Protein 3D9D (pdb70)

InterPro domains:
  IPR009075 Acyl-CoA dehydrogenase/oxidase, C-terminal [PF00441] (269-415)
  IPR009100 Acyl-CoA dehydrogenase/oxidase, N-terminal and middle domain superfamily [SSF56645] (3-258)
  IPR013786 Acyl-CoA dehydrogenase/oxidase, N-terminal [PF02771] (8-124)
  IPR036250 Acyl-CoA dehydrogenase-like, C-terminal [SSF47203] (270-426)
  IPR037069 Acyl-CoA dehydrogenase/oxidase, N-terminal domain superfamily [G3DSA:1.10.540.10] (1-128)
  IPR046373 Acyl-CoA oxidase/dehydrogenase, middle domain superfamily [G3DSA:2.40.110.10] (129-262)

Structure (mmCIF, N/CA/C/O backbone):
data_3D9D
#
_entry.id   3D9D
#
_cell.length_a   107.875
_cell.length_b   107.875
_cell.length_c   338.442
_cell.angle_alpha   90.000
_cell.angle_beta   90.000
_cell.angle_gamma   120.000
#
_symmetry.space_group_name_H-M   'P 32 2 1'
#
loop_
_entity.id
_entity.type
_entity.pdbx_description
1 polymer 'Nitroalkane oxidase'
2 non-polymer 'FLAVIN-ADENINE DINUCLEOTIDE'
3 non-polymer 1-nitrohexane
4 non-polymer GLYCEROL
5 water water
#
loop_
_atom_site.group_PDB
_atom_site.id
_atom_site.type_symbol
_atom_site.label_atom_id
_atom_site.label_alt_id
_atom_site.label_comp_id
_atom_site.label_asym_id
_atom_site.label_entity_id
_atom_site.label_seq_id
_atom_site.pdbx_PDB_ins_code
_atom_site.Cartn_x
_atom_site.Cartn_y
_atom_site.Cartn_z
_atom_site.occupancy
_atom_site.B_iso_or_equiv
_atom_site.auth_seq_id
_atom_site.auth_comp_id
_atom_site.auth_asym_id
_atom_site.auth_atom_id
_atom_site.pdbx_PDB_model_num
ATOM 1 N N . VAL A 1 1 ? 24.149 -50.522 -28.838 1.00 44.09 2 VAL A N 1
ATOM 2 C CA . VAL A 1 1 ? 24.181 -49.028 -29.010 1.00 42.86 2 VAL A CA 1
ATOM 3 C C . VAL A 1 1 ? 23.691 -48.655 -30.430 1.00 43.54 2 VAL A C 1
ATOM 4 O O . VAL A 1 1 ? 23.918 -49.400 -31.397 1.00 42.15 2 VAL A O 1
ATOM 8 N N . ASP A 1 2 ? 23.045 -47.494 -30.540 1.00 44.02 3 ASP A N 1
ATOM 9 C CA . ASP A 1 2 ? 22.175 -47.185 -31.687 1.00 45.80 3 ASP A CA 1
ATOM 10 C C . ASP A 1 2 ? 21.986 -45.672 -31.802 1.00 45.14 3 ASP A C 1
ATOM 11 O O . ASP A 1 2 ? 21.739 -44.994 -30.801 1.00 45.20 3 ASP A O 1
ATOM 16 N N . PHE A 1 3 ? 22.070 -45.146 -33.017 1.00 44.58 4 PHE A N 1
ATOM 17 C CA . PHE A 1 3 ? 21.920 -43.699 -33.221 1.00 44.15 4 PHE A CA 1
ATOM 18 C C . PHE A 1 3 ? 20.728 -43.354 -34.114 1.00 44.86 4 PHE A C 1
ATOM 19 O O . PHE A 1 3 ? 20.514 -42.201 -34.472 1.00 45.24 4 PHE A O 1
ATOM 27 N N . LYS A 1 4 ? 19.944 -44.368 -34.455 1.00 45.66 5 LYS A N 1
ATOM 28 C CA . LYS A 1 4 ? 18.858 -44.205 -35.405 1.00 46.20 5 LYS A CA 1
ATOM 29 C C . LYS A 1 4 ? 17.695 -43.446 -34.805 1.00 45.60 5 LYS A C 1
ATOM 30 O O . LYS A 1 4 ? 17.301 -43.671 -33.648 1.00 46.44 5 LYS A O 1
ATOM 36 N N . LEU A 1 5 ? 17.150 -42.528 -35.594 1.00 44.79 6 LEU A N 1
ATOM 37 C CA . LEU A 1 5 ? 16.040 -41.711 -35.136 1.00 43.36 6 LEU A CA 1
ATOM 38 C C . LEU A 1 5 ? 14.713 -42.382 -35.467 1.00 42.84 6 LEU A C 1
ATOM 39 O O . LEU A 1 5 ? 14.566 -43.050 -36.506 1.00 42.43 6 LEU A O 1
ATOM 44 N N . SER A 1 6 ? 13.756 -42.200 -34.565 1.00 42.03 7 SER A N 1
ATOM 45 C CA . SER A 1 6 ? 12.423 -42.751 -34.740 1.00 41.30 7 SER A CA 1
ATOM 46 C C . SER A 1 6 ? 11.583 -41.841 -35.636 1.00 41.27 7 SER A C 1
ATOM 47 O O . SER A 1 6 ? 11.885 -40.642 -35.751 1.00 40.94 7 SER A O 1
ATOM 50 N N . PRO A 1 7 ? 10.510 -42.395 -36.262 1.00 41.14 8 PRO A N 1
ATOM 51 C CA . PRO A 1 7 ? 9.580 -41.522 -36.984 1.00 40.80 8 PRO A CA 1
ATOM 52 C C . PRO A 1 7 ? 9.117 -40.334 -36.156 1.00 40.15 8 PRO A C 1
ATOM 53 O O . PRO A 1 7 ? 8.962 -39.256 -36.712 1.00 40.85 8 PRO A O 1
ATOM 57 N N . SER A 1 8 ? 8.919 -40.487 -34.848 1.00 39.37 9 SER A N 1
ATOM 58 C CA . SER A 1 8 ? 8.471 -39.335 -34.101 1.00 39.85 9 SER A CA 1
ATOM 59 C C . SER A 1 8 ? 9.572 -38.265 -33.958 1.00 39.60 9 SER A C 1
ATOM 60 O O . SER A 1 8 ? 9.282 -37.060 -34.012 1.00 39.91 9 SER A O 1
ATOM 63 N N . GLN A 1 9 ? 10.823 -38.704 -33.802 1.00 38.71 10 GLN A N 1
ATOM 64 C CA . GLN A 1 9 ? 11.945 -37.774 -33.707 1.00 37.86 10 GLN A CA 1
ATOM 65 C C . GLN A 1 9 ? 12.175 -37.051 -35.041 1.00 38.26 10 GLN A C 1
ATOM 66 O O . GLN A 1 9 ? 12.437 -35.853 -35.057 1.00 37.60 10 GLN A O 1
ATOM 72 N N . LEU A 1 10 ? 12.053 -37.768 -36.154 1.00 39.41 11 LEU A N 1
ATOM 73 C CA . LEU A 1 10 ? 12.142 -37.119 -37.463 1.00 40.44 11 LEU A CA 1
ATOM 74 C C . LEU A 1 10 ? 11.028 -36.095 -37.681 1.00 41.23 11 LEU A C 1
ATOM 75 O O . LEU A 1 10 ? 11.296 -34.961 -38.125 1.00 41.65 11 LEU A O 1
ATOM 80 N N . GLU A 1 11 ? 9.791 -36.472 -37.340 1.00 41.47 12 GLU A N 1
ATOM 81 C CA . GLU A 1 11 ? 8.654 -35.529 -37.386 1.00 41.46 12 GLU A CA 1
ATOM 82 C C . GLU A 1 11 ? 8.882 -34.314 -36.488 1.00 40.90 12 GLU A C 1
ATOM 83 O O . GLU A 1 11 ? 8.539 -33.178 -36.850 1.00 40.69 12 GLU A O 1
ATOM 89 N N . ALA A 1 12 ? 9.467 -34.542 -35.313 1.00 39.86 13 ALA A N 1
ATOM 90 C CA . ALA A 1 12 ? 9.769 -33.431 -34.427 1.00 39.32 13 ALA A CA 1
ATOM 91 C C . ALA A 1 12 ? 10.727 -32.462 -35.115 1.00 39.19 13 ALA A C 1
ATOM 92 O O . ALA A 1 12 ? 10.548 -31.248 -35.035 1.00 38.59 13 ALA A O 1
ATOM 94 N N . ARG A 1 13 ? 11.720 -33.008 -35.816 1.00 39.15 14 ARG A N 1
ATOM 95 C CA . ARG A 1 13 ? 12.672 -32.173 -36.519 1.00 39.55 14 ARG A CA 1
ATOM 96 C C . ARG A 1 13 ? 11.990 -31.422 -37.662 1.00 39.56 14 ARG A C 1
ATOM 97 O O . ARG A 1 13 ? 12.162 -30.224 -37.752 1.00 38.81 14 ARG A O 1
ATOM 105 N N . ARG A 1 14 ? 11.236 -32.131 -38.513 1.00 40.54 15 ARG A N 1
ATOM 106 C CA . ARG A 1 14 ? 10.417 -31.513 -39.588 1.00 41.94 15 ARG A CA 1
ATOM 107 C C . ARG A 1 14 ? 9.529 -30.365 -39.069 1.00 41.84 15 ARG A C 1
ATOM 108 O O . ARG A 1 14 ? 9.478 -29.285 -39.661 1.00 42.38 15 ARG A O 1
ATOM 116 N N . HIS A 1 15 ? 8.818 -30.612 -37.972 1.00 41.43 16 HIS A N 1
ATOM 117 C CA . HIS A 1 15 ? 7.942 -29.616 -37.392 1.00 41.31 16 HIS A CA 1
ATOM 118 C C . HIS A 1 15 ? 8.726 -28.394 -36.899 1.00 40.95 16 HIS A C 1
ATOM 119 O O . HIS A 1 15 ? 8.359 -27.256 -37.197 1.00 40.93 16 HIS A O 1
ATOM 126 N N . ALA A 1 16 ? 9.812 -28.613 -36.161 1.00 40.21 17 ALA A N 1
ATOM 127 C CA . ALA A 1 16 ? 10.607 -27.483 -35.678 1.00 40.21 17 ALA A CA 1
ATOM 128 C C . ALA A 1 16 ? 11.156 -26.613 -36.839 1.00 40.11 17 ALA A C 1
ATOM 129 O O . ALA A 1 16 ? 11.103 -25.389 -36.777 1.00 39.42 17 ALA A O 1
ATOM 131 N N . GLN A 1 17 ? 11.656 -27.256 -37.890 1.00 40.53 18 GLN A N 1
ATOM 132 C CA . GLN A 1 17 ? 12.159 -26.537 -39.065 1.00 41.96 18 GLN A CA 1
ATOM 133 C C . GLN A 1 17 ? 11.088 -25.707 -39.753 1.00 41.60 18 GLN A C 1
ATOM 134 O O . GLN A 1 17 ? 11.343 -24.547 -40.083 1.00 42.39 18 GLN A O 1
ATOM 140 N N . ALA A 1 18 ? 9.905 -26.310 -39.959 1.00 41.27 19 ALA A N 1
ATOM 141 C CA . ALA A 1 18 ? 8.750 -25.654 -40.590 1.00 40.71 19 ALA A CA 1
ATOM 142 C C . ALA A 1 18 ? 8.392 -24.401 -39.814 1.00 40.49 19 ALA A C 1
ATOM 143 O O . ALA A 1 18 ? 8.210 -23.333 -40.395 1.00 41.33 19 ALA A O 1
ATOM 145 N N . PHE A 1 19 ? 8.355 -24.519 -38.497 1.00 39.48 20 PHE A N 1
ATOM 146 C CA . PHE A 1 19 ? 7.992 -23.408 -37.665 1.00 39.06 20 PHE A CA 1
ATOM 147 C C . PHE A 1 19 ? 9.049 -22.321 -37.721 1.00 40.18 20 PHE A C 1
ATOM 148 O O . PHE A 1 19 ? 8.728 -21.123 -37.809 1.00 40.62 20 PHE A O 1
ATOM 156 N N . ALA A 1 20 ? 10.311 -22.726 -37.645 1.00 40.18 21 ALA A N 1
ATOM 157 C CA . ALA A 1 20 ? 11.400 -21.764 -37.734 1.00 40.35 21 ALA A CA 1
ATOM 158 C C . ALA A 1 20 ? 11.375 -21.034 -39.081 1.00 40.39 21 ALA A C 1
ATOM 159 O O . ALA A 1 20 ? 11.452 -19.818 -39.112 1.00 39.25 21 ALA A O 1
ATOM 161 N N . ASN A 1 21 ? 11.263 -21.787 -40.180 1.00 41.20 22 ASN A N 1
ATOM 162 C CA . ASN A 1 21 ? 11.343 -21.209 -41.529 1.00 42.33 22 ASN A CA 1
ATOM 163 C C . ASN A 1 21 ? 10.141 -20.355 -41.932 1.00 43.15 22 ASN A C 1
ATOM 164 O O . ASN A 1 21 ? 10.298 -19.300 -42.583 1.00 42.98 22 ASN A O 1
ATOM 169 N N . THR A 1 22 ? 8.941 -20.805 -41.550 1.00 43.42 23 THR A N 1
ATOM 170 C CA . THR A 1 22 ? 7.730 -20.087 -41.922 1.00 43.40 23 THR A CA 1
ATOM 171 C C . THR A 1 22 ? 7.300 -19.046 -40.893 1.00 43.06 23 THR A C 1
ATOM 172 O O . THR A 1 22 ? 6.669 -18.052 -41.275 1.00 43.48 23 THR A O 1
ATOM 176 N N . VAL A 1 23 ? 7.609 -19.254 -39.608 1.00 42.14 24 VAL A N 1
ATOM 177 C CA . VAL A 1 23 ? 7.196 -18.288 -38.580 1.00 41.50 24 VAL A CA 1
ATOM 178 C C . VAL A 1 23 ? 8.337 -17.399 -38.048 1.00 41.99 24 VAL A C 1
ATOM 179 O O . VAL A 1 23 ? 8.216 -16.160 -38.031 1.00 41.79 24 VAL A O 1
ATOM 183 N N . LEU A 1 24 ? 9.433 -18.019 -37.594 1.00 42.03 25 LEU A N 1
ATOM 184 C CA . LEU A 1 24 ? 10.504 -17.270 -36.913 1.00 41.74 25 LEU A CA 1
ATOM 185 C C . LEU A 1 24 ? 11.270 -16.334 -37.830 1.00 41.69 25 LEU A C 1
ATOM 186 O O . LEU A 1 24 ? 11.706 -15.283 -37.406 1.00 40.54 25 LEU A O 1
ATOM 191 N N . THR A 1 25 ? 11.440 -16.723 -39.089 1.00 42.04 26 THR A N 1
ATOM 192 C CA . THR A 1 25 ? 12.040 -15.814 -40.069 1.00 43.07 26 THR A CA 1
ATOM 193 C C . THR A 1 25 ? 11.366 -14.416 -40.164 1.00 43.27 26 THR A C 1
ATOM 194 O O . THR A 1 25 ? 12.018 -13.449 -40.537 1.00 43.82 26 THR A O 1
ATOM 198 N N . LYS A 1 26 ? 10.087 -14.313 -39.808 1.00 44.07 27 LYS A N 1
ATOM 199 C CA . LYS A 1 26 ? 9.333 -13.036 -39.856 1.00 44.69 27 LYS A CA 1
ATOM 200 C C . LYS A 1 26 ? 9.621 -12.088 -38.674 1.00 45.13 27 LYS A C 1
ATOM 201 O O . LYS A 1 26 ? 9.312 -10.879 -38.738 1.00 44.99 27 LYS A O 1
ATOM 207 N N . ALA A 1 27 ? 10.215 -12.628 -37.602 1.00 44.96 28 ALA A N 1
ATOM 208 C CA . ALA A 1 27 ? 10.415 -11.882 -36.344 1.00 45.18 28 ALA A CA 1
ATOM 209 C C . ALA A 1 27 ? 11.312 -10.663 -36.465 1.00 45.25 28 ALA A C 1
ATOM 210 O O . ALA A 1 27 ? 11.066 -9.651 -35.820 1.00 44.97 28 ALA A O 1
ATOM 212 N N . SER A 1 28 ? 12.367 -10.777 -37.261 1.00 45.50 29 SER A N 1
ATOM 213 C CA . SER A 1 28 ? 13.317 -9.686 -37.460 1.00 46.75 29 SER A CA 1
ATOM 214 C C . SER A 1 28 ? 12.664 -8.373 -37.967 1.00 46.96 29 SER A C 1
ATOM 215 O O . SER A 1 28 ? 12.957 -7.265 -37.489 1.00 46.80 29 SER A O 1
ATOM 218 N N . ALA A 1 29 ? 11.765 -8.517 -38.933 1.00 47.33 30 ALA A N 1
ATOM 219 C CA . ALA A 1 29 ? 11.064 -7.378 -39.520 1.00 47.51 30 ALA A CA 1
ATOM 220 C C . ALA A 1 29 ? 10.325 -6.566 -38.468 1.00 47.77 30 ALA A C 1
ATOM 221 O O . ALA A 1 29 ? 10.150 -5.349 -38.639 1.00 48.99 30 ALA A O 1
ATOM 223 N N . GLU A 1 30 ? 9.928 -7.220 -37.373 1.00 47.26 31 GLU A N 1
ATOM 224 C CA . GLU A 1 30 ? 9.226 -6.557 -36.275 1.00 47.18 31 GLU A CA 1
ATOM 225 C C . GLU A 1 30 ? 10.158 -6.058 -35.172 1.00 47.13 31 GLU A C 1
ATOM 226 O O . GLU A 1 30 ? 10.019 -4.928 -34.702 1.00 46.95 31 GLU A O 1
ATOM 232 N N . TYR A 1 31 ? 11.101 -6.884 -34.727 1.00 46.99 32 TYR A N 1
ATOM 233 C CA . TYR A 1 31 ? 11.961 -6.428 -33.635 1.00 46.91 32 TYR A CA 1
ATOM 234 C C . TYR A 1 31 ? 13.090 -5.477 -34.030 1.00 47.17 32 TYR A C 1
ATOM 235 O O . TYR A 1 31 ? 13.541 -4.704 -33.197 1.00 46.08 32 TYR A O 1
ATOM 244 N N . SER A 1 32 ? 13.533 -5.522 -35.283 1.00 48.32 33 SER A N 1
ATOM 245 C CA . SER A 1 32 ? 14.647 -4.677 -35.723 1.00 50.44 33 SER A CA 1
ATOM 246 C C . SER A 1 32 ? 14.315 -3.192 -35.609 1.00 51.38 33 SER A C 1
ATOM 247 O O . SER A 1 32 ? 15.205 -2.363 -35.416 1.00 52.06 33 SER A O 1
ATOM 250 N N . THR A 1 33 ? 13.028 -2.868 -35.707 1.00 51.90 34 THR A N 1
ATOM 251 C CA . THR A 1 33 ? 12.574 -1.486 -35.686 1.00 52.57 34 THR A CA 1
ATOM 252 C C . THR A 1 33 ? 12.495 -0.893 -34.269 1.00 52.47 34 THR A C 1
ATOM 253 O O . THR A 1 33 ? 12.280 0.315 -34.111 1.00 52.80 34 THR A O 1
ATOM 257 N N . GLN A 1 34 ? 12.663 -1.725 -33.241 1.00 51.87 35 GLN A N 1
ATOM 258 C CA . GLN A 1 34 ? 12.471 -1.271 -31.870 1.00 51.52 35 GLN A CA 1
ATOM 259 C C . GLN A 1 34 ? 13.771 -0.745 -31.284 1.00 51.60 35 GLN A C 1
ATOM 260 O O . GLN A 1 34 ? 14.851 -1.095 -31.740 1.00 52.29 35 GLN A O 1
ATOM 266 N N . LYS A 1 35 ? 13.656 0.077 -30.251 1.00 51.26 36 LYS A N 1
ATOM 267 C CA . LYS A 1 35 ? 14.759 0.920 -29.807 1.00 50.67 36 LYS A CA 1
ATOM 268 C C . LYS A 1 35 ? 15.615 0.370 -28.647 1.00 49.49 36 LYS A C 1
ATOM 269 O O . LYS A 1 35 ? 16.778 0.768 -28.485 1.00 49.26 36 LYS A O 1
ATOM 275 N N . ASP A 1 36 ? 15.016 -0.499 -27.826 1.00 47.30 37 ASP A N 1
ATOM 276 C CA . ASP A 1 36 ? 15.631 -1.008 -26.594 1.00 45.41 37 ASP A CA 1
ATOM 277 C C . ASP A 1 36 ? 15.242 -2.467 -26.356 1.00 43.71 37 ASP A C 1
ATOM 278 O O . ASP A 1 36 ? 14.321 -2.960 -27.019 1.00 43.03 37 ASP A O 1
ATOM 283 N N . GLN A 1 37 ? 15.947 -3.154 -25.446 1.00 42.63 38 GLN A N 1
ATOM 284 C CA . GLN A 1 37 ? 15.692 -4.600 -25.175 1.00 41.81 38 GLN A CA 1
ATOM 285 C C . GLN A 1 37 ? 14.208 -4.921 -24.971 1.00 40.35 38 GLN A C 1
ATOM 286 O O . GLN A 1 37 ? 13.695 -5.824 -25.603 1.00 38.92 38 GLN A O 1
ATOM 292 N N . LEU A 1 38 ? 13.554 -4.199 -24.062 1.00 40.28 39 LEU A N 1
ATOM 293 C CA . LEU A 1 38 ? 12.166 -4.502 -23.681 1.00 40.67 39 LEU A CA 1
ATOM 294 C C . LEU A 1 38 ? 11.223 -4.447 -24.865 1.00 40.91 39 LEU A C 1
ATOM 295 O O . LEU A 1 38 ? 10.421 -5.363 -25.064 1.00 40.77 39 LEU A O 1
ATOM 300 N N . SER A 1 39 ? 11.336 -3.367 -25.645 1.00 41.40 40 SER A N 1
ATOM 301 C CA . SER A 1 39 ? 10.561 -3.179 -26.875 1.00 41.71 40 SER A CA 1
ATOM 302 C C . SER A 1 39 ? 10.787 -4.306 -27.849 1.00 41.31 40 SER A C 1
ATOM 303 O O . SER A 1 39 ? 9.841 -4.802 -28.472 1.00 42.17 40 SER A O 1
ATOM 306 N N . ARG A 1 40 ? 12.050 -4.702 -27.997 1.00 40.71 41 ARG A N 1
ATOM 307 C CA . ARG A 1 40 ? 12.382 -5.795 -28.893 1.00 40.06 41 ARG A CA 1
ATOM 308 C C . ARG A 1 40 ? 11.714 -7.080 -28.385 1.00 39.91 41 ARG A C 1
ATOM 309 O O . ARG A 1 40 ? 11.094 -7.798 -29.185 1.00 39.36 41 ARG A O 1
ATOM 317 N N . PHE A 1 41 ? 11.803 -7.328 -27.065 1.00 38.77 42 PHE A N 1
ATOM 318 C CA . PHE A 1 41 ? 11.133 -8.467 -26.428 1.00 38.48 42 PHE A CA 1
ATOM 319 C C . PHE A 1 41 ? 9.623 -8.470 -26.757 1.00 38.89 42 PHE A C 1
ATOM 320 O O . PHE A 1 41 ? 9.083 -9.461 -27.293 1.00 38.35 42 PHE A O 1
ATOM 328 N N . GLN A 1 42 ? 8.975 -7.328 -26.506 1.00 39.18 43 GLN A N 1
ATOM 329 C CA . GLN A 1 42 ? 7.530 -7.166 -26.741 1.00 39.11 43 GLN A CA 1
ATOM 330 C C . GLN A 1 42 ? 7.111 -7.443 -28.160 1.00 39.18 43 GLN A C 1
ATOM 331 O O . GLN A 1 42 ? 6.081 -8.081 -28.380 1.00 40.12 43 GLN A O 1
ATOM 337 N N . ALA A 1 43 ? 7.944 -7.018 -29.120 1.00 39.09 44 ALA A N 1
ATOM 338 C CA . ALA A 1 43 ? 7.741 -7.291 -30.547 1.00 38.15 44 ALA A CA 1
ATOM 339 C C . ALA A 1 43 ? 7.811 -8.776 -30.909 1.00 38.20 44 ALA A C 1
ATOM 340 O O . ALA A 1 43 ? 7.372 -9.171 -32.002 1.00 37.50 44 ALA A O 1
ATOM 342 N N . THR A 1 44 ? 8.351 -9.603 -29.998 1.00 37.53 45 THR A N 1
ATOM 343 C CA . THR A 1 44 ? 8.370 -11.048 -30.230 1.00 37.53 45 THR A CA 1
ATOM 344 C C . THR A 1 44 ? 7.094 -11.732 -29.699 1.00 38.02 45 THR A C 1
ATOM 345 O O . THR A 1 44 ? 6.842 -12.885 -30.032 1.00 38.06 45 THR A O 1
ATOM 349 N N . ARG A 1 45 ? 6.276 -11.017 -28.912 1.00 39.22 46 ARG A N 1
ATOM 350 C CA . ARG A 1 45 ? 5.020 -11.600 -28.357 1.00 39.92 46 ARG A CA 1
ATOM 351 C C . ARG A 1 45 ? 4.163 -12.377 -29.369 1.00 40.34 46 ARG A C 1
ATOM 352 O O . ARG A 1 45 ? 3.795 -13.516 -29.086 1.00 40.80 46 ARG A O 1
ATOM 360 N N . PRO A 1 46 ? 3.893 -11.813 -30.564 1.00 40.32 47 PRO A N 1
ATOM 361 C CA . PRO A 1 46 ? 3.092 -12.589 -31.523 1.00 40.82 47 PRO A CA 1
ATOM 362 C C . PRO A 1 46 ? 3.761 -13.887 -31.968 1.00 40.99 47 PRO A C 1
ATOM 363 O O . PRO A 1 46 ? 3.079 -14.821 -32.413 1.00 40.71 47 PRO A O 1
ATOM 367 N N . PHE A 1 47 ? 5.086 -13.929 -31.886 1.00 40.59 48 PHE A N 1
ATOM 368 C CA . PHE A 1 47 ? 5.820 -15.098 -32.381 1.00 40.10 48 PHE A CA 1
ATOM 369 C C . PHE A 1 47 ? 5.775 -16.213 -31.342 1.00 39.43 48 PHE A C 1
ATOM 370 O O . PHE A 1 47 ? 5.514 -17.373 -31.693 1.00 39.25 48 PHE A O 1
ATOM 378 N N . TYR A 1 48 ? 5.975 -15.835 -30.081 1.00 38.84 49 TYR A N 1
ATOM 379 C CA . TYR A 1 48 ? 5.719 -16.696 -28.949 1.00 39.17 49 TYR A CA 1
ATOM 380 C C . TYR A 1 48 ? 4.268 -17.240 -28.977 1.00 40.38 49 TYR A C 1
ATOM 381 O O . TYR A 1 48 ? 4.036 -18.435 -28.745 1.00 39.53 49 TYR A O 1
ATOM 390 N N . ARG A 1 49 ? 3.307 -16.363 -29.302 1.00 40.56 50 ARG A N 1
ATOM 391 C CA . ARG A 1 49 ? 1.917 -16.790 -29.516 1.00 41.69 50 ARG A CA 1
ATOM 392 C C . ARG A 1 49 ? 1.819 -17.975 -30.482 1.00 40.91 50 ARG A C 1
ATOM 393 O O . ARG A 1 49 ? 1.217 -18.990 -30.150 1.00 40.70 50 ARG A O 1
ATOM 401 N N . GLU A 1 50 ? 2.402 -17.847 -31.665 1.00 40.90 51 GLU A N 1
ATOM 402 C CA . GLU A 1 50 ? 2.415 -18.940 -32.640 1.00 41.67 51 GLU A CA 1
ATOM 403 C C . GLU A 1 50 ? 3.090 -20.209 -32.117 1.00 41.67 51 GLU A C 1
ATOM 404 O O . GLU A 1 50 ? 2.744 -21.338 -32.522 1.00 42.01 51 GLU A O 1
ATOM 410 N N . ALA A 1 51 ? 4.104 -20.022 -31.278 1.00 41.62 52 ALA A N 1
ATOM 411 C CA . ALA A 1 51 ? 4.854 -21.154 -30.765 1.00 41.67 52 ALA A CA 1
ATOM 412 C C . ALA A 1 51 ? 3.918 -21.947 -29.847 1.00 41.46 52 ALA A C 1
ATOM 413 O O . ALA A 1 51 ? 3.854 -23.170 -29.940 1.00 41.25 52 ALA A O 1
ATOM 415 N N . VAL A 1 52 ? 3.171 -21.231 -29.008 1.00 41.60 53 VAL A N 1
ATOM 416 C CA . VAL A 1 52 ? 2.128 -21.830 -28.167 1.00 42.52 53 VAL A CA 1
ATOM 417 C C . VAL A 1 52 ? 1.079 -22.558 -29.000 1.00 43.18 53 VAL A C 1
ATOM 418 O O . VAL A 1 52 ? 0.747 -23.708 -28.709 1.00 43.27 53 VAL A O 1
ATOM 422 N N . ARG A 1 53 ? 0.600 -21.900 -30.057 1.00 43.78 54 ARG A N 1
ATOM 423 C CA . ARG A 1 53 ? -0.349 -22.482 -31.010 1.00 44.54 54 ARG A CA 1
ATOM 424 C C . ARG A 1 53 ? 0.266 -23.685 -31.761 1.00 44.08 54 ARG A C 1
ATOM 425 O O . ARG A 1 53 ? -0.441 -24.624 -32.121 1.00 43.21 54 ARG A O 1
ATOM 433 N N . HIS A 1 54 ? 1.583 -23.683 -31.978 1.00 43.99 55 HIS A N 1
ATOM 434 C CA . HIS A 1 54 ? 2.215 -24.879 -32.576 1.00 43.81 55 HIS A CA 1
ATOM 435 C C . HIS A 1 54 ? 2.498 -26.000 -31.564 1.00 43.18 55 HIS A C 1
ATOM 436 O O . HIS A 1 54 ? 3.034 -27.029 -31.949 1.00 43.03 55 HIS A O 1
ATOM 443 N N . GLY A 1 55 ? 2.129 -25.810 -30.294 1.00 42.29 56 GLY A N 1
ATOM 444 C CA . GLY A 1 55 ? 2.371 -26.836 -29.269 1.00 42.84 56 GLY A CA 1
ATOM 445 C C . GLY A 1 55 ? 3.735 -26.770 -28.563 1.00 42.83 56 GLY A C 1
ATOM 446 O O . GLY A 1 55 ? 4.025 -27.569 -27.648 1.00 43.03 56 GLY A O 1
ATOM 447 N N . LEU A 1 56 ? 4.550 -25.781 -28.937 1.00 42.06 57 LEU A N 1
ATOM 448 C CA . LEU A 1 56 ? 5.958 -25.782 -28.553 1.00 41.01 57 LEU A CA 1
ATOM 449 C C . LEU A 1 56 ? 6.171 -25.603 -27.061 1.00 40.70 57 LEU A C 1
ATOM 450 O O . LEU A 1 56 ? 7.165 -26.094 -26.518 1.00 40.12 57 LEU A O 1
ATOM 455 N N . ILE A 1 57 ? 5.232 -24.932 -26.401 1.00 39.92 58 ILE A N 1
ATOM 456 C CA . ILE A 1 57 ? 5.327 -24.716 -24.979 1.00 39.96 58 ILE A CA 1
ATOM 457 C C . ILE A 1 57 ? 4.807 -25.933 -24.235 1.00 40.69 58 ILE A C 1
ATOM 458 O O . ILE A 1 57 ? 5.388 -26.348 -23.224 1.00 39.99 58 ILE A O 1
ATOM 463 N N . LYS A 1 58 ? 3.719 -26.511 -24.755 1.00 41.51 59 LYS A N 1
ATOM 464 C CA . LYS A 1 58 ? 3.202 -27.768 -24.244 1.00 42.04 59 LYS A CA 1
ATOM 465 C C . LYS A 1 58 ? 4.311 -28.832 -24.316 1.00 41.32 59 LYS A C 1
ATOM 466 O O . LYS A 1 58 ? 4.424 -29.688 -23.413 1.00 41.59 59 LYS A O 1
ATOM 472 N N . ALA A 1 59 ? 5.128 -28.748 -25.376 1.00 39.53 60 ALA A N 1
ATOM 473 C CA . ALA A 1 59 ? 6.265 -29.659 -25.598 1.00 38.62 60 ALA A CA 1
ATOM 474 C C . ALA A 1 59 ? 7.403 -29.553 -24.582 1.00 37.13 60 ALA A C 1
ATOM 475 O O . ALA A 1 59 ? 8.282 -30.404 -24.550 1.00 37.42 60 ALA A O 1
ATOM 477 N N . GLN A 1 60 ? 7.381 -28.522 -23.754 1.00 36.28 61 GLN A N 1
ATOM 478 C CA . GLN A 1 60 ? 8.367 -28.344 -22.683 1.00 36.20 61 GLN A CA 1
ATOM 479 C C . GLN A 1 60 ? 8.006 -29.099 -21.393 1.00 36.87 61 GLN A C 1
ATOM 480 O O . GLN A 1 60 ? 8.749 -29.038 -20.388 1.00 37.04 61 GLN A O 1
ATOM 486 N N . VAL A 1 61 ? 6.871 -29.796 -21.418 1.00 37.15 62 VAL A N 1
ATOM 487 C CA . VAL A 1 61 ? 6.303 -30.436 -20.224 1.00 37.26 62 VAL A CA 1
ATOM 488 C C . VAL A 1 61 ? 6.145 -31.945 -20.484 1.00 37.08 62 VAL A C 1
ATOM 489 O O . VAL A 1 61 ? 5.588 -32.319 -21.509 1.00 37.20 62 VAL A O 1
ATOM 493 N N . PRO A 1 62 ? 6.722 -32.807 -19.613 1.00 36.62 63 PRO A N 1
ATOM 494 C CA . PRO A 1 62 ? 6.566 -34.243 -19.708 1.00 37.47 63 PRO A CA 1
ATOM 495 C C . PRO A 1 62 ? 5.112 -34.704 -19.876 1.00 37.73 63 PRO A C 1
ATOM 496 O O . PRO A 1 62 ? 4.217 -34.152 -19.250 1.00 37.40 63 PRO A O 1
ATOM 500 N N . ILE A 1 63 ? 4.909 -35.711 -20.716 1.00 39.04 64 ILE A N 1
ATOM 501 C CA . ILE A 1 63 ? 3.587 -36.350 -20.920 1.00 40.21 64 ILE A CA 1
ATOM 502 C C . ILE A 1 63 ? 2.834 -36.720 -19.613 1.00 41.45 64 ILE A C 1
ATOM 503 O O . ILE A 1 63 ? 1.656 -36.365 -19.474 1.00 41.80 64 ILE A O 1
ATOM 508 N N . PRO A 1 64 ? 3.513 -37.386 -18.643 1.00 42.26 65 PRO A N 1
ATOM 509 C CA . PRO A 1 64 ? 2.874 -37.723 -17.360 1.00 42.57 65 PRO A CA 1
ATOM 510 C C . PRO A 1 64 ? 2.302 -36.522 -16.611 1.00 42.96 65 PRO A C 1
ATOM 511 O O . PRO A 1 64 ? 1.440 -36.689 -15.740 1.00 43.10 65 PRO A O 1
ATOM 515 N N . LEU A 1 65 ? 2.776 -35.326 -16.954 1.00 42.63 66 LEU A N 1
ATOM 516 C CA . LEU A 1 65 ? 2.372 -34.086 -16.299 1.00 42.22 66 LEU A CA 1
ATOM 517 C C . LEU A 1 65 ? 1.403 -33.262 -17.159 1.00 42.16 66 LEU A C 1
ATOM 518 O O . LEU A 1 65 ? 1.137 -32.083 -16.881 1.00 43.27 66 LEU A O 1
ATOM 523 N N . GLY A 1 66 ? 0.889 -33.864 -18.215 1.00 41.93 67 GLY A N 1
ATOM 524 C CA . GLY A 1 66 ? -0.066 -33.172 -19.061 1.00 42.38 67 GLY A CA 1
ATOM 525 C C . GLY A 1 66 ? 0.512 -32.498 -20.296 1.00 42.66 67 GLY A C 1
ATOM 526 O O . GLY A 1 66 ? -0.249 -31.986 -21.130 1.00 42.43 67 GLY A O 1
ATOM 527 N N . GLY A 1 67 ? 1.845 -32.496 -20.427 1.00 42.04 68 GLY A N 1
ATOM 528 C CA . GLY A 1 67 ? 2.487 -31.911 -21.593 1.00 40.94 68 GLY A CA 1
ATOM 529 C C . GLY A 1 67 ? 2.652 -32.890 -22.730 1.00 41.16 68 GLY A C 1
ATOM 530 O O . GLY A 1 67 ? 2.046 -33.981 -22.742 1.00 40.48 68 GLY A O 1
ATOM 531 N N . THR A 1 68 ? 3.468 -32.505 -23.708 1.00 40.63 69 THR A N 1
ATOM 532 C CA . THR A 1 68 ? 3.680 -33.360 -24.865 1.00 40.72 69 THR A CA 1
ATOM 533 C C . THR A 1 68 ? 5.151 -33.667 -25.118 1.00 40.55 69 THR A C 1
ATOM 534 O O . THR A 1 68 ? 5.488 -34.166 -26.185 1.00 40.57 69 THR A O 1
ATOM 538 N N . MET A 1 69 ? 6.029 -33.390 -24.159 1.00 40.57 70 MET A N 1
ATOM 539 C CA . MET A 1 69 ? 7.439 -33.754 -24.354 1.00 41.04 70 MET A CA 1
ATOM 540 C C . MET A 1 69 ? 7.587 -35.275 -24.456 1.00 40.73 70 MET A C 1
ATOM 541 O O . MET A 1 69 ? 7.174 -36.002 -23.562 1.00 41.77 70 MET A O 1
ATOM 546 N N . GLU A 1 70 ? 8.139 -35.747 -25.562 1.00 40.28 71 GLU A N 1
ATOM 547 C CA . GLU A 1 70 ? 8.311 -37.177 -25.788 1.00 39.98 71 GLU A CA 1
ATOM 548 C C . GLU A 1 70 ? 9.618 -37.727 -25.148 1.00 39.30 71 GLU A C 1
ATOM 549 O O . GLU A 1 70 ? 9.641 -38.858 -24.601 1.00 38.45 71 GLU A O 1
ATOM 555 N N . SER A 1 71 ? 10.672 -36.900 -25.187 1.00 37.40 72 SER A N 1
ATOM 556 C CA . SER A 1 71 ? 11.972 -37.215 -24.591 1.00 36.50 72 SER A CA 1
ATOM 557 C C . SER A 1 71 ? 12.928 -36.035 -24.724 1.00 35.95 72 SER A C 1
ATOM 558 O O . SER A 1 71 ? 12.659 -35.070 -25.445 1.00 35.41 72 SER A O 1
ATOM 561 N N . LEU A 1 72 ? 14.074 -36.156 -24.064 1.00 35.18 73 LEU A N 1
ATOM 562 C CA . LEU A 1 72 ? 15.093 -35.123 -24.084 1.00 34.64 73 LEU A CA 1
ATOM 563 C C . LEU A 1 72 ? 15.844 -35.058 -25.419 1.00 34.35 73 LEU A C 1
ATOM 564 O O . LEU A 1 72 ? 16.275 -33.986 -25.841 1.00 34.22 73 LEU A O 1
ATOM 569 N N . VAL A 1 73 ? 15.986 -36.192 -26.081 1.00 32.79 74 VAL A N 1
ATOM 570 C CA . VAL A 1 73 ? 16.505 -36.180 -27.433 1.00 32.80 74 VAL A CA 1
ATOM 571 C C . VAL A 1 73 ? 15.583 -35.405 -28.383 1.00 32.88 74 VAL A C 1
ATOM 572 O O . VAL A 1 73 ? 16.076 -34.562 -29.139 1.00 32.52 74 VAL A O 1
ATOM 576 N N . HIS A 1 74 ? 14.263 -35.684 -28.347 1.00 32.46 75 HIS A N 1
ATOM 577 C CA . HIS A 1 74 ? 13.304 -34.931 -29.172 1.00 32.06 75 HIS A CA 1
ATOM 578 C C . HIS A 1 74 ? 13.528 -33.462 -28.924 1.00 31.82 75 HIS A C 1
ATOM 579 O O . HIS A 1 74 ? 13.606 -32.664 -29.866 1.00 31.50 75 HIS A O 1
ATOM 586 N N . GLU A 1 75 ? 13.628 -33.108 -27.642 1.00 30.82 76 GLU A N 1
ATOM 587 C CA . GLU A 1 75 ? 13.791 -31.726 -27.237 1.00 31.28 76 GLU A CA 1
ATOM 588 C C . GLU A 1 75 ? 15.087 -31.127 -27.812 1.00 31.87 76 GLU A C 1
ATOM 589 O O . GLU A 1 75 ? 15.107 -29.967 -28.234 1.00 31.37 76 GLU A O 1
ATOM 595 N N . SER A 1 76 ? 16.161 -31.929 -27.785 1.00 31.81 77 SER A N 1
ATOM 596 C CA . SER A 1 76 ? 17.468 -31.512 -28.250 1.00 32.57 77 SER A CA 1
ATOM 597 C C . SER A 1 76 ? 17.405 -31.229 -29.749 1.00 32.33 77 SER A C 1
ATOM 598 O O . SER A 1 76 ? 17.947 -30.238 -30.208 1.00 32.51 77 SER A O 1
ATOM 601 N N . ILE A 1 77 ? 16.736 -32.104 -30.496 1.00 32.90 78 ILE A N 1
ATOM 602 C CA . ILE A 1 77 ? 16.577 -31.932 -31.943 1.00 33.15 78 ILE A CA 1
ATOM 603 C C . ILE A 1 77 ? 15.823 -30.603 -32.207 1.00 33.76 78 ILE A C 1
ATOM 604 O O . ILE A 1 77 ? 16.211 -29.807 -33.070 1.00 34.30 78 ILE A O 1
ATOM 609 N N . ILE A 1 78 ? 14.761 -30.359 -31.443 1.00 33.01 79 ILE A N 1
ATOM 610 C CA . ILE A 1 78 ? 13.913 -29.189 -31.652 1.00 32.96 79 ILE A CA 1
ATOM 611 C C . ILE A 1 78 ? 14.724 -27.916 -31.437 1.00 33.46 79 ILE A C 1
ATOM 612 O O . ILE A 1 78 ? 14.726 -27.043 -32.307 1.00 34.01 79 ILE A O 1
ATOM 617 N N . LEU A 1 79 ? 15.433 -27.844 -30.300 1.00 32.95 80 LEU A N 1
ATOM 618 C CA . LEU A 1 79 ? 16.222 -26.662 -29.941 1.00 33.25 80 LEU A CA 1
ATOM 619 C C . LEU A 1 79 ? 17.310 -26.346 -30.976 1.00 32.71 80 LEU A C 1
ATOM 620 O O . LEU A 1 79 ? 17.555 -25.177 -31.266 1.00 32.97 80 LEU A O 1
ATOM 625 N N . GLU A 1 80 ? 17.936 -27.387 -31.522 1.00 32.46 81 GLU A N 1
ATOM 626 C CA . GLU A 1 80 ? 18.985 -27.205 -32.514 1.00 32.57 81 GLU A CA 1
ATOM 627 C C . GLU A 1 80 ? 18.407 -26.553 -33.767 1.00 33.15 81 GLU A C 1
ATOM 628 O O . GLU A 1 80 ? 19.024 -25.635 -34.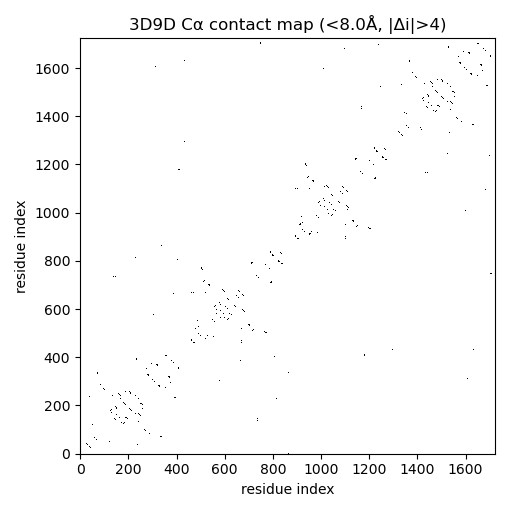317 1.00 33.38 81 GLU A O 1
ATOM 634 N N . GLU A 1 81 ? 17.238 -27.033 -34.206 1.00 33.00 82 GLU A N 1
ATOM 635 C CA . GLU A 1 81 ? 16.563 -26.503 -35.401 1.00 33.48 82 GLU A CA 1
ATOM 636 C C . GLU A 1 81 ? 16.093 -25.070 -35.225 1.00 33.83 82 GLU A C 1
ATOM 637 O O . GLU A 1 81 ? 16.235 -24.248 -36.125 1.00 34.79 82 GLU A O 1
ATOM 643 N N . LEU A 1 82 ? 15.523 -24.769 -34.064 1.00 34.27 83 LEU A N 1
ATOM 644 C CA . LEU A 1 82 ? 15.066 -23.437 -33.779 1.00 33.88 83 LEU A CA 1
ATOM 645 C C . LEU A 1 82 ? 16.246 -22.451 -33.716 1.00 34.13 83 LEU A C 1
ATOM 646 O O . LEU A 1 82 ? 16.196 -21.363 -34.330 1.00 33.88 83 LEU A O 1
ATOM 651 N N . PHE A 1 83 ? 17.304 -22.816 -32.985 1.00 32.51 84 PHE A N 1
ATOM 652 C CA . PHE A 1 83 ? 18.421 -21.889 -32.831 1.00 32.09 84 PHE A CA 1
ATOM 653 C C . PHE A 1 83 ? 19.290 -21.772 -34.077 1.00 31.30 84 PHE A C 1
ATOM 654 O O . PHE A 1 83 ? 19.980 -20.788 -34.231 1.00 31.64 84 PHE A O 1
ATOM 662 N N . ALA A 1 84 ? 19.251 -22.766 -34.953 1.00 30.57 85 ALA A N 1
ATOM 663 C CA . ALA A 1 84 ? 19.925 -22.662 -36.232 1.00 32.14 85 ALA A CA 1
ATOM 664 C C . ALA A 1 84 ? 19.322 -21.578 -37.159 1.00 33.10 85 ALA A C 1
ATOM 665 O O . ALA A 1 84 ? 19.919 -21.274 -38.197 1.00 33.94 85 ALA A O 1
ATOM 667 N N . VAL A 1 85 ? 18.162 -21.014 -36.791 1.00 33.36 86 VAL A N 1
ATOM 668 C CA . VAL A 1 85 ? 17.425 -20.075 -37.655 1.00 34.07 86 VAL A CA 1
ATOM 669 C C . VAL A 1 85 ? 17.263 -18.744 -36.980 1.00 34.31 86 VAL A C 1
ATOM 670 O O . VAL A 1 85 ? 17.563 -17.719 -37.571 1.00 34.80 86 VAL A O 1
ATOM 674 N N . GLU A 1 86 ? 16.788 -18.759 -35.741 1.00 34.48 87 GLU A N 1
ATOM 675 C CA . GLU A 1 86 ? 16.433 -17.535 -35.044 1.00 35.42 87 GLU A CA 1
ATOM 676 C C . GLU A 1 86 ? 16.295 -17.779 -33.544 1.00 35.66 87 GLU A C 1
ATOM 677 O O . GLU A 1 86 ? 15.371 -18.425 -33.094 1.00 36.39 87 GLU A O 1
ATOM 683 N N . PRO A 1 87 ? 17.239 -17.293 -32.759 1.00 36.49 88 PRO A N 1
ATOM 684 C CA . PRO A 1 87 ? 17.066 -17.415 -31.319 1.00 36.52 88 PRO A CA 1
ATOM 685 C C . PRO A 1 87 ? 15.995 -16.529 -30.691 1.00 36.46 88 PRO A C 1
ATOM 686 O O . PRO A 1 87 ? 15.664 -16.760 -29.520 1.00 37.35 88 PRO A O 1
ATOM 690 N N . ALA A 1 88 ? 15.499 -15.501 -31.395 1.00 35.94 89 ALA A N 1
ATOM 691 C CA . ALA A 1 88 ? 14.354 -14.719 -30.887 1.00 35.55 89 ALA A CA 1
ATOM 692 C C . ALA A 1 88 ? 13.186 -15.686 -30.646 1.00 35.17 89 ALA A C 1
ATOM 693 O O . ALA A 1 88 ? 12.959 -16.573 -31.463 1.00 34.22 89 ALA A O 1
ATOM 695 N N . THR A 1 89 ? 12.473 -15.523 -29.525 1.00 35.74 90 THR A N 1
ATOM 696 C CA . THR A 1 89 ? 11.318 -16.401 -29.181 1.00 36.21 90 THR A CA 1
ATOM 697 C C . THR A 1 89 ? 11.738 -17.831 -28.797 1.00 36.50 90 THR A C 1
ATOM 698 O O . THR A 1 89 ? 11.274 -18.350 -27.771 1.00 36.72 90 THR A O 1
ATOM 702 N N . SER A 1 90 ? 12.599 -18.454 -29.607 1.00 35.77 91 SER A N 1
ATOM 703 C CA . SER A 1 90 ? 13.245 -19.717 -29.221 1.00 35.99 91 SER A CA 1
ATOM 704 C C . SER A 1 90 ? 13.797 -19.628 -27.805 1.00 36.14 91 SER A C 1
ATOM 705 O O . SER A 1 90 ? 13.549 -20.519 -26.996 1.00 36.58 91 SER A O 1
ATOM 708 N N . ILE A 1 91 ? 14.525 -18.541 -27.526 1.00 35.48 92 ILE A N 1
ATOM 709 C CA . ILE A 1 91 ? 15.079 -18.240 -26.202 1.00 35.52 92 ILE A CA 1
ATOM 710 C C . ILE A 1 91 ? 14.009 -18.133 -25.105 1.00 34.54 92 ILE A C 1
ATOM 711 O O . ILE A 1 91 ? 14.228 -18.502 -23.956 1.00 34.02 92 ILE A O 1
ATOM 716 N N . THR A 1 92 ? 12.865 -17.584 -25.470 1.00 34.59 93 THR A N 1
ATOM 717 C CA . THR A 1 92 ? 11.757 -17.388 -24.548 1.00 34.23 93 THR A CA 1
ATOM 718 C C . THR A 1 92 ? 11.124 -18.732 -24.204 1.00 34.03 93 THR A C 1
ATOM 719 O O . THR A 1 92 ? 10.752 -18.955 -23.070 1.00 33.39 93 THR A O 1
ATOM 723 N N . ILE A 1 93 ? 11.022 -19.617 -25.195 1.00 34.44 94 ILE A N 1
ATOM 724 C CA . ILE A 1 93 ? 10.488 -20.980 -24.999 1.00 35.06 94 ILE A CA 1
ATOM 725 C C . ILE A 1 93 ? 11.368 -21.790 -24.034 1.00 35.67 94 ILE A C 1
ATOM 726 O O . ILE A 1 93 ? 10.843 -22.453 -23.134 1.00 35.76 94 ILE A O 1
ATOM 731 N N . VAL A 1 94 ? 12.703 -21.723 -24.218 1.00 35.80 95 VAL A N 1
ATOM 732 C CA . VAL A 1 94 ? 13.614 -22.458 -23.351 1.00 34.95 95 VAL A CA 1
ATOM 733 C C . VAL A 1 94 ? 13.696 -21.822 -21.967 1.00 34.64 95 VAL A C 1
ATOM 734 O O . VAL A 1 94 ? 13.799 -22.530 -20.963 1.00 34.45 95 VAL A O 1
ATOM 738 N N . ALA A 1 95 ? 13.646 -20.493 -21.889 1.00 34.11 96 ALA A N 1
ATOM 739 C CA . ALA A 1 95 ? 13.654 -19.854 -20.577 1.00 33.82 96 ALA A CA 1
ATOM 740 C C . ALA A 1 95 ? 12.418 -20.270 -19.724 1.00 34.10 96 ALA A C 1
ATOM 741 O O . ALA A 1 95 ? 12.517 -20.478 -18.517 1.00 32.60 96 ALA A O 1
ATOM 743 N N . THR A 1 96 ? 11.266 -20.365 -20.391 1.00 34.33 97 THR A N 1
ATOM 744 C CA . THR A 1 96 ? 10.032 -20.893 -19.805 1.00 34.32 97 THR A CA 1
ATOM 745 C C . THR A 1 96 ? 10.222 -22.351 -19.354 1.00 34.06 97 THR A C 1
ATOM 746 O O . THR A 1 96 ? 9.907 -22.690 -18.212 1.00 33.21 97 THR A O 1
ATOM 750 N N . ALA A 1 97 ? 10.747 -23.190 -20.245 1.00 34.19 98 ALA A N 1
ATOM 751 C CA . ALA A 1 97 ? 11.125 -24.537 -19.860 1.00 34.75 98 ALA A CA 1
ATOM 752 C C . ALA A 1 97 ? 11.922 -24.568 -18.573 1.00 34.90 98 ALA A C 1
ATOM 753 O O . ALA A 1 97 ? 11.639 -25.389 -17.713 1.00 35.82 98 ALA A O 1
ATOM 755 N N . LEU A 1 98 ? 12.881 -23.653 -18.414 1.00 34.58 99 LEU A N 1
ATOM 756 C CA . LEU A 1 98 ? 13.714 -23.645 -17.207 1.00 34.74 99 LEU A CA 1
ATOM 757 C C . LEU A 1 98 ? 12.887 -23.239 -16.004 1.00 34.37 99 LEU A C 1
ATOM 758 O O . LEU A 1 98 ? 13.078 -23.774 -14.912 1.00 34.14 99 LEU A O 1
ATOM 763 N N . GLY A 1 99 ? 12.006 -22.263 -16.202 1.00 34.11 100 GLY A N 1
ATOM 764 C CA . GLY A 1 99 ? 11.178 -21.761 -15.117 1.00 34.77 100 GLY A CA 1
ATOM 765 C C . GLY A 1 99 ? 10.195 -22.798 -14.621 1.00 34.82 100 GLY A C 1
ATOM 766 O O . GLY A 1 99 ? 9.857 -22.822 -13.440 1.00 36.02 100 GLY A O 1
ATOM 767 N N . LEU A 1 100 ? 9.741 -23.647 -15.531 1.00 34.89 101 LEU A N 1
ATOM 768 C CA . LEU A 1 100 ? 8.856 -24.755 -15.201 1.00 35.33 101 LEU A CA 1
ATOM 769 C C . LEU A 1 100 ? 9.565 -25.919 -14.497 1.00 35.16 101 LEU A C 1
ATOM 770 O O . LEU A 1 100 ? 8.951 -26.663 -13.726 1.00 35.48 101 LEU A O 1
ATOM 775 N N . MET A 1 101 ? 10.867 -26.056 -14.732 1.00 35.04 102 MET A N 1
ATOM 776 C CA . MET A 1 101 ? 11.590 -27.245 -14.253 1.00 34.38 102 MET A CA 1
ATOM 777 C C . MET A 1 101 ? 11.525 -27.585 -12.770 1.00 33.48 102 MET A C 1
ATOM 778 O O . MET A 1 101 ? 11.388 -28.750 -12.440 1.00 34.03 102 MET A O 1
ATOM 783 N N . PRO A 1 102 ? 11.672 -26.599 -11.875 1.00 33.69 103 PRO A N 1
ATOM 784 C CA . PRO A 1 102 ? 11.584 -26.958 -10.440 1.00 33.98 103 PRO A CA 1
ATOM 785 C C . PRO A 1 102 ? 10.203 -27.525 -10.051 1.00 34.33 103 PRO A C 1
ATOM 786 O O . PRO A 1 102 ? 10.090 -28.356 -9.135 1.00 34.58 103 PRO A O 1
ATOM 790 N N . VAL A 1 103 ? 9.166 -27.100 -10.764 1.00 33.55 104 VAL A N 1
ATOM 791 C CA . VAL A 1 103 ? 7.840 -27.666 -10.560 1.00 32.74 104 VAL A CA 1
ATOM 792 C C . VAL A 1 103 ? 7.726 -29.044 -11.192 1.00 32.47 104 VAL A C 1
ATOM 793 O O . VAL A 1 103 ? 7.295 -30.001 -10.546 1.00 32.06 104 VAL A O 1
ATOM 797 N N . ILE A 1 104 ? 8.143 -29.141 -12.446 1.00 32.50 105 ILE A N 1
ATOM 798 C CA . ILE A 1 104 ? 8.203 -30.420 -13.139 1.00 32.48 105 ILE A CA 1
ATOM 799 C C . ILE A 1 104 ? 8.914 -31.518 -12.298 1.00 33.18 105 ILE A C 1
ATOM 800 O O . ILE A 1 104 ? 8.497 -32.671 -12.313 1.00 32.37 105 ILE A O 1
ATOM 805 N N . LEU A 1 105 ? 9.953 -31.123 -11.560 1.00 34.18 106 LEU A N 1
ATOM 806 C CA . LEU A 1 105 ? 10.851 -32.035 -10.858 1.00 36.14 106 LEU A CA 1
ATOM 807 C C . LEU A 1 105 ? 10.452 -32.278 -9.389 1.00 37.86 106 LEU A C 1
ATOM 808 O O . LEU A 1 105 ? 10.965 -33.205 -8.757 1.00 37.61 106 LEU A O 1
ATOM 813 N N . CYS A 1 106 ? 9.556 -31.454 -8.843 1.00 38.99 107 CYS A N 1
ATOM 814 C CA . CYS A 1 106 ? 9.170 -31.627 -7.451 1.00 41.36 107 CYS A CA 1
ATOM 815 C C . CYS A 1 106 ? 8.333 -32.910 -7.422 1.00 42.97 107 CYS A C 1
ATOM 816 O O . CYS A 1 106 ? 7.950 -33.430 -8.481 1.00 43.56 107 CYS A O 1
ATOM 819 N N . ASP A 1 107 ? 8.082 -33.492 -6.266 1.00 44.33 108 ASP A N 1
ATOM 820 C CA . ASP A 1 107 ? 7.396 -34.794 -6.375 1.00 45.87 108 ASP A CA 1
ATOM 821 C C . ASP A 1 107 ? 5.908 -34.714 -6.047 1.00 44.79 108 ASP A C 1
ATOM 822 O O . ASP A 1 107 ? 5.308 -35.705 -5.633 1.00 44.67 108 ASP A O 1
ATOM 827 N N . SER A 1 108 ? 5.328 -33.541 -6.302 1.00 43.50 109 SER A N 1
ATOM 828 C CA . SER A 1 108 ? 4.019 -33.174 -5.798 1.00 43.10 109 SER A CA 1
ATOM 829 C C . SER A 1 108 ? 2.979 -32.954 -6.913 1.00 42.57 109 SER A C 1
ATOM 830 O O . SER A 1 108 ? 2.871 -31.856 -7.443 1.00 42.21 109 SER A O 1
ATOM 833 N N . PRO A 1 109 ? 2.186 -33.988 -7.250 1.00 42.35 110 PRO A N 1
ATOM 834 C CA . PRO A 1 109 ? 1.124 -33.824 -8.246 1.00 42.63 110 PRO A CA 1
ATOM 835 C C . PRO A 1 109 ? 0.166 -32.641 -8.018 1.00 43.00 110 PRO A C 1
ATOM 836 O O . PRO A 1 109 ? -0.137 -31.926 -8.969 1.00 43.09 110 PRO A O 1
ATOM 840 N N . SER A 1 110 ? -0.304 -32.428 -6.792 1.00 43.40 111 SER A N 1
ATOM 841 C CA . SER A 1 110 ? -1.253 -31.328 -6.529 1.00 44.01 111 SER A CA 1
ATOM 842 C C . SER A 1 110 ? -0.651 -29.967 -6.931 1.00 43.89 111 SER A C 1
ATOM 843 O O . SER A 1 110 ? -1.291 -29.171 -7.627 1.00 43.48 111 SER A O 1
ATOM 846 N N . LEU A 1 111 ? 0.592 -29.726 -6.509 1.00 44.35 112 LEU A N 1
ATOM 847 C CA . LEU A 1 111 ? 1.357 -28.540 -6.929 1.00 44.38 112 LEU A CA 1
ATOM 848 C C . LEU A 1 111 ? 1.492 -28.440 -8.463 1.00 44.09 112 LEU A C 1
ATOM 849 O O . LEU A 1 111 ? 1.232 -27.386 -9.050 1.00 44.97 112 LEU A O 1
ATOM 854 N N . GLN A 1 112 ? 1.905 -29.536 -9.100 1.00 43.33 113 GLN A N 1
ATOM 855 C CA . GLN A 1 112 ? 2.130 -29.588 -10.547 1.00 42.34 113 GLN A CA 1
ATOM 856 C C . GLN A 1 112 ? 0.859 -29.245 -11.339 1.00 43.36 113 GLN A C 1
ATOM 857 O O . GLN A 1 112 ? 0.882 -28.341 -12.191 1.00 42.80 113 GLN A O 1
ATOM 863 N N . GLU A 1 113 ? -0.248 -29.934 -11.033 1.00 43.85 114 GLU A N 1
ATOM 864 C CA . GLU A 1 113 ? -1.570 -29.664 -11.649 1.00 44.91 114 GLU A CA 1
ATOM 865 C C . GLU A 1 113 ? -1.922 -28.177 -11.663 1.00 44.29 114 GLU A C 1
ATOM 866 O O . GLU A 1 113 ? -2.333 -27.637 -12.694 1.00 44.60 114 GLU A O 1
ATOM 872 N N . LYS A 1 114 ? -1.758 -27.528 -10.518 1.00 43.59 115 LYS A N 1
ATOM 873 C CA . LYS A 1 114 ? -2.128 -26.129 -10.384 1.00 43.46 115 LYS A CA 1
ATOM 874 C C . LYS A 1 114 ? -1.218 -25.219 -11.223 1.00 43.26 115 LYS A C 1
ATOM 875 O O . LYS A 1 114 ? -1.695 -24.373 -11.975 1.00 43.95 115 LYS A O 1
ATOM 881 N N . PHE A 1 115 ? 0.093 -25.400 -11.108 1.00 43.25 116 PHE A N 1
ATOM 882 C CA . PHE A 1 115 ? 1.015 -24.407 -11.664 1.00 42.53 116 PHE A CA 1
ATOM 883 C C . PHE A 1 115 ? 1.387 -24.585 -13.115 1.00 42.20 116 PHE A C 1
ATOM 884 O O . PHE A 1 115 ? 1.744 -23.609 -13.774 1.00 42.73 116 PHE A O 1
ATOM 892 N N . LEU A 1 116 ? 1.289 -25.813 -13.610 1.00 41.60 117 LEU A N 1
ATOM 893 C CA . LEU A 1 116 ? 1.600 -26.116 -14.995 1.00 41.44 117 LEU A CA 1
ATOM 894 C C . LEU A 1 116 ? 0.403 -25.940 -15.897 1.00 41.98 117 LEU A C 1
ATOM 895 O O . LEU A 1 116 ? 0.548 -25.917 -17.139 1.00 41.51 117 LEU A O 1
ATOM 900 N N . LYS A 1 117 ? -0.771 -25.805 -15.276 1.00 42.46 118 LYS A N 1
ATOM 901 C CA . LYS A 1 117 ? -2.037 -25.699 -16.005 1.00 43.26 118 LYS A CA 1
ATOM 902 C C . LYS A 1 117 ? -1.977 -24.763 -17.224 1.00 42.66 118 LYS A C 1
ATOM 903 O O . LYS A 1 117 ? -2.221 -25.217 -18.348 1.00 42.75 118 LYS A O 1
ATOM 909 N N . PRO A 1 118 ? -1.590 -23.482 -17.035 1.00 42.30 119 PRO A N 1
ATOM 910 C CA . PRO A 1 118 ? -1.653 -22.550 -18.185 1.00 42.08 119 PRO A CA 1
ATOM 911 C C . PRO A 1 118 ? -0.631 -22.854 -19.279 1.00 42.15 119 PRO A C 1
ATOM 912 O O . PRO A 1 118 ? -0.808 -22.449 -20.444 1.00 41.61 119 PRO A O 1
ATOM 916 N N . PHE A 1 119 ? 0.425 -23.574 -18.898 1.00 41.86 120 PHE A N 1
ATOM 917 C CA . PHE A 1 119 ? 1.515 -23.883 -19.804 1.00 41.11 120 PHE A CA 1
ATOM 918 C C . PHE A 1 119 ? 1.159 -25.018 -20.711 1.00 41.43 120 PHE A C 1
ATOM 919 O O . PHE A 1 119 ? 1.682 -25.123 -21.837 1.00 40.81 120 PHE A O 1
ATOM 927 N N . ILE A 1 120 ? 0.235 -25.848 -20.241 1.00 41.96 121 ILE A N 1
ATOM 928 C CA . ILE A 1 120 ? -0.245 -26.988 -21.035 1.00 42.91 121 ILE A CA 1
ATOM 929 C C . ILE A 1 120 ? -1.583 -26.756 -21.755 1.00 43.56 121 ILE A C 1
ATOM 930 O O . ILE A 1 120 ? -2.053 -27.631 -22.474 1.00 44.27 121 ILE A O 1
ATOM 935 N N . SER A 1 121 ? -2.184 -25.583 -21.584 1.00 44.09 122 SER A N 1
ATOM 936 C CA . SER A 1 121 ? -3.492 -25.299 -22.190 1.00 44.71 122 SER A CA 1
ATOM 937 C C . SER A 1 121 ? -3.427 -25.131 -23.709 1.00 45.34 122 SER A C 1
ATOM 938 O O . SER A 1 121 ? -4.399 -25.400 -24.417 1.00 45.29 122 SER A O 1
ATOM 941 N N . GLY A 1 122 ? -2.275 -24.692 -24.218 1.00 45.28 123 GLY A N 1
ATOM 942 C CA . GLY A 1 122 ? -2.162 -24.393 -25.634 1.00 44.77 123 GLY A CA 1
ATOM 943 C C . GLY A 1 122 ? -2.742 -23.028 -25.946 1.00 44.63 123 GLY A C 1
ATOM 944 O O . GLY A 1 122 ? -3.057 -22.726 -27.096 1.00 44.58 123 GLY A O 1
ATOM 945 N N . GLU A 1 123 ? -2.879 -22.188 -24.928 1.00 44.96 124 GLU A N 1
ATOM 946 C CA . GLU A 1 123 ? -3.460 -20.872 -25.156 1.00 45.68 124 GLU A CA 1
ATOM 947 C C . GLU A 1 123 ? -2.733 -19.740 -24.449 1.00 44.56 124 GLU A C 1
ATOM 948 O O . GLU A 1 123 ? -2.016 -19.966 -23.476 1.00 44.44 124 GLU A O 1
ATOM 954 N N . GLY A 1 124 ? -2.927 -18.521 -24.951 1.00 43.23 125 GLY A N 1
ATOM 955 C CA . GLY A 1 124 ? -2.309 -17.339 -24.359 1.00 41.85 125 GLY A CA 1
ATOM 956 C C . GLY A 1 124 ? -0.818 -17.275 -24.662 1.00 40.68 125 GLY A C 1
ATOM 957 O O . GLY A 1 124 ? -0.347 -17.914 -25.587 1.00 39.64 125 GLY A O 1
ATOM 958 N N . GLU A 1 125 ? -0.083 -16.480 -23.896 1.00 40.46 126 GLU A N 1
ATOM 959 C CA . GLU A 1 125 ? 1.387 -16.467 -24.017 1.00 40.56 126 GLU A CA 1
ATOM 960 C C . GLU A 1 125 ? 1.997 -16.519 -22.629 1.00 39.15 126 GLU A C 1
ATOM 961 O O . GLU A 1 125 ? 2.664 -15.566 -22.199 1.00 39.17 126 GLU A O 1
ATOM 967 N N . PRO A 1 126 ? 1.766 -17.630 -21.917 1.00 37.82 127 PRO A N 1
ATOM 968 C CA . PRO A 1 126 ? 2.235 -17.661 -20.543 1.00 37.17 127 PRO A CA 1
ATOM 969 C C . PRO A 1 126 ? 3.768 -17.850 -20.513 1.00 36.49 127 PRO A C 1
ATOM 970 O O . PRO A 1 126 ? 4.343 -18.572 -21.352 1.00 35.70 127 PRO A O 1
ATOM 974 N N . LEU A 1 127 ? 4.387 -17.166 -19.557 1.00 36.16 128 LEU A N 1
ATOM 975 C CA . LEU A 1 127 ? 5.838 -17.106 -19.367 1.00 35.33 128 LEU A CA 1
ATOM 976 C C . LEU A 1 127 ? 6.242 -17.638 -17.982 1.00 35.22 128 LEU A C 1
ATOM 977 O O . LEU A 1 127 ? 5.636 -17.298 -16.943 1.00 34.81 128 LEU A O 1
ATOM 982 N N . ALA A 1 128 ? 7.304 -18.435 -17.968 1.00 34.59 129 ALA A N 1
ATOM 983 C CA . ALA A 1 128 ? 7.888 -18.904 -16.703 1.00 33.64 129 ALA A CA 1
ATOM 984 C C . ALA A 1 128 ? 9.335 -18.428 -16.611 1.00 33.23 129 ALA A C 1
ATOM 985 O O . ALA A 1 128 ? 9.994 -18.251 -17.638 1.00 33.02 129 ALA A O 1
ATOM 987 N N . SER A 1 129 ? 9.822 -18.228 -15.389 1.00 33.47 130 SER A N 1
ATOM 988 C CA . SER A 1 129 ? 11.207 -17.800 -15.154 1.00 33.79 130 SER A CA 1
ATOM 989 C C . SER A 1 129 ? 11.769 -18.446 -13.889 1.00 33.53 130 SER A C 1
ATOM 990 O O . SER A 1 129 ? 11.126 -18.464 -12.826 1.00 33.85 130 SER A O 1
ATOM 993 N N . LEU A 1 130 ? 12.981 -18.960 -13.985 1.00 33.05 131 LEU A N 1
ATOM 994 C CA . LEU A 1 130 ? 13.654 -19.408 -12.788 1.00 32.82 131 LEU A CA 1
ATOM 995 C C . LEU A 1 130 ? 14.642 -18.348 -12.318 1.00 32.89 131 LEU A C 1
ATOM 996 O O . LEU A 1 130 ? 15.726 -18.147 -12.907 1.00 34.32 131 LEU A O 1
ATOM 1001 N N . MET A 1 131 ? 14.281 -17.685 -11.224 1.00 32.80 132 MET A N 1
ATOM 1002 C CA . MET A 1 131 ? 14.988 -16.504 -10.769 1.00 32.15 132 MET A CA 1
ATOM 1003 C C . MET A 1 131 ? 16.024 -16.831 -9.730 1.00 32.53 132 MET A C 1
ATOM 1004 O O . MET A 1 131 ? 15.767 -16.828 -8.517 1.00 32.26 132 MET A O 1
ATOM 1009 N N . HIS A 1 132 ? 17.233 -17.070 -10.225 1.00 32.49 133 HIS A N 1
ATOM 1010 C CA . HIS A 1 132 ? 18.350 -17.444 -9.391 1.00 31.65 133 HIS A CA 1
ATOM 1011 C C . HIS A 1 132 ? 19.432 -16.358 -9.360 1.00 31.57 133 HIS A C 1
ATOM 1012 O O . HIS A 1 132 ? 19.849 -15.880 -8.281 1.00 30.94 133 HIS A O 1
ATOM 1019 N N . SER A 1 133 ? 19.884 -15.953 -10.547 1.00 31.42 134 SER A N 1
ATOM 1020 C CA . SER A 1 133 ? 20.977 -14.976 -10.690 1.00 31.08 134 SER A CA 1
ATOM 1021 C C . SER A 1 133 ? 20.733 -13.634 -10.008 1.00 31.57 134 SER A C 1
ATOM 1022 O O . SER A 1 133 ? 19.606 -13.195 -9.940 1.00 31.87 134 SER A O 1
ATOM 1025 N N . GLU A 1 134 ? 21.813 -12.994 -9.533 1.00 31.92 135 GLU A N 1
ATOM 1026 C CA . GLU A 1 134 ? 21.775 -11.753 -8.771 1.00 33.22 135 GLU A CA 1
ATOM 1027 C C . GLU A 1 134 ? 22.863 -10.775 -9.237 1.00 34.02 135 GLU A C 1
ATOM 1028 O O . GLU A 1 134 ? 23.896 -11.194 -9.799 1.00 33.93 135 GLU A O 1
ATOM 1034 N N . PRO A 1 135 ? 22.642 -9.466 -8.995 1.00 34.59 136 PRO A N 1
ATOM 1035 C CA . PRO A 1 135 ? 23.601 -8.397 -9.341 1.00 34.57 136 PRO A CA 1
ATOM 1036 C C . PRO A 1 135 ? 25.015 -8.650 -8.817 1.00 34.86 136 PRO A C 1
ATOM 1037 O O . PRO A 1 135 ? 25.997 -8.354 -9.507 1.00 34.64 136 PRO A O 1
ATOM 1041 N N . ASN A 1 136 ? 25.121 -9.166 -7.591 1.00 34.62 137 ASN A N 1
ATOM 1042 C CA . ASN A 1 136 ? 26.427 -9.451 -6.988 1.00 34.60 137 ASN A CA 1
ATOM 1043 C C . ASN A 1 136 ? 27.100 -10.753 -7.441 1.00 33.98 137 ASN A C 1
ATOM 1044 O O . ASN A 1 136 ? 28.215 -11.029 -7.024 1.00 33.57 137 ASN A O 1
ATOM 1049 N N . GLY A 1 137 ? 26.446 -11.546 -8.284 1.00 33.34 138 GLY A N 1
ATOM 1050 C CA . GLY A 1 137 ? 27.034 -12.831 -8.700 1.00 33.47 138 GLY A CA 1
ATOM 1051 C C . GLY A 1 137 ? 26.376 -14.004 -7.971 1.00 33.62 138 GLY A C 1
ATOM 1052 O O . GLY A 1 137 ? 25.724 -13.806 -6.943 1.00 32.92 138 GLY A O 1
ATOM 1053 N N . THR A 1 138 ? 26.518 -15.206 -8.535 1.00 32.94 139 THR A N 1
ATOM 1054 C CA . THR A 1 138 ? 26.047 -16.460 -7.923 1.00 32.08 139 THR A CA 1
ATOM 1055 C C . THR A 1 138 ? 27.071 -17.631 -7.938 1.00 32.02 139 THR A C 1
ATOM 1056 O O . THR A 1 138 ? 26.773 -18.708 -7.411 1.00 32.10 139 THR A O 1
ATOM 1060 N N . ALA A 1 139 ? 28.269 -17.427 -8.495 1.00 30.94 140 ALA A N 1
ATOM 1061 C CA . ALA A 1 139 ? 29.225 -18.541 -8.634 1.00 30.79 140 ALA A CA 1
ATOM 1062 C C . ALA A 1 139 ? 29.564 -19.114 -7.262 1.00 30.46 140 ALA A C 1
ATOM 1063 O O . ALA A 1 139 ? 29.897 -20.291 -7.118 1.00 30.22 140 ALA A O 1
ATOM 1065 N N . ASN A 1 140 ? 29.437 -18.259 -6.254 1.00 29.88 141 ASN A N 1
ATOM 1066 C CA . ASN A 1 140 ? 29.789 -18.623 -4.919 1.00 29.56 141 ASN A CA 1
ATOM 1067 C C . ASN A 1 140 ? 28.548 -18.773 -4.003 1.00 29.16 141 ASN A C 1
ATOM 1068 O O . ASN A 1 140 ? 28.682 -18.789 -2.802 1.00 29.59 141 ASN A O 1
ATOM 1073 N N . TRP A 1 141 ? 27.354 -18.942 -4.568 1.00 29.52 142 TRP A N 1
ATOM 1074 C CA . TRP A 1 141 ? 26.146 -18.971 -3.749 1.00 29.73 142 TRP A CA 1
ATOM 1075 C C . TRP A 1 141 ? 26.173 -20.017 -2.627 1.00 31.45 142 TRP A C 1
ATOM 1076 O O . TRP A 1 141 ? 25.592 -19.798 -1.537 1.00 30.04 142 TRP A O 1
ATOM 1087 N N . LEU A 1 142 ? 26.880 -21.128 -2.886 1.00 32.31 143 LEU A N 1
ATOM 1088 C CA . LEU A 1 142 ? 26.998 -22.227 -1.916 1.00 33.64 143 LEU A CA 1
ATOM 1089 C C . LEU A 1 142 ? 28.343 -22.282 -1.189 1.00 34.43 143 LEU A C 1
ATOM 1090 O O . LEU A 1 142 ? 28.643 -23.275 -0.546 1.00 34.62 143 LEU A O 1
ATOM 1095 N N . GLN A 1 143 ? 29.125 -21.202 -1.245 1.00 35.38 144 GLN A N 1
ATOM 1096 C CA . GLN A 1 143 ? 30.388 -21.146 -0.510 1.00 36.24 144 GLN A CA 1
ATOM 1097 C C . GLN A 1 143 ? 30.140 -21.001 0.982 1.00 37.55 144 GLN A C 1
ATOM 1098 O O . GLN A 1 143 ? 29.567 -20.002 1.440 1.00 37.65 144 GLN A O 1
ATOM 1104 N N . LYS A 1 144 ? 30.614 -21.979 1.746 1.00 39.00 145 LYS A N 1
ATOM 1105 C CA . LYS A 1 144 ? 30.511 -21.915 3.199 1.00 40.29 145 LYS A CA 1
ATOM 1106 C C . LYS A 1 144 ? 31.372 -20.774 3.722 1.00 40.30 145 LYS A C 1
ATOM 1107 O O . LYS A 1 144 ? 32.518 -20.611 3.313 1.00 40.45 145 LYS A O 1
ATOM 1113 N N . GLY A 1 145 ? 30.803 -19.967 4.609 1.00 40.30 146 GLY A N 1
ATOM 1114 C CA . GLY A 1 145 ? 31.517 -18.816 5.158 1.00 39.96 146 GLY A CA 1
ATOM 1115 C C . GLY A 1 145 ? 31.450 -17.597 4.252 1.00 40.48 146 GLY A C 1
ATOM 1116 O O . GLY A 1 145 ? 32.057 -16.565 4.547 1.00 40.07 146 GLY A O 1
ATOM 1117 N N . GLY A 1 146 ? 30.737 -17.713 3.132 1.00 40.34 147 GLY A N 1
ATOM 1118 C CA . GLY A 1 146 ? 30.575 -16.580 2.224 1.00 40.78 147 GLY A CA 1
ATOM 1119 C C . GLY A 1 146 ? 29.255 -15.889 2.516 1.00 41.17 147 GLY A C 1
ATOM 1120 O O . GLY A 1 146 ? 28.452 -16.420 3.294 1.00 42.56 147 GLY A O 1
ATOM 1121 N N . PRO A 1 147 ? 29.010 -14.720 1.891 1.00 41.07 148 PRO A N 1
ATOM 1122 C CA . PRO A 1 147 ? 27.748 -13.941 1.976 1.00 40.77 148 PRO A CA 1
ATOM 1123 C C . PRO A 1 147 ? 26.462 -14.696 1.585 1.00 40.86 148 PRO A C 1
ATOM 1124 O O . PRO A 1 147 ? 25.376 -14.336 2.051 1.00 41.13 148 PRO A O 1
ATOM 1128 N N . GLY A 1 148 ? 26.563 -15.701 0.713 1.00 40.12 149 GLY A N 1
ATOM 1129 C CA . GLY A 1 148 ? 25.383 -16.423 0.234 1.00 39.29 149 GLY A CA 1
ATOM 1130 C C . GLY A 1 148 ? 24.508 -15.559 -0.654 1.00 38.93 149 GLY A C 1
ATOM 1131 O O . GLY A 1 148 ? 24.830 -14.391 -0.881 1.00 38.57 149 GLY A O 1
ATOM 1132 N N . LEU A 1 149 ? 23.398 -16.104 -1.159 1.00 38.25 150 LEU A N 1
ATOM 1133 C CA . LEU A 1 149 ? 22.447 -15.284 -1.932 1.00 38.05 150 LEU A CA 1
ATOM 1134 C C . LEU A 1 149 ? 22.071 -13.998 -1.204 1.00 38.41 150 LEU A C 1
ATOM 1135 O O . LEU A 1 149 ? 21.928 -13.971 0.031 1.00 37.32 150 LEU A O 1
ATOM 1140 N N . GLN A 1 150 ? 21.916 -12.914 -1.956 1.00 38.80 151 GLN A N 1
ATOM 1141 C CA . GLN A 1 150 ? 21.496 -11.674 -1.324 1.00 39.60 151 GLN A CA 1
ATOM 1142 C C . GLN A 1 150 ? 19.975 -11.480 -1.343 1.00 39.19 151 GLN A C 1
ATOM 1143 O O . GLN A 1 150 ? 19.444 -10.530 -0.780 1.00 39.24 151 GLN A O 1
ATOM 1149 N N . THR A 1 151 ? 19.274 -12.404 -1.982 1.00 38.58 152 THR A N 1
ATOM 1150 C CA . THR A 1 151 ? 17.820 -12.431 -1.883 1.00 38.43 152 THR A CA 1
ATOM 1151 C C . THR A 1 151 ? 17.482 -13.417 -0.775 1.00 38.63 152 THR A C 1
ATOM 1152 O O . THR A 1 151 ? 17.698 -14.622 -0.919 1.00 38.18 152 THR A O 1
ATOM 1156 N N . THR A 1 152 ? 17.012 -12.887 0.352 1.00 38.85 153 THR A N 1
ATOM 1157 C CA . THR A 1 152 ? 16.671 -13.706 1.508 1.00 38.91 153 THR A CA 1
ATOM 1158 C C . THR A 1 152 ? 15.139 -13.802 1.709 1.00 39.49 153 THR A C 1
ATOM 1159 O O . THR A 1 152 ? 14.383 -12.966 1.201 1.00 39.16 153 THR A O 1
ATOM 1163 N N . ALA A 1 153 ? 14.708 -14.827 2.452 1.00 39.63 154 ALA A N 1
ATOM 1164 C CA . ALA A 1 153 ? 13.310 -15.069 2.789 1.00 39.99 154 ALA A CA 1
ATOM 1165 C C . ALA A 1 153 ? 13.181 -15.443 4.277 1.00 41.00 154 ALA A C 1
ATOM 1166 O O . ALA A 1 153 ? 14.085 -16.070 4.867 1.00 39.95 154 ALA A O 1
ATOM 1168 N N . ARG A 1 154 ? 12.088 -15.001 4.895 1.00 42.48 155 ARG A N 1
ATOM 1169 C CA . ARG A 1 154 ? 11.787 -15.368 6.289 1.00 44.25 155 ARG A CA 1
ATOM 1170 C C . ARG A 1 154 ? 10.297 -15.649 6.418 1.00 44.77 155 ARG A C 1
ATOM 1171 O O . ARG A 1 154 ? 9.488 -15.073 5.684 1.00 44.22 155 ARG A O 1
ATOM 1179 N N . LYS A 1 155 ? 9.936 -16.563 7.322 1.00 46.14 156 LYS A N 1
ATOM 1180 C CA . LYS A 1 155 ? 8.529 -16.843 7.553 1.00 47.08 156 LYS A CA 1
ATOM 1181 C C . LYS A 1 155 ? 7.977 -15.872 8.593 1.00 47.70 156 LYS A C 1
ATOM 1182 O O . LYS A 1 155 ? 8.507 -15.767 9.714 1.00 47.31 156 LYS A O 1
ATOM 1188 N N . VAL A 1 156 ? 6.950 -15.126 8.193 1.00 48.49 157 VAL A N 1
ATOM 1189 C CA . VAL A 1 156 ? 6.197 -14.290 9.133 1.00 49.19 157 VAL A CA 1
ATOM 1190 C C . VAL A 1 156 ? 4.748 -14.762 9.101 1.00 49.26 157 VAL A C 1
ATOM 1191 O O . VAL A 1 156 ? 4.065 -14.623 8.077 1.00 48.81 157 VAL A O 1
ATOM 1195 N N . GLY A 1 157 ? 4.281 -15.343 10.205 1.00 49.49 158 GLY A N 1
ATOM 1196 C CA . GLY A 1 157 ? 2.916 -15.839 10.232 1.00 49.74 158 GLY A CA 1
ATOM 1197 C C . GLY A 1 157 ? 2.829 -17.031 9.309 1.00 49.93 158 GLY A C 1
ATOM 1198 O O . GLY A 1 157 ? 3.658 -17.944 9.422 1.00 50.41 158 GLY A O 1
ATOM 1199 N N . ASN A 1 158 ? 1.823 -17.049 8.433 1.00 50.17 159 ASN A N 1
ATOM 1200 C CA . ASN A 1 158 ? 1.735 -18.074 7.379 1.00 50.93 159 ASN A CA 1
ATOM 1201 C C . ASN A 1 158 ? 2.068 -17.514 5.993 1.00 49.78 159 ASN A C 1
ATOM 1202 O O . ASN A 1 158 ? 1.492 -17.912 4.965 1.00 49.76 159 ASN A O 1
ATOM 1207 N N . GLU A 1 159 ? 2.998 -16.568 5.985 1.00 48.56 160 GLU A N 1
ATOM 1208 C CA . GLU A 1 159 ? 3.610 -16.128 4.738 1.00 47.95 160 GLU A CA 1
ATOM 1209 C C . GLU A 1 159 ? 5.139 -15.975 4.827 1.00 46.06 160 GLU A C 1
ATOM 1210 O O . GLU A 1 159 ? 5.743 -15.948 5.910 1.00 45.28 160 GLU A O 1
ATOM 1216 N N . TRP A 1 160 ? 5.741 -15.885 3.653 1.00 44.55 161 TRP A N 1
ATOM 1217 C CA . TRP A 1 160 ? 7.163 -15.671 3.511 1.00 42.44 161 TRP A CA 1
ATOM 1218 C C . TRP A 1 160 ? 7.410 -14.274 2.935 1.00 41.92 161 TRP A C 1
ATOM 1219 O O . TRP A 1 160 ? 6.704 -13.823 2.023 1.00 41.65 161 TRP A O 1
ATOM 1230 N N . VAL A 1 161 ? 8.407 -13.584 3.477 1.00 41.08 162 VAL A N 1
ATOM 1231 C CA . VAL A 1 161 ? 8.714 -12.225 3.042 1.00 40.98 162 VAL A CA 1
ATOM 1232 C C . VAL A 1 161 ? 10.098 -12.185 2.376 1.00 40.70 162 VAL A C 1
ATOM 1233 O O . VAL A 1 161 ? 11.133 -12.389 3.024 1.00 41.10 162 VAL A O 1
ATOM 1237 N N . ILE A 1 162 ? 10.092 -11.940 1.073 1.00 40.14 163 ILE A N 1
ATOM 1238 C CA . ILE A 1 162 ? 11.329 -11.854 0.274 1.00 39.81 163 ILE A CA 1
ATOM 1239 C C . ILE A 1 162 ? 11.961 -10.444 0.279 1.00 40.19 163 ILE A C 1
ATOM 1240 O O . ILE A 1 162 ? 11.274 -9.449 0.037 1.00 39.25 163 ILE A O 1
ATOM 1245 N N . SER A 1 163 ? 13.265 -10.378 0.568 1.00 41.07 164 SER A N 1
ATOM 1246 C CA . SER A 1 163 ? 14.074 -9.155 0.426 1.00 42.00 164 SER A CA 1
ATOM 1247 C C . SER A 1 163 ? 15.287 -9.407 -0.447 1.00 41.46 164 SER A C 1
ATOM 1248 O O . SER A 1 163 ? 16.080 -10.299 -0.148 1.00 41.56 164 SER A O 1
ATOM 1251 N N . GLY A 1 164 ? 15.472 -8.586 -1.479 1.00 40.85 165 GLY A N 1
ATOM 1252 C CA . GLY A 1 164 ? 16.721 -8.606 -2.231 1.00 40.51 165 GLY A CA 1
ATOM 1253 C C . GLY A 1 164 ? 16.509 -8.275 -3.684 1.00 40.13 165 GLY A C 1
ATOM 1254 O O . GLY A 1 164 ? 15.501 -7.656 -4.040 1.00 40.68 165 GLY A O 1
ATOM 1255 N N . GLU A 1 165 ? 17.447 -8.715 -4.522 1.00 39.24 166 GLU A N 1
ATOM 1256 C CA . GLU A 1 165 ? 17.506 -8.348 -5.932 1.00 37.73 166 GLU A CA 1
ATOM 1257 C C . GLU A 1 165 ? 17.924 -9.525 -6.793 1.00 37.13 166 GLU A C 1
ATOM 1258 O O . GLU A 1 165 ? 18.831 -10.279 -6.426 1.00 36.76 166 GLU A O 1
ATOM 1264 N N . LYS A 1 166 ? 17.263 -9.679 -7.933 1.00 36.13 167 LYS A N 1
ATOM 1265 C CA . LYS A 1 166 ? 17.668 -10.646 -8.943 1.00 35.54 167 LYS A CA 1
ATOM 1266 C C . LYS A 1 166 ? 18.094 -9.903 -10.208 1.00 35.67 167 LYS A C 1
ATOM 1267 O O . LYS A 1 166 ? 17.714 -8.759 -10.397 1.00 35.45 167 LYS A O 1
ATOM 1273 N N . LEU A 1 167 ? 18.899 -10.547 -11.052 1.00 35.15 168 LEU A N 1
ATOM 1274 C CA . LEU A 1 167 ? 19.355 -9.959 -12.316 1.00 35.07 168 LEU A CA 1
ATOM 1275 C C . LEU A 1 167 ? 19.623 -11.078 -13.295 1.00 34.57 168 LEU A C 1
ATOM 1276 O O . LEU A 1 167 ? 20.098 -12.110 -12.878 1.00 35.15 168 LEU A O 1
ATOM 1281 N N . TRP A 1 168 ? 19.252 -10.890 -14.565 1.00 34.80 169 TRP A N 1
ATOM 1282 C CA . TRP A 1 168 ? 19.469 -11.840 -15.677 1.00 33.99 169 TRP A CA 1
ATOM 1283 C C . TRP A 1 168 ? 18.355 -12.881 -15.989 1.00 34.42 169 TRP A C 1
ATOM 1284 O O . TRP A 1 168 ? 18.316 -13.402 -17.108 1.00 32.74 169 TRP A O 1
ATOM 1295 N N . PRO A 1 169 ? 17.465 -13.211 -15.017 1.00 34.63 170 PRO A N 1
ATOM 1296 C CA . PRO A 1 169 ? 16.567 -14.331 -15.320 1.00 35.23 170 PRO A CA 1
ATOM 1297 C C . PRO A 1 169 ? 15.566 -14.025 -16.451 1.00 35.49 170 PRO A C 1
ATOM 1298 O O . PRO A 1 169 ? 14.710 -13.163 -16.316 1.00 35.49 170 PRO A O 1
ATOM 1302 N N . SER A 1 170 ? 15.712 -14.723 -17.567 1.00 36.23 171 SER A N 1
ATOM 1303 C CA . SER A 1 170 ? 14.921 -14.454 -18.741 1.00 37.11 171 SER A CA 1
ATOM 1304 C C . SER A 1 170 ? 13.429 -14.616 -18.418 1.00 37.09 171 SER A C 1
ATOM 1305 O O . SER A 1 170 ? 13.065 -15.518 -17.640 1.00 36.64 171 SER A O 1
ATOM 1308 N N . ASN A 1 171 ? 12.602 -13.728 -18.991 1.00 36.57 172 ASN A N 1
ATOM 1309 C CA . ASN A 1 171 ? 11.132 -13.696 -18.843 1.00 36.44 172 ASN A CA 1
ATOM 1310 C C . ASN A 1 171 ? 10.628 -13.229 -17.477 1.00 36.98 172 ASN A C 1
ATOM 1311 O O . ASN A 1 171 ? 9.415 -13.164 -17.274 1.00 37.17 172 ASN A O 1
ATOM 1316 N N . SER A 1 172 ? 11.521 -12.937 -16.532 1.00 37.24 173 SER A N 1
ATOM 1317 C CA . SER A 1 172 ? 11.103 -12.774 -15.128 1.00 37.90 173 SER A CA 1
ATOM 1318 C C . SER A 1 172 ? 10.049 -11.680 -14.889 1.00 38.86 173 SER A C 1
ATOM 1319 O O . SER A 1 172 ? 9.168 -11.826 -14.036 1.00 39.98 173 SER A O 1
ATOM 1322 N N . GLY A 1 173 ? 10.169 -10.576 -15.614 1.00 39.26 174 GLY A N 1
ATOM 1323 C CA . GLY A 1 173 ? 9.241 -9.467 -15.478 1.00 39.99 174 GLY A CA 1
ATOM 1324 C C . GLY A 1 173 ? 7.970 -9.640 -16.289 1.00 39.92 174 GLY A C 1
ATOM 1325 O O . GLY A 1 173 ? 7.091 -8.785 -16.244 1.00 39.81 174 GLY A O 1
ATOM 1326 N N . GLY A 1 174 ? 7.868 -10.743 -17.028 1.00 40.34 175 GLY A N 1
ATOM 1327 C CA . GLY A 1 174 ? 6.745 -10.969 -17.934 1.00 40.99 175 GLY A CA 1
ATOM 1328 C C . GLY A 1 174 ? 6.780 -10.028 -19.126 1.00 41.99 175 GLY A C 1
ATOM 1329 O O . GLY A 1 174 ? 7.793 -9.364 -19.385 1.00 42.39 175 GLY A O 1
ATOM 1330 N N . TRP A 1 175 ? 5.678 -9.959 -19.864 1.00 42.76 176 TRP A N 1
ATOM 1331 C CA . TRP A 1 175 ? 5.612 -9.095 -21.040 1.00 43.66 176 TRP A CA 1
ATOM 1332 C C . TRP A 1 175 ? 5.497 -7.598 -20.733 1.00 44.35 176 TRP A C 1
ATOM 1333 O O . TRP A 1 175 ? 5.745 -6.771 -21.621 1.00 45.28 176 TRP A O 1
ATOM 1344 N N . ASP A 1 176 ? 5.120 -7.249 -19.505 1.00 44.38 177 ASP A N 1
ATOM 1345 C CA . ASP A 1 176 ? 4.636 -5.886 -19.211 1.00 44.78 177 ASP A CA 1
ATOM 1346 C C . ASP A 1 176 ? 5.192 -5.362 -17.902 1.00 44.47 177 ASP A C 1
ATOM 1347 O O . ASP A 1 176 ? 4.710 -4.345 -17.375 1.00 44.02 177 ASP A O 1
ATOM 1352 N N . TYR A 1 177 ? 6.186 -6.091 -17.380 1.00 44.08 178 TYR A N 1
ATOM 1353 C CA . TYR A 1 177 ? 6.801 -5.851 -16.068 1.00 44.45 178 TYR A CA 1
ATOM 1354 C C . TYR A 1 177 ? 5.840 -6.008 -14.887 1.00 44.69 178 TYR A C 1
ATOM 1355 O O . TYR A 1 177 ? 6.100 -5.505 -13.799 1.00 44.40 178 TYR A O 1
ATOM 1364 N N . LYS A 1 178 ? 4.737 -6.723 -15.103 1.00 44.95 179 LYS A N 1
ATOM 1365 C CA . LYS A 1 178 ? 3.829 -7.091 -13.999 1.00 45.62 179 LYS A CA 1
ATOM 1366 C C . LYS A 1 178 ? 4.080 -8.551 -13.595 1.00 45.31 179 LYS A C 1
ATOM 1367 O O . LYS A 1 178 ? 3.331 -9.131 -12.804 1.00 45.08 179 LYS A O 1
ATOM 1373 N N . GLY A 1 179 ? 5.149 -9.133 -14.148 1.00 44.44 180 GLY A N 1
ATOM 1374 C CA . GLY A 1 179 ? 5.652 -10.427 -13.686 1.00 43.16 180 GLY A CA 1
ATOM 1375 C C . GLY A 1 179 ? 5.368 -11.552 -14.659 1.00 42.60 180 GLY A C 1
ATOM 1376 O O . GLY A 1 179 ? 4.375 -11.500 -15.395 1.00 41.86 180 GLY A O 1
ATOM 1377 N N . ALA A 1 180 ? 6.272 -12.543 -14.682 1.00 41.60 181 ALA A N 1
ATOM 1378 C CA . ALA A 1 180 ? 6.039 -13.805 -15.370 1.00 41.43 181 ALA A CA 1
ATOM 1379 C C . ALA A 1 180 ? 4.778 -14.470 -14.805 1.00 41.13 181 ALA A C 1
ATOM 1380 O O . ALA A 1 180 ? 4.428 -14.258 -13.640 1.00 41.64 181 ALA A O 1
ATOM 1382 N N . ASP A 1 181 ? 4.107 -15.280 -15.607 1.00 40.47 182 ASP A N 1
ATOM 1383 C CA . ASP A 1 181 ? 2.985 -16.066 -15.082 1.00 40.82 182 ASP A CA 1
ATOM 1384 C C . ASP A 1 181 ? 3.422 -16.983 -13.937 1.00 40.17 182 ASP A C 1
ATOM 1385 O O . ASP A 1 181 ? 2.729 -17.089 -12.917 1.00 40.15 182 ASP A O 1
ATOM 1390 N N . LEU A 1 182 ? 4.577 -17.635 -14.100 1.00 39.06 183 LEU A N 1
ATOM 1391 C CA . LEU A 1 182 ? 5.210 -18.345 -12.984 1.00 38.37 183 LEU A CA 1
ATOM 1392 C C . LEU A 1 182 ? 6.673 -17.972 -12.834 1.00 38.09 183 LEU A C 1
ATOM 1393 O O . LEU A 1 182 ? 7.448 -18.077 -13.800 1.00 38.01 183 LEU A O 1
ATOM 1398 N N . ALA A 1 183 ? 7.048 -17.529 -11.639 1.00 37.23 184 ALA A N 1
ATOM 1399 C CA . ALA A 1 183 ? 8.463 -17.357 -11.292 1.00 36.93 184 ALA A CA 1
ATOM 1400 C C . ALA A 1 183 ? 8.836 -18.176 -10.058 1.00 37.14 184 ALA A C 1
ATOM 1401 O O . ALA A 1 183 ? 8.146 -18.103 -9.022 1.00 36.36 184 ALA A O 1
ATOM 1403 N N . CYS A 1 184 ? 9.901 -18.975 -10.194 1.00 36.32 185 CYS A N 1
ATOM 1404 C CA . CYS A 1 184 ? 10.501 -19.690 -9.072 1.00 36.06 185 CYS A CA 1
ATOM 1405 C C . CYS A 1 184 ? 11.684 -18.874 -8.548 1.00 35.76 185 CYS A C 1
ATOM 1406 O O . CYS A 1 184 ? 12.739 -18.781 -9.196 1.00 36.35 185 CYS A O 1
ATOM 1409 N N . VAL A 1 185 ? 11.507 -18.290 -7.375 1.00 34.70 186 VAL A N 1
ATOM 1410 C CA . VAL A 1 185 ? 12.475 -17.384 -6.817 1.00 34.60 186 VAL A CA 1
ATOM 1411 C C . VAL A 1 185 ? 13.310 -18.120 -5.771 1.00 34.98 186 VAL A C 1
ATOM 1412 O O . VAL A 1 185 ? 12.789 -18.600 -4.751 1.00 34.84 186 VAL A O 1
ATOM 1416 N N . VAL A 1 186 ? 14.615 -18.187 -6.021 1.00 34.85 187 VAL A N 1
ATOM 1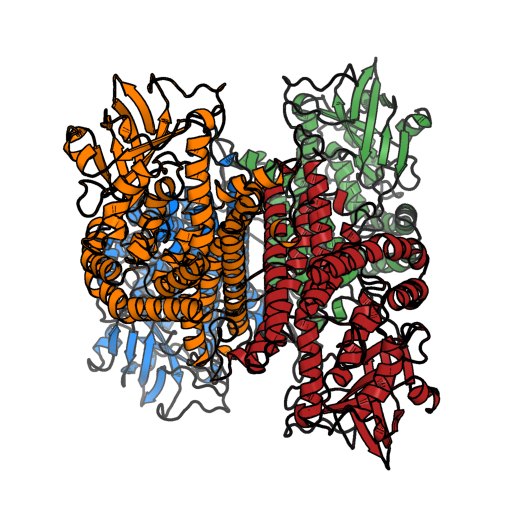417 C CA . VAL A 1 186 ? 15.517 -18.919 -5.169 1.00 34.97 187 VAL A CA 1
ATOM 1418 C C . VAL A 1 186 ? 16.105 -17.974 -4.137 1.00 35.85 187 VAL A C 1
ATOM 1419 O O . VAL A 1 186 ? 16.786 -17.002 -4.491 1.00 36.96 187 VAL A O 1
ATOM 1423 N N . CYS A 1 187 ? 15.838 -18.241 -2.862 1.00 35.18 188 CYS A N 1
ATOM 1424 C CA . CYS A 1 187 ? 16.265 -17.356 -1.811 1.00 35.43 188 CYS A CA 1
ATOM 1425 C C . CYS A 1 187 ? 17.065 -18.161 -0.812 1.00 35.62 188 CYS A C 1
ATOM 1426 O O . CYS A 1 187 ? 17.019 -19.401 -0.799 1.00 35.13 188 CYS A O 1
ATOM 1429 N N . ARG A 1 188 ? 17.786 -17.424 0.021 1.00 35.38 189 ARG A N 1
ATOM 1430 C CA . ARG A 1 188 ? 18.466 -17.945 1.169 1.00 36.17 189 ARG A CA 1
ATOM 1431 C C . ARG A 1 188 ? 17.625 -17.541 2.400 1.00 37.23 189 ARG A C 1
ATOM 1432 O O . ARG A 1 188 ? 17.382 -16.355 2.641 1.00 36.56 189 ARG A O 1
ATOM 1440 N N . VAL A 1 189 ? 17.165 -18.540 3.147 1.00 38.33 190 VAL A N 1
ATOM 1441 C CA . VAL A 1 189 ? 16.432 -18.314 4.400 1.00 39.19 190 VAL A CA 1
ATOM 1442 C C . VAL A 1 189 ? 17.291 -17.505 5.387 1.00 40.85 190 VAL A C 1
ATOM 1443 O O . VAL A 1 189 ? 18.425 -17.876 5.710 1.00 40.54 190 VAL A O 1
ATOM 1447 N N . SER A 1 190 ? 16.762 -16.363 5.810 1.00 43.18 191 SER A N 1
ATOM 1448 C CA . SER A 1 190 ? 17.400 -15.568 6.850 1.00 46.15 191 SER A CA 1
ATOM 1449 C C . SER A 1 190 ? 16.341 -14.857 7.689 1.00 48.60 191 SER A C 1
ATOM 1450 O O . SER A 1 190 ? 15.462 -14.180 7.146 1.00 48.43 191 SER A O 1
ATOM 1453 N N . ASP A 1 191 ? 16.450 -14.995 9.010 1.00 51.56 192 ASP A N 1
ATOM 1454 C CA . ASP A 1 191 ? 15.539 -14.311 9.921 1.00 54.81 192 ASP A CA 1
ATOM 1455 C C . ASP A 1 191 ? 15.914 -12.861 10.146 1.00 56.00 192 ASP A C 1
ATOM 1456 O O . ASP A 1 191 ? 15.054 -12.048 10.480 1.00 57.08 192 ASP A O 1
ATOM 1461 N N . ASP A 1 192 ? 17.185 -12.532 9.966 1.00 57.20 193 ASP A N 1
ATOM 1462 C CA . ASP A 1 192 ? 17.607 -11.148 10.025 1.00 58.26 193 ASP A CA 1
ATOM 1463 C C . ASP A 1 192 ? 18.542 -10.875 8.861 1.00 58.82 193 ASP A C 1
ATOM 1464 O O . ASP A 1 192 ? 19.748 -11.111 8.971 1.00 58.87 193 ASP A O 1
ATOM 1469 N N . PRO A 1 193 ? 17.989 -10.369 7.744 1.00 59.34 194 PRO A N 1
ATOM 1470 C CA . PRO A 1 193 ? 18.754 -10.077 6.521 1.00 59.97 194 PRO A CA 1
ATOM 1471 C C . PRO A 1 193 ? 19.842 -9.009 6.698 1.00 60.55 194 PRO A C 1
ATOM 1472 O O . PRO A 1 193 ? 20.677 -8.835 5.814 1.00 60.78 194 PRO A O 1
ATOM 1476 N N . SER A 1 194 ? 19.825 -8.299 7.821 1.00 60.90 195 SER A N 1
ATOM 1477 C CA . SER A 1 194 ? 20.853 -7.304 8.111 1.00 61.07 195 SER A CA 1
ATOM 1478 C C . SER A 1 194 ? 22.087 -7.967 8.740 1.00 60.93 195 SER A C 1
ATOM 1479 O O . SER A 1 194 ? 23.167 -7.351 8.801 1.00 61.09 195 SER A O 1
ATOM 1482 N N . LYS A 1 195 ? 21.909 -9.206 9.220 1.00 60.18 196 LYS A N 1
ATOM 1483 C CA . LYS A 1 195 ? 23.003 -10.048 9.730 1.00 59.40 196 LYS A CA 1
ATOM 1484 C C . LYS A 1 195 ? 23.553 -10.915 8.591 1.00 57.87 196 LYS A C 1
ATOM 1485 O O . LYS A 1 195 ? 22.787 -11.403 7.762 1.00 57.95 196 LYS A O 1
ATOM 1491 N N . PRO A 1 196 ? 24.880 -11.098 8.531 1.00 56.37 197 PRO A N 1
ATOM 1492 C CA . PRO A 1 196 ? 25.461 -11.944 7.482 1.00 55.29 197 PRO A CA 1
ATOM 1493 C C . PRO A 1 196 ? 25.188 -13.449 7.672 1.00 54.20 197 PRO A C 1
ATOM 1494 O O . PRO A 1 196 ? 24.912 -13.899 8.801 1.00 53.73 197 PRO A O 1
ATOM 1498 N N . GLN A 1 197 ? 25.262 -14.212 6.576 1.00 52.54 198 GLN A N 1
ATOM 1499 C CA . GLN A 1 197 ? 25.161 -15.671 6.647 1.00 51.04 198 GLN A CA 1
ATOM 1500 C C . GLN A 1 197 ? 26.121 -16.230 7.687 1.00 50.97 198 GLN A C 1
ATOM 1501 O O . GLN A 1 197 ? 27.309 -15.885 7.729 1.00 50.56 198 GLN A O 1
ATOM 1507 N N . ASP A 1 198 ? 25.555 -17.079 8.535 1.00 51.03 199 ASP A N 1
ATOM 1508 C CA . ASP A 1 198 ? 26.260 -17.797 9.575 1.00 51.36 199 ASP A CA 1
ATOM 1509 C C . ASP A 1 198 ? 27.363 -18.630 8.925 1.00 51.10 199 ASP A C 1
ATOM 1510 O O . ASP A 1 198 ? 27.071 -19.548 8.148 1.00 50.52 199 ASP A O 1
ATOM 1515 N N . PRO A 1 199 ? 28.635 -18.304 9.231 1.00 50.90 200 PRO A N 1
ATOM 1516 C CA . PRO A 1 199 ? 29.783 -18.996 8.622 1.00 51.19 200 PRO A CA 1
ATOM 1517 C C . PRO A 1 199 ? 29.929 -20.472 9.031 1.00 51.67 200 PRO A C 1
ATOM 1518 O O . PRO A 1 199 ? 30.739 -21.196 8.448 1.00 51.15 200 PRO A O 1
ATOM 1522 N N . ASN A 1 200 ? 29.141 -20.898 10.020 1.00 52.28 201 ASN A N 1
ATOM 1523 C CA . ASN A 1 200 ? 29.206 -22.259 10.565 1.00 52.60 201 ASN A CA 1
ATOM 1524 C C . ASN A 1 200 ? 28.179 -23.199 9.947 1.00 52.29 201 ASN A C 1
ATOM 1525 O O . ASN A 1 200 ? 28.244 -24.426 10.160 1.00 52.47 201 ASN A O 1
ATOM 1530 N N . VAL A 1 201 ? 27.239 -22.633 9.186 1.00 51.21 202 VAL A N 1
ATOM 1531 C CA . VAL A 1 201 ? 26.170 -23.430 8.572 1.00 50.88 202 VAL A CA 1
ATOM 1532 C C . VAL A 1 201 ? 26.371 -23.647 7.063 1.00 49.64 202 VAL A C 1
ATOM 1533 O O . VAL A 1 201 ? 26.747 -22.721 6.335 1.00 49.65 202 VAL A O 1
ATOM 1537 N N . ASP A 1 202 ? 26.138 -24.880 6.614 1.00 47.85 203 ASP A N 1
ATOM 1538 C CA . ASP A 1 202 ? 26.205 -25.219 5.197 1.00 46.36 203 ASP A CA 1
ATOM 1539 C C . ASP A 1 202 ? 25.143 -24.449 4.401 1.00 44.63 203 ASP A C 1
ATOM 1540 O O . ASP A 1 202 ? 23.948 -24.618 4.648 1.00 44.36 203 ASP A O 1
ATOM 1545 N N . PRO A 1 203 ? 25.581 -23.587 3.450 1.00 42.86 204 PRO A N 1
ATOM 1546 C CA . PRO A 1 203 ? 24.636 -22.789 2.654 1.00 41.10 204 PRO A CA 1
ATOM 1547 C C . PRO A 1 203 ? 23.521 -23.574 1.988 1.00 39.71 204 PRO A C 1
ATOM 1548 O O . PRO A 1 203 ? 22.430 -23.046 1.883 1.00 39.04 204 PRO A O 1
ATOM 1552 N N . ALA A 1 204 ? 23.781 -24.808 1.538 1.00 38.87 205 ALA A N 1
ATOM 1553 C CA . ALA A 1 204 ? 22.751 -25.628 0.864 1.00 38.70 205 ALA A CA 1
ATOM 1554 C C . ALA A 1 204 ? 21.520 -25.900 1.744 1.00 38.20 205 ALA A C 1
ATOM 1555 O O . ALA A 1 204 ? 20.411 -26.046 1.224 1.00 38.25 205 ALA A O 1
ATOM 1557 N N . THR A 1 205 ? 21.735 -25.957 3.065 1.00 37.96 206 THR A N 1
ATOM 1558 C CA . THR A 1 205 ? 20.677 -26.212 4.052 1.00 37.64 206 THR A CA 1
ATOM 1559 C C . THR A 1 205 ? 19.743 -25.010 4.249 1.00 37.97 206 THR A C 1
ATOM 1560 O O . THR A 1 205 ? 18.695 -25.137 4.891 1.00 37.71 206 THR A O 1
ATOM 1564 N N . GLN A 1 206 ? 20.105 -23.855 3.671 1.00 38.21 207 GLN A N 1
ATOM 1565 C CA . GLN A 1 206 ? 19.311 -22.622 3.841 1.00 37.51 207 GLN A CA 1
ATOM 1566 C C . GLN A 1 206 ? 18.522 -22.178 2.614 1.00 37.22 207 GLN A C 1
ATOM 1567 O O . GLN A 1 206 ? 17.930 -21.067 2.599 1.00 37.73 207 GLN A O 1
ATOM 1573 N N . ILE A 1 207 ? 18.474 -23.029 1.595 1.00 35.97 208 ILE A N 1
ATOM 1574 C CA . ILE A 1 207 ? 17.869 -22.640 0.310 1.00 34.89 208 ILE A CA 1
ATOM 1575 C C . ILE A 1 207 ? 16.373 -22.881 0.323 1.00 35.18 208 ILE A C 1
ATOM 1576 O O . ILE A 1 207 ? 15.913 -23.887 0.842 1.00 35.10 208 ILE A O 1
ATOM 1581 N N . ALA A 1 208 ? 15.622 -21.941 -0.243 1.00 34.85 209 ALA A N 1
ATOM 1582 C CA . ALA A 1 208 ? 14.176 -22.036 -0.308 1.00 34.88 209 ALA A CA 1
ATOM 1583 C C . ALA A 1 208 ? 13.755 -21.592 -1.695 1.00 34.81 209 ALA A C 1
ATOM 1584 O O . ALA A 1 208 ? 14.373 -20.699 -2.260 1.00 34.90 209 ALA A O 1
ATOM 1586 N N . VAL A 1 209 ? 12.747 -22.226 -2.274 1.00 34.83 210 VAL A N 1
ATOM 1587 C CA . VAL A 1 209 ? 12.249 -21.768 -3.566 1.00 35.58 210 VAL A CA 1
ATOM 1588 C C . VAL A 1 209 ? 10.808 -21.301 -3.357 1.00 36.93 210 VAL A C 1
ATOM 1589 O O . VAL A 1 209 ? 9.969 -22.079 -2.894 1.00 38.25 210 VAL A O 1
ATOM 1593 N N . LEU A 1 210 ? 10.527 -20.036 -3.675 1.00 37.46 211 LEU A N 1
ATOM 1594 C CA . LEU A 1 210 ? 9.162 -19.492 -3.588 1.00 37.68 211 LEU A CA 1
ATOM 1595 C C . LEU A 1 210 ? 8.566 -19.175 -4.955 1.00 38.00 211 LEU A C 1
ATOM 1596 O O . LEU A 1 210 ? 9.184 -18.470 -5.780 1.00 37.04 211 LEU A O 1
ATOM 1601 N N . LEU A 1 211 ? 7.366 -19.713 -5.172 1.00 37.69 212 LEU A N 1
ATOM 1602 C CA . LEU A 1 211 ? 6.613 -19.497 -6.388 1.00 38.88 212 LEU A CA 1
ATOM 1603 C C . LEU A 1 211 ? 5.859 -18.159 -6.318 1.00 39.27 212 LEU A C 1
ATOM 1604 O O . LEU A 1 211 ? 5.120 -17.884 -5.363 1.00 39.18 212 LEU A O 1
ATOM 1609 N N . VAL A 1 212 ? 6.102 -17.306 -7.301 1.00 39.54 213 VAL A N 1
ATOM 1610 C CA . VAL A 1 212 ? 5.482 -15.994 -7.363 1.00 39.58 213 VAL A CA 1
ATOM 1611 C C . VAL A 1 212 ? 4.807 -15.916 -8.709 1.00 40.45 213 VAL A C 1
ATOM 1612 O O . VAL A 1 212 ? 5.414 -16.244 -9.719 1.00 41.26 213 VAL A O 1
ATOM 1616 N N . THR A 1 213 ? 3.545 -15.498 -8.720 1.00 41.25 214 THR A N 1
ATOM 1617 C CA . THR A 1 213 ? 2.747 -15.382 -9.932 1.00 41.43 214 THR A CA 1
ATOM 1618 C C . THR A 1 213 ? 2.333 -13.927 -10.094 1.00 41.59 214 THR A C 1
ATOM 1619 O O . THR A 1 213 ? 2.681 -13.090 -9.271 1.00 41.26 214 THR A O 1
ATOM 1623 N N . ARG A 1 214 ? 1.588 -13.619 -11.146 1.00 42.53 215 ARG A N 1
ATOM 1624 C CA . ARG A 1 214 ? 1.072 -12.246 -11.316 1.00 43.80 215 ARG A CA 1
ATOM 1625 C C . ARG A 1 214 ? 0.086 -11.811 -10.206 1.00 44.46 215 ARG A C 1
ATOM 1626 O O . ARG A 1 214 ? 0.031 -10.620 -9.859 1.00 44.79 215 ARG A O 1
ATOM 1634 N N . GLU A 1 215 ? -0.658 -12.772 -9.646 1.00 44.64 216 GLU A N 1
ATOM 1635 C CA . GLU A 1 215 ? -1.539 -12.515 -8.494 1.00 45.04 216 GLU A CA 1
ATOM 1636 C C . GLU A 1 215 ? -0.727 -12.126 -7.267 1.00 44.53 216 GLU A C 1
ATOM 1637 O O . GLU A 1 215 ? -1.071 -11.149 -6.596 1.00 45.15 216 GLU A O 1
ATOM 1643 N N . THR A 1 216 ? 0.342 -12.878 -6.967 1.00 43.52 217 THR A N 1
ATOM 1644 C CA . THR A 1 216 ? 1.205 -12.601 -5.807 1.00 42.14 217 THR A CA 1
ATOM 1645 C C . THR A 1 216 ? 1.742 -11.167 -5.881 1.00 42.49 217 THR A C 1
ATOM 1646 O O . THR A 1 216 ? 1.842 -10.470 -4.864 1.00 41.64 217 THR A O 1
ATOM 1650 N N . ILE A 1 217 ? 2.102 -10.755 -7.099 1.00 42.61 218 ILE A N 1
ATOM 1651 C CA . ILE A 1 217 ? 2.671 -9.439 -7.334 1.00 43.40 218 ILE A CA 1
ATOM 1652 C C . ILE A 1 217 ? 1.580 -8.375 -7.121 1.00 44.04 218 ILE A C 1
ATOM 1653 O O . ILE A 1 217 ? 1.815 -7.400 -6.401 1.00 43.70 218 ILE A O 1
ATOM 1658 N N . ALA A 1 218 ? 0.406 -8.599 -7.725 1.00 45.09 219 ALA A N 1
ATOM 1659 C CA . ALA A 1 218 ? -0.774 -7.732 -7.546 1.00 46.81 219 ALA A CA 1
ATOM 1660 C C . ALA A 1 218 ? -1.290 -7.637 -6.108 1.00 47.80 219 ALA A C 1
ATOM 1661 O O . ALA A 1 218 ? -1.921 -6.645 -5.758 1.00 48.49 219 ALA A O 1
ATOM 1663 N N . ASN A 1 219 ? -1.009 -8.642 -5.277 1.00 48.84 220 ASN A N 1
ATOM 1664 C CA . ASN A 1 219 ? -1.413 -8.609 -3.866 1.00 49.70 220 ASN A CA 1
ATOM 1665 C C . ASN A 1 219 ? -0.422 -7.929 -2.928 1.00 49.79 220 ASN A C 1
ATOM 1666 O O . ASN A 1 219 ? -0.705 -7.786 -1.727 1.00 49.58 220 ASN A O 1
ATOM 1671 N N . ASN A 1 220 ? 0.719 -7.496 -3.474 1.00 49.97 221 ASN A N 1
ATOM 1672 C CA . ASN A 1 220 ? 1.751 -6.782 -2.706 1.00 50.45 221 ASN A CA 1
ATOM 1673 C C . ASN A 1 220 ? 1.692 -5.281 -2.967 1.00 51.36 221 ASN A C 1
ATOM 1674 O O . ASN A 1 220 ? 1.208 -4.878 -4.022 1.00 51.32 221 ASN A O 1
ATOM 1679 N N . LYS A 1 221 ? 2.188 -4.473 -2.016 1.00 52.74 222 LYS A N 1
ATOM 1680 C CA . LYS A 1 221 ? 2.385 -3.017 -2.212 1.00 53.95 222 LYS A CA 1
ATOM 1681 C C . LYS A 1 221 ? 3.201 -2.791 -3.485 1.00 54.81 222 LYS A C 1
ATOM 1682 O O . LYS A 1 221 ? 4.158 -3.532 -3.731 1.00 55.12 222 LYS A O 1
ATOM 1688 N N . LYS A 1 222 ? 2.840 -1.781 -4.281 1.00 55.18 223 LYS A N 1
ATOM 1689 C CA . LYS A 1 222 ? 3.520 -1.488 -5.557 1.00 56.12 223 LYS A CA 1
ATOM 1690 C C . LYS A 1 222 ? 5.052 -1.377 -5.500 1.00 55.49 223 LYS A C 1
ATOM 1691 O O . LYS A 1 222 ? 5.741 -1.698 -6.475 1.00 55.51 223 LYS A O 1
ATOM 1697 N N . ASP A 1 223 ? 5.581 -0.909 -4.373 1.00 55.00 224 ASP A N 1
ATOM 1698 C CA . ASP A 1 223 ? 7.026 -0.733 -4.234 1.00 54.50 224 ASP A CA 1
ATOM 1699 C C . ASP A 1 223 ? 7.742 -1.976 -3.687 1.00 52.84 224 ASP A C 1
ATOM 1700 O O . ASP A 1 223 ? 8.918 -1.910 -3.350 1.00 52.31 224 ASP A O 1
ATOM 1705 N N . ALA A 1 224 ? 7.012 -3.087 -3.574 1.00 51.22 225 ALA A N 1
ATOM 1706 C CA . ALA A 1 224 ? 7.554 -4.342 -3.048 1.00 49.62 225 ALA A CA 1
ATOM 1707 C C . ALA A 1 224 ? 8.234 -5.147 -4.154 1.00 48.31 225 ALA A C 1
ATOM 1708 O O . ALA A 1 224 ? 9.056 -6.008 -3.873 1.00 48.66 225 ALA A O 1
ATOM 1710 N N . TYR A 1 225 ? 7.875 -4.845 -5.398 1.00 46.76 226 TYR A N 1
ATOM 1711 C CA . TYR A 1 225 ? 8.382 -5.501 -6.583 1.00 45.40 226 TYR A CA 1
ATOM 1712 C C . TYR A 1 225 ? 8.648 -4.415 -7.619 1.00 45.47 226 TYR A C 1
ATOM 1713 O O . TYR A 1 225 ? 7.708 -3.892 -8.242 1.00 45.21 226 TYR A O 1
ATOM 1722 N N . GLN A 1 226 ? 9.922 -4.073 -7.804 1.00 45.12 227 GLN A N 1
ATOM 1723 C CA . GLN A 1 226 ? 10.310 -3.016 -8.744 1.00 45.09 227 GLN A CA 1
ATOM 1724 C C . GLN A 1 226 ? 11.295 -3.552 -9.783 1.00 44.64 227 GLN A C 1
ATOM 1725 O O . GLN A 1 226 ? 12.301 -4.162 -9.434 1.00 44.31 227 GLN A O 1
ATOM 1731 N N . ILE A 1 227 ? 10.990 -3.342 -11.058 1.00 44.31 228 ILE A N 1
ATOM 1732 C CA . ILE A 1 227 ? 11.966 -3.542 -12.124 1.00 43.94 228 ILE A CA 1
ATOM 1733 C C . ILE A 1 227 ? 12.842 -2.286 -12.238 1.00 44.12 228 ILE A C 1
ATOM 1734 O O . ILE A 1 227 ? 12.345 -1.191 -12.523 1.00 44.97 228 ILE A O 1
ATOM 1739 N N . LEU A 1 228 ? 14.137 -2.435 -12.007 1.00 43.44 229 LEU A N 1
ATOM 1740 C CA . LEU A 1 228 ? 15.038 -1.289 -11.963 1.00 43.08 229 LEU A CA 1
ATOM 1741 C C . LEU A 1 228 ? 15.794 -1.047 -13.269 1.00 42.94 229 LEU A C 1
ATOM 1742 O O . LEU A 1 228 ? 16.488 -0.041 -13.401 1.00 43.78 229 LEU A O 1
ATOM 1747 N N . GLY A 1 229 ? 15.685 -1.953 -14.229 1.00 42.10 230 GLY A N 1
ATOM 1748 C CA . GLY A 1 229 ? 16.488 -1.837 -15.431 1.00 41.00 230 GLY A CA 1
ATOM 1749 C C . GLY A 1 229 ? 16.479 -3.113 -16.228 1.00 40.93 230 GLY A C 1
ATOM 1750 O O . GLY A 1 229 ? 16.089 -4.179 -15.723 1.00 40.49 230 GLY A O 1
ATOM 1751 N N . GLU A 1 230 ? 16.905 -2.997 -17.480 1.00 39.46 231 GLU A N 1
ATOM 1752 C CA . GLU A 1 230 ? 16.857 -4.072 -18.439 1.00 39.21 231 GLU A CA 1
ATOM 1753 C C . GLU A 1 230 ? 18.145 -3.990 -19.217 1.00 39.09 231 GLU A C 1
ATOM 1754 O O . GLU A 1 230 ? 18.314 -3.075 -20.022 1.00 38.91 231 GLU A O 1
ATOM 1760 N N . PRO A 1 231 ? 19.078 -4.921 -18.945 1.00 38.99 232 PRO A N 1
ATOM 1761 C CA . PRO A 1 231 ? 20.367 -5.017 -19.644 1.00 38.52 232 PRO A CA 1
ATOM 1762 C C . PRO A 1 231 ? 20.246 -5.008 -21.163 1.00 37.97 232 PRO A C 1
ATOM 1763 O O . PRO A 1 231 ? 19.421 -5.742 -21.732 1.00 37.86 232 PRO A O 1
ATOM 1767 N N . GLU A 1 232 ? 21.074 -4.178 -21.801 1.00 36.96 233 GLU A N 1
ATOM 1768 C CA . GLU A 1 232 ? 21.236 -4.219 -23.243 1.00 35.90 233 GLU A CA 1
ATOM 1769 C C . GLU A 1 232 ? 22.329 -5.250 -23.529 1.00 35.41 233 GLU A C 1
ATOM 1770 O O . GLU A 1 232 ? 23.504 -5.066 -23.140 1.00 35.03 233 GLU A O 1
ATOM 1776 N N . LEU A 1 233 ? 21.938 -6.356 -24.159 1.00 34.35 234 LEU A N 1
ATOM 1777 C CA . LEU A 1 233 ? 22.853 -7.479 -24.352 1.00 33.38 234 LEU A CA 1
ATOM 1778 C C . LEU A 1 233 ? 23.562 -7.377 -25.690 1.00 33.29 234 LEU A C 1
ATOM 1779 O O . LEU A 1 233 ? 23.010 -6.825 -26.643 1.00 32.82 234 LEU A O 1
ATOM 1784 N N . ALA A 1 234 ? 24.766 -7.949 -25.760 1.00 32.87 235 ALA A N 1
ATOM 1785 C CA . ALA A 1 234 ? 25.531 -7.994 -26.999 1.00 32.07 235 ALA A CA 1
ATOM 1786 C C . ALA A 1 234 ? 24.765 -8.733 -28.077 1.00 31.86 235 ALA A C 1
ATOM 1787 O O . ALA A 1 234 ? 24.666 -8.253 -29.210 1.00 32.95 235 ALA A O 1
ATOM 1789 N N . GLY A 1 235 ? 24.217 -9.896 -27.735 1.00 31.09 236 GLY A N 1
ATOM 1790 C CA . GLY A 1 235 ? 23.423 -10.693 -28.669 1.00 29.73 236 GLY A CA 1
ATOM 1791 C C . GLY A 1 235 ? 22.196 -11.167 -27.916 1.00 30.04 236 GLY A C 1
ATOM 1792 O O . GLY A 1 235 ? 22.065 -10.879 -26.726 1.00 30.36 236 GLY A O 1
ATOM 1793 N N . HIS A 1 236 ? 21.326 -11.934 -28.566 1.00 30.78 237 HIS A N 1
ATOM 1794 C CA . HIS A 1 236 ? 20.032 -12.300 -27.965 1.00 32.65 237 HIS A CA 1
ATOM 1795 C C . HIS A 1 236 ? 19.351 -11.001 -27.499 1.00 33.25 237 HIS A C 1
ATOM 1796 O O . HIS A 1 236 ? 18.906 -10.870 -26.349 1.00 33.45 237 HIS A O 1
ATOM 1803 N N . ILE A 1 237 ? 19.321 -10.035 -28.419 1.00 33.75 238 ILE A N 1
ATOM 1804 C CA . ILE A 1 237 ? 18.921 -8.667 -28.121 1.00 34.64 238 ILE A CA 1
ATOM 1805 C C . ILE A 1 237 ? 17.411 -8.559 -27.942 1.00 35.42 238 ILE A C 1
ATOM 1806 O O . ILE A 1 237 ? 16.920 -7.501 -27.536 1.00 36.44 238 ILE A O 1
ATOM 1811 N N . THR A 1 238 ? 16.676 -9.634 -28.233 1.00 35.68 239 THR A N 1
ATOM 1812 C CA . THR A 1 238 ? 15.232 -9.616 -28.016 1.00 36.19 239 THR A CA 1
ATOM 1813 C C . THR A 1 238 ? 14.773 -10.327 -26.750 1.00 37.35 239 THR A C 1
ATOM 1814 O O . THR A 1 238 ? 13.570 -10.472 -26.537 1.00 37.38 239 THR A O 1
ATOM 1818 N N . THR A 1 239 ? 15.689 -10.782 -25.901 1.00 37.55 240 THR A N 1
ATOM 1819 C CA . THR A 1 239 ? 15.218 -11.387 -24.662 1.00 38.52 240 THR A CA 1
ATOM 1820 C C . THR A 1 239 ? 15.044 -10.329 -23.596 1.00 37.91 240 THR A C 1
ATOM 1821 O O . THR A 1 239 ? 15.559 -9.229 -23.720 1.00 38.99 240 THR A O 1
ATOM 1825 N N . SER A 1 240 ? 14.328 -10.669 -22.534 1.00 37.15 241 SER A N 1
ATOM 1826 C CA . SER A 1 240 ? 14.257 -9.819 -21.353 1.00 36.20 241 SER A CA 1
ATOM 1827 C C . SER A 1 240 ? 14.673 -10.658 -20.144 1.00 35.15 241 SER A C 1
ATOM 1828 O O . SER A 1 240 ? 14.218 -11.786 -19.996 1.00 35.38 241 SER A O 1
ATOM 1831 N N . GLY A 1 241 ? 15.528 -10.102 -19.296 1.00 34.78 242 GLY A N 1
ATOM 1832 C CA . GLY A 1 241 ? 16.016 -10.731 -18.083 1.00 33.71 242 GLY A CA 1
ATOM 1833 C C . GLY A 1 241 ? 16.409 -9.587 -17.167 1.00 34.72 242 GLY A C 1
ATOM 1834 O O . GLY A 1 241 ? 17.594 -9.328 -16.962 1.00 34.62 242 GLY A O 1
ATOM 1835 N N . PRO A 1 242 ? 15.410 -8.874 -16.602 1.00 35.28 243 PRO A N 1
ATOM 1836 C CA . PRO A 1 242 ? 15.698 -7.577 -15.975 1.00 35.14 243 PRO A CA 1
ATOM 1837 C C . PRO A 1 242 ? 16.280 -7.639 -14.582 1.00 35.94 243 PRO A C 1
ATOM 1838 O O . PRO A 1 242 ? 16.466 -8.736 -14.015 1.00 35.46 243 PRO A O 1
ATOM 1842 N N . HIS A 1 243 ? 16.566 -6.445 -14.054 1.00 35.52 244 HIS A N 1
ATOM 1843 C CA . HIS A 1 243 ? 17.043 -6.244 -12.708 1.00 36.28 244 HIS A CA 1
ATOM 1844 C C . HIS A 1 243 ? 15.809 -6.021 -11.817 1.00 37.07 244 HIS A C 1
ATOM 1845 O O . HIS A 1 243 ? 15.076 -5.050 -12.017 1.00 37.74 244 HIS A O 1
ATOM 1852 N N . THR A 1 244 ? 15.577 -6.915 -10.853 1.00 37.46 245 THR A N 1
ATOM 1853 C CA . THR A 1 244 ? 14.337 -6.915 -10.048 1.00 38.10 245 THR A CA 1
ATOM 1854 C C . THR A 1 244 ? 14.637 -6.660 -8.572 1.00 38.72 245 THR A C 1
ATOM 1855 O O . THR A 1 244 ? 15.528 -7.279 -8.021 1.00 39.67 245 THR A O 1
ATOM 1859 N N . ARG A 1 245 ? 13.901 -5.761 -7.921 1.00 38.97 246 ARG A N 1
ATOM 1860 C CA . ARG A 1 245 ? 14.060 -5.585 -6.481 1.00 39.55 246 ARG A CA 1
ATOM 1861 C C . ARG A 1 245 ? 12.802 -6.033 -5.726 1.00 39.93 246 ARG A C 1
ATOM 1862 O O . ARG A 1 245 ? 11.686 -5.599 -6.058 1.00 40.51 246 ARG A O 1
ATOM 1870 N N . PHE A 1 246 ? 12.993 -6.914 -4.735 1.00 39.96 247 PHE A N 1
ATOM 1871 C CA . PHE A 1 246 ? 11.938 -7.326 -3.801 1.00 39.50 247 PHE A CA 1
ATOM 1872 C C . PHE A 1 246 ? 12.166 -6.593 -2.502 1.00 39.70 247 PHE A C 1
ATOM 1873 O O . PHE A 1 246 ? 13.255 -6.655 -1.927 1.00 39.26 247 PHE A O 1
ATOM 1881 N N . THR A 1 247 ? 11.145 -5.874 -2.043 1.00 40.34 248 THR A N 1
ATOM 1882 C CA . THR A 1 247 ? 11.216 -5.227 -0.726 1.00 41.52 248 THR A CA 1
ATOM 1883 C C . THR A 1 247 ? 9.989 -5.641 0.094 1.00 41.89 248 THR A C 1
ATOM 1884 O O . THR A 1 247 ? 8.845 -5.347 -0.282 1.00 41.58 248 THR A O 1
ATOM 1888 N N . GLU A 1 248 ? 10.231 -6.350 1.190 1.00 41.89 249 GLU A N 1
ATOM 1889 C CA . GLU A 1 248 ? 9.138 -6.891 1.977 1.00 41.93 249 GLU A CA 1
ATOM 1890 C C . GLU A 1 248 ? 8.035 -7.448 1.052 1.00 41.37 249 GLU A C 1
ATOM 1891 O O . GLU A 1 248 ? 6.852 -7.088 1.175 1.00 41.71 249 GLU A O 1
ATOM 1897 N N . PHE A 1 249 ? 8.437 -8.285 0.092 1.00 40.01 250 PHE A N 1
ATOM 1898 C CA . PHE A 1 249 ? 7.509 -8.934 -0.829 1.00 39.18 250 PHE A CA 1
ATOM 1899 C C . PHE A 1 249 ? 6.897 -10.182 -0.161 1.00 39.77 250 PHE A C 1
ATOM 1900 O O . PHE A 1 249 ? 7.624 -11.142 0.161 1.00 39.59 250 PHE A O 1
ATOM 1908 N N . HIS A 1 250 ? 5.569 -10.171 0.019 1.00 39.59 251 HIS A N 1
ATOM 1909 C CA . HIS A 1 250 ? 4.849 -11.223 0.764 1.00 39.76 251 HIS A CA 1
ATOM 1910 C C . HIS A 1 250 ? 4.374 -12.319 -0.153 1.00 38.85 251 HIS A C 1
ATOM 1911 O O . HIS A 1 250 ? 3.804 -12.045 -1.197 1.00 38.80 251 HIS A O 1
ATOM 1918 N N . VAL A 1 251 ? 4.647 -13.566 0.233 1.00 39.00 252 VAL A N 1
ATOM 1919 C CA . VAL A 1 251 ? 4.272 -14.755 -0.552 1.00 38.27 252 VAL A CA 1
ATOM 1920 C C . VAL A 1 251 ? 3.546 -15.783 0.354 1.00 38.39 252 VAL A C 1
ATOM 1921 O O . VAL A 1 251 ? 4.003 -16.063 1.454 1.00 38.05 252 VAL A O 1
ATOM 1925 N N . PRO A 1 252 ? 2.409 -16.325 -0.105 1.00 39.14 253 PRO A N 1
ATOM 1926 C CA . PRO A 1 252 ? 1.692 -17.328 0.709 1.00 40.59 253 PRO A CA 1
ATOM 1927 C C . PRO A 1 252 ? 2.496 -18.610 0.949 1.00 41.32 253 PRO A C 1
ATOM 1928 O O . PRO A 1 252 ? 3.196 -19.094 0.050 1.00 41.83 253 PRO A O 1
ATOM 1932 N N . HIS A 1 253 ? 2.394 -19.161 2.150 1.00 42.37 254 HIS A N 1
ATOM 1933 C CA . HIS A 1 253 ? 3.092 -20.400 2.462 1.00 43.33 254 HIS A CA 1
ATOM 1934 C C . HIS A 1 253 ? 2.781 -21.510 1.459 1.00 43.48 254 HIS A C 1
ATOM 1935 O O . HIS A 1 253 ? 3.622 -22.376 1.225 1.00 44.04 254 HIS A O 1
ATOM 1942 N N . GLU A 1 254 ? 1.608 -21.459 0.836 1.00 43.49 255 GLU A N 1
ATOM 1943 C CA . GLU A 1 254 ? 1.202 -22.486 -0.117 1.00 44.29 255 GLU A CA 1
ATOM 1944 C C . GLU A 1 254 ? 2.006 -22.416 -1.418 1.00 43.80 255 GLU A C 1
ATOM 1945 O O . GLU A 1 254 ? 1.859 -23.277 -2.302 1.00 43.16 255 GLU A O 1
ATOM 1951 N N . ASN A 1 255 ? 2.825 -21.373 -1.531 1.00 42.77 256 ASN A N 1
ATOM 1952 C CA . ASN A 1 255 ? 3.648 -21.155 -2.719 1.00 42.19 256 ASN A CA 1
ATOM 1953 C C . ASN A 1 255 ? 5.110 -21.554 -2.492 1.00 41.84 256 ASN A C 1
ATOM 1954 O O . ASN A 1 255 ? 5.921 -21.479 -3.400 1.00 41.69 256 ASN A O 1
ATOM 1959 N N . LEU A 1 256 ? 5.442 -21.955 -1.268 1.00 41.89 257 LEU A N 1
ATOM 1960 C CA . LEU A 1 256 ? 6.749 -22.540 -0.973 1.00 41.64 257 LEU A CA 1
ATOM 1961 C C . LEU A 1 256 ? 6.813 -23.898 -1.654 1.00 41.82 257 LEU A C 1
ATOM 1962 O O . LEU A 1 256 ? 5.933 -24.735 -1.458 1.00 42.32 257 LEU A O 1
ATOM 1967 N N . LEU A 1 257 ? 7.840 -24.098 -2.472 1.00 41.20 258 LEU A N 1
ATOM 1968 C CA . LEU A 1 257 ? 7.832 -25.205 -3.410 1.00 42.11 258 LEU A CA 1
ATOM 1969 C C . LEU A 1 257 ? 8.041 -26.533 -2.698 1.00 41.81 258 LEU A C 1
ATOM 1970 O O . LEU A 1 257 ? 7.473 -27.543 -3.077 1.00 41.45 258 LEU A O 1
ATOM 1975 N N . CYS A 1 258 ? 8.850 -26.506 -1.648 1.00 42.44 259 CYS A N 1
ATOM 1976 C CA . CYS A 1 258 ? 9.105 -27.678 -0.851 1.00 42.71 259 CYS A CA 1
ATOM 1977 C C . CYS A 1 258 ? 9.737 -27.227 0.455 1.00 43.20 259 CYS A C 1
ATOM 1978 O O . CYS A 1 258 ? 10.080 -26.046 0.629 1.00 42.69 259 CYS A O 1
ATOM 1981 N N . THR A 1 259 ? 9.900 -28.165 1.381 1.00 43.87 260 THR A N 1
ATOM 1982 C CA . THR A 1 259 ? 10.663 -27.893 2.593 1.00 44.97 260 THR A CA 1
ATOM 1983 C C . THR A 1 259 ? 11.999 -27.226 2.205 1.00 45.05 260 THR A C 1
ATOM 1984 O O . THR A 1 259 ? 12.659 -27.685 1.253 1.00 45.79 260 THR A O 1
ATOM 1988 N N . PRO A 1 260 ? 12.369 -26.121 2.890 1.00 44.49 261 PRO A N 1
ATOM 1989 C CA . PRO A 1 260 ? 13.646 -25.439 2.705 1.00 43.86 261 PRO A CA 1
ATOM 1990 C C . PRO A 1 260 ? 14.828 -26.323 3.066 1.00 43.90 261 PRO A C 1
ATOM 1991 O O . PRO A 1 260 ? 14.726 -27.154 3.979 1.00 44.82 261 PRO A O 1
ATOM 1995 N N . GLY A 1 261 ? 15.945 -26.162 2.362 1.00 42.31 262 GLY A N 1
ATOM 1996 C CA . GLY A 1 261 ? 17.122 -26.975 2.662 1.00 41.02 262 GLY A CA 1
ATOM 1997 C C . GLY A 1 261 ? 17.689 -27.727 1.477 1.00 39.96 262 GLY A C 1
ATOM 1998 O O . GLY A 1 261 ? 17.507 -27.315 0.331 1.00 39.43 262 GLY A O 1
ATOM 1999 N N . LEU A 1 262 ? 18.383 -28.834 1.752 1.00 39.45 263 LEU A N 1
ATOM 2000 C CA . LEU A 1 262 ? 19.086 -29.580 0.706 1.00 38.79 263 LEU A CA 1
ATOM 2001 C C . LEU A 1 262 ? 18.134 -30.010 -0.397 1.00 38.90 263 LEU A C 1
ATOM 2002 O O . LEU A 1 262 ? 18.529 -30.073 -1.556 1.00 37.75 263 LEU A O 1
ATOM 2007 N N . LYS A 1 263 ? 16.878 -30.295 -0.031 1.00 38.77 264 LYS A N 1
ATOM 2008 C CA . LYS A 1 263 ? 15.856 -30.655 -1.015 1.00 39.81 264 LYS A CA 1
ATOM 2009 C C . LYS A 1 263 ? 15.583 -29.522 -2.002 1.00 38.32 264 LYS A C 1
ATOM 2010 O O . LYS A 1 263 ? 15.351 -29.768 -3.192 1.00 36.93 264 LYS A O 1
ATOM 2016 N N . ALA A 1 264 ? 15.550 -28.294 -1.482 1.00 37.62 265 ALA A N 1
ATOM 2017 C CA . ALA A 1 264 ? 15.299 -27.131 -2.308 1.00 37.77 265 ALA A CA 1
ATOM 2018 C C . ALA A 1 264 ? 16.522 -26.862 -3.211 1.00 37.23 265 ALA A C 1
ATOM 2019 O O . ALA A 1 264 ? 16.374 -26.658 -4.405 1.00 38.26 265 ALA A O 1
ATOM 2021 N N . GLN A 1 265 ? 17.722 -26.928 -2.647 1.00 36.50 266 GLN A N 1
ATOM 2022 C CA . GLN A 1 265 ? 18.967 -26.799 -3.429 1.00 36.11 266 GLN A CA 1
ATOM 2023 C C . GLN A 1 265 ? 19.032 -27.886 -4.510 1.00 35.49 266 GLN A C 1
ATOM 2024 O O . GLN A 1 265 ? 19.417 -27.625 -5.661 1.00 34.77 266 GLN A O 1
ATOM 2030 N N . GLY A 1 266 ? 18.575 -29.085 -4.150 1.00 35.26 267 GLY A N 1
ATOM 2031 C CA . GLY A 1 266 ? 18.601 -30.239 -5.044 1.00 33.54 267 GLY A CA 1
ATOM 2032 C C . GLY A 1 266 ? 17.713 -30.064 -6.248 1.00 33.72 267 GLY A C 1
ATOM 2033 O O . GLY A 1 266 ? 18.094 -30.451 -7.365 1.00 32.91 267 GLY A O 1
ATOM 2034 N N . LEU A 1 267 ? 16.521 -29.500 -6.031 1.00 32.57 268 LEU A N 1
ATOM 2035 C CA . LEU A 1 267 ? 15.659 -29.118 -7.152 1.00 33.40 268 LEU A CA 1
ATOM 2036 C C . LEU A 1 267 ? 16.293 -28.066 -8.096 1.00 32.27 268 LEU A C 1
ATOM 2037 O O . LEU A 1 267 ? 16.185 -28.178 -9.302 1.00 31.77 268 LEU A O 1
ATOM 2042 N N . VAL A 1 268 ? 16.932 -27.046 -7.526 1.00 32.35 269 VAL A N 1
ATOM 2043 C CA . VAL A 1 268 ? 17.648 -26.035 -8.315 1.00 31.89 269 VAL A CA 1
ATOM 2044 C C . VAL A 1 268 ? 18.819 -26.696 -9.104 1.00 31.84 269 VAL A C 1
ATOM 2045 O O . VAL A 1 268 ? 18.960 -26.482 -10.299 1.00 31.08 269 VAL A O 1
ATOM 2049 N N . GLU A 1 269 ? 19.602 -27.543 -8.427 1.00 32.28 270 GLU A N 1
ATOM 2050 C CA . GLU A 1 269 ? 20.776 -28.181 -9.028 1.00 32.06 270 GLU A CA 1
ATOM 2051 C C . GLU A 1 269 ? 20.355 -29.066 -10.179 1.00 31.68 270 GLU A C 1
ATOM 2052 O O . GLU A 1 269 ? 21.000 -29.055 -11.221 1.00 32.12 270 GLU A O 1
ATOM 2058 N N . THR A 1 270 ? 19.263 -29.815 -9.980 1.00 30.73 271 THR A N 1
ATOM 2059 C CA . THR A 1 270 ? 18.689 -30.694 -10.981 1.00 29.51 271 THR A CA 1
ATOM 2060 C C . THR A 1 270 ? 18.158 -29.908 -12.195 1.00 29.11 271 THR A C 1
ATOM 2061 O O . THR A 1 270 ? 18.406 -30.293 -13.330 1.00 28.13 271 THR A O 1
ATOM 2065 N N . ALA A 1 271 ? 17.433 -28.820 -11.956 1.00 28.20 272 ALA A N 1
ATOM 2066 C CA . ALA A 1 271 ? 16.945 -27.970 -13.049 1.00 28.04 272 ALA A CA 1
ATOM 2067 C C . ALA A 1 271 ? 18.123 -27.430 -13.877 1.00 28.08 272 ALA A C 1
ATOM 2068 O O . ALA A 1 271 ? 18.145 -27.582 -15.088 1.00 27.51 272 ALA A O 1
ATOM 2070 N N . PHE A 1 272 ? 19.110 -26.830 -13.215 1.00 28.89 273 PHE A N 1
ATOM 2071 C CA . PHE A 1 272 ? 20.281 -26.323 -13.933 1.00 30.60 273 PHE A CA 1
ATOM 2072 C C . PHE A 1 272 ? 21.179 -27.390 -14.585 1.00 30.51 273 PHE A C 1
ATOM 2073 O O . PHE A 1 272 ? 21.913 -27.074 -15.530 1.00 31.56 273 PHE A O 1
ATOM 2081 N N . ALA A 1 273 ? 21.144 -28.621 -14.073 1.00 30.23 274 ALA A N 1
ATOM 2082 C CA . ALA A 1 273 ? 21.867 -29.726 -14.676 1.00 29.65 274 ALA A CA 1
ATOM 2083 C C . ALA A 1 273 ? 21.189 -30.140 -15.975 1.00 30.30 274 ALA A C 1
ATOM 2084 O O . ALA A 1 273 ? 21.862 -30.454 -16.967 1.00 29.89 274 ALA A O 1
ATOM 2086 N N . MET A 1 274 ? 19.856 -30.122 -15.989 1.00 30.70 275 MET A N 1
ATOM 2087 C CA . MET A 1 274 ? 19.097 -30.442 -17.200 1.00 31.78 275 MET A CA 1
ATOM 2088 C C . MET A 1 274 ? 19.350 -29.373 -18.271 1.00 30.92 275 MET A C 1
ATOM 2089 O O . MET A 1 274 ? 19.547 -29.698 -19.413 1.00 30.76 275 MET A O 1
ATOM 2094 N N . SER A 1 275 ? 19.279 -28.103 -17.896 1.00 30.72 276 SER A N 1
ATOM 2095 C CA . SER A 1 275 ? 19.528 -27.043 -18.845 1.00 31.29 276 SER A CA 1
ATOM 2096 C C . SER A 1 275 ? 21.006 -27.054 -19.331 1.00 31.26 276 SER A C 1
ATOM 2097 O O . SER A 1 275 ? 21.288 -26.717 -20.494 1.00 31.05 276 SER A O 1
ATOM 2100 N N . ALA A 1 276 ? 21.918 -27.456 -18.449 1.00 30.82 277 ALA A N 1
ATOM 2101 C CA . ALA A 1 276 ? 23.333 -27.507 -18.783 1.00 30.91 277 ALA A CA 1
ATOM 2102 C C . ALA A 1 276 ? 23.553 -28.405 -19.982 1.00 31.33 277 ALA A C 1
ATOM 2103 O O . ALA A 1 276 ? 24.322 -28.048 -20.892 1.00 31.06 277 ALA A O 1
ATOM 2105 N N . ALA A 1 277 ? 22.843 -29.542 -20.022 1.00 31.24 278 ALA A N 1
ATOM 2106 C CA . ALA A 1 277 ? 22.936 -30.437 -21.163 1.00 31.31 278 ALA A CA 1
ATOM 2107 C C . ALA A 1 277 ? 22.210 -29.879 -22.373 1.00 31.63 278 ALA A C 1
ATOM 2108 O O . ALA A 1 277 ? 22.731 -29.964 -23.489 1.00 31.25 278 ALA A O 1
ATOM 2110 N N . LEU A 1 278 ? 21.009 -29.321 -22.173 1.00 31.86 279 LEU A N 1
ATOM 2111 C CA . LEU A 1 278 ? 20.180 -28.867 -23.320 1.00 32.01 279 LEU A CA 1
ATOM 2112 C C . LEU A 1 278 ? 20.631 -27.562 -24.000 1.00 32.06 279 LEU A C 1
ATOM 2113 O O . LEU A 1 278 ? 20.391 -27.331 -25.188 1.00 32.42 279 LEU A O 1
ATOM 2118 N N . VAL A 1 279 ? 21.292 -26.720 -23.233 1.00 31.77 280 VAL A N 1
ATOM 2119 C CA . VAL A 1 279 ? 21.940 -25.518 -23.733 1.00 31.44 280 VAL A CA 1
ATOM 2120 C C . VAL A 1 279 ? 23.040 -25.844 -24.802 1.00 31.91 280 VAL A C 1
ATOM 2121 O O . VAL A 1 279 ? 23.354 -25.012 -25.656 1.00 31.77 280 VAL A O 1
ATOM 2125 N N . GLY A 1 280 ? 23.598 -27.061 -24.775 1.00 31.48 281 GLY A N 1
ATOM 2126 C CA . GLY A 1 280 ? 24.461 -27.518 -25.872 1.00 30.98 281 GLY A CA 1
ATOM 2127 C C . GLY A 1 280 ? 23.751 -27.532 -27.227 1.00 30.97 281 GLY A C 1
ATOM 2128 O O . GLY A 1 280 ? 24.356 -27.233 -28.268 1.00 30.11 281 GLY A O 1
ATOM 2129 N N . ALA A 1 281 ? 22.465 -27.902 -27.224 1.00 30.75 282 ALA A N 1
ATOM 2130 C CA . ALA A 1 281 ? 21.675 -27.934 -28.456 1.00 30.87 282 ALA A CA 1
ATOM 2131 C C . ALA A 1 281 ? 21.513 -26.527 -29.043 1.00 30.36 282 ALA A C 1
ATOM 2132 O O . ALA A 1 281 ? 21.456 -26.337 -30.271 1.00 31.03 282 ALA A O 1
ATOM 2134 N N . MET A 1 282 ? 21.473 -25.548 -28.159 1.00 29.91 283 MET A N 1
ATOM 2135 C CA . MET A 1 282 ? 21.337 -24.140 -28.546 1.00 30.00 283 MET A CA 1
ATOM 2136 C C . MET A 1 282 ? 22.642 -23.685 -29.181 1.00 30.39 283 MET A C 1
ATOM 2137 O O . MET A 1 282 ? 22.638 -23.071 -30.256 1.00 31.38 283 MET A O 1
ATOM 2142 N N . ALA A 1 283 ? 23.750 -23.991 -28.507 1.00 29.34 284 ALA A N 1
ATOM 2143 C CA . ALA A 1 283 ? 25.087 -23.696 -29.012 1.00 28.99 284 ALA A CA 1
ATOM 2144 C C . ALA A 1 283 ? 25.293 -24.327 -30.389 1.00 28.45 284 ALA A C 1
ATOM 2145 O O . ALA A 1 283 ? 25.798 -23.675 -31.330 1.00 27.90 284 ALA A O 1
ATOM 2147 N N . ILE A 1 284 ? 24.908 -25.593 -30.505 1.00 28.13 285 ILE A N 1
ATOM 2148 C CA . ILE A 1 284 ? 25.017 -26.299 -31.759 1.00 28.34 285 ILE A CA 1
ATOM 2149 C C . ILE A 1 284 ? 24.194 -25.607 -32.873 1.00 29.58 285 ILE A C 1
ATOM 2150 O O . ILE A 1 284 ? 24.661 -25.520 -34.011 1.00 30.17 285 ILE A O 1
ATOM 2155 N N . GLY A 1 285 ? 22.976 -25.156 -32.562 1.00 29.39 286 GLY A N 1
ATOM 2156 C CA . GLY A 1 285 ? 22.117 -24.508 -33.561 1.00 29.99 286 GLY A CA 1
ATOM 2157 C C . GLY A 1 285 ? 22.795 -23.262 -34.120 1.00 30.07 286 GLY A C 1
ATOM 2158 O O . GLY A 1 285 ? 22.978 -23.139 -35.332 1.00 30.73 286 GLY A O 1
ATOM 2159 N N . THR A 1 286 ? 23.192 -22.369 -33.225 1.00 30.13 287 THR A N 1
ATOM 2160 C CA . THR A 1 286 ? 23.920 -21.144 -33.579 1.00 29.95 287 THR A CA 1
ATOM 2161 C C . THR A 1 286 ? 25.203 -21.414 -34.382 1.00 29.72 287 THR A C 1
ATOM 2162 O O . THR A 1 286 ? 25.484 -20.739 -35.395 1.00 28.73 287 THR A O 1
ATOM 2166 N N . ALA A 1 287 ? 25.990 -22.386 -33.937 1.00 28.85 288 ALA A N 1
ATOM 2167 C CA . ALA A 1 287 ? 27.256 -22.661 -34.627 1.00 28.57 288 ALA A CA 1
ATOM 2168 C C . ALA A 1 287 ? 27.030 -23.384 -35.953 1.00 28.92 288 ALA A C 1
ATOM 2169 O O . ALA A 1 287 ? 27.844 -23.265 -36.875 1.00 29.76 288 ALA A O 1
ATOM 2171 N N . ARG A 1 288 ? 25.941 -24.154 -36.045 1.00 29.15 289 ARG A N 1
ATOM 2172 C CA . ARG A 1 288 ? 25.607 -24.900 -37.270 1.00 29.51 289 ARG A CA 1
ATOM 2173 C C . ARG A 1 288 ? 25.257 -23.950 -38.393 1.00 29.07 289 ARG A C 1
ATOM 2174 O O . ARG A 1 288 ? 25.607 -24.194 -39.548 1.00 29.82 289 ARG A O 1
ATOM 2182 N N . ALA A 1 289 ? 24.535 -22.899 -38.033 1.00 28.76 290 ALA A N 1
ATOM 2183 C CA . ALA A 1 289 ? 24.180 -21.817 -38.940 1.00 28.73 290 ALA A CA 1
ATOM 2184 C C . ALA A 1 289 ? 25.457 -21.144 -39.427 1.00 29.11 290 ALA A C 1
ATOM 2185 O O . ALA A 1 289 ? 25.586 -20.863 -40.620 1.00 29.04 290 ALA A O 1
ATOM 2187 N N . ALA A 1 290 ? 26.415 -20.917 -38.522 1.00 29.07 291 ALA A N 1
ATOM 2188 C CA . ALA A 1 290 ? 27.692 -20.324 -38.935 1.00 29.31 291 ALA A CA 1
ATOM 2189 C C . ALA A 1 290 ? 28.365 -21.213 -39.938 1.00 29.32 291 ALA A C 1
ATOM 2190 O O . ALA A 1 290 ? 28.758 -20.764 -41.030 1.00 30.40 291 ALA A O 1
ATOM 2192 N N . PHE A 1 291 ? 28.456 -22.495 -39.599 1.00 28.85 292 PHE A N 1
ATOM 2193 C CA . PHE A 1 291 ? 29.114 -23.480 -40.437 1.00 27.79 292 PHE A CA 1
ATOM 2194 C C . PHE A 1 291 ? 28.501 -23.635 -41.847 1.00 28.40 292 PHE A C 1
ATOM 2195 O O . PHE A 1 291 ? 29.237 -23.700 -42.838 1.00 26.88 292 PHE A O 1
ATOM 2203 N N . GLU A 1 292 ? 27.169 -23.747 -41.917 1.00 29.02 293 GLU A N 1
ATOM 2204 C CA . GLU A 1 292 ? 26.471 -23.992 -43.191 1.00 30.59 293 GLU A CA 1
ATOM 2205 C C . GLU A 1 292 ? 26.547 -22.790 -44.126 1.00 30.65 293 GLU A C 1
ATOM 2206 O O . GLU A 1 292 ? 26.690 -22.961 -45.336 1.00 31.73 293 GLU A O 1
ATOM 2212 N N . GLU A 1 293 ? 26.435 -21.592 -43.564 1.00 31.32 294 GLU A N 1
ATOM 2213 C CA . GLU A 1 293 ? 26.592 -20.365 -44.346 1.00 31.32 294 GLU A CA 1
ATOM 2214 C C . GLU A 1 293 ? 27.986 -20.324 -44.944 1.00 30.77 294 GLU A C 1
ATOM 2215 O O . GLU A 1 293 ? 28.136 -20.165 -46.153 1.00 31.07 294 GLU A O 1
ATOM 2221 N N . ALA A 1 294 ? 29.006 -20.551 -44.118 1.00 30.14 295 ALA A N 1
ATOM 2222 C CA . ALA A 1 294 ? 30.403 -20.556 -44.600 1.00 29.15 295 ALA A CA 1
ATOM 2223 C C . ALA A 1 294 ? 30.641 -21.608 -45.662 1.00 29.36 295 ALA A C 1
ATOM 2224 O O . ALA A 1 294 ? 31.212 -21.328 -46.741 1.00 30.10 295 ALA A O 1
ATOM 2226 N N . LEU A 1 295 ? 30.159 -22.819 -45.391 1.00 28.61 296 LEU A N 1
ATOM 2227 C CA . LEU A 1 295 ? 30.268 -23.933 -46.304 1.00 28.18 296 LEU A CA 1
ATOM 2228 C C . LEU A 1 295 ? 29.650 -23.665 -47.692 1.00 29.04 296 LEU A C 1
ATOM 2229 O O . LEU A 1 295 ? 30.252 -23.978 -48.716 1.00 28.34 296 LEU A O 1
ATOM 2234 N N . VAL A 1 296 ? 28.422 -23.155 -47.713 1.00 30.30 297 VAL A N 1
ATOM 2235 C CA . VAL A 1 296 ? 27.733 -22.838 -48.972 1.00 30.98 297 VAL A CA 1
ATOM 2236 C C . VAL A 1 296 ? 28.511 -21.720 -49.676 1.00 31.11 297 VAL A C 1
ATOM 2237 O O . VAL A 1 296 ? 28.765 -21.801 -50.867 1.00 31.42 297 VAL A O 1
ATOM 2241 N N . PHE A 1 297 ? 28.947 -20.719 -48.924 1.00 30.83 298 PHE A N 1
ATOM 2242 C CA . PHE A 1 297 ? 29.801 -19.695 -49.466 1.00 30.45 298 PHE A CA 1
ATOM 2243 C C . PHE A 1 297 ? 31.061 -20.296 -50.120 1.00 30.22 298 PHE A C 1
ATOM 2244 O O . PHE A 1 297 ? 31.360 -20.026 -51.300 1.00 29.86 298 PHE A O 1
ATOM 2252 N N . ALA A 1 298 ? 31.782 -21.124 -49.379 1.00 29.97 299 ALA A N 1
ATOM 2253 C CA . ALA A 1 298 ? 33.036 -21.714 -49.878 1.00 30.53 299 ALA A CA 1
ATOM 2254 C C . ALA A 1 298 ? 32.825 -22.576 -51.105 1.00 30.90 299 ALA A C 1
ATOM 2255 O O . ALA A 1 298 ? 33.750 -22.770 -51.893 1.00 31.25 299 ALA A O 1
ATOM 2257 N N . LYS A 1 299 ? 31.629 -23.143 -51.241 1.00 32.41 300 LYS A N 1
ATOM 2258 C CA . LYS A 1 299 ? 31.358 -24.034 -52.358 1.00 33.65 300 LYS A CA 1
ATOM 2259 C C . LYS A 1 299 ? 30.779 -23.289 -53.564 1.00 34.67 300 LYS A C 1
ATOM 2260 O O . LYS A 1 299 ? 30.542 -23.890 -54.627 1.00 35.31 300 LYS A O 1
ATOM 2266 N N . SER A 1 300 ? 30.555 -21.989 -53.422 1.00 35.82 301 SER A N 1
ATOM 2267 C CA . SER A 1 300 ? 30.010 -21.242 -54.559 1.00 37.28 301 SER A CA 1
ATOM 2268 C C . SER A 1 300 ? 30.703 -19.905 -54.885 1.00 37.80 301 SER A C 1
ATOM 2269 O O . SER A 1 300 ? 30.275 -19.187 -55.784 1.00 39.21 301 SER A O 1
ATOM 2272 N N . ASP A 1 301 ? 31.770 -19.576 -54.170 1.00 37.65 302 ASP A N 1
ATOM 2273 C CA . ASP A 1 301 ? 32.518 -18.340 -54.399 1.00 36.87 302 ASP A CA 1
ATOM 2274 C C . ASP A 1 301 ? 34.019 -18.588 -54.532 1.00 36.38 302 ASP A C 1
ATOM 2275 O O . ASP A 1 301 ? 34.649 -19.263 -53.701 1.00 36.40 302 ASP A O 1
ATOM 2280 N N . THR A 1 302 ? 34.595 -18.050 -55.602 1.00 35.18 303 THR A N 1
ATOM 2281 C CA . THR A 1 302 ? 35.995 -18.242 -55.893 1.00 33.54 303 THR A CA 1
ATOM 2282 C C . THR A 1 302 ? 36.826 -17.096 -55.368 1.00 32.49 303 THR A C 1
ATOM 2283 O O . THR A 1 302 ? 38.023 -17.101 -55.534 1.00 32.34 303 THR A O 1
ATOM 2287 N N . ARG A 1 303 ? 36.182 -16.099 -54.785 1.00 32.49 304 ARG A N 1
ATOM 2288 C CA . ARG A 1 303 ? 36.853 -14.897 -54.296 1.00 32.66 304 ARG A CA 1
ATOM 2289 C C . ARG A 1 303 ? 37.884 -14.373 -55.295 1.00 33.13 304 ARG A C 1
ATOM 2290 O O . ARG A 1 303 ? 39.024 -14.099 -54.929 1.00 32.37 304 ARG A O 1
ATOM 2298 N N . GLY A 1 304 ? 37.477 -14.271 -56.566 1.00 33.81 305 GLY A N 1
ATOM 2299 C CA . GLY A 1 304 ? 38.352 -13.758 -57.636 1.00 34.17 305 GLY A CA 1
ATOM 2300 C C . GLY A 1 304 ? 39.436 -14.689 -58.144 1.00 34.50 305 GLY A C 1
ATOM 2301 O O . GLY A 1 304 ? 40.299 -14.277 -58.923 1.00 35.07 305 GLY A O 1
ATOM 2302 N N . GLY A 1 305 ? 39.416 -15.946 -57.714 1.00 34.31 306 GLY A N 1
ATOM 2303 C CA . GLY A 1 305 ? 40.393 -16.912 -58.180 1.00 34.14 306 GLY A CA 1
ATOM 2304 C C . GLY A 1 305 ? 39.702 -17.762 -59.205 1.00 35.07 306 GLY A C 1
ATOM 2305 O O . GLY A 1 305 ? 38.559 -17.507 -59.518 1.00 34.70 306 GLY A O 1
ATOM 2306 N N . SER A 1 306 ? 40.382 -18.784 -59.705 1.00 36.32 307 SER A N 1
ATOM 2307 C CA . SER A 1 306 ? 39.784 -19.687 -60.668 1.00 37.84 307 SER A CA 1
ATOM 2308 C C . SER A 1 306 ? 38.881 -20.745 -60.002 1.00 38.63 307 SER A C 1
ATOM 2309 O O . SER A 1 306 ? 37.940 -21.229 -60.638 1.00 39.05 307 SER A O 1
ATOM 2312 N N . LYS A 1 307 ? 39.135 -21.079 -58.725 1.00 38.07 308 LYS A N 1
ATOM 2313 C CA . LYS A 1 307 ? 38.367 -22.143 -58.061 1.00 38.04 308 LYS A CA 1
ATOM 2314 C C . LYS A 1 307 ? 37.592 -21.761 -56.810 1.00 36.79 308 LYS A C 1
ATOM 2315 O O . LYS A 1 307 ? 37.955 -20.828 -56.096 1.00 36.83 308 LYS A O 1
ATOM 2321 N N . HIS A 1 308 ? 36.507 -22.480 -56.548 1.00 35.69 309 HIS A N 1
ATOM 2322 C CA . HIS A 1 308 ? 35.717 -22.219 -55.352 1.00 34.89 309 HIS A CA 1
ATOM 2323 C C . HIS A 1 308 ? 36.652 -22.322 -54.159 1.00 33.70 309 HIS A C 1
ATOM 2324 O O . HIS A 1 308 ? 37.560 -23.174 -54.140 1.00 32.62 309 HIS A O 1
ATOM 2331 N N . ILE A 1 309 ? 36.455 -21.457 -53.172 1.00 32.31 310 ILE A N 1
ATOM 2332 C CA . ILE A 1 309 ? 37.457 -21.372 -52.096 1.00 31.78 310 ILE A CA 1
ATOM 2333 C C . ILE A 1 309 ? 37.606 -22.648 -51.233 1.00 31.73 310 ILE A C 1
ATOM 2334 O O . ILE A 1 309 ? 38.661 -22.861 -50.598 1.00 31.97 310 ILE A O 1
ATOM 2339 N N . ILE A 1 310 ? 36.624 -23.545 -51.308 1.00 31.01 311 ILE A N 1
ATOM 2340 C CA . ILE A 1 310 ? 36.725 -24.845 -50.590 1.00 31.28 311 ILE A CA 1
ATOM 2341 C C . ILE A 1 310 ? 37.938 -25.680 -51.031 1.00 31.10 311 ILE A C 1
ATOM 2342 O O . ILE A 1 310 ? 38.389 -26.568 -50.311 1.00 31.85 311 ILE A O 1
ATOM 2347 N N . GLU A 1 311 ? 38.487 -25.378 -52.196 1.00 30.73 312 GLU A N 1
ATOM 2348 C CA . GLU A 1 311 ? 39.592 -26.151 -52.728 1.00 31.36 312 GLU A CA 1
ATOM 2349 C C . GLU A 1 311 ? 40.946 -25.742 -52.124 1.00 30.43 312 GLU A C 1
ATOM 2350 O O . GLU A 1 311 ? 41.947 -26.427 -52.340 1.00 30.61 312 GLU A O 1
ATOM 2356 N N . HIS A 1 312 ? 40.973 -24.631 -51.399 1.00 28.44 313 HIS A N 1
ATOM 2357 C CA . HIS A 1 312 ? 42.166 -24.184 -50.688 1.00 28.40 313 HIS A CA 1
ATOM 2358 C C . HIS A 1 312 ? 42.210 -24.909 -49.342 1.00 27.88 313 HIS A C 1
ATOM 2359 O O . HIS A 1 312 ? 41.255 -24.870 -48.572 1.00 26.28 313 HIS A O 1
ATOM 2366 N N . GLN A 1 313 ? 43.329 -25.573 -49.072 1.00 27.86 314 GLN A N 1
ATOM 2367 C CA . GLN A 1 313 ? 43.482 -26.404 -47.864 1.00 28.02 314 GLN A CA 1
ATOM 2368 C C . GLN A 1 313 ? 43.190 -25.674 -46.550 1.00 28.58 314 GLN A C 1
ATOM 2369 O O . GLN A 1 313 ? 42.567 -26.273 -45.652 1.00 29.47 314 GLN A O 1
ATOM 2375 N N . SER A 1 314 ? 43.599 -24.403 -46.436 1.00 28.14 315 SER A N 1
ATOM 2376 C CA . SER A 1 314 ? 43.423 -23.625 -45.191 1.00 29.06 315 SER A CA 1
ATOM 2377 C C . SER A 1 314 ? 41.961 -23.329 -44.904 1.00 29.05 315 SER A C 1
ATOM 2378 O O . SER A 1 314 ? 41.524 -23.309 -43.741 1.00 29.60 315 SER A O 1
ATOM 2381 N N . VAL A 1 315 ? 41.220 -23.051 -45.969 1.00 29.23 316 VAL A N 1
ATOM 2382 C CA . VAL A 1 315 ? 39.780 -22.829 -45.902 1.00 28.73 316 VAL A CA 1
ATOM 2383 C C . VAL A 1 315 ? 39.103 -24.143 -45.503 1.00 28.52 316 VAL A C 1
ATOM 2384 O O . VAL A 1 315 ? 38.270 -24.161 -44.621 1.00 28.82 316 VAL A O 1
ATOM 2388 N N . ALA A 1 316 ? 39.475 -25.233 -46.164 1.00 27.99 317 ALA A N 1
ATOM 2389 C CA . ALA A 1 316 ? 38.922 -26.550 -45.870 1.00 27.40 317 ALA A CA 1
ATOM 2390 C C . ALA A 1 316 ? 39.199 -26.941 -44.425 1.00 27.85 317 ALA A C 1
ATOM 2391 O O . ALA A 1 316 ? 38.347 -27.514 -43.773 1.00 28.49 317 ALA A O 1
ATOM 2393 N N . ASP A 1 317 ? 40.405 -26.669 -43.953 1.00 27.69 318 ASP A N 1
ATOM 2394 C CA . ASP A 1 317 ? 40.808 -27.016 -42.585 1.00 27.96 318 ASP A CA 1
ATOM 2395 C C . ASP A 1 317 ? 39.901 -26.393 -41.556 1.00 28.01 318 ASP A C 1
ATOM 2396 O O . ASP A 1 317 ? 39.585 -27.030 -40.553 1.00 27.89 318 ASP A O 1
ATOM 2401 N N . LYS A 1 318 ? 39.505 -25.146 -41.814 1.00 28.14 319 LYS A N 1
ATOM 2402 C CA . LYS A 1 318 ? 38.550 -24.414 -40.963 1.00 28.53 319 LYS A CA 1
ATOM 2403 C C . LYS A 1 318 ? 37.179 -25.078 -40.947 1.00 28.53 319 LYS A C 1
ATOM 2404 O O . LYS A 1 318 ? 36.604 -25.276 -39.866 1.00 28.49 319 LYS A O 1
ATOM 2410 N N . LEU A 1 319 ? 36.652 -25.401 -42.137 1.00 27.40 320 LEU A N 1
ATOM 2411 C CA . LEU A 1 319 ? 35.325 -26.031 -42.242 1.00 27.53 320 LEU A CA 1
ATOM 2412 C C . LEU A 1 319 ? 35.359 -27.430 -41.644 1.00 26.92 320 LEU A C 1
ATOM 2413 O O . LEU A 1 319 ? 34.385 -27.853 -41.034 1.00 27.06 320 LEU A O 1
ATOM 2418 N N . ILE A 1 320 ? 36.485 -28.127 -41.803 1.00 26.17 321 ILE A N 1
ATOM 2419 C CA . ILE A 1 320 ? 36.661 -29.447 -41.228 1.00 26.02 321 ILE A CA 1
ATOM 2420 C C . ILE A 1 320 ? 36.580 -29.300 -39.700 1.00 27.42 321 ILE A C 1
ATOM 2421 O O . ILE A 1 320 ? 35.882 -30.078 -39.052 1.00 26.43 321 ILE A O 1
ATOM 2426 N N . ASP A 1 321 ? 37.254 -28.271 -39.154 1.00 27.40 322 ASP A N 1
ATOM 2427 C CA . ASP A 1 321 ? 37.327 -28.077 -37.720 1.00 29.17 322 ASP A CA 1
ATOM 2428 C C . ASP A 1 321 ? 35.944 -27.770 -37.162 1.00 30.01 322 ASP A C 1
ATOM 2429 O O . ASP A 1 321 ? 35.560 -28.311 -36.101 1.00 30.68 322 ASP A O 1
ATOM 2434 N N . CYS A 1 322 ? 35.206 -26.900 -37.868 1.00 29.68 323 CYS A N 1
ATOM 2435 C CA . CYS A 1 322 ? 33.812 -26.567 -37.538 1.00 28.86 323 CYS A CA 1
ATOM 2436 C C . CYS A 1 322 ? 32.945 -27.815 -37.519 1.00 28.23 323 CYS A C 1
ATOM 2437 O O . CYS A 1 322 ? 32.168 -28.013 -36.610 1.00 28.06 323 CYS A O 1
ATOM 2440 N N . LYS A 1 323 ? 33.085 -28.643 -38.547 1.00 27.30 324 LYS A N 1
ATOM 2441 C CA . LYS A 1 323 ? 32.239 -29.805 -38.716 1.00 27.21 324 LYS A CA 1
ATOM 2442 C C . LYS A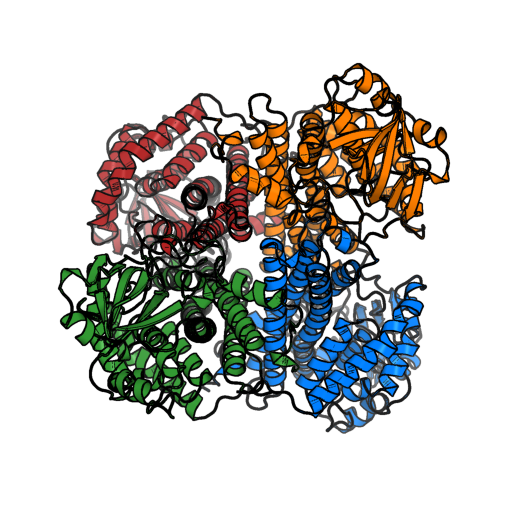 1 323 ? 32.416 -30.759 -37.535 1.00 27.03 324 LYS A C 1
ATOM 2443 O O . LYS A 1 323 ? 31.426 -31.304 -36.992 1.00 27.35 324 LYS A O 1
ATOM 2449 N N . ILE A 1 324 ? 33.683 -30.989 -37.191 1.00 27.24 325 ILE A N 1
ATOM 2450 C CA . ILE A 1 324 ? 34.097 -31.886 -36.084 1.00 27.17 325 ILE A CA 1
ATOM 2451 C C . ILE A 1 324 ? 33.582 -31.398 -34.742 1.00 27.11 325 ILE A C 1
ATOM 2452 O O . ILE A 1 324 ? 33.116 -32.191 -33.909 1.00 28.27 325 ILE A O 1
ATOM 2457 N N . ARG A 1 325 ? 33.673 -30.106 -34.507 1.00 27.07 326 ARG A N 1
ATOM 2458 C CA . ARG A 1 325 ? 33.158 -29.563 -33.254 1.00 27.62 326 ARG A CA 1
ATOM 2459 C C . ARG A 1 325 ? 31.657 -29.746 -33.132 1.00 27.37 326 ARG A C 1
ATOM 2460 O O . ARG A 1 325 ? 31.157 -30.050 -32.066 1.00 26.94 326 ARG A O 1
ATOM 2468 N N . LEU A 1 326 ? 30.943 -29.537 -34.231 1.00 27.63 327 LEU A N 1
ATOM 2469 C CA . LEU A 1 326 ? 29.480 -29.708 -34.242 1.00 27.55 327 LEU A CA 1
ATOM 2470 C C . LEU A 1 326 ? 29.086 -31.161 -34.070 1.00 27.61 327 LEU A C 1
ATOM 2471 O O . LEU A 1 326 ? 28.093 -31.445 -33.390 1.00 27.51 327 LEU A O 1
ATOM 2476 N N . GLU A 1 327 ? 29.842 -32.063 -34.699 1.00 26.93 328 GLU A N 1
ATOM 2477 C CA . GLU A 1 327 ? 29.508 -33.483 -34.667 1.00 28.89 328 GLU A CA 1
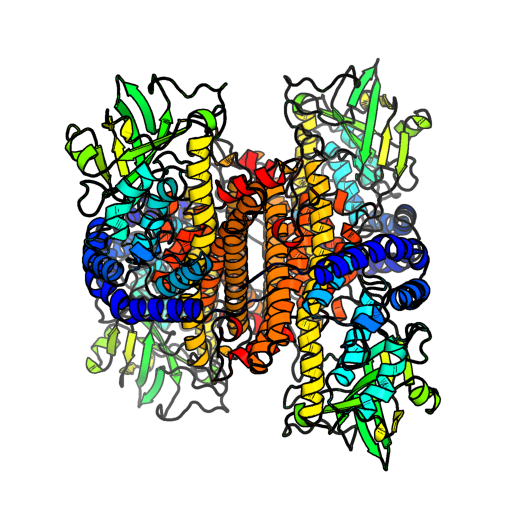ATOM 2478 C C . GLU A 1 327 ? 29.750 -34.042 -33.252 1.00 29.26 328 GLU A C 1
ATOM 2479 O O . GLU A 1 327 ? 28.902 -34.752 -32.712 1.00 29.61 328 GLU A O 1
ATOM 2485 N N . THR A 1 328 ? 30.904 -33.705 -32.658 1.00 28.04 329 THR A N 1
ATOM 2486 C CA . THR A 1 328 ? 31.229 -34.130 -31.295 1.00 27.24 329 THR A CA 1
ATOM 2487 C C . THR A 1 328 ? 30.297 -33.493 -30.269 1.00 27.35 329 THR A C 1
ATOM 2488 O O . THR A 1 328 ? 29.897 -34.146 -29.306 1.00 27.59 329 THR A O 1
ATOM 2492 N N . SER A 1 329 ? 29.920 -32.238 -30.508 1.00 27.03 330 SER A N 1
ATOM 2493 C CA . SER A 1 329 ? 28.997 -31.540 -29.626 1.00 27.02 330 SER A CA 1
ATOM 2494 C C . SER A 1 329 ? 27.614 -32.207 -29.554 1.00 27.59 330 SER A C 1
ATOM 2495 O O . SER A 1 329 ? 27.089 -32.394 -28.450 1.00 27.84 330 SER A O 1
ATOM 2498 N N . ARG A 1 330 ? 27.036 -32.569 -30.705 1.00 26.22 331 ARG A N 1
ATOM 2499 C CA . ARG A 1 330 ? 25.694 -33.164 -30.713 1.00 27.27 331 ARG A CA 1
ATOM 2500 C C . ARG A 1 330 ? 25.689 -34.562 -30.079 1.00 27.06 331 ARG A C 1
ATOM 2501 O O . ARG A 1 330 ? 24.755 -34.928 -29.386 1.00 27.25 331 ARG A O 1
ATOM 2509 N N . LEU A 1 331 ? 26.725 -35.344 -30.368 1.00 27.17 332 LEU A N 1
ATOM 2510 C CA . LEU A 1 331 ? 26.894 -36.660 -29.766 1.00 27.66 332 LEU A CA 1
ATOM 2511 C C . LEU A 1 331 ? 26.929 -36.531 -28.241 1.00 28.04 332 LEU A C 1
ATOM 2512 O O . LEU A 1 331 ? 26.267 -37.285 -27.539 1.00 29.97 332 LEU A O 1
ATOM 2517 N N . LEU A 1 332 ? 27.658 -35.543 -27.742 1.00 27.77 333 LEU A N 1
ATOM 2518 C CA . LEU A 1 332 ? 27.780 -35.334 -26.316 1.00 28.05 333 LEU A CA 1
ATOM 2519 C C . LEU A 1 332 ? 26.427 -34.873 -25.715 1.00 28.03 333 LEU A C 1
ATOM 2520 O O . LEU A 1 332 ? 26.051 -35.329 -24.645 1.00 28.12 333 LEU A O 1
ATOM 2525 N N . VAL A 1 333 ? 25.706 -33.978 -26.395 1.00 28.25 334 VAL A N 1
ATOM 2526 C CA . VAL A 1 333 ? 24.365 -33.597 -25.925 1.00 27.62 334 VAL A CA 1
ATOM 2527 C C . VAL A 1 333 ? 23.431 -34.812 -25.878 1.00 27.92 334 VAL A C 1
ATOM 2528 O O . VAL A 1 333 ? 22.797 -35.019 -24.893 1.00 28.00 334 VAL A O 1
ATOM 2532 N N . TRP A 1 334 ? 23.363 -35.617 -26.931 1.00 28.44 335 TRP A N 1
ATOM 2533 C CA . TRP A 1 334 ? 22.486 -36.759 -26.904 1.00 29.20 335 TRP A CA 1
ATOM 2534 C C . TRP A 1 334 ? 22.865 -37.761 -25.791 1.00 30.02 335 TRP A C 1
ATOM 2535 O O . TRP A 1 334 ? 21.974 -38.301 -25.105 1.00 30.61 335 TRP A O 1
ATOM 2546 N N . LYS A 1 335 ? 24.164 -38.005 -25.622 1.00 29.54 336 LYS A N 1
ATOM 2547 C CA . LYS A 1 335 ? 24.660 -38.880 -24.552 1.00 28.68 336 LYS A CA 1
ATOM 2548 C C . LYS A 1 335 ? 24.272 -38.301 -23.188 1.00 28.39 336 LYS A C 1
ATOM 2549 O O . LYS A 1 335 ? 23.860 -39.029 -22.293 1.00 28.04 336 LYS A O 1
ATOM 2555 N N . ALA A 1 336 ? 24.415 -36.990 -23.026 1.00 27.98 337 ALA A N 1
ATOM 2556 C CA . ALA A 1 336 ? 24.146 -36.370 -21.734 1.00 28.54 337 ALA A CA 1
ATOM 2557 C C . ALA A 1 336 ? 22.647 -36.401 -21.366 1.00 29.09 337 ALA A C 1
ATOM 2558 O O . ALA A 1 336 ? 22.311 -36.638 -20.202 1.00 28.98 337 ALA A O 1
ATOM 2560 N N . VAL A 1 337 ? 21.762 -36.141 -22.333 1.00 29.35 338 VAL A N 1
ATOM 2561 C CA . VAL A 1 337 ? 20.303 -36.128 -22.010 1.00 30.52 338 VAL A CA 1
ATOM 2562 C C . VAL A 1 337 ? 19.827 -37.551 -21.720 1.00 31.30 338 VAL A C 1
ATOM 2563 O O . VAL A 1 337 ? 19.070 -37.775 -20.799 1.00 31.62 338 VAL A O 1
ATOM 2567 N N . THR A 1 338 ? 20.339 -38.498 -22.497 1.00 31.34 339 THR A N 1
ATOM 2568 C CA . THR A 1 338 ? 20.071 -39.910 -22.368 1.00 33.52 339 THR A CA 1
ATOM 2569 C C . THR A 1 338 ? 20.595 -40.427 -21.006 1.00 33.64 339 THR A C 1
ATOM 2570 O O . THR A 1 338 ? 19.963 -41.258 -20.329 1.00 34.54 339 THR A O 1
ATOM 2574 N N . THR A 1 339 ? 21.737 -39.906 -20.593 1.00 33.45 340 THR A N 1
ATOM 2575 C CA . THR A 1 339 ? 22.287 -40.198 -19.284 1.00 33.52 340 THR A CA 1
ATOM 2576 C C . THR A 1 339 ? 21.363 -39.704 -18.168 1.00 34.34 340 THR A C 1
ATOM 2577 O O . THR A 1 339 ? 21.069 -40.450 -17.235 1.00 34.17 340 THR A O 1
ATOM 2581 N N . LEU A 1 340 ? 20.913 -38.452 -18.279 1.00 34.64 341 LEU A N 1
ATOM 2582 C CA . LEU A 1 340 ? 19.996 -37.840 -17.322 1.00 35.23 341 LEU A CA 1
ATOM 2583 C C . LEU A 1 340 ? 18.658 -38.585 -17.226 1.00 36.63 341 LEU A C 1
ATOM 2584 O O . LEU A 1 340 ? 17.990 -38.548 -16.182 1.00 37.03 341 LEU A O 1
ATOM 2589 N N . GLU A 1 341 ? 18.254 -39.218 -18.316 1.00 37.57 342 GLU A N 1
ATOM 2590 C CA . GLU A 1 341 ? 16.997 -39.970 -18.343 1.00 39.33 342 GLU A CA 1
ATOM 2591 C C . GLU A 1 341 ? 17.136 -41.377 -17.731 1.00 40.53 342 GLU A C 1
ATOM 2592 O O . GLU A 1 341 ? 16.136 -42.076 -17.590 1.00 40.59 342 GLU A O 1
ATOM 2598 N N . ASP A 1 342 ? 18.366 -41.799 -17.411 1.00 40.93 343 ASP A N 1
ATOM 2599 C CA . ASP A 1 342 ? 18.608 -43.182 -16.998 1.00 42.24 343 ASP A CA 1
ATOM 2600 C C . ASP A 1 342 ? 18.419 -43.310 -15.491 1.00 42.93 343 ASP A C 1
ATOM 2601 O O . ASP A 1 342 ? 19.210 -42.788 -14.703 1.00 41.98 343 ASP A O 1
ATOM 2606 N N . GLU A 1 343 ? 17.346 -44.011 -15.119 1.00 43.90 344 GLU A N 1
ATOM 2607 C CA . GLU A 1 343 ? 16.973 -44.260 -13.705 1.00 44.87 344 GLU A CA 1
ATOM 2608 C C . GLU A 1 343 ? 18.008 -45.028 -12.890 1.00 43.51 344 GLU A C 1
ATOM 2609 O O . GLU A 1 343 ? 18.116 -44.833 -11.695 1.00 43.41 344 GLU A O 1
ATOM 2615 N N . ALA A 1 344 ? 18.763 -45.898 -13.546 1.00 43.01 345 ALA A N 1
ATOM 2616 C CA . ALA A 1 344 ? 19.789 -46.710 -12.881 1.00 41.95 345 ALA A CA 1
ATOM 2617 C C . ALA A 1 344 ? 21.099 -45.998 -12.437 1.00 41.27 345 ALA A C 1
ATOM 2618 O O . ALA A 1 344 ? 21.880 -46.561 -11.663 1.00 41.83 345 ALA A O 1
ATOM 2620 N N . LEU A 1 345 ? 21.354 -44.778 -12.909 1.00 39.47 346 LEU A N 1
ATOM 2621 C CA . LEU A 1 345 ? 22.629 -44.095 -12.591 1.00 37.35 346 LEU A CA 1
ATOM 2622 C C . LEU A 1 345 ? 22.518 -43.123 -11.428 1.00 36.53 346 LEU A C 1
ATOM 2623 O O . LEU A 1 345 ? 21.518 -42.432 -11.314 1.00 36.05 346 LEU A O 1
ATOM 2628 N N . GLU A 1 346 ? 23.547 -43.079 -10.579 1.00 36.33 347 GLU A N 1
ATOM 2629 C CA . GLU A 1 346 ? 23.651 -42.102 -9.477 1.00 37.06 347 GLU A CA 1
ATOM 2630 C C . GLU A 1 346 ? 23.571 -40.680 -10.019 1.00 36.54 347 GLU A C 1
ATOM 2631 O O . GLU A 1 346 ? 24.028 -40.434 -11.138 1.00 36.46 347 GLU A O 1
ATOM 2637 N N . TRP A 1 347 ? 23.008 -39.757 -9.241 1.00 35.66 348 TRP A N 1
ATOM 2638 C CA . TRP A 1 347 ? 23.003 -38.330 -9.593 1.00 35.19 348 TRP A CA 1
ATOM 2639 C C . TRP A 1 347 ? 24.406 -37.797 -9.991 1.00 34.95 348 TRP A C 1
ATOM 2640 O O . TRP A 1 347 ? 24.543 -37.145 -11.015 1.00 34.94 348 TRP A O 1
ATOM 2651 N N . LYS A 1 348 ? 25.440 -38.108 -9.218 1.00 34.14 349 LYS A N 1
ATOM 2652 C CA . LYS A 1 348 ? 26.774 -37.537 -9.487 1.00 33.93 349 LYS A CA 1
ATOM 2653 C C . LYS A 1 348 ? 27.286 -37.909 -10.879 1.00 32.10 349 LYS A C 1
ATOM 2654 O O . LYS A 1 348 ? 28.009 -37.159 -11.471 1.00 31.33 349 LYS A O 1
ATOM 2660 N N . VAL A 1 349 ? 26.881 -39.065 -11.390 1.00 31.41 350 VAL A N 1
ATOM 2661 C CA . VAL A 1 349 ? 27.250 -39.485 -12.737 1.00 31.06 350 VAL A CA 1
ATOM 2662 C C . VAL A 1 349 ? 26.546 -38.626 -13.801 1.00 30.68 350 VAL A C 1
ATOM 2663 O O . VAL A 1 349 ? 27.168 -38.244 -14.805 1.00 29.83 350 VAL A O 1
ATOM 2667 N N . LYS A 1 350 ? 25.266 -38.327 -13.559 1.00 29.76 351 LYS A N 1
ATOM 2668 C CA . LYS A 1 350 ? 24.449 -37.482 -14.441 1.00 29.40 351 LYS A CA 1
ATOM 2669 C C . LYS A 1 350 ? 24.914 -36.053 -14.400 1.00 28.96 351 LYS A C 1
ATOM 2670 O O . LYS A 1 350 ? 24.967 -35.384 -15.447 1.00 29.06 351 LYS A O 1
ATOM 2676 N N . LEU A 1 351 ? 25.212 -35.583 -13.197 1.00 27.13 352 LEU A N 1
ATOM 2677 C CA . LEU A 1 351 ? 25.690 -34.241 -13.024 1.00 29.11 352 LEU A CA 1
ATOM 2678 C C . LEU A 1 351 ? 27.009 -34.024 -13.773 1.00 29.49 352 LEU A C 1
ATOM 2679 O O . LEU A 1 351 ? 27.154 -33.035 -14.522 1.00 29.81 352 LEU A O 1
ATOM 2684 N N . GLU A 1 352 ? 27.954 -34.943 -13.581 1.00 29.79 353 GLU A N 1
ATOM 2685 C CA . GLU A 1 352 ? 29.264 -34.793 -14.193 1.00 30.57 353 GLU A CA 1
ATOM 2686 C C . GLU A 1 352 ? 29.131 -34.792 -15.720 1.00 29.77 353 GLU A C 1
ATOM 2687 O O . GLU A 1 352 ? 29.710 -33.930 -16.380 1.00 29.67 353 GLU A O 1
ATOM 2693 N N . MET A 1 353 ? 28.343 -35.712 -16.270 1.00 28.77 354 MET A N 1
ATOM 2694 C CA . MET A 1 353 ? 28.122 -35.730 -17.709 1.00 29.12 354 MET A CA 1
ATOM 2695 C C . MET A 1 353 ? 27.506 -34.405 -18.222 1.00 29.85 354 MET A C 1
ATOM 2696 O O . MET A 1 353 ? 27.876 -33.918 -19.301 1.00 29.99 354 MET A O 1
ATOM 2701 N N . ALA A 1 354 ? 26.557 -33.845 -17.458 1.00 28.84 355 ALA A N 1
ATOM 2702 C CA . ALA A 1 354 ? 25.864 -32.616 -17.858 1.00 29.18 355 ALA A CA 1
ATOM 2703 C C . ALA A 1 354 ? 26.823 -31.425 -17.863 1.00 28.91 355 ALA A C 1
ATOM 2704 O O . ALA A 1 354 ? 26.682 -30.525 -18.707 1.00 29.58 355 ALA A O 1
ATOM 2706 N N . MET A 1 355 ? 27.753 -31.411 -16.904 1.00 28.02 356 MET A N 1
ATOM 2707 C CA . MET A 1 355 ? 28.744 -30.329 -16.771 1.00 28.44 356 MET A CA 1
ATOM 2708 C C . MET A 1 355 ? 29.708 -30.367 -17.947 1.00 28.14 356 MET A C 1
ATOM 2709 O O . MET A 1 355 ? 29.964 -29.335 -18.531 1.00 28.95 356 MET A O 1
ATOM 2714 N N . GLN A 1 356 ? 30.238 -31.548 -18.280 1.00 27.59 357 GLN A N 1
ATOM 2715 C CA . GLN A 1 356 ? 31.145 -31.697 -19.414 1.00 28.46 357 GLN A CA 1
ATOM 2716 C C . GLN A 1 356 ? 30.473 -31.174 -20.648 1.00 27.51 357 GLN A C 1
ATOM 2717 O O . GLN A 1 356 ? 31.093 -30.488 -21.448 1.00 28.64 357 GLN A O 1
ATOM 2723 N N . THR A 1 357 ? 29.212 -31.570 -20.836 1.00 27.20 358 THR A N 1
ATOM 2724 C CA . THR A 1 357 ? 28.438 -31.204 -22.015 1.00 26.08 358 THR A CA 1
ATOM 2725 C C . THR A 1 357 ? 28.286 -29.694 -22.160 1.00 26.35 358 THR A C 1
ATOM 2726 O O . THR A 1 357 ? 28.487 -29.153 -23.260 1.00 26.51 358 THR A O 1
ATOM 2730 N N . LYS A 1 358 ? 27.936 -29.022 -21.062 1.00 26.21 359 LYS A N 1
ATOM 2731 C CA . LYS A 1 358 ? 27.744 -27.563 -21.086 1.00 26.83 359 LYS A CA 1
ATOM 2732 C C . LYS A 1 358 ? 29.085 -26.898 -21.441 1.00 26.80 359 LYS A C 1
ATOM 2733 O O . LYS A 1 358 ? 29.146 -26.059 -22.353 1.00 26.25 359 LYS A O 1
ATOM 2739 N N . ILE A 1 359 ? 30.158 -27.331 -20.757 1.00 27.05 360 ILE A N 1
ATOM 2740 C CA . ILE A 1 359 ? 31.518 -26.767 -20.944 1.00 26.94 360 ILE A CA 1
ATOM 2741 C C . ILE A 1 359 ? 32.015 -26.943 -22.393 1.00 27.04 360 ILE A C 1
ATOM 2742 O O . ILE A 1 359 ? 32.374 -25.982 -23.048 1.00 27.41 360 ILE A O 1
ATOM 2747 N N . TYR A 1 360 ? 32.019 -28.175 -22.885 1.00 26.76 361 TYR A N 1
ATOM 2748 C CA . TYR A 1 360 ? 32.539 -28.463 -24.213 1.00 27.14 361 TYR A CA 1
ATOM 2749 C C . TYR A 1 360 ? 31.760 -27.748 -25.332 1.00 27.98 361 TYR A C 1
ATOM 2750 O O . TYR A 1 360 ? 32.345 -26.981 -26.129 1.00 27.84 361 TYR A O 1
ATOM 2759 N N . THR A 1 361 ? 30.444 -27.967 -25.357 1.00 28.15 362 THR A N 1
ATOM 2760 C CA . THR A 1 361 ? 29.601 -27.464 -26.462 1.00 28.28 362 THR A CA 1
ATOM 2761 C C . THR A 1 361 ? 29.591 -25.934 -26.562 1.00 27.79 362 THR A C 1
ATOM 2762 O O . THR A 1 361 ? 29.671 -25.368 -27.668 1.00 27.29 362 THR A O 1
ATOM 2766 N N . THR A 1 362 ? 29.497 -25.260 -25.415 1.00 27.34 363 THR A N 1
ATOM 2767 C CA . THR A 1 362 ? 29.501 -23.790 -25.421 1.00 27.15 363 THR A CA 1
ATOM 2768 C C . THR A 1 362 ? 30.865 -23.167 -25.799 1.00 27.94 363 THR A C 1
ATOM 2769 O O . THR A 1 362 ? 30.918 -22.225 -26.588 1.00 27.89 363 THR A O 1
ATOM 2773 N N . ASP A 1 363 ? 31.963 -23.718 -25.290 1.00 28.76 364 ASP A N 1
ATOM 2774 C CA . ASP A 1 363 ? 33.321 -23.217 -25.656 1.00 29.28 364 ASP A CA 1
ATOM 2775 C C . ASP A 1 363 ? 33.645 -23.383 -27.162 1.00 28.98 364 ASP A C 1
ATOM 2776 O O . ASP A 1 363 ? 34.171 -22.487 -27.832 1.00 29.44 364 ASP A O 1
ATOM 2781 N N . VAL A 1 364 ? 33.355 -24.560 -27.659 1.00 27.62 365 VAL A N 1
ATOM 2782 C CA . VAL A 1 364 ? 33.717 -24.978 -29.004 1.00 27.14 365 VAL A CA 1
ATOM 2783 C C . VAL A 1 364 ? 32.770 -24.331 -30.068 1.00 27.54 365 VAL A C 1
ATOM 2784 O O . VAL A 1 364 ? 33.174 -24.088 -31.195 1.00 26.72 365 VAL A O 1
ATOM 2788 N N . ALA A 1 365 ? 31.527 -24.015 -29.698 1.00 27.32 366 ALA A N 1
ATOM 2789 C CA . ALA A 1 365 ? 30.648 -23.264 -30.594 1.00 28.32 366 ALA A CA 1
ATOM 2790 C C . ALA A 1 365 ? 31.223 -21.886 -30.930 1.00 28.45 366 ALA A C 1
ATOM 2791 O O . ALA A 1 365 ? 31.126 -21.423 -32.060 1.00 28.52 366 ALA A O 1
ATOM 2793 N N . VAL A 1 366 ? 31.781 -21.213 -29.935 1.00 29.62 367 VAL A N 1
ATOM 2794 C CA . VAL A 1 366 ? 32.437 -19.920 -30.168 1.00 29.78 367 VAL A CA 1
ATOM 2795 C C . VAL A 1 366 ? 33.535 -20.076 -31.250 1.00 30.78 367 VAL A C 1
ATOM 2796 O O . VAL A 1 366 ? 33.554 -19.343 -32.249 1.00 30.15 367 VAL A O 1
ATOM 2800 N N . GLU A 1 367 ? 34.392 -21.084 -31.062 1.00 30.73 368 GLU A N 1
ATOM 2801 C CA . GLU A 1 367 ? 35.464 -21.380 -31.987 1.00 31.97 368 GLU A CA 1
ATOM 2802 C C . GLU A 1 367 ? 34.920 -21.665 -33.367 1.00 31.41 368 GLU A C 1
ATOM 2803 O O . GLU A 1 367 ? 35.487 -21.220 -34.370 1.00 31.21 368 GLU A O 1
ATOM 2809 N N . CYS A 1 368 ? 33.835 -22.415 -33.407 1.00 30.52 369 CYS A N 1
ATOM 2810 C CA . CYS A 1 368 ? 33.233 -22.804 -34.657 1.00 31.84 369 CYS A CA 1
ATOM 2811 C C . CYS A 1 368 ? 32.764 -21.552 -35.434 1.00 30.66 369 CYS A C 1
ATOM 2812 O O . CYS A 1 368 ? 33.037 -21.403 -36.615 1.00 31.38 369 CYS A O 1
ATOM 2815 N N . VAL A 1 369 ? 32.119 -20.620 -34.746 1.00 30.39 370 VAL A N 1
ATOM 2816 C CA . VAL A 1 369 ? 31.634 -19.407 -35.406 1.00 29.19 370 VAL A CA 1
ATOM 2817 C C . VAL A 1 369 ? 32.813 -18.539 -35.913 1.00 29.11 370 VAL A C 1
ATOM 2818 O O . VAL A 1 369 ? 32.807 -18.043 -37.049 1.00 27.65 370 VAL A O 1
ATOM 2822 N N . ILE A 1 370 ? 33.824 -18.364 -35.066 1.00 28.79 371 ILE A N 1
ATOM 2823 C CA . ILE A 1 370 ? 34.982 -17.536 -35.432 1.00 28.37 371 ILE A CA 1
ATOM 2824 C C . ILE A 1 370 ? 35.778 -18.091 -36.622 1.00 28.35 371 ILE A C 1
ATOM 2825 O O . ILE A 1 370 ? 36.143 -17.332 -37.529 1.00 27.91 371 ILE A O 1
ATOM 2830 N N . ASP A 1 371 ? 35.986 -19.416 -36.636 1.00 28.64 372 ASP A N 1
ATOM 2831 C CA . ASP A 1 371 ? 36.612 -20.143 -37.749 1.00 28.78 372 ASP A CA 1
ATOM 2832 C C . ASP A 1 371 ? 35.792 -20.025 -39.057 1.00 28.62 372 ASP A C 1
ATOM 2833 O O . ASP A 1 371 ? 36.350 -19.951 -40.123 1.00 28.63 372 ASP A O 1
ATOM 2838 N N . ALA A 1 372 ? 34.468 -20.004 -38.954 1.00 29.34 373 ALA A N 1
ATOM 2839 C CA . ALA A 1 372 ? 33.589 -19.904 -40.137 1.00 29.35 373 ALA A CA 1
ATOM 2840 C C . ALA A 1 372 ? 33.759 -18.515 -40.725 1.00 29.53 373 ALA A C 1
ATOM 2841 O O . ALA A 1 372 ? 33.781 -18.376 -41.942 1.00 29.69 373 ALA A O 1
ATOM 2843 N N . MET A 1 373 ? 33.895 -17.505 -39.856 1.00 29.24 374 MET A N 1
ATOM 2844 C CA . MET A 1 373 ? 34.147 -16.120 -40.278 1.00 29.37 374 MET A CA 1
ATOM 2845 C C . MET A 1 373 ? 35.498 -15.931 -40.964 1.00 29.68 374 MET A C 1
ATOM 2846 O O . MET A 1 373 ? 35.596 -15.225 -41.973 1.00 29.70 374 MET A O 1
ATOM 2851 N N . LYS A 1 374 ? 36.536 -16.543 -40.399 1.00 29.21 375 LYS A N 1
ATOM 2852 C CA . LYS A 1 374 ? 37.876 -16.475 -40.977 1.00 29.23 375 LYS A CA 1
ATOM 2853 C C . LYS A 1 374 ? 37.897 -17.109 -42.378 1.00 28.89 375 LYS A C 1
ATOM 2854 O O . LYS A 1 374 ? 38.546 -16.594 -43.263 1.00 28.88 375 LYS A O 1
ATOM 2860 N N . ALA A 1 375 ? 37.192 -18.227 -42.545 1.00 28.42 376 ALA A N 1
ATOM 2861 C CA . ALA A 1 375 ? 37.103 -18.932 -43.826 1.00 29.06 376 ALA A CA 1
ATOM 2862 C C . ALA A 1 375 ? 36.396 -18.084 -44.891 1.00 29.56 376 ALA A C 1
ATOM 2863 O O . ALA A 1 375 ? 36.866 -18.009 -46.033 1.00 29.04 376 ALA A O 1
ATOM 2865 N N . VAL A 1 376 ? 35.252 -17.497 -44.528 1.00 29.71 377 VAL A N 1
ATOM 2866 C CA . VAL A 1 376 ? 34.520 -16.598 -45.429 1.00 30.20 377 VAL A CA 1
ATOM 2867 C C . VAL A 1 376 ? 35.289 -15.284 -45.679 1.00 30.39 377 VAL A C 1
ATOM 2868 O O . VAL A 1 376 ? 35.270 -14.752 -46.787 1.00 30.00 377 VAL A O 1
ATOM 2872 N N . GLY A 1 377 ? 35.940 -14.756 -44.642 1.00 30.09 378 GLY A N 1
ATOM 2873 C CA . GLY A 1 377 ? 36.810 -13.606 -44.802 1.00 29.05 378 GLY A CA 1
ATOM 2874 C C . GLY A 1 377 ? 36.092 -12.301 -44.550 1.00 29.89 378 GLY A C 1
ATOM 2875 O O . GLY A 1 377 ? 35.135 -12.243 -43.753 1.00 30.70 378 GLY A O 1
ATOM 2876 N N . MET A 1 378 ? 36.524 -11.244 -45.237 1.00 29.12 379 MET A N 1
ATOM 2877 C CA . MET A 1 378 ? 36.008 -9.916 -44.948 1.00 28.57 379 MET A CA 1
ATOM 2878 C C . MET A 1 378 ? 34.484 -9.795 -45.019 1.00 28.79 379 MET A C 1
ATOM 2879 O O . MET A 1 378 ? 33.865 -9.116 -44.174 1.00 28.87 379 MET A O 1
ATOM 2884 N N . LYS A 1 379 ? 33.887 -10.474 -46.000 1.00 28.08 380 LYS A N 1
ATOM 2885 C CA . LYS A 1 379 ? 32.435 -10.474 -46.177 1.00 28.94 380 LYS A CA 1
ATOM 2886 C C . LYS A 1 379 ? 31.626 -10.902 -44.943 1.00 30.39 380 LYS A C 1
ATOM 2887 O O . LYS A 1 379 ? 30.462 -10.472 -44.771 1.00 31.29 380 LYS A O 1
ATOM 2893 N N . SER A 1 380 ? 32.240 -11.705 -44.062 1.00 30.55 381 SER A N 1
ATOM 2894 C CA . SER A 1 380 ? 31.547 -12.196 -42.837 1.00 31.38 381 SER A CA 1
ATOM 2895 C C . SER A 1 380 ? 31.307 -11.081 -41.812 1.00 31.86 381 SER A C 1
ATOM 2896 O O . SER A 1 380 ? 30.503 -11.220 -40.884 1.00 32.45 381 SER A O 1
ATOM 2899 N N . TYR A 1 381 ? 31.943 -9.932 -42.031 1.00 32.68 382 TYR A N 1
ATOM 2900 C CA . TYR A 1 381 ? 31.946 -8.871 -41.042 1.00 32.71 382 TYR A CA 1
ATOM 2901 C C . TYR A 1 381 ? 30.811 -7.876 -41.231 1.00 33.24 382 TYR A C 1
ATOM 2902 O O . TYR A 1 381 ? 30.609 -7.014 -40.369 1.00 32.94 382 TYR A O 1
ATOM 2911 N N . ALA A 1 382 ? 30.102 -7.989 -42.356 1.00 33.39 383 ALA A N 1
ATOM 2912 C CA . ALA A 1 382 ? 28.990 -7.072 -42.688 1.00 33.74 383 ALA A CA 1
ATOM 2913 C C . ALA A 1 382 ? 27.637 -7.710 -42.503 1.00 33.73 383 ALA A C 1
ATOM 2914 O O . ALA A 1 382 ? 27.462 -8.905 -42.740 1.00 33.14 383 ALA A O 1
ATOM 2916 N N . LYS A 1 383 ? 26.659 -6.877 -42.141 1.00 34.79 384 LYS A N 1
ATOM 2917 C CA . LYS A 1 383 ? 25.357 -7.348 -41.736 1.00 35.05 384 LYS A CA 1
ATOM 2918 C C . LYS A 1 383 ? 24.465 -7.875 -42.861 1.00 35.42 384 LYS A C 1
ATOM 2919 O O . LYS A 1 383 ? 23.294 -8.190 -42.595 1.00 35.88 384 LYS A O 1
ATOM 2925 N N . ASP A 1 384 ? 24.999 -8.002 -44.090 1.00 34.65 385 ASP A N 1
ATOM 2926 C CA . ASP A 1 384 ? 24.275 -8.736 -45.126 1.00 35.01 385 ASP A CA 1
ATOM 2927 C C . ASP A 1 384 ? 24.556 -10.252 -45.053 1.00 34.88 385 ASP A C 1
ATOM 2928 O O . ASP A 1 384 ? 23.999 -11.053 -45.829 1.00 34.56 385 ASP A O 1
ATOM 2933 N N . MET A 1 385 ? 25.425 -10.647 -44.121 1.00 33.81 386 MET A N 1
ATOM 2934 C CA . MET A 1 385 ? 25.587 -12.071 -43.794 1.00 33.21 386 MET A CA 1
ATOM 2935 C C . MET A 1 385 ? 25.160 -12.232 -42.346 1.00 32.45 386 MET A C 1
ATOM 2936 O O . MET A 1 385 ? 25.004 -11.214 -41.660 1.00 30.80 386 MET A O 1
ATOM 2941 N N . SER A 1 386 ? 24.992 -13.493 -41.891 1.00 31.62 387 SER A N 1
ATOM 2942 C CA . SER A 1 386 ? 24.473 -13.773 -40.533 1.00 31.75 387 SER A CA 1
ATOM 2943 C C . SER A 1 386 ? 25.542 -13.695 -39.441 1.00 31.45 387 SER A C 1
ATOM 2944 O O . SER A 1 386 ? 25.219 -13.593 -38.246 1.00 31.93 387 SER A O 1
ATOM 2947 N N . PHE A 1 387 ? 26.810 -13.752 -39.841 1.00 30.85 388 PHE A N 1
ATOM 2948 C CA . PHE A 1 387 ? 27.916 -13.865 -38.869 1.00 31.23 388 PHE A CA 1
ATOM 2949 C C . PHE A 1 387 ? 27.970 -12.796 -37.767 1.00 31.42 388 PHE A C 1
ATOM 2950 O O . PHE A 1 387 ? 28.179 -13.144 -36.614 1.00 31.76 388 PHE A O 1
ATOM 2958 N N . PRO A 1 388 ? 27.772 -11.501 -38.097 1.00 31.36 389 PRO A N 1
ATOM 2959 C CA . PRO A 1 388 ? 27.772 -10.534 -37.009 1.00 32.06 389 PRO A CA 1
ATOM 2960 C C . PRO A 1 388 ? 26.769 -10.865 -35.894 1.00 32.59 389 PRO A C 1
ATOM 2961 O O . PRO A 1 388 ? 27.096 -10.723 -34.715 1.00 32.41 389 PRO A O 1
ATOM 2965 N N . ARG A 1 389 ? 25.563 -11.297 -36.269 1.00 33.14 390 ARG A N 1
ATOM 2966 C CA . ARG A 1 389 ? 24.575 -11.736 -35.301 1.00 33.45 390 ARG A CA 1
ATOM 2967 C C . ARG A 1 389 ? 25.054 -13.043 -34.640 1.00 33.06 390 ARG A C 1
ATOM 2968 O O . ARG A 1 389 ? 25.025 -13.179 -33.419 1.00 32.45 390 ARG A O 1
ATOM 2976 N N . LEU A 1 390 ? 25.513 -13.994 -35.444 1.00 32.47 391 LEU A N 1
ATOM 2977 C CA . LEU A 1 390 ? 25.940 -15.278 -34.879 1.00 32.80 391 LEU A CA 1
ATOM 2978 C C . LEU A 1 390 ? 27.080 -15.115 -33.876 1.00 32.34 391 LEU A C 1
ATOM 2979 O O . LEU A 1 390 ? 27.102 -15.803 -32.838 1.00 32.59 391 LEU A O 1
ATOM 2984 N N . LEU A 1 391 ? 27.994 -14.182 -34.166 1.00 31.52 392 LEU A N 1
ATOM 2985 C CA . LEU A 1 391 ? 29.116 -13.879 -33.277 1.00 31.91 392 LEU A CA 1
ATOM 2986 C C . LEU A 1 391 ? 28.685 -13.431 -31.885 1.00 31.59 392 LEU A C 1
ATOM 2987 O O . LEU A 1 391 ? 29.251 -13.886 -30.886 1.00 31.41 392 LEU A O 1
ATOM 2992 N N . ASN A 1 392 ? 27.732 -12.510 -31.823 1.00 30.26 393 ASN A N 1
ATOM 2993 C CA . ASN A 1 392 ? 27.288 -12.000 -30.551 1.00 30.38 393 ASN A CA 1
ATOM 2994 C C . ASN A 1 392 ? 26.420 -13.007 -29.814 1.00 30.47 393 ASN A C 1
ATOM 2995 O O . ASN A 1 392 ? 26.503 -13.118 -28.601 1.00 31.02 393 ASN A O 1
ATOM 3000 N N . GLU A 1 393 ? 25.615 -13.752 -30.564 1.00 30.36 394 GLU A N 1
ATOM 3001 C CA . GLU A 1 393 ? 24.773 -14.771 -29.981 1.00 30.93 394 GLU A CA 1
ATOM 3002 C C . GLU A 1 393 ? 25.548 -15.902 -29.366 1.00 30.31 394 GLU A C 1
ATOM 3003 O O . GLU A 1 393 ? 25.173 -16.345 -28.292 1.00 29.81 394 GLU A O 1
ATOM 3009 N N . VAL A 1 394 ? 26.627 -16.341 -30.031 1.00 29.42 395 VAL A N 1
ATOM 3010 C CA . VAL A 1 394 ? 27.366 -17.525 -29.594 1.00 28.68 395 VAL A CA 1
ATOM 3011 C C . VAL A 1 394 ? 28.170 -17.265 -28.328 1.00 29.47 395 VAL A C 1
ATOM 3012 O O . VAL A 1 394 ? 28.332 -18.175 -27.494 1.00 29.31 395 VAL A O 1
ATOM 3016 N N . MET A 1 395 ? 28.648 -16.025 -28.182 1.00 29.37 396 MET A N 1
ATOM 3017 C CA . MET A 1 395 ? 29.403 -15.618 -27.019 1.00 30.60 396 MET A CA 1
ATOM 3018 C C . MET A 1 395 ? 28.571 -15.648 -25.712 1.00 30.64 396 MET A C 1
ATOM 3019 O O . MET A 1 395 ? 29.126 -15.587 -24.611 1.00 31.46 396 MET A O 1
ATOM 3024 N N . CYS A 1 396 ? 27.259 -15.709 -25.847 1.00 30.14 397 CYS A N 1
ATOM 3025 C CA . CYS A 1 396 ? 26.394 -15.863 -24.706 1.00 30.53 397 CYS A CA 1
ATOM 3026 C C . CYS A 1 396 ? 26.587 -17.233 -24.041 1.00 30.17 397 CYS A C 1
ATOM 3027 O O . CYS A 1 396 ? 26.494 -17.359 -22.834 1.00 31.02 397 CYS A O 1
ATOM 3030 N N . TYR A 1 397 ? 26.845 -18.245 -24.840 1.00 30.06 398 TYR A N 1
ATOM 3031 C CA . TYR A 1 397 ? 26.712 -19.607 -24.359 1.00 30.58 398 TYR A CA 1
ATOM 3032 C C . TYR A 1 397 ? 27.715 -20.056 -23.291 1.00 30.90 398 TYR A C 1
ATOM 3033 O O . TYR A 1 397 ? 27.297 -20.731 -22.333 1.00 31.12 398 TYR A O 1
ATOM 3042 N N . PRO A 1 398 ? 29.033 -19.734 -23.442 1.00 30.65 399 PRO A N 1
ATOM 3043 C CA . PRO A 1 398 ? 29.947 -20.091 -22.334 1.00 29.87 399 PRO A CA 1
ATOM 3044 C C . PRO A 1 398 ? 29.741 -19.317 -21.060 1.00 29.43 399 PRO A C 1
ATOM 3045 O O . PRO A 1 398 ? 30.201 -19.767 -20.007 1.00 29.12 399 PRO A O 1
ATOM 3049 N N . LEU A 1 399 ? 29.056 -18.178 -21.147 1.00 28.87 400 LEU A N 1
ATOM 3050 C CA . LEU A 1 399 ? 28.837 -17.299 -19.995 1.00 28.91 400 LEU A CA 1
ATOM 3051 C C . LEU A 1 399 ? 27.527 -17.591 -19.244 1.00 28.75 400 LEU A C 1
ATOM 3052 O O . LEU A 1 399 ? 27.461 -17.438 -18.030 1.00 28.08 400 LEU A O 1
ATOM 3057 N N . PHE A 1 400 ? 26.483 -17.944 -19.994 1.00 28.83 401 PHE A N 1
ATOM 3058 C CA . PHE A 1 400 ? 25.141 -18.072 -19.443 1.00 28.85 401 PHE A CA 1
ATOM 3059 C C . PHE A 1 400 ? 24.900 -19.480 -18.887 1.00 29.10 401 PHE A C 1
ATOM 3060 O O . PHE A 1 400 ? 25.811 -20.339 -18.921 1.00 29.41 401 PHE A O 1
ATOM 3068 N N . ASN A 1 401 ? 23.697 -19.671 -18.347 1.00 29.09 402 ASN A N 1
ATOM 3069 C CA . ASN A 1 401 ? 23.263 -20.881 -17.677 1.00 28.32 402 ASN A CA 1
ATOM 3070 C C . ASN A 1 401 ? 24.351 -21.472 -16.779 1.00 28.11 402 ASN A C 1
ATOM 3071 O O . ASN A 1 401 ? 24.666 -22.649 -16.884 1.00 27.57 402 ASN A O 1
ATOM 3076 N N . GLY A 1 402 ? 24.925 -20.647 -15.897 1.00 27.62 403 GLY A N 1
ATOM 3077 C CA . GLY A 1 402 ? 26.097 -21.069 -15.121 1.00 27.48 403 GLY A CA 1
ATOM 3078 C C . GLY A 1 402 ? 27.348 -21.032 -15.977 1.00 27.60 403 GLY A C 1
ATOM 3079 O O . GLY A 1 402 ? 27.573 -21.955 -16.773 1.00 28.10 403 GLY A O 1
ATOM 3080 N N . GLY A 1 403 ? 28.135 -19.955 -15.869 1.00 28.08 404 GLY A N 1
ATOM 3081 C CA . GLY A 1 403 ? 29.395 -19.814 -16.653 1.00 28.56 404 GLY A CA 1
ATOM 3082 C C . GLY A 1 403 ? 30.321 -21.022 -16.501 1.00 29.09 404 GLY A C 1
ATOM 3083 O O . GLY A 1 403 ? 30.320 -21.696 -15.461 1.00 29.17 404 GLY A O 1
ATOM 3084 N N . ASN A 1 404 ? 31.079 -21.341 -17.540 1.00 28.94 405 ASN A N 1
ATOM 3085 C CA . ASN A 1 404 ? 32.017 -22.454 -17.463 1.00 28.55 405 ASN A CA 1
ATOM 3086 C C . ASN A 1 404 ? 33.074 -22.262 -16.362 1.00 28.51 405 ASN A C 1
ATOM 3087 O O . ASN A 1 404 ? 33.379 -23.216 -15.624 1.00 28.97 405 ASN A O 1
ATOM 3092 N N . ILE A 1 405 ? 33.613 -21.050 -16.238 1.00 27.12 406 ILE A N 1
ATOM 3093 C CA . ILE A 1 405 ? 34.762 -20.836 -15.362 1.00 26.77 406 ILE A CA 1
ATOM 3094 C C . ILE A 1 405 ? 34.389 -20.913 -13.866 1.00 27.25 406 ILE A C 1
ATOM 3095 O O . ILE A 1 405 ? 35.063 -21.580 -13.089 1.00 27.26 406 ILE A O 1
ATOM 3100 N N . GLY A 1 406 ? 33.343 -20.189 -13.468 1.00 27.19 407 GLY A N 1
ATOM 3101 C CA . GLY A 1 406 ? 32.988 -20.095 -12.045 1.00 27.01 407 GLY A CA 1
ATOM 3102 C C . GLY A 1 406 ? 32.027 -21.165 -11.568 1.00 27.21 407 GLY A C 1
ATOM 3103 O O . GLY A 1 406 ? 32.075 -21.567 -10.415 1.00 27.85 407 GLY A O 1
ATOM 3104 N N . LEU A 1 407 ? 31.140 -21.619 -12.436 1.00 27.24 408 LEU A N 1
ATOM 3105 C CA . LEU A 1 407 ? 30.146 -22.592 -12.014 1.00 27.54 408 LEU A CA 1
ATOM 3106 C C . LEU A 1 407 ? 30.370 -24.024 -12.538 1.00 27.83 408 LEU A C 1
ATOM 3107 O O . LEU A 1 407 ? 30.593 -24.950 -11.730 1.00 27.60 408 LEU A O 1
ATOM 3112 N N . ARG A 1 408 ? 30.315 -24.228 -13.860 1.00 27.33 409 ARG A N 1
ATOM 3113 C CA . ARG A 1 408 ? 30.282 -25.606 -14.367 1.00 27.88 409 ARG A CA 1
ATOM 3114 C C . ARG A 1 408 ? 31.561 -26.385 -14.132 1.00 27.98 409 ARG A C 1
ATOM 3115 O O . ARG A 1 408 ? 31.487 -27.569 -13.758 1.00 28.08 409 ARG A O 1
ATOM 3123 N N . ARG A 1 409 ? 32.710 -25.736 -14.345 1.00 26.38 410 ARG A N 1
ATOM 3124 C CA . ARG A 1 409 ? 33.980 -26.370 -14.078 1.00 26.85 410 ARG A CA 1
ATOM 3125 C C . ARG A 1 409 ? 34.109 -26.759 -12.611 1.00 26.48 410 ARG A C 1
ATOM 3126 O O . ARG A 1 409 ? 34.675 -27.787 -12.320 1.00 25.50 410 ARG A O 1
ATOM 3134 N N . ARG A 1 410 ? 33.543 -25.939 -11.722 1.00 26.79 411 ARG A N 1
ATOM 3135 C CA . ARG A 1 410 ? 33.637 -26.125 -10.267 1.00 27.18 411 ARG A CA 1
ATOM 3136 C C . ARG A 1 410 ? 32.717 -27.231 -9.791 1.00 27.83 411 ARG A C 1
ATOM 3137 O O . ARG A 1 410 ? 33.097 -28.046 -8.905 1.00 28.11 411 ARG A O 1
ATOM 3145 N N . GLN A 1 411 ? 31.529 -27.306 -10.402 1.00 27.07 412 GLN A N 1
ATOM 3146 C CA . GLN A 1 411 ? 30.621 -28.417 -10.114 1.00 27.74 412 GLN A CA 1
ATOM 3147 C C . GLN A 1 411 ? 31.225 -29.730 -10.563 1.00 27.77 412 GLN A C 1
ATOM 3148 O O . GLN A 1 411 ? 31.123 -30.733 -9.863 1.00 28.08 412 GLN A O 1
ATOM 3154 N N . MET A 1 412 ? 31.847 -29.729 -11.741 1.00 26.98 413 MET A N 1
ATOM 3155 C CA . MET A 1 412 ? 32.446 -30.951 -12.262 1.00 27.24 413 MET A CA 1
ATOM 3156 C C . MET A 1 412 ? 33.639 -31.365 -11.377 1.00 27.61 413 MET A C 1
ATOM 3157 O O . MET A 1 412 ? 33.814 -32.554 -11.063 1.00 28.00 413 MET A O 1
ATOM 3162 N N . GLN A 1 413 ? 34.476 -30.381 -11.031 1.00 27.96 414 GLN A N 1
ATOM 3163 C CA . GLN A 1 413 ? 35.630 -30.577 -10.170 1.00 28.06 414 GLN A CA 1
ATOM 3164 C C . GLN A 1 413 ? 35.246 -31.225 -8.839 1.00 28.85 414 GLN A C 1
ATOM 3165 O O . GLN A 1 413 ? 35.940 -32.122 -8.365 1.00 28.47 414 GLN A O 1
ATOM 3171 N N . ARG A 1 414 ? 34.166 -30.750 -8.223 1.00 29.41 415 ARG A N 1
ATOM 3172 C CA . ARG A 1 414 ? 33.746 -31.335 -6.957 1.00 29.93 415 ARG A CA 1
ATOM 3173 C C . ARG A 1 414 ? 33.401 -32.807 -7.116 1.00 29.60 415 ARG A C 1
ATOM 3174 O O . ARG A 1 414 ? 33.765 -33.616 -6.271 1.00 30.45 415 ARG A O 1
ATOM 3176 N N . VAL A 1 415 ? 32.735 -33.170 -8.200 1.00 28.94 416 VAL A N 1
ATOM 3177 C CA . VAL A 1 415 ? 32.377 -34.576 -8.422 1.00 28.87 416 VAL A CA 1
ATOM 3178 C C . VAL A 1 415 ? 33.621 -35.429 -8.625 1.00 29.40 416 VAL A C 1
ATOM 3179 O O . VAL A 1 415 ? 33.695 -36.558 -8.109 1.00 28.98 416 VAL A O 1
ATOM 3183 N N . MET A 1 416 ? 34.597 -34.882 -9.355 1.00 28.57 417 MET A N 1
ATOM 3184 C CA . MET A 1 416 ? 35.820 -35.616 -9.649 1.00 29.43 417 MET A CA 1
ATOM 3185 C C . MET A 1 416 ? 36.634 -35.817 -8.385 1.00 30.10 417 MET A C 1
ATOM 3186 O O . MET A 1 416 ? 37.344 -36.817 -8.286 1.00 30.83 417 MET A O 1
ATOM 3191 N N . ALA A 1 417 ? 36.557 -34.868 -7.447 1.00 29.95 418 ALA A N 1
ATOM 3192 C CA . ALA A 1 417 ? 37.311 -34.979 -6.210 1.00 31.23 418 ALA A CA 1
ATOM 3193 C C . ALA A 1 417 ? 36.704 -35.966 -5.212 1.00 31.98 418 ALA A C 1
ATOM 3194 O O . ALA A 1 417 ? 37.347 -36.282 -4.212 1.00 32.61 418 ALA A O 1
ATOM 3196 N N . LEU A 1 418 ? 35.479 -36.438 -5.455 1.00 32.94 419 LEU A N 1
ATOM 3197 C CA . LEU A 1 418 ? 34.800 -37.347 -4.514 1.00 34.10 419 LEU A CA 1
ATOM 3198 C C . LEU A 1 418 ? 35.449 -38.711 -4.507 1.00 35.10 419 LEU A C 1
ATOM 3199 O O . LEU A 1 418 ? 35.820 -39.222 -5.556 1.00 34.12 419 LEU A O 1
ATOM 3204 N N . GLU A 1 419 ? 35.513 -39.308 -3.317 1.00 36.35 420 GLU A N 1
ATOM 3205 C CA . GLU A 1 419 ? 36.135 -40.614 -3.098 1.00 38.30 420 GLU A CA 1
ATOM 3206 C C . GLU A 1 419 ? 35.647 -41.717 -4.033 1.00 38.15 420 GLU A C 1
ATOM 3207 O O . GLU A 1 419 ? 36.451 -42.501 -4.518 1.00 38.02 420 GLU A O 1
ATOM 3213 N N . ASP A 1 420 ? 34.345 -41.757 -4.295 1.00 37.64 421 ASP A N 1
ATOM 3214 C CA . ASP A 1 420 ? 33.749 -42.823 -5.090 1.00 38.45 421 ASP A CA 1
ATOM 3215 C C . ASP A 1 420 ? 33.426 -42.423 -6.549 1.00 37.77 421 ASP A C 1
ATOM 3216 O O . ASP A 1 420 ? 32.535 -43.000 -7.188 1.00 37.52 421 ASP A O 1
ATOM 3221 N N . TYR A 1 421 ? 34.158 -41.436 -7.067 1.00 36.92 422 TYR A N 1
ATOM 3222 C CA . TYR A 1 421 ? 33.996 -40.991 -8.452 1.00 35.59 422 TYR A CA 1
ATOM 3223 C C . TYR A 1 421 ? 34.333 -42.120 -9.400 1.00 35.03 422 TYR A C 1
ATOM 3224 O O . TYR A 1 421 ? 35.402 -42.720 -9.300 1.00 34.80 422 TYR A O 1
ATOM 3233 N N . GLU A 1 422 ? 33.420 -42.410 -10.317 1.00 34.52 423 GLU A N 1
ATOM 3234 C CA . GLU A 1 422 ? 33.662 -43.411 -11.342 1.00 34.68 423 GLU A CA 1
ATOM 3235 C C . GLU A 1 422 ? 33.584 -42.694 -12.686 1.00 33.65 423 GLU A C 1
ATOM 3236 O O . GLU A 1 422 ? 32.495 -42.499 -13.221 1.00 33.99 423 GLU A O 1
ATOM 3242 N N . PRO A 1 423 ? 34.739 -42.300 -13.249 1.00 33.01 424 PRO A N 1
ATOM 3243 C CA . PRO A 1 423 ? 34.768 -41.561 -14.523 1.00 31.54 424 PRO A CA 1
ATOM 3244 C C . PRO A 1 423 ? 33.873 -42.130 -15.660 1.00 30.84 424 PRO A C 1
ATOM 3245 O O . PRO A 1 423 ? 33.192 -41.345 -16.367 1.00 28.69 424 PRO A O 1
ATOM 3249 N N . TRP A 1 424 ? 33.846 -43.462 -15.807 1.00 30.19 425 TRP A N 1
ATOM 3250 C CA . TRP A 1 424 ? 33.123 -44.115 -16.908 1.00 30.73 425 TRP A CA 1
ATOM 3251 C C . TRP A 1 424 ? 31.781 -44.785 -16.554 1.00 31.37 425 TRP A C 1
ATOM 3252 O O . TRP A 1 424 ? 31.239 -45.562 -17.371 1.00 31.79 425 TRP A O 1
ATOM 3263 N N . ALA A 1 425 ? 31.234 -44.471 -15.375 1.00 31.34 426 ALA A N 1
ATOM 3264 C CA . ALA A 1 425 ? 29.957 -45.069 -14.925 1.00 31.74 426 ALA A CA 1
ATOM 3265 C C . ALA A 1 425 ? 28.829 -44.889 -15.977 1.00 32.01 426 ALA A C 1
ATOM 3266 O O . ALA A 1 425 ? 28.062 -45.823 -16.243 1.00 32.89 426 ALA A O 1
ATOM 3268 N N . ALA A 1 426 ? 28.775 -43.732 -16.627 1.00 31.91 427 ALA A N 1
ATOM 3269 C CA . ALA A 1 426 ? 27.750 -43.475 -17.649 1.00 32.93 427 ALA A CA 1
ATOM 3270 C C . ALA A 1 426 ? 27.934 -44.270 -18.928 1.00 33.44 427 ALA A C 1
ATOM 3271 O O . ALA A 1 426 ? 26.998 -44.375 -19.728 1.00 33.44 427 ALA A O 1
ATOM 3273 N N . THR A 1 427 ? 29.129 -44.808 -19.131 1.00 34.62 428 THR A N 1
ATOM 3274 C CA . THR A 1 427 ? 29.414 -45.584 -20.339 1.00 34.94 428 THR A CA 1
ATOM 3275 C C . THR A 1 427 ? 29.446 -47.099 -20.083 1.00 35.92 428 THR A C 1
ATOM 3276 O O . THR A 1 427 ? 28.823 -47.884 -20.805 1.00 34.88 428 THR A O 1
ATOM 3280 N N . TYR A 1 428 ? 30.181 -47.496 -19.054 1.00 37.06 429 TYR A N 1
ATOM 3281 C CA . TYR A 1 428 ? 30.492 -48.896 -18.840 1.00 38.93 429 TYR A CA 1
ATOM 3282 C C . TYR A 1 428 ? 29.864 -49.453 -17.550 1.00 40.58 429 TYR A C 1
ATOM 3283 O O . TYR A 1 428 ? 30.074 -50.605 -17.197 1.00 40.91 429 TYR A O 1
ATOM 3292 N N . GLY A 1 429 ? 29.085 -48.635 -16.859 1.00 42.70 430 GLY A N 1
ATOM 3293 C CA . GLY A 1 429 ? 28.458 -49.072 -15.616 1.00 45.58 430 GLY A CA 1
ATOM 3294 C C . GLY A 1 429 ? 29.238 -48.799 -14.351 1.00 47.37 430 GLY A C 1
ATOM 3295 O O . GLY A 1 429 ? 30.420 -48.454 -14.391 1.00 46.93 430 GLY A O 1
ATOM 3296 N N . SER A 1 430 ? 28.538 -48.924 -13.222 1.00 49.96 431 SER A N 1
ATOM 3297 C CA . SER A 1 430 ? 29.132 -48.837 -11.890 1.00 52.08 431 SER A CA 1
ATOM 3298 C C . SER A 1 430 ? 29.774 -50.162 -11.509 1.00 53.70 431 SER A C 1
ATOM 3299 O O . SER A 1 430 ? 29.330 -51.215 -11.968 1.00 54.06 431 SER A O 1
ATOM 3302 N N . SER A 1 431 ? 30.802 -50.096 -10.657 1.00 55.48 432 SER A N 1
ATOM 3303 C CA . SER A 1 431 ? 31.347 -51.269 -9.952 1.00 57.28 432 SER A CA 1
ATOM 3304 C C . SER A 1 431 ? 30.662 -51.434 -8.597 1.00 58.15 432 SER A C 1
ATOM 3305 O O . SER A 1 431 ? 30.989 -52.350 -7.837 1.00 59.07 432 SER A O 1
ATOM 3308 N N . LYS A 1 432 ? 29.738 -50.524 -8.289 1.00 58.69 433 LYS A N 1
ATOM 3309 C CA . LYS A 1 432 ? 28.979 -50.546 -7.048 1.00 58.76 433 LYS A CA 1
ATOM 3310 C C . LYS A 1 432 ? 27.708 -51.382 -7.219 1.00 59.59 433 LYS A C 1
ATOM 3311 O O . LYS A 1 432 ? 27.148 -51.498 -8.325 1.00 60.19 433 LYS A O 1
ATOM 3313 N N . VAL B 1 1 ? 71.188 -4.586 -27.792 1.00 48.17 2 VAL B N 1
ATOM 3314 C CA . VAL B 1 1 ? 69.697 -4.628 -27.830 1.00 48.14 2 VAL B CA 1
ATOM 3315 C C . VAL B 1 1 ? 69.113 -3.882 -26.644 1.00 48.64 2 VAL B C 1
ATOM 3316 O O . VAL B 1 1 ? 69.604 -3.985 -25.508 1.00 48.24 2 VAL B O 1
ATOM 3320 N N . ASP B 1 2 ? 68.057 -3.131 -26.915 1.00 48.51 3 ASP B N 1
ATOM 3321 C CA . ASP B 1 2 ? 67.590 -2.121 -25.988 1.00 49.02 3 ASP B CA 1
ATOM 3322 C C . ASP B 1 2 ? 66.095 -1.933 -26.153 1.00 48.21 3 ASP B C 1
ATOM 3323 O O . ASP B 1 2 ? 65.617 -1.777 -27.283 1.00 47.92 3 ASP B O 1
ATOM 3328 N N . PHE B 1 3 ? 65.361 -1.933 -25.037 1.00 47.45 4 PHE B N 1
ATOM 3329 C CA . PHE B 1 3 ? 63.904 -1.714 -25.089 1.00 46.92 4 PHE B CA 1
ATOM 3330 C C . PHE B 1 3 ? 63.439 -0.394 -24.493 1.00 47.11 4 PHE B C 1
ATOM 3331 O O . PHE B 1 3 ? 62.243 -0.126 -24.427 1.00 47.16 4 PHE B O 1
ATOM 3339 N N . LYS B 1 4 ? 64.384 0.432 -24.075 1.00 47.48 5 LYS B N 1
ATOM 3340 C CA . LYS B 1 4 ? 64.058 1.704 -23.448 1.00 48.11 5 LYS B CA 1
ATOM 3341 C C . LYS B 1 4 ? 63.452 2.704 -24.426 1.00 47.52 5 LYS B C 1
ATOM 3342 O O . LYS B 1 4 ? 63.869 2.808 -25.588 1.00 47.34 5 LYS B O 1
ATOM 3348 N N . LEU B 1 5 ? 62.457 3.435 -23.935 1.00 46.81 6 LEU B N 1
ATOM 3349 C CA . LEU B 1 5 ? 61.819 4.494 -24.691 1.00 45.70 6 LEU B CA 1
ATOM 3350 C C . LEU B 1 5 ? 62.515 5.841 -24.428 1.00 45.76 6 LEU B C 1
ATOM 3351 O O . LEU B 1 5 ? 62.877 6.171 -23.288 1.00 45.98 6 LEU B O 1
ATOM 3356 N N . SER B 1 6 ? 62.694 6.616 -25.491 1.00 45.17 7 SER B N 1
ATOM 3357 C CA . SER B 1 6 ? 63.276 7.961 -25.405 1.00 44.32 7 SER B CA 1
ATOM 3358 C C . SER B 1 6 ? 62.248 8.965 -24.884 1.00 44.73 7 SER B C 1
ATOM 3359 O O . SER B 1 6 ? 61.037 8.690 -24.937 1.00 44.72 7 SER B O 1
ATOM 3362 N N . PRO B 1 7 ? 62.711 10.142 -24.388 1.00 45.00 8 PRO B N 1
ATOM 3363 C CA . PRO B 1 7 ? 61.764 11.175 -23.969 1.00 44.81 8 PRO B CA 1
ATOM 3364 C C . PRO B 1 7 ? 60.748 11.513 -25.062 1.00 44.40 8 PRO B C 1
ATOM 3365 O O . PRO B 1 7 ? 59.583 11.798 -24.739 1.00 44.76 8 PRO B O 1
ATOM 3369 N N . SER B 1 8 ? 61.156 11.489 -26.332 1.00 42.74 9 SER B N 1
ATOM 3370 C CA . SER B 1 8 ? 60.183 11.816 -27.362 1.00 42.39 9 SER B CA 1
ATOM 3371 C C . SER B 1 8 ? 59.193 10.665 -27.546 1.00 41.62 9 SER B C 1
ATOM 3372 O O . SER B 1 8 ? 58.018 10.920 -27.785 1.00 41.80 9 SER B O 1
ATOM 3375 N N . GLN B 1 9 ? 59.642 9.416 -27.380 1.00 40.59 10 GLN B N 1
ATOM 3376 C CA . GLN B 1 9 ? 58.708 8.291 -27.427 1.00 40.37 10 GLN B CA 1
ATOM 3377 C C . GLN B 1 9 ? 57.686 8.375 -26.297 1.00 40.17 10 GLN B C 1
ATOM 3378 O O . GLN B 1 9 ? 56.518 8.104 -26.505 1.00 39.78 10 GLN B O 1
ATOM 3384 N N . LEU B 1 10 ? 58.130 8.808 -25.125 1.00 40.81 11 LEU B N 1
ATOM 3385 C CA . LEU B 1 10 ? 57.258 8.974 -23.972 1.00 41.16 11 LEU B CA 1
ATOM 3386 C C . LEU B 1 10 ? 56.278 10.141 -24.117 1.00 41.72 11 LEU B C 1
ATOM 3387 O O . LEU B 1 10 ? 55.117 10.039 -23.724 1.00 41.76 11 LEU B O 1
ATOM 3392 N N . GLU B 1 11 ? 56.732 11.251 -24.692 1.00 41.84 12 GLU B N 1
ATOM 3393 C CA . GLU B 1 11 ? 55.833 12.362 -24.951 1.00 41.89 12 GLU B CA 1
ATOM 3394 C C . GLU B 1 11 ? 54.759 11.985 -25.981 1.00 41.06 12 GLU B C 1
ATOM 3395 O O . GLU B 1 11 ? 53.578 12.357 -25.838 1.00 40.76 12 GLU B O 1
ATOM 3401 N N . ALA B 1 12 ? 55.149 11.238 -27.012 1.00 40.42 13 ALA B N 1
ATOM 3402 C CA . ALA B 1 12 ? 54.161 10.765 -27.983 1.00 39.69 13 ALA B CA 1
ATOM 3403 C C . ALA B 1 12 ? 53.060 9.956 -27.291 1.00 39.49 13 ALA B C 1
ATOM 3404 O O . ALA B 1 12 ? 51.852 10.190 -27.525 1.00 39.68 13 ALA B O 1
ATOM 3406 N N . ARG B 1 13 ? 53.463 9.032 -26.421 1.00 39.08 14 ARG B N 1
ATOM 3407 C CA . ARG B 1 13 ? 52.497 8.239 -25.659 1.00 39.41 14 ARG B CA 1
ATOM 3408 C C . ARG B 1 13 ? 51.566 9.115 -24.825 1.00 39.69 14 ARG B C 1
ATOM 3409 O O . ARG B 1 13 ? 50.333 8.952 -24.853 1.00 39.52 14 ARG B O 1
ATOM 3417 N N . ARG B 1 14 ? 52.168 10.032 -24.068 1.00 40.51 15 ARG B N 1
ATOM 3418 C CA . ARG B 1 14 ? 51.403 10.948 -23.212 1.00 42.04 15 ARG B CA 1
ATOM 3419 C C . ARG B 1 14 ? 50.411 11.777 -24.033 1.00 41.56 15 ARG B C 1
ATOM 3420 O O . ARG B 1 14 ? 49.241 11.893 -23.661 1.00 42.49 15 ARG B O 1
ATOM 3428 N N . HIS B 1 15 ? 50.900 12.365 -25.124 1.00 41.13 16 HIS B N 1
ATOM 3429 C CA . HIS B 1 15 ? 50.075 13.165 -26.022 1.00 41.52 16 HIS B CA 1
ATOM 3430 C C . HIS B 1 15 ? 48.914 12.336 -26.573 1.00 40.79 16 HIS B C 1
ATOM 3431 O O . HIS B 1 15 ? 47.757 12.768 -26.503 1.00 40.74 16 HIS B O 1
ATOM 3438 N N . ALA B 1 16 ? 49.217 11.141 -27.092 1.00 39.90 17 ALA B N 1
ATOM 3439 C CA . ALA B 1 16 ? 48.181 10.266 -27.660 1.00 38.82 17 ALA B CA 1
ATOM 3440 C C . ALA B 1 16 ? 47.132 9.937 -26.599 1.00 38.58 17 ALA B C 1
ATOM 3441 O O . ALA B 1 16 ? 45.919 9.978 -26.860 1.00 37.25 17 ALA B O 1
ATOM 3443 N N . GLN B 1 17 ? 47.612 9.651 -25.389 1.00 38.69 18 GLN B N 1
ATOM 3444 C CA . GLN B 1 17 ? 46.725 9.384 -24.250 1.00 39.80 18 GLN B CA 1
ATOM 3445 C C . GLN B 1 17 ? 45.804 10.556 -23.934 1.00 39.21 18 GLN B C 1
ATOM 3446 O O . GLN B 1 17 ? 44.610 10.362 -23.752 1.00 38.88 18 GLN B O 1
ATOM 3452 N N . ALA B 1 18 ? 46.378 11.756 -23.853 1.00 39.52 19 ALA B N 1
ATOM 3453 C CA . ALA B 1 18 ? 45.621 12.983 -23.556 1.00 39.92 19 ALA B CA 1
ATOM 3454 C C . ALA B 1 18 ? 44.561 13.220 -24.616 1.00 39.68 19 ALA B C 1
ATOM 3455 O O . ALA B 1 18 ? 43.408 13.488 -24.305 1.00 40.43 19 ALA B O 1
ATOM 3457 N N . PHE B 1 19 ? 44.950 13.078 -25.875 1.00 39.43 20 PHE B N 1
ATOM 3458 C CA . PHE B 1 19 ? 43.998 13.181 -26.978 1.00 38.74 20 PHE B CA 1
ATOM 3459 C C . PHE B 1 19 ? 42.844 12.187 -26.882 1.00 38.43 20 PHE B C 1
ATOM 3460 O O . PHE B 1 19 ? 41.676 12.558 -26.982 1.00 37.81 20 PHE B O 1
ATOM 3468 N N . ALA B 1 20 ? 43.161 10.906 -26.752 1.00 38.72 21 ALA B N 1
ATOM 3469 C CA . ALA B 1 20 ? 42.095 9.917 -26.619 1.00 39.27 21 ALA B CA 1
ATOM 3470 C C . ALA B 1 20 ? 41.159 10.210 -25.424 1.00 39.61 21 ALA B C 1
ATOM 3471 O O . ALA B 1 20 ? 39.944 10.004 -25.505 1.00 38.90 21 ALA B O 1
ATOM 3473 N N . ASN B 1 21 ? 41.735 10.681 -24.317 1.00 40.87 22 ASN B N 1
ATOM 3474 C CA . ASN B 1 21 ? 40.963 10.839 -23.069 1.00 42.52 22 ASN B CA 1
ATOM 3475 C C . ASN B 1 21 ? 40.119 12.121 -23.021 1.00 42.70 22 ASN B C 1
ATOM 3476 O O . ASN B 1 21 ? 38.993 12.112 -22.526 1.00 43.00 22 ASN B O 1
ATOM 3481 N N . THR B 1 22 ? 40.653 13.218 -23.540 1.00 42.67 23 THR B N 1
ATOM 3482 C CA . THR B 1 22 ? 39.908 14.478 -23.562 1.00 42.85 23 THR B CA 1
ATOM 3483 C C . THR B 1 22 ? 39.005 14.621 -24.798 1.00 42.48 23 THR B C 1
ATOM 3484 O O . THR B 1 22 ? 37.919 15.201 -24.715 1.00 43.23 23 THR B O 1
ATOM 3488 N N . VAL B 1 23 ? 39.434 14.077 -25.931 1.00 41.47 24 VAL B N 1
ATOM 3489 C CA . VAL B 1 23 ? 38.705 14.236 -27.183 1.00 40.91 24 VAL B CA 1
ATOM 3490 C C . VAL B 1 23 ? 37.816 13.029 -27.558 1.00 40.73 24 VAL B C 1
ATOM 3491 O O . VAL B 1 23 ? 36.580 13.143 -27.592 1.00 40.29 24 VAL B O 1
ATOM 3495 N N . LEU B 1 24 ? 38.449 11.885 -27.832 1.00 40.40 25 LEU B N 1
ATOM 3496 C CA . LEU B 1 24 ? 37.756 10.709 -28.361 1.00 40.53 25 LEU B CA 1
ATOM 3497 C C . LEU B 1 24 ? 36.681 10.123 -27.454 1.00 40.63 25 LEU B C 1
ATOM 3498 O O . LEU B 1 24 ? 35.701 9.565 -27.948 1.00 41.22 25 LEU B O 1
ATOM 3503 N N . THR B 1 25 ? 36.855 10.243 -26.137 1.00 41.22 26 THR B N 1
ATOM 3504 C CA . THR B 1 25 ? 35.820 9.821 -25.191 1.00 41.77 26 THR B CA 1
ATOM 3505 C C . THR B 1 25 ? 34.482 10.515 -25.425 1.00 42.69 26 THR B C 1
ATOM 3506 O O . THR B 1 25 ? 33.450 9.958 -25.086 1.00 43.66 26 THR B O 1
ATOM 3510 N N . LYS B 1 26 ? 34.498 11.713 -26.010 1.00 43.44 27 LYS B N 1
ATOM 3511 C CA . LYS B 1 26 ? 33.261 12.457 -26.300 1.00 43.88 27 LYS B CA 1
ATOM 3512 C C . LYS B 1 26 ? 32.534 12.004 -27.575 1.00 43.50 27 LYS B C 1
ATOM 3513 O O . LYS B 1 26 ? 31.375 12.373 -27.781 1.00 43.59 27 LYS B O 1
ATOM 3519 N N . ALA B 1 27 ? 33.191 11.208 -28.424 1.00 43.58 28 ALA B N 1
ATOM 3520 C CA . ALA B 1 27 ? 32.629 10.850 -29.753 1.00 43.43 28 ALA B CA 1
ATOM 3521 C C . ALA B 1 27 ? 31.338 10.017 -29.689 1.00 43.67 28 ALA B C 1
ATOM 3522 O O . ALA B 1 27 ? 30.394 10.240 -30.448 1.00 43.41 28 ALA B O 1
ATOM 3524 N N . SER B 1 28 ? 31.322 9.060 -28.774 1.00 44.22 29 SER B N 1
ATOM 3525 C CA . SER B 1 28 ? 30.190 8.176 -28.530 1.00 45.42 29 SER B CA 1
ATOM 3526 C C . SER B 1 28 ? 28.853 8.911 -28.416 1.00 45.67 29 SER B C 1
ATOM 3527 O O . SER B 1 28 ? 27.869 8.517 -29.054 1.00 45.19 29 SER B O 1
ATOM 3530 N N . ALA B 1 29 ? 28.835 9.972 -27.598 1.00 46.62 30 ALA B N 1
ATOM 3531 C CA . ALA B 1 29 ? 27.616 10.769 -27.312 1.00 47.02 30 ALA B CA 1
ATOM 3532 C C . ALA B 1 29 ? 27.038 11.349 -28.585 1.00 47.28 30 ALA B C 1
ATOM 3533 O O . ALA B 1 29 ? 25.819 11.539 -28.692 1.00 47.98 30 ALA B O 1
ATOM 3535 N N . GLU B 1 30 ? 27.927 11.573 -29.555 1.00 47.18 31 GLU B N 1
ATOM 3536 C CA . GLU B 1 30 ? 27.583 12.065 -30.886 1.00 46.86 31 GLU B CA 1
ATOM 3537 C C . GLU B 1 30 ? 27.191 10.992 -31.901 1.00 46.19 31 GLU B C 1
ATOM 3538 O O . GLU B 1 30 ? 26.166 11.141 -32.564 1.00 46.17 31 GLU B O 1
ATOM 3544 N N . TYR B 1 31 ? 28.001 9.939 -32.059 1.00 45.04 32 TYR B N 1
ATOM 3545 C CA . TYR B 1 31 ? 27.725 8.951 -33.122 1.00 44.47 32 TYR B CA 1
ATOM 3546 C C . TYR B 1 31 ? 26.654 7.938 -32.771 1.00 45.13 32 TYR B C 1
ATOM 3547 O O . TYR B 1 31 ? 26.031 7.370 -33.666 1.00 44.51 32 TYR B O 1
ATOM 3556 N N . SER B 1 32 ? 26.450 7.713 -31.471 1.00 45.96 33 SER B N 1
ATOM 3557 C CA . SER B 1 32 ? 25.478 6.722 -30.976 1.00 47.63 33 SER B CA 1
ATOM 3558 C C . SER B 1 32 ? 24.021 7.047 -31.323 1.00 47.98 33 SER B C 1
ATOM 3559 O O . SER B 1 32 ? 23.156 6.176 -31.238 1.00 48.84 33 SER B O 1
ATOM 3562 N N . THR B 1 33 ? 23.749 8.296 -31.685 1.00 48.15 34 THR B N 1
ATOM 3563 C CA . THR B 1 33 ? 22.383 8.726 -32.004 1.00 49.01 34 THR B CA 1
ATOM 3564 C C . THR B 1 33 ? 22.046 8.517 -33.483 1.00 49.23 34 THR B C 1
ATOM 3565 O O . THR B 1 33 ? 20.874 8.498 -33.854 1.00 49.60 34 THR B O 1
ATOM 3569 N N . GLN B 1 34 ? 23.076 8.354 -34.310 1.00 49.04 35 GLN B N 1
ATOM 3570 C CA . GLN B 1 34 ? 22.905 8.189 -35.754 1.00 49.52 35 GLN B CA 1
ATOM 3571 C C . GLN B 1 34 ? 22.378 6.812 -36.123 1.00 49.67 35 GLN B C 1
ATOM 3572 O O . GLN B 1 34 ? 22.652 5.843 -35.427 1.00 50.29 35 GLN B O 1
ATOM 3578 N N . LYS B 1 35 ? 21.627 6.727 -37.216 1.00 50.25 36 LYS B N 1
ATOM 3579 C CA . LYS B 1 35 ? 20.908 5.481 -37.560 1.00 50.81 36 LYS B CA 1
ATOM 3580 C C . LYS B 1 35 ? 21.536 4.628 -38.669 1.00 49.31 36 LYS B C 1
ATOM 3581 O O . LYS B 1 35 ? 20.968 3.593 -39.041 1.00 49.53 36 LYS B O 1
ATOM 3587 N N . ASP B 1 36 ? 22.676 5.050 -39.215 1.00 47.09 37 ASP B N 1
ATOM 3588 C CA . ASP B 1 36 ? 23.362 4.214 -40.205 1.00 45.39 37 ASP B CA 1
ATOM 3589 C C . ASP B 1 36 ? 24.860 4.447 -40.219 1.00 43.79 37 ASP B C 1
ATOM 3590 O O . ASP B 1 36 ? 25.340 5.399 -39.606 1.00 43.23 37 ASP B O 1
ATOM 3595 N N . GLN B 1 37 ? 25.595 3.569 -40.901 1.00 41.77 38 GLN B N 1
ATOM 3596 C CA . GLN B 1 37 ? 27.047 3.624 -40.893 1.00 40.85 38 GLN B CA 1
ATOM 3597 C C . GLN B 1 37 ? 27.589 4.993 -41.376 1.00 40.71 38 GLN B C 1
ATOM 3598 O O . GLN B 1 37 ? 28.441 5.596 -40.711 1.00 40.27 38 GLN B O 1
ATOM 3604 N N . LEU B 1 38 ? 27.081 5.481 -42.509 1.00 40.25 39 LEU B N 1
ATOM 3605 C CA . LEU B 1 38 ? 27.544 6.760 -43.058 1.00 40.65 39 LEU B CA 1
ATOM 3606 C C . LEU B 1 38 ? 27.306 7.924 -42.097 1.00 40.64 39 LEU B C 1
ATOM 3607 O O . LEU B 1 38 ? 28.187 8.756 -41.910 1.00 40.07 39 LEU B O 1
ATOM 3612 N N . SER B 1 39 ? 26.127 7.979 -41.472 1.00 41.16 40 SER B N 1
ATOM 3613 C CA . SER B 1 39 ? 25.845 9.078 -40.546 1.00 42.02 40 SER B CA 1
ATOM 3614 C C . SER B 1 39 ? 26.733 8.997 -39.323 1.00 41.73 40 SER B C 1
ATOM 3615 O O . SER B 1 39 ? 27.032 10.021 -38.687 1.00 42.17 40 SER B O 1
ATOM 3618 N N . ARG B 1 40 ? 27.132 7.784 -38.965 1.00 40.82 41 ARG B N 1
ATOM 3619 C CA . ARG B 1 40 ? 27.952 7.614 -37.758 1.00 40.71 41 ARG B CA 1
ATOM 3620 C C . ARG B 1 40 ? 29.343 8.139 -38.070 1.00 39.70 41 ARG B C 1
ATOM 3621 O O . ARG B 1 40 ? 29.952 8.841 -37.269 1.00 39.50 41 ARG B O 1
ATOM 3629 N N . PHE B 1 41 ? 29.810 7.816 -39.269 1.00 39.51 42 PHE B N 1
ATOM 3630 C CA . PHE B 1 41 ? 31.069 8.320 -39.773 1.00 39.40 42 PHE B CA 1
ATOM 3631 C C . PHE B 1 41 ? 31.051 9.840 -39.810 1.00 39.45 42 PHE B C 1
ATOM 3632 O O . PHE B 1 41 ? 31.982 10.477 -39.327 1.00 39.86 42 PHE B O 1
ATOM 3640 N N . GLN B 1 42 ? 29.994 10.421 -40.374 1.00 38.89 43 GLN B N 1
ATOM 3641 C CA . GLN B 1 42 ? 29.906 11.888 -40.456 1.00 38.81 43 GLN B CA 1
ATOM 3642 C C . GLN B 1 42 ? 29.899 12.531 -39.073 1.00 38.62 43 GLN B C 1
ATOM 3643 O O . GLN B 1 42 ? 30.502 13.600 -38.883 1.00 38.65 43 GLN B O 1
ATOM 3649 N N . ALA B 1 43 ? 29.255 11.867 -38.105 1.00 38.59 44 ALA B N 1
ATOM 3650 C CA . ALA B 1 43 ? 29.227 12.365 -36.720 1.00 38.53 44 ALA B CA 1
ATOM 3651 C C . ALA B 1 43 ? 30.602 12.385 -36.071 1.00 38.65 44 ALA B C 1
ATOM 3652 O O . ALA B 1 43 ? 30.800 13.078 -35.081 1.00 39.32 44 ALA B O 1
ATOM 3654 N N . THR B 1 44 ? 31.569 11.657 -36.629 1.00 39.44 45 THR B N 1
ATOM 3655 C CA . THR B 1 44 ? 32.948 11.720 -36.106 1.00 39.41 45 THR B CA 1
ATOM 3656 C C . THR B 1 44 ? 33.812 12.822 -36.732 1.00 39.85 45 THR B C 1
ATOM 3657 O O . THR B 1 44 ? 34.947 13.047 -36.285 1.00 40.31 45 THR B O 1
ATOM 3661 N N . ARG B 1 45 ? 33.296 13.513 -37.754 1.00 39.69 46 ARG B N 1
ATOM 3662 C CA . ARG B 1 45 ? 34.062 14.617 -38.397 1.00 39.60 46 ARG B CA 1
ATOM 3663 C C . ARG B 1 45 ? 34.681 15.661 -37.432 1.00 39.28 46 ARG B C 1
ATOM 3664 O O . ARG B 1 45 ? 35.869 15.988 -37.561 1.00 39.24 46 ARG B O 1
ATOM 3672 N N . PRO B 1 46 ? 33.897 16.181 -36.458 1.00 39.61 47 PRO B N 1
ATOM 3673 C CA . PRO B 1 46 ? 34.526 17.107 -35.514 1.00 39.97 47 PRO B CA 1
ATOM 3674 C C . PRO B 1 46 ? 35.709 16.511 -34.740 1.00 40.56 47 PRO B C 1
ATOM 3675 O O . PRO B 1 46 ? 36.526 17.267 -34.202 1.00 41.76 47 PRO B O 1
ATOM 3679 N N . PHE B 1 47 ? 35.823 15.181 -34.694 1.00 39.88 48 PHE B N 1
ATOM 3680 C CA . PHE B 1 47 ? 36.870 14.541 -33.876 1.00 38.96 48 PHE B CA 1
ATOM 3681 C C . PHE B 1 47 ? 38.169 14.342 -34.660 1.00 38.45 48 PHE B C 1
ATOM 3682 O O . PHE B 1 47 ? 39.260 14.568 -34.127 1.00 38.33 48 PHE B O 1
ATOM 3690 N N . TYR B 1 48 ? 38.024 13.995 -35.935 1.00 37.65 49 TYR B N 1
ATOM 3691 C CA . TYR B 1 48 ? 39.124 13.982 -36.899 1.00 37.71 49 TYR B CA 1
ATOM 3692 C C . TYR B 1 48 ? 39.718 15.386 -37.064 1.00 37.87 49 TYR B C 1
ATOM 3693 O O . TYR B 1 48 ? 40.936 15.527 -37.178 1.00 37.16 49 TYR B O 1
ATOM 3702 N N . ARG B 1 49 ? 38.853 16.400 -37.079 1.00 38.48 50 ARG B N 1
ATOM 3703 C CA . ARG B 1 49 ? 39.276 17.815 -37.081 1.00 40.13 50 ARG B CA 1
ATOM 3704 C C . ARG B 1 49 ? 40.218 18.138 -35.918 1.00 40.64 50 ARG B C 1
ATOM 3705 O O . ARG B 1 49 ? 41.285 18.721 -36.127 1.00 40.25 50 ARG B O 1
ATOM 3713 N N . GLU B 1 50 ? 39.828 17.739 -34.703 1.00 41.80 51 GLU B N 1
ATOM 3714 C CA . GLU B 1 50 ? 40.696 17.880 -33.521 1.00 42.90 51 GLU B CA 1
ATOM 3715 C C . GLU B 1 50 ? 41.972 17.104 -33.692 1.00 42.44 51 GLU B C 1
ATOM 3716 O O . GLU B 1 50 ? 43.029 17.579 -33.313 1.00 43.40 51 GLU B O 1
ATOM 3722 N N . ALA B 1 51 ? 41.870 15.894 -34.236 1.00 41.63 52 ALA B N 1
ATOM 3723 C CA . ALA B 1 51 ? 43.041 15.073 -34.493 1.00 40.63 52 ALA B CA 1
ATOM 3724 C C . ALA B 1 51 ? 44.050 15.802 -35.372 1.00 40.30 52 ALA B C 1
ATOM 3725 O O . ALA B 1 51 ? 45.237 15.844 -35.053 1.00 39.86 52 ALA B O 1
ATOM 3727 N N . VAL B 1 52 ? 43.577 16.357 -36.485 1.00 40.42 53 VAL B N 1
ATOM 3728 C CA . VAL B 1 52 ? 44.412 17.191 -37.370 1.00 40.61 53 VAL B CA 1
ATOM 3729 C C . VAL B 1 52 ? 45.023 18.352 -36.591 1.00 40.78 53 VAL B C 1
ATOM 3730 O O . VAL B 1 52 ? 46.206 18.600 -36.713 1.00 40.03 53 VAL B O 1
ATOM 3734 N N . ARG B 1 53 ? 44.202 19.012 -35.770 1.00 41.47 54 ARG B N 1
ATOM 3735 C CA . ARG B 1 53 ? 44.605 20.168 -34.965 1.00 42.68 54 ARG B CA 1
ATOM 3736 C C . ARG B 1 53 ? 45.667 19.776 -33.943 1.00 42.36 54 ARG B C 1
ATOM 3737 O O . ARG B 1 53 ? 46.554 20.574 -33.600 1.00 42.01 54 ARG B O 1
ATOM 3745 N N . HIS B 1 54 ? 45.581 18.533 -33.485 1.00 41.64 55 HIS B N 1
ATOM 3746 C CA . HIS B 1 54 ? 46.565 17.972 -32.574 1.00 41.47 55 HIS B CA 1
ATOM 3747 C C . HIS B 1 54 ? 47.821 17.479 -33.330 1.00 41.00 55 HIS B C 1
ATOM 3748 O O . HIS B 1 54 ? 48.814 17.098 -32.707 1.00 40.24 55 HIS B O 1
ATOM 3755 N N . GLY B 1 55 ? 47.773 17.480 -34.668 1.00 39.73 56 GLY B N 1
ATOM 3756 C CA . GLY B 1 55 ? 48.951 17.126 -35.469 1.00 39.32 56 GLY B CA 1
ATOM 3757 C C . GLY B 1 55 ? 49.052 15.651 -35.847 1.00 39.65 56 GLY B C 1
ATOM 3758 O O . GLY B 1 55 ? 50.067 15.208 -36.422 1.00 38.79 56 GLY B O 1
ATOM 3759 N N . LEU B 1 56 ? 48.007 14.884 -35.525 1.00 39.50 57 LEU B N 1
ATOM 3760 C CA . LEU B 1 56 ? 48.022 13.431 -35.729 1.00 39.00 57 LEU B CA 1
ATOM 3761 C C . LEU B 1 56 ? 48.003 13.017 -37.213 1.00 38.91 57 LEU B C 1
ATOM 3762 O O . LEU B 1 56 ? 48.585 11.984 -37.562 1.00 39.02 57 LEU B O 1
ATOM 3767 N N . ILE B 1 57 ? 47.381 13.814 -38.087 1.00 38.31 58 ILE B N 1
ATOM 3768 C CA . ILE B 1 57 ? 47.464 13.536 -39.535 1.00 38.24 58 ILE B CA 1
ATOM 3769 C C . ILE B 1 57 ? 48.882 13.827 -40.090 1.00 37.91 58 ILE B C 1
ATOM 3770 O O . ILE B 1 57 ? 49.458 13.005 -40.813 1.00 36.86 58 ILE B O 1
ATOM 3775 N N . LYS B 1 58 ? 49.422 15.002 -39.757 1.00 37.51 59 LYS B N 1
ATOM 3776 C CA . LYS B 1 58 ? 50.795 15.366 -40.081 1.00 37.85 59 LYS B CA 1
ATOM 3777 C C . LYS B 1 58 ? 51.774 14.265 -39.611 1.00 37.10 59 LYS B C 1
ATOM 3778 O O . LYS B 1 58 ? 52.771 13.950 -40.276 1.00 37.26 59 LYS B O 1
ATOM 3784 N N . ALA B 1 59 ? 51.474 13.682 -38.455 1.00 36.15 60 ALA B N 1
ATOM 3785 C CA . ALA B 1 59 ? 52.321 12.671 -37.827 1.00 35.39 60 ALA B CA 1
ATOM 3786 C C . ALA B 1 59 ? 52.306 11.366 -38.611 1.00 35.49 60 ALA B C 1
ATOM 3787 O O . ALA B 1 59 ? 53.090 10.458 -38.308 1.00 35.60 60 ALA B O 1
ATOM 3789 N N . GLN B 1 60 ? 51.425 11.279 -39.617 1.00 35.09 61 GLN B N 1
ATOM 3790 C CA . GLN B 1 60 ? 51.359 10.101 -40.494 1.00 35.47 61 GLN B CA 1
ATOM 3791 C C . GLN B 1 60 ? 52.341 10.169 -41.686 1.00 36.25 61 GLN B C 1
ATOM 3792 O O . GLN B 1 60 ? 52.419 9.219 -42.489 1.00 36.44 61 GLN B O 1
ATOM 3798 N N . VAL B 1 61 ? 53.079 11.278 -41.799 1.00 35.87 62 VAL B N 1
ATOM 3799 C CA . VAL B 1 61 ? 53.925 11.536 -42.975 1.00 35.67 62 VAL B CA 1
ATOM 3800 C C . VAL B 1 61 ? 55.386 11.718 -42.536 1.00 36.30 62 VAL B C 1
ATOM 3801 O O . VAL B 1 61 ? 55.652 12.506 -41.639 1.00 36.61 62 VAL B O 1
ATOM 3805 N N . PRO B 1 62 ? 56.340 10.989 -43.144 1.00 37.11 63 PRO B N 1
ATOM 3806 C CA . PRO B 1 62 ? 57.726 11.210 -42.723 1.00 38.25 63 PRO B CA 1
ATOM 3807 C C . PRO B 1 62 ? 58.180 12.674 -42.768 1.00 39.42 63 PRO B C 1
ATOM 3808 O O . PRO B 1 62 ? 57.775 13.446 -43.650 1.00 39.24 63 PRO B O 1
ATOM 3812 N N . ILE B 1 63 ? 59.010 13.042 -41.797 1.00 40.51 64 ILE B N 1
ATOM 3813 C CA . ILE B 1 63 ? 59.603 14.383 -41.720 1.00 41.48 64 ILE B CA 1
ATOM 3814 C C . ILE B 1 63 ? 60.258 14.840 -43.062 1.00 42.17 64 ILE B C 1
ATOM 3815 O O . ILE B 1 63 ? 60.031 15.980 -43.489 1.00 42.13 64 ILE B O 1
ATOM 3820 N N . PRO B 1 64 ? 61.068 13.966 -43.722 1.00 42.61 65 PRO B N 1
ATOM 3821 C CA . PRO B 1 64 ? 61.656 14.342 -45.025 1.00 43.19 65 PRO B CA 1
ATOM 3822 C C . PRO B 1 64 ? 60.639 14.764 -46.090 1.00 43.90 65 PRO B C 1
ATOM 3823 O O . PRO B 1 64 ? 61.024 15.335 -47.135 1.00 44.87 65 PRO B O 1
ATOM 3827 N N . LEU B 1 65 ? 59.364 14.497 -45.822 1.00 43.29 66 LEU B N 1
ATOM 3828 C CA . LEU B 1 65 ? 58.287 14.746 -46.764 1.00 43.10 66 LEU B CA 1
ATOM 3829 C C . LEU B 1 65 ? 57.361 15.811 -46.208 1.00 43.29 66 LEU B C 1
ATOM 3830 O O . LEU B 1 65 ? 56.270 16.050 -46.752 1.00 43.16 66 LEU B O 1
ATOM 3835 N N . GLY B 1 66 ? 57.801 16.447 -45.116 1.00 43.26 67 GLY B N 1
ATOM 3836 C CA . GLY B 1 66 ? 57.100 17.610 -44.555 1.00 43.43 67 GLY B CA 1
ATOM 3837 C C . GLY B 1 66 ? 56.168 17.297 -43.401 1.00 43.52 67 GLY B C 1
ATOM 3838 O O . GLY B 1 66 ? 55.415 18.173 -42.935 1.00 43.59 67 GLY B O 1
ATOM 3839 N N . GLY B 1 67 ? 56.198 16.037 -42.953 1.00 43.20 68 GLY B N 1
ATOM 3840 C CA . GLY B 1 67 ? 55.361 15.594 -41.859 1.00 42.69 68 GLY B CA 1
ATOM 3841 C C . GLY B 1 67 ? 56.113 15.556 -40.548 1.00 42.97 68 GLY B C 1
ATOM 3842 O O . GLY B 1 67 ? 57.210 16.130 -40.413 1.00 42.64 68 GLY B O 1
ATOM 3843 N N . THR B 1 68 ? 55.535 14.866 -39.568 1.00 42.80 69 THR B N 1
ATOM 3844 C CA . THR B 1 68 ? 56.116 14.861 -38.234 1.00 42.50 69 THR B CA 1
ATOM 3845 C C . THR B 1 68 ? 56.378 13.457 -37.702 1.00 42.12 69 THR B C 1
ATOM 3846 O O . THR B 1 68 ? 56.741 13.278 -36.549 1.00 42.23 69 THR B O 1
ATOM 3850 N N . MET B 1 69 ? 56.204 12.458 -38.550 1.00 41.50 70 MET B N 1
ATOM 3851 C CA . MET B 1 69 ? 56.419 11.102 -38.124 1.00 40.97 70 MET B CA 1
ATOM 3852 C C . MET B 1 69 ? 57.879 10.972 -37.719 1.00 40.41 70 MET B C 1
ATOM 3853 O O . MET B 1 69 ? 58.759 11.160 -38.547 1.00 41.16 70 MET B O 1
ATOM 3858 N N . GLU B 1 70 ? 58.110 10.669 -36.442 1.00 39.35 71 GLU B N 1
ATOM 3859 C CA . GLU B 1 70 ? 59.449 10.508 -35.882 1.00 38.86 71 GLU B CA 1
ATOM 3860 C C . GLU B 1 70 ? 60.004 9.092 -36.116 1.00 37.99 71 GLU B C 1
ATOM 3861 O O . GLU B 1 70 ? 61.180 8.940 -36.412 1.00 37.65 71 GLU B O 1
ATOM 3867 N N . SER B 1 71 ? 59.154 8.070 -35.977 1.00 36.67 72 SER B N 1
ATOM 3868 C CA . SER B 1 71 ? 59.532 6.664 -36.225 1.00 35.77 72 SER B CA 1
ATOM 3869 C C . SER B 1 71 ? 58.307 5.741 -36.161 1.00 35.19 72 SER B C 1
ATOM 3870 O O . SER B 1 71 ? 57.219 6.150 -35.768 1.00 34.65 72 SER B O 1
ATOM 3873 N N . LEU B 1 72 ? 58.497 4.498 -36.565 1.00 34.71 73 LEU B N 1
ATOM 3874 C CA . LEU B 1 72 ? 57.408 3.533 -36.577 1.00 34.36 73 LEU B CA 1
ATOM 3875 C C . LEU B 1 72 ? 57.131 2.972 -35.188 1.00 33.81 73 LEU B C 1
ATOM 3876 O O . LEU B 1 72 ? 56.017 2.505 -34.912 1.00 33.81 73 LEU B O 1
ATOM 3881 N N . VAL B 1 73 ? 58.114 3.075 -34.304 1.00 32.55 74 VAL B N 1
ATOM 3882 C CA . VAL B 1 73 ? 57.884 2.760 -32.894 1.00 32.91 74 VAL B CA 1
ATOM 3883 C C . VAL B 1 73 ? 57.011 3.830 -32.251 1.00 33.27 74 VAL B C 1
ATOM 3884 O O . VAL B 1 73 ? 56.032 3.471 -31.572 1.00 33.98 74 VAL B O 1
ATOM 3888 N N . HIS B 1 74 ? 57.295 5.129 -32.523 1.00 32.46 75 HIS B N 1
ATOM 3889 C CA . HIS B 1 74 ? 56.419 6.199 -32.047 1.00 31.70 75 HIS B CA 1
ATOM 3890 C C . HIS B 1 74 ? 54.997 5.915 -32.516 1.00 31.94 75 HIS B C 1
ATOM 3891 O O . HIS B 1 74 ? 54.043 6.038 -31.748 1.00 31.06 75 HIS B O 1
ATOM 3898 N N . GLU B 1 75 ? 54.870 5.560 -33.791 1.00 31.53 76 GLU B N 1
ATOM 3899 C CA . GLU B 1 75 ? 53.572 5.356 -34.407 1.00 31.81 76 GLU B CA 1
ATOM 3900 C C . GLU B 1 75 ? 52.818 4.210 -33.734 1.00 31.67 76 GLU B C 1
ATOM 3901 O O . GLU B 1 75 ? 51.635 4.331 -33.444 1.00 32.21 76 GLU B O 1
ATOM 3907 N N . SER B 1 76 ? 53.510 3.108 -33.482 1.00 31.85 77 SER B N 1
ATOM 3908 C CA . SER B 1 76 ? 52.924 1.948 -32.804 1.00 32.73 77 SER B CA 1
ATOM 3909 C C . SER B 1 76 ? 52.395 2.294 -31.429 1.00 32.30 77 SER B C 1
ATOM 3910 O O . SER B 1 76 ? 51.363 1.778 -31.027 1.00 31.68 77 SER B O 1
ATOM 3913 N N . ILE B 1 77 ? 53.124 3.152 -30.714 1.00 32.97 78 ILE B N 1
ATOM 3914 C CA . ILE B 1 77 ? 52.757 3.584 -29.356 1.00 33.76 78 ILE B CA 1
ATOM 3915 C C . ILE B 1 77 ? 51.536 4.468 -29.382 1.00 33.47 78 ILE B C 1
ATOM 3916 O O . ILE B 1 77 ? 50.664 4.375 -28.512 1.00 33.46 78 ILE B O 1
ATOM 3921 N N . ILE B 1 78 ? 51.477 5.328 -30.397 1.00 33.28 79 ILE B N 1
ATOM 3922 C CA . ILE B 1 78 ? 50.340 6.208 -30.615 1.00 32.54 79 ILE B CA 1
ATOM 3923 C C . ILE B 1 78 ? 49.079 5.387 -30.920 1.00 33.12 79 ILE B C 1
ATOM 3924 O O . ILE B 1 78 ? 48.037 5.565 -30.283 1.00 33.84 79 ILE B O 1
ATOM 3929 N N . LEU B 1 79 ? 49.179 4.477 -31.878 1.00 32.39 80 LEU B N 1
ATOM 3930 C CA . LEU B 1 79 ? 48.036 3.665 -32.262 1.00 32.06 80 LEU B CA 1
ATOM 3931 C C . LEU B 1 79 ? 47.541 2.782 -31.109 1.00 31.34 80 LEU B C 1
ATOM 3932 O O . LEU B 1 79 ? 46.341 2.652 -30.909 1.00 30.70 80 LEU B O 1
ATOM 3937 N N . GLU B 1 80 ? 48.466 2.173 -30.369 1.00 31.39 81 GLU B N 1
ATOM 3938 C CA . GLU B 1 80 ? 48.064 1.379 -29.199 1.00 31.92 81 GLU B CA 1
ATOM 3939 C C . GLU B 1 80 ? 47.208 2.222 -28.213 1.00 32.35 81 GLU B C 1
ATOM 3940 O O . GLU B 1 80 ? 46.140 1.796 -27.772 1.00 32.69 81 GLU B O 1
ATOM 3946 N N . GLU B 1 81 ? 47.658 3.433 -27.910 1.00 33.10 82 GLU B N 1
ATOM 3947 C CA . GLU B 1 81 ? 46.960 4.265 -26.921 1.00 33.72 82 GLU B CA 1
ATOM 3948 C C . GLU B 1 81 ? 45.590 4.706 -27.421 1.00 34.01 82 GLU B C 1
ATOM 3949 O O . GLU B 1 81 ? 44.615 4.718 -26.674 1.00 33.40 82 GLU B O 1
ATOM 3955 N N . LEU B 1 82 ? 45.525 5.069 -28.692 1.00 34.16 83 LEU B N 1
ATOM 3956 C CA . LEU B 1 82 ? 44.275 5.505 -29.293 1.00 34.75 83 LEU B CA 1
ATOM 3957 C C . LEU B 1 82 ? 43.284 4.353 -29.302 1.00 34.75 83 LEU B C 1
ATOM 3958 O O . LEU B 1 82 ? 42.142 4.496 -28.866 1.00 35.27 83 LEU B O 1
ATOM 3963 N N . PHE B 1 83 ? 43.706 3.200 -29.804 1.00 34.52 84 PHE B N 1
ATOM 3964 C CA . PHE B 1 83 ? 42.765 2.096 -29.896 1.00 34.57 84 PHE B CA 1
ATOM 3965 C C . PHE B 1 83 ? 42.425 1.446 -28.553 1.00 34.19 84 PHE B C 1
ATOM 3966 O O . PHE B 1 83 ? 41.415 0.764 -28.463 1.00 34.03 84 PHE B O 1
ATOM 3974 N N . ALA B 1 84 ? 43.222 1.701 -27.512 1.00 33.87 85 ALA B N 1
ATOM 3975 C CA . ALA B 1 84 ? 42.856 1.239 -26.174 1.00 34.97 85 ALA B CA 1
ATOM 3976 C C . ALA B 1 84 ? 41.616 1.939 -25.664 1.00 35.35 85 ALA B C 1
ATOM 3977 O O . ALA B 1 84 ? 40.948 1.424 -24.770 1.00 36.28 85 ALA B O 1
ATOM 3979 N N . VAL B 1 85 ? 41.307 3.105 -26.226 1.00 35.50 86 VAL B N 1
ATOM 3980 C CA . VAL B 1 85 ? 40.241 3.954 -25.707 1.00 34.85 86 VAL B CA 1
ATOM 3981 C C . VAL B 1 85 ? 39.048 4.017 -26.661 1.00 35.35 86 VAL B C 1
ATOM 3982 O O . VAL B 1 85 ? 37.917 3.808 -26.246 1.00 34.60 86 VAL B O 1
ATOM 3986 N N . GLU B 1 86 ? 39.305 4.297 -27.943 1.00 35.56 87 GLU B N 1
ATOM 3987 C CA . GLU B 1 86 ? 38.236 4.587 -28.900 1.00 35.73 87 GLU B CA 1
ATOM 3988 C C . GLU B 1 86 ? 38.750 4.516 -30.338 1.00 36.01 87 GLU B C 1
ATOM 3989 O O . GLU B 1 86 ? 39.529 5.362 -30.745 1.00 35.66 87 GLU B O 1
ATOM 3995 N N . PRO B 1 87 ? 38.318 3.487 -31.097 1.00 36.81 88 PRO B N 1
ATOM 3996 C CA . PRO B 1 87 ? 38.672 3.296 -32.496 1.00 36.67 88 PRO B CA 1
ATOM 3997 C C . PRO B 1 87 ? 37.905 4.193 -33.468 1.00 36.39 88 PRO B C 1
ATOM 3998 O O . PRO B 1 87 ? 38.332 4.310 -34.604 1.00 35.79 88 PRO B O 1
ATOM 4002 N N . ALA B 1 88 ? 36.776 4.778 -33.052 1.00 36.81 89 ALA B N 1
ATOM 4003 C CA . ALA B 1 88 ? 36.155 5.892 -33.818 1.00 36.51 89 ALA B CA 1
ATOM 4004 C C . ALA B 1 88 ? 37.210 6.966 -34.010 1.00 36.49 89 ALA B C 1
ATOM 4005 O O . ALA B 1 88 ? 37.917 7.292 -33.051 1.00 35.59 89 ALA B O 1
ATOM 4007 N N . THR B 1 89 ? 37.312 7.490 -35.245 1.00 36.84 90 THR B N 1
ATOM 4008 C CA . THR B 1 89 ? 38.295 8.521 -35.644 1.00 36.43 90 THR B CA 1
ATOM 4009 C C . THR B 1 89 ? 39.751 8.030 -35.714 1.00 36.62 90 THR B C 1
ATOM 4010 O O . THR B 1 89 ? 40.473 8.333 -36.695 1.00 36.27 90 THR B O 1
ATOM 4014 N N . SER B 1 90 ? 40.181 7.288 -34.687 1.00 35.92 91 SER B N 1
ATOM 4015 C CA . SER B 1 90 ? 41.481 6.604 -34.725 1.00 35.37 91 SER B CA 1
ATOM 4016 C C . SER B 1 90 ? 41.586 5.787 -35.995 1.00 35.55 91 SER B C 1
ATOM 4017 O O . SER B 1 90 ? 42.645 5.730 -36.631 1.00 35.04 91 SER B O 1
ATOM 4020 N N . ILE B 1 91 ? 40.481 5.154 -36.366 1.00 35.47 92 ILE B N 1
ATOM 4021 C CA . ILE B 1 91 ? 40.481 4.310 -37.571 1.00 36.39 92 ILE B CA 1
ATOM 4022 C C . ILE B 1 91 ? 40.613 5.141 -38.868 1.00 36.48 92 ILE B C 1
ATOM 4023 O O . ILE B 1 91 ? 41.300 4.720 -39.809 1.00 37.00 92 ILE B O 1
ATOM 4028 N N . THR B 1 92 ? 39.967 6.312 -38.898 1.00 35.77 93 THR B N 1
ATOM 4029 C CA . THR B 1 92 ? 40.061 7.242 -40.041 1.00 35.92 93 THR B CA 1
ATOM 4030 C C . THR B 1 92 ? 41.504 7.723 -40.267 1.00 35.21 93 THR B C 1
ATOM 4031 O O . THR B 1 92 ? 41.958 7.829 -41.408 1.00 34.34 93 THR B O 1
ATOM 4035 N N . ILE B 1 93 ? 42.203 8.007 -39.166 1.00 34.42 94 ILE B N 1
ATOM 4036 C CA . ILE B 1 93 ? 43.570 8.516 -39.201 1.00 34.70 94 ILE B CA 1
ATOM 4037 C C . ILE B 1 93 ? 44.481 7.479 -39.857 1.00 34.96 94 ILE B C 1
ATOM 4038 O O . ILE B 1 93 ? 45.344 7.799 -40.671 1.00 35.05 94 ILE B O 1
ATOM 4043 N N . VAL B 1 94 ? 44.260 6.226 -39.477 1.00 34.70 95 VAL B N 1
ATOM 4044 C CA . VAL B 1 94 ? 45.059 5.099 -39.890 1.00 34.49 95 VAL B CA 1
ATOM 4045 C C . VAL B 1 94 ? 44.774 4.739 -41.374 1.00 33.81 95 VAL B C 1
ATOM 4046 O O . VAL B 1 94 ? 45.678 4.401 -42.151 1.00 32.72 95 VAL B O 1
ATOM 4050 N N . ALA B 1 95 ? 43.510 4.844 -41.756 1.00 32.93 96 ALA B N 1
ATOM 4051 C CA . ALA B 1 95 ? 43.078 4.616 -43.132 1.00 33.45 96 ALA B CA 1
ATOM 4052 C C . ALA B 1 95 ? 43.682 5.673 -44.070 1.00 33.27 96 ALA B C 1
ATOM 4053 O O . ALA B 1 95 ? 44.167 5.349 -45.154 1.00 33.12 96 ALA B O 1
ATOM 4055 N N . THR B 1 96 ? 43.673 6.926 -43.625 1.00 33.11 97 THR B N 1
ATOM 4056 C CA . THR B 1 96 ? 44.378 7.996 -44.324 1.00 33.96 97 THR B CA 1
ATOM 4057 C C . THR B 1 96 ? 45.861 7.658 -44.473 1.00 34.13 97 THR B C 1
ATOM 4058 O O . THR B 1 96 ? 46.430 7.720 -45.587 1.00 34.47 97 THR B O 1
ATOM 4062 N N . ALA B 1 97 ? 46.480 7.265 -43.368 1.00 34.00 98 ALA B N 1
ATOM 4063 C CA . ALA B 1 97 ? 47.895 6.864 -43.386 1.00 33.90 98 ALA B CA 1
ATOM 4064 C C . ALA B 1 97 ? 48.178 5.827 -44.462 1.00 34.07 98 ALA B C 1
ATOM 4065 O O . ALA B 1 97 ? 49.132 5.967 -45.224 1.00 33.99 98 ALA B O 1
ATOM 4067 N N . LEU B 1 98 ? 47.343 4.798 -44.555 1.00 33.67 99 LEU B N 1
ATOM 4068 C CA . LEU B 1 98 ? 47.543 3.787 -45.603 1.00 33.47 99 LEU B CA 1
ATOM 4069 C C . LEU B 1 98 ? 47.365 4.403 -47.022 1.00 33.13 99 LEU B C 1
ATOM 4070 O O . LEU B 1 98 ? 48.052 4.016 -47.981 1.00 32.27 99 LEU B O 1
ATOM 4075 N N . GLY B 1 99 ? 46.409 5.315 -47.135 1.00 33.68 100 GLY B N 1
ATOM 4076 C CA . GLY B 1 99 ? 46.065 5.931 -48.424 1.00 35.01 100 GLY B CA 1
ATOM 4077 C C . GLY B 1 99 ? 47.268 6.707 -48.965 1.00 35.36 100 GLY B C 1
ATOM 4078 O O . GLY B 1 99 ? 47.601 6.611 -50.161 1.00 35.69 100 GLY B O 1
ATOM 4079 N N . LEU B 1 100 ? 47.929 7.436 -48.060 1.00 35.56 101 LEU B N 1
ATOM 4080 C CA . LEU B 1 100 ? 49.137 8.223 -48.353 1.00 36.09 101 LEU B CA 1
ATOM 4081 C C . LEU B 1 100 ? 50.349 7.386 -48.702 1.00 36.27 101 LEU B C 1
ATOM 4082 O O . LEU B 1 100 ? 51.254 7.858 -49.398 1.00 36.95 101 LEU B O 1
ATOM 4087 N N . MET B 1 101 ? 50.399 6.156 -48.201 1.00 36.01 102 MET B N 1
ATOM 4088 C CA . MET B 1 101 ? 51.630 5.383 -48.293 1.00 36.31 102 MET B CA 1
ATOM 4089 C C . MET B 1 101 ? 52.184 5.132 -49.714 1.00 35.68 102 MET B C 1
ATOM 4090 O O . MET B 1 101 ? 53.407 5.196 -49.911 1.00 35.88 102 MET B O 1
ATOM 4095 N N . PRO B 1 102 ? 51.309 4.831 -50.696 1.00 34.77 103 PRO B N 1
ATOM 4096 C CA . PRO B 1 102 ? 51.903 4.630 -52.014 1.00 34.57 103 PRO B CA 1
ATOM 4097 C C . PRO B 1 102 ? 52.611 5.900 -52.510 1.00 34.37 103 PRO B C 1
ATOM 4098 O O . PRO B 1 102 ? 53.649 5.813 -53.170 1.00 33.30 103 PRO B O 1
ATOM 4102 N N . VAL B 1 103 ? 52.100 7.068 -52.136 1.00 34.41 104 VAL B N 1
ATOM 4103 C CA . VAL B 1 103 ? 52.777 8.311 -52.514 1.00 34.88 104 VAL B CA 1
ATOM 4104 C C . VAL B 1 103 ? 54.054 8.522 -51.706 1.00 35.43 104 VAL B C 1
ATOM 4105 O O . VAL B 1 103 ? 55.123 8.775 -52.281 1.00 36.02 104 VAL B O 1
ATOM 4109 N N . ILE B 1 104 ? 53.949 8.411 -50.383 1.00 35.69 105 ILE B N 1
ATOM 4110 C CA . ILE B 1 104 ? 55.120 8.434 -49.513 1.00 36.05 105 ILE B CA 1
ATOM 4111 C C . ILE B 1 104 ? 56.239 7.559 -50.054 1.00 36.22 105 ILE B C 1
ATOM 4112 O O . ILE B 1 104 ? 57.418 7.945 -49.984 1.00 35.94 105 ILE B O 1
ATOM 4117 N N . LEU B 1 105 ? 55.876 6.400 -50.605 1.00 37.35 106 LEU B N 1
ATOM 4118 C CA . LEU B 1 105 ? 56.871 5.373 -50.997 1.00 38.53 106 LEU B CA 1
ATOM 4119 C C . LEU B 1 105 ? 57.401 5.441 -52.420 1.00 39.16 106 LEU B C 1
ATOM 4120 O O . LEU B 1 105 ? 58.389 4.748 -52.742 1.00 38.55 106 LEU B O 1
ATOM 4125 N N . CYS B 1 106 ? 56.752 6.236 -53.276 1.00 40.51 107 CYS B N 1
ATOM 4126 C CA . CYS B 1 106 ? 57.157 6.325 -54.692 1.00 42.62 107 CYS B CA 1
ATOM 4127 C C . CYS B 1 106 ? 58.448 7.163 -54.837 1.00 44.71 107 CYS B C 1
ATOM 4128 O O . CYS B 1 106 ? 58.834 7.907 -53.920 1.00 45.24 107 CYS B O 1
ATOM 4131 N N . ASP B 1 107 ? 59.144 7.043 -55.959 1.00 46.97 108 ASP B N 1
ATOM 4132 C CA . ASP B 1 107 ? 60.355 7.856 -56.095 1.00 49.12 108 ASP B CA 1
ATOM 4133 C C . ASP B 1 107 ? 60.149 9.039 -57.062 1.00 49.20 108 ASP B C 1
ATOM 4134 O O . ASP B 1 107 ? 60.847 9.195 -58.063 1.00 49.25 108 ASP B O 1
ATOM 4139 N N . SER B 1 108 ? 59.150 9.862 -56.717 1.00 48.93 109 SER B N 1
ATOM 4140 C CA . SER B 1 108 ? 58.750 11.042 -57.484 1.00 48.61 109 SER B CA 1
ATOM 4141 C C . SER B 1 108 ? 58.437 12.254 -56.574 1.00 48.21 109 SER B C 1
ATOM 4142 O O . SER B 1 108 ? 57.275 12.474 -56.200 1.00 47.90 109 SER B O 1
ATOM 4145 N N . PRO B 1 109 ? 59.475 13.049 -56.225 1.00 47.75 110 PRO B N 1
ATOM 4146 C CA . PRO B 1 109 ? 59.314 14.177 -55.290 1.00 47.44 110 PRO B CA 1
ATOM 4147 C C . PRO B 1 109 ? 58.244 15.174 -55.714 1.00 47.07 110 PRO B C 1
ATOM 4148 O O . PRO B 1 109 ? 57.670 15.848 -54.857 1.00 46.58 110 PRO B O 1
ATOM 4152 N N . SER B 1 110 ? 57.979 15.242 -57.022 1.00 46.92 111 SER B N 1
ATOM 4153 C CA . SER B 1 110 ? 56.989 16.155 -57.591 1.00 47.45 111 SER B CA 1
ATOM 4154 C C . SER B 1 110 ? 55.555 15.723 -57.259 1.00 46.94 111 SER B C 1
ATOM 4155 O O . SER B 1 110 ? 54.753 16.526 -56.777 1.00 46.64 111 SER B O 1
ATOM 4158 N N . LEU B 1 111 ? 55.251 14.448 -57.511 1.00 47.11 112 LEU B N 1
ATOM 4159 C CA . LEU B 1 111 ? 53.985 13.824 -57.087 1.00 47.05 112 LEU B CA 1
ATOM 4160 C C . LEU B 1 111 ? 53.823 13.982 -55.582 1.00 46.48 112 LEU B C 1
ATOM 4161 O O . LEU B 1 111 ? 52.794 14.460 -55.121 1.00 46.16 112 LEU B O 1
ATOM 4166 N N . GLN B 1 112 ? 54.868 13.621 -54.827 1.00 46.33 113 GLN B N 1
ATOM 4167 C CA . GLN B 1 112 ? 54.837 13.690 -53.355 1.00 45.99 113 GLN B CA 1
ATOM 4168 C C . GLN B 1 112 ? 54.462 15.084 -52.847 1.00 46.36 113 GLN B C 1
ATOM 4169 O O . GLN B 1 112 ? 53.610 15.215 -51.979 1.00 45.82 113 GLN B O 1
ATOM 4175 N N . GLU B 1 113 ? 55.079 16.112 -53.422 1.00 46.56 114 GLU B N 1
ATOM 4176 C CA . GLU B 1 113 ? 54.809 17.517 -53.075 1.00 47.31 114 GLU B CA 1
ATOM 4177 C C . GLU B 1 113 ? 53.361 17.916 -53.362 1.00 46.56 114 GLU B C 1
ATOM 4178 O O . GLU B 1 113 ? 52.684 18.525 -52.524 1.00 46.43 114 GLU B O 1
ATOM 4184 N N . LYS B 1 114 ? 52.885 17.556 -54.550 1.00 46.01 115 LYS B N 1
ATOM 4185 C CA . LYS B 1 114 ? 51.559 17.936 -54.996 1.00 45.72 115 LYS B CA 1
ATOM 4186 C C . LYS B 1 114 ? 50.463 17.285 -54.139 1.00 45.68 115 LYS B C 1
ATOM 4187 O O . LYS B 1 114 ? 49.523 17.946 -53.685 1.00 46.55 115 LYS B O 1
ATOM 4193 N N . PHE B 1 115 ? 50.604 15.989 -53.908 1.00 44.74 116 PHE B N 1
ATOM 4194 C CA . PHE B 1 115 ? 49.522 15.215 -53.371 1.00 44.00 116 PHE B CA 1
ATOM 4195 C C . PHE B 1 115 ? 49.534 15.057 -51.855 1.00 43.87 116 PHE B C 1
ATOM 4196 O O . PHE B 1 115 ? 48.480 14.883 -51.263 1.00 44.90 116 PHE B O 1
ATOM 4204 N N . LEU B 1 116 ? 50.697 15.143 -51.216 1.00 43.38 117 LEU B N 1
ATOM 4205 C CA . LEU B 1 116 ? 50.750 15.098 -49.740 1.00 42.68 117 LEU B CA 1
ATOM 4206 C C . LEU B 1 116 ? 50.361 16.431 -49.077 1.00 43.57 117 LEU B C 1
ATOM 4207 O O . LEU B 1 116 ? 50.027 16.461 -47.880 1.00 43.38 117 LEU B O 1
ATOM 4212 N N . LYS B 1 117 ? 50.373 17.515 -49.871 1.00 43.76 118 LYS B N 1
ATOM 4213 C CA . LYS B 1 117 ? 50.225 18.888 -49.381 1.00 43.84 118 LYS B CA 1
ATOM 4214 C C . LYS B 1 117 ? 49.102 19.153 -48.363 1.00 42.73 118 LYS B C 1
ATOM 4215 O O . LYS B 1 117 ? 49.357 19.806 -47.350 1.00 42.54 118 LYS B O 1
ATOM 4221 N N . PRO B 1 118 ? 47.870 18.669 -48.631 1.00 41.92 119 PRO B N 1
ATOM 4222 C CA . PRO B 1 118 ? 46.782 18.886 -47.668 1.00 41.35 119 PRO B CA 1
ATOM 4223 C C . PRO B 1 118 ? 47.015 18.190 -46.314 1.00 41.29 119 PRO B C 1
ATOM 4224 O O . PRO B 1 118 ? 46.516 18.643 -45.273 1.00 40.91 119 PRO B O 1
ATOM 4228 N N . PHE B 1 119 ? 47.782 17.107 -46.328 1.00 40.41 120 PHE B N 1
ATOM 4229 C CA . PHE B 1 119 ? 47.892 16.244 -45.150 1.00 40.81 120 PHE B CA 1
ATOM 4230 C C . PHE B 1 119 ? 48.931 16.743 -44.147 1.00 41.30 120 PHE B C 1
ATOM 4231 O O . PHE B 1 119 ? 48.948 16.335 -42.975 1.00 41.11 120 PHE B O 1
ATOM 4239 N N . ILE B 1 120 ? 49.754 17.677 -44.614 1.00 41.98 121 ILE B N 1
ATOM 4240 C CA . ILE B 1 120 ? 50.832 18.228 -43.811 1.00 42.65 121 ILE B CA 1
ATOM 4241 C C . ILE B 1 120 ? 50.592 19.692 -43.401 1.00 43.50 121 ILE B C 1
ATOM 4242 O O . ILE B 1 120 ? 51.467 20.319 -42.760 1.00 43.44 121 ILE B O 1
ATOM 4247 N N . SER B 1 121 ? 49.414 20.219 -43.755 1.00 43.90 122 SER B N 1
ATOM 4248 C CA . SER B 1 121 ? 49.078 21.637 -43.523 1.00 45.58 122 SER B CA 1
ATOM 4249 C C . SER B 1 121 ? 48.570 21.947 -42.110 1.00 46.59 122 SER B C 1
ATOM 4250 O O . SER B 1 121 ? 48.807 23.033 -41.591 1.00 47.36 122 SER B O 1
ATOM 4253 N N . GLY B 1 122 ? 47.874 21.000 -41.486 1.00 47.35 123 GLY B N 1
ATOM 4254 C CA . GLY B 1 122 ? 47.336 21.216 -40.142 1.00 47.47 123 GLY B CA 1
ATOM 4255 C C . GLY B 1 122 ? 45.957 21.848 -40.155 1.00 47.36 123 GLY B C 1
ATOM 4256 O O . GLY B 1 122 ? 45.438 22.257 -39.111 1.00 48.11 123 GLY B O 1
ATOM 4257 N N . GLU B 1 123 ? 45.342 21.934 -41.325 1.00 46.84 124 GLU B N 1
ATOM 4258 C CA . GLU B 1 123 ? 44.001 22.486 -41.382 1.00 47.00 124 GLU B CA 1
ATOM 4259 C C . GLU B 1 123 ? 43.039 21.604 -42.171 1.00 45.44 124 GLU B C 1
ATOM 4260 O O . GLU B 1 123 ? 43.471 20.723 -42.905 1.00 45.24 124 GLU B O 1
ATOM 4266 N N . GLY B 1 124 ? 41.742 21.843 -41.997 1.00 43.99 125 GLY B N 1
ATOM 4267 C CA . GLY B 1 124 ? 40.707 21.023 -42.620 1.00 42.65 125 GLY B CA 1
ATOM 4268 C C . GLY B 1 124 ? 40.620 19.609 -42.037 1.00 41.63 125 GLY B C 1
ATOM 4269 O O . GLY B 1 124 ? 41.106 19.359 -40.937 1.00 40.47 125 GLY B O 1
ATOM 4270 N N . GLU B 1 125 ? 40.006 18.702 -42.808 1.00 40.54 126 GLU B N 1
ATOM 4271 C CA . GLU B 1 125 ? 39.781 17.308 -42.441 1.00 40.30 126 GLU B CA 1
ATOM 4272 C C . GLU B 1 125 ? 40.064 16.443 -43.668 1.00 40.02 126 GLU B C 1
ATOM 4273 O O . GLU B 1 125 ? 39.158 15.738 -44.138 1.00 40.15 126 GLU B O 1
ATOM 4279 N N . PRO B 1 126 ? 41.300 16.497 -44.204 1.00 39.23 127 PRO B N 1
ATOM 4280 C CA . PRO B 1 126 ? 41.549 15.756 -45.432 1.00 39.13 127 PRO B CA 1
ATOM 4281 C C . PRO B 1 126 ? 41.655 14.246 -45.164 1.00 39.13 127 PRO B C 1
ATOM 4282 O O . PRO B 1 126 ? 42.192 13.834 -44.122 1.00 39.77 127 PRO B O 1
ATOM 4286 N N . LEU B 1 127 ? 41.162 13.457 -46.113 1.00 38.60 128 LEU B N 1
ATOM 4287 C CA . LEU B 1 127 ? 41.121 12.004 -46.041 1.00 37.78 128 LEU B CA 1
ATOM 4288 C C . LEU B 1 127 ? 41.860 11.390 -47.215 1.00 37.71 128 LEU B C 1
ATOM 4289 O O . LEU B 1 127 ? 41.720 11.866 -48.345 1.00 37.17 128 LEU B O 1
ATOM 4294 N N . ALA B 1 128 ? 42.618 10.317 -46.952 1.00 36.75 129 ALA B N 1
ATOM 4295 C CA . ALA B 1 128 ? 43.227 9.517 -48.011 1.00 36.03 129 ALA B CA 1
ATOM 4296 C C . ALA B 1 128 ? 42.669 8.102 -47.938 1.00 36.04 129 ALA B C 1
ATOM 4297 O O . ALA B 1 128 ? 42.104 7.686 -46.896 1.00 36.83 129 ALA B O 1
ATOM 4299 N N . SER B 1 129 ? 42.807 7.359 -49.029 1.00 35.33 130 SER B N 1
ATOM 4300 C CA . SER B 1 129 ? 42.271 6.004 -49.102 1.00 35.37 130 SER B CA 1
ATOM 4301 C C . SER B 1 129 ? 43.059 5.185 -50.097 1.00 35.32 130 SER B C 1
ATOM 4302 O O . SER B 1 129 ? 43.327 5.637 -51.203 1.00 35.87 130 SER B O 1
ATOM 4305 N N . LEU B 1 130 ? 43.444 3.980 -49.722 1.00 35.15 131 LEU B N 1
ATOM 4306 C CA . LEU B 1 130 ? 44.095 3.098 -50.676 1.00 34.90 131 LEU B CA 1
ATOM 4307 C C . LEU B 1 130 ? 43.045 2.103 -51.136 1.00 35.05 131 LEU B C 1
ATOM 4308 O O . LEU B 1 130 ? 42.569 1.260 -50.361 1.00 35.63 131 LEU B O 1
ATOM 4313 N N . MET B 1 131 ? 42.628 2.254 -52.387 1.00 34.87 132 MET B N 1
ATOM 4314 C CA . MET B 1 131 ? 41.462 1.540 -52.897 1.00 34.59 132 MET B CA 1
ATOM 4315 C C . MET B 1 131 ? 41.906 0.328 -53.686 1.00 34.53 132 MET B C 1
ATOM 4316 O O . MET B 1 131 ? 42.145 0.393 -54.901 1.00 34.57 132 MET B O 1
ATOM 4321 N N . HIS B 1 132 ? 42.002 -0.786 -52.973 1.00 33.73 133 HIS B N 1
ATOM 4322 C CA . HIS B 1 132 ? 42.450 -2.033 -53.557 1.00 34.01 133 HIS B CA 1
ATOM 4323 C C . HIS B 1 132 ? 41.297 -3.070 -53.577 1.00 34.13 133 HIS B C 1
ATOM 4324 O O . HIS B 1 132 ? 41.013 -3.675 -54.617 1.00 33.54 133 HIS B O 1
ATOM 4331 N N . SER B 1 133 ? 40.636 -3.238 -52.425 1.00 33.44 134 SER B N 1
ATOM 4332 C CA . SER B 1 133 ? 39.612 -4.265 -52.231 1.00 34.26 134 SER B CA 1
ATOM 4333 C C . SER B 1 133 ? 38.378 -4.107 -53.120 1.00 34.98 134 SER B C 1
ATOM 4334 O O . SER B 1 133 ? 37.960 -2.993 -53.447 1.00 34.40 134 SER B O 1
ATOM 4337 N N . GLU B 1 134 ? 37.795 -5.257 -53.449 1.00 35.25 135 GLU B N 1
ATOM 4338 C CA . GLU B 1 134 ? 36.752 -5.388 -54.440 1.00 37.09 135 GLU B CA 1
ATOM 4339 C C . GLU B 1 134 ? 35.601 -6.282 -53.967 1.00 37.19 135 GLU B C 1
ATOM 4340 O O . GLU B 1 134 ? 35.786 -7.096 -53.064 1.00 37.68 135 GLU B O 1
ATOM 4346 N N . PRO B 1 135 ? 34.406 -6.113 -54.576 1.00 37.87 136 PRO B N 1
ATOM 4347 C CA . PRO B 1 135 ? 33.245 -6.963 -54.328 1.00 37.58 136 PRO B CA 1
ATOM 4348 C C . PRO B 1 135 ? 33.532 -8.456 -54.470 1.00 37.20 136 PRO B C 1
ATOM 4349 O O . PRO B 1 135 ? 33.106 -9.215 -53.611 1.00 37.06 136 PRO B O 1
ATOM 4353 N N . ASN B 1 136 ? 34.248 -8.870 -55.517 1.00 36.50 137 ASN B N 1
ATOM 4354 C CA . ASN B 1 136 ? 34.524 -10.292 -55.743 1.00 37.18 137 ASN B CA 1
ATOM 4355 C C . ASN B 1 136 ? 35.746 -10.878 -54.982 1.00 36.89 137 ASN B C 1
ATOM 4356 O O . ASN B 1 136 ? 36.124 -12.030 -55.232 1.00 37.86 137 ASN B O 1
ATOM 4361 N N . GLY B 1 137 ? 36.357 -10.103 -54.087 1.00 35.95 138 GLY B N 1
ATOM 4362 C CA . GLY B 1 137 ? 37.511 -10.553 -53.298 1.00 35.04 138 GLY B CA 1
ATOM 4363 C C . GLY B 1 137 ? 38.829 -10.108 -53.896 1.00 34.83 138 GLY B C 1
ATOM 4364 O O . GLY B 1 137 ? 38.873 -9.736 -55.054 1.00 34.63 138 GLY B O 1
ATOM 4365 N N . THR B 1 138 ? 39.906 -10.145 -53.109 1.00 34.63 139 THR B N 1
ATOM 4366 C CA . THR B 1 138 ? 41.248 -9.803 -53.612 1.00 33.20 139 THR B CA 1
ATOM 4367 C C . THR B 1 138 ? 42.351 -10.801 -53.270 1.00 33.30 139 THR B C 1
ATOM 4368 O O . THR B 1 138 ? 43.486 -10.632 -53.717 1.00 33.50 139 THR B O 1
ATOM 4372 N N . ALA B 1 139 ? 42.028 -11.866 -52.526 1.00 32.62 140 ALA B N 1
ATOM 4373 C CA . ALA B 1 139 ? 43.056 -12.806 -52.087 1.00 31.74 140 ALA B CA 1
ATOM 4374 C C . ALA B 1 139 ? 43.752 -13.451 -53.275 1.00 31.70 140 ALA B C 1
ATOM 4375 O O . ALA B 1 139 ? 44.890 -13.912 -53.179 1.00 31.07 140 ALA B O 1
ATOM 4377 N N . ASN B 1 140 ? 43.079 -13.452 -54.415 1.00 32.27 141 ASN B N 1
ATOM 4378 C CA . ASN B 1 140 ? 43.658 -14.062 -55.598 1.00 33.28 141 ASN B CA 1
ATOM 4379 C C . ASN B 1 140 ? 44.065 -13.093 -56.709 1.00 33.77 141 ASN B C 1
ATOM 4380 O O . ASN B 1 140 ? 44.357 -13.539 -57.833 1.00 34.42 141 ASN B O 1
ATOM 4385 N N . TRP B 1 141 ? 44.094 -11.790 -56.399 1.00 33.14 142 TRP B N 1
ATOM 4386 C CA . TRP B 1 141 ? 44.397 -10.765 -57.383 1.00 33.95 142 TRP B CA 1
ATOM 4387 C C . TRP B 1 141 ? 45.680 -11.016 -58.181 1.00 34.36 142 TRP B C 1
ATOM 4388 O O . TRP B 1 141 ? 45.764 -10.630 -59.348 1.00 33.49 142 TRP B O 1
ATOM 4399 N N . LEU B 1 142 ? 46.675 -11.652 -57.573 1.00 34.10 143 LEU B N 1
ATOM 4400 C CA . LEU B 1 142 ? 47.893 -11.977 -58.327 1.00 34.91 143 LEU B CA 1
ATOM 4401 C C . LEU B 1 142 ? 47.973 -13.421 -58.819 1.00 35.51 143 LEU B C 1
ATOM 4402 O O . LEU B 1 142 ? 49.022 -13.854 -59.303 1.00 35.42 143 LEU B O 1
ATOM 4407 N N . GLN B 1 143 ? 46.874 -14.177 -58.739 1.00 36.19 144 GLN B N 1
ATOM 4408 C CA . GLN B 1 143 ? 46.917 -15.532 -59.279 1.00 36.56 144 GLN B CA 1
ATOM 4409 C C . GLN B 1 143 ? 47.049 -15.517 -60.820 1.00 37.13 144 GLN B C 1
ATOM 4410 O O . GLN B 1 143 ? 46.195 -14.953 -61.509 1.00 36.17 144 GLN B O 1
ATOM 4416 N N . LYS B 1 144 ? 48.084 -16.181 -61.333 1.00 37.74 145 LYS B N 1
ATOM 4417 C CA . LYS B 1 144 ? 48.283 -16.349 -62.771 1.00 39.16 145 LYS B CA 1
ATOM 4418 C C . LYS B 1 144 ? 47.183 -17.275 -63.297 1.00 39.52 145 LYS B C 1
ATOM 4419 O O . LYS B 1 144 ? 46.941 -18.349 -62.738 1.00 39.51 145 LYS B O 1
ATOM 4425 N N . GLY B 1 145 ? 46.496 -16.841 -64.352 1.00 39.65 146 GLY B N 1
ATOM 4426 C CA . GLY B 1 145 ? 45.446 -17.661 -64.970 1.00 39.08 146 GLY B CA 1
ATOM 4427 C C . GLY B 1 145 ? 44.104 -17.341 -64.354 1.00 39.08 146 GLY B C 1
ATOM 4428 O O . GLY B 1 145 ? 43.084 -17.879 -64.756 1.00 38.63 146 GLY B O 1
ATOM 4429 N N . GLY B 1 146 ? 44.111 -16.439 -63.379 1.00 38.88 147 GLY B N 1
ATOM 4430 C CA . GLY B 1 146 ? 42.903 -16.038 -62.695 1.00 39.16 147 GLY B CA 1
ATOM 4431 C C . GLY B 1 146 ? 42.337 -14.793 -63.327 1.00 39.48 147 GLY B C 1
ATOM 4432 O O . GLY B 1 146 ? 43.010 -14.143 -64.117 1.00 40.63 147 GLY B O 1
ATOM 4433 N N . PRO B 1 147 ? 41.083 -14.465 -63.004 1.00 39.79 148 PRO B N 1
ATOM 4434 C CA . PRO B 1 147 ? 40.410 -13.274 -63.526 1.00 39.61 148 PRO B CA 1
ATOM 4435 C C . PRO B 1 147 ? 41.153 -11.972 -63.233 1.00 40.07 148 PRO B C 1
ATOM 4436 O O . PRO B 1 147 ? 41.040 -11.019 -64.011 1.00 40.39 148 PRO B O 1
ATOM 4440 N N . GLY B 1 148 ? 41.890 -11.921 -62.122 1.00 39.01 149 GLY B N 1
ATOM 4441 C CA . GLY B 1 148 ? 42.615 -10.723 -61.709 1.00 38.27 149 GLY B CA 1
ATOM 4442 C C . GLY B 1 148 ? 41.660 -9.658 -61.205 1.00 38.13 149 GLY B C 1
ATOM 4443 O O . GLY B 1 148 ? 40.450 -9.893 -61.085 1.00 37.06 149 GLY B O 1
ATOM 4444 N N . LEU B 1 149 ? 42.186 -8.475 -60.915 1.00 38.35 150 LEU B N 1
ATOM 4445 C CA . LEU B 1 149 ? 41.329 -7.380 -60.455 1.00 38.40 150 LEU B CA 1
ATOM 4446 C C . LEU B 1 149 ? 40.207 -7.092 -61.450 1.00 39.85 150 LEU B C 1
ATOM 4447 O O . LEU B 1 149 ? 40.389 -7.191 -62.677 1.00 39.50 150 LEU B O 1
ATOM 4452 N N . GLN B 1 150 ? 39.045 -6.730 -60.917 1.00 40.86 151 GLN B N 1
ATOM 4453 C CA . GLN B 1 150 ? 37.889 -6.426 -61.749 1.00 41.84 151 GLN B CA 1
ATOM 4454 C C . GLN B 1 150 ? 37.748 -4.922 -61.950 1.00 42.01 151 GLN B C 1
ATOM 4455 O O . GLN B 1 150 ? 36.865 -4.464 -62.675 1.00 42.05 151 GLN B O 1
ATOM 4461 N N . THR B 1 151 ? 38.633 -4.163 -61.311 1.00 42.04 152 THR B N 1
ATOM 4462 C CA . THR B 1 151 ? 38.807 -2.752 -61.643 1.00 41.76 152 THR B CA 1
ATOM 4463 C C . THR B 1 151 ? 39.974 -2.656 -62.599 1.00 42.12 152 THR B C 1
ATOM 4464 O O . THR B 1 151 ? 41.116 -2.956 -62.232 1.00 42.17 152 THR B O 1
ATOM 4468 N N . THR B 1 152 ? 39.680 -2.280 -63.844 1.00 41.82 153 THR B N 1
ATOM 4469 C CA . THR B 1 152 ? 40.722 -2.220 -64.857 1.00 41.35 153 THR B CA 1
ATOM 4470 C C . THR B 1 152 ? 40.915 -0.786 -65.302 1.00 42.14 153 THR B C 1
ATOM 4471 O O . THR B 1 152 ? 40.035 0.051 -65.104 1.00 42.45 153 THR B O 1
ATOM 4475 N N . ALA B 1 153 ? 42.059 -0.513 -65.918 1.00 42.46 154 ALA B N 1
ATOM 4476 C CA . ALA B 1 153 ? 42.301 0.791 -66.535 1.00 42.82 154 ALA B CA 1
ATOM 4477 C C . ALA B 1 153 ? 42.902 0.627 -67.941 1.00 43.10 154 ALA B C 1
ATOM 4478 O O . ALA B 1 153 ? 43.631 -0.342 -68.207 1.00 43.35 154 ALA B O 1
ATOM 4480 N N . ARG B 1 154 ? 42.572 1.564 -68.831 1.00 43.93 155 ARG B N 1
ATOM 4481 C CA . ARG B 1 154 ? 43.183 1.660 -70.178 1.00 44.68 155 ARG B CA 1
ATOM 4482 C C . ARG B 1 154 ? 43.584 3.097 -70.518 1.00 45.04 155 ARG B C 1
ATOM 4483 O O . ARG B 1 154 ? 42.938 4.056 -70.064 1.00 45.05 155 ARG B O 1
ATOM 4491 N N . LYS B 1 155 ? 44.631 3.254 -71.327 1.00 45.67 156 LYS B N 1
ATOM 4492 C CA . LYS B 1 155 ? 44.997 4.597 -71.791 1.00 46.35 156 LYS B CA 1
ATOM 4493 C C . LYS B 1 155 ? 44.263 4.964 -73.076 1.00 46.29 156 LYS B C 1
ATOM 4494 O O . LYS B 1 155 ? 44.324 4.230 -74.079 1.00 45.29 156 LYS B O 1
ATOM 4500 N N . VAL B 1 156 ? 43.538 6.082 -73.009 1.00 46.08 157 VAL B N 1
ATOM 4501 C CA . VAL B 1 156 ? 42.831 6.668 -74.156 1.00 46.26 157 VAL B CA 1
ATOM 4502 C C . VAL B 1 156 ? 43.316 8.115 -74.390 1.00 46.22 157 VAL B C 1
ATOM 4503 O O . VAL B 1 156 ? 42.944 9.050 -73.656 1.00 45.36 157 VAL B O 1
ATOM 4507 N N . GLY B 1 157 ? 44.137 8.290 -75.419 1.00 46.19 158 GLY B N 1
ATOM 4508 C CA . GLY B 1 157 ? 44.828 9.554 -75.618 1.00 46.15 158 GLY B CA 1
ATOM 4509 C C . GLY B 1 157 ? 45.822 9.872 -74.506 1.00 46.50 158 GLY B C 1
ATOM 4510 O O . GLY B 1 157 ? 46.812 9.145 -74.289 1.00 46.00 158 GLY B O 1
ATOM 4511 N N . ASN B 1 158 ? 45.565 10.971 -73.803 1.00 46.55 159 ASN B N 1
ATOM 4512 C CA . ASN B 1 158 ? 46.453 11.404 -72.730 1.00 47.36 159 ASN B CA 1
ATOM 4513 C C . ASN B 1 158 ? 45.835 11.174 -71.328 1.00 46.53 159 ASN B C 1
ATOM 4514 O O . ASN B 1 158 ? 46.238 11.800 -70.330 1.00 46.46 159 ASN B O 1
ATOM 4519 N N . GLU B 1 159 ? 44.863 10.270 -71.278 1.00 45.66 160 GLU B N 1
ATOM 4520 C CA . GLU B 1 159 ? 44.141 9.941 -70.056 1.00 45.13 160 GLU B CA 1
ATOM 4521 C C . GLU B 1 159 ? 44.096 8.444 -69.873 1.00 44.47 160 GLU B C 1
ATOM 4522 O O . GLU B 1 159 ? 44.218 7.672 -70.837 1.00 44.43 160 GLU B O 1
ATOM 4528 N N . TRP B 1 160 ? 43.936 8.043 -68.613 1.00 43.17 161 TRP B N 1
ATOM 4529 C CA . TRP B 1 160 ? 43.603 6.676 -68.284 1.00 41.53 161 TRP B CA 1
ATOM 4530 C C . TRP B 1 160 ? 42.113 6.640 -67.994 1.00 40.93 161 TRP B C 1
ATOM 4531 O O . TRP B 1 160 ? 41.538 7.593 -67.464 1.00 40.43 161 TRP B O 1
ATOM 4542 N N . VAL B 1 161 ? 41.481 5.547 -68.390 1.00 41.26 162 VAL B N 1
ATOM 4543 C CA . VAL B 1 161 ? 40.057 5.364 -68.115 1.00 40.72 162 VAL B CA 1
ATOM 4544 C C . VAL B 1 161 ? 39.914 4.144 -67.211 1.00 40.84 162 VAL B C 1
ATOM 4545 O O . VAL B 1 161 ? 40.468 3.084 -67.523 1.00 40.30 162 VAL B O 1
ATOM 4549 N N . ILE B 1 162 ? 39.156 4.311 -66.122 1.00 40.85 163 ILE B N 1
ATOM 4550 C CA . ILE B 1 162 ? 38.947 3.258 -65.126 1.00 41.33 163 ILE B CA 1
ATOM 4551 C C . ILE B 1 162 ? 37.570 2.609 -65.278 1.00 41.69 163 ILE B C 1
ATOM 4552 O O . ILE B 1 162 ? 36.551 3.294 -65.267 1.00 42.33 163 ILE B O 1
ATOM 4557 N N . SER B 1 163 ? 37.541 1.286 -65.401 1.00 42.00 164 SER B N 1
ATOM 4558 C CA . SER B 1 163 ? 36.279 0.543 -65.378 1.00 42.38 164 SER B CA 1
ATOM 4559 C C . SER B 1 163 ? 36.274 -0.444 -64.205 1.00 41.90 164 SER B C 1
ATOM 4560 O O . SER B 1 163 ? 37.188 -1.264 -64.070 1.00 41.57 164 SER B O 1
ATOM 4563 N N . GLY B 1 164 ? 35.252 -0.369 -63.361 1.00 41.62 165 GLY B N 1
ATOM 4564 C CA . GLY B 1 164 ? 35.105 -1.375 -62.311 1.00 41.77 165 GLY B CA 1
ATOM 4565 C C . GLY B 1 164 ? 34.679 -0.918 -60.929 1.00 41.50 165 GLY B C 1
ATOM 4566 O O . GLY B 1 164 ? 34.304 0.255 -60.713 1.00 41.59 165 GLY B O 1
ATOM 4567 N N . GLU B 1 165 ? 34.738 -1.853 -59.982 1.00 40.11 166 GLU B N 1
ATOM 4568 C CA . GLU B 1 165 ? 34.135 -1.624 -58.665 1.00 39.24 166 GLU B CA 1
ATOM 4569 C C . GLU B 1 165 ? 35.098 -1.878 -57.534 1.00 37.72 166 GLU B C 1
ATOM 4570 O O . GLU B 1 165 ? 35.913 -2.777 -57.610 1.00 38.41 166 GLU B O 1
ATOM 4576 N N . LYS B 1 166 ? 35.005 -1.067 -56.497 1.00 36.60 167 LYS B N 1
ATOM 4577 C CA . LYS B 1 166 ? 35.781 -1.257 -55.281 1.00 35.11 167 LYS B CA 1
ATOM 4578 C C . LYS B 1 166 ? 34.801 -1.390 -54.124 1.00 34.95 167 LYS B C 1
ATOM 4579 O O . LYS B 1 166 ? 33.672 -0.894 -54.202 1.00 35.01 167 LYS B O 1
ATOM 4585 N N . LEU B 1 167 ? 35.206 -2.103 -53.074 1.00 34.33 168 LEU B N 1
ATOM 4586 C CA . LEU B 1 167 ? 34.366 -2.298 -51.878 1.00 34.04 168 LEU B CA 1
ATOM 4587 C C . LEU B 1 167 ? 35.305 -2.425 -50.693 1.00 33.66 168 LEU B C 1
ATOM 4588 O O . LEU B 1 167 ? 36.332 -3.122 -50.805 1.00 33.02 168 LEU B O 1
ATOM 4593 N N . TRP B 1 168 ? 34.966 -1.741 -49.593 1.00 33.42 169 TRP B N 1
ATOM 4594 C CA . TRP B 1 168 ? 35.662 -1.818 -48.270 1.00 34.00 169 TRP B CA 1
ATOM 4595 C C . TRP B 1 168 ? 36.690 -0.716 -47.973 1.00 34.78 169 TRP B C 1
ATOM 4596 O O . TRP B 1 168 ? 36.969 -0.460 -46.812 1.00 35.88 169 TRP B O 1
ATOM 4607 N N . PRO B 1 169 ? 37.294 -0.092 -48.999 1.00 36.12 170 PRO B N 1
ATOM 4608 C CA . PRO B 1 169 ? 38.401 0.808 -48.620 1.00 36.43 170 PRO B CA 1
ATOM 4609 C C . PRO B 1 169 ? 37.922 2.033 -47.878 1.00 37.31 170 PRO B C 1
ATOM 4610 O O . PRO B 1 169 ? 37.119 2.840 -48.392 1.00 37.07 170 PRO B O 1
ATOM 4614 N N . SER B 1 170 ? 38.408 2.142 -46.648 1.00 37.46 171 SER B N 1
ATOM 4615 C CA . SER B 1 170 ? 37.949 3.171 -45.743 1.00 38.50 171 SER B CA 1
ATOM 4616 C C . SER B 1 170 ? 38.249 4.554 -46.264 1.00 38.67 171 SER B C 1
ATOM 4617 O O . SER B 1 170 ? 39.303 4.786 -46.889 1.00 38.53 171 SER B O 1
ATOM 4620 N N . ASN B 1 171 ? 37.288 5.456 -46.028 1.00 38.22 172 ASN B N 1
ATOM 4621 C CA . ASN B 1 171 ? 37.418 6.877 -46.343 1.00 38.43 172 ASN B CA 1
ATOM 4622 C C . ASN B 1 171 ? 37.257 7.156 -47.838 1.00 38.38 172 ASN B C 1
ATOM 4623 O O . ASN B 1 171 ? 37.295 8.310 -48.248 1.00 38.87 172 ASN B O 1
ATOM 4628 N N . SER B 1 172 ? 37.069 6.108 -48.636 1.00 38.49 173 SER B N 1
ATOM 4629 C CA . SER B 1 172 ? 37.213 6.207 -50.101 1.00 38.42 173 SER B CA 1
ATOM 4630 C C . SER B 1 172 ? 36.339 7.272 -50.748 1.00 38.41 173 SER B C 1
ATOM 4631 O O . SER B 1 172 ? 36.779 7.905 -51.702 1.00 38.74 173 SER B O 1
ATOM 4634 N N . GLY B 1 173 ? 35.125 7.452 -50.231 1.00 37.87 174 GLY B N 1
ATOM 4635 C CA . GLY B 1 173 ? 34.215 8.488 -50.718 1.00 37.95 174 GLY B CA 1
ATOM 4636 C C . GLY B 1 173 ? 34.240 9.815 -49.964 1.00 38.34 174 GLY B C 1
ATOM 4637 O O . GLY B 1 173 ? 33.402 10.675 -50.218 1.00 39.27 174 GLY B O 1
ATOM 4638 N N . GLY B 1 174 ? 35.174 10.000 -49.030 1.00 37.48 175 GLY B N 1
ATOM 4639 C CA . GLY B 1 174 ? 35.195 11.231 -48.254 1.00 37.74 175 GLY B CA 1
ATOM 4640 C C . GLY B 1 174 ? 33.994 11.369 -47.336 1.00 38.73 175 GLY B C 1
ATOM 4641 O O . GLY B 1 174 ? 33.191 10.424 -47.201 1.00 38.04 175 GLY B O 1
ATOM 4642 N N . TRP B 1 175 ? 33.881 12.529 -46.691 1.00 38.93 176 TRP B N 1
ATOM 4643 C CA . TRP B 1 175 ? 32.792 12.786 -45.748 1.00 40.59 176 TRP B CA 1
ATOM 4644 C C . TRP B 1 175 ? 31.407 12.881 -46.398 1.00 40.71 176 TRP B C 1
ATOM 4645 O O . TRP B 1 175 ? 30.386 12.796 -45.707 1.00 41.04 176 TRP B O 1
ATOM 4656 N N . ASP B 1 176 ? 31.375 13.080 -47.715 1.00 41.58 177 ASP B N 1
ATOM 4657 C CA . ASP B 1 176 ? 30.133 13.476 -48.420 1.00 42.32 177 ASP B CA 1
ATOM 4658 C C . ASP B 1 176 ? 29.816 12.673 -49.683 1.00 42.10 177 ASP B C 1
ATOM 4659 O O . ASP B 1 176 ? 28.847 12.965 -50.372 1.00 42.08 177 ASP B O 1
ATOM 4664 N N . TYR B 1 177 ? 30.639 11.666 -49.980 1.00 42.01 178 TYR B N 1
ATOM 4665 C CA . TYR B 1 177 ? 30.471 10.843 -51.177 1.00 42.34 178 TYR B CA 1
ATOM 4666 C C . TYR B 1 177 ? 30.863 11.574 -52.489 1.00 42.75 178 TYR B C 1
ATOM 4667 O O . TYR B 1 177 ? 30.504 11.146 -53.598 1.00 42.11 178 TYR B O 1
ATOM 4676 N N . LYS B 1 178 ? 31.624 12.658 -52.352 1.00 43.01 179 LYS B N 1
ATOM 4677 C CA . LYS B 1 178 ? 32.210 13.323 -53.508 1.00 43.61 179 LYS B CA 1
ATOM 4678 C C . LYS B 1 178 ? 33.697 12.979 -53.603 1.00 43.52 179 LYS B C 1
ATOM 4679 O O . LYS B 1 178 ? 34.406 13.502 -54.472 1.00 42.95 179 LYS B O 1
ATOM 4685 N N . GLY B 1 179 ? 34.166 12.095 -52.705 1.00 43.29 180 GLY B N 1
ATOM 4686 C CA . GLY B 1 179 ? 35.514 11.510 -52.814 1.00 42.48 180 GLY B CA 1
ATOM 4687 C C . GLY B 1 179 ? 36.491 11.833 -51.689 1.00 42.29 180 GLY B C 1
ATOM 4688 O O . GLY B 1 179 ? 36.397 12.876 -51.058 1.00 41.94 180 GLY B O 1
ATOM 4689 N N . ALA B 1 180 ? 37.419 10.916 -51.425 1.00 41.76 181 ALA B N 1
ATOM 4690 C CA . ALA B 1 180 ? 38.569 11.214 -50.572 1.00 42.10 181 ALA B CA 1
ATOM 4691 C C . ALA B 1 180 ? 39.377 12.347 -51.215 1.00 42.14 181 ALA B C 1
ATOM 4692 O O . ALA B 1 180 ? 39.339 12.518 -52.439 1.00 43.10 181 ALA B O 1
ATOM 4694 N N . ASP B 1 181 ? 40.082 13.123 -50.395 1.00 41.25 182 ASP B N 1
ATOM 4695 C CA . ASP B 1 181 ? 41.024 14.111 -50.893 1.00 40.74 182 ASP B CA 1
ATOM 4696 C C . ASP B 1 181 ? 42.119 13.449 -51.741 1.00 40.99 182 ASP B C 1
ATOM 4697 O O . ASP B 1 181 ? 42.633 14.051 -52.699 1.00 41.05 182 ASP B O 1
ATOM 4702 N N . LEU B 1 182 ? 42.452 12.198 -51.409 1.00 39.70 183 LEU B N 1
ATOM 4703 C CA . LEU B 1 182 ? 43.381 11.419 -52.196 1.00 38.48 183 LEU B CA 1
ATOM 4704 C C . LEU B 1 182 ? 43.063 9.936 -52.079 1.00 38.32 183 LEU B C 1
ATOM 4705 O O . LEU B 1 182 ? 43.081 9.373 -50.985 1.00 37.79 183 LEU B O 1
ATOM 4710 N N . ALA B 1 183 ? 42.774 9.330 -53.225 1.00 37.93 184 ALA B N 1
ATOM 4711 C CA . ALA B 1 183 ? 42.598 7.897 -53.369 1.00 37.75 184 ALA B CA 1
ATOM 4712 C C . ALA B 1 183 ? 43.660 7.339 -54.296 1.00 38.04 184 ALA B C 1
ATOM 4713 O O . ALA B 1 183 ? 43.884 7.858 -55.399 1.00 39.28 184 ALA B O 1
ATOM 4715 N N . CYS B 1 184 ? 44.336 6.290 -53.856 1.00 37.12 185 CYS B N 1
ATOM 4716 C CA . CYS B 1 184 ? 45.182 5.555 -54.747 1.00 36.21 185 CYS B CA 1
ATOM 4717 C C . CYS B 1 184 ? 44.350 4.359 -55.205 1.00 36.40 185 CYS B C 1
ATOM 4718 O O . CYS B 1 184 ? 44.062 3.438 -54.410 1.00 36.17 185 CYS B O 1
ATOM 4721 N N . VAL B 1 185 ? 43.954 4.392 -56.483 1.00 35.54 186 VAL B N 1
ATOM 4722 C CA . VAL B 1 185 ? 43.065 3.391 -57.062 1.00 34.87 186 VAL B CA 1
ATOM 4723 C C . VAL B 1 185 ? 43.878 2.328 -57.781 1.00 34.97 186 VAL B C 1
ATOM 4724 O O . VAL B 1 185 ? 44.511 2.600 -58.799 1.00 34.91 186 VAL B O 1
ATOM 4728 N N . VAL B 1 186 ? 43.868 1.115 -57.236 1.00 34.91 187 VAL B N 1
ATOM 4729 C CA . VAL B 1 186 ? 44.668 0.035 -57.785 1.00 34.70 187 VAL B CA 1
ATOM 4730 C C . VAL B 1 186 ? 43.872 -0.707 -58.850 1.00 35.13 187 VAL B C 1
ATOM 4731 O O . VAL B 1 186 ? 42.779 -1.197 -58.566 1.00 35.13 187 VAL B O 1
ATOM 4735 N N . CYS B 1 187 ? 44.456 -0.805 -60.057 1.00 35.75 188 CYS B N 1
ATOM 4736 C CA . CYS B 1 187 ? 43.796 -1.319 -61.281 1.00 36.08 188 CYS B CA 1
ATOM 4737 C C . CYS B 1 187 ? 44.630 -2.364 -61.980 1.00 35.92 188 CYS B C 1
ATOM 4738 O O . CYS B 1 187 ? 45.857 -2.389 -61.861 1.00 36.56 188 CYS B O 1
ATOM 4741 N N . ARG B 1 188 ? 43.974 -3.222 -62.743 1.00 36.08 189 ARG B N 1
ATOM 4742 C CA . ARG B 1 188 ? 44.695 -4.119 -63.616 1.00 37.03 189 ARG B CA 1
ATOM 4743 C C . ARG B 1 188 ? 44.583 -3.487 -65.011 1.00 38.36 189 ARG B C 1
ATOM 4744 O O . ARG B 1 188 ? 43.493 -3.179 -65.457 1.00 37.79 189 ARG B O 1
ATOM 4752 N N . VAL B 1 189 ? 45.715 -3.277 -65.679 1.00 39.80 190 VAL B N 1
ATOM 4753 C CA . VAL B 1 189 ? 45.695 -2.713 -67.035 1.00 41.64 190 VAL B CA 1
ATOM 4754 C C . VAL B 1 189 ? 45.023 -3.671 -68.020 1.00 42.64 190 VAL B C 1
ATOM 4755 O O . VAL B 1 189 ? 45.451 -4.818 -68.190 1.00 43.02 190 VAL B O 1
ATOM 4759 N N . SER B 1 190 ? 43.946 -3.202 -68.630 1.00 44.90 191 SER B N 1
ATOM 4760 C CA . SER B 1 190 ? 43.293 -3.933 -69.710 1.00 47.07 191 SER B CA 1
ATOM 4761 C C . SER B 1 190 ? 42.843 -2.959 -70.808 1.00 49.02 191 SER B C 1
ATOM 4762 O O . SER B 1 190 ? 42.024 -2.047 -70.558 1.00 48.02 191 SER B O 1
ATOM 4765 N N . ASP B 1 191 ? 43.392 -3.166 -72.009 1.00 51.92 192 ASP B N 1
ATOM 4766 C CA . ASP B 1 191 ? 42.973 -2.430 -73.223 1.00 55.42 192 ASP B CA 1
ATOM 4767 C C . ASP B 1 191 ? 41.532 -2.752 -73.620 1.00 56.55 192 ASP B C 1
ATOM 4768 O O . ASP B 1 191 ? 40.781 -1.867 -74.026 1.00 56.95 192 ASP B O 1
ATOM 4773 N N . ASP B 1 192 ? 41.150 -4.019 -73.481 1.00 58.16 193 ASP B N 1
ATOM 4774 C CA . ASP B 1 192 ? 39.774 -4.440 -73.717 1.00 59.87 193 ASP B CA 1
ATOM 4775 C C . ASP B 1 192 ? 39.260 -5.165 -72.483 1.00 60.33 193 ASP B C 1
ATOM 4776 O O . ASP B 1 192 ? 39.458 -6.375 -72.346 1.00 61.25 193 ASP B O 1
ATOM 4781 N N . PRO B 1 193 ? 38.608 -4.426 -71.569 1.00 60.74 194 PRO B N 1
ATOM 4782 C CA . PRO B 1 193 ? 38.063 -4.961 -70.312 1.00 60.94 194 PRO B CA 1
ATOM 4783 C C . PRO B 1 193 ? 36.939 -6.003 -70.460 1.00 61.20 194 PRO B C 1
ATOM 4784 O O . PRO B 1 193 ? 36.472 -6.548 -69.448 1.00 61.37 194 PRO B O 1
ATOM 4788 N N . SER B 1 194 ? 36.503 -6.264 -71.694 1.00 60.95 195 SER B N 1
ATOM 4789 C CA . SER B 1 194 ? 35.542 -7.338 -71.973 1.00 60.56 195 SER B CA 1
ATOM 4790 C C . SER B 1 194 ? 36.275 -8.682 -72.003 1.00 60.04 195 SER B C 1
ATOM 4791 O O . SER B 1 194 ? 35.692 -9.729 -71.712 1.00 59.91 195 SER B O 1
ATOM 4793 N N . LYS B 1 195 ? 37.549 -8.645 -72.382 1.00 59.08 196 LYS B N 1
ATOM 4794 C CA . LYS B 1 195 ? 38.347 -9.863 -72.474 1.00 58.43 196 LYS B CA 1
ATOM 4795 C C . LYS B 1 195 ? 38.803 -10.342 -71.081 1.00 57.77 196 LYS B C 1
ATOM 4796 O O . LYS B 1 195 ? 38.974 -9.532 -70.164 1.00 56.86 196 LYS B O 1
ATOM 4798 N N . PRO B 1 196 ? 38.976 -11.671 -70.919 1.00 57.11 197 PRO B N 1
ATOM 4799 C CA . PRO B 1 196 ? 39.576 -12.160 -69.689 1.00 56.44 197 PRO B CA 1
ATOM 4800 C C . PRO B 1 196 ? 41.047 -11.754 -69.622 1.00 55.39 197 PRO B C 1
ATOM 4801 O O . PRO B 1 196 ? 41.672 -11.500 -70.669 1.00 55.43 197 PRO B O 1
ATOM 4805 N N . GLN B 1 197 ? 41.588 -11.683 -68.410 1.00 53.83 198 GLN B N 1
ATOM 4806 C CA . GLN B 1 197 ? 43.024 -11.531 -68.229 1.00 53.01 198 GLN B CA 1
ATOM 4807 C C . GLN B 1 197 ? 43.731 -12.708 -68.911 1.00 53.16 198 GLN B C 1
ATOM 4808 O O . GLN B 1 197 ? 43.264 -13.852 -68.847 1.00 53.89 198 GLN B O 1
ATOM 4814 N N . ASP B 1 198 ? 44.834 -12.403 -69.587 1.00 53.03 199 ASP B N 1
ATOM 4815 C CA . ASP B 1 198 ? 45.626 -13.371 -70.339 1.00 52.93 199 ASP B CA 1
ATOM 4816 C C . ASP B 1 198 ? 46.265 -14.375 -69.374 1.00 52.36 199 ASP B C 1
ATOM 4817 O O . ASP B 1 198 ? 47.107 -14.000 -68.554 1.00 51.54 199 ASP B O 1
ATOM 4822 N N . PRO B 1 199 ? 45.890 -15.666 -69.492 1.00 52.12 200 PRO B N 1
ATOM 4823 C CA . PRO B 1 199 ? 46.423 -16.648 -68.543 1.00 51.65 200 PRO B CA 1
ATOM 4824 C C . PRO B 1 199 ? 47.922 -16.904 -68.749 1.00 51.51 200 PRO B C 1
ATOM 4825 O O . PRO B 1 199 ? 48.534 -17.659 -67.996 1.00 50.87 200 PRO B O 1
ATOM 4829 N N . ASN B 1 200 ? 48.511 -16.262 -69.754 1.00 51.78 201 ASN B N 1
ATOM 4830 C CA . ASN B 1 200 ? 49.940 -16.416 -69.997 1.00 52.27 201 ASN B CA 1
ATOM 4831 C C . ASN B 1 200 ? 50.776 -15.267 -69.480 1.00 52.47 201 ASN B C 1
ATOM 4832 O O . ASN B 1 200 ? 52.015 -15.361 -69.489 1.00 52.58 201 ASN B O 1
ATOM 4837 N N . VAL B 1 201 ? 50.105 -14.199 -69.023 1.00 52.29 202 VAL B N 1
ATOM 4838 C CA . VAL B 1 201 ? 50.788 -13.026 -68.444 1.00 52.43 202 VAL B CA 1
ATOM 4839 C C . VAL B 1 201 ? 50.850 -13.090 -66.908 1.00 52.07 202 VAL B C 1
ATOM 4840 O O . VAL B 1 201 ? 49.887 -13.512 -66.251 1.00 52.68 202 VAL B O 1
ATOM 4844 N N . ASP B 1 202 ? 51.986 -12.694 -66.343 1.00 50.88 203 ASP B N 1
ATOM 4845 C CA . ASP B 1 202 ? 52.137 -12.645 -64.901 1.00 49.97 203 ASP B CA 1
ATOM 4846 C C . ASP B 1 202 ? 51.375 -11.391 -64.402 1.00 47.70 203 ASP B C 1
ATOM 4847 O O . ASP B 1 202 ? 51.695 -10.271 -64.784 1.00 47.26 203 ASP B O 1
ATOM 4852 N N . PRO B 1 203 ? 50.309 -11.593 -63.600 1.00 45.67 204 PRO B N 1
ATOM 4853 C CA . PRO B 1 203 ? 49.400 -10.498 -63.194 1.00 44.12 204 PRO B CA 1
ATOM 4854 C C . PRO B 1 203 ? 50.078 -9.277 -62.556 1.00 42.78 204 PRO B C 1
ATOM 4855 O O . PRO B 1 203 ? 49.631 -8.154 -62.752 1.00 42.19 204 PRO B O 1
ATOM 4859 N N . ALA B 1 204 ? 51.128 -9.501 -61.781 1.00 41.71 205 ALA B N 1
ATOM 4860 C CA . ALA B 1 204 ? 51.874 -8.403 -61.179 1.00 41.35 205 ALA B CA 1
ATOM 4861 C C . ALA B 1 204 ? 52.391 -7.406 -62.237 1.00 40.98 205 ALA B C 1
ATOM 4862 O O . ALA B 1 204 ? 52.485 -6.220 -61.962 1.00 40.55 205 ALA B O 1
ATOM 4864 N N . THR B 1 205 ? 52.675 -7.894 -63.449 1.00 41.10 206 THR B N 1
ATOM 4865 C CA . THR B 1 205 ? 53.207 -7.040 -64.552 1.00 41.61 206 THR B CA 1
ATOM 4866 C C . THR B 1 205 ? 52.152 -6.085 -65.139 1.00 41.17 206 THR B C 1
ATOM 4867 O O . THR B 1 205 ? 52.469 -5.213 -65.941 1.00 41.44 206 THR B O 1
ATOM 4871 N N . GLN B 1 206 ? 50.912 -6.214 -64.678 1.00 41.07 207 GLN B N 1
ATOM 4872 C CA . GLN B 1 206 ? 49.789 -5.464 -65.230 1.00 40.52 207 GLN B CA 1
ATOM 4873 C C . GLN B 1 206 ? 49.122 -4.524 -64.253 1.00 39.70 207 GLN B C 1
ATOM 4874 O O . GLN B 1 206 ? 48.066 -3.964 -64.556 1.00 39.77 207 GLN B O 1
ATOM 4880 N N . ILE B 1 207 ? 49.716 -4.358 -63.075 1.00 38.70 208 ILE B N 1
ATOM 4881 C CA . ILE B 1 207 ? 49.138 -3.501 -62.055 1.00 37.56 208 ILE B CA 1
ATOM 4882 C C . ILE B 1 207 ? 49.452 -2.030 -62.325 1.00 37.99 208 ILE B C 1
ATOM 4883 O O . ILE B 1 207 ? 50.569 -1.691 -62.700 1.00 37.59 208 ILE B O 1
ATOM 4888 N N . ALA B 1 208 ? 48.467 -1.170 -62.082 1.00 38.23 209 ALA B N 1
ATOM 4889 C CA . ALA B 1 208 ? 48.668 0.261 -62.137 1.00 39.28 209 ALA B CA 1
ATOM 4890 C C . ALA B 1 208 ? 47.955 0.943 -60.992 1.00 39.40 209 ALA B C 1
ATOM 4891 O O . ALA B 1 208 ? 46.866 0.525 -60.584 1.00 40.54 209 ALA B O 1
ATOM 4893 N N . VAL B 1 209 ? 48.561 2.007 -60.481 1.00 39.62 210 VAL B N 1
ATOM 4894 C CA . VAL B 1 209 ? 47.938 2.825 -59.453 1.00 39.34 210 VAL B CA 1
ATOM 4895 C C . VAL B 1 209 ? 47.670 4.208 -60.014 1.00 39.71 210 VAL B C 1
ATOM 4896 O O . VAL B 1 209 ? 48.587 4.885 -60.454 1.00 39.77 210 VAL B O 1
ATOM 4900 N N . LEU B 1 210 ? 46.409 4.618 -59.969 1.00 39.67 211 LEU B N 1
ATOM 4901 C CA . LEU B 1 210 ? 45.989 5.935 -60.434 1.00 39.52 211 LEU B CA 1
ATOM 4902 C C . LEU B 1 210 ? 45.517 6.771 -59.251 1.00 39.79 211 LEU B C 1
ATOM 4903 O O . LEU B 1 210 ? 44.680 6.342 -58.437 1.00 39.95 211 LEU B O 1
ATOM 4908 N N . LEU B 1 211 ? 46.048 7.979 -59.157 1.00 39.58 212 LEU B N 1
ATOM 4909 C CA . LEU B 1 211 ? 45.704 8.845 -58.069 1.00 39.30 212 LEU B CA 1
ATOM 4910 C C . LEU B 1 211 ? 44.449 9.579 -58.476 1.00 39.37 212 LEU B C 1
ATOM 4911 O O . LEU B 1 211 ? 44.358 10.078 -59.604 1.00 39.87 212 LEU B O 1
ATOM 4916 N N . VAL B 1 212 ? 43.475 9.644 -57.574 1.00 38.88 213 VAL B N 1
ATOM 4917 C CA . VAL B 1 212 ? 42.181 10.242 -57.883 1.00 38.13 213 VAL B CA 1
ATOM 4918 C C . VAL B 1 212 ? 41.808 11.166 -56.730 1.00 38.54 213 VAL B C 1
ATOM 4919 O O . VAL B 1 212 ? 41.720 10.726 -55.589 1.00 38.63 213 VAL B O 1
ATOM 4923 N N . THR B 1 213 ? 41.637 12.450 -57.019 1.00 38.36 214 THR B N 1
ATOM 4924 C CA . THR B 1 213 ? 41.276 13.438 -56.013 1.00 39.28 214 THR B CA 1
ATOM 4925 C C . THR B 1 213 ? 39.835 13.891 -56.186 1.00 39.61 214 THR B C 1
ATOM 4926 O O . THR B 1 213 ? 39.144 13.431 -57.089 1.00 39.57 214 THR B O 1
ATOM 4930 N N . ARG B 1 214 ? 39.390 14.810 -55.339 1.00 40.52 215 ARG B N 1
ATOM 4931 C CA . ARG B 1 214 ? 38.036 15.366 -55.454 1.00 42.37 215 ARG B CA 1
ATOM 4932 C C . ARG B 1 214 ? 37.828 16.116 -56.779 1.00 43.84 215 ARG B C 1
ATOM 4933 O O . ARG B 1 214 ? 36.727 16.155 -57.338 1.00 44.33 215 ARG B O 1
ATOM 4941 N N . GLU B 1 215 ? 38.918 16.700 -57.259 1.00 45.66 216 GLU B N 1
ATOM 4942 C CA . GLU B 1 215 ? 39.021 17.335 -58.569 1.00 47.19 216 GLU B CA 1
ATOM 4943 C C . GLU B 1 215 ? 38.721 16.383 -59.723 1.00 46.71 216 GLU B C 1
ATOM 4944 O O . GLU B 1 215 ? 37.892 16.688 -60.585 1.00 47.53 216 GLU B O 1
ATOM 4950 N N . THR B 1 216 ? 39.400 15.241 -59.745 1.00 45.95 217 THR B N 1
ATOM 4951 C CA . THR B 1 216 ? 39.224 14.277 -60.814 1.00 44.97 217 THR B CA 1
ATOM 4952 C C . THR B 1 216 ? 37.752 13.913 -60.889 1.00 45.02 217 THR B C 1
ATOM 4953 O O . THR B 1 216 ? 37.168 13.806 -61.980 1.00 44.01 217 THR B O 1
ATOM 4957 N N . ILE B 1 217 ? 37.150 13.731 -59.712 1.00 45.14 218 ILE B N 1
ATOM 4958 C CA . ILE B 1 217 ? 35.755 13.282 -59.630 1.00 44.61 218 ILE B CA 1
ATOM 4959 C C . ILE B 1 217 ? 34.829 14.390 -60.168 1.00 44.87 218 ILE B C 1
ATOM 4960 O O . ILE B 1 217 ? 33.884 14.114 -60.936 1.00 44.07 218 ILE B O 1
ATOM 4965 N N . ALA B 1 218 ? 35.117 15.631 -59.761 1.00 44.82 219 ALA B N 1
ATOM 4966 C CA . ALA B 1 218 ? 34.352 16.794 -60.216 1.00 45.65 219 ALA B CA 1
ATOM 4967 C C . ALA B 1 218 ? 34.450 17.025 -61.734 1.00 46.01 219 ALA B C 1
ATOM 4968 O O . ALA B 1 218 ? 33.520 17.537 -62.331 1.00 45.92 219 ALA B O 1
ATOM 4970 N N . ASN B 1 219 ? 35.568 16.634 -62.339 1.00 46.68 220 ASN B N 1
ATOM 4971 C CA . ASN B 1 219 ? 35.782 16.789 -63.777 1.00 47.89 220 ASN B CA 1
ATOM 4972 C C . ASN B 1 219 ? 35.185 15.679 -64.618 1.00 48.37 220 ASN B C 1
ATOM 4973 O O . ASN B 1 219 ? 35.278 15.720 -65.841 1.00 48.59 220 ASN B O 1
ATOM 4978 N N . ASN B 1 220 ? 34.609 14.673 -63.959 1.00 48.89 221 ASN B N 1
ATOM 4979 C CA . ASN B 1 220 ? 33.958 13.549 -64.628 1.00 49.49 221 ASN B CA 1
ATOM 4980 C C . ASN B 1 220 ? 32.456 13.671 -64.523 1.00 50.01 221 ASN B C 1
ATOM 4981 O O . ASN B 1 220 ? 31.953 14.312 -63.602 1.00 49.55 221 ASN B O 1
ATOM 4986 N N . LYS B 1 221 ? 31.741 13.039 -65.454 1.00 51.30 222 LYS B N 1
ATOM 4987 C CA . LYS B 1 221 ? 30.290 12.917 -65.332 1.00 52.95 222 LYS B CA 1
ATOM 4988 C C . LYS B 1 221 ? 29.952 12.286 -63.978 1.00 54.04 222 LYS B C 1
ATOM 4989 O O . LYS B 1 221 ? 30.703 11.430 -63.475 1.00 53.91 222 LYS B O 1
ATOM 4995 N N . LYS B 1 222 ? 28.841 12.717 -63.387 1.00 54.84 223 LYS B N 1
ATOM 4996 C CA . LYS B 1 222 ? 28.345 12.111 -62.144 1.00 56.44 223 LYS B CA 1
ATOM 4997 C C . LYS B 1 222 ? 28.121 10.602 -62.261 1.00 56.36 223 LYS B C 1
ATOM 4998 O O . LYS B 1 222 ? 28.527 9.844 -61.371 1.00 56.72 223 LYS B O 1
ATOM 5004 N N . ASP B 1 223 ? 27.524 10.165 -63.343 1.00 55.89 224 ASP B N 1
ATOM 5005 C CA . ASP B 1 223 ? 27.269 8.767 -63.479 1.00 55.35 224 ASP B CA 1
ATOM 5006 C C . ASP B 1 223 ? 28.553 7.948 -63.466 1.00 53.60 224 ASP B C 1
ATOM 5007 O O . ASP B 1 223 ? 28.505 6.765 -63.366 1.00 53.11 224 ASP B O 1
ATOM 5012 N N . ALA B 1 224 ? 29.703 8.584 -63.550 1.00 51.79 225 ALA B N 1
ATOM 5013 C CA . ALA B 1 224 ? 30.923 7.826 -63.734 1.00 49.82 225 ALA B CA 1
ATOM 5014 C C . ALA B 1 224 ? 31.639 7.443 -62.440 1.00 48.33 225 ALA B C 1
ATOM 5015 O O . ALA B 1 224 ? 32.591 6.719 -62.464 1.00 46.83 225 ALA B O 1
ATOM 5017 N N . TYR B 1 225 ? 31.155 7.962 -61.332 1.00 47.18 226 TYR B N 1
ATOM 5018 C CA . TYR B 1 225 ? 31.633 7.638 -60.012 1.00 46.31 226 TYR B CA 1
ATOM 5019 C C . TYR B 1 225 ? 30.395 7.551 -59.173 1.00 46.32 226 TYR B C 1
ATOM 5020 O O . TYR B 1 225 ? 29.810 8.550 -58.846 1.00 45.75 226 TYR B O 1
ATOM 5029 N N . GLN B 1 226 ? 29.990 6.339 -58.845 1.00 45.89 227 GLN B N 1
ATOM 5030 C CA . GLN B 1 226 ? 28.783 6.129 -58.072 1.00 46.53 227 GLN B CA 1
ATOM 5031 C C . GLN B 1 226 ? 29.074 5.303 -56.832 1.00 45.52 227 GLN B C 1
ATOM 5032 O O . GLN B 1 226 ? 29.708 4.257 -56.916 1.00 45.00 227 GLN B O 1
ATOM 5038 N N . ILE B 1 227 ? 28.591 5.788 -55.694 1.00 44.93 228 ILE B N 1
ATOM 5039 C CA . ILE B 1 227 ? 28.578 5.013 -54.456 1.00 44.45 228 ILE B CA 1
ATOM 5040 C C . ILE B 1 227 ? 27.312 4.163 -54.448 1.00 43.72 228 ILE B C 1
ATOM 5041 O O . ILE B 1 227 ? 26.214 4.688 -54.276 1.00 43.87 228 ILE B O 1
ATOM 5046 N N . LEU B 1 228 ? 27.471 2.854 -54.624 1.00 42.96 229 LEU B N 1
ATOM 5047 C CA . LEU B 1 228 ? 26.338 1.943 -54.683 1.00 42.58 229 LEU B CA 1
ATOM 5048 C C . LEU B 1 228 ? 25.791 1.516 -53.313 1.00 42.42 229 LEU B C 1
ATOM 5049 O O . LEU B 1 228 ? 24.649 1.038 -53.221 1.00 42.51 229 LEU B O 1
ATOM 5054 N N . GLY B 1 229 ? 26.593 1.677 -52.255 1.00 41.34 230 GLY B N 1
ATOM 5055 C CA . GLY B 1 229 ? 26.202 1.191 -50.933 1.00 40.17 230 GLY B CA 1
ATOM 5056 C C . GLY B 1 229 ? 27.301 1.323 -49.904 1.00 39.15 230 GLY B C 1
ATOM 5057 O O . GLY B 1 229 ? 28.443 1.583 -50.264 1.00 38.44 230 GLY B O 1
ATOM 5058 N N . GLU B 1 230 ? 26.930 1.135 -48.632 1.00 38.54 231 GLU B N 1
ATOM 5059 C CA . GLU B 1 230 ? 27.801 1.309 -47.463 1.00 38.05 231 GLU B CA 1
ATOM 5060 C C . GLU B 1 230 ? 27.589 0.150 -46.455 1.00 36.96 231 GLU B C 1
ATOM 5061 O O . GLU B 1 230 ? 26.595 0.140 -45.718 1.00 36.00 231 GLU B O 1
ATOM 5067 N N . PRO B 1 231 ? 28.536 -0.807 -46.399 1.00 36.16 232 PRO B N 1
ATOM 5068 C CA . PRO B 1 231 ? 28.374 -1.978 -45.508 1.00 35.06 232 PRO B CA 1
ATOM 5069 C C . PRO B 1 231 ? 28.062 -1.603 -44.068 1.00 34.28 232 PRO B C 1
ATOM 5070 O O . PRO B 1 231 ? 28.655 -0.673 -43.526 1.00 34.29 232 PRO B O 1
ATOM 5074 N N . GLU B 1 232 ? 27.094 -2.292 -43.476 1.00 33.72 233 GLU B N 1
ATOM 5075 C CA . GLU B 1 232 ? 26.817 -2.119 -42.065 1.00 34.40 233 GLU B CA 1
ATOM 5076 C C . GLU B 1 232 ? 27.707 -3.110 -41.287 1.00 33.99 233 GLU B C 1
ATOM 5077 O O . GLU B 1 232 ? 27.498 -4.332 -41.365 1.00 33.29 233 GLU B O 1
ATOM 5083 N N . LEU B 1 233 ? 28.706 -2.581 -40.573 1.00 33.26 234 LEU B N 1
ATOM 5084 C CA . LEU B 1 233 ? 29.733 -3.436 -39.957 1.00 32.84 234 LEU B CA 1
ATOM 5085 C C . LEU B 1 233 ? 29.391 -3.895 -38.535 1.00 33.28 234 LEU B C 1
ATOM 5086 O O . LEU B 1 233 ? 28.764 -3.168 -37.773 1.00 31.66 234 LEU B O 1
ATOM 5091 N N . ALA B 1 234 ? 29.849 -5.104 -38.192 1.00 33.55 235 ALA B N 1
ATOM 5092 C CA . ALA B 1 234 ? 29.637 -5.667 -36.854 1.00 33.67 235 ALA B CA 1
ATOM 5093 C C . ALA B 1 234 ? 30.217 -4.728 -35.791 1.00 34.09 235 ALA B C 1
ATOM 5094 O O . ALA B 1 234 ? 29.551 -4.402 -34.800 1.00 34.21 235 ALA B O 1
ATOM 5096 N N . GLY B 1 235 ? 31.470 -4.315 -35.988 1.00 33.97 236 GLY B N 1
ATOM 5097 C CA . GLY B 1 235 ? 32.115 -3.334 -35.114 1.00 33.82 236 GLY B CA 1
ATOM 5098 C C . GLY B 1 235 ? 32.840 -2.301 -35.960 1.00 34.28 236 GLY B C 1
ATOM 5099 O O . GLY B 1 235 ? 32.828 -2.384 -37.201 1.00 34.25 236 GLY B O 1
ATOM 5100 N N . HIS B 1 236 ? 33.502 -1.353 -35.306 1.00 33.96 237 HIS B N 1
ATOM 5101 C CA . HIS B 1 236 ? 34.045 -0.186 -36.000 1.00 34.56 237 HIS B CA 1
ATOM 5102 C C . HIS B 1 236 ? 32.924 0.424 -36.821 1.00 34.56 237 HIS B C 1
ATOM 5103 O O . HIS B 1 236 ? 33.054 0.630 -38.031 1.00 34.87 237 HIS B O 1
ATOM 5110 N N . ILE B 1 237 ? 31.826 0.730 -36.136 1.00 35.20 238 ILE B N 1
ATOM 5111 C CA . ILE B 1 237 ? 30.572 1.129 -36.785 1.00 35.13 238 ILE B CA 1
ATOM 5112 C C . ILE B 1 237 ? 30.588 2.580 -37.308 1.00 35.87 238 ILE B C 1
ATOM 5113 O O . ILE B 1 237 ? 29.614 3.039 -37.914 1.00 36.18 238 ILE B O 1
ATOM 5118 N N . THR B 1 238 ? 31.681 3.303 -37.075 1.00 36.06 239 THR B N 1
ATOM 5119 C CA . THR B 1 238 ? 31.735 4.718 -37.478 1.00 36.32 239 THR B CA 1
ATOM 5120 C C . THR B 1 238 ? 32.700 4.917 -38.647 1.00 37.16 239 THR B C 1
ATOM 5121 O O . THR B 1 238 ? 33.071 6.041 -38.990 1.00 39.14 239 THR B O 1
ATOM 5125 N N . THR B 1 239 ? 33.133 3.839 -39.268 1.00 37.40 240 THR B N 1
ATOM 5126 C CA . THR B 1 239 ? 33.955 4.016 -40.459 1.00 37.63 240 THR B CA 1
ATOM 5127 C C . THR B 1 239 ? 33.110 3.988 -41.727 1.00 37.30 240 THR B C 1
ATOM 5128 O O . THR B 1 239 ? 31.954 3.590 -41.706 1.00 37.04 240 THR B O 1
ATOM 5132 N N . SER B 1 240 ? 33.685 4.447 -42.829 1.00 38.74 241 SER B N 1
ATOM 5133 C CA . SER B 1 240 ? 33.034 4.354 -44.141 1.00 38.87 241 SER B CA 1
ATOM 5134 C C . SER B 1 240 ? 33.992 3.640 -45.061 1.00 38.57 241 SER B C 1
ATOM 5135 O O . SER B 1 240 ? 35.179 3.955 -45.094 1.00 39.63 241 SER B O 1
ATOM 5138 N N . GLY B 1 241 ? 33.480 2.666 -45.791 1.00 38.27 242 GLY B N 1
ATOM 5139 C CA . GLY B 1 241 ? 34.308 1.850 -46.673 1.00 37.67 242 GLY B CA 1
ATOM 5140 C C . GLY B 1 241 ? 33.358 1.336 -47.727 1.00 38.47 242 GLY B C 1
ATOM 5141 O O . GLY B 1 241 ? 33.159 0.097 -47.862 1.00 37.30 242 GLY B O 1
ATOM 5142 N N . PRO B 1 242 ? 32.802 2.294 -48.525 1.00 38.25 243 PRO B N 1
ATOM 5143 C CA . PRO B 1 242 ? 31.613 2.070 -49.331 1.00 37.84 243 PRO B CA 1
ATOM 5144 C C . PRO B 1 242 ? 31.896 1.253 -50.567 1.00 37.94 243 PRO B C 1
ATOM 5145 O O . PRO B 1 242 ? 33.039 0.940 -50.871 1.00 37.71 243 PRO B O 1
ATOM 5149 N N . HIS B 1 243 ? 30.823 0.896 -51.255 1.00 38.31 244 HIS B N 1
ATOM 5150 C CA . HIS B 1 243 ? 30.880 0.153 -52.489 1.00 38.59 244 HIS B CA 1
ATOM 5151 C C . HIS B 1 243 ? 30.846 1.204 -53.626 1.00 38.87 244 HIS B C 1
ATOM 5152 O O . HIS B 1 243 ? 29.893 1.975 -53.747 1.00 37.45 244 HIS B O 1
ATOM 5159 N N . THR B 1 244 ? 31.903 1.281 -54.428 1.00 39.60 245 THR B N 1
ATOM 5160 C CA . THR B 1 244 ? 31.891 2.320 -55.467 1.00 40.88 245 THR B CA 1
ATOM 5161 C C . THR B 1 244 ? 32.088 1.770 -56.879 1.00 41.09 245 THR B C 1
ATOM 5162 O O . THR B 1 244 ? 32.893 0.847 -57.092 1.00 40.95 245 THR B O 1
ATOM 5166 N N . ARG B 1 245 ? 31.315 2.317 -57.822 1.00 41.86 246 ARG B N 1
ATOM 5167 C CA . ARG B 1 245 ? 31.446 1.960 -59.242 1.00 42.47 246 ARG B CA 1
ATOM 5168 C C . ARG B 1 245 ? 32.049 3.106 -60.084 1.00 42.78 246 ARG B C 1
ATOM 5169 O O . ARG B 1 245 ? 31.563 4.253 -60.062 1.00 42.75 246 ARG B O 1
ATOM 5177 N N . PHE B 1 246 ? 33.126 2.777 -60.793 1.00 42.80 247 PHE B N 1
ATOM 5178 C CA . PHE B 1 246 ? 33.728 3.637 -61.797 1.00 42.77 247 PHE B CA 1
ATOM 5179 C C . PHE B 1 246 ? 33.242 3.173 -63.161 1.00 43.23 247 PHE B C 1
ATOM 5180 O O . PHE B 1 246 ? 33.466 2.018 -63.555 1.00 42.66 247 PHE B O 1
ATOM 5188 N N . THR B 1 247 ? 32.603 4.082 -63.889 1.00 43.40 248 THR B N 1
ATOM 5189 C CA . THR B 1 247 ? 32.159 3.792 -65.251 1.00 44.16 248 THR B CA 1
ATOM 5190 C C . THR B 1 247 ? 32.750 4.818 -66.204 1.00 44.48 248 THR B C 1
ATOM 5191 O O . THR B 1 247 ? 32.450 6.002 -66.101 1.00 44.87 248 THR B O 1
ATOM 5195 N N . GLU B 1 248 ? 33.628 4.370 -67.099 1.00 44.54 249 GLU B N 1
ATOM 5196 C CA . GLU B 1 248 ? 34.347 5.287 -67.991 1.00 44.45 249 GLU B CA 1
ATOM 5197 C C . GLU B 1 248 ? 34.937 6.504 -67.232 1.00 44.05 249 GLU B C 1
ATOM 5198 O O . GLU B 1 248 ? 34.816 7.644 -67.680 1.00 43.93 249 GLU B O 1
ATOM 5204 N N . PHE B 1 249 ? 35.584 6.253 -66.089 1.00 43.38 250 PHE B N 1
ATOM 5205 C CA . PHE B 1 249 ? 36.104 7.329 -65.240 1.00 41.90 250 PHE B CA 1
ATOM 5206 C C . PHE B 1 249 ? 37.491 7.795 -65.739 1.00 42.22 250 PHE B C 1
ATOM 5207 O O . PHE B 1 249 ? 38.473 7.022 -65.706 1.00 42.55 250 PHE B O 1
ATOM 5215 N N . HIS B 1 250 ? 37.570 9.054 -66.191 1.00 42.05 251 HIS B N 1
ATOM 5216 C CA . HIS B 1 250 ? 38.799 9.625 -66.794 1.00 41.98 251 HIS B CA 1
ATOM 5217 C C . HIS B 1 250 ? 39.824 10.214 -65.812 1.00 41.63 251 HIS B C 1
ATOM 5218 O O . HIS B 1 250 ? 39.473 11.023 -64.943 1.00 41.28 251 HIS B O 1
ATOM 5225 N N . VAL B 1 251 ? 41.090 9.813 -65.970 1.00 41.64 252 VAL B N 1
ATOM 5226 C CA . VAL B 1 251 ? 42.168 10.286 -65.094 1.00 42.04 252 VAL B CA 1
ATOM 5227 C C . VAL B 1 251 ? 43.366 10.786 -65.911 1.00 42.99 252 VAL B C 1
ATOM 5228 O O . VAL B 1 251 ? 43.846 10.074 -66.793 1.00 43.43 252 VAL B O 1
ATOM 5232 N N . PRO B 1 252 ? 43.848 12.008 -65.622 1.00 43.89 253 PRO B N 1
ATOM 5233 C CA . PRO B 1 252 ? 45.023 12.546 -66.328 1.00 44.80 253 PRO B CA 1
ATOM 5234 C C . PRO B 1 252 ? 46.253 11.661 -66.167 1.00 45.94 253 PRO B C 1
ATOM 5235 O O . PRO B 1 252 ? 46.484 11.126 -65.076 1.00 46.69 253 PRO B O 1
ATOM 5239 N N . HIS B 1 253 ? 47.032 11.494 -67.233 1.00 46.58 254 HIS B N 1
ATOM 5240 C CA . HIS B 1 253 ? 48.201 10.607 -67.199 1.00 48.08 254 HIS B CA 1
ATOM 5241 C C . HIS B 1 253 ? 49.211 11.067 -66.150 1.00 47.73 254 HIS B C 1
ATOM 5242 O O . HIS B 1 253 ? 50.097 10.306 -65.756 1.00 47.28 254 HIS B O 1
ATOM 5249 N N . GLU B 1 254 ? 49.080 12.316 -65.713 1.00 47.93 255 GLU B N 1
ATOM 5250 C CA . GLU B 1 254 ? 49.981 12.877 -64.702 1.00 48.87 255 GLU B CA 1
ATOM 5251 C C . GLU B 1 254 ? 49.694 12.245 -63.330 1.00 48.11 255 GLU B C 1
ATOM 5252 O O . GLU B 1 254 ? 50.563 12.243 -62.455 1.00 48.27 255 GLU B O 1
ATOM 5258 N N . ASN B 1 255 ? 48.458 11.759 -63.144 1.00 47.05 256 ASN B N 1
ATOM 5259 C CA . ASN B 1 255 ? 48.042 11.098 -61.908 1.00 46.01 256 ASN B CA 1
ATOM 5260 C C . ASN B 1 255 ? 48.474 9.641 -61.801 1.00 45.80 256 ASN B C 1
ATOM 5261 O O . ASN B 1 255 ? 48.235 8.993 -60.783 1.00 46.07 256 ASN B O 1
ATOM 5266 N N . LEU B 1 256 ? 49.111 9.120 -62.843 1.00 45.26 257 LEU B N 1
ATOM 5267 C CA . LEU B 1 256 ? 49.664 7.788 -62.789 1.00 45.01 257 LEU B CA 1
ATOM 5268 C C . LEU B 1 256 ? 50.821 7.798 -61.806 1.00 45.62 257 LEU B C 1
ATOM 5269 O O . LEU B 1 256 ? 51.795 8.545 -61.978 1.00 46.36 257 LEU B O 1
ATOM 5274 N N . LEU B 1 257 ? 50.722 6.960 -60.774 1.00 45.37 258 LEU B N 1
ATOM 5275 C CA . LEU B 1 257 ? 51.705 6.962 -59.685 1.00 45.02 258 LEU B CA 1
ATOM 5276 C C . LEU B 1 257 ? 53.107 6.522 -60.119 1.00 45.24 258 LEU B C 1
ATOM 5277 O O . LEU B 1 257 ? 54.113 7.097 -59.693 1.00 45.00 258 LEU B O 1
ATOM 5282 N N . CYS B 1 258 ? 53.177 5.501 -60.958 1.00 45.58 259 CYS B N 1
ATOM 5283 C CA . CYS B 1 258 ? 54.456 5.029 -61.455 1.00 46.69 259 CYS B CA 1
ATOM 5284 C C . CYS B 1 258 ? 54.220 4.179 -62.689 1.00 46.75 259 CYS B C 1
ATOM 5285 O O . CYS B 1 258 ? 53.073 4.039 -63.117 1.00 46.83 259 CYS B O 1
ATOM 5288 N N . THR B 1 259 ? 55.302 3.634 -63.257 1.00 47.20 260 THR B N 1
ATOM 5289 C CA . THR B 1 259 ? 55.222 2.705 -64.396 1.00 48.13 260 THR B CA 1
ATOM 5290 C C . THR B 1 259 ? 54.401 1.491 -63.993 1.00 47.59 260 THR B C 1
ATOM 5291 O O . THR B 1 259 ? 54.753 0.834 -63.014 1.00 48.64 260 THR B O 1
ATOM 5295 N N . PRO B 1 260 ? 53.323 1.176 -64.745 1.00 47.23 261 PRO B N 1
ATOM 5296 C CA . PRO B 1 260 ? 52.538 -0.021 -64.454 1.00 46.22 261 PRO B CA 1
ATOM 5297 C C . PRO B 1 260 ? 53.401 -1.280 -64.455 1.00 45.65 261 PRO B C 1
ATOM 5298 O O . PRO B 1 260 ? 54.437 -1.335 -65.126 1.00 45.48 261 PRO B O 1
ATOM 5302 N N . GLY B 1 261 ? 52.991 -2.290 -63.708 1.00 44.64 262 GLY B N 1
ATOM 5303 C CA . GLY B 1 261 ? 53.805 -3.491 -63.627 1.00 43.90 262 GLY B CA 1
ATOM 5304 C C . GLY B 1 261 ? 54.379 -3.703 -62.239 1.00 43.41 262 GLY B C 1
ATOM 5305 O O . GLY B 1 261 ? 53.793 -3.248 -61.248 1.00 42.59 262 GLY B O 1
ATOM 5306 N N . LEU B 1 262 ? 55.511 -4.406 -62.182 1.00 42.81 263 LEU B N 1
ATOM 5307 C CA . LEU B 1 262 ? 56.118 -4.812 -60.918 1.00 43.10 263 LEU B CA 1
ATOM 5308 C C . LEU B 1 262 ? 56.455 -3.658 -59.982 1.00 43.20 263 LEU B C 1
ATOM 5309 O O . LEU B 1 262 ? 56.457 -3.838 -58.759 1.00 43.02 263 LEU B O 1
ATOM 5314 N N . LYS B 1 263 ? 56.752 -2.478 -60.544 1.00 42.60 264 LYS B N 1
ATOM 5315 C CA . LYS B 1 263 ? 57.010 -1.314 -59.713 1.00 42.61 264 LYS B CA 1
ATOM 5316 C C . LYS B 1 263 ? 55.748 -0.976 -58.967 1.00 40.81 264 LYS B C 1
ATOM 5317 O O . LYS B 1 263 ? 55.797 -0.673 -57.787 1.00 40.24 264 LYS B O 1
ATOM 5323 N N . ALA B 1 264 ? 54.625 -1.024 -59.678 1.00 39.21 265 ALA B N 1
ATOM 5324 C CA . ALA B 1 264 ? 53.353 -0.590 -59.116 1.00 38.07 265 ALA B CA 1
ATOM 5325 C C . ALA B 1 264 ? 52.875 -1.611 -58.092 1.00 37.22 265 ALA B C 1
ATOM 5326 O O . ALA B 1 264 ? 52.425 -1.234 -57.018 1.00 37.06 265 ALA B O 1
ATOM 5328 N N . GLN B 1 265 ? 53.007 -2.901 -58.415 1.00 36.43 266 GLN B N 1
ATOM 5329 C CA . GLN B 1 265 ? 52.656 -3.954 -57.473 1.00 36.51 266 GLN B CA 1
ATOM 5330 C C . GLN B 1 265 ? 53.547 -3.854 -56.228 1.00 36.12 266 GLN B C 1
ATOM 5331 O O . GLN B 1 265 ? 53.082 -4.071 -55.103 1.00 36.02 266 GLN B O 1
ATOM 5337 N N . GLY B 1 266 ? 54.807 -3.480 -56.445 1.00 35.83 267 GLY B N 1
ATOM 5338 C CA . GLY B 1 266 ? 55.814 -3.278 -55.400 1.00 35.04 267 GLY B CA 1
ATOM 5339 C C . GLY B 1 266 ? 55.415 -2.224 -54.387 1.00 35.34 267 GLY B C 1
ATOM 5340 O O . GLY B 1 266 ? 55.615 -2.385 -53.163 1.00 34.18 267 GLY B O 1
ATOM 5341 N N . LEU B 1 267 ? 54.817 -1.157 -54.895 1.00 35.12 268 LEU B N 1
ATOM 5342 C CA . LEU B 1 267 ? 54.363 -0.078 -54.045 1.00 35.72 268 LEU B CA 1
ATOM 5343 C C . LEU B 1 267 ? 53.153 -0.508 -53.213 1.00 35.20 268 LEU B C 1
ATOM 5344 O O . LEU B 1 267 ? 53.018 -0.093 -52.067 1.00 35.03 268 LEU B O 1
ATOM 5349 N N . VAL B 1 268 ? 52.262 -1.286 -53.820 1.00 34.16 269 VAL B N 1
ATOM 5350 C CA . VAL B 1 268 ? 51.051 -1.737 -53.136 1.00 34.18 269 VAL B CA 1
ATOM 5351 C C . VAL B 1 268 ? 51.473 -2.721 -52.037 1.00 33.89 269 VAL B C 1
ATOM 5352 O O . VAL B 1 268 ? 51.077 -2.556 -50.880 1.00 34.03 269 VAL B O 1
ATOM 5356 N N . GLU B 1 269 ? 52.322 -3.684 -52.410 1.00 33.26 270 GLU B N 1
ATOM 5357 C CA . GLU B 1 269 ? 52.906 -4.660 -51.490 1.00 33.71 270 GLU B CA 1
ATOM 5358 C C . GLU B 1 269 ? 53.670 -4.050 -50.298 1.00 33.09 270 GLU B C 1
ATOM 5359 O O . GLU B 1 269 ? 53.570 -4.562 -49.175 1.00 32.28 270 GLU B O 1
ATOM 5365 N N . THR B 1 270 ? 54.422 -2.970 -50.542 1.00 32.57 271 THR B N 1
ATOM 5366 C CA . THR B 1 270 ? 55.167 -2.289 -49.479 1.00 32.44 271 THR B CA 1
ATOM 5367 C C . THR B 1 270 ? 54.218 -1.543 -48.539 1.00 32.05 271 THR B C 1
ATOM 5368 O O . THR B 1 270 ? 54.382 -1.591 -47.319 1.00 32.23 271 THR B O 1
ATOM 5372 N N . ALA B 1 271 ? 53.236 -0.853 -49.104 1.00 31.88 272 ALA B N 1
ATOM 5373 C CA . ALA B 1 271 ? 52.294 -0.109 -48.305 1.00 32.04 272 ALA B CA 1
ATOM 5374 C C . ALA B 1 271 ? 51.537 -1.094 -47.395 1.00 32.49 272 ALA B C 1
ATOM 5375 O O . ALA B 1 271 ? 51.323 -0.820 -46.224 1.00 31.76 272 ALA B O 1
ATOM 5377 N N . PHE B 1 272 ? 51.147 -2.241 -47.956 1.00 32.65 273 PHE B N 1
ATOM 5378 C CA . PHE B 1 272 ? 50.363 -3.224 -47.220 1.00 32.96 273 PHE B CA 1
ATOM 5379 C C . PHE B 1 272 ? 51.224 -4.057 -46.266 1.00 32.65 273 PHE B C 1
ATOM 5380 O O . PHE B 1 272 ? 50.687 -4.687 -45.356 1.00 32.72 273 PHE B O 1
ATOM 5388 N N . ALA B 1 273 ? 52.538 -4.068 -46.472 1.00 31.97 274 ALA B N 1
ATOM 5389 C CA . ALA B 1 273 ? 53.454 -4.692 -45.493 1.00 32.70 274 ALA B CA 1
ATOM 5390 C C . ALA B 1 273 ? 53.632 -3.827 -44.247 1.00 32.74 274 ALA B C 1
ATOM 5391 O O . ALA B 1 273 ? 53.687 -4.324 -43.113 1.00 33.04 274 ALA B O 1
ATOM 5393 N N . MET B 1 274 ? 53.694 -2.524 -44.466 1.00 32.71 275 MET B N 1
ATOM 5394 C CA . MET B 1 274 ? 53.817 -1.573 -43.391 1.00 33.07 275 MET B CA 1
ATOM 5395 C C . MET B 1 274 ? 52.570 -1.627 -42.519 1.00 32.38 275 MET B C 1
ATOM 5396 O O . MET B 1 274 ? 52.672 -1.741 -41.294 1.00 31.42 275 MET B O 1
ATOM 5401 N N . SER B 1 275 ? 51.400 -1.533 -43.146 1.00 30.94 276 SER B N 1
ATOM 5402 C CA . SER B 1 275 ? 50.145 -1.577 -42.389 1.00 31.18 276 SER B CA 1
ATOM 5403 C C . SER B 1 275 ? 49.977 -2.927 -41.679 1.00 30.39 276 SER B C 1
ATOM 5404 O O . SER B 1 275 ? 49.437 -2.955 -40.597 1.00 30.60 276 SER B O 1
ATOM 5407 N N . ALA B 1 276 ? 50.429 -4.021 -42.302 1.00 29.29 277 ALA B N 1
ATOM 5408 C CA . ALA B 1 276 ? 50.345 -5.350 -41.713 1.00 29.33 277 ALA B CA 1
ATOM 5409 C C . ALA B 1 276 ? 50.978 -5.316 -40.325 1.00 30.16 277 ALA B C 1
ATOM 5410 O O . ALA B 1 276 ? 50.433 -5.872 -39.367 1.00 29.42 277 ALA B O 1
ATOM 5412 N N . ALA B 1 277 ? 52.154 -4.684 -40.254 1.00 30.57 278 ALA B N 1
ATOM 5413 C CA . ALA B 1 277 ? 52.915 -4.574 -39.019 1.00 31.80 278 ALA B CA 1
ATOM 5414 C C . ALA B 1 277 ? 52.210 -3.654 -38.041 1.00 31.92 278 ALA B C 1
ATOM 5415 O O . ALA B 1 277 ? 52.115 -3.981 -36.870 1.00 32.77 278 ALA B O 1
ATOM 5417 N N . LEU B 1 278 ? 51.667 -2.541 -38.526 1.00 32.38 279 LEU B N 1
ATOM 5418 C CA . LEU B 1 278 ? 51.087 -1.529 -37.630 1.00 32.67 279 LEU B CA 1
ATOM 5419 C C . LEU B 1 278 ? 49.680 -1.851 -37.130 1.00 32.44 279 LEU B C 1
ATOM 5420 O O . LEU B 1 278 ? 49.248 -1.368 -36.094 1.00 31.94 279 LEU B O 1
ATOM 5425 N N . VAL B 1 279 ? 48.964 -2.656 -37.892 1.00 32.43 280 VAL B N 1
ATOM 5426 C CA . VAL B 1 279 ? 47.647 -3.143 -37.495 1.00 32.44 280 VAL B CA 1
ATOM 5427 C C . VAL B 1 279 ? 47.755 -3.950 -36.159 1.00 32.01 280 VAL B C 1
ATOM 5428 O O . VAL B 1 279 ? 46.844 -3.938 -35.326 1.00 32.50 280 VAL B O 1
ATOM 5432 N N . GLY B 1 280 ? 48.897 -4.592 -35.939 1.00 31.61 281 GLY B N 1
ATOM 5433 C CA . GLY B 1 280 ? 49.234 -5.156 -34.627 1.00 31.18 281 GLY B CA 1
ATOM 5434 C C . GLY B 1 280 ? 48.985 -4.225 -33.458 1.00 31.39 281 GLY B C 1
ATOM 5435 O O . GLY B 1 280 ? 48.447 -4.643 -32.428 1.00 31.01 281 GLY B O 1
ATOM 5436 N N . ALA B 1 281 ? 49.349 -2.956 -33.610 1.00 30.66 282 ALA B N 1
ATOM 5437 C CA . ALA B 1 281 ? 49.202 -2.019 -32.512 1.00 30.07 282 ALA B CA 1
ATOM 5438 C C . ALA B 1 281 ? 47.733 -1.704 -32.241 1.00 30.22 282 ALA B C 1
ATOM 5439 O O . ALA B 1 281 ? 47.327 -1.432 -31.094 1.00 29.74 282 ALA B O 1
ATOM 5441 N N . MET B 1 282 ? 46.934 -1.759 -33.301 1.00 30.28 283 MET B N 1
ATOM 5442 C CA . MET B 1 282 ? 45.481 -1.551 -33.177 1.00 30.39 283 MET B CA 1
ATOM 5443 C C . MET B 1 282 ? 44.842 -2.703 -32.413 1.00 29.19 283 MET B C 1
ATOM 5444 O O . MET B 1 282 ? 44.066 -2.485 -31.516 1.00 30.13 283 MET B O 1
ATOM 5449 N N . ALA B 1 283 ? 45.186 -3.927 -32.794 1.00 28.39 284 ALA B N 1
ATOM 5450 C CA . ALA B 1 283 ? 44.683 -5.112 -32.167 1.00 27.32 284 ALA B CA 1
ATOM 5451 C C . ALA B 1 283 ? 45.113 -5.148 -30.695 1.00 27.90 284 ALA B C 1
ATOM 5452 O O . ALA B 1 283 ? 44.318 -5.535 -29.846 1.00 28.63 284 ALA B O 1
ATOM 5454 N N . ILE B 1 284 ? 46.346 -4.740 -30.392 1.00 27.40 285 ILE B N 1
ATOM 5455 C CA . ILE B 1 284 ? 46.827 -4.652 -28.994 1.00 28.81 285 ILE B CA 1
ATOM 5456 C C . ILE B 1 284 ? 46.029 -3.640 -28.153 1.00 29.44 285 ILE B C 1
ATOM 5457 O O . ILE B 1 284 ? 45.672 -3.927 -27.009 1.00 30.21 285 ILE B O 1
ATOM 5462 N N . GLY B 1 285 ? 45.798 -2.450 -28.699 1.00 29.83 286 GLY B N 1
ATOM 5463 C CA . GLY B 1 285 ? 45.016 -1.423 -28.001 1.00 29.67 286 GLY B CA 1
ATOM 5464 C C . GLY B 1 285 ? 43.662 -1.997 -27.600 1.00 29.82 286 GLY B C 1
ATOM 5465 O O . GLY B 1 285 ? 43.299 -1.935 -26.426 1.00 30.62 286 GLY B O 1
ATOM 5466 N N . THR B 1 286 ? 42.933 -2.566 -28.564 1.00 29.35 287 THR B N 1
ATOM 5467 C CA . THR B 1 286 ? 41.608 -3.178 -28.320 1.00 29.48 287 THR B CA 1
ATOM 5468 C C . THR B 1 286 ? 41.706 -4.310 -27.250 1.00 29.53 287 THR B C 1
ATOM 5469 O O . THR B 1 286 ? 41.003 -4.288 -26.223 1.00 28.41 287 THR B O 1
ATOM 5473 N N . ALA B 1 287 ? 42.588 -5.288 -27.480 1.00 29.27 288 ALA B N 1
ATOM 5474 C CA . ALA B 1 287 ? 42.717 -6.399 -26.532 1.00 29.14 288 ALA B CA 1
ATOM 5475 C C . ALA B 1 287 ? 43.151 -5.942 -25.137 1.00 29.50 288 ALA B C 1
ATOM 5476 O O . ALA B 1 287 ? 42.697 -6.509 -24.116 1.00 29.66 288 ALA B O 1
ATOM 5478 N N . ARG B 1 288 ? 43.997 -4.901 -25.088 1.00 29.28 289 ARG B N 1
ATOM 5479 C CA . ARG B 1 288 ? 44.476 -4.318 -23.836 1.00 28.96 289 ARG B CA 1
ATOM 5480 C C . ARG B 1 288 ? 43.356 -3.721 -23.041 1.00 29.34 289 ARG B C 1
ATOM 5481 O O . ARG B 1 288 ? 43.342 -3.841 -21.815 1.00 29.67 289 ARG B O 1
ATOM 5489 N N . ALA B 1 289 ? 42.424 -3.057 -23.731 1.00 29.22 290 ALA B N 1
ATOM 5490 C CA . ALA B 1 289 ? 41.275 -2.449 -23.075 1.00 28.70 290 ALA B CA 1
ATOM 5491 C C . ALA B 1 289 ? 40.459 -3.545 -22.378 1.00 28.67 290 ALA B C 1
ATOM 5492 O O . ALA B 1 289 ? 40.008 -3.386 -21.229 1.00 28.85 290 ALA B O 1
ATOM 5494 N N . ALA B 1 290 ? 40.270 -4.657 -23.081 1.00 28.16 291 ALA B N 1
ATOM 5495 C CA . ALA B 1 290 ? 39.567 -5.825 -22.527 1.00 28.15 291 ALA B CA 1
ATOM 5496 C C . ALA B 1 290 ? 40.303 -6.410 -21.319 1.00 27.83 291 ALA B C 1
ATOM 5497 O O . ALA B 1 290 ? 39.709 -6.686 -20.269 1.00 27.51 291 ALA B O 1
ATOM 5499 N N . PHE B 1 291 ? 41.596 -6.644 -21.490 1.00 28.18 292 PHE B N 1
ATOM 5500 C CA . PHE B 1 291 ? 42.403 -7.185 -20.405 1.00 29.24 292 PHE B CA 1
ATOM 5501 C C . PHE B 1 291 ? 42.348 -6.298 -19.157 1.00 29.69 292 PHE B C 1
ATOM 5502 O O . PHE B 1 291 ? 42.133 -6.798 -18.030 1.00 29.78 292 PHE B O 1
ATOM 5510 N N . GLU B 1 292 ? 42.523 -4.993 -19.359 1.00 29.06 293 GLU B N 1
ATOM 5511 C CA . GLU B 1 292 ? 42.587 -4.062 -18.246 1.00 29.98 293 GLU B CA 1
ATOM 5512 C C . GLU B 1 292 ? 41.245 -3.926 -17.538 1.00 30.38 293 GLU B C 1
ATOM 5513 O O . GLU B 1 292 ? 41.198 -3.817 -16.299 1.00 31.06 293 GLU B O 1
ATOM 5519 N N . GLU B 1 293 ? 40.165 -3.926 -18.312 1.00 30.01 294 GLU B N 1
ATOM 5520 C CA . GLU B 1 293 ? 38.842 -3.844 -17.719 1.00 30.53 294 GLU B CA 1
ATOM 5521 C C . GLU B 1 293 ? 38.590 -5.104 -16.885 1.00 30.38 294 GLU B C 1
ATOM 5522 O O . GLU B 1 293 ? 38.091 -5.012 -15.777 1.00 31.19 294 GLU B O 1
ATOM 5528 N N . ALA B 1 294 ? 38.973 -6.270 -17.410 1.00 30.15 295 ALA B N 1
ATOM 5529 C CA . ALA B 1 294 ? 38.837 -7.556 -16.688 1.00 29.52 295 ALA B CA 1
ATOM 5530 C C . ALA B 1 294 ? 39.688 -7.644 -15.407 1.00 29.16 295 ALA B C 1
ATOM 5531 O O . ALA B 1 294 ? 39.208 -8.080 -14.374 1.00 28.15 295 ALA B O 1
ATOM 5533 N N . LEU B 1 295 ? 40.952 -7.227 -15.500 1.00 29.54 296 LEU B N 1
ATOM 5534 C CA . LEU B 1 295 ? 41.866 -7.143 -14.366 1.00 29.92 296 LEU B CA 1
ATOM 5535 C C . LEU B 1 295 ? 41.293 -6.290 -13.211 1.00 30.24 296 LEU B C 1
ATOM 5536 O O . LEU B 1 295 ? 41.168 -6.774 -12.075 1.00 30.96 296 LEU B O 1
ATOM 5541 N N . VAL B 1 296 ? 40.906 -5.050 -13.513 1.00 30.37 297 VAL B N 1
ATOM 5542 C CA . VAL B 1 296 ? 40.321 -4.153 -12.518 1.00 30.94 297 VAL B CA 1
ATOM 5543 C C . VAL B 1 296 ? 39.096 -4.805 -11.875 1.00 31.24 297 VAL B C 1
ATOM 5544 O O . VAL B 1 296 ? 39.015 -4.865 -10.658 1.00 31.70 297 VAL B O 1
ATOM 5548 N N . PHE B 1 297 ? 38.170 -5.307 -12.694 1.00 30.96 298 PHE B N 1
ATOM 5549 C CA . PHE B 1 297 ? 37.026 -6.038 -12.189 1.00 31.35 298 PHE B CA 1
ATOM 5550 C C . PHE B 1 297 ? 37.498 -7.190 -11.263 1.00 31.22 298 PHE B C 1
ATOM 5551 O O . PHE B 1 297 ? 37.049 -7.319 -10.117 1.00 30.76 298 PHE B O 1
ATOM 5559 N N . ALA B 1 298 ? 38.458 -7.977 -11.745 1.00 31.06 299 ALA B N 1
ATOM 5560 C CA . ALA B 1 298 ? 38.919 -9.173 -11.024 1.00 30.87 299 ALA B CA 1
ATOM 5561 C C . ALA B 1 298 ? 39.551 -8.845 -9.675 1.00 30.81 299 ALA B C 1
ATOM 5562 O O . ALA B 1 298 ? 39.478 -9.637 -8.725 1.00 29.75 299 ALA B O 1
ATOM 5564 N N . LYS B 1 299 ? 40.141 -7.659 -9.587 1.00 31.46 300 LYS B N 1
ATOM 5565 C CA . LYS B 1 299 ? 40.803 -7.250 -8.363 1.00 31.89 300 LYS B CA 1
ATOM 5566 C C . LYS B 1 299 ? 39.870 -6.461 -7.437 1.00 33.20 300 LYS B C 1
ATOM 5567 O O . LYS B 1 299 ? 40.271 -6.106 -6.329 1.00 33.50 300 LYS B O 1
ATOM 5573 N N . SER B 1 300 ? 38.626 -6.220 -7.864 1.00 33.85 301 SER B N 1
ATOM 5574 C CA . SER B 1 300 ? 37.689 -5.453 -7.027 1.00 34.92 301 SER B CA 1
ATOM 5575 C C . SER B 1 300 ? 36.285 -6.025 -6.861 1.00 34.69 301 SER B C 1
ATOM 5576 O O . SER B 1 300 ? 35.438 -5.431 -6.207 1.00 36.11 301 SER B O 1
ATOM 5579 N N . ASP B 1 301 ? 36.037 -7.193 -7.420 1.00 34.11 302 ASP B N 1
ATOM 5580 C CA . ASP B 1 301 ? 34.749 -7.822 -7.258 1.00 33.63 302 ASP B CA 1
ATOM 5581 C C . ASP B 1 301 ? 34.947 -9.255 -6.756 1.00 33.21 302 ASP B C 1
ATOM 5582 O O . ASP B 1 301 ? 35.835 -9.948 -7.226 1.00 31.94 302 ASP B O 1
ATOM 5587 N N . THR B 1 302 ? 34.119 -9.676 -5.793 1.00 32.46 303 THR B N 1
ATOM 5588 C CA . THR B 1 302 ? 34.204 -11.015 -5.220 1.00 32.75 303 THR B CA 1
ATOM 5589 C C . THR B 1 302 ? 33.173 -11.930 -5.841 1.00 32.26 303 THR B C 1
ATOM 5590 O O . THR B 1 302 ? 33.147 -13.135 -5.572 1.00 32.70 303 THR B O 1
ATOM 5594 N N . ARG B 1 303 ? 32.294 -11.350 -6.639 1.00 32.05 304 ARG B N 1
ATOM 5595 C CA . ARG B 1 303 ? 31.245 -12.112 -7.297 1.00 32.50 304 ARG B CA 1
ATOM 5596 C C . ARG B 1 303 ? 30.445 -12.938 -6.251 1.00 32.16 304 ARG B C 1
ATOM 5597 O O . ARG B 1 303 ? 30.060 -14.093 -6.481 1.00 30.96 304 ARG B O 1
ATOM 5605 N N . GLY B 1 304 ? 30.246 -12.328 -5.083 1.00 32.46 305 GLY B N 1
ATOM 5606 C CA . GLY B 1 304 ? 29.395 -12.866 -4.000 1.00 34.11 305 GLY B CA 1
ATOM 5607 C C . GLY B 1 304 ? 30.078 -13.907 -3.120 1.00 35.47 305 GLY B C 1
ATOM 5608 O O . GLY B 1 304 ? 29.414 -14.695 -2.415 1.00 36.45 305 GLY B O 1
ATOM 5609 N N . GLY B 1 305 ? 31.403 -13.927 -3.177 1.00 35.72 306 GLY B N 1
ATOM 5610 C CA . GLY B 1 305 ? 32.218 -14.877 -2.445 1.00 36.15 306 GLY B CA 1
ATOM 5611 C C . GLY B 1 305 ? 32.991 -14.084 -1.419 1.00 37.09 306 GLY B C 1
ATOM 5612 O O . GLY B 1 305 ? 32.721 -12.895 -1.237 1.00 37.78 306 GLY B O 1
ATOM 5613 N N . SER B 1 306 ? 33.945 -14.715 -0.745 1.00 37.45 307 SER B N 1
ATOM 5614 C CA . SER B 1 306 ? 34.714 -14.000 0.278 1.00 38.79 307 SER B CA 1
ATOM 5615 C C . SER B 1 306 ? 35.969 -13.308 -0.235 1.00 38.63 307 SER B C 1
ATOM 5616 O O . SER B 1 306 ? 36.461 -12.368 0.400 1.00 39.11 307 SER B O 1
ATOM 5619 N N . LYS B 1 307 ? 36.483 -13.719 -1.388 1.00 37.44 308 LYS B N 1
ATOM 5620 C CA . LYS B 1 307 ? 37.696 -13.086 -1.863 1.00 36.64 308 LYS B CA 1
ATOM 5621 C C . LYS B 1 307 ? 37.523 -12.561 -3.282 1.00 35.44 308 LYS B C 1
ATOM 5622 O O . LYS B 1 307 ? 36.629 -13.024 -4.009 1.00 33.80 308 LYS B O 1
ATOM 5628 N N . HIS B 1 308 ? 38.367 -11.585 -3.650 1.00 34.06 309 HIS B N 1
ATOM 5629 C CA . HIS B 1 308 ? 38.415 -11.075 -5.018 1.00 33.53 309 HIS B CA 1
ATOM 5630 C C . HIS B 1 308 ? 38.651 -12.222 -6.010 1.00 33.11 309 HIS B C 1
ATOM 5631 O O . HIS B 1 308 ? 39.397 -13.163 -5.745 1.00 32.21 309 HIS B O 1
ATOM 5638 N N . ILE B 1 309 ? 38.016 -12.102 -7.160 1.00 32.11 310 ILE B N 1
ATOM 5639 C CA . ILE B 1 309 ? 37.960 -13.144 -8.166 1.00 31.94 310 ILE B CA 1
ATOM 5640 C C . ILE B 1 309 ? 39.342 -13.534 -8.739 1.00 31.54 310 ILE B C 1
ATOM 5641 O O . ILE B 1 309 ? 39.566 -14.686 -9.115 1.00 31.48 310 ILE B O 1
ATOM 5646 N N . ILE B 1 310 ? 40.283 -12.593 -8.707 1.00 31.51 311 ILE B N 1
ATOM 5647 C CA . ILE B 1 310 ? 41.664 -12.847 -9.145 1.00 31.41 311 ILE B CA 1
ATOM 5648 C C . ILE B 1 310 ? 42.380 -13.962 -8.343 1.00 31.88 311 ILE B C 1
ATOM 5649 O O . ILE B 1 310 ? 43.349 -14.569 -8.841 1.00 31.25 311 ILE B O 1
ATOM 5654 N N . GLU B 1 311 ? 41.897 -14.221 -7.118 1.00 32.27 312 GLU B N 1
ATOM 5655 C CA . GLU B 1 311 ? 42.430 -15.293 -6.255 1.00 32.62 312 GLU B CA 1
ATOM 5656 C C . GLU B 1 311 ? 42.047 -16.691 -6.739 1.00 31.78 312 GLU B C 1
ATOM 5657 O O . GLU B 1 311 ? 42.655 -17.697 -6.335 1.00 31.36 312 GLU B O 1
ATOM 5663 N N . HIS B 1 312 ? 41.012 -16.766 -7.566 1.00 29.83 313 HIS B N 1
ATOM 5664 C CA . HIS B 1 312 ? 40.667 -18.036 -8.151 1.00 29.88 313 HIS B CA 1
ATOM 5665 C C . HIS B 1 312 ? 41.663 -18.375 -9.286 1.00 29.42 313 HIS B C 1
ATOM 5666 O O . HIS B 1 312 ? 41.851 -17.577 -10.225 1.00 29.40 313 HIS B O 1
ATOM 5673 N N . GLN B 1 313 ? 42.285 -19.557 -9.195 1.00 28.45 314 GLN B N 1
ATOM 5674 C CA . GLN B 1 313 ? 43.279 -19.979 -10.181 1.00 27.98 314 GLN B CA 1
ATOM 5675 C C . GLN B 1 313 ? 42.761 -19.947 -11.620 1.00 27.46 314 GLN B C 1
ATOM 5676 O O . GLN B 1 313 ? 43.504 -19.566 -12.533 1.00 27.20 314 GLN B O 1
ATOM 5682 N N . SER B 1 314 ? 41.528 -20.394 -11.843 1.00 26.60 315 SER B N 1
ATOM 5683 C CA . SER B 1 314 ? 40.987 -20.409 -13.215 1.00 27.55 315 SER B CA 1
ATOM 5684 C C . SER B 1 314 ? 40.794 -19.015 -13.817 1.00 26.63 315 SER B C 1
ATOM 5685 O O . SER B 1 314 ? 40.948 -18.831 -15.026 1.00 27.09 315 SER B O 1
ATOM 5688 N N . VAL B 1 315 ? 40.432 -18.055 -12.972 1.00 26.64 316 VAL B N 1
ATOM 5689 C CA . VAL B 1 315 ? 40.330 -16.636 -13.369 1.00 26.98 316 VAL B CA 1
ATOM 5690 C C . VAL B 1 315 ? 41.712 -16.069 -13.624 1.00 27.17 316 VAL B C 1
ATOM 5691 O O . VAL B 1 315 ? 41.933 -15.440 -14.664 1.00 26.88 316 VAL B O 1
ATOM 5695 N N . ALA B 1 316 ? 42.649 -16.305 -12.701 1.00 26.92 317 ALA B N 1
ATOM 5696 C CA . ALA B 1 316 ? 44.016 -15.852 -12.912 1.00 27.69 317 ALA B CA 1
ATOM 5697 C C . ALA B 1 316 ? 44.651 -16.429 -14.164 1.00 27.61 317 ALA B C 1
ATOM 5698 O O . ALA B 1 316 ? 45.414 -15.752 -14.818 1.00 28.94 317 ALA B O 1
ATOM 5700 N N . ASP B 1 317 ? 44.373 -17.685 -14.469 1.00 28.10 318 ASP B N 1
ATOM 5701 C CA . ASP B 1 317 ? 44.934 -18.329 -15.657 1.00 27.70 318 ASP B CA 1
ATOM 5702 C C . ASP B 1 317 ? 44.518 -17.623 -16.956 1.00 27.87 318 ASP B C 1
ATOM 5703 O O . ASP B 1 317 ? 45.344 -17.470 -17.857 1.00 27.31 318 ASP B O 1
ATOM 5708 N N . LYS B 1 318 ? 43.244 -17.215 -17.044 1.00 28.11 319 LYS B N 1
ATOM 5709 C CA . LYS B 1 318 ? 42.716 -16.415 -18.168 1.00 28.72 319 LYS B CA 1
ATOM 5710 C C . LYS B 1 318 ? 43.434 -15.050 -18.285 1.00 29.18 319 LYS B C 1
ATOM 5711 O O . LYS B 1 318 ? 43.908 -14.685 -19.343 1.00 29.13 319 LYS B O 1
ATOM 5717 N N . LEU B 1 319 ? 43.500 -14.313 -17.182 1.00 28.83 320 LEU B N 1
ATOM 5718 C CA . LEU B 1 319 ? 44.235 -13.039 -17.125 1.00 29.22 320 LEU B CA 1
ATOM 5719 C C . LEU B 1 319 ? 45.730 -13.153 -17.509 1.00 28.69 320 LEU B C 1
ATOM 5720 O O . LEU B 1 319 ? 46.289 -12.290 -18.190 1.00 28.10 320 LEU B O 1
ATOM 5725 N N . ILE B 1 320 ? 46.369 -14.202 -17.018 1.00 27.52 321 ILE B N 1
ATOM 5726 C CA . ILE B 1 320 ? 47.737 -14.534 -17.402 1.00 27.53 321 ILE B CA 1
ATOM 5727 C C . ILE B 1 320 ? 47.878 -14.769 -18.923 1.00 27.93 321 ILE B C 1
ATOM 5728 O O . ILE B 1 320 ? 48.797 -14.245 -19.551 1.00 27.31 321 ILE B O 1
ATOM 5733 N N . ASP B 1 321 ? 46.966 -15.555 -19.499 1.00 28.03 322 ASP B N 1
ATOM 5734 C CA . ASP B 1 321 ? 47.006 -15.843 -20.927 1.00 28.30 322 ASP B CA 1
ATOM 5735 C C . ASP B 1 321 ? 46.809 -14.529 -21.705 1.00 28.21 322 ASP B C 1
ATOM 5736 O O . ASP B 1 321 ? 47.486 -14.293 -22.705 1.00 27.65 322 ASP B O 1
ATOM 5741 N N . CYS B 1 322 ? 45.899 -13.671 -21.230 1.00 27.94 323 CYS B N 1
ATOM 5742 C CA . CYS B 1 322 ? 45.677 -12.381 -21.864 1.00 28.33 323 CYS B CA 1
ATOM 5743 C C . CYS B 1 322 ? 46.994 -11.566 -21.895 1.00 28.04 323 CYS B C 1
ATOM 5744 O O . CYS B 1 322 ? 47.426 -11.092 -22.940 1.00 28.32 323 CYS B O 1
ATOM 5747 N N . LYS B 1 323 ? 47.631 -11.427 -20.742 1.00 27.74 324 LYS B N 1
ATOM 5748 C CA . LYS B 1 323 ? 48.840 -10.610 -20.569 1.00 27.48 324 LYS B CA 1
ATOM 5749 C C . LYS B 1 323 ? 49.973 -11.059 -21.485 1.00 27.59 324 LYS B C 1
ATOM 5750 O O . LYS B 1 323 ? 50.582 -10.250 -22.173 1.00 27.52 324 LYS B O 1
ATOM 5756 N N . ILE B 1 324 ? 50.250 -12.358 -21.477 1.00 27.26 325 ILE B N 1
ATOM 5757 C CA . ILE B 1 324 ? 51.281 -12.949 -22.325 1.00 27.41 325 ILE B CA 1
ATOM 5758 C C . ILE B 1 324 ? 50.992 -12.692 -23.826 1.00 28.13 325 ILE B C 1
ATOM 5759 O O . ILE B 1 324 ? 51.922 -12.421 -24.606 1.00 27.19 325 ILE B O 1
ATOM 5764 N N . ARG B 1 325 ? 49.707 -12.776 -24.214 1.00 27.82 326 ARG B N 1
ATOM 5765 C CA . ARG B 1 325 ? 49.304 -12.492 -25.594 1.00 28.25 326 ARG B CA 1
ATOM 5766 C C . ARG B 1 325 ? 49.606 -11.032 -25.952 1.00 27.63 326 ARG B C 1
ATOM 5767 O O . ARG B 1 325 ? 50.157 -10.771 -27.010 1.00 27.05 326 ARG B O 1
ATOM 5775 N N . LEU B 1 326 ? 49.270 -10.112 -25.047 1.00 27.42 327 LEU B N 1
ATOM 5776 C CA . LEU B 1 326 ? 49.527 -8.682 -25.229 1.00 27.14 327 LEU B CA 1
ATOM 5777 C C . LEU B 1 326 ? 51.022 -8.371 -25.263 1.00 27.62 327 LEU B C 1
ATOM 5778 O O . LEU B 1 326 ? 51.499 -7.599 -26.103 1.00 26.14 327 LEU B O 1
ATOM 5783 N N . GLU B 1 327 ? 51.760 -8.979 -24.338 1.00 27.87 328 GLU B N 1
ATOM 5784 C CA . GLU B 1 327 ? 53.172 -8.686 -24.205 1.00 28.81 328 GLU B CA 1
ATOM 5785 C C . GLU B 1 327 ? 53.936 -9.176 -25.433 1.00 28.47 328 GLU B C 1
ATOM 5786 O O . GLU B 1 327 ? 54.767 -8.459 -25.976 1.00 28.31 328 GLU B O 1
ATOM 5792 N N . THR B 1 328 ? 53.689 -10.430 -25.823 1.00 28.31 329 THR B N 1
ATOM 5793 C CA . THR B 1 328 ? 54.330 -11.003 -26.993 1.00 27.34 329 THR B CA 1
ATOM 5794 C C . THR B 1 328 ? 53.926 -10.246 -28.260 1.00 27.40 329 THR B C 1
ATOM 5795 O O . THR B 1 328 ? 54.765 -10.034 -29.135 1.00 27.08 329 THR B O 1
ATOM 5799 N N . SER B 1 329 ? 52.659 -9.817 -28.336 1.00 27.49 330 SER B N 1
ATOM 5800 C CA . SER B 1 329 ? 52.194 -8.968 -29.457 1.00 27.32 330 SER B CA 1
ATOM 5801 C C . SER B 1 329 ? 53.000 -7.673 -29.642 1.00 27.24 330 SER B C 1
ATOM 5802 O O . SER B 1 329 ? 53.553 -7.456 -30.739 1.00 26.79 330 SER B O 1
ATOM 5805 N N . ARG B 1 330 ? 53.054 -6.819 -28.608 1.00 26.57 331 ARG B N 1
ATOM 5806 C CA . ARG B 1 330 ? 53.786 -5.509 -28.697 1.00 27.06 331 ARG B CA 1
ATOM 5807 C C . ARG B 1 330 ? 55.243 -5.730 -29.080 1.00 27.19 331 ARG B C 1
ATOM 5808 O O . ARG B 1 330 ? 55.767 -5.030 -29.906 1.00 27.76 331 ARG B O 1
ATOM 5816 N N . LEU B 1 331 ? 55.881 -6.720 -28.460 1.00 27.70 332 LEU B N 1
ATOM 5817 C CA . LEU B 1 331 ? 57.247 -7.073 -28.796 1.00 27.81 332 LEU B CA 1
ATOM 5818 C C . LEU B 1 331 ? 57.398 -7.356 -30.302 1.00 28.08 332 LEU B C 1
ATOM 5819 O O . LEU B 1 331 ? 58.321 -6.816 -30.951 1.00 27.69 332 LEU B O 1
ATOM 5824 N N . LEU B 1 332 ? 56.489 -8.172 -30.855 1.00 27.43 333 LEU B N 1
ATOM 5825 C CA . LEU B 1 332 ? 56.516 -8.554 -32.276 1.00 27.62 333 LEU B CA 1
ATOM 5826 C C . LEU B 1 332 ? 56.286 -7.362 -33.201 1.00 28.47 333 LEU B C 1
ATOM 5827 O O . LEU B 1 332 ? 56.995 -7.211 -34.185 1.00 29.27 333 LEU B O 1
ATOM 5832 N N . VAL B 1 333 ? 55.290 -6.530 -32.876 1.00 29.05 334 VAL B N 1
ATOM 5833 C CA . VAL B 1 333 ? 55.072 -5.258 -33.546 1.00 29.93 334 VAL B CA 1
ATOM 5834 C C . VAL B 1 333 ? 56.334 -4.368 -33.556 1.00 30.88 334 VAL B C 1
ATOM 5835 O O . VAL B 1 333 ? 56.719 -3.896 -34.614 1.00 30.97 334 VAL B O 1
ATOM 5839 N N . TRP B 1 334 ? 56.949 -4.130 -32.390 1.00 30.76 335 TRP B N 1
ATOM 5840 C CA . TRP B 1 334 ? 58.141 -3.276 -32.329 1.00 30.49 335 TRP B CA 1
ATOM 5841 C C . TRP B 1 334 ? 59.307 -3.895 -33.099 1.00 30.39 335 TRP B C 1
ATOM 5842 O O . TRP B 1 334 ? 60.036 -3.197 -33.809 1.00 29.65 335 TRP B O 1
ATOM 5853 N N . LYS B 1 335 ? 59.472 -5.206 -32.979 1.00 30.16 336 LYS B N 1
ATOM 5854 C CA . LYS B 1 335 ? 60.444 -5.887 -33.794 1.00 30.46 336 LYS B CA 1
ATOM 5855 C C . LYS B 1 335 ? 60.132 -5.731 -35.309 1.00 31.14 336 LYS B C 1
ATOM 5856 O O . LYS B 1 335 ? 61.045 -5.453 -36.099 1.00 31.34 336 LYS B O 1
ATOM 5862 N N . ALA B 1 336 ? 58.861 -5.891 -35.702 1.00 30.83 337 ALA B N 1
ATOM 5863 C CA . ALA B 1 336 ? 58.512 -5.775 -37.111 1.00 31.12 337 ALA B CA 1
ATOM 5864 C C . ALA B 1 336 ? 58.756 -4.382 -37.677 1.00 31.21 337 ALA B C 1
ATOM 5865 O O . ALA B 1 336 ? 59.286 -4.268 -38.781 1.00 30.44 337 ALA B O 1
ATOM 5867 N N . VAL B 1 337 ? 58.346 -3.335 -36.952 1.00 31.49 338 VAL B N 1
ATOM 5868 C CA . VAL B 1 337 ? 58.457 -1.986 -37.516 1.00 31.52 338 VAL B CA 1
ATOM 5869 C C . VAL B 1 337 ? 59.912 -1.552 -37.587 1.00 31.95 338 VAL B C 1
ATOM 5870 O O . VAL B 1 337 ? 60.290 -0.855 -38.506 1.00 31.92 338 VAL B O 1
ATOM 5874 N N . THR B 1 338 ? 60.731 -1.975 -36.629 1.00 32.37 339 THR B N 1
ATOM 5875 C CA . THR B 1 338 ? 62.158 -1.686 -36.706 1.00 33.43 339 THR B CA 1
ATOM 5876 C C . THR B 1 338 ? 62.865 -2.508 -37.797 1.00 33.59 339 THR B C 1
ATOM 5877 O O . THR B 1 338 ? 63.832 -2.054 -38.401 1.00 33.65 339 THR B O 1
ATOM 5881 N N . THR B 1 339 ? 62.368 -3.715 -38.057 1.00 33.83 340 THR B N 1
ATOM 5882 C CA . THR B 1 339 ? 62.890 -4.519 -39.157 1.00 34.06 340 THR B CA 1
ATOM 5883 C C . THR B 1 339 ? 62.604 -3.785 -40.466 1.00 34.34 340 THR B C 1
ATOM 5884 O O . THR B 1 339 ? 63.476 -3.665 -41.326 1.00 33.76 340 THR B O 1
ATOM 5888 N N . LEU B 1 340 ? 61.380 -3.286 -40.586 1.00 35.05 341 LEU B N 1
ATOM 5889 C CA . LEU B 1 340 ? 60.941 -2.578 -41.784 1.00 36.24 341 LEU B CA 1
ATOM 5890 C C . LEU B 1 340 ? 61.771 -1.312 -42.043 1.00 36.35 341 LEU B C 1
ATOM 5891 O O . LEU B 1 340 ? 61.956 -0.929 -43.178 1.00 36.05 341 LEU B O 1
ATOM 5896 N N . GLU B 1 341 ? 62.260 -0.695 -40.970 1.00 36.96 342 GLU B N 1
ATOM 5897 C CA . GLU B 1 341 ? 63.114 0.483 -41.049 1.00 38.06 342 GLU B CA 1
ATOM 5898 C C . GLU B 1 341 ? 64.598 0.160 -41.245 1.00 39.09 342 GLU B C 1
ATOM 5899 O O . GLU B 1 341 ? 65.406 1.086 -41.376 1.00 39.39 342 GLU B O 1
ATOM 5905 N N . ASP B 1 342 ? 64.975 -1.120 -41.234 1.00 39.59 343 ASP B N 1
ATOM 5906 C CA . ASP B 1 342 ? 66.400 -1.460 -41.343 1.00 40.65 343 ASP B CA 1
ATOM 5907 C C . ASP B 1 342 ? 66.791 -1.427 -42.810 1.00 41.46 343 ASP B C 1
ATOM 5908 O O . ASP B 1 342 ? 66.315 -2.232 -43.582 1.00 41.79 343 ASP B O 1
ATOM 5913 N N . GLU B 1 343 ? 67.653 -0.493 -43.189 1.00 42.76 344 GLU B N 1
ATOM 5914 C CA . GLU B 1 343 ? 68.060 -0.339 -44.597 1.00 44.32 344 GLU B CA 1
ATOM 5915 C C . GLU B 1 343 ? 69.003 -1.444 -45.092 1.00 43.73 344 GLU B C 1
ATOM 5916 O O . GLU B 1 343 ? 69.165 -1.628 -46.303 1.00 44.16 344 GLU B O 1
ATOM 5922 N N . ALA B 1 344 ? 69.634 -2.163 -44.165 1.00 42.94 345 ALA B N 1
ATOM 5923 C CA . ALA B 1 344 ? 70.525 -3.274 -44.518 1.00 42.65 345 ALA B CA 1
ATOM 5924 C C . ALA B 1 344 ? 69.808 -4.561 -44.946 1.00 42.29 345 ALA B C 1
ATOM 5925 O O . ALA B 1 344 ? 70.427 -5.406 -45.579 1.00 43.91 345 ALA B O 1
ATOM 5927 N N . LEU B 1 345 ? 68.524 -4.715 -44.617 1.00 40.87 346 LEU B N 1
ATOM 5928 C CA . LEU B 1 345 ? 67.833 -6.003 -44.826 1.00 39.71 346 LEU B CA 1
ATOM 5929 C C . LEU B 1 345 ? 67.099 -6.017 -46.141 1.00 39.20 346 LEU B C 1
ATOM 5930 O O . LEU B 1 345 ? 66.498 -5.018 -46.529 1.00 38.47 346 LEU B O 1
ATOM 5935 N N . GLU B 1 346 ? 67.162 -7.165 -46.807 1.00 38.80 347 GLU B N 1
ATOM 5936 C CA . GLU B 1 346 ? 66.410 -7.445 -48.022 1.00 39.53 347 GLU B CA 1
ATOM 5937 C C . GLU B 1 346 ? 64.914 -7.429 -47.741 1.00 38.86 347 GLU B C 1
ATOM 5938 O O . GLU B 1 346 ? 64.471 -7.724 -46.609 1.00 37.38 347 GLU B O 1
ATOM 5944 N N . TRP B 1 347 ? 64.149 -7.147 -48.793 1.00 37.87 348 TRP B N 1
ATOM 5945 C CA . TRP B 1 347 ? 62.737 -6.872 -48.658 1.00 37.08 348 TRP B CA 1
ATOM 5946 C C . TRP B 1 347 ? 61.921 -8.078 -48.157 1.00 36.30 348 TRP B C 1
ATOM 5947 O O . TRP B 1 347 ? 60.965 -7.917 -47.396 1.00 36.74 348 TRP B O 1
ATOM 5958 N N . LYS B 1 348 ? 62.280 -9.264 -48.618 1.00 34.78 349 LYS B N 1
ATOM 5959 C CA . LYS B 1 348 ? 61.554 -10.452 -48.260 1.00 34.29 349 LYS B CA 1
ATOM 5960 C C . LYS B 1 348 ? 61.721 -10.797 -46.771 1.00 33.29 349 LYS B C 1
ATOM 5961 O O . LYS B 1 348 ? 60.875 -11.467 -46.211 1.00 32.58 349 LYS B O 1
ATOM 5967 N N . VAL B 1 349 ? 62.828 -10.360 -46.164 1.00 32.75 350 VAL B N 1
ATOM 5968 C CA . VAL B 1 349 ? 63.036 -10.474 -44.721 1.00 31.76 350 VAL B CA 1
ATOM 5969 C C . VAL B 1 349 ? 62.037 -9.613 -43.983 1.00 31.79 350 VAL B C 1
ATOM 5970 O O . VAL B 1 349 ? 61.397 -10.077 -43.021 1.00 30.84 350 VAL B O 1
ATOM 5974 N N . LYS B 1 350 ? 61.899 -8.371 -44.445 1.00 31.28 351 LYS B N 1
ATOM 5975 C CA . LYS B 1 350 ? 60.931 -7.423 -43.895 1.00 32.54 351 LYS B CA 1
ATOM 5976 C C . LYS B 1 350 ? 59.487 -7.892 -44.104 1.00 33.34 351 LYS B C 1
ATOM 5977 O O . LYS B 1 350 ? 58.655 -7.795 -43.187 1.00 33.97 351 LYS B O 1
ATOM 5983 N N . LEU B 1 351 ? 59.188 -8.362 -45.316 1.00 33.26 352 LEU B N 1
ATOM 5984 C CA . LEU B 1 351 ? 57.872 -8.876 -45.661 1.00 33.36 352 LEU B CA 1
ATOM 5985 C C . LEU B 1 351 ? 57.465 -10.046 -44.773 1.00 32.85 352 LEU B C 1
ATOM 5986 O O . LEU B 1 351 ? 56.369 -10.066 -44.271 1.00 33.30 352 LEU B O 1
ATOM 5991 N N . GLU B 1 352 ? 58.350 -11.023 -44.606 1.00 32.51 353 GLU B N 1
ATOM 5992 C CA . GLU B 1 352 ? 58.051 -12.205 -43.795 1.00 32.16 353 GLU B CA 1
ATOM 5993 C C . GLU B 1 352 ? 57.764 -11.793 -42.333 1.00 31.62 353 GLU B C 1
ATOM 5994 O O . GLU B 1 352 ? 56.773 -12.241 -41.735 1.00 30.73 353 GLU B O 1
ATOM 6000 N N . MET B 1 353 ? 58.614 -10.926 -41.778 1.00 30.42 354 MET B N 1
ATOM 6001 C CA . MET B 1 353 ? 58.386 -10.368 -40.441 1.00 30.06 354 MET B CA 1
ATOM 6002 C C . MET B 1 353 ? 57.042 -9.642 -40.304 1.00 29.94 354 MET B C 1
ATOM 6003 O O . MET B 1 353 ? 56.353 -9.777 -39.277 1.00 30.12 354 MET B O 1
ATOM 6008 N N . ALA B 1 354 ? 56.688 -8.846 -41.307 1.00 29.06 355 ALA B N 1
ATOM 6009 C CA . ALA B 1 354 ? 55.440 -8.109 -41.291 1.00 28.97 355 ALA B CA 1
ATOM 6010 C C . ALA B 1 354 ? 54.237 -9.059 -41.308 1.00 29.31 355 ALA B C 1
ATOM 6011 O O . ALA B 1 354 ? 53.222 -8.791 -40.655 1.00 29.02 355 ALA B O 1
ATOM 6013 N N . MET B 1 355 ? 54.343 -10.124 -42.105 1.00 28.80 356 MET B N 1
ATOM 6014 C CA . MET B 1 355 ? 53.292 -11.154 -42.208 1.00 29.72 356 MET B CA 1
ATOM 6015 C C . MET B 1 355 ? 53.083 -11.887 -40.870 1.00 29.80 356 MET B C 1
ATOM 6016 O O . MET B 1 355 ? 51.948 -11.952 -40.356 1.00 30.18 356 MET B O 1
ATOM 6021 N N . GLN B 1 356 ? 54.177 -12.401 -40.298 1.00 29.80 357 GLN B N 1
ATOM 6022 C CA . GLN B 1 356 ? 54.194 -12.952 -38.938 1.00 30.05 357 GLN B CA 1
ATOM 6023 C C . GLN B 1 356 ? 53.388 -12.082 -38.013 1.00 29.60 357 GLN B C 1
ATOM 6024 O O . GLN B 1 356 ? 52.485 -12.553 -37.302 1.00 29.51 357 GLN B O 1
ATOM 6030 N N . THR B 1 357 ? 53.785 -10.811 -37.981 1.00 29.12 358 THR B N 1
ATOM 6031 C CA . THR B 1 357 ? 53.226 -9.831 -37.066 1.00 28.72 358 THR B CA 1
ATOM 6032 C C . THR B 1 357 ? 51.728 -9.707 -37.201 1.00 29.08 358 THR B C 1
ATOM 6033 O O . THR B 1 357 ? 51.017 -9.832 -36.207 1.00 28.43 358 THR B O 1
ATOM 6037 N N . LYS B 1 358 ? 51.254 -9.497 -38.436 1.00 28.79 359 LYS B N 1
ATOM 6038 C CA . LYS B 1 358 ? 49.829 -9.328 -38.681 1.00 27.83 359 LYS B CA 1
ATOM 6039 C C . LYS B 1 358 ? 49.038 -10.581 -38.241 1.00 27.40 359 LYS B C 1
ATOM 6040 O O . LYS B 1 358 ? 48.001 -10.461 -37.587 1.00 27.30 359 LYS B O 1
ATOM 6046 N N . ILE B 1 359 ? 49.518 -11.773 -38.606 1.00 27.22 360 ILE B N 1
ATOM 6047 C CA . ILE B 1 359 ? 48.810 -13.027 -38.324 1.00 27.30 360 ILE B CA 1
ATOM 6048 C C . ILE B 1 359 ? 48.680 -13.269 -36.790 1.00 27.86 360 ILE B C 1
ATOM 6049 O O . ILE B 1 359 ? 47.586 -13.502 -36.265 1.00 27.68 360 ILE B O 1
ATOM 6054 N N . TYR B 1 360 ? 49.805 -13.168 -36.089 1.00 27.06 361 TYR B N 1
ATOM 6055 C CA . TYR B 1 360 ? 49.861 -13.478 -34.680 1.00 26.52 361 TYR B CA 1
ATOM 6056 C C . TYR B 1 360 ? 49.022 -12.494 -33.899 1.00 26.61 361 TYR B C 1
ATOM 6057 O O . TYR B 1 360 ? 48.104 -12.897 -33.180 1.00 25.57 361 TYR B O 1
ATOM 6066 N N . THR B 1 361 ? 49.334 -11.199 -34.054 1.00 26.29 362 THR B N 1
ATOM 6067 C CA . THR B 1 361 ? 48.749 -10.181 -33.213 1.00 25.90 362 THR B CA 1
ATOM 6068 C C . THR B 1 361 ? 47.223 -10.168 -33.359 1.00 26.28 362 THR B C 1
ATOM 6069 O O . THR B 1 361 ? 46.491 -9.950 -32.370 1.00 24.76 362 THR B O 1
ATOM 6073 N N . THR B 1 362 ? 46.746 -10.391 -34.584 1.00 26.00 363 THR B N 1
ATOM 6074 C CA . THR B 1 362 ? 45.323 -10.260 -34.825 1.00 26.35 363 THR B CA 1
ATOM 6075 C C . THR B 1 362 ? 44.545 -11.481 -34.345 1.00 27.03 363 THR B C 1
ATOM 6076 O O . THR B 1 362 ? 43.434 -11.341 -33.804 1.00 27.90 363 THR B O 1
ATOM 6080 N N . ASP B 1 363 ? 45.117 -12.667 -34.542 1.00 27.51 364 ASP B N 1
ATOM 6081 C CA . ASP B 1 363 ? 44.479 -13.896 -34.112 1.00 27.97 364 ASP B CA 1
ATOM 6082 C C . ASP B 1 363 ? 44.406 -13.906 -32.574 1.00 27.84 364 ASP B C 1
ATOM 6083 O O . ASP B 1 363 ? 43.371 -14.264 -32.004 1.00 27.58 364 ASP B O 1
ATOM 6088 N N . VAL B 1 364 ? 45.498 -13.533 -31.905 1.00 26.66 365 VAL B N 1
ATOM 6089 C CA . VAL B 1 364 ? 45.530 -13.651 -30.447 1.00 26.10 365 VAL B CA 1
ATOM 6090 C C . VAL B 1 364 ? 44.809 -12.528 -29.738 1.00 26.68 365 VAL B C 1
ATOM 6091 O O . VAL B 1 364 ? 44.394 -12.699 -28.598 1.00 26.14 365 VAL B O 1
ATOM 6095 N N . ALA B 1 365 ? 44.641 -11.375 -30.398 1.00 27.32 366 ALA B N 1
ATOM 6096 C CA . ALA B 1 365 ? 43.872 -10.296 -29.773 1.00 27.78 366 ALA B CA 1
ATOM 6097 C C . ALA B 1 365 ? 42.412 -10.726 -29.573 1.00 27.21 366 ALA B C 1
ATOM 6098 O O . ALA B 1 365 ? 41.829 -10.432 -28.540 1.00 26.70 366 ALA B O 1
ATOM 6100 N N . VAL B 1 366 ? 41.849 -11.426 -30.564 1.00 27.69 367 VAL B N 1
ATOM 6101 C CA . VAL B 1 366 ? 40.549 -12.114 -30.433 1.00 27.32 367 VAL B CA 1
ATOM 6102 C C . VAL B 1 366 ? 40.452 -13.059 -29.192 1.00 27.94 367 VAL B C 1
ATOM 6103 O O . VAL B 1 366 ? 39.497 -12.948 -28.404 1.00 26.85 367 VAL B O 1
ATOM 6107 N N . GLU B 1 367 ? 41.414 -13.973 -29.040 1.00 28.00 368 GLU B N 1
ATOM 6108 C CA . GLU B 1 367 ? 41.453 -14.885 -27.884 1.00 29.61 368 GLU B CA 1
ATOM 6109 C C . GLU B 1 367 ? 41.538 -14.104 -26.596 1.00 29.70 368 GLU B C 1
ATOM 6110 O O . GLU B 1 367 ? 40.893 -14.461 -25.611 1.00 30.35 368 GLU B O 1
ATOM 6116 N N . CYS B 1 368 ? 42.330 -13.039 -26.602 1.00 29.63 369 CYS B N 1
ATOM 6117 C CA . CYS B 1 368 ? 42.490 -12.209 -25.401 1.00 30.44 369 CYS B CA 1
ATOM 6118 C C . CYS B 1 368 ? 41.160 -11.571 -24.938 1.00 29.67 369 CYS B C 1
ATOM 6119 O O . CYS B 1 368 ? 40.812 -11.652 -23.760 1.00 29.65 369 CYS B O 1
ATOM 6122 N N . VAL B 1 369 ? 40.404 -10.954 -25.856 1.00 28.99 370 VAL B N 1
ATOM 6123 C CA . VAL B 1 369 ? 39.099 -10.387 -25.506 1.00 27.89 370 VAL B CA 1
ATOM 6124 C C . VAL B 1 369 ? 38.136 -11.473 -24.984 1.00 27.58 370 VAL B C 1
ATOM 6125 O O . VAL B 1 369 ? 37.459 -11.270 -24.002 1.00 27.50 370 VAL B O 1
ATOM 6129 N N . ILE B 1 370 ? 38.052 -12.603 -25.665 1.00 27.83 371 ILE B N 1
ATOM 6130 C CA . ILE B 1 370 ? 37.116 -13.654 -25.257 1.00 28.91 371 ILE B CA 1
ATOM 6131 C C . ILE B 1 370 ? 37.487 -14.271 -23.882 1.00 28.71 371 ILE B C 1
ATOM 6132 O O . ILE B 1 370 ? 36.630 -14.453 -23.037 1.00 28.43 371 ILE B O 1
ATOM 6137 N N . ASP B 1 371 ? 38.772 -14.536 -23.661 1.00 29.37 372 ASP B N 1
ATOM 6138 C CA . ASP B 1 371 ? 39.253 -14.927 -22.337 1.00 28.78 372 ASP B CA 1
ATOM 6139 C C . ASP B 1 371 ? 38.960 -13.868 -21.287 1.00 29.19 372 ASP B C 1
ATOM 6140 O O . ASP B 1 371 ? 38.581 -14.214 -20.151 1.00 29.29 372 ASP B O 1
ATOM 6145 N N . ALA B 1 372 ? 39.127 -12.582 -21.635 1.00 28.68 373 ALA B N 1
ATOM 6146 C CA . ALA B 1 372 ? 38.792 -11.522 -20.684 1.00 28.32 373 ALA B CA 1
ATOM 6147 C C . ALA B 1 372 ? 37.308 -11.588 -20.290 1.00 28.15 373 ALA B C 1
ATOM 6148 O O . ALA B 1 372 ? 36.972 -11.468 -19.114 1.00 28.14 373 ALA B O 1
ATOM 6150 N N . MET B 1 373 ? 36.439 -11.786 -21.271 1.00 27.69 374 MET B N 1
ATOM 6151 C CA . MET B 1 373 ? 34.987 -11.870 -21.017 1.00 27.99 374 MET B CA 1
ATOM 6152 C C . MET B 1 373 ? 34.627 -13.082 -20.153 1.00 28.34 374 MET B C 1
ATOM 6153 O O . MET B 1 373 ? 33.818 -12.992 -19.231 1.00 28.49 374 MET B O 1
ATOM 6158 N N . LYS B 1 374 ? 35.240 -14.226 -20.457 1.00 28.59 375 LYS B N 1
ATOM 6159 C CA . LYS B 1 374 ? 35.006 -15.427 -19.681 1.00 28.59 375 LYS B CA 1
ATOM 6160 C C . LYS B 1 374 ? 35.407 -15.224 -18.222 1.00 28.67 375 LYS B C 1
ATOM 6161 O O . LYS B 1 374 ? 34.728 -15.718 -17.336 1.00 29.06 375 LYS B O 1
ATOM 6167 N N . ALA B 1 375 ? 36.491 -14.483 -17.981 1.00 28.33 376 ALA B N 1
ATOM 6168 C CA . ALA B 1 375 ? 36.980 -14.239 -16.638 1.00 28.54 376 ALA B CA 1
ATOM 6169 C C . ALA B 1 375 ? 36.011 -13.361 -15.855 1.00 28.20 376 ALA B C 1
ATOM 6170 O O . ALA B 1 375 ? 35.803 -13.561 -14.664 1.00 28.77 376 ALA B O 1
ATOM 6172 N N . VAL B 1 376 ? 35.473 -12.349 -16.517 1.00 28.90 377 VAL B N 1
ATOM 6173 C CA . VAL B 1 376 ? 34.518 -11.435 -15.879 1.00 28.71 377 VAL B CA 1
ATOM 6174 C C . VAL B 1 376 ? 33.157 -12.146 -15.706 1.00 28.80 377 VAL B C 1
ATOM 6175 O O . VAL B 1 376 ? 32.442 -11.884 -14.756 1.00 29.33 377 VAL B O 1
ATOM 6179 N N . GLY B 1 377 ? 32.818 -13.047 -16.629 1.00 28.88 378 GLY B N 1
ATOM 6180 C CA . GLY B 1 377 ? 31.590 -13.822 -16.535 1.00 29.20 378 GLY B CA 1
ATOM 6181 C C . GLY B 1 377 ? 30.434 -13.063 -17.174 1.00 29.57 378 GLY B C 1
ATOM 6182 O O . GLY B 1 377 ? 30.649 -12.249 -18.094 1.00 29.08 378 GLY B O 1
ATOM 6183 N N . MET B 1 378 ? 29.211 -13.344 -16.699 1.00 29.98 379 MET B N 1
ATOM 6184 C CA . MET B 1 378 ? 27.962 -12.830 -17.325 1.00 29.45 379 MET B CA 1
ATOM 6185 C C . MET B 1 378 ? 27.909 -11.309 -17.499 1.00 28.97 379 MET B C 1
ATOM 6186 O O . MET B 1 378 ? 27.462 -10.834 -18.523 1.00 29.04 379 MET B O 1
ATOM 6191 N N . LYS B 1 379 ? 28.383 -10.568 -16.506 1.00 28.64 380 LYS B N 1
ATOM 6192 C CA . LYS B 1 379 ? 28.470 -9.103 -16.587 1.00 29.71 380 LYS B CA 1
ATOM 6193 C C . LYS B 1 379 ? 29.093 -8.529 -17.880 1.00 29.75 380 LYS B C 1
ATOM 6194 O O . LYS B 1 379 ? 28.756 -7.402 -18.286 1.00 30.88 380 LYS B O 1
ATOM 6200 N N . SER B 1 380 ? 29.963 -9.310 -18.525 1.00 29.31 381 SER B N 1
ATOM 6201 C CA . SER B 1 380 ? 30.722 -8.865 -19.695 1.00 28.86 381 SER B CA 1
ATOM 6202 C C . SER B 1 380 ? 29.852 -8.828 -20.948 1.00 29.27 381 SER B C 1
ATOM 6203 O O . SER B 1 380 ? 30.231 -8.239 -21.952 1.00 29.44 381 SER B O 1
ATOM 6206 N N . TYR B 1 381 ? 28.680 -9.453 -20.873 1.00 29.34 382 TYR B N 1
ATOM 6207 C CA . TYR B 1 381 ? 27.767 -9.551 -22.010 1.00 30.35 382 TYR B CA 1
ATOM 6208 C C . TYR B 1 381 ? 26.833 -8.355 -22.194 1.00 30.93 382 TYR B C 1
ATOM 6209 O O . TYR B 1 381 ? 26.162 -8.290 -23.215 1.00 31.46 382 TYR B O 1
ATOM 6218 N N . ALA B 1 382 ? 26.771 -7.451 -21.201 1.00 31.60 383 ALA B N 1
ATOM 6219 C CA . ALA B 1 382 ? 25.927 -6.266 -21.288 1.00 32.31 383 ALA B CA 1
ATOM 6220 C C . ALA B 1 382 ? 26.733 -4.993 -21.566 1.00 32.94 383 ALA B C 1
ATOM 6221 O O . ALA B 1 382 ? 27.897 -4.891 -21.180 1.00 32.13 383 ALA B O 1
ATOM 6223 N N . LYS B 1 383 ? 26.069 -4.013 -22.189 1.00 34.08 384 LYS B N 1
ATOM 6224 C CA . LYS B 1 383 ? 26.718 -2.826 -22.760 1.00 34.68 384 LYS B CA 1
ATOM 6225 C C . LYS B 1 383 ? 27.015 -1.752 -21.734 1.00 35.31 384 LYS B C 1
ATOM 6226 O O . LYS B 1 383 ? 27.493 -0.667 -22.094 1.00 35.71 384 LYS B O 1
ATOM 6232 N N . ASP B 1 384 ? 26.758 -2.030 -20.455 1.00 34.56 385 ASP B N 1
ATOM 6233 C CA . ASP B 1 384 ? 27.323 -1.158 -19.431 1.00 34.19 385 ASP B CA 1
ATOM 6234 C C . ASP B 1 384 ? 28.798 -1.525 -19.117 1.00 33.38 385 ASP B C 1
ATOM 6235 O O . ASP B 1 384 ? 29.473 -0.856 -18.323 1.00 32.84 385 ASP B O 1
ATOM 6240 N N . MET B 1 385 ? 29.282 -2.595 -19.754 1.00 32.42 386 MET B N 1
ATOM 6241 C CA . MET B 1 385 ? 30.721 -2.853 -19.865 1.00 31.98 386 MET B CA 1
ATOM 6242 C C . MET B 1 385 ? 31.193 -2.686 -21.319 1.00 32.69 386 MET B C 1
ATOM 6243 O O . MET B 1 385 ? 30.362 -2.622 -22.246 1.00 31.65 386 MET B O 1
ATOM 6248 N N . SER B 1 386 ? 32.516 -2.629 -21.528 1.00 32.28 387 SER B N 1
ATOM 6249 C CA . SER B 1 386 ? 33.047 -2.387 -22.878 1.00 32.77 387 SER B CA 1
ATOM 6250 C C . SER B 1 386 ? 33.050 -3.622 -23.776 1.00 32.60 387 SER B C 1
ATOM 6251 O O . SER B 1 386 ? 33.133 -3.484 -24.993 1.00 32.92 387 SER B O 1
ATOM 6254 N N . PHE B 1 387 ? 32.972 -4.823 -23.184 1.00 31.74 388 PHE B N 1
ATOM 6255 C CA . PHE B 1 387 ? 33.270 -6.049 -23.920 1.00 30.69 388 PHE B CA 1
ATOM 6256 C C . PHE B 1 387 ? 32.408 -6.240 -25.153 1.00 30.82 388 PHE B C 1
ATOM 6257 O O . PHE B 1 387 ? 32.920 -6.666 -26.195 1.00 31.05 388 PHE B O 1
ATOM 6265 N N . PRO B 1 388 ? 31.096 -5.938 -25.072 1.00 30.68 389 PRO B N 1
ATOM 6266 C CA . PRO B 1 388 ? 30.324 -6.112 -26.309 1.00 30.97 389 PRO B CA 1
ATOM 6267 C C . PRO B 1 388 ? 30.927 -5.359 -27.527 1.00 30.94 389 PRO B C 1
ATOM 6268 O O . PRO B 1 388 ? 31.117 -5.946 -28.586 1.00 30.73 389 PRO B O 1
ATOM 6272 N N . ARG B 1 389 ? 31.235 -4.078 -27.370 1.00 31.71 390 ARG B N 1
ATOM 6273 C CA . ARG B 1 389 ? 31.923 -3.334 -28.423 1.00 32.27 390 ARG B CA 1
ATOM 6274 C C . ARG B 1 389 ? 33.282 -3.983 -28.785 1.00 32.09 390 ARG B C 1
ATOM 6275 O O . ARG B 1 389 ? 33.593 -4.175 -29.968 1.00 32.56 390 ARG B O 1
ATOM 6283 N N . LEU B 1 390 ? 34.083 -4.320 -27.773 1.00 30.84 391 LEU B N 1
ATOM 6284 C CA . LEU B 1 390 ? 35.441 -4.798 -28.032 1.00 30.69 391 LEU B CA 1
ATOM 6285 C C . LEU B 1 390 ? 35.436 -6.098 -28.811 1.00 31.13 391 LEU B C 1
ATOM 6286 O O . LEU B 1 390 ? 36.306 -6.297 -29.690 1.00 31.53 391 LEU B O 1
ATOM 6291 N N . LEU B 1 391 ? 34.467 -6.971 -28.499 1.00 30.49 392 LEU B N 1
ATOM 6292 C CA . LEU B 1 391 ? 34.359 -8.284 -29.130 1.00 31.13 392 LEU B CA 1
ATOM 6293 C C . LEU B 1 391 ? 34.127 -8.091 -30.626 1.00 31.24 392 LEU B C 1
ATOM 6294 O O . LEU B 1 391 ? 34.751 -8.762 -31.465 1.00 30.21 392 LEU B O 1
ATOM 6299 N N . ASN B 1 392 ? 33.231 -7.155 -30.940 1.00 30.72 393 ASN B N 1
ATOM 6300 C CA . ASN B 1 392 ? 32.901 -6.852 -32.337 1.00 30.70 393 ASN B CA 1
ATOM 6301 C C . ASN B 1 392 ? 34.034 -6.119 -33.027 1.00 30.11 393 ASN B C 1
ATOM 6302 O O . ASN B 1 392 ? 34.311 -6.397 -34.169 1.00 31.06 393 ASN B O 1
ATOM 6307 N N . GLU B 1 393 ? 34.674 -5.190 -32.329 1.00 29.43 394 GLU B N 1
ATOM 6308 C CA . GLU B 1 393 ? 35.840 -4.504 -32.890 1.00 29.68 394 GLU B CA 1
ATOM 6309 C C . GLU B 1 393 ? 37.046 -5.436 -33.172 1.00 29.05 394 GLU B C 1
ATOM 6310 O O . GLU B 1 393 ? 37.664 -5.383 -34.251 1.00 27.82 394 GLU B O 1
ATOM 6316 N N . VAL B 1 394 ? 37.331 -6.340 -32.234 1.00 27.77 395 VAL B N 1
ATOM 6317 C CA . VAL B 1 394 ? 38.525 -7.171 -32.332 1.00 27.59 395 VAL B CA 1
ATOM 6318 C C . VAL B 1 394 ? 38.403 -8.180 -33.459 1.00 28.34 395 VAL B C 1
ATOM 6319 O O . VAL B 1 394 ? 39.412 -8.579 -34.063 1.00 29.08 395 VAL B O 1
ATOM 6323 N N . MET B 1 395 ? 37.186 -8.623 -33.742 1.00 28.75 396 MET B N 1
ATOM 6324 C CA . MET B 1 395 ? 36.991 -9.611 -34.834 1.00 29.66 396 MET B CA 1
ATOM 6325 C C . MET B 1 395 ? 37.281 -9.064 -36.244 1.00 29.67 396 MET B C 1
ATOM 6326 O O . MET B 1 395 ? 37.454 -9.838 -37.209 1.00 29.40 396 MET B O 1
ATOM 6331 N N . CYS B 1 396 ? 37.353 -7.736 -36.353 1.00 29.60 397 CYS B N 1
ATOM 6332 C CA . CYS B 1 396 ? 37.742 -7.114 -37.606 1.00 29.61 397 CYS B CA 1
ATOM 6333 C C . CYS B 1 396 ? 39.210 -7.447 -37.971 1.00 29.52 397 CYS B C 1
ATOM 6334 O O . CYS B 1 396 ? 39.541 -7.632 -39.145 1.00 29.56 397 CYS B O 1
ATOM 6337 N N . TYR B 1 397 ? 40.079 -7.514 -36.960 1.00 28.66 398 TYR B N 1
ATOM 6338 C CA . TYR B 1 397 ? 41.545 -7.462 -37.191 1.00 28.55 398 TYR B CA 1
ATOM 6339 C C . TYR B 1 397 ? 42.107 -8.650 -37.964 1.00 28.72 398 TYR B C 1
ATOM 6340 O O . TYR B 1 397 ? 42.877 -8.445 -38.903 1.00 29.47 398 TYR B O 1
ATOM 6349 N N . PRO B 1 398 ? 41.708 -9.899 -37.604 1.00 28.24 399 PRO B N 1
ATOM 6350 C CA . PRO B 1 398 ? 42.159 -11.040 -38.407 1.00 28.05 399 PRO B CA 1
ATOM 6351 C C . PRO B 1 398 ? 41.605 -11.077 -39.845 1.00 27.86 399 PRO B C 1
ATOM 6352 O O . PRO B 1 398 ? 42.181 -11.749 -40.715 1.00 27.23 399 PRO B O 1
ATOM 6356 N N . LEU B 1 399 ? 40.511 -10.366 -40.094 1.00 27.99 400 LEU B N 1
ATOM 6357 C CA . LEU B 1 399 ? 39.875 -10.434 -41.410 1.00 28.94 400 LEU B CA 1
ATOM 6358 C C . LEU B 1 399 ? 40.343 -9.300 -42.346 1.00 28.72 400 LEU B C 1
ATOM 6359 O O . LEU B 1 399 ? 40.397 -9.465 -43.551 1.00 29.02 400 LEU B O 1
ATOM 6364 N N . PHE B 1 400 ? 40.597 -8.140 -41.780 1.00 28.98 401 PHE B N 1
ATOM 6365 C CA . PHE B 1 400 ? 40.864 -6.936 -42.566 1.00 28.91 401 PHE B CA 1
ATOM 6366 C C . PHE B 1 400 ? 42.358 -6.731 -42.837 1.00 29.63 401 PHE B C 1
ATOM 6367 O O . PHE B 1 400 ? 43.195 -7.554 -42.426 1.00 29.60 401 PHE B O 1
ATOM 6375 N N . ASN B 1 401 ? 42.705 -5.648 -43.545 1.00 30.25 402 ASN B N 1
ATOM 6376 C CA . ASN B 1 401 ? 44.088 -5.405 -43.979 1.00 29.90 402 ASN B CA 1
ATOM 6377 C C . ASN B 1 401 ? 44.770 -6.627 -44.565 1.00 29.65 402 ASN B C 1
ATOM 6378 O O . ASN B 1 401 ? 45.932 -6.935 -44.224 1.00 29.71 402 ASN B O 1
ATOM 6383 N N . GLY B 1 402 ? 44.054 -7.323 -45.447 1.00 29.17 403 GLY B N 1
ATOM 6384 C CA . GLY B 1 402 ? 44.486 -8.648 -45.920 1.00 28.63 403 GLY B CA 1
ATOM 6385 C C . GLY B 1 402 ? 44.272 -9.682 -44.816 1.00 29.66 403 GLY B C 1
ATOM 6386 O O . GLY B 1 402 ? 45.028 -9.752 -43.830 1.00 30.12 403 GLY B O 1
ATOM 6387 N N . GLY B 1 403 ? 43.220 -10.471 -44.956 1.00 29.13 404 GLY B N 1
ATOM 6388 C CA . GLY B 1 403 ? 42.939 -11.522 -43.996 1.00 28.28 404 GLY B CA 1
ATOM 6389 C C . GLY B 1 403 ? 44.045 -12.549 -43.883 1.00 28.25 404 GLY B C 1
ATOM 6390 O O . GLY B 1 403 ? 44.763 -12.873 -44.850 1.00 27.97 404 GLY B O 1
ATOM 6391 N N . ASN B 1 404 ? 44.179 -13.081 -42.679 1.00 27.49 405 ASN B N 1
ATOM 6392 C CA . ASN B 1 404 ? 45.214 -14.027 -42.414 1.00 27.11 405 ASN B CA 1
ATOM 6393 C C . ASN B 1 404 ? 45.141 -15.252 -43.293 1.00 27.66 405 ASN B C 1
ATOM 6394 O O . ASN B 1 404 ? 46.200 -15.783 -43.716 1.00 26.87 405 ASN B O 1
ATOM 6399 N N . ILE B 1 405 ? 43.917 -15.712 -43.576 1.00 27.47 406 ILE B N 1
ATOM 6400 C CA . ILE B 1 405 ? 43.769 -17.023 -44.188 1.00 28.19 406 ILE B CA 1
ATOM 6401 C C . ILE B 1 405 ? 44.113 -16.984 -45.680 1.00 28.68 406 ILE B C 1
ATOM 6402 O O . ILE B 1 405 ? 44.889 -17.820 -46.135 1.00 28.64 406 ILE B O 1
ATOM 6407 N N . GLY B 1 406 ? 43.519 -16.047 -46.429 1.00 28.58 407 GLY B N 1
ATOM 6408 C CA . GLY B 1 406 ? 43.686 -16.015 -47.864 1.00 29.33 407 GLY B CA 1
ATOM 6409 C C . GLY B 1 406 ? 44.926 -15.255 -48.315 1.00 30.26 407 GLY B C 1
ATOM 6410 O O . GLY B 1 406 ? 45.557 -15.640 -49.312 1.00 30.90 407 GLY B O 1
ATOM 6411 N N . LEU B 1 407 ? 45.297 -14.218 -47.563 1.00 29.12 408 LEU B N 1
ATOM 6412 C CA . LEU B 1 407 ? 46.352 -13.296 -47.970 1.00 29.39 408 LEU B CA 1
ATOM 6413 C C . LEU B 1 407 ? 47.680 -13.404 -47.190 1.00 29.31 408 LEU B C 1
ATOM 6414 O O . LEU B 1 407 ? 48.708 -13.764 -47.789 1.00 29.92 408 LEU B O 1
ATOM 6419 N N . ARG B 1 408 ? 47.668 -13.137 -45.877 1.00 28.16 409 ARG B N 1
ATOM 6420 C CA . ARG B 1 408 ? 48.941 -12.957 -45.168 1.00 28.06 409 ARG B CA 1
ATOM 6421 C C . ARG B 1 408 ? 49.692 -14.245 -45.001 1.00 27.95 409 ARG B C 1
ATOM 6422 O O . ARG B 1 408 ? 50.943 -14.265 -45.065 1.00 27.90 409 ARG B O 1
ATOM 6430 N N . ARG B 1 409 ? 48.953 -15.330 -44.788 1.00 26.66 410 ARG B N 1
ATOM 6431 C CA . ARG B 1 409 ? 49.590 -16.636 -44.704 1.00 26.88 410 ARG B CA 1
ATOM 6432 C C . ARG B 1 409 ? 50.141 -17.075 -46.053 1.00 26.84 410 ARG B C 1
ATOM 6433 O O . ARG B 1 409 ? 51.158 -17.775 -46.100 1.00 27.83 410 ARG B O 1
ATOM 6441 N N . ARG B 1 410 ? 49.497 -16.688 -47.156 1.00 27.09 411 ARG B N 1
ATOM 6442 C CA . ARG B 1 410 ? 50.017 -17.104 -48.472 1.00 27.93 411 ARG B CA 1
ATOM 6443 C C . ARG B 1 410 ? 51.222 -16.288 -48.847 1.00 28.23 411 ARG B C 1
ATOM 6444 O O . ARG B 1 410 ? 52.184 -16.834 -49.381 1.00 29.89 411 ARG B O 1
ATOM 6452 N N . GLN B 1 411 ? 51.200 -14.996 -48.493 1.00 28.45 412 GLN B N 1
ATOM 6453 C CA . GLN B 1 411 ? 52.386 -14.117 -48.645 1.00 29.10 412 GLN B CA 1
ATOM 6454 C C . GLN B 1 411 ? 53.591 -14.650 -47.888 1.00 29.16 412 GLN B C 1
ATOM 6455 O O . GLN B 1 411 ? 54.701 -14.721 -48.420 1.00 29.96 412 GLN B O 1
ATOM 6461 N N . MET B 1 412 ? 53.364 -15.060 -46.646 1.00 28.67 413 MET B N 1
ATOM 6462 C CA . MET B 1 412 ? 54.429 -15.603 -45.840 1.00 27.91 413 MET B CA 1
ATOM 6463 C C . MET B 1 412 ? 54.892 -16.944 -46.391 1.00 27.53 413 MET B C 1
ATOM 6464 O O . MET B 1 412 ? 56.086 -17.200 -46.500 1.00 28.05 413 MET B O 1
ATOM 6469 N N . GLN B 1 413 ? 53.947 -17.809 -46.727 1.00 27.73 414 GLN B N 1
ATOM 6470 C CA . GLN B 1 413 ? 54.249 -19.100 -47.354 1.00 28.19 414 GLN B CA 1
ATOM 6471 C C . GLN B 1 413 ? 55.184 -18.945 -48.596 1.00 28.92 414 GLN B C 1
ATOM 6472 O O . GLN B 1 413 ? 56.189 -19.665 -48.730 1.00 29.00 414 GLN B O 1
ATOM 6478 N N . ARG B 1 414 ? 54.858 -18.001 -49.478 1.00 29.81 415 ARG B N 1
ATOM 6479 C CA . ARG B 1 414 ? 55.646 -17.798 -50.706 1.00 31.39 415 ARG B CA 1
ATOM 6480 C C . ARG B 1 414 ? 57.102 -17.414 -50.376 1.00 32.18 415 ARG B C 1
ATOM 6481 O O . ARG B 1 414 ? 58.040 -17.950 -50.980 1.00 32.64 415 ARG B O 1
ATOM 6483 N N . VAL B 1 415 ? 57.286 -16.561 -49.372 1.00 32.88 416 VAL B N 1
ATOM 6484 C CA . VAL B 1 415 ? 58.638 -16.184 -48.928 1.00 33.16 416 VAL B CA 1
ATOM 6485 C C . VAL B 1 415 ? 59.378 -17.380 -48.370 1.00 33.66 416 VAL B C 1
ATOM 6486 O O . VAL B 1 415 ? 60.536 -17.635 -48.737 1.00 34.06 416 VAL B O 1
ATOM 6490 N N . MET B 1 416 ? 58.711 -18.137 -47.496 1.00 33.73 417 MET B N 1
ATOM 6491 C CA . MET B 1 416 ? 59.346 -19.280 -46.868 1.00 33.52 417 MET B CA 1
ATOM 6492 C C . MET B 1 416 ? 59.794 -20.301 -47.902 1.00 34.33 417 MET B C 1
ATOM 6493 O O . MET B 1 416 ? 60.810 -21.003 -47.689 1.00 34.03 417 MET B O 1
ATOM 6498 N N . ALA B 1 417 ? 59.050 -20.385 -49.013 1.00 34.91 418 ALA B N 1
ATOM 6499 C CA . ALA B 1 417 ? 59.368 -21.339 -50.075 1.00 35.81 418 ALA B CA 1
ATOM 6500 C C . ALA B 1 417 ? 60.563 -20.951 -50.979 1.00 37.12 418 ALA B C 1
ATOM 6501 O O . ALA B 1 417 ? 61.126 -21.810 -51.659 1.00 37.22 418 ALA B O 1
ATOM 6503 N N . LEU B 1 418 ? 60.935 -19.671 -50.991 1.00 38.14 419 LEU B N 1
ATOM 6504 C CA . LEU B 1 418 ? 62.116 -19.203 -51.730 1.00 39.17 419 LEU B CA 1
ATOM 6505 C C . LEU B 1 418 ? 63.380 -19.987 -51.407 1.00 39.97 419 LEU B C 1
ATOM 6506 O O . LEU B 1 418 ? 63.679 -20.282 -50.236 1.00 39.64 419 LEU B O 1
ATOM 6511 N N . GLU B 1 419 ? 64.118 -20.337 -52.454 1.00 40.53 420 GLU B N 1
ATOM 6512 C CA . GLU B 1 419 ? 65.381 -21.054 -52.300 1.00 41.83 420 GLU B CA 1
ATOM 6513 C C . GLU B 1 419 ? 66.386 -20.392 -51.331 1.00 40.83 420 GLU B C 1
ATOM 6514 O O . GLU B 1 419 ? 67.175 -21.088 -50.685 1.00 40.25 420 GLU B O 1
ATOM 6520 N N . ASP B 1 420 ? 66.350 -19.061 -51.237 1.00 40.18 421 ASP B N 1
ATOM 6521 C CA . ASP B 1 420 ? 67.280 -18.326 -50.379 1.00 39.64 421 ASP B CA 1
ATOM 6522 C C . ASP B 1 420 ? 66.617 -17.756 -49.112 1.00 38.45 421 ASP B C 1
ATOM 6523 O O . ASP B 1 420 ? 67.117 -16.797 -48.501 1.00 38.64 421 ASP B O 1
ATOM 6528 N N . TYR B 1 421 ? 65.486 -18.331 -48.719 1.00 36.38 422 TYR B N 1
ATOM 6529 C CA . TYR B 1 421 ? 64.817 -17.922 -47.482 1.00 34.55 422 TYR B CA 1
ATOM 6530 C C . TYR B 1 421 ? 65.816 -18.059 -46.326 1.00 33.91 422 TYR B C 1
ATOM 6531 O O . TYR B 1 421 ? 66.458 -19.090 -46.204 1.00 33.50 422 TYR B O 1
ATOM 6540 N N . GLU B 1 422 ? 65.974 -17.005 -45.527 1.00 33.45 423 GLU B N 1
ATOM 6541 C CA . GLU B 1 422 ? 66.789 -17.057 -44.291 1.00 34.08 423 GLU B CA 1
ATOM 6542 C C . GLU B 1 422 ? 65.902 -16.746 -43.091 1.00 32.12 423 GLU B C 1
ATOM 6543 O O . GLU B 1 422 ? 65.632 -15.585 -42.791 1.00 32.36 423 GLU B O 1
ATOM 6549 N N . PRO B 1 423 ? 65.405 -17.783 -42.431 1.00 31.23 424 PRO B N 1
ATOM 6550 C CA . PRO B 1 423 ? 64.413 -17.550 -41.357 1.00 30.14 424 PRO B CA 1
ATOM 6551 C C . PRO B 1 423 ? 64.822 -16.505 -40.289 1.00 29.42 424 PRO B C 1
ATOM 6552 O O . PRO B 1 423 ? 63.984 -15.696 -39.879 1.00 28.49 424 PRO B O 1
ATOM 6556 N N . TRP B 1 424 ? 66.093 -16.497 -39.881 1.00 28.50 425 TRP B N 1
ATOM 6557 C CA . TRP B 1 424 ? 66.554 -15.636 -38.798 1.00 28.77 425 TRP B CA 1
ATOM 6558 C C . TRP B 1 424 ? 67.326 -14.365 -39.192 1.00 29.87 425 TRP B C 1
ATOM 6559 O O . TRP B 1 424 ? 67.993 -13.773 -38.323 1.00 29.23 425 TRP B O 1
ATOM 6570 N N . ALA B 1 425 ? 67.243 -13.970 -40.477 1.00 29.62 426 ALA B N 1
ATOM 6571 C CA . ALA B 1 425 ? 67.993 -12.816 -41.017 1.00 30.59 426 ALA B CA 1
ATOM 6572 C C . ALA B 1 425 ? 67.716 -11.488 -40.313 1.00 30.65 426 ALA B C 1
ATOM 6573 O O . ALA B 1 425 ? 68.593 -10.662 -40.213 1.00 32.24 426 ALA B O 1
ATOM 6575 N N . ALA B 1 426 ? 66.490 -11.270 -39.852 1.00 31.43 427 ALA B N 1
ATOM 6576 C CA . ALA B 1 426 ? 66.138 -10.031 -39.159 1.00 31.30 427 ALA B CA 1
ATOM 6577 C C . ALA B 1 426 ? 66.687 -10.027 -37.717 1.00 31.95 427 ALA B C 1
ATOM 6578 O O . ALA B 1 426 ? 66.706 -8.986 -37.048 1.00 31.56 427 ALA B O 1
ATOM 6580 N N . THR B 1 427 ? 67.126 -11.192 -37.247 1.00 32.00 428 THR B N 1
ATOM 6581 C CA . THR B 1 427 ? 67.673 -11.320 -35.892 1.00 33.21 428 THR B CA 1
ATOM 6582 C C . THR B 1 427 ? 69.192 -11.501 -35.900 1.00 34.12 428 THR B C 1
ATOM 6583 O O . THR B 1 427 ? 69.896 -10.743 -35.261 1.00 35.20 428 THR B O 1
ATOM 6587 N N . TYR B 1 428 ? 69.683 -12.492 -36.628 1.00 34.54 429 TYR B N 1
ATOM 6588 C CA . TYR B 1 428 ? 71.081 -12.842 -36.563 1.00 35.05 429 TYR B CA 1
ATOM 6589 C C . TYR B 1 428 ? 71.882 -12.380 -37.801 1.00 36.04 429 TYR B C 1
ATOM 6590 O O . TYR B 1 428 ? 73.040 -12.740 -37.929 1.00 36.82 429 TYR B O 1
ATOM 6599 N N . GLY B 1 429 ? 71.267 -11.578 -38.675 1.00 36.77 430 GLY B N 1
ATOM 6600 C CA . GLY B 1 429 ? 71.886 -11.091 -39.915 1.00 37.98 430 GLY B CA 1
ATOM 6601 C C . GLY B 1 429 ? 71.801 -12.086 -41.059 1.00 38.93 430 GLY B C 1
ATOM 6602 O O . GLY B 1 429 ? 71.558 -13.257 -40.838 1.00 39.01 430 GLY B O 1
ATOM 6603 N N . SER B 1 430 ? 72.025 -11.621 -42.274 1.00 40.90 431 SER B N 1
ATOM 6604 C CA . SER B 1 430 ? 72.086 -12.488 -43.441 1.00 42.06 431 SER B CA 1
ATOM 6605 C C . SER B 1 430 ? 73.451 -13.108 -43.623 1.00 43.48 431 SER B C 1
ATOM 6606 O O . SER B 1 430 ? 74.453 -12.491 -43.401 1.00 44.16 431 SER B O 1
ATOM 6608 N N . SER B 1 431 ? 73.461 -14.353 -44.031 1.00 44.75 432 SER B N 1
ATOM 6609 C CA . SER B 1 431 ? 74.637 -14.979 -44.548 1.00 45.68 432 SER B CA 1
ATOM 6610 C C . SER B 1 431 ? 74.855 -14.396 -45.921 1.00 46.23 432 SER B C 1
ATOM 6611 O O . SER B 1 431 ? 75.792 -14.747 -46.597 1.00 47.19 432 SER B O 1
ATOM 6613 N N . VAL C 1 1 ? 17.418 -43.736 -30.361 1.00 46.78 2 VAL C N 1
ATOM 6614 C CA . VAL C 1 1 ? 18.854 -43.568 -29.971 1.00 46.71 2 VAL C CA 1
ATOM 6615 C C . VAL C 1 1 ? 19.166 -44.134 -28.594 1.00 47.11 2 VAL C C 1
ATOM 6616 O O . VAL C 1 1 ? 18.502 -43.816 -27.601 1.00 46.54 2 VAL C O 1
ATOM 6620 N N . ASP C 1 2 ? 20.204 -44.969 -28.566 1.00 47.48 3 ASP C N 1
ATOM 6621 C CA . ASP C 1 2 ? 20.548 -45.761 -27.403 1.00 48.18 3 ASP C CA 1
ATOM 6622 C C . ASP C 1 2 ? 22.079 -45.882 -27.247 1.00 47.48 3 ASP C C 1
ATOM 6623 O O . ASP C 1 2 ? 22.800 -46.063 -28.229 1.00 47.33 3 ASP C O 1
ATOM 6628 N N . PHE C 1 3 ? 22.548 -45.810 -26.005 1.00 46.67 4 PHE C N 1
ATOM 6629 C CA . PHE C 1 3 ? 23.965 -45.975 -25.680 1.00 45.77 4 PHE C CA 1
ATOM 6630 C C . PHE C 1 3 ? 24.237 -47.201 -24.825 1.00 46.03 4 PHE C C 1
ATOM 6631 O O . PHE C 1 3 ? 25.374 -47.441 -24.419 1.00 46.25 4 PHE C O 1
ATOM 6639 N N . LYS C 1 4 ? 23.197 -47.983 -24.558 1.00 46.21 5 LYS C N 1
ATOM 6640 C CA . LYS C 1 4 ? 23.313 -49.117 -23.649 1.00 46.28 5 LYS C CA 1
ATOM 6641 C C . LYS C 1 4 ? 24.041 -50.296 -24.265 1.00 45.40 5 LYS C C 1
ATOM 6642 O O . LYS C 1 4 ? 23.781 -50.676 -25.414 1.00 46.00 5 LYS C O 1
ATOM 6648 N N . LEU C 1 5 ? 24.965 -50.853 -23.480 1.00 44.18 6 LEU C N 1
ATOM 6649 C CA . LEU C 1 5 ? 25.745 -52.021 -23.867 1.00 42.64 6 LEU C CA 1
ATOM 6650 C C . LEU C 1 5 ? 25.048 -53.346 -23.527 1.00 42.16 6 LEU C C 1
ATOM 6651 O O . LEU C 1 5 ? 24.453 -53.496 -22.455 1.00 41.65 6 LEU C O 1
ATOM 6656 N N . SER C 1 6 ? 25.129 -54.298 -24.455 1.00 41.13 7 SER C N 1
ATOM 6657 C CA . SER C 1 6 ? 24.552 -55.627 -24.277 1.00 40.19 7 SER C CA 1
ATOM 6658 C C . SER C 1 6 ? 25.454 -56.528 -23.410 1.00 40.41 7 SER C C 1
ATOM 6659 O O . SER C 1 6 ? 26.647 -56.246 -23.231 1.00 40.73 7 SER C O 1
ATOM 6662 N N . PRO C 1 7 ? 24.885 -57.603 -22.835 1.00 40.16 8 PRO C N 1
ATOM 6663 C CA . PRO C 1 7 ? 25.704 -58.602 -22.137 1.00 39.48 8 PRO C CA 1
ATOM 6664 C C . PRO C 1 7 ? 26.951 -59.040 -22.899 1.00 38.72 8 PRO C C 1
ATOM 6665 O O . PRO C 1 7 ? 27.998 -59.138 -22.289 1.00 38.77 8 PRO C O 1
ATOM 6669 N N . SER C 1 8 ? 26.867 -59.284 -24.205 1.00 37.47 9 SER C N 1
ATOM 6670 C CA . SER C 1 8 ? 28.057 -59.735 -24.922 1.00 36.83 9 SER C CA 1
ATOM 6671 C C . SER C 1 8 ? 29.108 -58.618 -25.107 1.00 36.09 9 SER C C 1
ATOM 6672 O O . SER C 1 8 ? 30.286 -58.928 -25.228 1.00 35.65 9 SER C O 1
ATOM 6675 N N . GLN C 1 9 ? 28.672 -57.353 -25.140 1.00 34.92 10 GLN C N 1
ATOM 6676 C CA . GLN C 1 9 ? 29.596 -56.218 -25.237 1.00 35.49 10 GLN C CA 1
ATOM 6677 C C . GLN C 1 9 ? 30.340 -56.037 -23.900 1.00 35.92 10 GLN C C 1
ATOM 6678 O O . GLN C 1 9 ? 31.564 -55.863 -23.871 1.00 35.68 10 GLN C O 1
ATOM 6684 N N . LEU C 1 10 ? 29.585 -56.100 -22.802 1.00 36.50 11 LEU C N 1
ATOM 6685 C CA . LEU C 1 10 ? 30.151 -56.068 -21.456 1.00 37.05 11 LEU C CA 1
ATOM 6686 C C . LEU C 1 10 ? 31.086 -57.226 -21.197 1.00 37.36 11 LEU C C 1
ATOM 6687 O O . LEU C 1 10 ? 32.063 -57.051 -20.487 1.00 37.69 11 LEU C O 1
ATOM 6692 N N . GLU C 1 11 ? 30.780 -58.401 -21.755 1.00 37.57 12 GLU C N 1
ATOM 6693 C CA . GLU C 1 11 ? 31.640 -59.566 -21.607 1.00 38.49 12 GLU C CA 1
ATOM 6694 C C . GLU C 1 11 ? 32.879 -59.470 -22.481 1.00 37.82 12 GLU C C 1
ATOM 6695 O O . GLU C 1 11 ? 33.942 -59.911 -22.067 1.00 38.16 12 GLU C O 1
ATOM 6701 N N . ALA C 1 12 ? 32.747 -58.883 -23.673 1.00 37.52 13 ALA C N 1
ATOM 6702 C CA . ALA C 1 12 ? 33.907 -58.582 -24.514 1.00 36.93 13 ALA C CA 1
ATOM 6703 C C . ALA C 1 12 ? 34.857 -57.628 -23.813 1.00 36.30 13 ALA C C 1
ATOM 6704 O O . ALA C 1 12 ? 36.065 -57.755 -23.936 1.00 36.17 13 ALA C O 1
ATOM 6706 N N . ARG C 1 13 ? 34.310 -56.688 -23.054 1.00 36.24 14 ARG C N 1
ATOM 6707 C CA . ARG C 1 13 ? 35.144 -55.739 -22.305 1.00 36.28 14 ARG C CA 1
ATOM 6708 C C . ARG C 1 13 ? 35.895 -56.451 -21.160 1.00 36.94 14 ARG C C 1
ATOM 6709 O O . ARG C 1 13 ? 37.114 -56.284 -21.024 1.00 36.04 14 ARG C O 1
ATOM 6717 N N . ARG C 1 14 ? 35.157 -57.236 -20.358 1.00 37.39 15 ARG C N 1
ATOM 6718 C CA . ARG C 1 14 ? 35.734 -58.049 -19.272 1.00 38.23 15 ARG C CA 1
ATOM 6719 C C . ARG C 1 14 ? 36.834 -58.946 -19.802 1.00 38.08 15 ARG C C 1
ATOM 6720 O O . ARG C 1 14 ? 37.881 -59.037 -19.184 1.00 38.18 15 ARG C O 1
ATOM 6728 N N . HIS C 1 15 ? 36.593 -59.610 -20.936 1.00 37.88 16 HIS C N 1
ATOM 6729 C CA . HIS C 1 15 ? 37.567 -60.539 -21.513 1.00 38.40 16 HIS C CA 1
ATOM 6730 C C . HIS C 1 15 ? 38.840 -59.816 -21.990 1.00 38.08 16 HIS C C 1
ATOM 6731 O O . HIS C 1 15 ? 39.961 -60.321 -21.820 1.00 38.30 16 HIS C O 1
ATOM 6738 N N . ALA C 1 16 ? 38.662 -58.639 -22.586 1.00 37.01 17 ALA C N 1
ATOM 6739 C CA . ALA C 1 16 ? 39.790 -57.810 -23.033 1.00 36.63 17 ALA C CA 1
ATOM 6740 C C . ALA C 1 16 ? 40.620 -57.347 -21.830 1.00 35.93 17 ALA C C 1
ATOM 6741 O O . ALA C 1 16 ? 41.840 -57.520 -21.814 1.00 35.49 17 ALA C O 1
ATOM 6743 N N . GLN C 1 17 ? 39.955 -56.786 -20.826 1.00 35.68 18 GLN C N 1
ATOM 6744 C CA . GLN C 1 17 ? 40.637 -56.378 -19.594 1.00 36.79 18 GLN C CA 1
ATOM 6745 C C . GLN C 1 17 ? 41.465 -57.502 -18.958 1.00 36.73 18 GLN C C 1
ATOM 6746 O O . GLN C 1 17 ? 42.645 -57.312 -18.632 1.00 36.29 18 GLN C O 1
ATOM 6752 N N . ALA C 1 18 ? 40.852 -58.677 -18.820 1.00 36.53 19 ALA C N 1
ATOM 6753 C CA . ALA C 1 18 ? 41.493 -59.817 -18.168 1.00 36.97 19 ALA C CA 1
ATOM 6754 C C . ALA C 1 18 ? 42.693 -60.271 -18.993 1.00 37.13 19 ALA C C 1
ATOM 6755 O O . ALA C 1 18 ? 43.750 -60.634 -18.445 1.00 38.01 19 ALA C O 1
ATOM 6757 N N . PHE C 1 19 ? 42.550 -60.234 -20.310 1.00 36.09 20 PHE C N 1
ATOM 6758 C CA . PHE C 1 19 ? 43.643 -60.623 -21.162 1.00 35.31 20 PHE C CA 1
ATOM 6759 C C . PHE C 1 19 ? 44.807 -59.642 -21.004 1.00 35.45 20 PHE C C 1
ATOM 6760 O O . PHE C 1 19 ? 45.963 -60.054 -20.889 1.00 35.49 20 PHE C O 1
ATOM 6768 N N . ALA C 1 20 ? 44.504 -58.345 -21.011 1.00 35.57 21 ALA C N 1
ATOM 6769 C CA . ALA C 1 20 ? 45.540 -57.300 -20.893 1.00 35.70 21 ALA C CA 1
ATOM 6770 C C . ALA C 1 20 ? 46.225 -57.337 -19.524 1.00 36.19 21 ALA C C 1
ATOM 6771 O O . ALA C 1 20 ? 47.439 -57.234 -19.419 1.00 36.51 21 ALA C O 1
ATOM 6773 N N . ASN C 1 21 ? 45.435 -57.508 -18.477 1.00 37.83 22 ASN C N 1
ATOM 6774 C CA . ASN C 1 21 ? 45.970 -57.532 -17.111 1.00 39.55 22 ASN C CA 1
ATOM 6775 C C . ASN C 1 21 ? 46.783 -58.774 -16.763 1.00 39.66 22 ASN C C 1
ATOM 6776 O O . ASN C 1 21 ? 47.789 -58.674 -16.073 1.00 40.77 22 ASN C O 1
ATOM 6781 N N . THR C 1 22 ? 46.366 -59.939 -17.254 1.00 40.39 23 THR C N 1
ATOM 6782 C CA . THR C 1 22 ? 47.043 -61.193 -16.904 1.00 40.76 23 THR C CA 1
ATOM 6783 C C . THR C 1 22 ? 48.104 -61.606 -17.922 1.00 40.46 23 THR C C 1
ATOM 6784 O O . THR C 1 22 ? 49.083 -62.287 -17.563 1.00 40.91 23 THR C O 1
ATOM 6788 N N . VAL C 1 23 ? 47.935 -61.199 -19.179 1.00 38.93 24 VAL C N 1
ATOM 6789 C CA . VAL C 1 23 ? 48.909 -61.582 -20.200 1.00 37.86 24 VAL C CA 1
ATOM 6790 C C . VAL C 1 23 ? 49.805 -60.414 -20.635 1.00 37.11 24 VAL C C 1
ATOM 6791 O O . VAL C 1 23 ? 51.026 -60.518 -20.598 1.00 37.40 24 VAL C O 1
ATOM 6795 N N . LEU C 1 24 ? 49.202 -59.307 -21.031 1.00 36.11 25 LEU C N 1
ATOM 6796 C CA . LEU C 1 24 ? 49.957 -58.213 -21.653 1.00 36.13 25 LEU C CA 1
ATOM 6797 C C . LEU C 1 24 ? 50.968 -57.531 -20.706 1.00 35.89 25 LEU C C 1
ATOM 6798 O O . LEU C 1 24 ? 52.086 -57.173 -21.133 1.00 34.59 25 LEU C O 1
ATOM 6803 N N . THR C 1 25 ? 50.587 -57.404 -19.429 1.00 35.67 26 THR C N 1
ATOM 6804 C CA . THR C 1 25 ? 51.464 -56.773 -18.407 1.00 36.47 26 THR C CA 1
ATOM 6805 C C . THR C 1 25 ? 52.806 -57.478 -18.230 1.00 37.16 26 THR C C 1
ATOM 6806 O O . THR C 1 25 ? 53.738 -56.903 -17.660 1.00 37.46 26 THR C O 1
ATOM 6810 N N . LYS C 1 26 ? 52.875 -58.724 -18.714 1.00 36.96 27 LYS C N 1
ATOM 6811 C CA . LYS C 1 26 ? 54.059 -59.560 -18.650 1.00 37.88 27 LYS C CA 1
ATOM 6812 C C . LYS C 1 26 ? 54.996 -59.315 -19.817 1.00 37.60 27 LYS C C 1
ATOM 6813 O O . LYS C 1 26 ? 56.137 -59.754 -19.801 1.00 38.20 27 LYS C O 1
ATOM 6819 N N . ALA C 1 27 ? 54.535 -58.605 -20.836 1.00 37.84 28 ALA C N 1
ATOM 6820 C CA . ALA C 1 27 ? 55.360 -58.448 -22.033 1.00 37.89 28 ALA C CA 1
ATOM 6821 C C . ALA C 1 27 ? 56.617 -57.589 -21.829 1.00 37.85 28 ALA C C 1
ATOM 6822 O O . ALA C 1 27 ? 57.688 -57.908 -22.350 1.00 37.59 28 ALA C O 1
ATOM 6824 N N . SER C 1 28 ? 56.471 -56.495 -21.098 1.00 38.20 29 SER C N 1
ATOM 6825 C CA . SER C 1 28 ? 57.579 -55.573 -20.875 1.00 39.55 29 SER C CA 1
ATOM 6826 C C . SER C 1 28 ? 58.869 -56.247 -20.342 1.00 39.71 29 SER C C 1
ATOM 6827 O O . SER C 1 28 ? 59.975 -55.907 -20.764 1.00 39.02 29 SER C O 1
ATOM 6830 N N . ALA C 1 29 ? 58.704 -57.196 -19.420 1.00 40.14 30 ALA C N 1
ATOM 6831 C CA . ALA C 1 29 ? 59.835 -57.912 -18.825 1.00 40.92 30 ALA C CA 1
ATOM 6832 C C . ALA C 1 29 ? 60.620 -58.674 -19.892 1.00 41.11 30 ALA C C 1
ATOM 6833 O O . ALA C 1 29 ? 61.857 -58.812 -19.797 1.00 41.20 30 ALA C O 1
ATOM 6835 N N . GLU C 1 30 ? 59.911 -59.134 -20.927 1.00 40.33 31 GLU C N 1
ATOM 6836 C CA . GLU C 1 30 ? 60.569 -59.817 -22.033 1.00 40.16 31 GLU C CA 1
ATOM 6837 C C . GLU C 1 30 ? 61.152 -58.876 -23.067 1.00 39.09 31 GLU C C 1
ATOM 6838 O O . GLU C 1 30 ? 62.301 -59.045 -23.454 1.00 38.70 31 GLU C O 1
ATOM 6844 N N . TYR C 1 31 ? 60.377 -57.896 -23.543 1.00 38.50 32 TYR C N 1
ATOM 6845 C CA . TYR C 1 31 ? 60.885 -57.052 -24.643 1.00 37.92 32 TYR C CA 1
ATOM 6846 C C . TYR C 1 31 ? 61.887 -55.960 -24.238 1.00 38.52 32 TYR C C 1
ATOM 6847 O O . TYR C 1 31 ? 62.728 -55.602 -25.039 1.00 37.72 32 TYR C O 1
ATOM 6856 N N . SER C 1 32 ? 61.780 -55.440 -23.016 1.00 40.06 33 SER C N 1
ATOM 6857 C CA . SER C 1 32 ? 62.711 -54.417 -22.462 1.00 42.58 33 SER C CA 1
ATOM 6858 C C . SER C 1 32 ? 64.186 -54.798 -22.531 1.00 43.95 33 SER C C 1
ATOM 6859 O O . SER C 1 32 ? 65.067 -53.956 -22.632 1.00 44.61 33 SER C O 1
ATOM 6862 N N . THR C 1 33 ? 64.414 -56.099 -22.456 1.00 46.15 34 THR C N 1
ATOM 6863 C CA . THR C 1 33 ? 65.706 -56.743 -22.545 1.00 48.03 34 THR C CA 1
ATOM 6864 C C . THR C 1 33 ? 66.361 -56.577 -23.920 1.00 48.03 34 THR C C 1
ATOM 6865 O O . THR C 1 33 ? 67.595 -56.599 -24.027 1.00 48.84 34 THR C O 1
ATOM 6869 N N . GLN C 1 34 ? 65.561 -56.381 -24.968 1.00 47.27 35 GLN C N 1
ATOM 6870 C CA . GLN C 1 34 ? 66.099 -56.484 -26.328 1.00 46.54 35 GLN C CA 1
ATOM 6871 C C . GLN C 1 34 ? 66.654 -55.166 -26.845 1.00 46.45 35 GLN C C 1
ATOM 6872 O O . GLN C 1 34 ? 66.209 -54.109 -26.430 1.00 46.96 35 GLN C O 1
ATOM 6878 N N . LYS C 1 35 ? 67.566 -55.264 -27.814 1.00 45.93 36 LYS C N 1
ATOM 6879 C CA . LYS C 1 35 ? 68.440 -54.172 -28.288 1.00 45.42 36 LYS C CA 1
ATOM 6880 C C . LYS C 1 35 ? 67.982 -53.400 -29.540 1.00 44.11 36 LYS C C 1
ATOM 6881 O O . LYS C 1 35 ? 68.550 -52.358 -29.886 1.00 43.32 36 LYS C O 1
ATOM 6887 N N . ASP C 1 36 ? 66.994 -53.946 -30.244 1.00 42.24 37 ASP C N 1
ATOM 6888 C CA . ASP C 1 36 ? 66.567 -53.401 -31.531 1.00 40.20 37 ASP C CA 1
ATOM 6889 C C . ASP C 1 36 ? 65.080 -53.690 -31.764 1.00 38.31 37 ASP C C 1
ATOM 6890 O O . ASP C 1 36 ? 64.492 -54.569 -31.124 1.00 37.45 37 ASP C O 1
ATOM 6895 N N . GLN C 1 37 ? 64.487 -52.925 -32.674 1.00 36.75 38 GLN C N 1
ATOM 6896 C CA . GLN C 1 37 ? 63.064 -53.005 -32.989 1.00 34.88 38 GLN C CA 1
ATOM 6897 C C . GLN C 1 37 ? 62.654 -54.468 -33.304 1.00 34.20 38 GLN C C 1
ATOM 6898 O O . GLN C 1 37 ? 61.770 -55.036 -32.633 1.00 34.66 38 GLN C O 1
ATOM 6904 N N . LEU C 1 38 ? 63.329 -55.091 -34.263 1.00 33.03 39 LEU C N 1
ATOM 6905 C CA . LEU C 1 38 ? 63.007 -56.487 -34.624 1.00 33.30 39 LEU C CA 1
ATOM 6906 C C . LEU C 1 38 ? 63.028 -57.467 -33.447 1.00 33.59 39 LEU C C 1
ATOM 6907 O O . LEU C 1 38 ? 62.099 -58.297 -33.299 1.00 33.72 39 LEU C O 1
ATOM 6912 N N . SER C 1 39 ? 64.072 -57.380 -32.616 1.00 33.84 40 SER C N 1
ATOM 6913 C CA . SER C 1 39 ? 64.219 -58.282 -31.462 1.00 34.67 40 SER C CA 1
ATOM 6914 C C . SER C 1 39 ? 63.111 -58.109 -30.431 1.00 34.22 40 SER C C 1
ATOM 6915 O O . SER C 1 39 ? 62.686 -59.083 -29.800 1.00 35.21 40 SER C O 1
ATOM 6918 N N . ARG C 1 40 ? 62.657 -56.872 -30.274 1.00 33.23 41 ARG C N 1
ATOM 6919 C CA . ARG C 1 40 ? 61.583 -56.521 -29.339 1.00 33.14 41 ARG C CA 1
ATOM 6920 C C . ARG C 1 40 ? 60.254 -57.108 -29.845 1.00 33.14 41 ARG C C 1
ATOM 6921 O O . ARG C 1 40 ? 59.481 -57.645 -29.069 1.00 32.64 41 ARG C O 1
ATOM 6929 N N . PHE C 1 41 ? 60.007 -56.950 -31.148 1.00 32.77 42 PHE C N 1
ATOM 6930 C CA . PHE C 1 41 ? 58.891 -57.602 -31.838 1.00 33.11 42 PHE C CA 1
ATOM 6931 C C . PHE C 1 41 ? 58.899 -59.107 -31.660 1.00 32.79 42 PHE C C 1
ATOM 6932 O O . PHE C 1 41 ? 57.872 -59.678 -31.337 1.00 32.96 42 PHE C O 1
ATOM 6940 N N . GLN C 1 42 ? 60.054 -59.753 -31.886 1.00 33.56 43 GLN C N 1
ATOM 6941 C CA . GLN C 1 42 ? 60.182 -61.207 -31.672 1.00 33.02 43 GLN C CA 1
ATOM 6942 C C . GLN C 1 42 ? 59.920 -61.663 -30.232 1.00 33.32 43 GLN C C 1
ATOM 6943 O O . GLN C 1 42 ? 59.268 -62.705 -30.035 1.00 33.51 43 GLN C O 1
ATOM 6949 N N . ALA C 1 43 ? 60.370 -60.880 -29.236 1.00 32.47 44 ALA C N 1
ATOM 6950 C CA . ALA C 1 43 ? 60.086 -61.154 -27.805 1.00 32.29 44 ALA C CA 1
ATOM 6951 C C . ALA C 1 43 ? 58.592 -61.123 -27.455 1.00 32.85 44 ALA C C 1
ATOM 6952 O O . ALA C 1 43 ? 58.133 -61.628 -26.418 1.00 32.60 44 ALA C O 1
ATOM 6954 N N . THR C 1 44 ? 57.849 -60.468 -28.326 1.00 33.81 45 THR C N 1
ATOM 6955 C CA . THR C 1 44 ? 56.415 -60.275 -28.228 1.00 34.90 45 THR C CA 1
ATOM 6956 C C . THR C 1 44 ? 55.609 -61.513 -28.743 1.00 35.77 45 THR C C 1
ATOM 6957 O O . THR C 1 44 ? 54.411 -61.655 -28.473 1.00 36.40 45 THR C O 1
ATOM 6961 N N . ARG C 1 45 ? 56.275 -62.416 -29.462 1.00 35.75 46 ARG C N 1
ATOM 6962 C CA . ARG C 1 45 ? 55.606 -63.544 -30.123 1.00 36.21 46 ARG C CA 1
ATOM 6963 C C . ARG C 1 45 ? 54.773 -64.463 -29.177 1.00 36.24 46 ARG C C 1
ATOM 6964 O O . ARG C 1 45 ? 53.623 -64.785 -29.495 1.00 35.77 46 ARG C O 1
ATOM 6972 N N . PRO C 1 46 ? 55.326 -64.853 -27.997 1.00 36.19 47 PRO C N 1
ATOM 6973 C CA . PRO C 1 46 ? 54.526 -65.642 -27.054 1.00 35.79 47 PRO C CA 1
ATOM 6974 C C . PRO C 1 46 ? 53.227 -64.968 -26.625 1.00 35.42 47 PRO C C 1
ATOM 6975 O O . PRO C 1 46 ? 52.269 -65.652 -26.228 1.00 34.93 47 PRO C O 1
ATOM 6979 N N . PHE C 1 47 ? 53.191 -63.639 -26.687 1.00 34.88 48 PHE C N 1
ATOM 6980 C CA . PHE C 1 47 ? 52.004 -62.903 -26.252 1.00 33.93 48 PHE C CA 1
ATOM 6981 C C . PHE C 1 47 ? 50.934 -62.877 -27.349 1.00 33.90 48 PHE C C 1
ATOM 6982 O O . PHE C 1 47 ? 49.748 -62.917 -27.040 1.00 33.73 48 PHE C O 1
ATOM 6990 N N . TYR C 1 48 ? 51.367 -62.797 -28.608 1.00 33.06 49 TYR C N 1
ATOM 6991 C CA . TYR C 1 48 ? 50.477 -62.950 -29.755 1.00 33.73 49 TYR C CA 1
ATOM 6992 C C . TYR C 1 48 ? 49.948 -64.376 -29.775 1.00 34.40 49 TYR C C 1
ATOM 6993 O O . TYR C 1 48 ? 48.758 -64.575 -29.996 1.00 34.06 49 TYR C O 1
ATOM 7002 N N . ARG C 1 49 ? 50.831 -65.353 -29.518 1.00 35.25 50 ARG C N 1
ATOM 7003 C CA . ARG C 1 49 ? 50.421 -66.738 -29.285 1.00 36.47 50 ARG C CA 1
ATOM 7004 C C . ARG C 1 49 ? 49.233 -66.846 -28.309 1.00 35.75 50 ARG C C 1
ATOM 7005 O O . ARG C 1 49 ? 48.227 -67.490 -28.620 1.00 35.87 50 ARG C O 1
ATOM 7013 N N . GLU C 1 50 ? 49.338 -66.204 -27.149 1.00 35.04 51 GLU C N 1
ATOM 7014 C CA . GLU C 1 50 ? 48.217 -66.146 -26.194 1.00 35.28 51 GLU C CA 1
ATOM 7015 C C . GLU C 1 50 ? 47.002 -65.383 -26.731 1.00 33.85 51 GLU C C 1
ATOM 7016 O O . GLU C 1 50 ? 45.873 -65.723 -26.423 1.00 33.13 51 GLU C O 1
ATOM 7022 N N . ALA C 1 51 ? 47.233 -64.332 -27.504 1.00 34.10 52 ALA C N 1
ATOM 7023 C CA . ALA C 1 51 ? 46.125 -63.587 -28.117 1.00 34.86 52 ALA C CA 1
ATOM 7024 C C . ALA C 1 51 ? 45.310 -64.505 -29.039 1.00 34.85 52 ALA C C 1
ATOM 7025 O O . ALA C 1 51 ? 44.081 -64.493 -28.999 1.00 35.22 52 ALA C O 1
ATOM 7027 N N . VAL C 1 52 ? 45.990 -65.310 -29.845 1.00 35.49 53 VAL C N 1
ATOM 7028 C CA . VAL C 1 52 ? 45.306 -66.293 -30.705 1.00 36.36 53 VAL C CA 1
ATOM 7029 C C . VAL C 1 52 ? 44.497 -67.296 -29.863 1.00 37.32 53 VAL C C 1
ATOM 7030 O O . VAL C 1 52 ? 43.318 -67.572 -30.144 1.00 37.52 53 VAL C O 1
ATOM 7034 N N . ARG C 1 53 ? 45.128 -67.793 -28.798 1.00 37.91 54 ARG C N 1
ATOM 7035 C CA . ARG C 1 53 ? 44.532 -68.776 -27.904 1.00 38.40 54 ARG C CA 1
ATOM 7036 C C . ARG C 1 53 ? 43.292 -68.238 -27.237 1.00 38.18 54 ARG C C 1
ATOM 7037 O O . ARG C 1 53 ? 42.351 -69.001 -26.938 1.00 36.75 54 ARG C O 1
ATOM 7045 N N . HIS C 1 54 ? 43.292 -66.919 -26.999 1.00 37.89 55 HIS C N 1
ATOM 7046 C CA . HIS C 1 54 ? 42.158 -66.271 -26.364 1.00 37.60 55 HIS C CA 1
ATOM 7047 C C . HIS C 1 54 ? 41.113 -65.888 -27.394 1.00 37.06 55 HIS C C 1
ATOM 7048 O O . HIS C 1 54 ? 40.111 -65.299 -27.043 1.00 37.41 55 HIS C O 1
ATOM 7055 N N . GLY C 1 55 ? 41.340 -66.236 -28.658 1.00 36.60 56 GLY C N 1
ATOM 7056 C CA . GLY C 1 55 ? 40.365 -65.982 -29.725 1.00 35.59 56 GLY C CA 1
ATOM 7057 C C . GLY C 1 55 ? 40.385 -64.582 -30.324 1.00 35.60 56 GLY C C 1
ATOM 7058 O O . GLY C 1 55 ? 39.471 -64.220 -31.068 1.00 35.14 56 GLY C O 1
ATOM 7059 N N . LEU C 1 56 ? 41.415 -63.791 -30.013 1.00 34.66 57 LEU C N 1
ATOM 7060 C CA . LEU C 1 56 ? 41.420 -62.374 -30.414 1.00 34.08 57 LEU C CA 1
ATOM 7061 C C . LEU C 1 56 ? 41.709 -62.125 -31.903 1.00 33.41 57 LEU C C 1
ATOM 7062 O O . LEU C 1 56 ? 41.274 -61.106 -32.466 1.00 33.87 57 LEU C O 1
ATOM 7067 N N . ILE C 1 57 ? 42.441 -63.034 -32.523 1.00 32.72 58 ILE C N 1
ATOM 7068 C CA . ILE C 1 57 ? 42.641 -63.023 -33.977 1.00 32.88 58 ILE C CA 1
ATOM 7069 C C . ILE C 1 57 ? 41.343 -63.469 -34.728 1.00 32.85 58 ILE C C 1
ATOM 7070 O O . ILE C 1 57 ? 40.920 -62.806 -35.685 1.00 33.77 58 ILE C O 1
ATOM 7075 N N . LYS C 1 58 ? 40.691 -64.546 -34.271 1.00 33.04 59 LYS C N 1
ATOM 7076 C CA . LYS C 1 58 ? 39.358 -64.957 -34.795 1.00 33.41 59 LYS C CA 1
ATOM 7077 C C . LYS C 1 58 ? 38.387 -63.802 -34.748 1.00 33.22 59 LYS C C 1
ATOM 7078 O O . LYS C 1 58 ? 37.594 -63.624 -35.671 1.00 33.25 59 LYS C O 1
ATOM 7084 N N . ALA C 1 59 ? 38.462 -63.012 -33.663 1.00 32.56 60 ALA C N 1
ATOM 7085 C CA . ALA C 1 59 ? 37.564 -61.885 -33.413 1.00 31.53 60 ALA C CA 1
ATOM 7086 C C . ALA C 1 59 ? 37.758 -60.723 -34.388 1.00 31.32 60 ALA C C 1
ATOM 7087 O O . ALA C 1 59 ? 36.936 -59.809 -34.420 1.00 30.71 60 ALA C O 1
ATOM 7089 N N . GLN C 1 60 ? 38.844 -60.753 -35.158 1.00 30.05 61 GLN C N 1
ATOM 7090 C CA . GLN C 1 60 ? 39.084 -59.777 -36.238 1.00 29.95 61 GLN C CA 1
ATOM 7091 C C . GLN C 1 60 ? 38.350 -60.158 -37.552 1.00 31.08 61 GLN C C 1
ATOM 7092 O O . GLN C 1 60 ? 38.347 -59.381 -38.522 1.00 31.90 61 GLN C O 1
ATOM 7098 N N . VAL C 1 61 ? 37.758 -61.352 -37.583 1.00 31.83 62 VAL C N 1
ATOM 7099 C CA . VAL C 1 61 ? 37.110 -61.884 -38.775 1.00 32.79 62 VAL C CA 1
ATOM 7100 C C . VAL C 1 61 ? 35.587 -61.979 -38.554 1.00 33.81 62 VAL C C 1
ATOM 7101 O O . VAL C 1 61 ? 35.150 -62.475 -37.535 1.00 34.49 62 VAL C O 1
ATOM 7105 N N . PRO C 1 62 ? 34.770 -61.461 -39.492 1.00 34.73 63 PRO C N 1
ATOM 7106 C CA . PRO C 1 62 ? 33.329 -61.592 -39.313 1.00 34.72 63 PRO C CA 1
ATOM 7107 C C . PRO C 1 62 ? 32.870 -63.048 -39.254 1.00 34.99 63 PRO C C 1
ATOM 7108 O O . PRO C 1 62 ? 33.521 -63.941 -39.821 1.00 34.84 63 PRO C O 1
ATOM 7112 N N . ILE C 1 63 ? 31.734 -63.253 -38.590 1.00 35.55 64 ILE C N 1
ATOM 7113 C CA . ILE C 1 63 ? 31.145 -64.574 -38.388 1.00 35.99 64 ILE C CA 1
ATOM 7114 C C . ILE C 1 63 ? 30.796 -65.276 -39.709 1.00 35.55 64 ILE C C 1
ATOM 7115 O O . ILE C 1 63 ? 31.110 -66.455 -39.867 1.00 35.32 64 ILE C O 1
ATOM 7120 N N . PRO C 1 64 ? 30.172 -64.556 -40.669 1.00 35.52 65 PRO C N 1
ATOM 7121 C CA . PRO C 1 64 ? 29.911 -65.268 -41.922 1.00 35.06 65 PRO C CA 1
ATOM 7122 C C . PRO C 1 64 ? 31.184 -65.794 -42.596 1.00 35.38 65 PRO C C 1
ATOM 7123 O O . PRO C 1 64 ? 31.101 -66.713 -43.418 1.00 34.72 65 PRO C O 1
ATOM 7127 N N . LEU C 1 65 ? 32.350 -65.241 -42.238 1.00 34.88 66 LEU C N 1
ATOM 7128 C CA . LEU C 1 65 ? 33.622 -65.735 -42.789 1.00 34.64 66 LEU C CA 1
ATOM 7129 C C . LEU C 1 65 ? 34.313 -66.756 -41.891 1.00 34.66 66 LEU C C 1
ATOM 7130 O O . LEU C 1 65 ? 35.464 -67.147 -42.130 1.00 34.89 66 LEU C O 1
ATOM 7135 N N . GLY C 1 66 ? 33.625 -67.193 -40.853 1.00 34.74 67 GLY C N 1
ATOM 7136 C CA . GLY C 1 66 ? 34.201 -68.228 -39.999 1.00 36.18 67 GLY C CA 1
ATOM 7137 C C . GLY C 1 66 ? 34.920 -67.682 -38.777 1.00 36.80 67 GLY C C 1
ATOM 7138 O O . GLY C 1 66 ? 35.496 -68.458 -38.011 1.00 37.95 67 GLY C O 1
ATOM 7139 N N . GLY C 1 67 ? 34.890 -66.362 -38.585 1.00 36.40 68 GLY C N 1
ATOM 7140 C CA . GLY C 1 67 ? 35.481 -65.756 -37.391 1.00 35.90 68 GLY C CA 1
ATOM 7141 C C . GLY C 1 67 ? 34.464 -65.526 -36.288 1.00 35.89 68 GLY C C 1
ATOM 7142 O O . GLY C 1 67 ? 33.395 -66.142 -36.265 1.00 36.02 68 GLY C O 1
ATOM 7143 N N . THR C 1 68 ? 34.783 -64.626 -35.367 1.00 35.15 69 THR C N 1
ATOM 7144 C CA . THR C 1 68 ? 33.916 -64.412 -34.212 1.00 34.98 69 THR C CA 1
ATOM 7145 C C . THR C 1 68 ? 33.644 -62.936 -33.982 1.00 34.89 69 THR C C 1
ATOM 7146 O O . THR C 1 68 ? 33.144 -62.560 -32.933 1.00 35.24 69 THR C O 1
ATOM 7150 N N . MET C 1 69 ? 33.974 -62.088 -34.943 1.00 34.82 70 MET C N 1
ATOM 7151 C CA . MET C 1 69 ? 33.677 -60.684 -34.744 1.00 35.34 70 MET C CA 1
ATOM 7152 C C . MET C 1 69 ? 32.167 -60.547 -34.557 1.00 35.75 70 MET C C 1
ATOM 7153 O O . MET C 1 69 ? 31.396 -61.114 -35.347 1.00 36.06 70 MET C O 1
ATOM 7158 N N . GLU C 1 70 ? 31.756 -59.806 -33.523 1.00 35.38 71 GLU C N 1
ATOM 7159 C CA . GLU C 1 70 ? 30.336 -59.614 -33.224 1.00 35.39 71 GLU C CA 1
ATOM 7160 C C . GLU C 1 70 ? 29.804 -58.308 -33.780 1.00 35.12 71 GLU C C 1
ATOM 7161 O O . GLU C 1 70 ? 28.695 -58.267 -34.316 1.00 35.30 71 GLU C O 1
ATOM 7167 N N . SER C 1 71 ? 30.609 -57.254 -33.668 1.00 34.22 72 SER C N 1
ATOM 7168 C CA . SER C 1 71 ? 30.322 -55.934 -34.253 1.00 33.91 72 SER C CA 1
ATOM 7169 C C . SER C 1 71 ? 31.514 -55.001 -34.090 1.00 33.41 72 SER C C 1
ATOM 7170 O O . SER C 1 71 ? 32.468 -55.279 -33.345 1.00 32.73 72 SER C O 1
ATOM 7173 N N . LEU C 1 72 ? 31.447 -53.875 -34.786 1.00 33.37 73 LEU C N 1
ATOM 7174 C CA . LEU C 1 72 ? 32.506 -52.869 -34.693 1.00 32.47 73 LEU C CA 1
ATOM 7175 C C . LEU C 1 72 ? 32.547 -52.156 -33.328 1.00 31.51 73 LEU C C 1
ATOM 7176 O O . LEU C 1 72 ? 33.609 -51.708 -32.895 1.00 31.32 73 LEU C O 1
ATOM 7181 N N . VAL C 1 73 ? 31.411 -52.089 -32.635 1.00 30.93 74 VAL C N 1
ATOM 7182 C CA . VAL C 1 73 ? 31.391 -51.553 -31.270 1.00 29.91 74 VAL C CA 1
ATOM 7183 C C . VAL C 1 73 ? 32.097 -52.519 -30.303 1.00 30.50 74 VAL C C 1
ATOM 7184 O O . VAL C 1 73 ? 32.896 -52.081 -29.477 1.00 30.35 74 VAL C O 1
ATOM 7188 N N . HIS C 1 74 ? 31.836 -53.823 -30.431 1.00 29.92 75 HIS C N 1
ATOM 7189 C CA . HIS C 1 74 ? 32.567 -54.810 -29.653 1.00 29.99 75 HIS C CA 1
ATOM 7190 C C . HIS C 1 74 ? 34.053 -54.574 -29.879 1.00 30.08 75 HIS C C 1
ATOM 7191 O O . HIS C 1 74 ? 34.770 -54.423 -28.907 1.00 29.85 75 HIS C O 1
ATOM 7198 N N . GLU C 1 75 ? 34.486 -54.576 -31.157 1.00 30.19 76 GLU C N 1
ATOM 7199 C CA . GLU C 1 75 ? 35.863 -54.265 -31.574 1.00 30.44 76 GLU C CA 1
ATOM 7200 C C . GLU C 1 75 ? 36.448 -53.019 -30.905 1.00 30.24 76 GLU C C 1
ATOM 7201 O O . GLU C 1 75 ? 37.510 -53.108 -30.313 1.00 30.59 76 GLU C O 1
ATOM 7207 N N . SER C 1 76 ? 35.712 -51.909 -30.941 1.00 29.16 77 SER C N 1
ATOM 7208 C CA . SER C 1 76 ? 36.126 -50.631 -30.351 1.00 29.94 77 SER C CA 1
ATOM 7209 C C . SER C 1 76 ? 36.424 -50.740 -28.851 1.00 29.82 77 SER C C 1
ATOM 7210 O O . SER C 1 76 ? 37.370 -50.101 -28.333 1.00 28.97 77 SER C O 1
ATOM 7213 N N . ILE C 1 77 ? 35.583 -51.522 -28.184 1.00 29.83 78 ILE C N 1
ATOM 7214 C CA . ILE C 1 77 ? 35.655 -51.771 -26.746 1.00 30.51 78 ILE C CA 1
ATOM 7215 C C . ILE C 1 77 ? 36.893 -52.597 -26.422 1.00 31.03 78 ILE C C 1
ATOM 7216 O O . ILE C 1 77 ? 37.659 -52.232 -25.517 1.00 31.86 78 ILE C O 1
ATOM 7221 N N . ILE C 1 78 ? 37.122 -53.657 -27.199 1.00 30.50 79 ILE C N 1
ATOM 7222 C CA . ILE C 1 78 ? 38.330 -54.470 -27.076 1.00 30.62 79 ILE C CA 1
ATOM 7223 C C . ILE C 1 78 ? 39.601 -53.624 -27.221 1.00 30.42 79 ILE C C 1
ATOM 7224 O O . ILE C 1 78 ? 40.464 -53.628 -26.334 1.00 31.15 79 ILE C O 1
ATOM 7229 N N . LEU C 1 79 ? 39.694 -52.866 -28.305 1.00 30.42 80 LEU C N 1
ATOM 7230 C CA . LEU C 1 79 ? 40.884 -52.034 -28.579 1.00 28.99 80 LEU C CA 1
ATOM 7231 C C . LEU C 1 79 ? 41.163 -51.012 -27.497 1.00 28.62 80 LEU C C 1
ATOM 7232 O O . LEU C 1 79 ? 42.317 -50.856 -27.093 1.00 28.93 80 LEU C O 1
ATOM 7237 N N . GLU C 1 80 ? 40.119 -50.311 -27.038 1.00 28.29 81 GLU C N 1
ATOM 7238 C CA . GLU C 1 80 ? 40.269 -49.326 -25.968 1.00 28.29 81 GLU C CA 1
ATOM 7239 C C . GLU C 1 80 ? 40.924 -49.977 -24.742 1.00 28.75 81 GLU C C 1
ATOM 7240 O O . GLU C 1 80 ? 41.908 -49.442 -24.211 1.00 28.75 81 GLU C O 1
ATOM 7246 N N . GLU C 1 81 ? 40.349 -51.095 -24.282 1.00 28.63 82 GLU C N 1
ATOM 7247 C CA . GLU C 1 81 ? 40.885 -51.840 -23.120 1.00 28.97 82 GLU C CA 1
ATOM 7248 C C . GLU C 1 81 ? 42.300 -52.392 -23.295 1.00 29.03 82 GLU C C 1
ATOM 7249 O O . GLU C 1 81 ? 43.074 -52.440 -22.332 1.00 29.28 82 GLU C O 1
ATOM 7255 N N . LEU C 1 82 ? 42.630 -52.822 -24.507 1.00 28.81 83 LEU C N 1
ATOM 7256 C CA . LEU C 1 82 ? 43.968 -53.346 -24.794 1.00 29.14 83 LEU C CA 1
ATOM 7257 C C . LEU C 1 82 ? 45.019 -52.229 -24.771 1.00 29.13 83 LEU C C 1
ATOM 7258 O O . LEU C 1 82 ? 46.073 -52.375 -24.127 1.00 28.87 83 LEU C O 1
ATOM 7263 N N . PHE C 1 83 ? 44.732 -51.119 -25.461 1.00 28.64 84 PHE C N 1
ATOM 7264 C CA . PHE C 1 83 ? 45.682 -49.997 -25.538 1.00 28.68 84 PHE C CA 1
ATOM 7265 C C . PHE C 1 83 ? 45.804 -49.174 -24.246 1.00 29.22 84 PHE C C 1
ATOM 7266 O O . PHE C 1 83 ? 46.791 -48.480 -24.051 1.00 29.91 84 PHE C O 1
ATOM 7274 N N . ALA C 1 84 ? 44.821 -49.298 -23.367 1.00 29.12 85 ALA C N 1
ATOM 7275 C CA . ALA C 1 84 ? 44.860 -48.681 -22.047 1.00 29.69 85 ALA C CA 1
ATOM 7276 C C . ALA C 1 84 ? 45.866 -49.374 -21.123 1.00 29.61 85 ALA C C 1
ATOM 7277 O O . ALA C 1 84 ? 46.221 -48.847 -20.093 1.00 30.29 85 ALA C O 1
ATOM 7279 N N . VAL C 1 85 ? 46.307 -50.562 -21.502 1.00 30.17 86 VAL C N 1
ATOM 7280 C CA . VAL C 1 85 ? 47.236 -51.317 -20.688 1.00 29.99 86 VAL C CA 1
ATOM 7281 C C . VAL C 1 85 ? 48.582 -51.425 -21.378 1.00 30.36 86 VAL C C 1
ATOM 7282 O O . VAL C 1 85 ? 49.604 -51.056 -20.786 1.00 30.81 86 VAL C O 1
ATOM 7286 N N . GLU C 1 86 ? 48.595 -51.943 -22.611 1.00 30.09 87 GLU C N 1
ATOM 7287 C CA . GLU C 1 86 ? 49.847 -52.290 -23.285 1.00 30.14 87 GLU C CA 1
ATOM 7288 C C . GLU C 1 86 ? 49.616 -52.440 -24.802 1.00 30.69 87 GLU C C 1
ATOM 7289 O O . GLU C 1 86 ? 48.945 -53.362 -25.234 1.00 30.21 87 GLU C O 1
ATOM 7295 N N . PRO C 1 87 ? 50.133 -51.496 -25.602 1.00 31.13 88 PRO C N 1
ATOM 7296 C CA . PRO C 1 87 ? 50.098 -51.577 -27.063 1.00 31.44 88 PRO C CA 1
ATOM 7297 C C . PRO C 1 87 ? 50.961 -52.671 -27.697 1.00 31.47 88 PRO C C 1
ATOM 7298 O O . PRO C 1 87 ? 50.760 -52.983 -28.866 1.00 30.44 88 PRO C O 1
ATOM 7302 N N . ALA C 1 88 ? 51.951 -53.200 -26.974 1.00 31.14 89 ALA C N 1
ATOM 7303 C CA . ALA C 1 88 ? 52.688 -54.362 -27.486 1.00 31.38 89 ALA C CA 1
ATOM 7304 C C . ALA C 1 88 ? 51.694 -55.516 -27.682 1.00 30.97 89 ALA C C 1
ATOM 7305 O O . ALA C 1 88 ? 50.811 -55.729 -26.836 1.00 31.40 89 ALA C O 1
ATOM 7307 N N . THR C 1 89 ? 51.854 -56.251 -28.786 1.00 30.96 90 THR C N 1
ATOM 7308 C CA . THR C 1 89 ? 50.937 -57.315 -29.203 1.00 31.34 90 THR C CA 1
ATOM 7309 C C . THR C 1 89 ? 49.560 -56.779 -29.675 1.00 31.70 90 THR C C 1
ATOM 7310 O O . THR C 1 89 ? 49.078 -57.162 -30.749 1.00 31.88 90 THR C O 1
ATOM 7314 N N . SER C 1 90 ? 48.918 -55.927 -28.873 1.00 31.38 91 SER C N 1
ATOM 7315 C CA . SER C 1 90 ? 47.718 -55.235 -29.301 1.00 31.22 91 SER C CA 1
ATOM 7316 C C . SER C 1 90 ? 47.886 -54.635 -30.696 1.00 31.03 91 SER C C 1
ATOM 7317 O O . SER C 1 90 ? 47.031 -54.822 -31.553 1.00 30.48 91 SER C O 1
ATOM 7320 N N . ILE C 1 91 ? 48.980 -53.905 -30.902 1.00 31.10 92 ILE C N 1
ATOM 7321 C CA . ILE C 1 91 ? 49.324 -53.358 -32.206 1.00 31.73 92 ILE C CA 1
ATOM 7322 C C . ILE C 1 91 ? 49.406 -54.448 -33.308 1.00 32.13 92 ILE C C 1
ATOM 7323 O O . ILE C 1 91 ? 48.973 -54.236 -34.467 1.00 32.09 92 ILE C O 1
ATOM 7328 N N . THR C 1 92 ? 49.985 -55.591 -32.945 1.00 32.12 93 THR C N 1
ATOM 7329 C CA . THR C 1 92 ? 50.172 -56.695 -33.888 1.00 32.73 93 THR C CA 1
ATOM 7330 C C . THR C 1 92 ? 48.799 -57.256 -34.301 1.00 32.55 93 THR C C 1
ATOM 7331 O O . THR C 1 92 ? 48.571 -57.553 -35.492 1.00 32.21 93 THR C O 1
ATOM 7335 N N . ILE C 1 93 ? 47.896 -57.355 -33.324 1.00 32.17 94 ILE C N 1
ATOM 7336 C CA . ILE C 1 93 ? 46.505 -57.772 -33.574 1.00 32.73 94 ILE C CA 1
ATOM 7337 C C . ILE C 1 93 ? 45.771 -56.851 -34.551 1.00 32.72 94 ILE C C 1
ATOM 7338 O O . ILE C 1 93 ? 45.158 -57.339 -35.506 1.00 33.32 94 ILE C O 1
ATOM 7343 N N . VAL C 1 94 ? 45.818 -55.541 -34.314 1.00 32.26 95 VAL C N 1
ATOM 7344 C CA . VAL C 1 94 ? 45.128 -54.599 -35.195 1.00 32.20 95 VAL C CA 1
ATOM 7345 C C . VAL C 1 94 ? 45.759 -54.494 -36.594 1.00 32.40 95 VAL C C 1
ATOM 7346 O O . VAL C 1 94 ? 45.042 -54.269 -37.560 1.00 32.16 95 VAL C O 1
ATOM 7350 N N . ALA C 1 95 ? 47.081 -54.654 -36.702 1.00 32.02 96 ALA C N 1
ATOM 7351 C CA . ALA C 1 95 ? 47.748 -54.667 -37.998 1.00 31.83 96 ALA C CA 1
ATOM 7352 C C . ALA C 1 95 ? 47.370 -55.892 -38.838 1.00 31.50 96 ALA C C 1
ATOM 7353 O O . ALA C 1 95 ? 47.202 -55.785 -40.049 1.00 31.47 96 ALA C O 1
ATOM 7355 N N . THR C 1 96 ? 47.293 -57.052 -38.189 1.00 31.35 97 THR C N 1
ATOM 7356 C CA . THR C 1 96 ? 46.736 -58.249 -38.793 1.00 31.37 97 THR C CA 1
ATOM 7357 C C . THR C 1 96 ? 45.309 -57.963 -39.298 1.00 31.31 97 THR C C 1
ATOM 7358 O O . THR C 1 96 ? 45.024 -58.162 -40.487 1.00 32.07 97 THR C O 1
ATOM 7362 N N . ALA C 1 97 ? 44.451 -57.429 -38.429 1.00 31.42 98 ALA C N 1
ATOM 7363 C CA . ALA C 1 97 ? 43.068 -57.053 -38.810 1.00 32.10 98 ALA C CA 1
ATOM 7364 C C . ALA C 1 97 ? 43.023 -56.253 -40.135 1.00 32.34 98 ALA C C 1
ATOM 7365 O O . ALA C 1 97 ? 42.269 -56.592 -41.060 1.00 32.42 98 ALA C O 1
ATOM 7367 N N . LEU C 1 98 ? 43.859 -55.226 -40.212 1.00 31.81 99 LEU C N 1
ATOM 7368 C CA . LEU C 1 98 ? 43.960 -54.376 -41.378 1.00 32.68 99 LEU C CA 1
ATOM 7369 C C . LEU C 1 98 ? 44.421 -55.141 -42.624 1.00 32.43 99 LEU C C 1
ATOM 7370 O O . LEU C 1 98 ? 43.886 -54.928 -43.719 1.00 32.25 99 LEU C O 1
ATOM 7375 N N . GLY C 1 99 ? 45.466 -55.955 -42.460 1.00 31.77 100 GLY C N 1
ATOM 7376 C CA . GLY C 1 99 ? 45.970 -56.828 -43.526 1.00 31.89 100 GLY C CA 1
ATOM 7377 C C . GLY C 1 99 ? 44.925 -57.818 -44.051 1.00 31.56 100 GLY C C 1
ATOM 7378 O O . GLY C 1 99 ? 44.952 -58.196 -45.227 1.00 32.14 100 GLY C O 1
ATOM 7379 N N . LEU C 1 100 ? 44.003 -58.219 -43.184 1.00 31.37 101 LEU C N 1
ATOM 7380 C CA . LEU C 1 100 ? 42.909 -59.123 -43.566 1.00 30.82 101 LEU C CA 1
ATOM 7381 C C . LEU C 1 100 ? 41.758 -58.412 -44.264 1.00 31.04 101 LEU C C 1
ATOM 7382 O O . LEU C 1 100 ? 41.058 -59.015 -45.073 1.00 29.19 101 LEU C O 1
ATOM 7387 N N . MET C 1 101 ? 41.592 -57.126 -43.970 1.00 30.93 102 MET C N 1
ATOM 7388 C CA . MET C 1 101 ? 40.441 -56.408 -44.449 1.00 31.76 102 MET C CA 1
ATOM 7389 C C . MET C 1 101 ? 40.215 -56.449 -45.966 1.00 31.99 102 MET C C 1
ATOM 7390 O O . MET C 1 101 ? 39.094 -56.666 -46.399 1.00 32.28 102 MET C O 1
ATOM 7395 N N . PRO C 1 102 ? 41.247 -56.200 -46.777 1.00 31.70 103 PRO C N 1
ATOM 7396 C CA . PRO C 1 102 ? 40.862 -56.247 -48.196 1.00 32.02 103 PRO C CA 1
ATOM 7397 C C . PRO C 1 102 ? 40.283 -57.595 -48.620 1.00 32.49 103 PRO C C 1
ATOM 7398 O O . PRO C 1 102 ? 39.413 -57.637 -49.486 1.00 31.56 103 PRO C O 1
ATOM 7402 N N . VAL C 1 103 ? 40.729 -58.686 -47.986 1.00 32.99 104 VAL C N 1
ATOM 7403 C CA . VAL C 1 103 ? 40.188 -60.011 -48.296 1.00 32.96 104 VAL C CA 1
ATOM 7404 C C . VAL C 1 103 ? 38.755 -60.171 -47.753 1.00 33.70 104 VAL C C 1
ATOM 7405 O O . VAL C 1 103 ? 37.862 -60.634 -48.468 1.00 33.11 104 VAL C O 1
ATOM 7409 N N . ILE C 1 104 ? 38.556 -59.767 -46.502 1.00 33.75 105 ILE C N 1
ATOM 7410 C CA . ILE C 1 104 ? 37.242 -59.711 -45.866 1.00 34.11 105 ILE C CA 1
ATOM 7411 C C . ILE C 1 104 ? 36.231 -58.908 -46.659 1.00 34.79 105 ILE C C 1
ATOM 7412 O O . ILE C 1 104 ? 35.046 -59.275 -46.715 1.00 35.75 105 ILE C O 1
ATOM 7417 N N . LEU C 1 105 ? 36.692 -57.807 -47.246 1.00 35.01 106 LEU C N 1
ATOM 7418 C CA . LEU C 1 105 ? 35.828 -56.866 -47.960 1.00 36.87 106 LEU C CA 1
ATOM 7419 C C . LEU C 1 105 ? 35.572 -57.214 -49.432 1.00 37.35 106 LEU C C 1
ATOM 7420 O O . LEU C 1 105 ? 34.647 -56.654 -50.013 1.00 37.47 106 LEU C O 1
ATOM 7425 N N . CYS C 1 106 ? 36.418 -58.055 -50.040 1.00 38.16 107 CYS C N 1
ATOM 7426 C CA . CYS C 1 106 ? 36.252 -58.398 -51.449 1.00 40.28 107 CYS C CA 1
ATOM 7427 C C . CYS C 1 106 ? 35.044 -59.342 -51.508 1.00 42.07 107 CYS C C 1
ATOM 7428 O O . CYS C 1 106 ? 34.727 -60.000 -50.521 1.00 42.61 107 CYS C O 1
ATOM 7431 N N . ASP C 1 107 ? 34.296 -59.429 -52.586 1.00 44.16 108 ASP C N 1
ATOM 7432 C CA . ASP C 1 107 ? 33.361 -60.537 -52.461 1.00 45.76 108 ASP C CA 1
ATOM 7433 C C . ASP C 1 107 ? 33.504 -61.804 -53.212 1.00 45.50 108 ASP C C 1
ATOM 7434 O O . ASP C 1 107 ? 32.621 -62.242 -53.928 1.00 46.19 108 ASP C O 1
ATOM 7439 N N . SER C 1 108 ? 34.661 -62.405 -52.959 1.00 44.55 109 SER C N 1
ATOM 7440 C CA . SER C 1 108 ? 35.107 -63.583 -53.629 1.00 43.62 109 SER C CA 1
ATOM 7441 C C . SER C 1 108 ? 35.312 -64.681 -52.599 1.00 43.28 109 SER C C 1
ATOM 7442 O O . SER C 1 108 ? 36.378 -64.744 -51.947 1.00 43.16 109 SER C O 1
ATOM 7445 N N . PRO C 1 109 ? 34.278 -65.534 -52.426 1.00 42.59 110 PRO C N 1
ATOM 7446 C CA . PRO C 1 109 ? 34.226 -66.631 -51.462 1.00 41.90 110 PRO C CA 1
ATOM 7447 C C . PRO C 1 109 ? 35.416 -67.578 -51.524 1.00 41.31 110 PRO C C 1
ATOM 7448 O O . PRO C 1 109 ? 35.957 -67.936 -50.471 1.00 41.93 110 PRO C O 1
ATOM 7452 N N . SER C 1 110 ? 35.857 -67.955 -52.717 1.00 40.47 111 SER C N 1
ATOM 7453 C CA . SER C 1 110 ? 37.036 -68.815 -52.810 1.00 40.20 111 SER C CA 1
ATOM 7454 C C . SER C 1 110 ? 38.344 -68.175 -52.309 1.00 39.71 111 SER C C 1
ATOM 7455 O O . SER C 1 110 ? 39.187 -68.872 -51.763 1.00 39.77 111 SER C O 1
ATOM 7458 N N . LEU C 1 111 ? 38.515 -66.872 -52.515 1.00 39.81 112 LEU C N 1
ATOM 7459 C CA . LEU C 1 111 ? 39.712 -66.149 -52.030 1.00 40.16 112 LEU C CA 1
ATOM 7460 C C . LEU C 1 111 ? 39.645 -66.042 -50.510 1.00 39.39 112 LEU C C 1
ATOM 7461 O O . LEU C 1 111 ? 40.607 -66.342 -49.818 1.00 40.43 112 LEU C O 1
ATOM 7466 N N . GLN C 1 112 ? 38.482 -65.666 -49.995 1.00 38.80 113 GLN C N 1
ATOM 7467 C CA . GLN C 1 112 ? 38.256 -65.613 -48.563 1.00 37.83 113 GLN C CA 1
ATOM 7468 C C . GLN C 1 112 ? 38.486 -66.964 -47.871 1.00 38.19 113 GLN C C 1
ATOM 7469 O O . GLN C 1 112 ? 39.151 -67.019 -46.831 1.00 37.98 113 GLN C O 1
ATOM 7475 N N . GLU C 1 113 ? 37.966 -68.036 -48.433 1.00 36.96 114 GLU C N 1
ATOM 7476 C CA . GLU C 1 113 ? 38.162 -69.347 -47.880 1.00 37.20 114 GLU C CA 1
ATOM 7477 C C . GLU C 1 113 ? 39.640 -69.760 -47.826 1.00 37.01 114 GLU C C 1
ATOM 7478 O O . GLU C 1 113 ? 40.098 -70.253 -46.839 1.00 36.58 114 GLU C O 1
ATOM 7484 N N . LYS C 1 114 ? 40.366 -69.558 -48.908 1.00 36.82 115 LYS C N 1
ATOM 7485 C CA . LYS C 1 114 ? 41.745 -69.972 -48.985 1.00 37.12 115 LYS C CA 1
ATOM 7486 C C . LYS C 1 114 ? 42.667 -69.095 -48.100 1.00 37.30 115 LYS C C 1
ATOM 7487 O O . LYS C 1 114 ? 43.522 -69.624 -47.405 1.00 38.09 115 LYS C O 1
ATOM 7493 N N . PHE C 1 115 ? 42.477 -67.775 -48.106 1.00 36.64 116 PHE C N 1
ATOM 7494 C CA . PHE C 1 115 ? 43.432 -66.868 -47.458 1.00 35.82 116 PHE C CA 1
ATOM 7495 C C . PHE C 1 115 ? 43.154 -66.527 -45.992 1.00 35.69 116 PHE C C 1
ATOM 7496 O O . PHE C 1 115 ? 44.085 -66.248 -45.262 1.00 36.02 116 PHE C O 1
ATOM 7504 N N . LEU C 1 116 ? 41.894 -66.566 -45.561 1.00 35.74 117 LEU C N 1
ATOM 7505 C CA . LEU C 1 116 ? 41.529 -66.315 -44.158 1.00 36.02 117 LEU C CA 1
ATOM 7506 C C . LEU C 1 116 ? 41.727 -67.504 -43.225 1.00 37.04 117 LEU C C 1
ATOM 7507 O O . LEU C 1 116 ? 41.741 -67.347 -41.991 1.00 35.79 117 LEU C O 1
ATOM 7512 N N . LYS C 1 117 ? 41.882 -68.684 -43.827 1.00 37.58 118 LYS C N 1
ATOM 7513 C CA . LYS C 1 117 ? 41.907 -69.954 -43.102 1.00 39.41 118 LYS C CA 1
ATOM 7514 C C . LYS C 1 117 ? 42.826 -70.015 -41.852 1.00 39.07 118 LYS C C 1
ATOM 7515 O O . LYS C 1 117 ? 42.354 -70.390 -40.767 1.00 39.22 118 LYS C O 1
ATOM 7521 N N . PRO C 1 118 ? 44.122 -69.637 -41.981 1.00 38.88 119 PRO C N 1
ATOM 7522 C CA . PRO C 1 118 ? 44.989 -69.703 -40.776 1.00 38.51 119 PRO C CA 1
ATOM 7523 C C . PRO C 1 118 ? 44.515 -68.792 -39.629 1.00 37.59 119 PRO C C 1
ATOM 7524 O O . PRO C 1 118 ? 44.794 -69.073 -38.458 1.00 38.07 119 PRO C O 1
ATOM 7528 N N . PHE C 1 119 ? 43.794 -67.729 -39.973 1.00 36.28 120 PHE C N 1
ATOM 7529 C CA . PHE C 1 119 ? 43.457 -66.662 -39.035 1.00 34.84 120 PHE C CA 1
ATOM 7530 C C . PHE C 1 119 ? 42.221 -66.969 -38.225 1.00 35.59 120 PHE C C 1
ATOM 7531 O O . PHE C 1 119 ? 41.933 -66.319 -37.209 1.00 35.42 120 PHE C O 1
ATOM 7539 N N . ILE C 1 120 ? 41.475 -67.962 -38.691 1.00 36.02 121 ILE C N 1
ATOM 7540 C CA . ILE C 1 120 ? 40.297 -68.430 -37.991 1.00 36.58 121 ILE C CA 1
ATOM 7541 C C . ILE C 1 120 ? 40.521 -69.808 -37.315 1.00 37.36 121 ILE C C 1
ATOM 7542 O O . ILE C 1 120 ? 39.616 -70.315 -36.651 1.00 36.44 121 ILE C O 1
ATOM 7547 N N . SER C 1 121 ? 41.713 -70.394 -37.485 1.00 37.72 122 SER C N 1
ATOM 7548 C CA . SER C 1 121 ? 42.016 -71.712 -36.908 1.00 39.05 122 SER C CA 1
ATOM 7549 C C . SER C 1 121 ? 42.201 -71.724 -35.375 1.00 39.46 122 SER C C 1
ATOM 7550 O O . SER C 1 121 ? 41.972 -72.746 -34.733 1.00 39.46 122 SER C O 1
ATOM 7553 N N . GLY C 1 122 ? 42.610 -70.593 -34.785 1.00 39.74 123 GLY C N 1
ATOM 7554 C CA . GLY C 1 122 ? 43.019 -70.586 -33.370 1.00 39.75 123 GLY C CA 1
ATOM 7555 C C . GLY C 1 122 ? 44.392 -71.208 -33.091 1.00 39.74 123 GLY C C 1
ATOM 7556 O O . GLY C 1 122 ? 44.759 -71.405 -31.957 1.00 39.88 123 GLY C O 1
ATOM 7557 N N . GLU C 1 123 ? 45.152 -71.485 -34.138 1.00 40.32 124 GLU C N 1
ATOM 7558 C CA . GLU C 1 123 ? 46.431 -72.173 -34.047 1.00 41.43 124 GLU C CA 1
ATOM 7559 C C . GLU C 1 123 ? 47.497 -71.209 -34.502 1.00 40.24 124 GLU C C 1
ATOM 7560 O O . GLU C 1 123 ? 47.209 -70.329 -35.299 1.00 40.27 124 GLU C O 1
ATOM 7566 N N . GLY C 1 124 ? 48.722 -71.401 -34.014 1.00 39.86 125 GLY C N 1
ATOM 7567 C CA . GLY C 1 124 ? 49.898 -70.677 -34.496 1.00 38.92 125 GLY C CA 1
ATOM 7568 C C . GLY C 1 124 ? 49.918 -69.198 -34.163 1.00 38.18 125 GLY C C 1
ATOM 7569 O O . GLY C 1 124 ? 49.183 -68.743 -33.294 1.00 38.33 125 GLY C O 1
ATOM 7570 N N . GLU C 1 125 ? 50.765 -68.448 -34.870 1.00 37.75 126 GLU C N 1
ATOM 7571 C CA . GLU C 1 125 ? 50.882 -66.984 -34.694 1.00 36.65 126 GLU C CA 1
ATOM 7572 C C . GLU C 1 125 ? 50.837 -66.324 -36.078 1.00 36.18 126 GLU C C 1
ATOM 7573 O O . GLU C 1 125 ? 51.791 -65.625 -36.469 1.00 36.04 126 GLU C O 1
ATOM 7579 N N . PRO C 1 126 ? 49.741 -66.553 -36.839 1.00 35.24 127 PRO C N 1
ATOM 7580 C CA . PRO C 1 126 ? 49.759 -66.045 -38.207 1.00 34.70 127 PRO C CA 1
ATOM 7581 C C . PRO C 1 126 ? 49.637 -64.523 -38.220 1.00 33.18 127 PRO C C 1
ATOM 7582 O O . PRO C 1 126 ? 48.908 -63.965 -37.408 1.00 33.40 127 PRO C O 1
ATOM 7586 N N . LEU C 1 127 ? 50.354 -63.881 -39.139 1.00 32.02 128 LEU C N 1
ATOM 7587 C CA . LEU C 1 127 ? 50.347 -62.425 -39.294 1.00 30.74 128 LEU C CA 1
ATOM 7588 C C . LEU C 1 127 ? 49.818 -62.021 -40.645 1.00 30.28 128 LEU C C 1
ATOM 7589 O O . LEU C 1 127 ? 50.123 -62.681 -41.650 1.00 29.17 128 LEU C O 1
ATOM 7594 N N . ALA C 1 128 ? 49.083 -60.905 -40.690 1.00 30.09 129 ALA C N 1
ATOM 7595 C CA . ALA C 1 128 ? 48.737 -60.281 -41.980 1.00 29.60 129 ALA C CA 1
ATOM 7596 C C . ALA C 1 128 ? 49.233 -58.868 -41.993 1.00 29.80 129 ALA C C 1
ATOM 7597 O O . ALA C 1 128 ? 49.511 -58.301 -40.926 1.00 30.57 129 ALA C O 1
ATOM 7599 N N . SER C 1 129 ? 49.342 -58.289 -43.187 1.00 29.09 130 SER C N 1
ATOM 7600 C CA . SER C 1 129 ? 49.834 -56.940 -43.364 1.00 29.19 130 SER C CA 1
ATOM 7601 C C . SER C 1 129 ? 49.249 -56.348 -44.641 1.00 29.83 130 SER C C 1
ATOM 7602 O O . SER C 1 129 ? 49.276 -57.014 -45.677 1.00 30.89 130 SER C O 1
ATOM 7605 N N . LEU C 1 130 ? 48.718 -55.124 -44.566 1.00 29.49 131 LEU C N 1
ATOM 7606 C CA . LEU C 1 130 ? 48.314 -54.368 -45.760 1.00 30.33 131 LEU C CA 1
ATOM 7607 C C . LEU C 1 130 ? 49.446 -53.409 -46.143 1.00 30.91 131 LEU C C 1
ATOM 7608 O O . LEU C 1 130 ? 49.698 -52.391 -45.467 1.00 32.83 131 LEU C O 1
ATOM 7613 N N . MET C 1 131 ? 50.171 -53.783 -47.189 1.00 31.07 132 MET C N 1
ATOM 7614 C CA . MET C 1 131 ? 51.410 -53.130 -47.588 1.00 30.70 132 MET C CA 1
ATOM 7615 C C . MET C 1 131 ? 51.098 -52.046 -48.586 1.00 30.33 132 MET C C 1
ATOM 7616 O O . MET C 1 131 ? 51.086 -52.280 -49.803 1.00 30.32 132 MET C O 1
ATOM 7621 N N . HIS C 1 132 ? 50.842 -50.850 -48.066 1.00 29.40 133 HIS C N 1
ATOM 7622 C CA . HIS C 1 132 ? 50.508 -49.717 -48.902 1.00 28.99 133 HIS C CA 1
ATOM 7623 C C . HIS C 1 132 ? 51.630 -48.679 -48.939 1.00 28.70 133 HIS C C 1
ATOM 7624 O O . HIS C 1 132 ? 52.012 -48.209 -50.020 1.00 28.05 133 HIS C O 1
ATOM 7631 N N . SER C 1 133 ? 52.090 -48.298 -47.743 1.00 28.70 134 SER C N 1
ATOM 7632 C CA . SER C 1 133 ? 53.055 -47.193 -47.519 1.00 29.50 134 SER C CA 1
ATOM 7633 C C . SER C 1 133 ? 54.427 -47.445 -48.145 1.00 29.01 134 SER C C 1
ATOM 7634 O O . SER C 1 133 ? 54.876 -48.581 -48.195 1.00 28.14 134 SER C O 1
ATOM 7637 N N . GLU C 1 134 ? 55.084 -46.361 -48.573 1.00 30.15 135 GLU C N 1
ATOM 7638 C CA . GLU C 1 134 ? 56.334 -46.386 -49.343 1.00 30.33 135 GLU C CA 1
ATOM 7639 C C . GLU C 1 134 ? 57.378 -45.399 -48.799 1.00 30.68 135 GLU C C 1
ATOM 7640 O O . GLU C 1 134 ? 57.029 -44.437 -48.128 1.00 30.39 135 GLU C O 1
ATOM 7646 N N . PRO C 1 135 ? 58.670 -45.646 -49.092 1.00 31.62 136 PRO C N 1
ATOM 7647 C CA . PRO C 1 135 ? 59.733 -44.693 -48.692 1.00 31.60 136 PRO C CA 1
ATOM 7648 C C . PRO C 1 135 ? 59.462 -43.259 -49.148 1.00 32.20 136 PRO C C 1
ATOM 7649 O O . PRO C 1 135 ? 59.735 -42.308 -48.386 1.00 32.06 136 PRO C O 1
ATOM 7653 N N . ASN C 1 136 ? 58.903 -43.098 -50.355 1.00 31.91 137 ASN C N 1
ATOM 7654 C CA . ASN C 1 136 ? 58.700 -41.764 -50.919 1.00 32.64 137 ASN C CA 1
ATOM 7655 C C . ASN C 1 136 ? 57.466 -41.047 -50.429 1.00 31.58 137 ASN C C 1
ATOM 7656 O O . ASN C 1 136 ? 57.266 -39.886 -50.774 1.00 31.29 137 ASN C O 1
ATOM 7661 N N . GLY C 1 137 ? 56.635 -41.729 -49.640 1.00 31.32 138 GLY C N 1
ATOM 7662 C CA . GLY C 1 137 ? 55.371 -41.132 -49.182 1.00 30.98 138 GLY C CA 1
ATOM 7663 C C . GLY C 1 137 ? 54.168 -41.709 -49.939 1.00 30.66 138 GLY C C 1
ATOM 7664 O O . GLY C 1 137 ? 54.341 -42.307 -51.014 1.00 30.49 138 GLY C O 1
ATOM 7665 N N . THR C 1 138 ? 52.958 -41.508 -49.399 1.00 30.31 139 THR C N 1
ATOM 7666 C CA . THR C 1 138 ? 51.701 -41.955 -50.055 1.00 29.90 139 THR C CA 1
ATOM 7667 C C . THR C 1 138 ? 50.577 -40.917 -50.047 1.00 30.36 139 THR C C 1
ATOM 7668 O O . THR C 1 138 ? 49.535 -41.143 -50.663 1.00 31.40 139 THR C O 1
ATOM 7672 N N . ALA C 1 139 ? 50.773 -39.786 -49.363 1.00 29.65 140 ALA C N 1
ATOM 7673 C CA . ALA C 1 139 ? 49.753 -38.747 -49.326 1.00 29.49 140 ALA C CA 1
ATOM 7674 C C . ALA C 1 139 ? 49.256 -38.374 -50.742 1.00 29.45 140 ALA C C 1
ATOM 7675 O O . ALA C 1 139 ? 48.092 -37.994 -50.930 1.00 29.18 140 ALA C O 1
ATOM 7677 N N . ASN C 1 140 ? 50.142 -38.493 -51.725 1.00 29.54 141 ASN C N 1
ATOM 7678 C CA . ASN C 1 140 ? 49.820 -38.079 -53.090 1.00 30.43 141 ASN C CA 1
ATOM 7679 C C . ASN C 1 140 ? 49.667 -39.223 -54.087 1.00 31.29 141 ASN C C 1
ATOM 7680 O O . ASN C 1 140 ? 49.740 -38.994 -55.304 1.00 32.05 141 ASN C O 1
ATOM 7685 N N . TRP C 1 141 ? 49.467 -40.447 -53.572 1.00 32.05 142 TRP C N 1
ATOM 7686 C CA . TRP C 1 141 ? 49.383 -41.642 -54.408 1.00 32.08 142 TRP C CA 1
ATOM 7687 C C . TRP C 1 141 ? 48.290 -41.584 -55.461 1.00 31.96 142 TRP C C 1
ATOM 7688 O O . TRP C 1 141 ? 48.418 -42.245 -56.507 1.00 31.86 142 TRP C O 1
ATOM 7699 N N . LEU C 1 142 ? 47.242 -40.796 -55.202 1.00 32.37 143 LEU C N 1
ATOM 7700 C CA . LEU C 1 142 ? 46.139 -40.631 -56.163 1.00 33.37 143 LEU C CA 1
ATOM 7701 C C . LEU C 1 142 ? 46.115 -39.288 -56.885 1.00 34.09 143 LEU C C 1
ATOM 7702 O O . LEU C 1 142 ? 45.145 -38.969 -57.562 1.00 34.86 143 LEU C O 1
ATOM 7707 N N . GLN C 1 143 ? 47.180 -38.504 -56.761 1.00 34.89 144 GLN C N 1
ATOM 7708 C CA . GLN C 1 143 ? 47.265 -37.216 -57.460 1.00 35.86 144 GLN C CA 1
ATOM 7709 C C . GLN C 1 143 ? 47.403 -37.435 -58.987 1.00 36.36 144 GLN C C 1
ATOM 7710 O O . GLN C 1 143 ? 48.369 -38.051 -59.454 1.00 35.64 144 GLN C O 1
ATOM 7716 N N . LYS C 1 144 ? 46.417 -36.946 -59.734 1.00 37.59 145 LYS C N 1
ATOM 7717 C CA . LYS C 1 144 ? 46.454 -36.936 -61.211 1.00 39.11 145 LYS C CA 1
ATOM 7718 C C . LYS C 1 144 ? 47.598 -36.033 -61.679 1.00 38.86 145 LYS C C 1
ATOM 7719 O O . LYS C 1 144 ? 47.705 -34.878 -61.258 1.00 38.52 145 LYS C O 1
ATOM 7725 N N . GLY C 1 145 ? 48.467 -36.592 -62.520 1.00 39.13 146 GLY C N 1
ATOM 7726 C CA . GLY C 1 145 ? 49.652 -35.883 -62.994 1.00 38.79 146 GLY C CA 1
ATOM 7727 C C . GLY C 1 145 ? 50.874 -36.161 -62.136 1.00 39.16 146 GLY C C 1
ATOM 7728 O O . GLY C 1 145 ? 51.993 -35.779 -62.513 1.00 38.91 146 GLY C O 1
ATOM 7729 N N . GLY C 1 146 ? 50.679 -36.832 -60.989 1.00 38.28 147 GLY C N 1
ATOM 7730 C CA . GLY C 1 146 ? 51.789 -37.158 -60.084 1.00 37.49 147 GLY C CA 1
ATOM 7731 C C . GLY C 1 146 ? 52.461 -38.445 -60.496 1.00 37.38 147 GLY C C 1
ATOM 7732 O O . GLY C 1 146 ? 51.970 -39.129 -61.349 1.00 38.11 147 GLY C O 1
ATOM 7733 N N . PRO C 1 147 ? 53.607 -38.780 -59.891 1.00 37.98 148 PRO C N 1
ATOM 7734 C CA . PRO C 1 147 ? 54.292 -40.055 -60.163 1.00 38.12 148 PRO C CA 1
ATOM 7735 C C . PRO C 1 147 ? 53.543 -41.318 -59.694 1.00 38.36 148 PRO C C 1
ATOM 7736 O O . PRO C 1 147 ? 53.868 -42.434 -60.155 1.00 38.40 148 PRO C O 1
ATOM 7740 N N . GLY C 1 148 ? 52.592 -41.143 -58.765 1.00 38.10 149 GLY C N 1
ATOM 7741 C CA . GLY C 1 148 ? 51.866 -42.249 -58.147 1.00 37.58 149 GLY C CA 1
ATOM 7742 C C . GLY C 1 148 ? 52.753 -43.234 -57.417 1.00 37.88 149 GLY C C 1
ATOM 7743 O O . GLY C 1 148 ? 53.940 -42.979 -57.195 1.00 38.40 149 GLY C O 1
ATOM 7744 N N . LEU C 1 149 ? 52.192 -44.379 -57.062 1.00 37.35 150 LEU C N 1
ATOM 7745 C CA . LEU C 1 149 ? 52.904 -45.364 -56.270 1.00 37.04 150 LEU C CA 1
ATOM 7746 C C . LEU C 1 149 ? 54.167 -45.795 -56.972 1.00 38.01 150 LEU C C 1
ATOM 7747 O O . LEU C 1 149 ? 54.213 -45.833 -58.210 1.00 37.49 150 LEU C O 1
ATOM 7752 N N . GLN C 1 150 ? 55.178 -46.175 -56.195 1.00 37.58 151 GLN C N 1
ATOM 7753 C CA . GLN C 1 150 ? 56.443 -46.561 -56.811 1.00 38.11 151 GLN C CA 1
ATOM 7754 C C . GLN C 1 150 ? 56.662 -48.063 -56.799 1.00 37.75 151 GLN C C 1
ATOM 7755 O O . GLN C 1 150 ? 57.653 -48.545 -57.343 1.00 37.46 151 GLN C O 1
ATOM 7761 N N . THR C 1 151 ? 55.737 -48.790 -56.177 1.00 36.98 152 THR C N 1
ATOM 7762 C CA . THR C 1 151 ? 55.661 -50.217 -56.364 1.00 37.04 152 THR C CA 1
ATOM 7763 C C . THR C 1 151 ? 54.708 -50.420 -57.554 1.00 37.22 152 THR C C 1
ATOM 7764 O O . THR C 1 151 ? 53.530 -50.010 -57.518 1.00 36.40 152 THR C O 1
ATOM 7768 N N . THR C 1 152 ? 55.256 -50.994 -58.626 1.00 37.16 153 THR C N 1
ATOM 7769 C CA . THR C 1 152 ? 54.480 -51.276 -59.816 1.00 36.44 153 THR C CA 1
ATOM 7770 C C . THR C 1 152 ? 54.319 -52.796 -60.070 1.00 38.31 153 THR C C 1
ATOM 7771 O O . THR C 1 152 ? 55.081 -53.632 -59.540 1.00 38.75 153 THR C O 1
ATOM 7775 N N . ALA C 1 153 ? 53.275 -53.144 -60.823 1.00 39.25 154 ALA C N 1
ATOM 7776 C CA . ALA C 1 153 ? 53.032 -54.516 -61.245 1.00 40.41 154 ALA C CA 1
ATOM 7777 C C . ALA C 1 153 ? 52.717 -54.551 -62.743 1.00 41.10 154 ALA C C 1
ATOM 7778 O O . ALA C 1 153 ? 52.113 -53.638 -63.279 1.00 40.70 154 ALA C O 1
ATOM 7780 N N . ARG C 1 154 ? 53.172 -55.593 -63.418 1.00 42.77 155 ARG C N 1
ATOM 7781 C CA . ARG C 1 154 ? 52.829 -55.790 -64.815 1.00 44.58 155 ARG C CA 1
ATOM 7782 C C . ARG C 1 154 ? 52.450 -57.259 -65.028 1.00 45.10 155 ARG C C 1
ATOM 7783 O O . ARG C 1 154 ? 53.016 -58.160 -64.405 1.00 45.67 155 ARG C O 1
ATOM 7791 N N . LYS C 1 155 ? 51.487 -57.511 -65.896 1.00 46.05 156 LYS C N 1
ATOM 7792 C CA . LYS C 1 155 ? 51.157 -58.891 -66.186 1.00 46.73 156 LYS C CA 1
ATOM 7793 C C . LYS C 1 155 ? 52.112 -59.452 -67.232 1.00 47.36 156 LYS C C 1
ATOM 7794 O O . LYS C 1 155 ? 52.341 -58.851 -68.288 1.00 47.35 156 LYS C O 1
ATOM 7800 N N . VAL C 1 156 ? 52.694 -60.596 -66.896 1.00 48.07 157 VAL C N 1
ATOM 7801 C CA . VAL C 1 156 ? 53.568 -61.338 -67.796 1.00 49.10 157 VAL C CA 1
ATOM 7802 C C . VAL C 1 156 ? 53.037 -62.770 -67.864 1.00 49.39 157 VAL C C 1
ATOM 7803 O O . VAL C 1 156 ? 53.284 -63.581 -66.962 1.00 48.79 157 VAL C O 1
ATOM 7807 N N . GLY C 1 157 ? 52.294 -63.064 -68.931 1.00 50.27 158 GLY C N 1
ATOM 7808 C CA . GLY C 1 157 ? 51.656 -64.369 -69.078 1.00 50.44 158 GLY C CA 1
ATOM 7809 C C . GLY C 1 157 ? 50.571 -64.533 -68.035 1.00 50.69 158 GLY C C 1
ATOM 7810 O O . GLY C 1 157 ? 49.684 -63.679 -67.907 1.00 50.87 158 GLY C O 1
ATOM 7811 N N . ASN C 1 158 ? 50.654 -65.625 -67.278 1.00 50.59 159 ASN C N 1
ATOM 7812 C CA . ASN C 1 158 ? 49.698 -65.914 -66.211 1.00 50.29 159 ASN C CA 1
ATOM 7813 C C . ASN C 1 158 ? 50.164 -65.393 -64.835 1.00 49.02 159 ASN C C 1
ATOM 7814 O O . ASN C 1 158 ? 49.660 -65.806 -63.791 1.00 48.54 159 ASN C O 1
ATOM 7819 N N . GLU C 1 159 ? 51.140 -64.489 -64.850 1.00 47.88 160 GLU C N 1
ATOM 7820 C CA . GLU C 1 159 ? 51.736 -63.971 -63.617 1.00 46.05 160 GLU C CA 1
ATOM 7821 C C . GLU C 1 159 ? 51.782 -62.470 -63.601 1.00 44.58 160 GLU C C 1
ATOM 7822 O O . GLU C 1 159 ? 51.733 -61.820 -64.647 1.00 44.32 160 GLU C O 1
ATOM 7828 N N . TRP C 1 160 ? 51.879 -61.924 -62.397 1.00 42.93 161 TRP C N 1
ATOM 7829 C CA . TRP C 1 160 ? 52.173 -60.518 -62.232 1.00 41.79 161 TRP C CA 1
ATOM 7830 C C . TRP C 1 160 ? 53.552 -60.399 -61.614 1.00 41.30 161 TRP C C 1
ATOM 7831 O O . TRP C 1 160 ? 53.970 -61.275 -60.861 1.00 42.16 161 TRP C O 1
ATOM 7842 N N . VAL C 1 161 ? 54.246 -59.317 -61.953 1.00 40.04 162 VAL C N 1
ATOM 7843 C CA . VAL C 1 161 ? 55.620 -59.116 -61.561 1.00 39.41 162 VAL C CA 1
ATOM 7844 C C . VAL C 1 161 ? 55.727 -57.769 -60.840 1.00 38.98 162 VAL C C 1
ATOM 7845 O O . VAL C 1 161 ? 55.444 -56.717 -61.413 1.00 38.12 162 VAL C O 1
ATOM 7849 N N . ILE C 1 162 ? 56.107 -57.826 -59.567 1.00 38.54 163 ILE C N 1
ATOM 7850 C CA . ILE C 1 162 ? 56.178 -56.631 -58.715 1.00 38.24 163 ILE C CA 1
ATOM 7851 C C . ILE C 1 162 ? 57.617 -56.060 -58.672 1.00 38.19 163 ILE C C 1
ATOM 7852 O O . ILE C 1 162 ? 58.589 -56.787 -58.446 1.00 37.93 163 ILE C O 1
ATOM 7857 N N . SER C 1 163 ? 57.714 -54.758 -58.910 1.00 38.51 164 SER C N 1
ATOM 7858 C CA . SER C 1 163 ? 58.958 -54.009 -58.877 1.00 39.19 164 SER C CA 1
ATOM 7859 C C . SER C 1 163 ? 58.733 -52.810 -57.971 1.00 38.08 164 SER C C 1
ATOM 7860 O O . SER C 1 163 ? 57.899 -51.962 -58.311 1.00 38.29 164 SER C O 1
ATOM 7863 N N . GLY C 1 164 ? 59.461 -52.716 -56.850 1.00 37.32 165 GLY C N 1
ATOM 7864 C CA . GLY C 1 164 ? 59.398 -51.511 -55.991 1.00 36.56 165 GLY C CA 1
ATOM 7865 C C . GLY C 1 164 ? 59.635 -51.723 -54.503 1.00 36.44 165 GLY C C 1
ATOM 7866 O O . GLY C 1 164 ? 60.114 -52.789 -54.077 1.00 36.21 165 GLY C O 1
ATOM 7867 N N . GLU C 1 165 ? 59.287 -50.710 -53.707 1.00 35.45 166 GLU C N 1
ATOM 7868 C CA . GLU C 1 165 ? 59.618 -50.690 -52.267 1.00 35.31 166 GLU C CA 1
ATOM 7869 C C . GLU C 1 165 ? 58.456 -50.263 -51.388 1.00 33.75 166 GLU C C 1
ATOM 7870 O O . GLU C 1 165 ? 57.784 -49.292 -51.679 1.00 32.78 166 GLU C O 1
ATOM 7876 N N . LYS C 1 166 ? 58.260 -50.977 -50.292 1.00 33.14 167 LYS C N 1
ATOM 7877 C CA . LYS C 1 166 ? 57.298 -50.569 -49.269 1.00 32.80 167 LYS C CA 1
ATOM 7878 C C . LYS C 1 166 ? 58.055 -50.187 -47.999 1.00 32.19 167 LYS C C 1
ATOM 7879 O O . LYS C 1 166 ? 59.156 -50.694 -47.764 1.00 32.10 167 LYS C O 1
ATOM 7885 N N . LEU C 1 167 ? 57.471 -49.296 -47.192 1.00 31.66 168 LEU C N 1
ATOM 7886 C CA . LEU C 1 167 ? 58.064 -48.893 -45.902 1.00 31.60 168 LEU C CA 1
ATOM 7887 C C . LEU C 1 167 ? 56.931 -48.674 -44.913 1.00 31.35 168 LEU C C 1
ATOM 7888 O O . LEU C 1 167 ? 55.936 -48.073 -45.278 1.00 30.72 168 LEU C O 1
ATOM 7893 N N . TRP C 1 168 ? 57.100 -49.148 -43.673 1.00 30.92 169 TRP C N 1
ATOM 7894 C CA . TRP C 1 168 ? 56.147 -48.936 -42.554 1.00 30.88 169 TRP C CA 1
ATOM 7895 C C . TRP C 1 168 ? 55.079 -50.022 -42.330 1.00 30.90 169 TRP C C 1
ATOM 7896 O O . TRP C 1 168 ? 54.538 -50.107 -41.245 1.00 31.60 169 TRP C O 1
ATOM 7907 N N . PRO C 1 169 ? 54.737 -50.834 -43.348 1.00 31.80 170 PRO C N 1
ATOM 7908 C CA . PRO C 1 169 ? 53.540 -51.654 -43.077 1.00 32.06 170 PRO C CA 1
ATOM 7909 C C . PRO C 1 169 ? 53.798 -52.687 -41.993 1.00 32.06 170 PRO C C 1
ATOM 7910 O O . PRO C 1 169 ? 54.727 -53.508 -42.127 1.00 32.20 170 PRO C O 1
ATOM 7914 N N . SER C 1 170 ? 52.987 -52.672 -40.948 1.00 31.85 171 SER C N 1
ATOM 7915 C CA . SER C 1 170 ? 53.210 -53.562 -39.829 1.00 33.06 171 SER C CA 1
ATOM 7916 C C . SER C 1 170 ? 53.058 -55.023 -40.199 1.00 33.12 171 SER C C 1
ATOM 7917 O O . SER C 1 170 ? 52.208 -55.403 -41.025 1.00 33.24 171 SER C O 1
ATOM 7920 N N . ASN C 1 171 ? 53.884 -55.831 -39.559 1.00 32.41 172 ASN C N 1
ATOM 7921 C CA . ASN C 1 171 ? 53.912 -57.278 -39.701 1.00 32.77 172 ASN C CA 1
ATOM 7922 C C . ASN C 1 171 ? 54.447 -57.779 -41.043 1.00 32.78 172 ASN C C 1
ATOM 7923 O O . ASN C 1 171 ? 54.625 -58.996 -41.198 1.00 33.12 172 ASN C O 1
ATOM 7928 N N . SER C 1 172 ? 54.701 -56.878 -41.997 1.00 32.93 173 SER C N 1
ATOM 7929 C CA . SER C 1 172 ? 54.929 -57.288 -43.394 1.00 33.94 173 SER C CA 1
ATOM 7930 C C . SER C 1 172 ? 55.966 -58.395 -43.598 1.00 35.42 173 SER C C 1
ATOM 7931 O O . SER C 1 172 ? 55.794 -59.231 -44.497 1.00 35.62 173 SER C O 1
ATOM 7934 N N . GLY C 1 173 ? 57.030 -58.394 -42.781 1.00 35.45 174 GLY C N 1
ATOM 7935 C CA . GLY C 1 173 ? 58.085 -59.389 -42.932 1.00 35.68 174 GLY C CA 1
ATOM 7936 C C . GLY C 1 173 ? 57.840 -60.636 -42.107 1.00 35.90 174 GLY C C 1
ATOM 7937 O O . GLY C 1 173 ? 58.650 -61.547 -42.115 1.00 35.72 174 GLY C O 1
ATOM 7938 N N . GLY C 1 174 ? 56.722 -60.676 -41.389 1.00 35.80 175 GLY C N 1
ATOM 7939 C CA . GLY C 1 174 ? 56.469 -61.746 -40.439 1.00 36.13 175 GLY C CA 1
ATOM 7940 C C . GLY C 1 174 ? 57.462 -61.731 -39.276 1.00 37.00 175 GLY C C 1
ATOM 7941 O O . GLY C 1 174 ? 58.168 -60.731 -39.063 1.00 36.60 175 GLY C O 1
ATOM 7942 N N . TRP C 1 175 ? 57.530 -62.844 -38.542 1.00 37.09 176 TRP C N 1
ATOM 7943 C CA . TRP C 1 175 ? 58.377 -62.953 -37.348 1.00 38.08 176 TRP C CA 1
ATOM 7944 C C . TRP C 1 175 ? 59.875 -63.079 -37.673 1.00 38.92 176 TRP C C 1
ATOM 7945 O O . TRP C 1 175 ? 60.734 -62.770 -36.820 1.00 38.43 176 TRP C O 1
ATOM 7956 N N . ASP C 1 176 ? 60.174 -63.517 -38.905 1.00 38.56 177 ASP C N 1
ATOM 7957 C CA . ASP C 1 176 ? 61.523 -63.972 -39.274 1.00 38.31 177 ASP C CA 1
ATOM 7958 C C . ASP C 1 176 ? 62.016 -63.401 -40.567 1.00 37.88 177 ASP C C 1
ATOM 7959 O O . ASP C 1 176 ? 62.956 -63.924 -41.129 1.00 37.56 177 ASP C O 1
ATOM 7964 N N . TYR C 1 177 ? 61.366 -62.347 -41.048 1.00 37.44 178 TYR C N 1
ATOM 7965 C CA . TYR C 1 177 ? 61.742 -61.705 -42.302 1.00 37.96 178 TYR C CA 1
ATOM 7966 C C . TYR C 1 177 ? 61.612 -62.595 -43.556 1.00 38.18 178 TYR C C 1
ATOM 7967 O O . TYR C 1 177 ? 62.174 -62.276 -44.604 1.00 38.79 178 TYR C O 1
ATOM 7976 N N . LYS C 1 178 ? 60.900 -63.716 -43.439 1.00 37.98 179 LYS C N 1
ATOM 7977 C CA . LYS C 1 178 ? 60.528 -64.496 -44.621 1.00 38.39 179 LYS C CA 1
ATOM 7978 C C . LYS C 1 178 ? 59.064 -64.219 -45.041 1.00 38.30 179 LYS C C 1
ATOM 7979 O O . LYS C 1 178 ? 58.470 -64.991 -45.819 1.00 38.64 179 LYS C O 1
ATOM 7985 N N . GLY C 1 179 ? 58.491 -63.140 -44.494 1.00 36.85 180 GLY C N 1
ATOM 7986 C CA . GLY C 1 179 ? 57.161 -62.692 -44.849 1.00 36.23 180 GLY C CA 1
ATOM 7987 C C . GLY C 1 179 ? 56.025 -62.984 -43.891 1.00 35.98 180 GLY C C 1
ATOM 7988 O O . GLY C 1 179 ? 55.989 -64.024 -43.241 1.00 36.54 180 GLY C O 1
ATOM 7989 N N . ALA C 1 180 ? 55.080 -62.051 -43.833 1.00 35.90 181 ALA C N 1
ATOM 7990 C CA . ALA C 1 180 ? 53.783 -62.268 -43.228 1.00 35.89 181 ALA C CA 1
ATOM 7991 C C . ALA C 1 180 ? 53.059 -63.445 -43.895 1.00 36.20 181 ALA C C 1
ATOM 7992 O O . ALA C 1 180 ? 53.275 -63.720 -45.096 1.00 35.46 181 ALA C O 1
ATOM 7994 N N . ASP C 1 181 ? 52.179 -64.104 -43.125 1.00 36.59 182 ASP C N 1
ATOM 7995 C CA . ASP C 1 181 ? 51.336 -65.189 -43.646 1.00 37.18 182 ASP C CA 1
ATOM 7996 C C . ASP C 1 181 ? 50.429 -64.717 -44.774 1.00 37.49 182 ASP C C 1
ATOM 7997 O O . ASP C 1 181 ? 50.165 -65.468 -45.731 1.00 37.71 182 ASP C O 1
ATOM 8002 N N . LEU C 1 182 ? 49.997 -63.462 -44.680 1.00 36.59 183 LEU C N 1
ATOM 8003 C CA . LEU C 1 182 ? 49.281 -62.799 -45.753 1.00 36.02 183 LEU C CA 1
ATOM 8004 C C . LEU C 1 182 ? 49.649 -61.324 -45.845 1.00 35.70 183 LEU C C 1
ATOM 8005 O O . LEU C 1 182 ? 49.503 -60.594 -44.892 1.00 36.11 183 LEU C O 1
ATOM 8010 N N . ALA C 1 183 ? 50.142 -60.913 -47.003 1.00 34.76 184 ALA C N 1
ATOM 8011 C CA . ALA C 1 183 ? 50.406 -59.529 -47.315 1.00 34.23 184 ALA C CA 1
ATOM 8012 C C . ALA C 1 183 ? 49.500 -59.115 -48.465 1.00 34.23 184 ALA C C 1
ATOM 8013 O O . ALA C 1 183 ? 49.455 -59.807 -49.490 1.00 33.91 184 ALA C O 1
ATOM 8015 N N . CYS C 1 184 ? 48.780 -58.005 -48.322 1.00 33.14 185 CYS C N 1
ATOM 8016 C CA . CYS C 1 184 ? 48.115 -57.432 -49.485 1.00 33.06 185 CYS C CA 1
ATOM 8017 C C . CYS C 1 184 ? 48.981 -56.290 -49.985 1.00 33.55 185 CYS C C 1
ATOM 8018 O O . CYS C 1 184 ? 49.057 -55.226 -49.343 1.00 34.07 185 CYS C O 1
ATOM 8021 N N . VAL C 1 185 ? 49.650 -56.504 -51.115 1.00 32.26 186 VAL C N 1
ATOM 8022 C CA . VAL C 1 185 ? 50.558 -55.523 -51.643 1.00 30.78 186 VAL C CA 1
ATOM 8023 C C . VAL C 1 185 ? 49.848 -54.623 -52.643 1.00 30.75 186 VAL C C 1
ATOM 8024 O O . VAL C 1 185 ? 49.434 -55.071 -53.733 1.00 30.20 186 VAL C O 1
ATOM 8028 N N . VAL C 1 186 ? 49.750 -53.341 -52.304 1.00 30.28 187 VAL C N 1
ATOM 8029 C CA . VAL C 1 186 ? 49.094 -52.377 -53.165 1.00 30.24 187 VAL C CA 1
ATOM 8030 C C . VAL C 1 186 ? 50.094 -51.837 -54.171 1.00 32.08 187 VAL C C 1
ATOM 8031 O O . VAL C 1 186 ? 51.153 -51.289 -53.786 1.00 31.23 187 VAL C O 1
ATOM 8035 N N . CYS C 1 187 ? 49.751 -51.993 -55.458 1.00 32.65 188 CYS C N 1
ATOM 8036 C CA . CYS C 1 187 ? 50.627 -51.638 -56.589 1.00 33.30 188 CYS C CA 1
ATOM 8037 C C . CYS C 1 187 ? 49.923 -50.735 -57.609 1.00 33.75 188 CYS C C 1
ATOM 8038 O O . CYS C 1 187 ? 48.687 -50.678 -57.691 1.00 34.08 188 CYS C O 1
ATOM 8041 N N . ARG C 1 188 ? 50.730 -50.008 -58.365 1.00 34.11 189 ARG C N 1
ATOM 8042 C CA . ARG C 1 188 ? 50.263 -49.290 -59.535 1.00 34.93 189 ARG C CA 1
ATOM 8043 C C . ARG C 1 188 ? 50.569 -50.177 -60.747 1.00 35.42 189 ARG C C 1
ATOM 8044 O O . ARG C 1 188 ? 51.694 -50.638 -60.915 1.00 36.12 189 ARG C O 1
ATOM 8052 N N . VAL C 1 189 ? 49.558 -50.440 -61.564 1.00 35.90 190 VAL C N 1
ATOM 8053 C CA . VAL C 1 189 ? 49.757 -51.189 -62.799 1.00 36.86 190 VAL C CA 1
ATOM 8054 C C . VAL C 1 189 ? 50.600 -50.353 -63.762 1.00 37.56 190 VAL C C 1
ATOM 8055 O O . VAL C 1 189 ? 50.306 -49.188 -64.026 1.00 37.66 190 VAL C O 1
ATOM 8059 N N . SER C 1 190 ? 51.676 -50.949 -64.247 1.00 39.97 191 SER C N 1
ATOM 8060 C CA . SER C 1 190 ? 52.547 -50.298 -65.233 1.00 42.46 191 SER C CA 1
ATOM 8061 C C . SER C 1 190 ? 53.213 -51.363 -66.069 1.00 44.44 191 SER C C 1
ATOM 8062 O O . SER C 1 190 ? 54.014 -52.122 -65.556 1.00 44.00 191 SER C O 1
ATOM 8065 N N . ASP C 1 191 ? 52.864 -51.404 -67.353 1.00 48.14 192 ASP C N 1
ATOM 8066 C CA . ASP C 1 191 ? 53.523 -52.270 -68.329 1.00 51.98 192 ASP C CA 1
ATOM 8067 C C . ASP C 1 191 ? 54.984 -51.943 -68.488 1.00 53.98 192 ASP C C 1
ATOM 8068 O O . ASP C 1 191 ? 55.824 -52.848 -68.490 1.00 54.45 192 ASP C O 1
ATOM 8073 N N . ASP C 1 192 ? 55.285 -50.653 -68.627 1.00 56.20 193 ASP C N 1
ATOM 8074 C CA . ASP C 1 192 ? 56.671 -50.193 -68.557 1.00 58.51 193 ASP C CA 1
ATOM 8075 C C . ASP C 1 192 ? 56.981 -49.594 -67.167 1.00 59.36 193 ASP C C 1
ATOM 8076 O O . ASP C 1 192 ? 56.728 -48.415 -66.933 1.00 59.25 193 ASP C O 1
ATOM 8081 N N . PRO C 1 193 ? 57.572 -50.399 -66.256 1.00 60.76 194 PRO C N 1
ATOM 8082 C CA . PRO C 1 193 ? 57.738 -49.983 -64.858 1.00 61.70 194 PRO C CA 1
ATOM 8083 C C . PRO C 1 193 ? 58.686 -48.794 -64.691 1.00 62.76 194 PRO C C 1
ATOM 8084 O O . PRO C 1 193 ? 58.982 -48.385 -63.551 1.00 63.08 194 PRO C O 1
ATOM 8088 N N . SER C 1 194 ? 59.145 -48.241 -65.815 1.00 63.28 195 SER C N 1
ATOM 8089 C CA . SER C 1 194 ? 60.137 -47.182 -65.791 1.00 63.95 195 SER C CA 1
ATOM 8090 C C . SER C 1 194 ? 59.626 -45.923 -66.486 1.00 63.88 195 SER C C 1
ATOM 8091 O O . SER C 1 194 ? 60.235 -44.851 -66.363 1.00 64.65 195 SER C O 1
ATOM 8094 N N . LYS C 1 195 ? 58.522 -46.049 -67.224 1.00 63.40 196 LYS C N 1
ATOM 8095 C CA . LYS C 1 195 ? 57.862 -44.870 -67.779 1.00 62.64 196 LYS C CA 1
ATOM 8096 C C . LYS C 1 195 ? 56.947 -44.272 -66.730 1.00 61.04 196 LYS C C 1
ATOM 8097 O O . LYS C 1 195 ? 56.286 -45.009 -65.996 1.00 60.97 196 LYS C O 1
ATOM 8103 N N . PRO C 1 196 ? 56.922 -42.930 -66.646 1.00 59.53 197 PRO C N 1
ATOM 8104 C CA . PRO C 1 196 ? 56.108 -42.245 -65.650 1.00 57.99 197 PRO C CA 1
ATOM 8105 C C . PRO C 1 196 ? 54.622 -42.524 -65.846 1.00 56.20 197 PRO C C 1
ATOM 8106 O O . PRO C 1 196 ? 54.167 -42.730 -66.979 1.00 55.73 197 PRO C O 1
ATOM 8110 N N . GLN C 1 197 ? 53.880 -42.529 -64.744 1.00 53.72 198 GLN C N 1
ATOM 8111 C CA . GLN C 1 197 ? 52.442 -42.666 -64.810 1.00 51.58 198 GLN C CA 1
ATOM 8112 C C . GLN C 1 197 ? 51.906 -41.650 -65.792 1.00 51.24 198 GLN C C 1
ATOM 8113 O O . GLN C 1 197 ? 52.308 -40.494 -65.779 1.00 51.49 198 GLN C O 1
ATOM 8119 N N . ASP C 1 198 ? 50.998 -42.095 -66.647 1.00 50.78 199 ASP C N 1
ATOM 8120 C CA . ASP C 1 198 ? 50.373 -41.255 -67.656 1.00 50.17 199 ASP C CA 1
ATOM 8121 C C . ASP C 1 198 ? 49.625 -40.112 -66.993 1.00 49.73 199 ASP C C 1
ATOM 8122 O O . ASP C 1 198 ? 48.674 -40.349 -66.264 1.00 49.55 199 ASP C O 1
ATOM 8127 N N . PRO C 1 199 ? 50.032 -38.861 -67.267 1.00 49.50 200 PRO C N 1
ATOM 8128 C CA . PRO C 1 199 ? 49.398 -37.687 -66.639 1.00 49.17 200 PRO C CA 1
ATOM 8129 C C . PRO C 1 199 ? 47.927 -37.520 -67.010 1.00 49.51 200 PRO C C 1
ATOM 8130 O O . PRO C 1 199 ? 47.205 -36.725 -66.391 1.00 49.19 200 PRO C O 1
ATOM 8134 N N . ASN C 1 200 ? 47.491 -38.264 -68.023 1.00 49.91 201 ASN C N 1
ATOM 8135 C CA . ASN C 1 200 ? 46.135 -38.147 -68.521 1.00 50.54 201 ASN C CA 1
ATOM 8136 C C . ASN C 1 200 ? 45.160 -39.164 -67.919 1.00 50.14 201 ASN C C 1
ATOM 8137 O O . ASN C 1 200 ? 43.952 -39.021 -68.099 1.00 50.63 201 ASN C O 1
ATOM 8142 N N . VAL C 1 201 ? 45.676 -40.178 -67.219 1.00 49.08 202 VAL C N 1
ATOM 8143 C CA . VAL C 1 201 ? 44.815 -41.177 -66.553 1.00 48.35 202 VAL C CA 1
ATOM 8144 C C . VAL C 1 201 ? 44.590 -40.881 -65.059 1.00 46.94 202 VAL C C 1
ATOM 8145 O O . VAL C 1 201 ? 45.511 -40.446 -64.345 1.00 46.75 202 VAL C O 1
ATOM 8149 N N . ASP C 1 202 ? 43.352 -41.089 -64.621 1.00 45.02 203 ASP C N 1
ATOM 8150 C CA . ASP C 1 202 ? 42.993 -41.060 -63.214 1.00 43.16 203 ASP C CA 1
ATOM 8151 C C . ASP C 1 202 ? 43.712 -42.214 -62.494 1.00 41.47 203 ASP C C 1
ATOM 8152 O O . ASP C 1 202 ? 43.480 -43.402 -62.792 1.00 40.81 203 ASP C O 1
ATOM 8157 N N . PRO C 1 203 ? 44.608 -41.859 -61.552 1.00 39.59 204 PRO C N 1
ATOM 8158 C CA . PRO C 1 203 ? 45.449 -42.830 -60.833 1.00 37.98 204 PRO C CA 1
ATOM 8159 C C . PRO C 1 203 ? 44.659 -43.953 -60.171 1.00 36.02 204 PRO C C 1
ATOM 8160 O O . PRO C 1 203 ? 45.143 -45.068 -60.110 1.00 35.06 204 PRO C O 1
ATOM 8164 N N . ALA C 1 204 ? 43.455 -43.664 -59.689 1.00 34.32 205 ALA C N 1
ATOM 8165 C CA . ALA C 1 204 ? 42.605 -44.705 -59.067 1.00 33.59 205 ALA C CA 1
ATOM 8166 C C . ALA C 1 204 ? 42.299 -45.867 -60.026 1.00 33.12 205 ALA C C 1
ATOM 8167 O O . ALA C 1 204 ? 42.055 -47.000 -59.576 1.00 33.23 205 ALA C O 1
ATOM 8169 N N . THR C 1 205 ? 42.351 -45.596 -61.338 1.00 32.87 206 THR C N 1
ATOM 8170 C CA . THR C 1 205 ? 42.033 -46.601 -62.342 1.00 32.36 206 THR C CA 1
ATOM 8171 C C . THR C 1 205 ? 43.216 -47.518 -62.581 1.00 33.22 206 THR C C 1
ATOM 8172 O O . THR C 1 205 ? 43.080 -48.506 -63.295 1.00 32.72 206 THR C O 1
ATOM 8176 N N . GLN C 1 206 ? 44.376 -47.213 -61.988 1.00 33.55 207 GLN C N 1
ATOM 8177 C CA . GLN C 1 206 ? 45.568 -48.073 -62.157 1.00 33.60 207 GLN C CA 1
ATOM 8178 C C . GLN C 1 206 ? 45.960 -48.943 -60.944 1.00 33.15 207 GLN C C 1
ATOM 8179 O O . GLN C 1 206 ? 47.017 -49.577 -60.931 1.00 33.50 207 GLN C O 1
ATOM 8185 N N . ILE C 1 207 ? 45.108 -49.021 -59.933 1.00 32.74 208 ILE C N 1
ATOM 8186 C CA . ILE C 1 207 ? 45.511 -49.696 -58.709 1.00 31.77 208 ILE C CA 1
ATOM 8187 C C . ILE C 1 207 ? 45.229 -51.190 -58.821 1.00 32.23 208 ILE C C 1
ATOM 8188 O O . ILE C 1 207 ? 44.172 -51.593 -59.305 1.00 32.11 208 ILE C O 1
ATOM 8193 N N . ALA C 1 208 ? 46.180 -51.996 -58.362 1.00 32.13 209 ALA C N 1
ATOM 8194 C CA . ALA C 1 208 ? 46.015 -53.441 -58.218 1.00 32.23 209 ALA C CA 1
ATOM 8195 C C . ALA C 1 208 ? 46.505 -53.832 -56.835 1.00 32.38 209 ALA C C 1
ATOM 8196 O O . ALA C 1 208 ? 47.405 -53.203 -56.309 1.00 32.91 209 ALA C O 1
ATOM 8198 N N . VAL C 1 209 ? 45.905 -54.869 -56.263 1.00 32.12 210 VAL C N 1
ATOM 8199 C CA . VAL C 1 209 ? 46.314 -55.446 -54.979 1.00 31.08 210 VAL C CA 1
ATOM 8200 C C . VAL C 1 209 ? 46.634 -56.912 -55.199 1.00 32.05 210 VAL C C 1
ATOM 8201 O O . VAL C 1 209 ? 45.793 -57.674 -55.691 1.00 31.34 210 VAL C O 1
ATOM 8205 N N . LEU C 1 210 ? 47.854 -57.307 -54.851 1.00 33.10 211 LEU C N 1
ATOM 8206 C CA . LEU C 1 210 ? 48.286 -58.691 -55.048 1.00 34.02 211 LEU C CA 1
ATOM 8207 C C . LEU C 1 210 ? 48.550 -59.298 -53.716 1.00 35.33 211 LEU C C 1
ATOM 8208 O O . LEU C 1 210 ? 49.180 -58.666 -52.849 1.00 35.19 211 LEU C O 1
ATOM 8213 N N . LEU C 1 211 ? 48.064 -60.530 -53.555 1.00 35.83 212 LEU C N 1
ATOM 8214 C CA . LEU C 1 211 ? 48.183 -61.266 -52.323 1.00 36.00 212 LEU C CA 1
ATOM 8215 C C . LEU C 1 211 ? 49.514 -62.021 -52.386 1.00 37.16 212 LEU C C 1
ATOM 8216 O O . LEU C 1 211 ? 49.853 -62.664 -53.402 1.00 38.02 212 LEU C O 1
ATOM 8221 N N . VAL C 1 212 ? 50.297 -61.902 -51.323 1.00 36.65 213 VAL C N 1
ATOM 8222 C CA . VAL C 1 212 ? 51.619 -62.485 -51.266 1.00 35.95 213 VAL C CA 1
ATOM 8223 C C . VAL C 1 212 ? 51.720 -63.193 -49.938 1.00 36.09 213 VAL C C 1
ATOM 8224 O O . VAL C 1 212 ? 51.488 -62.594 -48.882 1.00 34.68 213 VAL C O 1
ATOM 8228 N N . THR C 1 213 ? 52.043 -64.478 -49.994 1.00 35.76 214 THR C N 1
ATOM 8229 C CA . THR C 1 213 ? 52.178 -65.279 -48.792 1.00 36.20 214 THR C CA 1
ATOM 8230 C C . THR C 1 213 ? 53.631 -65.772 -48.681 1.00 36.36 214 THR C C 1
ATOM 8231 O O . THR C 1 213 ? 54.446 -65.500 -49.583 1.00 36.21 214 THR C O 1
ATOM 8235 N N . ARG C 1 214 ? 53.942 -66.494 -47.604 1.00 36.26 215 ARG C N 1
ATOM 8236 C CA . ARG C 1 214 ? 55.281 -67.043 -47.395 1.00 37.57 215 ARG C CA 1
ATOM 8237 C C . ARG C 1 214 ? 55.635 -68.015 -48.516 1.00 38.55 215 ARG C C 1
ATOM 8238 O O . ARG C 1 214 ? 56.782 -68.085 -48.933 1.00 39.13 215 ARG C O 1
ATOM 8246 N N . GLU C 1 215 ? 54.627 -68.708 -49.039 1.00 39.99 216 GLU C N 1
ATOM 8247 C CA . GLU C 1 215 ? 54.779 -69.574 -50.223 1.00 41.17 216 GLU C CA 1
ATOM 8248 C C . GLU C 1 215 ? 55.205 -68.805 -51.482 1.00 40.54 216 GLU C C 1
ATOM 8249 O O . GLU C 1 215 ? 56.139 -69.205 -52.172 1.00 40.61 216 GLU C O 1
ATOM 8255 N N . THR C 1 216 ? 54.532 -67.693 -51.774 1.00 40.30 217 THR C N 1
ATOM 8256 C CA . THR C 1 216 ? 54.912 -66.814 -52.885 1.00 39.92 217 THR C CA 1
ATOM 8257 C C . THR C 1 216 ? 56.375 -66.373 -52.771 1.00 40.71 217 THR C C 1
ATOM 8258 O O . THR C 1 216 ? 57.107 -66.325 -53.775 1.00 40.51 217 THR C O 1
ATOM 8262 N N . ILE C 1 217 ? 56.788 -66.056 -51.543 1.00 41.32 218 ILE C N 1
ATOM 8263 C CA . ILE C 1 217 ? 58.147 -65.609 -51.288 1.00 41.47 218 ILE C CA 1
ATOM 8264 C C . ILE C 1 217 ? 59.124 -66.746 -51.497 1.00 41.83 218 ILE C C 1
ATOM 8265 O O . ILE C 1 217 ? 60.115 -66.568 -52.195 1.00 42.67 218 ILE C O 1
ATOM 8270 N N . ALA C 1 218 ? 58.831 -67.906 -50.921 1.00 42.66 219 ALA C N 1
ATOM 8271 C CA . ALA C 1 218 ? 59.676 -69.089 -51.082 1.00 43.89 219 ALA C CA 1
ATOM 8272 C C . ALA C 1 218 ? 59.803 -69.552 -52.543 1.00 45.16 219 ALA C C 1
ATOM 8273 O O . ALA C 1 218 ? 60.783 -70.220 -52.879 1.00 45.23 219 ALA C O 1
ATOM 8275 N N . ASN C 1 219 ? 58.842 -69.162 -53.396 1.00 46.07 220 ASN C N 1
ATOM 8276 C CA . ASN C 1 219 ? 58.826 -69.526 -54.821 1.00 47.05 220 ASN C CA 1
ATOM 8277 C C . ASN C 1 219 ? 59.556 -68.542 -55.722 1.00 47.61 220 ASN C C 1
ATOM 8278 O O . ASN C 1 219 ? 59.653 -68.741 -56.943 1.00 47.28 220 ASN C O 1
ATOM 8283 N N . ASN C 1 220 ? 60.038 -67.464 -55.119 1.00 48.05 221 ASN C N 1
ATOM 8284 C CA . ASN C 1 220 ? 60.842 -66.484 -55.826 1.00 48.98 221 ASN C CA 1
ATOM 8285 C C . ASN C 1 220 ? 62.311 -66.611 -55.415 1.00 49.76 221 ASN C C 1
ATOM 8286 O O . ASN C 1 220 ? 62.624 -67.191 -54.366 1.00 49.37 221 ASN C O 1
ATOM 8291 N N . LYS C 1 221 ? 63.194 -66.080 -56.259 1.00 51.33 222 LYS C N 1
ATOM 8292 C CA . LYS C 1 221 ? 64.619 -65.934 -55.938 1.00 52.93 222 LYS C CA 1
ATOM 8293 C C . LYS C 1 221 ? 64.776 -65.186 -54.612 1.00 53.50 222 LYS C C 1
ATOM 8294 O O . LYS C 1 221 ? 63.973 -64.282 -54.317 1.00 53.32 222 LYS C O 1
ATOM 8300 N N . LYS C 1 222 ? 65.807 -65.543 -53.833 1.00 54.12 223 LYS C N 1
ATOM 8301 C CA . LYS C 1 222 ? 66.147 -64.795 -52.610 1.00 54.75 223 LYS C CA 1
ATOM 8302 C C . LYS C 1 222 ? 66.194 -63.281 -52.831 1.00 53.81 223 LYS C C 1
ATOM 8303 O O . LYS C 1 222 ? 65.627 -62.520 -52.043 1.00 54.21 223 LYS C O 1
ATOM 8309 N N . ASP C 1 223 ? 66.827 -62.850 -53.915 1.00 52.55 224 ASP C N 1
ATOM 8310 C CA . ASP C 1 223 ? 67.032 -61.431 -54.152 1.00 52.05 224 ASP C CA 1
ATOM 8311 C C . ASP C 1 223 ? 65.786 -60.665 -54.642 1.00 50.22 224 ASP C C 1
ATOM 8312 O O . ASP C 1 223 ? 65.850 -59.456 -54.789 1.00 49.63 224 ASP C O 1
ATOM 8317 N N . ALA C 1 224 ? 64.672 -61.360 -54.886 1.00 48.25 225 ALA C N 1
ATOM 8318 C CA . ALA C 1 224 ? 63.451 -60.718 -55.397 1.00 46.79 225 ALA C CA 1
ATOM 8319 C C . ALA C 1 224 ? 62.652 -60.029 -54.292 1.00 45.41 225 ALA C C 1
ATOM 8320 O O . ALA C 1 224 ? 61.820 -59.168 -54.561 1.00 45.16 225 ALA C O 1
ATOM 8322 N N . TYR C 1 225 ? 62.907 -60.448 -53.055 1.00 44.81 226 TYR C N 1
ATOM 8323 C CA . TYR C 1 225 ? 62.246 -59.920 -51.857 1.00 43.90 226 TYR C CA 1
ATOM 8324 C C . TYR C 1 225 ? 63.335 -59.648 -50.821 1.00 43.24 226 TYR C C 1
ATOM 8325 O O . TYR C 1 225 ? 63.849 -60.575 -50.193 1.00 42.64 226 TYR C O 1
ATOM 8334 N N . GLN C 1 226 ? 63.692 -58.380 -50.663 1.00 42.77 227 GLN C N 1
ATOM 8335 C CA . GLN C 1 226 ? 64.759 -58.010 -49.731 1.00 42.87 227 GLN C CA 1
ATOM 8336 C C . GLN C 1 226 ? 64.249 -57.107 -48.613 1.00 42.21 227 GLN C C 1
ATOM 8337 O O . GLN C 1 226 ? 63.601 -56.097 -48.883 1.00 42.18 227 GLN C O 1
ATOM 8343 N N . ILE C 1 227 ? 64.520 -57.472 -47.364 1.00 41.05 228 ILE C N 1
ATOM 8344 C CA . ILE C 1 227 ? 64.253 -56.544 -46.254 1.00 40.35 228 ILE C CA 1
ATOM 8345 C C . ILE C 1 227 ? 65.481 -55.683 -46.033 1.00 39.61 228 ILE C C 1
ATOM 8346 O O . ILE C 1 227 ? 66.525 -56.184 -45.607 1.00 40.21 228 ILE C O 1
ATOM 8351 N N . LEU C 1 228 ? 65.356 -54.393 -46.314 1.00 38.36 229 LEU C N 1
ATOM 8352 C CA . LEU C 1 228 ? 66.499 -53.486 -46.267 1.00 38.37 229 LEU C CA 1
ATOM 8353 C C . LEU C 1 228 ? 66.753 -52.794 -44.917 1.00 38.35 229 LEU C C 1
ATOM 8354 O O . LEU C 1 228 ? 67.864 -52.369 -44.653 1.00 38.88 229 LEU C O 1
ATOM 8359 N N . GLY C 1 229 ? 65.732 -52.636 -44.091 1.00 38.12 230 GLY C N 1
ATOM 8360 C CA . GLY C 1 229 ? 65.906 -51.949 -42.811 1.00 37.65 230 GLY C CA 1
ATOM 8361 C C . GLY C 1 229 ? 64.638 -52.035 -41.999 1.00 37.57 230 GLY C C 1
ATOM 8362 O O . GLY C 1 229 ? 63.575 -52.407 -42.524 1.00 37.73 230 GLY C O 1
ATOM 8363 N N . GLU C 1 230 ? 64.756 -51.663 -40.730 1.00 36.48 231 GLU C N 1
ATOM 8364 C CA . GLU C 1 230 ? 63.687 -51.744 -39.753 1.00 35.60 231 GLU C CA 1
ATOM 8365 C C . GLU C 1 230 ? 63.741 -50.446 -38.920 1.00 35.95 231 GLU C C 1
ATOM 8366 O O . GLU C 1 230 ? 64.616 -50.294 -38.063 1.00 35.88 231 GLU C O 1
ATOM 8372 N N . PRO C 1 231 ? 62.831 -49.488 -39.201 1.00 35.69 232 PRO C N 1
ATOM 8373 C CA . PRO C 1 231 ? 62.803 -48.220 -38.441 1.00 35.14 232 PRO C CA 1
ATOM 8374 C C . PRO C 1 231 ? 62.894 -48.427 -36.918 1.00 34.54 232 PRO C C 1
ATOM 8375 O O . PRO C 1 231 ? 62.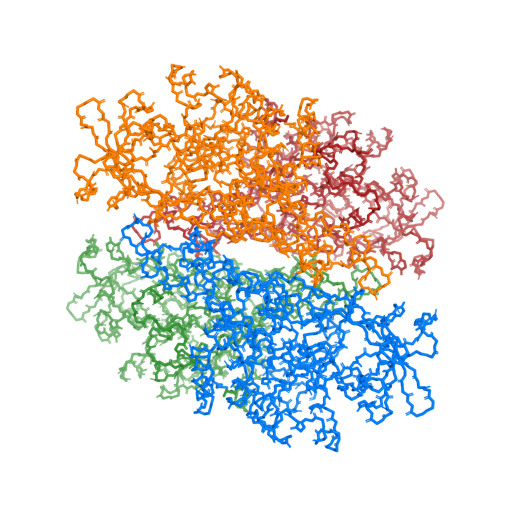328 -49.396 -36.384 1.00 35.07 232 PRO C O 1
ATOM 8379 N N . GLU C 1 232 ? 63.637 -47.558 -36.234 1.00 33.40 233 GLU C N 1
ATOM 8380 C CA . GLU C 1 232 ? 63.600 -47.515 -34.768 1.00 32.75 233 GLU C CA 1
ATOM 8381 C C . GLU C 1 232 ? 62.605 -46.432 -34.391 1.00 32.05 233 GLU C C 1
ATOM 8382 O O . GLU C 1 232 ? 62.827 -45.243 -34.628 1.00 32.77 233 GLU C O 1
ATOM 8388 N N . LEU C 1 233 ? 61.478 -46.846 -33.839 1.00 31.02 234 LEU C N 1
ATOM 8389 C CA . LEU C 1 233 ? 60.346 -45.937 -33.665 1.00 29.66 234 LEU C CA 1
ATOM 8390 C C . LEU C 1 233 ? 60.411 -45.241 -32.295 1.00 29.48 234 LEU C C 1
ATOM 8391 O O . LEU C 1 233 ? 60.942 -45.820 -31.334 1.00 29.23 234 LEU C O 1
ATOM 8396 N N . ALA C 1 234 ? 59.863 -44.019 -32.213 1.00 29.25 235 ALA C N 1
ATOM 8397 C CA . ALA C 1 234 ? 59.817 -43.252 -30.950 1.00 28.91 235 ALA C CA 1
ATOM 8398 C C . ALA C 1 234 ? 59.105 -44.040 -29.853 1.00 29.21 235 ALA C C 1
ATOM 8399 O O . ALA C 1 234 ? 59.612 -44.136 -28.720 1.00 28.79 235 ALA C O 1
ATOM 8401 N N . GLY C 1 235 ? 57.928 -44.569 -30.210 1.00 28.80 236 GLY C N 1
ATOM 8402 C CA . GLY C 1 235 ? 57.114 -45.439 -29.371 1.00 28.87 236 GLY C CA 1
ATOM 8403 C C . GLY C 1 235 ? 56.575 -46.580 -30.218 1.00 29.36 236 GLY C C 1
ATOM 8404 O O . GLY C 1 235 ? 56.846 -46.642 -31.438 1.00 29.44 236 GLY C O 1
ATOM 8405 N N . HIS C 1 236 ? 55.767 -47.446 -29.607 1.00 28.60 237 HIS C N 1
ATOM 8406 C CA . HIS C 1 236 ? 55.344 -48.717 -30.242 1.00 29.45 237 HIS C CA 1
ATOM 8407 C C . HIS C 1 236 ? 56.620 -49.405 -30.715 1.00 30.29 237 HIS C C 1
ATOM 8408 O O . HIS C 1 236 ? 56.743 -49.785 -31.882 1.00 31.00 237 HIS C O 1
ATOM 8415 N N . ILE C 1 237 ? 57.569 -49.535 -29.770 1.00 30.18 238 ILE C N 1
ATOM 8416 C CA . ILE C 1 237 ? 58.938 -49.965 -30.049 1.00 30.25 238 ILE C CA 1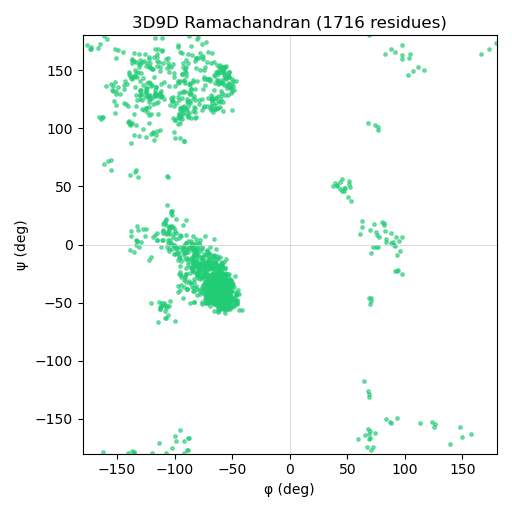
ATOM 8417 C C . ILE C 1 237 ? 58.991 -51.472 -30.285 1.00 30.90 238 ILE C C 1
ATOM 8418 O O . ILE C 1 237 ? 60.013 -51.992 -30.735 1.00 31.12 238 ILE C O 1
ATOM 8423 N N . THR C 1 238 ? 57.901 -52.176 -29.980 1.00 31.38 239 THR C N 1
ATOM 8424 C CA . THR C 1 238 ? 57.868 -53.618 -30.223 1.00 31.47 239 THR C CA 1
ATOM 8425 C C . THR C 1 238 ? 57.149 -54.004 -31.523 1.00 32.14 239 THR C C 1
ATOM 8426 O O . THR C 1 238 ? 56.972 -55.181 -31.800 1.00 32.92 239 THR C O 1
ATOM 8430 N N . THR C 1 239 ? 56.727 -53.039 -32.325 1.00 32.39 240 THR C N 1
ATOM 8431 C CA . THR C 1 239 ? 56.142 -53.412 -33.608 1.00 33.00 240 THR C CA 1
ATOM 8432 C C . THR C 1 239 ? 57.218 -53.615 -34.699 1.00 33.49 240 THR C C 1
ATOM 8433 O O . THR C 1 239 ? 58.372 -53.211 -34.521 1.00 33.18 240 THR C O 1
ATOM 8437 N N . SER C 1 240 ? 56.862 -54.282 -35.803 1.00 33.53 241 SER C N 1
ATOM 8438 C CA . SER C 1 240 ? 57.779 -54.382 -36.950 1.00 32.55 241 SER C CA 1
ATOM 8439 C C . SER C 1 240 ? 57.086 -53.860 -38.183 1.00 31.99 241 SER C C 1
ATOM 8440 O O . SER C 1 240 ? 55.956 -54.193 -38.430 1.00 31.77 241 SER C O 1
ATOM 8443 N N . GLY C 1 241 ? 57.762 -53.048 -38.976 1.00 32.26 242 GLY C N 1
ATOM 8444 C CA . GLY C 1 241 ? 57.154 -52.497 -40.193 1.00 30.56 242 GLY C CA 1
ATOM 8445 C C . GLY C 1 241 ? 58.258 -52.104 -41.122 1.00 30.59 242 GLY C C 1
ATOM 8446 O O . GLY C 1 241 ? 58.487 -50.927 -41.316 1.00 30.44 242 GLY C O 1
ATOM 8447 N N . PRO C 1 242 ? 58.940 -53.100 -41.719 1.00 31.16 243 PRO C N 1
ATOM 8448 C CA . PRO C 1 242 ? 60.218 -52.891 -42.379 1.00 31.39 243 PRO C CA 1
ATOM 8449 C C . PRO C 1 242 ? 60.206 -52.152 -43.709 1.00 31.89 243 PRO C C 1
ATOM 8450 O O . PRO C 1 242 ? 59.157 -51.776 -44.241 1.00 31.62 243 PRO C O 1
ATOM 8454 N N . HIS C 1 243 ? 61.415 -51.899 -44.191 1.00 32.26 244 HIS C N 1
ATOM 8455 C CA . HIS C 1 243 ? 61.644 -51.382 -45.510 1.00 32.90 244 HIS C CA 1
ATOM 8456 C C . HIS C 1 243 ? 61.846 -52.655 -46.371 1.00 33.43 244 HIS C C 1
ATOM 8457 O O . HIS C 1 243 ? 62.828 -53.382 -46.190 1.00 32.50 244 HIS C O 1
ATOM 8464 N N . THR C 1 244 ? 60.893 -52.933 -47.274 1.00 33.92 245 THR C N 1
ATOM 8465 C CA . THR C 1 244 ? 60.968 -54.113 -48.158 1.00 33.46 245 THR C CA 1
ATOM 8466 C C . THR C 1 244 ? 61.235 -53.675 -49.585 1.00 34.37 245 THR C C 1
ATOM 8467 O O . THR C 1 244 ? 60.682 -52.677 -50.046 1.00 34.21 245 THR C O 1
ATOM 8471 N N . ARG C 1 245 ? 62.091 -54.405 -50.297 1.00 35.33 246 ARG C N 1
ATOM 8472 C CA . ARG C 1 245 ? 62.236 -54.163 -51.734 1.00 36.83 246 ARG C CA 1
ATOM 8473 C C . ARG C 1 245 ? 61.812 -55.375 -52.567 1.00 36.65 246 ARG C C 1
ATOM 8474 O O . ARG C 1 245 ? 62.248 -56.500 -52.311 1.00 37.00 246 ARG C O 1
ATOM 8482 N N . PHE C 1 246 ? 60.940 -55.132 -53.546 1.00 37.24 247 PHE C N 1
ATOM 8483 C CA . PHE C 1 246 ? 60.548 -56.163 -54.526 1.00 37.53 247 PHE C CA 1
ATOM 8484 C C . PHE C 1 246 ? 61.303 -55.906 -55.809 1.00 37.40 247 PHE C C 1
ATOM 8485 O O . PHE C 1 246 ? 61.208 -54.820 -56.391 1.00 37.38 247 PHE C O 1
ATOM 8493 N N . THR C 1 247 ? 62.036 -56.916 -56.264 1.00 38.26 248 THR C N 1
ATOM 8494 C CA . THR C 1 247 ? 62.729 -56.843 -57.545 1.00 38.97 248 THR C CA 1
ATOM 8495 C C . THR C 1 247 ? 62.255 -58.002 -58.427 1.00 39.11 248 THR C C 1
ATOM 8496 O O . THR C 1 247 ? 62.536 -59.190 -58.127 1.00 37.62 248 THR C O 1
ATOM 8500 N N . GLU C 1 248 ? 61.521 -57.662 -59.494 1.00 39.14 249 GLU C N 1
ATOM 8501 C CA . GLU C 1 248 ? 61.039 -58.692 -60.418 1.00 39.99 249 GLU C CA 1
ATOM 8502 C C . GLU C 1 248 ? 60.405 -59.880 -59.654 1.00 39.80 249 GLU C C 1
ATOM 8503 O O . GLU C 1 248 ? 60.750 -61.047 -59.895 1.00 40.15 249 GLU C O 1
ATOM 8509 N N . PHE C 1 249 ? 59.510 -59.558 -58.715 1.00 38.85 250 PHE C N 1
ATOM 8510 C CA . PHE C 1 249 ? 58.909 -60.535 -57.819 1.00 38.62 250 PHE C CA 1
ATOM 8511 C C . PHE C 1 249 ? 57.626 -61.107 -58.447 1.00 38.71 250 PHE C C 1
ATOM 8512 O O . PHE C 1 249 ? 56.709 -60.364 -58.773 1.00 38.52 250 PHE C O 1
ATOM 8520 N N . HIS C 1 250 ? 57.578 -62.422 -58.613 1.00 39.46 251 HIS C N 1
ATOM 8521 C CA . HIS C 1 250 ? 56.501 -63.064 -59.388 1.00 40.59 251 HIS C CA 1
ATOM 8522 C C . HIS C 1 250 ? 55.355 -63.511 -58.507 1.00 39.44 251 HIS C C 1
ATOM 8523 O O . HIS C 1 250 ? 55.578 -64.185 -57.497 1.00 39.31 251 HIS C O 1
ATOM 8530 N N . VAL C 1 251 ? 54.140 -63.149 -58.918 1.00 39.13 252 VAL C N 1
ATOM 8531 C CA . VAL C 1 251 ? 52.894 -63.504 -58.196 1.00 38.64 252 VAL C CA 1
ATOM 8532 C C . VAL C 1 251 ? 51.886 -64.143 -59.172 1.00 38.72 252 VAL C C 1
ATOM 8533 O O . VAL C 1 251 ? 51.643 -63.593 -60.233 1.00 38.03 252 VAL C O 1
ATOM 8537 N N . PRO C 1 252 ? 51.314 -65.312 -58.823 1.00 38.80 253 PRO C N 1
ATOM 8538 C CA . PRO C 1 252 ? 50.282 -65.861 -59.691 1.00 39.24 253 PRO C CA 1
ATOM 8539 C C . PRO C 1 252 ? 49.055 -64.958 -59.812 1.00 39.17 253 PRO C C 1
ATOM 8540 O O . PRO C 1 252 ? 48.615 -64.347 -58.830 1.00 38.77 253 PRO C O 1
ATOM 8544 N N . HIS C 1 253 ? 48.534 -64.882 -61.031 1.00 38.68 254 HIS C N 1
ATOM 8545 C CA . HIS C 1 253 ? 47.282 -64.193 -61.326 1.00 38.39 254 HIS C CA 1
ATOM 8546 C C . HIS C 1 253 ? 46.141 -64.592 -60.377 1.00 38.20 254 HIS C C 1
ATOM 8547 O O . HIS C 1 253 ? 45.296 -63.757 -60.030 1.00 38.03 254 HIS C O 1
ATOM 8554 N N . GLU C 1 254 ? 46.115 -65.851 -59.939 1.00 38.22 255 GLU C N 1
ATOM 8555 C CA . GLU C 1 254 ? 45.072 -66.301 -58.984 1.00 38.62 255 GLU C CA 1
ATOM 8556 C C . GLU C 1 254 ? 45.104 -65.547 -57.632 1.00 38.13 255 GLU C C 1
ATOM 8557 O O . GLU C 1 254 ? 44.121 -65.569 -56.875 1.00 37.45 255 GLU C O 1
ATOM 8563 N N . ASN C 1 255 ? 46.240 -64.905 -57.355 1.00 38.26 256 ASN C N 1
ATOM 8564 C CA . ASN C 1 255 ? 46.492 -64.118 -56.114 1.00 37.85 256 ASN C CA 1
ATOM 8565 C C . ASN C 1 255 ? 46.220 -62.635 -56.340 1.00 37.30 256 ASN C C 1
ATOM 8566 O O . ASN C 1 255 ? 46.484 -61.809 -55.468 1.00 35.70 256 ASN C O 1
ATOM 8571 N N . LEU C 1 256 ? 45.698 -62.297 -57.521 1.00 37.12 257 LEU C N 1
ATOM 8572 C CA . LEU C 1 256 ? 45.188 -60.954 -57.740 1.00 37.00 257 LEU C CA 1
ATOM 8573 C C . LEU C 1 256 ? 43.823 -60.795 -57.010 1.00 37.86 257 LEU C C 1
ATOM 8574 O O . LEU C 1 256 ? 42.851 -61.505 -57.295 1.00 37.35 257 LEU C O 1
ATOM 8579 N N . LEU C 1 257 ? 43.766 -59.873 -56.054 1.00 37.64 258 LEU C N 1
ATOM 8580 C CA . LEU C 1 257 ? 42.603 -59.742 -55.201 1.00 38.09 258 LEU C CA 1
ATOM 8581 C C . LEU C 1 257 ? 41.339 -59.399 -55.990 1.00 38.61 258 LEU C C 1
ATOM 8582 O O . LEU C 1 257 ? 40.261 -59.905 -55.689 1.00 38.14 258 LEU C O 1
ATOM 8587 N N . CYS C 1 258 ? 41.467 -58.523 -56.981 1.00 38.93 259 CYS C N 1
ATOM 8588 C CA . CYS C 1 258 ? 40.329 -58.155 -57.807 1.00 39.34 259 CYS C CA 1
ATOM 8589 C C . CYS C 1 258 ? 40.799 -57.530 -59.113 1.00 39.09 259 CYS C C 1
ATOM 8590 O O . CYS C 1 258 ? 42.005 -57.425 -59.353 1.00 39.38 259 CYS C O 1
ATOM 8593 N N . THR C 1 259 ? 39.843 -57.152 -59.964 1.00 39.06 260 THR C N 1
ATOM 8594 C CA . THR C 1 259 ? 40.114 -56.431 -61.222 1.00 38.75 260 THR C CA 1
ATOM 8595 C C . THR C 1 259 ? 40.803 -55.138 -60.858 1.00 37.40 260 THR C C 1
ATOM 8596 O O . THR C 1 259 ? 40.297 -54.432 -59.992 1.00 36.97 260 THR C O 1
ATOM 8600 N N . PRO C 1 260 ? 41.973 -54.848 -61.491 1.00 36.79 261 PRO C N 1
ATOM 8601 C CA . PRO C 1 260 ? 42.676 -53.607 -61.251 1.00 36.42 261 PRO C CA 1
ATOM 8602 C C . PRO C 1 260 ? 41.795 -52.436 -61.616 1.00 35.76 261 PRO C C 1
ATOM 8603 O O . PRO C 1 260 ? 40.986 -52.537 -62.524 1.00 36.67 261 PRO C O 1
ATOM 8607 N N . GLY C 1 261 ? 41.941 -51.326 -60.925 1.00 35.62 262 GLY C N 1
ATOM 8608 C CA . GLY C 1 261 ? 41.136 -50.162 -61.252 1.00 34.99 262 GLY C CA 1
ATOM 8609 C C . GLY C 1 261 ? 40.404 -49.678 -60.031 1.00 35.60 262 GLY C C 1
ATOM 8610 O O . GLY C 1 261 ? 40.816 -49.963 -58.905 1.00 35.29 262 GLY C O 1
ATOM 8611 N N . LEU C 1 262 ? 39.308 -48.954 -60.267 1.00 35.76 263 LEU C N 1
ATOM 8612 C CA . LEU C 1 262 ? 38.487 -48.378 -59.219 1.00 35.94 263 LEU C CA 1
ATOM 8613 C C . LEU C 1 262 ? 38.090 -49.356 -58.121 1.00 35.92 263 LEU C C 1
ATOM 8614 O O . LEU C 1 262 ? 37.983 -48.991 -56.966 1.00 35.84 263 LEU C O 1
ATOM 8619 N N . LYS C 1 263 ? 37.902 -50.609 -58.484 1.00 35.62 264 LYS C N 1
ATOM 8620 C CA . LYS C 1 263 ? 37.525 -51.611 -57.515 1.00 36.78 264 LYS C CA 1
ATOM 8621 C C . LYS C 1 263 ? 38.631 -51.926 -56.515 1.00 35.10 264 LYS C C 1
ATOM 8622 O O . LYS C 1 263 ? 38.334 -52.118 -55.351 1.00 34.46 264 LYS C O 1
ATOM 8628 N N . ALA C 1 264 ? 39.873 -52.027 -56.993 1.00 33.92 265 ALA C N 1
ATOM 8629 C CA . ALA C 1 264 ? 41.060 -52.277 -56.123 1.00 34.08 265 ALA C CA 1
ATOM 8630 C C . ALA C 1 264 ? 41.303 -51.074 -55.207 1.00 33.23 265 ALA C C 1
ATOM 8631 O O . ALA C 1 264 ? 41.415 -51.223 -53.992 1.00 33.37 265 ALA C O 1
ATOM 8633 N N . GLN C 1 265 ? 41.279 -49.884 -55.794 1.00 32.76 266 GLN C N 1
ATOM 8634 C CA . GLN C 1 265 ? 41.299 -48.650 -55.030 1.00 32.36 266 GLN C CA 1
ATOM 8635 C C . GLN C 1 265 ? 40.174 -48.592 -53.989 1.00 32.13 266 GLN C C 1
ATOM 8636 O O . GLN C 1 265 ? 40.405 -48.227 -52.843 1.00 31.35 266 GLN C O 1
ATOM 8642 N N . GLY C 1 266 ? 38.943 -48.924 -54.393 1.00 32.58 267 GLY C N 1
ATOM 8643 C CA . GLY C 1 266 ? 37.786 -48.923 -53.458 1.00 31.52 267 GLY C CA 1
ATOM 8644 C C . GLY C 1 266 ? 38.011 -49.863 -52.277 1.00 31.04 267 GLY C C 1
ATOM 8645 O O . GLY C 1 266 ? 37.649 -49.546 -51.131 1.00 30.37 267 GLY C O 1
ATOM 8646 N N . LEU C 1 267 ? 38.625 -51.010 -52.539 1.00 30.16 268 LEU C N 1
ATOM 8647 C CA . LEU C 1 267 ? 38.932 -51.937 -51.452 1.00 31.34 268 LEU C CA 1
ATOM 8648 C C . LEU C 1 267 ? 39.967 -51.375 -50.466 1.00 30.47 268 LEU C C 1
ATOM 8649 O O . LEU C 1 267 ? 39.860 -51.579 -49.244 1.00 29.78 268 LEU C O 1
ATOM 8654 N N . VAL C 1 268 ? 40.965 -50.665 -50.996 1.00 29.83 269 VAL C N 1
ATOM 8655 C CA . VAL C 1 268 ? 42.000 -50.067 -50.137 1.00 29.18 269 VAL C CA 1
ATOM 8656 C C . VAL C 1 268 ? 41.358 -48.944 -49.319 1.00 29.40 269 VAL C C 1
ATOM 8657 O O . VAL C 1 268 ? 41.530 -48.862 -48.103 1.00 29.60 269 VAL C O 1
ATOM 8661 N N . GLU C 1 269 ? 40.589 -48.108 -49.996 1.00 29.31 270 GLU C N 1
ATOM 8662 C CA . GLU C 1 269 ? 39.920 -46.992 -49.360 1.00 29.13 270 GLU C CA 1
ATOM 8663 C C . GLU C 1 269 ? 39.012 -47.468 -48.233 1.00 28.96 270 GLU C C 1
ATOM 8664 O O . GLU C 1 269 ? 39.003 -46.872 -47.141 1.00 28.91 270 GLU C O 1
ATOM 8670 N N . THR C 1 270 ? 38.250 -48.537 -48.489 1.00 28.51 271 THR C N 1
ATOM 8671 C CA . THR C 1 270 ? 37.280 -49.056 -47.498 1.00 27.89 271 THR C CA 1
ATOM 8672 C C . THR C 1 270 ? 38.011 -49.618 -46.285 1.00 27.80 271 THR C C 1
ATOM 8673 O O . THR C 1 270 ? 37.597 -49.352 -45.174 1.00 27.20 271 THR C O 1
ATOM 8677 N N . ALA C 1 271 ? 39.097 -50.375 -46.514 1.00 27.77 272 ALA C N 1
ATOM 8678 C CA . ALA C 1 271 ? 39.944 -50.914 -45.423 1.00 28.31 272 ALA C CA 1
ATOM 8679 C C . ALA C 1 271 ? 40.510 -49.772 -44.544 1.00 27.87 272 ALA C C 1
ATOM 8680 O O . ALA C 1 271 ? 40.423 -49.808 -43.316 1.00 28.04 272 ALA C O 1
ATOM 8682 N N . PHE C 1 272 ? 41.053 -48.753 -45.193 1.00 28.20 273 PHE C N 1
ATOM 8683 C CA . PHE C 1 272 ? 41.632 -47.607 -44.486 1.00 28.07 273 PHE C CA 1
ATOM 8684 C C . PHE C 1 272 ? 40.551 -46.684 -43.863 1.00 28.48 273 PHE C C 1
ATOM 8685 O O . PHE C 1 272 ? 40.834 -45.892 -42.946 1.00 28.92 273 PHE C O 1
ATOM 8693 N N . ALA C 1 273 ? 39.305 -46.768 -44.334 1.00 28.44 274 ALA C N 1
ATOM 8694 C CA . ALA C 1 273 ? 38.235 -46.018 -43.646 1.00 28.08 274 ALA C CA 1
ATOM 8695 C C . ALA C 1 273 ? 37.855 -46.756 -42.362 1.00 29.24 274 ALA C C 1
ATOM 8696 O O . ALA C 1 273 ? 37.644 -46.128 -41.321 1.00 29.83 274 ALA C O 1
ATOM 8698 N N . MET C 1 274 ? 37.776 -48.086 -42.419 1.00 29.15 275 MET C N 1
ATOM 8699 C CA . MET C 1 274 ? 37.431 -48.832 -41.226 1.00 30.35 275 MET C CA 1
ATOM 8700 C C . MET C 1 274 ? 38.527 -48.655 -40.193 1.00 30.03 275 MET C C 1
ATOM 8701 O O . MET C 1 274 ? 38.238 -48.503 -39.022 1.00 30.49 275 MET C O 1
ATOM 8706 N N . SER C 1 275 ? 39.781 -48.657 -40.632 1.00 29.95 276 SER C N 1
ATOM 8707 C CA . SER C 1 275 ? 40.882 -48.493 -39.674 1.00 30.54 276 SER C CA 1
ATOM 8708 C C . SER C 1 275 ? 40.868 -47.052 -39.157 1.00 30.49 276 SER C C 1
ATOM 8709 O O . SER C 1 275 ? 41.063 -46.828 -37.963 1.00 30.26 276 SER C O 1
ATOM 8712 N N . ALA C 1 276 ? 40.586 -46.091 -40.044 1.00 30.58 277 ALA C N 1
ATOM 8713 C CA . ALA C 1 276 ? 40.424 -44.699 -39.638 1.00 30.54 277 ALA C CA 1
ATOM 8714 C C . ALA C 1 276 ? 39.539 -44.549 -38.412 1.00 31.79 277 ALA C C 1
ATOM 8715 O O . ALA C 1 276 ? 39.904 -43.845 -37.482 1.00 33.05 277 ALA C O 1
ATOM 8717 N N . ALA C 1 277 ? 38.369 -45.187 -38.404 1.00 31.29 278 ALA C N 1
ATOM 8718 C CA . ALA C 1 277 ? 37.498 -45.089 -37.243 1.00 31.47 278 ALA C CA 1
ATOM 8719 C C . ALA C 1 277 ? 38.087 -45.841 -36.029 1.00 31.52 278 ALA C C 1
ATOM 8720 O O . ALA C 1 277 ? 38.089 -45.318 -34.920 1.00 32.02 278 ALA C O 1
ATOM 8722 N N . LEU C 1 278 ? 38.596 -47.054 -36.245 1.00 30.74 279 LEU C N 1
ATOM 8723 C CA . LEU C 1 278 ? 39.043 -47.874 -35.135 1.00 30.56 279 LEU C CA 1
ATOM 8724 C C . LEU C 1 278 ? 40.343 -47.429 -34.475 1.00 30.50 279 LEU C C 1
ATOM 8725 O O . LEU C 1 278 ? 40.570 -47.759 -33.300 1.00 29.25 279 LEU C O 1
ATOM 8730 N N . VAL C 1 279 ? 41.176 -46.668 -35.198 1.00 29.15 280 VAL C N 1
ATOM 8731 C CA . VAL C 1 279 ? 42.381 -46.160 -34.561 1.00 29.31 280 VAL C CA 1
ATOM 8732 C C . VAL C 1 279 ? 42.016 -45.187 -33.446 1.00 28.89 280 VAL C C 1
ATOM 8733 O O . VAL C 1 279 ? 42.768 -45.045 -32.481 1.00 29.19 280 VAL C O 1
ATOM 8737 N N . GLY C 1 280 ? 40.850 -44.561 -33.568 1.00 28.22 281 GLY C N 1
ATOM 8738 C CA . GLY C 1 280 ? 40.320 -43.709 -32.491 1.00 27.08 281 GLY C CA 1
ATOM 8739 C C . GLY C 1 280 ? 40.225 -44.449 -31.155 1.00 27.13 281 GLY C C 1
ATOM 8740 O O . GLY C 1 280 ? 40.538 -43.868 -30.122 1.00 26.78 281 GLY C O 1
ATOM 8741 N N . ALA C 1 281 ? 39.783 -45.715 -31.172 1.00 26.34 282 ALA C N 1
ATOM 8742 C CA . ALA C 1 281 ? 39.769 -46.560 -29.956 1.00 27.13 282 ALA C CA 1
ATOM 8743 C C . ALA C 1 281 ? 41.166 -46.756 -29.355 1.00 27.53 282 ALA C C 1
ATOM 8744 O O . ALA C 1 281 ? 41.311 -46.839 -28.136 1.00 27.25 282 ALA C O 1
ATOM 8746 N N . MET C 1 282 ? 42.167 -46.860 -30.224 1.00 27.38 283 MET C N 1
ATOM 8747 C CA . MET C 1 282 ? 43.553 -46.968 -29.791 1.00 28.18 283 MET C CA 1
ATOM 8748 C C . MET C 1 282 ? 44.006 -45.711 -29.085 1.00 28.30 283 MET C C 1
ATOM 8749 O O . MET C 1 282 ? 44.609 -45.786 -28.025 1.00 29.09 283 MET C O 1
ATOM 8754 N N . ALA C 1 283 ? 43.721 -44.562 -29.687 1.00 27.88 284 ALA C N 1
ATOM 8755 C CA . ALA C 1 283 ? 44.114 -43.289 -29.145 1.00 27.55 284 ALA C CA 1
ATOM 8756 C C . ALA C 1 283 ? 43.416 -43.069 -27.800 1.00 28.17 284 ALA C C 1
ATOM 8757 O O . ALA C 1 283 ? 44.050 -42.622 -26.830 1.00 27.42 284 ALA C O 1
ATOM 8759 N N . ILE C 1 284 ? 42.121 -43.407 -27.730 1.00 27.84 285 ILE C N 1
ATOM 8760 C CA . ILE C 1 284 ? 41.381 -43.329 -26.469 1.00 27.98 285 ILE C CA 1
ATOM 8761 C C . ILE C 1 284 ? 42.013 -44.221 -25.392 1.00 28.16 285 ILE C C 1
ATOM 8762 O O . ILE C 1 284 ? 42.171 -43.772 -24.271 1.00 29.26 285 ILE C O 1
ATOM 8767 N N . GLY C 1 285 ? 42.374 -45.467 -25.723 1.00 28.25 286 GLY C N 1
ATOM 8768 C CA . GLY C 1 285 ? 43.022 -46.346 -24.726 1.00 28.11 286 GLY C CA 1
ATOM 8769 C C . GLY C 1 285 ? 44.265 -45.680 -24.117 1.00 28.41 286 GLY C C 1
ATOM 8770 O O . GLY C 1 285 ? 44.368 -45.526 -22.891 1.00 27.75 286 GLY C O 1
ATOM 8771 N N . THR C 1 286 ? 45.199 -45.274 -24.985 1.00 27.43 287 THR C N 1
ATOM 8772 C CA . THR C 1 286 ? 46.444 -44.629 -24.574 1.00 27.43 287 THR C CA 1
ATOM 8773 C C . THR C 1 286 ? 46.143 -43.365 -23.776 1.00 27.32 287 THR C C 1
ATOM 8774 O O . THR C 1 286 ? 46.641 -43.205 -22.661 1.00 26.79 287 THR C O 1
ATOM 8778 N N . ALA C 1 287 ? 45.308 -42.482 -24.320 1.00 26.82 288 ALA C N 1
ATOM 8779 C CA . ALA C 1 287 ? 44.988 -41.233 -23.604 1.00 25.82 288 ALA C CA 1
ATOM 8780 C C . ALA C 1 287 ? 44.267 -41.507 -22.269 1.00 25.55 288 ALA C C 1
ATOM 8781 O O . ALA C 1 287 ? 44.524 -40.813 -21.282 1.00 24.70 288 ALA C O 1
ATOM 8783 N N . ARG C 1 288 ? 43.378 -42.509 -22.241 1.00 25.22 289 ARG C N 1
ATOM 8784 C CA . ARG C 1 288 ? 42.658 -42.892 -21.007 1.00 25.43 289 ARG C CA 1
ATOM 8785 C C . ARG C 1 288 ? 43.637 -43.308 -19.917 1.00 25.58 289 ARG C C 1
ATOM 8786 O O . ARG C 1 288 ? 43.478 -42.953 -18.754 1.00 25.80 289 ARG C O 1
ATOM 8794 N N . ALA C 1 289 ? 44.632 -44.096 -20.292 1.00 26.18 290 ALA C N 1
ATOM 8795 C CA . ALA C 1 289 ? 45.668 -44.542 -19.349 1.00 27.03 290 ALA C CA 1
ATOM 8796 C C . ALA C 1 289 ? 46.331 -43.329 -18.682 1.00 27.23 290 ALA C C 1
ATOM 8797 O O . ALA C 1 289 ? 46.502 -43.284 -17.446 1.00 28.24 290 ALA C O 1
ATOM 8799 N N . ALA C 1 290 ? 46.703 -42.350 -19.513 1.00 27.43 291 ALA C N 1
ATOM 8800 C CA . ALA C 1 290 ? 47.270 -41.076 -19.057 1.00 27.05 291 ALA C CA 1
ATOM 8801 C C . ALA C 1 290 ? 46.340 -40.350 -18.098 1.00 27.00 291 ALA C C 1
ATOM 8802 O O . ALA C 1 290 ? 46.751 -39.945 -16.998 1.00 26.00 291 ALA C O 1
ATOM 8804 N N . PHE C 1 291 ? 45.098 -40.175 -18.528 1.00 26.18 292 PHE C N 1
ATOM 8805 C CA . PHE C 1 291 ? 44.131 -39.486 -17.712 1.00 26.73 292 PHE C CA 1
ATOM 8806 C C . PHE C 1 291 ? 43.934 -40.151 -16.344 1.00 26.62 292 PHE C C 1
ATOM 8807 O O . PHE C 1 291 ? 43.893 -39.466 -15.323 1.00 26.87 292 PHE C O 1
ATOM 8815 N N . GLU C 1 292 ? 43.783 -41.469 -16.344 1.00 26.95 293 GLU C N 1
ATOM 8816 C CA . GLU C 1 292 ? 43.479 -42.209 -15.117 1.00 28.14 293 GLU C CA 1
ATOM 8817 C C . GLU C 1 292 ? 44.676 -42.199 -14.156 1.00 28.58 293 GLU C C 1
ATOM 8818 O O . GLU C 1 292 ? 44.492 -41.987 -12.959 1.00 28.83 293 GLU C O 1
ATOM 8824 N N . GLU C 1 293 ? 45.890 -42.383 -14.696 1.00 27.69 294 GLU C N 1
ATOM 8825 C CA . GLU C 1 293 ? 47.098 -42.239 -13.893 1.00 27.38 294 GLU C CA 1
ATOM 8826 C C . GLU C 1 293 ? 47.219 -40.854 -13.249 1.00 26.40 294 GLU C C 1
ATOM 8827 O O . GLU C 1 293 ? 47.500 -40.740 -12.046 1.00 25.72 294 GLU C O 1
ATOM 8833 N N . ALA C 1 294 ? 46.966 -39.816 -14.029 1.00 25.74 295 ALA C N 1
ATOM 8834 C CA . ALA C 1 294 ? 46.947 -38.428 -13.518 1.00 25.20 295 ALA C CA 1
ATOM 8835 C C . ALA C 1 294 ? 45.860 -38.184 -12.473 1.00 25.74 295 ALA C C 1
ATOM 8836 O O . ALA C 1 294 ? 46.087 -37.467 -11.483 1.00 26.33 295 ALA C O 1
ATOM 8838 N N . LEU C 1 295 ? 44.689 -38.792 -12.686 1.00 26.24 296 LEU C N 1
ATOM 8839 C CA . LEU C 1 295 ? 43.525 -38.602 -11.803 1.00 26.40 296 LEU C CA 1
ATOM 8840 C C . LEU C 1 295 ? 43.826 -39.213 -10.442 1.00 26.67 296 LEU C C 1
ATOM 8841 O O . LEU C 1 295 ? 43.629 -38.568 -9.423 1.00 26.16 296 LEU C O 1
ATOM 8846 N N . VAL C 1 296 ? 44.298 -40.462 -10.446 1.00 27.56 297 VAL C N 1
ATOM 8847 C CA . VAL C 1 296 ? 44.606 -41.171 -9.204 1.00 28.83 297 VAL C CA 1
ATOM 8848 C C . VAL C 1 296 ? 45.675 -40.405 -8.422 1.00 28.46 297 VAL C C 1
ATOM 8849 O O . VAL C 1 296 ? 45.559 -40.220 -7.208 1.00 29.43 297 VAL C O 1
ATOM 8853 N N . PHE C 1 297 ? 46.699 -39.942 -9.118 1.00 28.38 298 PHE C N 1
ATOM 8854 C CA . PHE C 1 297 ? 47.720 -39.095 -8.511 1.00 27.69 298 PHE C CA 1
ATOM 8855 C C . PHE C 1 297 ? 47.113 -37.823 -7.904 1.00 27.65 298 PHE C C 1
ATOM 8856 O O . PHE C 1 297 ? 47.416 -37.474 -6.770 1.00 27.85 298 PHE C O 1
ATOM 8864 N N . ALA C 1 298 ? 46.248 -37.141 -8.649 1.00 27.30 299 ALA C N 1
ATOM 8865 C CA . ALA C 1 298 ? 45.722 -35.836 -8.209 1.00 27.26 299 ALA C CA 1
ATOM 8866 C C . ALA C 1 298 ? 44.837 -36.029 -6.983 1.00 27.58 299 ALA C C 1
ATOM 8867 O O . ALA C 1 298 ? 44.672 -35.132 -6.179 1.00 27.29 299 ALA C O 1
ATOM 8869 N N . LYS C 1 299 ? 44.256 -37.208 -6.861 1.00 27.88 300 LYS C N 1
ATOM 8870 C CA . LYS C 1 299 ? 43.408 -37.491 -5.719 1.00 29.95 300 LYS C CA 1
ATOM 8871 C C . LYS C 1 299 ? 44.160 -38.091 -4.529 1.00 30.81 300 LYS C C 1
ATOM 8872 O O . LYS C 1 299 ? 43.588 -38.268 -3.453 1.00 31.57 300 LYS C O 1
ATOM 8878 N N . SER C 1 300 ? 45.439 -38.409 -4.691 1.00 30.94 301 SER C N 1
ATOM 8879 C CA . SER C 1 300 ? 46.112 -39.061 -3.577 1.00 31.16 301 SER C CA 1
ATOM 8880 C C . SER C 1 300 ? 47.423 -38.414 -3.189 1.00 30.66 301 SER C C 1
ATOM 8881 O O . SER C 1 300 ? 48.100 -38.885 -2.265 1.00 31.00 301 SER C O 1
ATOM 8884 N N . ASP C 1 301 ? 47.770 -37.322 -3.866 1.00 29.70 302 ASP C N 1
ATOM 8885 C CA . ASP C 1 301 ? 49.028 -36.645 -3.598 1.00 29.79 302 ASP C CA 1
ATOM 8886 C C . ASP C 1 301 ? 48.818 -35.165 -3.394 1.00 29.06 302 ASP C C 1
ATOM 8887 O O . ASP C 1 301 ? 48.113 -34.515 -4.167 1.00 28.82 302 ASP C O 1
ATOM 8892 N N . THR C 1 302 ? 49.407 -34.623 -2.336 1.00 28.50 303 THR C N 1
ATOM 8893 C CA . THR C 1 302 ? 49.228 -33.191 -2.042 1.00 27.56 303 THR C CA 1
ATOM 8894 C C . THR C 1 302 ? 50.398 -32.346 -2.524 1.00 27.40 303 THR C C 1
ATOM 8895 O O . THR C 1 302 ? 50.365 -31.116 -2.390 1.00 27.41 303 THR C O 1
ATOM 8899 N N . ARG C 1 303 ? 51.437 -32.982 -3.066 1.00 26.63 304 ARG C N 1
ATOM 8900 C CA . ARG C 1 303 ? 52.609 -32.245 -3.527 1.00 27.09 304 ARG C CA 1
ATOM 8901 C C . ARG C 1 303 ? 53.190 -31.263 -2.472 1.00 27.93 304 ARG C C 1
ATOM 8902 O O . ARG C 1 303 ? 53.631 -30.127 -2.791 1.00 26.87 304 ARG C O 1
ATOM 8910 N N . GLY C 1 304 ? 53.226 -31.731 -1.225 1.00 29.15 305 GLY C N 1
ATOM 8911 C CA . GLY C 1 304 ? 53.832 -30.973 -0.138 1.00 30.27 305 GLY C CA 1
ATOM 8912 C C . GLY C 1 304 ? 52.967 -29.845 0.382 1.00 31.53 305 GLY C C 1
ATOM 8913 O O . GLY C 1 304 ? 53.407 -29.072 1.210 1.00 32.22 305 GLY C O 1
ATOM 8914 N N . GLY C 1 305 ? 51.732 -29.753 -0.099 1.00 32.37 306 GLY C N 1
ATOM 8915 C CA . GLY C 1 305 ? 50.749 -28.826 0.428 1.00 32.89 306 GLY C CA 1
ATOM 8916 C C . GLY C 1 305 ? 49.790 -29.489 1.398 1.00 34.24 306 GLY C C 1
ATOM 8917 O O . GLY C 1 305 ? 49.991 -30.628 1.829 1.00 34.58 306 GLY C O 1
ATOM 8918 N N . SER C 1 306 ? 48.729 -28.783 1.753 1.00 34.66 307 SER C N 1
ATOM 8919 C CA . SER C 1 306 ? 47.807 -29.336 2.739 1.00 35.63 307 SER C CA 1
ATOM 8920 C C . SER C 1 306 ? 46.708 -30.159 2.068 1.00 36.05 307 SER C C 1
ATOM 8921 O O . SER C 1 306 ? 46.189 -31.102 2.676 1.00 37.00 307 SER C O 1
ATOM 8924 N N . LYS C 1 307 ? 46.406 -29.870 0.800 1.00 35.11 308 LYS C N 1
ATOM 8925 C CA . LYS C 1 307 ? 45.307 -30.576 0.138 1.00 34.90 308 LYS C CA 1
ATOM 8926 C C . LYS C 1 307 ? 45.732 -31.386 -1.108 1.00 33.29 308 LYS C C 1
ATOM 8927 O O . LYS C 1 307 ? 46.730 -31.057 -1.752 1.00 32.81 308 LYS C O 1
ATOM 8933 N N . HIS C 1 308 ? 45.007 -32.474 -1.394 1.00 32.06 309 HIS C N 1
ATOM 8934 C CA . HIS C 1 308 ? 45.191 -33.209 -2.647 1.00 30.30 309 HIS C CA 1
ATOM 8935 C C . HIS C 1 308 ? 45.140 -32.217 -3.803 1.00 29.27 309 HIS C C 1
ATOM 8936 O O . HIS C 1 308 ? 44.304 -31.314 -3.817 1.00 28.48 309 HIS C O 1
ATOM 8943 N N . ILE C 1 309 ? 46.024 -32.384 -4.784 1.00 27.80 310 ILE C N 1
ATOM 8944 C CA . ILE C 1 309 ? 46.131 -31.387 -5.833 1.00 27.50 310 ILE C CA 1
ATOM 8945 C C . ILE C 1 309 ? 44.904 -31.245 -6.749 1.00 27.12 310 ILE C C 1
ATOM 8946 O O . ILE C 1 309 ? 44.785 -30.215 -7.424 1.00 26.97 310 ILE C O 1
ATOM 8951 N N . ILE C 1 310 ? 43.998 -32.225 -6.745 1.00 26.88 311 ILE C N 1
ATOM 8952 C CA . ILE C 1 310 ? 42.722 -32.099 -7.495 1.00 28.50 311 ILE C CA 1
ATOM 8953 C C . ILE C 1 310 ? 41.894 -30.893 -7.024 1.00 29.61 311 ILE C C 1
ATOM 8954 O O . ILE C 1 310 ? 40.995 -30.424 -7.730 1.00 30.12 311 ILE C O 1
ATOM 8959 N N . GLU C 1 311 ? 42.251 -30.346 -5.860 1.00 30.18 312 GLU C N 1
ATOM 8960 C CA . GLU C 1 311 ? 41.532 -29.209 -5.314 1.00 31.73 312 GLU C CA 1
ATOM 8961 C C . GLU C 1 311 ? 41.962 -27.880 -5.912 1.00 30.39 312 GLU C C 1
ATOM 8962 O O . GLU C 1 311 ? 41.253 -26.884 -5.759 1.00 30.78 312 GLU C O 1
ATOM 8968 N N . HIS C 1 312 ? 43.134 -27.857 -6.540 1.00 29.01 313 HIS C N 1
ATOM 8969 C CA . HIS C 1 312 ? 43.615 -26.664 -7.214 1.00 27.83 313 HIS C CA 1
ATOM 8970 C C . HIS C 1 312 ? 42.875 -26.601 -8.550 1.00 27.59 313 HIS C C 1
ATOM 8971 O O . HIS C 1 312 ? 42.936 -27.534 -9.359 1.00 26.89 313 HIS C O 1
ATOM 8978 N N . GLN C 1 313 ? 42.158 -25.506 -8.752 1.00 26.87 314 GLN C N 1
ATOM 8979 C CA . GLN C 1 313 ? 41.431 -25.261 -9.990 1.00 26.67 314 GLN C CA 1
ATOM 8980 C C . GLN C 1 313 ? 42.265 -25.425 -11.265 1.00 26.42 314 GLN C C 1
ATOM 8981 O O . GLN C 1 313 ? 41.731 -25.922 -12.239 1.00 27.38 314 GLN C O 1
ATOM 8987 N N . SER C 1 314 ? 43.520 -24.971 -11.315 1.00 25.61 315 SER C N 1
ATOM 8988 C CA . SER C 1 314 ? 44.307 -25.210 -12.569 1.00 25.14 315 SER C CA 1
ATOM 8989 C C . SER C 1 314 ? 44.552 -26.703 -12.861 1.00 24.83 315 SER C C 1
ATOM 8990 O O . SER C 1 314 ? 44.632 -27.092 -14.022 1.00 25.11 315 SER C O 1
ATOM 8993 N N . VAL C 1 315 ? 44.696 -27.514 -11.820 1.00 24.56 316 VAL C N 1
ATOM 8994 C CA . VAL C 1 315 ? 44.853 -28.976 -11.957 1.00 25.14 316 VAL C CA 1
ATOM 8995 C C . VAL C 1 315 ? 43.533 -29.590 -12.402 1.00 25.36 316 VAL C C 1
ATOM 8996 O O . VAL C 1 315 ? 43.495 -30.343 -13.371 1.00 25.56 316 VAL C O 1
ATOM 9000 N N . ALA C 1 316 ? 42.436 -29.252 -11.706 1.00 25.84 317 ALA C N 1
ATOM 9001 C CA . ALA C 1 316 ? 41.133 -29.815 -12.061 1.00 26.02 317 ALA C CA 1
ATOM 9002 C C . ALA C 1 316 ? 40.783 -29.453 -13.527 1.00 25.83 317 ALA C C 1
ATOM 9003 O O . ALA C 1 316 ? 40.254 -30.288 -14.263 1.00 26.47 317 ALA C O 1
ATOM 9005 N N . ASP C 1 317 ? 41.108 -28.228 -13.942 1.00 26.96 318 ASP C N 1
ATOM 9006 C CA . ASP C 1 317 ? 40.841 -27.762 -15.343 1.00 27.18 318 ASP C CA 1
ATOM 9007 C C . ASP C 1 317 ? 41.502 -28.664 -16.403 1.00 27.04 318 ASP C C 1
ATOM 9008 O O . ASP C 1 317 ? 40.859 -29.058 -17.374 1.00 27.76 318 ASP C O 1
ATOM 9013 N N . LYS C 1 318 ? 42.769 -29.021 -16.190 1.00 26.81 319 LYS C N 1
ATOM 9014 C CA . LYS C 1 318 ? 43.460 -29.998 -17.053 1.00 25.95 319 LYS C CA 1
ATOM 9015 C C . LYS C 1 318 ? 42.740 -31.354 -17.110 1.00 25.70 319 LYS C C 1
ATOM 9016 O O . LYS C 1 318 ? 42.564 -31.914 -18.187 1.00 26.16 319 LYS C O 1
ATOM 9022 N N . LEU C 1 319 ? 42.365 -31.889 -15.947 1.00 24.48 320 LEU C N 1
ATOM 9023 C CA . LEU C 1 319 ? 41.712 -33.199 -15.861 1.00 25.97 320 LEU C CA 1
ATOM 9024 C C . LEU C 1 319 ? 40.311 -33.148 -16.520 1.00 25.84 320 LEU C C 1
ATOM 9025 O O . LEU C 1 319 ? 39.854 -34.123 -17.132 1.00 25.37 320 LEU C O 1
ATOM 9030 N N . ILE C 1 320 ? 39.657 -31.999 -16.383 1.00 25.21 321 ILE C N 1
ATOM 9031 C CA . ILE C 1 320 ? 38.377 -31.767 -17.006 1.00 25.42 321 ILE C CA 1
ATOM 9032 C C . ILE C 1 320 ? 38.563 -31.721 -18.521 1.00 25.75 321 ILE C C 1
ATOM 9033 O O . ILE C 1 320 ? 37.820 -32.360 -19.263 1.00 25.48 321 ILE C O 1
ATOM 9038 N N . ASP C 1 321 ? 39.596 -31.026 -18.985 1.00 26.45 322 ASP C N 1
ATOM 9039 C CA . ASP C 1 321 ? 39.891 -31.040 -20.417 1.00 26.37 322 ASP C CA 1
ATOM 9040 C C . ASP C 1 321 ? 40.183 -32.458 -20.915 1.00 27.23 322 ASP C C 1
ATOM 9041 O O . ASP C 1 321 ? 39.656 -32.869 -21.953 1.00 27.04 322 ASP C O 1
ATOM 9046 N N . CYS C 1 322 ? 40.986 -33.219 -20.158 1.00 27.57 323 CYS C N 1
ATOM 9047 C CA . CYS C 1 322 ? 41.301 -34.599 -20.526 1.00 27.55 323 CYS C CA 1
ATOM 9048 C C . CYS C 1 322 ? 40.017 -35.441 -20.631 1.00 27.80 323 CYS C C 1
ATOM 9049 O O . CYS C 1 322 ? 39.805 -36.142 -21.644 1.00 27.62 323 CYS C O 1
ATOM 9052 N N . LYS C 1 323 ? 39.163 -35.348 -19.601 1.00 26.31 324 LYS C N 1
ATOM 9053 C CA . LYS C 1 323 ? 37.931 -36.144 -19.541 1.00 26.71 324 LYS C CA 1
ATOM 9054 C C . LYS C 1 323 ? 36.989 -35.849 -20.736 1.00 25.86 324 LYS C C 1
ATOM 9055 O O . LYS C 1 323 ? 36.464 -36.750 -21.379 1.00 26.59 324 LYS C O 1
ATOM 9061 N N . ILE C 1 324 ? 36.781 -34.582 -21.020 1.00 25.07 325 ILE C N 1
ATOM 9062 C CA . ILE C 1 324 ? 35.987 -34.152 -22.163 1.00 25.75 325 ILE C CA 1
ATOM 9063 C C . ILE C 1 324 ? 36.533 -34.662 -23.492 1.00 25.70 325 ILE C C 1
ATOM 9064 O O . ILE C 1 324 ? 35.773 -35.097 -24.356 1.00 27.10 325 ILE C O 1
ATOM 9069 N N . ARG C 1 325 ? 37.843 -34.615 -23.676 1.00 26.61 326 ARG C N 1
ATOM 9070 C CA . ARG C 1 325 ? 38.439 -35.152 -24.891 1.00 27.57 326 ARG C CA 1
ATOM 9071 C C . ARG C 1 325 ? 38.166 -36.636 -25.054 1.00 27.73 326 ARG C C 1
ATOM 9072 O O . ARG C 1 325 ? 37.787 -37.098 -26.159 1.00 28.09 326 ARG C O 1
ATOM 9080 N N . LEU C 1 326 ? 38.300 -37.371 -23.955 1.00 25.57 327 LEU C N 1
ATOM 9081 C CA . LEU C 1 326 ? 38.065 -38.791 -23.988 1.00 26.36 327 LEU C CA 1
ATOM 9082 C C . LEU C 1 326 ? 36.585 -39.099 -24.258 1.00 26.42 327 LEU C C 1
ATOM 9083 O O . LEU C 1 326 ? 36.267 -39.975 -25.049 1.00 25.46 327 LEU C O 1
ATOM 9088 N N . GLU C 1 327 ? 35.691 -38.346 -23.614 1.00 27.03 328 GLU C N 1
ATOM 9089 C CA . GLU C 1 327 ? 34.287 -38.674 -23.679 1.00 27.87 328 GLU C CA 1
ATOM 9090 C C . GLU C 1 327 ? 33.829 -38.435 -25.108 1.00 26.74 328 GLU C C 1
ATOM 9091 O O . GLU C 1 327 ? 33.213 -39.274 -25.699 1.00 27.31 328 GLU C O 1
ATOM 9097 N N . THR C 1 328 ? 34.193 -37.295 -25.675 1.00 26.13 329 THR C N 1
ATOM 9098 C CA . THR C 1 328 ? 33.765 -36.931 -27.037 1.00 24.71 329 THR C CA 1
ATOM 9099 C C . THR C 1 328 ? 34.399 -37.820 -28.045 1.00 24.14 329 THR C C 1
ATOM 9100 O O . THR C 1 328 ? 33.739 -38.208 -29.024 1.00 23.55 329 THR C O 1
ATOM 9104 N N . SER C 1 329 ? 35.646 -38.229 -27.773 1.00 24.84 330 SER C N 1
ATOM 9105 C CA . SER C 1 329 ? 36.320 -39.187 -28.662 1.00 25.18 330 SER C CA 1
ATOM 9106 C C . SER C 1 329 ? 35.604 -40.529 -28.750 1.00 25.22 330 SER C C 1
ATOM 9107 O O . SER C 1 329 ? 35.454 -41.068 -29.846 1.00 23.93 330 SER C O 1
ATOM 9110 N N . ARG C 1 330 ? 35.167 -41.079 -27.610 1.00 26.17 331 ARG C N 1
ATOM 9111 C CA . ARG C 1 330 ? 34.578 -42.447 -27.636 1.00 26.12 331 ARG C CA 1
ATOM 9112 C C . ARG C 1 330 ? 33.216 -42.413 -28.322 1.00 26.28 331 ARG C C 1
ATOM 9113 O O . ARG C 1 330 ? 32.864 -43.327 -29.048 1.00 27.41 331 ARG C O 1
ATOM 9121 N N . LEU C 1 331 ? 32.465 -41.341 -28.089 1.00 27.04 332 LEU C N 1
ATOM 9122 C CA . LEU C 1 331 ? 31.157 -41.114 -28.730 1.00 27.53 332 LEU C CA 1
ATOM 9123 C C . LEU C 1 331 ? 31.325 -41.074 -30.256 1.00 27.48 332 LEU C C 1
ATOM 9124 O O . LEU C 1 331 ? 30.601 -41.727 -30.994 1.00 27.15 332 LEU C O 1
ATOM 9129 N N . LEU C 1 332 ? 32.314 -40.313 -30.706 1.00 27.78 333 LEU C N 1
ATOM 9130 C CA . LEU C 1 332 ? 32.606 -40.202 -32.118 1.00 27.84 333 LEU C CA 1
ATOM 9131 C C . LEU C 1 332 ? 33.037 -41.555 -32.723 1.00 27.96 333 LEU C C 1
ATOM 9132 O O . LEU C 1 332 ? 32.586 -41.906 -33.823 1.00 28.58 333 LEU C O 1
ATOM 9137 N N . VAL C 1 333 ? 33.898 -42.316 -32.043 1.00 27.23 334 VAL C N 1
ATOM 9138 C CA . VAL C 1 333 ? 34.304 -43.606 -32.588 1.00 26.88 334 VAL C CA 1
ATOM 9139 C C . VAL C 1 333 ? 33.059 -44.552 -32.691 1.00 27.32 334 VAL C C 1
ATOM 9140 O O . VAL C 1 333 ? 32.873 -45.252 -33.695 1.00 26.58 334 VAL C O 1
ATOM 9144 N N . TRP C 1 334 ? 32.222 -44.566 -31.655 1.00 26.75 335 TRP C N 1
ATOM 9145 C CA . TRP C 1 334 ? 31.030 -45.420 -31.699 1.00 27.79 335 TRP C CA 1
ATOM 9146 C C . TRP C 1 334 ? 30.062 -44.962 -32.789 1.00 27.81 335 TRP C C 1
ATOM 9147 O O . TRP C 1 334 ? 29.499 -45.792 -33.518 1.00 27.65 335 TRP C O 1
ATOM 9158 N N . LYS C 1 335 ? 29.888 -43.652 -32.923 1.00 27.96 336 LYS C N 1
ATOM 9159 C CA . LYS C 1 335 ? 29.080 -43.117 -34.038 1.00 29.12 336 LYS C CA 1
ATOM 9160 C C . LYS C 1 335 ? 29.659 -43.493 -35.400 1.00 28.54 336 LYS C C 1
ATOM 9161 O O . LYS C 1 335 ? 28.916 -43.784 -36.341 1.00 29.49 336 LYS C O 1
ATOM 9167 N N . ALA C 1 336 ? 30.977 -43.446 -35.534 1.00 28.08 337 ALA C N 1
ATOM 9168 C CA . ALA C 1 336 ? 31.581 -43.752 -36.804 1.00 27.30 337 ALA C CA 1
ATOM 9169 C C . ALA C 1 336 ? 31.407 -45.215 -37.134 1.00 27.81 337 ALA C C 1
ATOM 9170 O O . ALA C 1 336 ? 31.051 -45.515 -38.272 1.00 28.05 337 ALA C O 1
ATOM 9172 N N . VAL C 1 337 ? 31.649 -46.127 -36.184 1.00 27.64 338 VAL C N 1
ATOM 9173 C CA . VAL C 1 337 ? 31.682 -47.559 -36.570 1.00 29.32 338 VAL C CA 1
ATOM 9174 C C . VAL C 1 337 ? 30.264 -48.040 -36.903 1.00 30.19 338 VAL C C 1
ATOM 9175 O O . VAL C 1 337 ? 30.029 -48.870 -37.780 1.00 30.90 338 VAL C O 1
ATOM 9179 N N . THR C 1 338 ? 29.332 -47.428 -36.217 1.00 30.73 339 THR C N 1
ATOM 9180 C CA . THR C 1 338 ? 27.900 -47.644 -36.376 1.00 32.50 339 THR C CA 1
ATOM 9181 C C . THR C 1 338 ? 27.454 -47.138 -37.784 1.00 32.86 339 THR C C 1
ATOM 9182 O O . THR C 1 338 ? 26.782 -47.862 -38.529 1.00 33.87 339 THR C O 1
ATOM 9186 N N . THR C 1 339 ? 27.944 -45.951 -38.170 1.00 32.37 340 THR C N 1
ATOM 9187 C CA . THR C 1 339 ? 27.710 -45.348 -39.477 1.00 32.33 340 THR C CA 1
ATOM 9188 C C . THR C 1 339 ? 28.252 -46.267 -40.555 1.00 32.93 340 THR C C 1
ATOM 9189 O O . THR C 1 339 ? 27.574 -46.525 -41.547 1.00 33.03 340 THR C O 1
ATOM 9193 N N . LEU C 1 340 ? 29.454 -46.793 -40.338 1.00 33.43 341 LEU C N 1
ATOM 9194 C CA . LEU C 1 340 ? 30.066 -47.746 -41.258 1.00 33.68 341 LEU C CA 1
ATOM 9195 C C . LEU C 1 340 ? 29.259 -49.033 -41.388 1.00 34.41 341 LEU C C 1
ATOM 9196 O O . LEU C 1 340 ? 29.269 -49.657 -42.434 1.00 33.94 341 LEU C O 1
ATOM 9201 N N . GLU C 1 341 ? 28.568 -49.426 -40.324 1.00 35.31 342 GLU C N 1
ATOM 9202 C CA . GLU C 1 341 ? 27.773 -50.654 -40.370 1.00 37.17 342 GLU C CA 1
ATOM 9203 C C . GLU C 1 341 ? 26.407 -50.466 -41.042 1.00 37.50 342 GLU C C 1
ATOM 9204 O O . GLU C 1 341 ? 25.733 -51.437 -41.333 1.00 38.21 342 GLU C O 1
ATOM 9210 N N . ASP C 1 342 ? 26.029 -49.226 -41.319 1.00 37.89 343 ASP C N 1
ATOM 9211 C CA . ASP C 1 342 ? 24.689 -48.934 -41.790 1.00 39.41 343 ASP C CA 1
ATOM 9212 C C . ASP C 1 342 ? 24.563 -49.185 -43.295 1.00 40.65 343 ASP C C 1
ATOM 9213 O O . ASP C 1 342 ? 25.114 -48.438 -44.090 1.00 40.41 343 ASP C O 1
ATOM 9218 N N . GLU C 1 343 ? 23.823 -50.231 -43.671 1.00 42.08 344 GLU C N 1
ATOM 9219 C CA . GLU C 1 343 ? 23.627 -50.587 -45.101 1.00 43.92 344 GLU C CA 1
ATOM 9220 C C . GLU C 1 343 ? 22.859 -49.515 -45.909 1.00 43.27 344 GLU C C 1
ATOM 9221 O O . GLU C 1 343 ? 22.919 -49.500 -47.144 1.00 42.62 344 GLU C O 1
ATOM 9227 N N . ALA C 1 344 ? 22.164 -48.619 -45.204 1.00 43.01 345 ALA C N 1
ATOM 9228 C CA . ALA C 1 344 ? 21.352 -47.589 -45.838 1.00 43.46 345 ALA C CA 1
ATOM 9229 C C . ALA C 1 344 ? 22.117 -46.328 -46.254 1.00 43.83 345 ALA C C 1
ATOM 9230 O O . ALA C 1 344 ? 21.603 -45.549 -47.052 1.00 44.85 345 ALA C O 1
ATOM 9232 N N . LEU C 1 345 ? 23.325 -46.101 -45.727 1.00 43.03 346 LEU C N 1
ATOM 9233 C CA . LEU C 1 345 ? 24.051 -44.856 -46.056 1.00 41.67 346 LEU C CA 1
ATOM 9234 C C . LEU C 1 345 ? 24.953 -44.999 -47.262 1.00 41.28 346 LEU C C 1
ATOM 9235 O O . LEU C 1 345 ? 25.479 -46.079 -47.522 1.00 40.83 346 LEU C O 1
ATOM 9240 N N . GLU C 1 346 ? 25.145 -43.918 -48.012 1.00 40.93 347 GLU C N 1
ATOM 9241 C CA . GLU C 1 346 ? 26.077 -44.028 -49.123 1.00 41.17 347 GLU C CA 1
ATOM 9242 C C . GLU C 1 346 ? 27.548 -43.876 -48.667 1.00 39.34 347 GLU C C 1
ATOM 9243 O O . GLU C 1 346 ? 27.816 -43.342 -47.569 1.00 38.54 347 GLU C O 1
ATOM 9249 N N . TRP C 1 347 ? 28.471 -44.360 -49.505 1.00 37.57 348 TRP C N 1
ATOM 9250 C CA . TRP C 1 347 ? 29.865 -44.480 -49.109 1.00 36.41 348 TRP C CA 1
ATOM 9251 C C . TRP C 1 347 ? 30.427 -43.168 -48.633 1.00 35.69 348 TRP C C 1
ATOM 9252 O O . TRP C 1 347 ? 30.967 -43.108 -47.537 1.00 35.03 348 TRP C O 1
ATOM 9263 N N . LYS C 1 348 ? 30.238 -42.106 -49.413 1.00 35.26 349 LYS C N 1
ATOM 9264 C CA . LYS C 1 348 ? 30.793 -40.809 -49.037 1.00 35.14 349 LYS C CA 1
ATOM 9265 C C . LYS C 1 348 ? 30.408 -40.375 -47.631 1.00 34.09 349 LYS C C 1
ATOM 9266 O O . LYS C 1 348 ? 31.217 -39.768 -46.944 1.00 33.09 349 LYS C O 1
ATOM 9272 N N . VAL C 1 349 ? 29.186 -40.686 -47.198 1.00 34.01 350 VAL C N 1
ATOM 9273 C CA . VAL C 1 349 ? 28.725 -40.286 -45.861 1.00 32.85 350 VAL C CA 1
ATOM 9274 C C . VAL C 1 349 ? 29.534 -41.020 -44.791 1.00 32.81 350 VAL C C 1
ATOM 9275 O O . VAL C 1 349 ? 29.964 -40.420 -43.811 1.00 32.71 350 VAL C O 1
ATOM 9279 N N . LYS C 1 350 ? 29.769 -42.312 -45.029 1.00 32.49 351 LYS C N 1
ATOM 9280 C CA . LYS C 1 350 ? 30.577 -43.171 -44.159 1.00 32.04 351 LYS C CA 1
ATOM 9281 C C . LYS C 1 350 ? 32.051 -42.735 -44.092 1.00 31.51 351 LYS C C 1
ATOM 9282 O O . LYS C 1 350 ? 32.633 -42.623 -43.007 1.00 30.33 351 LYS C O 1
ATOM 9288 N N . LEU C 1 351 ? 32.631 -42.508 -45.261 1.00 30.17 352 LEU C N 1
ATOM 9289 C CA . LEU C 1 351 ? 34.003 -42.048 -45.377 1.00 31.31 352 LEU C CA 1
ATOM 9290 C C . LEU C 1 351 ? 34.230 -40.799 -44.537 1.00 31.31 352 LEU C C 1
ATOM 9291 O O . LEU C 1 351 ? 35.151 -40.766 -43.709 1.00 32.02 352 LEU C O 1
ATOM 9296 N N . GLU C 1 352 ? 33.398 -39.783 -44.762 1.00 30.08 353 GLU C N 1
ATOM 9297 C CA . GLU C 1 352 ? 33.539 -38.495 -44.106 1.00 30.67 353 GLU C CA 1
ATOM 9298 C C . GLU C 1 352 ? 33.477 -38.585 -42.566 1.00 30.85 353 GLU C C 1
ATOM 9299 O O . GLU C 1 352 ? 34.204 -37.858 -41.856 1.00 30.60 353 GLU C O 1
ATOM 9305 N N . MET C 1 353 ? 32.572 -39.425 -42.062 1.00 30.46 354 MET C N 1
ATOM 9306 C CA . MET C 1 353 ? 32.448 -39.657 -40.614 1.00 29.98 354 MET C CA 1
ATOM 9307 C C . MET C 1 353 ? 33.734 -40.337 -40.130 1.00 29.57 354 MET C C 1
ATOM 9308 O O . MET C 1 353 ? 34.272 -39.980 -39.105 1.00 30.18 354 MET C O 1
ATOM 9313 N N . ALA C 1 354 ? 34.219 -41.314 -40.887 1.00 28.73 355 ALA C N 1
ATOM 9314 C CA . ALA C 1 354 ? 35.429 -42.016 -40.520 1.00 28.59 355 ALA C CA 1
ATOM 9315 C C . ALA C 1 354 ? 36.629 -41.052 -40.491 1.00 28.14 355 ALA C C 1
ATOM 9316 O O . ALA C 1 354 ? 37.481 -41.145 -39.599 1.00 26.25 355 ALA C O 1
ATOM 9318 N N . MET C 1 355 ? 36.683 -40.137 -41.459 1.00 27.82 356 MET C N 1
ATOM 9319 C CA . MET C 1 355 ? 37.765 -39.134 -41.514 1.00 27.93 356 MET C CA 1
ATOM 9320 C C . MET C 1 355 ? 37.762 -38.194 -40.316 1.00 28.80 356 MET C C 1
ATOM 9321 O O . MET C 1 355 ? 38.800 -37.988 -39.688 1.00 28.58 356 MET C O 1
ATOM 9326 N N . GLN C 1 356 ? 36.604 -37.597 -40.010 1.00 29.24 357 GLN C N 1
ATOM 9327 C CA . GLN C 1 356 ? 36.448 -36.730 -38.809 1.00 29.59 357 GLN C CA 1
ATOM 9328 C C . GLN C 1 356 ? 36.910 -37.417 -37.542 1.00 28.82 357 GLN C C 1
ATOM 9329 O O . GLN C 1 356 ? 37.479 -36.796 -36.668 1.00 27.49 357 GLN C O 1
ATOM 9335 N N . THR C 1 357 ? 36.540 -38.683 -37.427 1.00 28.36 358 THR C N 1
ATOM 9336 C CA . THR C 1 357 ? 36.876 -39.492 -36.270 1.00 28.27 358 THR C CA 1
ATOM 9337 C C . THR C 1 357 ? 38.401 -39.712 -36.089 1.00 27.83 358 THR C C 1
ATOM 9338 O O . THR C 1 357 ? 38.947 -39.547 -34.985 1.00 26.82 358 THR C O 1
ATOM 9342 N N . LYS C 1 358 ? 39.081 -40.047 -37.177 1.00 27.44 359 LYS C N 1
ATOM 9343 C CA . LYS C 1 358 ? 40.510 -40.270 -37.111 1.00 27.29 359 LYS C CA 1
ATOM 9344 C C . LYS C 1 358 ? 41.205 -38.965 -36.732 1.00 26.57 359 LYS C C 1
ATOM 9345 O O . LYS C 1 358 ? 42.045 -38.926 -35.833 1.00 27.03 359 LYS C O 1
ATOM 9351 N N . ILE C 1 359 ? 40.812 -37.883 -37.391 1.00 26.49 360 ILE C N 1
ATOM 9352 C CA . ILE C 1 359 ? 41.403 -36.561 -37.175 1.00 25.84 360 ILE C CA 1
ATOM 9353 C C . ILE C 1 359 ? 41.190 -36.110 -35.733 1.00 26.11 360 ILE C C 1
ATOM 9354 O O . ILE C 1 359 ? 42.161 -35.830 -35.027 1.00 27.27 360 ILE C O 1
ATOM 9359 N N . TYR C 1 360 ? 39.945 -36.060 -35.288 1.00 25.18 361 TYR C N 1
ATOM 9360 C CA . TYR C 1 360 ? 39.638 -35.543 -33.938 1.00 26.17 361 TYR C CA 1
ATOM 9361 C C . TYR C 1 360 ? 40.314 -36.341 -32.850 1.00 26.13 361 TYR C C 1
ATOM 9362 O O . TYR C 1 360 ? 41.052 -35.790 -32.027 1.00 26.35 361 TYR C O 1
ATOM 9371 N N . THR C 1 361 ? 40.074 -37.650 -32.876 1.00 26.73 362 THR C N 1
ATOM 9372 C CA . THR C 1 361 ? 40.480 -38.516 -31.788 1.00 27.01 362 THR C CA 1
ATOM 9373 C C . THR C 1 361 ? 42.003 -38.618 -31.658 1.00 26.71 362 THR C C 1
ATOM 9374 O O . THR C 1 361 ? 42.516 -38.676 -30.536 1.00 25.26 362 THR C O 1
ATOM 9378 N N . THR C 1 362 ? 42.702 -38.665 -32.796 1.00 25.83 363 THR C N 1
ATOM 9379 C CA . THR C 1 362 ? 44.154 -38.734 -32.772 1.00 26.12 363 THR C CA 1
ATOM 9380 C C . THR C 1 362 ? 44.813 -37.415 -32.381 1.00 26.23 363 THR C C 1
ATOM 9381 O O . THR C 1 362 ? 45.755 -37.447 -31.617 1.00 26.36 363 THR C O 1
ATOM 9385 N N . ASP C 1 363 ? 44.313 -36.273 -32.863 1.00 26.90 364 ASP C N 1
ATOM 9386 C CA . ASP C 1 363 ? 44.787 -34.953 -32.389 1.00 27.61 364 ASP C CA 1
ATOM 9387 C C . ASP C 1 363 ? 44.567 -34.679 -30.892 1.00 27.53 364 ASP C C 1
ATOM 9388 O O . ASP C 1 363 ? 45.470 -34.186 -30.220 1.00 27.11 364 ASP C O 1
ATOM 9393 N N . VAL C 1 364 ? 43.360 -34.950 -30.382 1.00 27.52 365 VAL C N 1
ATOM 9394 C CA . VAL C 1 364 ? 43.064 -34.672 -28.961 1.00 27.41 365 VAL C CA 1
ATOM 9395 C C . VAL C 1 364 ? 43.672 -35.710 -27.992 1.00 27.75 365 VAL C C 1
ATOM 9396 O O . VAL C 1 364 ? 43.915 -35.391 -26.824 1.00 28.34 365 VAL C O 1
ATOM 9400 N N . ALA C 1 365 ? 43.941 -36.937 -28.470 1.00 26.76 366 ALA C N 1
ATOM 9401 C CA . ALA C 1 365 ? 44.644 -37.922 -27.619 1.00 25.68 366 ALA C CA 1
ATOM 9402 C C . ALA C 1 365 ? 45.989 -37.341 -27.195 1.00 25.26 366 ALA C C 1
ATOM 9403 O O . ALA C 1 365 ? 46.358 -37.426 -26.033 1.00 24.29 366 ALA C O 1
ATOM 9405 N N . VAL C 1 366 ? 46.696 -36.727 -28.134 1.00 25.13 367 VAL C N 1
ATOM 9406 C CA . VAL C 1 366 ? 47.993 -36.094 -27.809 1.00 25.40 367 VAL C CA 1
ATOM 9407 C C . VAL C 1 366 ? 47.856 -35.019 -26.716 1.00 26.05 367 VAL C C 1
ATOM 9408 O O . VAL C 1 366 ? 48.621 -35.024 -25.751 1.00 26.76 367 VAL C O 1
ATOM 9412 N N . GLU C 1 367 ? 46.903 -34.098 -26.874 1.00 26.19 368 GLU C N 1
ATOM 9413 C CA . GLU C 1 367 ? 46.660 -33.002 -25.919 1.00 27.15 368 GLU C CA 1
ATOM 9414 C C . GLU C 1 367 ? 46.305 -33.565 -24.554 1.00 26.80 368 GLU C C 1
ATOM 9415 O O . GLU C 1 367 ? 46.746 -33.054 -23.530 1.00 26.34 368 GLU C O 1
ATOM 9421 N N . CYS C 1 368 ? 45.511 -34.631 -24.549 1.00 27.27 369 CYS C N 1
ATOM 9422 C CA . CYS C 1 368 ? 45.092 -35.269 -23.321 1.00 27.93 369 CYS C CA 1
ATOM 9423 C C . CYS C 1 368 ? 46.310 -35.821 -22.551 1.00 27.98 369 CYS C C 1
ATOM 9424 O O . CYS C 1 368 ? 46.485 -35.531 -21.375 1.00 27.78 369 CYS C O 1
ATOM 9427 N N . VAL C 1 369 ? 47.200 -36.533 -23.232 1.00 28.54 370 VAL C N 1
ATOM 9428 C CA . VAL C 1 369 ? 48.403 -37.028 -22.556 1.00 27.80 370 VAL C CA 1
ATOM 9429 C C . VAL C 1 369 ? 49.260 -35.876 -22.001 1.00 27.62 370 VAL C C 1
ATOM 9430 O O . VAL C 1 369 ? 49.699 -35.892 -20.829 1.00 27.89 370 VAL C O 1
ATOM 9434 N N . ILE C 1 370 ? 49.463 -34.854 -22.812 1.00 26.96 371 ILE C N 1
ATOM 9435 C CA . ILE C 1 370 ? 50.329 -33.746 -22.417 1.00 26.53 371 ILE C CA 1
ATOM 9436 C C . ILE C 1 370 ? 49.761 -32.949 -21.226 1.00 26.39 371 ILE C C 1
ATOM 9437 O O . ILE C 1 370 ? 50.503 -32.591 -20.290 1.00 25.72 371 ILE C O 1
ATOM 9442 N N . ASP C 1 371 ? 48.454 -32.693 -21.257 1.00 24.77 372 ASP C N 1
ATOM 9443 C CA . ASP C 1 371 ? 47.740 -32.064 -20.138 1.00 25.25 372 ASP C CA 1
ATOM 9444 C C . ASP C 1 371 ? 47.760 -32.921 -18.874 1.00 24.35 372 ASP C C 1
ATOM 9445 O O . ASP C 1 371 ? 47.826 -32.405 -17.756 1.00 24.74 372 ASP C O 1
ATOM 9450 N N . ALA C 1 372 ? 47.676 -34.229 -19.048 1.00 24.44 373 ALA C N 1
ATOM 9451 C CA . ALA C 1 372 ? 47.803 -35.145 -17.904 1.00 25.13 373 ALA C CA 1
ATOM 9452 C C . ALA C 1 372 ? 49.195 -35.040 -17.265 1.00 25.18 373 ALA C C 1
ATOM 9453 O O . ALA C 1 372 ? 49.296 -34.965 -16.053 1.00 26.57 373 ALA C O 1
ATOM 9455 N N . MET C 1 373 ? 50.255 -34.981 -18.079 1.00 25.95 374 MET C N 1
ATOM 9456 C CA . MET C 1 373 ? 51.655 -34.729 -17.584 1.00 26.13 374 MET C CA 1
ATOM 9457 C C . MET C 1 373 ? 51.809 -33.386 -16.862 1.00 26.33 374 MET C C 1
ATOM 9458 O O . MET C 1 373 ? 52.377 -33.332 -15.762 1.00 27.34 374 MET C O 1
ATOM 9463 N N . LYS C 1 374 ? 51.295 -32.311 -17.474 1.00 26.36 375 LYS C N 1
ATOM 9464 C CA . LYS C 1 374 ? 51.354 -30.965 -16.867 1.00 25.23 375 LYS C CA 1
ATOM 9465 C C . LYS C 1 374 ? 50.688 -30.947 -15.482 1.00 24.74 375 LYS C C 1
ATOM 9466 O O . LYS C 1 374 ? 51.232 -30.328 -14.581 1.00 22.68 375 LYS C O 1
ATOM 9472 N N . ALA C 1 375 ? 49.560 -31.672 -15.336 1.00 24.27 376 ALA C N 1
ATOM 9473 C CA . ALA C 1 375 ? 48.822 -31.790 -14.071 1.00 24.36 376 ALA C CA 1
ATOM 9474 C C . ALA C 1 375 ? 49.641 -32.536 -13.006 1.00 24.77 376 ALA C C 1
ATOM 9475 O O . ALA C 1 375 ? 49.690 -32.093 -11.841 1.00 25.09 376 ALA C O 1
ATOM 9477 N N . VAL C 1 376 ? 50.227 -33.673 -13.392 1.00 24.48 377 VAL C N 1
ATOM 9478 C CA . VAL C 1 376 ? 51.074 -34.470 -12.480 1.00 24.30 377 VAL C CA 1
ATOM 9479 C C . VAL C 1 376 ? 52.362 -33.709 -12.190 1.00 24.99 377 VAL C C 1
ATOM 9480 O O . VAL C 1 376 ? 52.856 -33.763 -11.068 1.00 25.16 377 VAL C O 1
ATOM 9484 N N . GLY C 1 377 ? 52.882 -32.989 -13.196 1.00 24.51 378 GLY C N 1
ATOM 9485 C CA . GLY C 1 377 ? 54.131 -32.207 -13.031 1.00 24.81 378 GLY C CA 1
ATOM 9486 C C . GLY C 1 377 ? 55.390 -33.047 -13.222 1.00 25.43 378 GLY C C 1
ATOM 9487 O O . GLY C 1 377 ? 55.405 -34.058 -13.983 1.00 25.26 378 GLY C O 1
ATOM 9488 N N . MET C 1 378 ? 56.451 -32.646 -12.520 1.00 25.89 379 MET C N 1
ATOM 9489 C CA . MET C 1 378 ? 57.791 -33.161 -12.799 1.00 25.37 379 MET C CA 1
ATOM 9490 C C . MET C 1 378 ? 57.852 -34.674 -12.738 1.00 26.09 379 MET C C 1
ATOM 9491 O O . MET C 1 378 ? 58.537 -35.298 -13.562 1.00 26.90 379 MET C O 1
ATOM 9496 N N . LYS C 1 379 ? 57.106 -35.267 -11.805 1.00 26.06 380 LYS C N 1
ATOM 9497 C CA . LYS C 1 379 ? 57.060 -36.724 -11.689 1.00 26.87 380 LYS C CA 1
ATOM 9498 C C . LYS C 1 379 ? 56.651 -37.468 -12.967 1.00 27.25 380 LYS C C 1
ATOM 9499 O O . LYS C 1 379 ? 57.088 -38.612 -13.184 1.00 27.80 380 LYS C O 1
ATOM 9505 N N . SER C 1 380 ? 55.810 -36.859 -13.807 1.00 27.15 381 SER C N 1
ATOM 9506 C CA . SER C 1 380 ? 55.388 -37.537 -15.053 1.00 26.73 381 SER C CA 1
ATOM 9507 C C . SER C 1 380 ? 56.530 -37.753 -16.018 1.00 26.81 381 SER C C 1
ATOM 9508 O O . SER C 1 380 ? 56.395 -38.513 -16.975 1.00 28.16 381 SER C O 1
ATOM 9511 N N . TYR C 1 381 ? 57.654 -37.084 -15.794 1.00 27.41 382 TYR C N 1
ATOM 9512 C CA . TYR C 1 381 ? 58.775 -37.145 -16.741 1.00 26.42 382 TYR C CA 1
ATOM 9513 C C . TYR C 1 381 ? 59.708 -38.356 -16.586 1.00 26.79 382 TYR C C 1
ATOM 9514 O O . TYR C 1 381 ? 60.583 -38.565 -17.422 1.00 26.75 382 TYR C O 1
ATOM 9523 N N . ALA C 1 382 ? 59.548 -39.115 -15.498 1.00 27.76 383 ALA C N 1
ATOM 9524 C CA . ALA C 1 382 ? 60.400 -40.260 -15.194 1.00 27.52 383 ALA C CA 1
ATOM 9525 C C . ALA C 1 382 ? 59.705 -41.616 -15.423 1.00 28.82 383 ALA C C 1
ATOM 9526 O O . ALA C 1 382 ? 58.471 -41.767 -15.290 1.00 28.72 383 ALA C O 1
ATOM 9528 N N . LYS C 1 383 ? 60.509 -42.626 -15.727 1.00 29.24 384 LYS C N 1
ATOM 9529 C CA . LYS C 1 383 ? 59.958 -43.889 -16.233 1.00 29.48 384 LYS C CA 1
ATOM 9530 C C . LYS C 1 383 ? 59.387 -44.765 -15.147 1.00 29.65 384 LYS C C 1
ATOM 9531 O O . LYS C 1 383 ? 58.888 -45.852 -15.419 1.00 29.67 384 LYS C O 1
ATOM 9537 N N . ASP C 1 384 ? 59.429 -44.298 -13.907 1.00 29.43 385 ASP C N 1
ATOM 9538 C CA . ASP C 1 384 ? 58.643 -44.979 -12.896 1.00 29.41 385 ASP C CA 1
ATOM 9539 C C . ASP C 1 384 ? 57.145 -44.595 -12.992 1.00 28.64 385 ASP C C 1
ATOM 9540 O O . ASP C 1 384 ? 56.298 -45.176 -12.305 1.00 28.92 385 ASP C O 1
ATOM 9545 N N . MET C 1 385 ? 56.821 -43.653 -13.873 1.00 27.54 386 MET C N 1
ATOM 9546 C CA . MET C 1 385 ? 55.434 -43.383 -14.250 1.00 27.38 386 MET C CA 1
ATOM 9547 C C . MET C 1 385 ? 55.184 -43.803 -15.704 1.00 27.57 386 MET C C 1
ATOM 9548 O O . MET C 1 385 ? 56.155 -44.078 -16.452 1.00 27.73 386 MET C O 1
ATOM 9553 N N . SER C 1 386 ? 53.911 -43.882 -16.121 1.00 27.24 387 SER C N 1
ATOM 9554 C CA . SER C 1 386 ? 53.611 -44.415 -17.476 1.00 27.91 387 SER C CA 1
ATOM 9555 C C . SER C 1 386 ? 53.846 -43.394 -18.560 1.00 28.15 387 SER C C 1
ATOM 9556 O O . SER C 1 386 ? 53.939 -43.767 -19.744 1.00 29.32 387 SER C O 1
ATOM 9559 N N . PHE C 1 387 ? 53.883 -42.116 -18.180 1.00 27.20 388 PHE C N 1
ATOM 9560 C CA . PHE C 1 387 ? 53.752 -41.045 -19.156 1.00 27.16 388 PHE C CA 1
ATOM 9561 C C . PHE C 1 387 ? 54.823 -40.986 -20.233 1.00 27.38 388 PHE C C 1
ATOM 9562 O O . PHE C 1 387 ? 54.464 -40.794 -21.394 1.00 28.62 388 PHE C O 1
ATOM 9570 N N . PRO C 1 388 ? 56.135 -41.146 -19.883 1.00 27.21 389 PRO C N 1
ATOM 9571 C CA . PRO C 1 388 ? 57.134 -41.164 -20.987 1.00 27.04 389 PRO C CA 1
ATOM 9572 C C . PRO C 1 388 ? 56.761 -42.155 -22.114 1.00 27.74 389 PRO C C 1
ATOM 9573 O O . PRO C 1 388 ? 56.816 -41.787 -23.288 1.00 27.83 389 PRO C O 1
ATOM 9577 N N . ARG C 1 389 ? 56.387 -43.394 -21.751 1.00 28.17 390 ARG C N 1
ATOM 9578 C CA . ARG C 1 389 ? 55.928 -44.366 -22.724 1.00 28.82 390 ARG C CA 1
ATOM 9579 C C . ARG C 1 389 ? 54.658 -43.830 -23.448 1.00 28.58 390 ARG C C 1
ATOM 9580 O O . ARG C 1 389 ? 54.577 -43.803 -24.701 1.00 28.51 390 ARG C O 1
ATOM 9588 N N . LEU C 1 390 ? 53.688 -43.363 -22.665 1.00 27.52 391 LEU C N 1
ATOM 9589 C CA . LEU C 1 390 ? 52.428 -42.909 -23.243 1.00 27.40 391 LEU C CA 1
ATOM 9590 C C . LEU C 1 390 ? 52.645 -41.762 -24.221 1.00 27.16 391 LEU C C 1
ATOM 9591 O O . LEU C 1 390 ? 51.976 -41.690 -25.261 1.00 26.40 391 LEU C O 1
ATOM 9596 N N . LEU C 1 391 ? 53.545 -40.845 -23.862 1.00 25.91 392 LEU C N 1
ATOM 9597 C CA . LEU C 1 391 ? 53.807 -39.665 -24.684 1.00 25.97 392 LEU C CA 1
ATOM 9598 C C . LEU C 1 391 ? 54.306 -40.057 -26.069 1.00 26.60 392 LEU C C 1
ATOM 9599 O O . LEU C 1 391 ? 53.836 -39.512 -27.062 1.00 25.22 392 LEU C O 1
ATOM 9604 N N . ASN C 1 392 ? 55.286 -40.973 -26.105 1.00 26.52 393 ASN C N 1
ATOM 9605 C CA . ASN C 1 392 ? 55.820 -41.451 -27.342 1.00 27.16 393 ASN C CA 1
ATOM 9606 C C . ASN C 1 392 ? 54.760 -42.266 -28.091 1.00 27.45 393 ASN C C 1
ATOM 9607 O O . ASN C 1 392 ? 54.570 -42.094 -29.288 1.00 28.28 393 ASN C O 1
ATOM 9612 N N . GLU C 1 393 ? 54.047 -43.117 -27.382 1.00 26.86 394 GLU C N 1
ATOM 9613 C CA . GLU C 1 393 ? 53.024 -43.909 -28.039 1.00 28.05 394 GLU C CA 1
ATOM 9614 C C . GLU C 1 393 ? 51.927 -43.041 -28.675 1.00 27.67 394 GLU C C 1
ATOM 9615 O O . GLU C 1 393 ? 51.544 -43.287 -29.822 1.00 27.36 394 GLU C O 1
ATOM 9621 N N . VAL C 1 394 ? 51.484 -42.008 -27.959 1.00 26.23 395 VAL C N 1
ATOM 9622 C CA . VAL C 1 394 ? 50.351 -41.206 -28.401 1.00 26.59 395 VAL C CA 1
ATOM 9623 C C . VAL C 1 394 ? 50.652 -40.393 -29.675 1.00 27.17 395 VAL C C 1
ATOM 9624 O O . VAL C 1 394 ? 49.761 -40.178 -30.470 1.00 26.84 395 VAL C O 1
ATOM 9628 N N . MET C 1 395 ? 51.915 -39.977 -29.869 1.00 28.13 396 MET C N 1
ATOM 9629 C CA . MET C 1 395 ? 52.318 -39.155 -31.017 1.00 28.32 396 MET C CA 1
ATOM 9630 C C . MET C 1 395 ? 52.282 -39.938 -32.304 1.00 27.31 396 MET C C 1
ATOM 9631 O O . MET C 1 395 ? 52.357 -39.371 -33.398 1.00 26.43 396 MET C O 1
ATOM 9636 N N . CYS C 1 396 ? 52.199 -41.248 -32.181 1.00 27.44 397 CYS C N 1
ATOM 9637 C CA . CYS C 1 396 ? 52.098 -42.087 -33.377 1.00 28.35 397 CYS C CA 1
ATOM 9638 C C . CYS C 1 396 ? 50.776 -41.855 -34.103 1.00 28.31 397 CYS C C 1
ATOM 9639 O O . CYS C 1 396 ? 50.711 -41.958 -35.331 1.00 28.57 397 CYS C O 1
ATOM 9642 N N . TYR C 1 397 ? 49.723 -41.582 -33.334 1.00 27.45 398 TYR C N 1
ATOM 9643 C CA . TYR C 1 397 ? 48.366 -41.715 -33.846 1.00 27.18 398 TYR C CA 1
ATOM 9644 C C . TYR C 1 397 ? 47.947 -40.678 -34.879 1.00 27.56 398 TYR C C 1
ATOM 9645 O O . TYR C 1 397 ? 47.265 -41.042 -35.840 1.00 28.80 398 TYR C O 1
ATOM 9654 N N . PRO C 1 398 ? 48.281 -39.381 -34.673 1.00 27.48 399 PRO C N 1
ATOM 9655 C CA . PRO C 1 398 ? 47.986 -38.395 -35.716 1.00 27.07 399 PRO C CA 1
ATOM 9656 C C . PRO C 1 398 ? 48.783 -38.560 -37.009 1.00 27.38 399 PRO C C 1
ATOM 9657 O O . PRO C 1 398 ? 48.404 -37.972 -38.053 1.00 28.12 399 PRO C O 1
ATOM 9661 N N . LEU C 1 399 ? 49.883 -39.310 -36.946 1.00 27.08 400 LEU C N 1
ATOM 9662 C CA . LEU C 1 399 ? 50.809 -39.477 -38.086 1.00 26.73 400 LEU C CA 1
ATOM 9663 C C . LEU C 1 399 ? 50.523 -40.755 -38.858 1.00 27.00 400 LEU C C 1
ATOM 9664 O O . LEU C 1 399 ? 50.695 -40.785 -40.080 1.00 27.14 400 LEU C O 1
ATOM 9669 N N . PHE C 1 400 ? 50.132 -41.809 -38.135 1.00 26.58 401 PHE C N 1
ATOM 9670 C CA . PHE C 1 400 ? 49.987 -43.131 -38.729 1.00 26.49 401 PHE C CA 1
ATOM 9671 C C . PHE C 1 400 ? 48.583 -43.353 -39.317 1.00 27.09 401 PHE C C 1
ATOM 9672 O O . PHE C 1 400 ? 47.739 -42.450 -39.286 1.00 26.99 401 PHE C O 1
ATOM 9680 N N . ASN C 1 401 ? 48.337 -44.559 -39.821 1.00 27.29 402 ASN C N 1
ATOM 9681 C CA . ASN C 1 401 ? 47.100 -44.872 -40.521 1.00 27.52 402 ASN C CA 1
ATOM 9682 C C . ASN C 1 401 ? 46.545 -43.732 -41.406 1.00 28.16 402 ASN C C 1
ATOM 9683 O O . ASN C 1 401 ? 45.361 -43.369 -41.316 1.00 28.45 402 ASN C O 1
ATOM 9688 N N . GLY C 1 402 ? 47.409 -43.173 -42.258 1.00 27.68 403 GLY C N 1
ATOM 9689 C CA . GLY C 1 402 ? 47.059 -42.000 -43.053 1.00 26.22 403 GLY C CA 1
ATOM 9690 C C . GLY C 1 402 ? 47.120 -40.794 -42.160 1.00 26.77 403 GLY C C 1
ATOM 9691 O O . GLY C 1 402 ? 46.202 -40.562 -41.364 1.00 27.70 403 GLY C O 1
ATOM 9692 N N . GLY C 1 403 ? 48.201 -40.027 -42.245 1.00 26.32 404 GLY C N 1
ATOM 9693 C CA . GLY C 1 403 ? 48.359 -38.857 -41.403 1.00 26.03 404 GLY C CA 1
ATOM 9694 C C . GLY C 1 403 ? 47.222 -37.860 -41.580 1.00 26.96 404 GLY C C 1
ATOM 9695 O O . GLY C 1 403 ? 46.645 -37.731 -42.658 1.00 26.29 404 GLY C O 1
ATOM 9696 N N . ASN C 1 404 ? 46.902 -37.119 -40.526 1.00 27.11 405 ASN C N 1
ATOM 9697 C CA . ASN C 1 404 ? 45.811 -36.163 -40.623 1.00 27.00 405 ASN C CA 1
ATOM 9698 C C . ASN C 1 404 ? 46.026 -35.071 -41.686 1.00 27.57 405 ASN C C 1
ATOM 9699 O O . ASN C 1 404 ? 45.085 -34.704 -42.405 1.00 28.17 405 ASN C O 1
ATOM 9704 N N . ILE C 1 405 ? 47.247 -34.541 -41.765 1.00 27.34 406 ILE C N 1
ATOM 9705 C CA . ILE C 1 405 ? 47.495 -33.360 -42.556 1.00 28.00 406 ILE C CA 1
ATOM 9706 C C . ILE C 1 405 ? 47.468 -33.671 -44.039 1.00 27.87 406 ILE C C 1
ATOM 9707 O O . ILE C 1 405 ? 46.870 -32.933 -44.811 1.00 28.50 406 ILE C O 1
ATOM 9712 N N . GLY C 1 406 ? 48.147 -34.740 -44.421 1.00 27.32 407 GLY C N 1
ATOM 9713 C CA . GLY C 1 406 ? 48.364 -35.034 -45.825 1.00 27.45 407 GLY C CA 1
ATOM 9714 C C . GLY C 1 406 ? 47.221 -35.881 -46.345 1.00 27.76 407 GLY C C 1
ATOM 9715 O O . GLY C 1 406 ? 46.769 -35.678 -47.484 1.00 27.72 407 GLY C O 1
ATOM 9716 N N . LEU C 1 407 ? 46.736 -36.818 -45.526 1.00 26.74 408 LEU C N 1
ATOM 9717 C CA . LEU C 1 407 ? 45.741 -37.803 -46.033 1.00 26.79 408 LEU C CA 1
ATOM 9718 C C . LEU C 1 407 ? 44.295 -37.603 -45.575 1.00 26.70 408 LEU C C 1
ATOM 9719 O O . LEU C 1 407 ? 43.428 -37.417 -46.432 1.00 26.84 408 LEU C O 1
ATOM 9724 N N . ARG C 1 408 ? 44.019 -37.646 -44.264 1.00 25.43 409 ARG C N 1
ATOM 9725 C CA . ARG C 1 408 ? 42.621 -37.699 -43.806 1.00 25.76 409 ARG C CA 1
ATOM 9726 C C . ARG C 1 408 ? 41.843 -36.413 -44.017 1.00 26.16 409 ARG C C 1
ATOM 9727 O O . ARG C 1 408 ? 40.662 -36.438 -44.418 1.00 25.81 409 ARG C O 1
ATOM 9735 N N . ARG C 1 409 ? 42.509 -35.282 -43.804 1.00 26.23 410 ARG C N 1
ATOM 9736 C CA . ARG C 1 409 ? 41.882 -33.990 -44.037 1.00 25.67 410 ARG C CA 1
ATOM 9737 C C . ARG C 1 409 ? 41.617 -33.783 -45.520 1.00 26.74 410 ARG C C 1
ATOM 9738 O O . ARG C 1 409 ? 40.599 -33.202 -45.854 1.00 27.34 410 ARG C O 1
ATOM 9746 N N . ARG C 1 410 ? 42.516 -34.251 -46.394 1.00 26.19 411 ARG C N 1
ATOM 9747 C CA . ARG C 1 410 ? 42.298 -34.135 -47.835 1.00 27.98 411 ARG C CA 1
ATOM 9748 C C . ARG C 1 410 ? 41.182 -35.049 -48.332 1.00 27.62 411 ARG C C 1
ATOM 9749 O O . ARG C 1 410 ? 40.369 -34.613 -49.144 1.00 26.77 411 ARG C O 1
ATOM 9757 N N . GLN C 1 411 ? 41.120 -36.282 -47.809 1.00 27.11 412 GLN C N 1
ATOM 9758 C CA . GLN C 1 411 ? 39.956 -37.163 -48.057 1.00 28.25 412 GLN C CA 1
ATOM 9759 C C . GLN C 1 411 ? 38.655 -36.488 -47.621 1.00 28.87 412 GLN C C 1
ATOM 9760 O O . GLN C 1 411 ? 37.658 -36.439 -48.387 1.00 29.17 412 GLN C O 1
ATOM 9766 N N . MET C 1 412 ? 38.660 -35.905 -46.424 1.00 28.49 413 MET C N 1
ATOM 9767 C CA . MET C 1 412 ? 37.451 -35.272 -45.949 1.00 28.83 413 MET C CA 1
ATOM 9768 C C . MET C 1 412 ? 37.088 -34.067 -46.799 1.00 29.26 413 MET C C 1
ATOM 9769 O O . MET C 1 412 ? 35.933 -33.887 -47.167 1.00 30.29 413 MET C O 1
ATOM 9774 N N . GLN C 1 413 ? 38.069 -33.234 -47.103 1.00 29.92 414 GLN C N 1
ATOM 9775 C CA . GLN C 1 413 ? 37.866 -32.046 -47.961 1.00 30.59 414 GLN C CA 1
ATOM 9776 C C . GLN C 1 413 ? 37.260 -32.388 -49.346 1.00 30.74 414 GLN C C 1
ATOM 9777 O O . GLN C 1 413 ? 36.437 -31.621 -49.867 1.00 30.10 414 GLN C O 1
ATOM 9783 N N . ARG C 1 414 ? 37.715 -33.490 -49.954 1.00 31.10 415 ARG C N 1
ATOM 9784 C CA . ARG C 1 414 ? 37.172 -33.906 -51.260 1.00 32.88 415 ARG C CA 1
ATOM 9785 C C . ARG C 1 414 ? 35.674 -34.189 -51.113 1.00 33.50 415 ARG C C 1
ATOM 9786 O O . ARG C 1 414 ? 34.888 -33.787 -51.958 1.00 35.23 415 ARG C O 1
ATOM 9788 N N . VAL C 1 415 ? 35.278 -34.848 -50.024 1.00 33.41 416 VAL C N 1
ATOM 9789 C CA . VAL C 1 415 ? 33.871 -35.177 -49.819 1.00 33.00 416 VAL C CA 1
ATOM 9790 C C . VAL C 1 415 ? 33.053 -33.894 -49.629 1.00 33.31 416 VAL C C 1
ATOM 9791 O O . VAL C 1 415 ? 31.989 -33.743 -50.229 1.00 33.71 416 VAL C O 1
ATOM 9795 N N . MET C 1 416 ? 33.559 -32.990 -48.794 1.00 32.78 417 MET C N 1
ATOM 9796 C CA . MET C 1 416 ? 32.871 -31.736 -48.491 1.00 33.53 417 MET C CA 1
ATOM 9797 C C . MET C 1 416 ? 32.629 -30.857 -49.709 1.00 33.98 417 MET C C 1
ATOM 9798 O O . MET C 1 416 ? 31.688 -30.077 -49.720 1.00 34.59 417 MET C O 1
ATOM 9803 N N . ALA C 1 417 ? 33.511 -30.973 -50.697 1.00 35.09 418 ALA C N 1
ATOM 9804 C CA . ALA C 1 417 ? 33.481 -30.191 -51.930 1.00 36.49 418 ALA C CA 1
ATOM 9805 C C . ALA C 1 417 ? 32.552 -30.775 -53.007 1.00 37.88 418 ALA C C 1
ATOM 9806 O O . ALA C 1 417 ? 32.137 -30.048 -53.914 1.00 38.23 418 ALA C O 1
ATOM 9808 N N . LEU C 1 418 ? 32.262 -32.076 -52.937 1.00 38.66 419 LEU C N 1
ATOM 9809 C CA . LEU C 1 418 ? 31.289 -32.667 -53.855 1.00 39.66 419 LEU C CA 1
ATOM 9810 C C . LEU C 1 418 ? 29.980 -31.890 -53.812 1.00 40.28 419 LEU C C 1
ATOM 9811 O O . LEU C 1 418 ? 29.565 -31.420 -52.752 1.00 39.42 419 LEU C O 1
ATOM 9816 N N . GLU C 1 419 ? 29.336 -31.771 -54.972 1.00 41.38 420 GLU C N 1
ATOM 9817 C CA . GLU C 1 419 ? 28.058 -31.073 -55.112 1.00 42.58 420 GLU C CA 1
ATOM 9818 C C . GLU C 1 419 ? 26.936 -31.624 -54.243 1.00 41.56 420 GLU C C 1
ATOM 9819 O O . GLU C 1 419 ? 26.162 -30.857 -53.672 1.00 41.64 420 GLU C O 1
ATOM 9825 N N . ASP C 1 420 ? 26.846 -32.945 -54.144 1.00 41.14 421 ASP C N 1
ATOM 9826 C CA . ASP C 1 420 ? 25.794 -33.611 -53.335 1.00 41.88 421 ASP C CA 1
ATOM 9827 C C . ASP C 1 420 ? 26.161 -33.891 -51.850 1.00 40.56 421 ASP C C 1
ATOM 9828 O O . ASP C 1 420 ? 25.546 -34.742 -51.183 1.00 39.86 421 ASP C O 1
ATOM 9833 N N . TYR C 1 421 ? 27.139 -33.154 -51.331 1.00 39.25 422 TYR C N 1
ATOM 9834 C CA . TYR C 1 421 ? 27.525 -33.294 -49.939 1.00 37.68 422 TYR C CA 1
ATOM 9835 C C . TYR C 1 421 ? 26.383 -32.946 -49.025 1.00 37.71 422 TYR C C 1
ATOM 9836 O O . TYR C 1 421 ? 25.841 -31.829 -49.078 1.00 37.32 422 TYR C O 1
ATOM 9845 N N . GLU C 1 422 ? 26.030 -33.902 -48.167 1.00 37.57 423 GLU C N 1
ATOM 9846 C CA . GLU C 1 422 ? 25.026 -33.658 -47.125 1.00 38.00 423 GLU C CA 1
ATOM 9847 C C . GLU C 1 422 ? 25.677 -33.770 -45.757 1.00 36.68 423 GLU C C 1
ATOM 9848 O O . GLU C 1 422 ? 25.863 -34.875 -45.252 1.00 36.88 423 GLU C O 1
ATOM 9854 N N . PRO C 1 423 ? 26.047 -32.637 -45.153 1.00 35.99 424 PRO C N 1
ATOM 9855 C CA . PRO C 1 423 ? 26.851 -32.730 -43.933 1.00 34.82 424 PRO C CA 1
ATOM 9856 C C . PRO C 1 423 ? 26.252 -33.639 -42.839 1.00 33.60 424 PRO C C 1
ATOM 9857 O O . PRO C 1 423 ? 27.000 -34.326 -42.136 1.00 32.77 424 PRO C O 1
ATOM 9861 N N . TRP C 1 424 ? 24.926 -33.666 -42.722 1.00 33.16 425 TRP C N 1
ATOM 9862 C CA . TRP C 1 424 ? 24.268 -34.338 -41.586 1.00 32.37 425 TRP C CA 1
ATOM 9863 C C . TRP C 1 424 ? 23.542 -35.629 -41.900 1.00 32.44 425 TRP C C 1
ATOM 9864 O O . TRP C 1 424 ? 22.711 -36.067 -41.088 1.00 32.45 425 TRP C O 1
ATOM 9875 N N . ALA C 1 425 ? 23.855 -36.238 -43.045 1.00 31.79 426 ALA C N 1
ATOM 9876 C CA . ALA C 1 425 ? 23.197 -37.487 -43.497 1.00 32.39 426 ALA C CA 1
ATOM 9877 C C . ALA C 1 425 ? 23.358 -38.669 -42.561 1.00 33.09 426 ALA C C 1
ATOM 9878 O O . ALA C 1 425 ? 22.506 -39.551 -42.553 1.00 33.23 426 ALA C O 1
ATOM 9880 N N . ALA C 1 426 ? 24.455 -38.728 -41.805 1.00 33.08 427 ALA C N 1
ATOM 9881 C CA . ALA C 1 426 ? 24.632 -39.856 -40.872 1.00 33.68 427 ALA C CA 1
ATOM 9882 C C . ALA C 1 426 ? 23.783 -39.671 -39.607 1.00 34.16 427 ALA C C 1
ATOM 9883 O O . ALA C 1 426 ? 23.668 -40.585 -38.804 1.00 33.75 427 ALA C O 1
ATOM 9885 N N . THR C 1 427 ? 23.212 -38.484 -39.413 1.00 34.96 428 THR C N 1
ATOM 9886 C CA . THR C 1 427 ? 22.434 -38.209 -38.212 1.00 35.90 428 THR C CA 1
ATOM 9887 C C . THR C 1 427 ? 20.940 -38.049 -38.515 1.00 37.18 428 THR C C 1
ATOM 9888 O O . THR C 1 427 ? 20.085 -38.684 -37.876 1.00 36.00 428 THR C O 1
ATOM 9892 N N . TYR C 1 428 ? 20.646 -37.164 -39.467 1.00 38.79 429 TYR C N 1
ATOM 9893 C CA . TYR C 1 428 ? 19.270 -36.778 -39.783 1.00 40.93 429 TYR C CA 1
ATOM 9894 C C . TYR C 1 428 ? 18.753 -37.423 -41.064 1.00 42.81 429 TYR C C 1
ATOM 9895 O O . TYR C 1 428 ? 17.619 -37.196 -41.447 1.00 44.10 429 TYR C O 1
ATOM 9904 N N . GLY C 1 429 ? 19.583 -38.242 -41.702 1.00 44.75 430 GLY C N 1
ATOM 9905 C CA . GLY C 1 429 ? 19.160 -39.043 -42.849 1.00 47.44 430 GLY C CA 1
ATOM 9906 C C . GLY C 1 429 ? 19.515 -38.413 -44.181 1.00 49.48 430 GLY C C 1
ATOM 9907 O O . GLY C 1 429 ? 19.769 -37.202 -44.267 1.00 49.64 430 GLY C O 1
ATOM 9908 N N . SER C 1 430 ? 19.544 -39.257 -45.216 1.00 51.82 431 SER C N 1
ATOM 9909 C CA . SER C 1 430 ? 19.831 -38.847 -46.606 1.00 53.66 431 SER C CA 1
ATOM 9910 C C . SER C 1 430 ? 18.562 -38.724 -47.469 1.00 54.55 431 SER C C 1
ATOM 9911 O O . SER C 1 430 ? 17.431 -38.779 -46.952 1.00 55.79 431 SER C O 1
ATOM 9914 N N . VAL D 1 1 ? 64.614 2.228 -28.651 1.00 46.17 2 VAL D N 1
ATOM 9915 C CA . VAL D 1 1 ? 64.407 0.747 -28.771 1.00 46.13 2 VAL D CA 1
ATOM 9916 C C . VAL D 1 1 ? 65.140 0.169 -29.985 1.00 46.50 2 VAL D C 1
ATOM 9917 O O . VAL D 1 1 ? 65.044 0.677 -31.109 1.00 46.45 2 VAL D O 1
ATOM 9921 N N . ASP D 1 2 ? 65.883 -0.898 -29.740 1.00 46.76 3 ASP D N 1
ATOM 9922 C CA . ASP D 1 2 ? 66.860 -1.352 -30.705 1.00 47.17 3 ASP D CA 1
ATOM 9923 C C . ASP D 1 2 ? 67.108 -2.844 -30.551 1.00 45.95 3 ASP D C 1
ATOM 9924 O O . ASP D 1 2 ? 67.241 -3.323 -29.434 1.00 46.26 3 ASP D O 1
ATOM 9929 N N . PHE D 1 3 ? 67.172 -3.563 -31.673 1.00 44.71 4 PHE D N 1
ATOM 9930 C CA . PHE D 1 3 ? 67.361 -5.008 -31.681 1.00 43.57 4 PHE D CA 1
ATOM 9931 C C . PHE D 1 3 ? 68.713 -5.468 -32.232 1.00 43.63 4 PHE D C 1
ATOM 9932 O O . PHE D 1 3 ? 68.996 -6.660 -32.258 1.00 43.40 4 PHE D O 1
ATOM 9940 N N . LYS D 1 4 ? 69.549 -4.536 -32.676 1.00 43.65 5 LYS D N 1
ATOM 9941 C CA . LYS D 1 4 ? 70.813 -4.915 -33.303 1.00 43.64 5 LYS D CA 1
ATOM 9942 C C . LYS D 1 4 ? 71.800 -5.531 -32.304 1.00 43.15 5 LYS D C 1
ATOM 9943 O O . LYS D 1 4 ? 71.860 -5.136 -31.131 1.00 43.07 5 LYS D O 1
ATOM 9949 N N . LEU D 1 5 ? 72.528 -6.533 -32.780 1.00 42.03 6 LEU D N 1
ATOM 9950 C CA . LEU D 1 5 ? 73.506 -7.227 -31.982 1.00 42.01 6 LEU D CA 1
ATOM 9951 C C . LEU D 1 5 ? 74.852 -6.552 -32.180 1.00 41.67 6 LEU D C 1
ATOM 9952 O O . LEU D 1 5 ? 75.190 -6.120 -33.291 1.00 41.75 6 LEU D O 1
ATOM 9957 N N . SER D 1 6 ? 75.609 -6.458 -31.098 1.00 41.25 7 SER D N 1
ATOM 9958 C CA . SER D 1 6 ? 76.944 -5.896 -31.144 1.00 41.10 7 SER D CA 1
ATOM 9959 C C . SER D 1 6 ? 77.902 -6.945 -31.712 1.00 41.89 7 SER D C 1
ATOM 9960 O O . SER D 1 6 ? 77.553 -8.129 -31.812 1.00 42.09 7 SER D O 1
ATOM 9963 N N . PRO D 1 7 ? 79.111 -6.520 -32.132 1.00 42.13 8 PRO D N 1
ATOM 9964 C CA . PRO D 1 7 ? 80.106 -7.520 -32.534 1.00 41.14 8 PRO D CA 1
ATOM 9965 C C . PRO D 1 7 ? 80.420 -8.618 -31.507 1.00 40.30 8 PRO D C 1
ATOM 9966 O O . PRO D 1 7 ? 80.651 -9.759 -31.930 1.00 39.81 8 PRO D O 1
ATOM 9970 N N . SER D 1 8 ? 80.414 -8.324 -30.196 1.00 38.81 9 SER D N 1
ATOM 9971 C CA . SER D 1 8 ? 80.647 -9.423 -29.221 1.00 37.94 9 SER D CA 1
ATOM 9972 C C . SER D 1 8 ? 79.473 -10.432 -29.096 1.00 37.29 9 SER D C 1
ATOM 9973 O O . SER D 1 8 ? 79.704 -11.611 -28.786 1.00 36.63 9 SER D O 1
ATOM 9976 N N . GLN D 1 9 ? 78.240 -9.967 -29.334 1.00 35.94 10 GLN D N 1
ATOM 9977 C CA . GLN D 1 9 ? 77.071 -10.854 -29.325 1.00 35.86 10 GLN D CA 1
ATOM 9978 C C . GLN D 1 9 ? 77.113 -11.790 -30.523 1.00 36.26 10 GLN D C 1
ATOM 9979 O O . GLN D 1 9 ? 76.853 -12.989 -30.376 1.00 35.63 10 GLN D O 1
ATOM 9985 N N . LEU D 1 10 ? 77.518 -11.252 -31.678 1.00 37.14 11 LEU D N 1
ATOM 9986 C CA . LEU D 1 10 ? 77.695 -12.056 -32.885 1.00 37.90 11 LEU D CA 1
ATOM 9987 C C . LEU D 1 10 ? 78.863 -13.028 -32.713 1.00 38.26 11 LEU D C 1
ATOM 9988 O O . LEU D 1 10 ? 78.802 -14.179 -33.165 1.00 38.42 11 LEU D O 1
ATOM 9993 N N . GLU D 1 11 ? 79.907 -12.600 -32.014 1.00 38.08 12 GLU D N 1
ATOM 9994 C CA . GLU D 1 11 ? 81.003 -13.515 -31.770 1.00 38.16 12 GLU D CA 1
ATOM 9995 C C . GLU D 1 11 ? 80.598 -14.600 -30.774 1.00 37.15 12 GLU D C 1
ATOM 9996 O O . GLU D 1 11 ? 81.026 -15.748 -30.914 1.00 37.05 12 GLU D O 1
ATOM 10002 N N . ALA D 1 12 ? 79.772 -14.266 -29.779 1.00 36.39 13 ALA D N 1
ATOM 10003 C CA . ALA D 1 12 ? 79.324 -15.318 -28.846 1.00 35.52 13 ALA D CA 1
ATOM 10004 C C . ALA D 1 12 ? 78.473 -16.354 -29.587 1.00 34.77 13 ALA D C 1
ATOM 10005 O O . ALA D 1 12 ? 78.621 -17.561 -2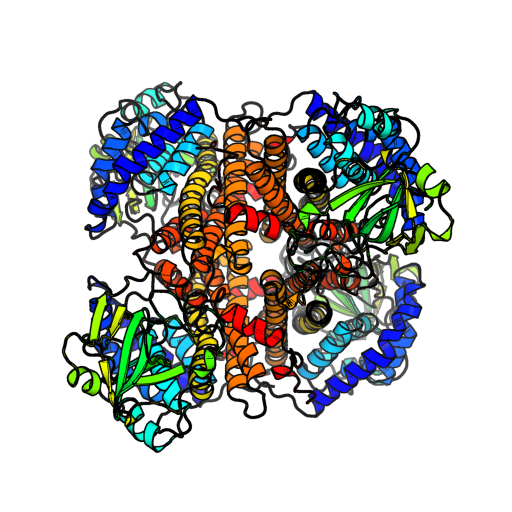9.387 1.00 34.69 13 ALA D O 1
ATOM 10007 N N . ARG D 1 13 ? 77.627 -15.882 -30.489 1.00 34.42 14 ARG D N 1
ATOM 10008 C CA . ARG D 1 13 ? 76.846 -16.778 -31.335 1.00 33.94 14 ARG D CA 1
ATOM 10009 C C . ARG D 1 13 ? 77.775 -17.704 -32.122 1.00 33.62 14 ARG D C 1
ATOM 10010 O O . ARG D 1 13 ? 77.658 -18.941 -32.028 1.00 32.87 14 ARG D O 1
ATOM 10018 N N . ARG D 1 14 ? 78.695 -17.109 -32.883 1.00 34.60 15 ARG D N 1
ATOM 10019 C CA . ARG D 1 14 ? 79.659 -17.876 -33.697 1.00 35.66 15 ARG D CA 1
ATOM 10020 C C . ARG D 1 14 ? 80.414 -18.915 -32.862 1.00 35.82 15 ARG D C 1
ATOM 10021 O O . ARG D 1 14 ? 80.475 -20.088 -33.220 1.00 35.61 15 ARG D O 1
ATOM 10029 N N . HIS D 1 15 ? 80.983 -18.482 -31.738 1.00 35.48 16 HIS D N 1
ATOM 10030 C CA . HIS D 1 15 ? 81.699 -19.384 -30.833 1.00 35.43 16 HIS D CA 1
ATOM 10031 C C . HIS D 1 15 ? 80.829 -20.538 -30.303 1.00 34.33 16 HIS D C 1
ATOM 10032 O O . HIS D 1 15 ? 81.282 -21.690 -30.233 1.00 33.64 16 HIS D O 1
ATOM 10039 N N . ALA D 1 16 ? 79.593 -20.237 -29.913 1.00 33.50 17 ALA D N 1
ATOM 10040 C CA . ALA D 1 16 ? 78.705 -21.274 -29.382 1.00 33.19 17 ALA D CA 1
ATOM 10041 C C . ALA D 1 16 ? 78.322 -22.293 -30.483 1.00 32.91 17 ALA D C 1
ATOM 10042 O O . ALA D 1 16 ? 78.307 -23.515 -30.249 1.00 32.95 17 ALA D O 1
ATOM 10044 N N . GLN D 1 17 ? 78.010 -21.785 -31.668 1.00 32.49 18 GLN D N 1
ATOM 10045 C CA . GLN D 1 17 ? 77.690 -22.654 -32.805 1.00 33.28 18 GLN D CA 1
ATOM 10046 C C . GLN D 1 17 ? 78.821 -23.600 -33.126 1.00 33.07 18 GLN D C 1
ATOM 10047 O O . GLN D 1 17 ? 78.586 -24.807 -33.284 1.00 32.44 18 GLN D O 1
ATOM 10053 N N . ALA D 1 18 ? 80.048 -23.048 -33.192 1.00 32.87 19 ALA D N 1
ATOM 10054 C CA . ALA D 1 18 ? 81.278 -23.821 -33.457 1.00 32.35 19 ALA D CA 1
ATOM 10055 C C . ALA D 1 18 ? 81.521 -24.893 -32.412 1.00 32.89 19 ALA D C 1
ATOM 10056 O O . ALA D 1 18 ? 81.817 -26.051 -32.737 1.00 33.95 19 ALA D O 1
ATOM 10058 N N . PHE D 1 19 ? 81.373 -24.523 -31.150 1.00 32.54 20 PHE D N 1
ATOM 10059 C CA . PHE D 1 19 ? 81.464 -25.489 -30.064 1.00 32.31 20 PHE D CA 1
ATOM 10060 C C . PHE D 1 19 ? 80.441 -26.627 -30.219 1.00 32.33 20 PHE D C 1
ATOM 10061 O O . PHE D 1 19 ? 80.798 -27.806 -30.150 1.00 31.87 20 PHE D O 1
ATOM 10069 N N . ALA D 1 20 ? 79.178 -26.272 -30.414 1.00 32.47 21 ALA D N 1
ATOM 10070 C CA . ALA D 1 20 ? 78.128 -27.268 -30.578 1.00 33.80 21 ALA D CA 1
ATOM 10071 C C . ALA D 1 20 ? 78.408 -28.185 -31.776 1.00 34.28 21 ALA D C 1
ATOM 10072 O O . ALA D 1 20 ? 78.391 -29.402 -31.630 1.00 34.57 21 ALA D O 1
ATOM 10074 N N . ASN D 1 21 ? 78.691 -27.600 -32.939 1.00 35.79 22 ASN D N 1
ATOM 10075 C CA . ASN D 1 21 ? 78.945 -28.407 -34.158 1.00 37.09 22 ASN D CA 1
ATOM 10076 C C . ASN D 1 21 ? 80.193 -29.300 -34.117 1.00 36.99 22 ASN D C 1
ATOM 10077 O O . ASN D 1 21 ? 80.148 -30.461 -34.538 1.00 36.73 22 ASN D O 1
ATOM 10082 N N . THR D 1 22 ? 81.285 -28.774 -33.566 1.00 37.41 23 THR D N 1
ATOM 10083 C CA . THR D 1 22 ? 82.557 -29.494 -33.581 1.00 37.93 23 THR D CA 1
ATOM 10084 C C . THR D 1 22 ? 82.731 -30.443 -32.410 1.00 37.68 23 THR D C 1
ATOM 10085 O O . THR D 1 22 ? 83.387 -31.475 -32.550 1.00 38.45 23 THR D O 1
ATOM 10089 N N . VAL D 1 23 ? 82.148 -30.103 -31.262 1.00 36.62 24 VAL D N 1
ATOM 10090 C CA . VAL D 1 23 ? 82.347 -30.870 -30.044 1.00 35.16 24 VAL D CA 1
ATOM 10091 C C . VAL D 1 23 ? 81.092 -31.662 -29.645 1.00 34.95 24 VAL D C 1
ATOM 10092 O O . VAL D 1 23 ? 81.141 -32.887 -29.505 1.00 34.50 24 VAL D O 1
ATOM 10096 N N . LEU D 1 24 ? 79.976 -30.969 -29.462 1.00 34.22 25 LEU D N 1
ATOM 10097 C CA . LEU D 1 24 ? 78.787 -31.596 -28.911 1.00 35.16 25 LEU D CA 1
ATOM 10098 C C . LEU D 1 24 ? 78.181 -32.671 -29.809 1.00 35.29 25 LEU D C 1
ATOM 10099 O O . LEU D 1 24 ? 77.666 -33.690 -29.305 1.00 35.86 25 LEU D O 1
ATOM 10104 N N . THR D 1 25 ? 78.252 -32.466 -31.124 1.00 35.05 26 THR D N 1
ATOM 10105 C CA . THR D 1 25 ? 77.826 -33.519 -32.086 1.00 35.38 26 THR D CA 1
ATOM 10106 C C . THR D 1 25 ? 78.556 -34.874 -31.897 1.00 35.72 26 THR D C 1
ATOM 10107 O O . THR D 1 25 ? 78.057 -35.900 -32.353 1.00 36.05 26 THR D O 1
ATOM 10111 N N . LYS D 1 26 ? 79.712 -34.885 -31.234 1.00 35.21 27 LYS D N 1
ATOM 10112 C CA . LYS D 1 26 ? 80.413 -36.141 -30.958 1.00 36.36 27 LYS D CA 1
ATOM 10113 C C . LYS D 1 26 ? 79.851 -36.906 -29.743 1.00 36.20 27 LYS D C 1
ATOM 10114 O O . LYS D 1 26 ? 80.175 -38.083 -29.547 1.00 35.43 27 LYS D O 1
ATOM 10120 N N . ALA D 1 27 ? 79.035 -36.240 -28.914 1.00 35.88 28 ALA D N 1
ATOM 10121 C CA . ALA D 1 27 ? 78.619 -36.818 -27.626 1.00 35.40 28 ALA D CA 1
ATOM 10122 C C . ALA D 1 27 ? 77.807 -38.107 -27.743 1.00 35.01 28 ALA D C 1
ATOM 10123 O O . ALA D 1 27 ? 78.058 -39.081 -27.029 1.00 34.72 28 ALA D O 1
ATOM 10125 N N . SER D 1 28 ? 76.832 -38.097 -28.640 1.00 35.51 29 SER D N 1
ATOM 10126 C CA . SER D 1 28 ? 75.899 -39.212 -28.818 1.00 36.26 29 SER D CA 1
ATOM 10127 C C . SER D 1 28 ? 76.595 -40.570 -29.066 1.00 36.28 29 SER D C 1
ATOM 10128 O O . SER D 1 28 ? 76.182 -41.592 -28.539 1.00 36.28 29 SER D O 1
ATOM 10131 N N . ALA D 1 29 ? 77.644 -40.557 -29.880 1.00 36.28 30 ALA D N 1
ATOM 10132 C CA . ALA D 1 29 ? 78.488 -41.719 -30.094 1.00 36.59 30 ALA D CA 1
ATOM 10133 C C . ALA D 1 29 ? 78.973 -42.311 -28.764 1.00 36.99 30 ALA D C 1
ATOM 10134 O O . ALA D 1 29 ? 79.034 -43.537 -28.611 1.00 36.52 30 ALA D O 1
ATOM 10136 N N . GLU D 1 30 ? 79.275 -41.448 -27.787 1.00 36.44 31 GLU D N 1
ATOM 10137 C CA . GLU D 1 30 ? 79.741 -41.938 -26.487 1.00 37.00 31 GLU D CA 1
ATOM 10138 C C . GLU D 1 30 ? 78.599 -42.333 -25.583 1.00 36.53 31 GLU D C 1
ATOM 10139 O O . GLU D 1 30 ? 78.609 -43.440 -25.032 1.00 36.46 31 GLU D O 1
ATOM 10145 N N . TYR D 1 31 ? 77.598 -41.463 -25.427 1.00 35.46 32 TYR D N 1
ATOM 10146 C CA . TYR D 1 31 ? 76.579 -41.780 -24.417 1.00 35.01 32 TYR D CA 1
ATOM 10147 C C . TYR D 1 31 ? 75.546 -42.844 -24.812 1.00 35.67 32 TYR D C 1
ATOM 10148 O O . TYR D 1 31 ? 75.008 -43.549 -23.950 1.00 35.48 32 TYR D O 1
ATOM 10157 N N . SER D 1 32 ? 75.302 -43.005 -26.110 1.00 36.84 33 SER D N 1
ATOM 10158 C CA . SER D 1 32 ? 74.270 -43.945 -26.581 1.00 38.15 33 SER D CA 1
ATOM 10159 C C . SER D 1 32 ? 74.607 -45.403 -26.240 1.00 39.11 33 SER D C 1
ATOM 10160 O O . SER D 1 32 ? 73.740 -46.265 -26.240 1.00 40.16 33 SER D O 1
ATOM 10163 N N . THR D 1 33 ? 75.868 -45.679 -25.950 1.00 40.42 34 THR D N 1
ATOM 10164 C CA . THR D 1 33 ? 76.284 -47.046 -25.681 1.00 41.80 34 THR D CA 1
ATOM 10165 C C . THR D 1 33 ? 76.116 -47.377 -24.212 1.00 42.48 34 THR D C 1
ATOM 10166 O O . THR D 1 33 ? 76.373 -48.522 -23.789 1.00 42.94 34 THR D O 1
ATOM 10170 N N . GLN D 1 34 ? 75.692 -46.382 -23.431 1.00 42.35 35 GLN D N 1
ATOM 10171 C CA . GLN D 1 34 ? 75.574 -46.565 -22.001 1.00 42.53 35 GLN D CA 1
ATOM 10172 C C . GLN D 1 34 ? 74.168 -46.992 -21.658 1.00 42.97 35 GLN D C 1
ATOM 10173 O O . GLN D 1 34 ? 73.209 -46.586 -22.295 1.00 44.38 35 GLN D O 1
ATOM 10179 N N . LYS D 1 35 ? 74.058 -47.803 -20.628 1.00 43.61 36 LYS D N 1
ATOM 10180 C CA . LYS D 1 35 ? 72.827 -48.517 -20.315 1.00 43.81 36 LYS D CA 1
ATOM 10181 C C . LYS D 1 35 ? 71.923 -47.836 -19.271 1.00 42.74 36 LYS D C 1
ATOM 10182 O O . LYS D 1 35 ? 70.805 -48.299 -19.011 1.00 43.19 36 LYS D O 1
ATOM 10188 N N . ASP D 1 36 ? 72.415 -46.788 -18.621 1.00 40.74 37 ASP D N 1
ATOM 10189 C CA . ASP D 1 36 ? 71.613 -46.099 -17.608 1.00 38.64 37 ASP D CA 1
ATOM 10190 C C . ASP D 1 36 ? 71.945 -44.609 -17.524 1.00 36.75 37 ASP D C 1
ATOM 10191 O O . ASP D 1 36 ? 72.923 -44.141 -18.120 1.00 35.98 37 ASP D O 1
ATOM 10196 N N . GLN D 1 37 ? 71.097 -43.859 -16.826 1.00 34.77 38 GLN D N 1
ATOM 10197 C CA . GLN D 1 37 ? 71.233 -42.396 -16.727 1.00 33.37 38 GLN D CA 1
ATOM 10198 C C . GLN D 1 37 ? 72.614 -41.928 -16.194 1.00 32.42 38 GLN D C 1
ATOM 10199 O O . GLN D 1 37 ? 73.256 -41.086 -16.809 1.00 32.50 38 GLN D O 1
ATOM 10205 N N . LEU D 1 38 ? 73.063 -42.472 -15.065 1.00 32.09 39 LEU D N 1
ATOM 10206 C CA . LEU D 1 38 ? 74.364 -42.063 -14.495 1.00 32.15 39 LEU D CA 1
ATOM 10207 C C . LEU D 1 38 ? 75.504 -42.331 -15.485 1.00 31.81 39 LEU D C 1
ATOM 10208 O O . LEU D 1 38 ? 76.317 -41.427 -15.749 1.00 31.68 39 LEU D O 1
ATOM 10213 N N . SER D 1 39 ? 75.519 -43.536 -16.064 1.00 31.77 40 SER D N 1
ATOM 10214 C CA . SER D 1 39 ? 76.533 -43.932 -17.073 1.00 33.17 40 SER D CA 1
ATOM 10215 C C . SER D 1 39 ? 76.545 -43.031 -18.275 1.00 32.62 40 SER D C 1
ATOM 10216 O O . SER D 1 39 ? 77.614 -42.728 -18.805 1.00 33.16 40 SER D O 1
ATOM 10219 N N . ARG D 1 40 ? 75.356 -42.612 -18.707 1.00 32.30 41 ARG D N 1
ATOM 10220 C CA . ARG D 1 40 ? 75.232 -41.684 -19.826 1.00 32.16 41 ARG D CA 1
ATOM 10221 C C . ARG D 1 40 ? 75.773 -40.322 -19.420 1.00 31.67 41 ARG D C 1
ATOM 10222 O O . ARG D 1 40 ? 76.471 -39.669 -20.200 1.00 31.36 41 ARG D O 1
ATOM 10230 N N . PHE D 1 41 ? 75.444 -39.906 -18.194 1.00 31.80 42 PHE D N 1
ATOM 10231 C CA . PHE D 1 41 ? 75.923 -38.632 -17.637 1.00 31.18 42 PHE D CA 1
ATOM 10232 C C . PHE D 1 41 ? 77.448 -38.654 -17.576 1.00 31.17 42 PHE D C 1
ATOM 10233 O O . PHE D 1 41 ? 78.109 -37.739 -18.067 1.00 31.10 42 PHE D O 1
ATOM 10241 N N . GLN D 1 42 ? 78.003 -39.725 -17.003 1.00 31.19 43 GLN D N 1
ATOM 10242 C CA . GLN D 1 42 ? 79.471 -39.880 -16.943 1.00 31.19 43 GLN D CA 1
ATOM 10243 C C . GLN D 1 42 ? 80.142 -39.905 -18.333 1.00 31.68 43 GLN D C 1
ATOM 10244 O O . GLN D 1 42 ? 81.233 -39.354 -18.497 1.00 31.91 43 GLN D O 1
ATOM 10250 N N . ALA D 1 43 ? 79.479 -40.502 -19.337 1.00 31.60 44 ALA D N 1
ATOM 10251 C CA . ALA D 1 43 ? 79.948 -40.441 -20.730 1.00 31.47 44 ALA D CA 1
ATOM 10252 C C . ALA D 1 43 ? 80.079 -39.024 -21.289 1.00 31.80 44 ALA D C 1
ATOM 10253 O O . ALA D 1 43 ? 80.790 -38.820 -22.274 1.00 31.20 44 ALA D O 1
ATOM 10255 N N . THR D 1 44 ? 79.389 -38.041 -20.688 1.00 32.60 45 THR D N 1
ATOM 10256 C CA . THR D 1 44 ? 79.465 -36.652 -21.171 1.00 31.85 45 THR D CA 1
ATOM 10257 C C . THR D 1 44 ? 80.575 -35.864 -20.503 1.00 32.42 45 THR D C 1
ATOM 10258 O O . THR D 1 44 ? 80.798 -34.721 -20.875 1.00 32.67 45 THR D O 1
ATOM 10262 N N . ARG D 1 45 ? 81.251 -36.443 -19.500 1.00 33.11 46 ARG D N 1
ATOM 10263 C CA . ARG D 1 45 ? 82.310 -35.698 -18.789 1.00 32.85 46 ARG D CA 1
ATOM 10264 C C . ARG D 1 45 ? 83.391 -35.078 -19.705 1.00 32.32 46 ARG D C 1
ATOM 10265 O O . ARG D 1 45 ? 83.778 -33.924 -19.491 1.00 32.82 46 ARG D O 1
ATOM 10273 N N . PRO D 1 46 ? 83.881 -35.822 -20.727 1.00 32.43 47 PRO D N 1
ATOM 10274 C CA . PRO D 1 46 ? 84.856 -35.167 -21.630 1.00 31.97 47 PRO D CA 1
ATOM 10275 C C . PRO D 1 46 ? 84.329 -33.957 -22.420 1.00 32.73 47 PRO D C 1
ATOM 10276 O O . PRO D 1 46 ? 85.116 -33.113 -22.856 1.00 32.60 47 PRO D O 1
ATOM 10280 N N . PHE D 1 47 ? 83.018 -33.867 -22.648 1.00 32.82 48 PHE D N 1
ATOM 10281 C CA . PHE D 1 47 ? 82.481 -32.722 -23.411 1.00 32.86 48 PHE D CA 1
ATOM 10282 C C . PHE D 1 47 ? 82.293 -31.517 -22.491 1.00 32.91 48 PHE D C 1
ATOM 10283 O O . PHE D 1 47 ? 82.389 -30.356 -22.905 1.00 32.94 48 PHE D O 1
ATOM 10291 N N . TYR D 1 48 ? 82.021 -31.793 -21.224 1.00 33.12 49 TYR D N 1
ATOM 10292 C CA . TYR D 1 48 ? 81.959 -30.709 -20.257 1.00 33.78 49 TYR D CA 1
ATOM 10293 C C . TYR D 1 48 ? 83.374 -30.168 -20.010 1.00 33.43 49 TYR D C 1
ATOM 10294 O O . TYR D 1 48 ? 83.559 -28.972 -19.902 1.00 32.91 49 TYR D O 1
ATOM 10303 N N . ARG D 1 49 ? 84.365 -31.052 -19.945 1.00 34.22 50 ARG D N 1
ATOM 10304 C CA . ARG D 1 49 ? 85.782 -30.621 -19.953 1.00 35.16 50 ARG D CA 1
ATOM 10305 C C . ARG D 1 49 ? 86.077 -29.685 -21.133 1.00 34.88 50 ARG D C 1
ATOM 10306 O O . ARG D 1 49 ? 86.672 -28.630 -20.955 1.00 34.12 50 ARG D O 1
ATOM 10314 N N . GLU D 1 50 ? 85.640 -30.065 -22.335 1.00 34.99 51 GLU D N 1
ATOM 10315 C CA . GLU D 1 50 ? 85.813 -29.189 -23.489 1.00 35.27 51 GLU D CA 1
ATOM 10316 C C . GLU D 1 50 ? 85.084 -27.882 -23.259 1.00 34.78 51 GLU D C 1
ATOM 10317 O O . GLU D 1 50 ? 85.621 -26.826 -23.580 1.00 34.86 51 GLU D O 1
ATOM 10323 N N . ALA D 1 51 ? 83.861 -27.946 -22.714 1.00 33.73 52 ALA D N 1
ATOM 10324 C CA . ALA D 1 51 ? 83.117 -26.712 -22.405 1.00 33.35 52 ALA D CA 1
ATOM 10325 C C . ALA D 1 51 ? 83.938 -25.786 -21.513 1.00 33.30 52 ALA D C 1
ATOM 10326 O O . ALA D 1 51 ? 84.035 -24.563 -21.765 1.00 32.21 52 ALA D O 1
ATOM 10328 N N . VAL D 1 52 ? 84.513 -26.377 -20.469 1.00 33.75 53 VAL D N 1
ATOM 10329 C CA . VAL D 1 52 ? 85.319 -25.623 -19.520 1.00 34.92 53 VAL D CA 1
ATOM 10330 C C . VAL D 1 52 ? 86.508 -25.048 -20.289 1.00 35.48 53 VAL D C 1
ATOM 10331 O O . VAL D 1 52 ? 86.734 -23.824 -20.258 1.00 35.70 53 VAL D O 1
ATOM 10335 N N . ARG D 1 53 ? 87.194 -25.906 -21.046 1.00 36.24 54 ARG D N 1
ATOM 10336 C CA . ARG D 1 53 ? 88.318 -25.465 -21.900 1.00 37.98 54 ARG D CA 1
ATOM 10337 C C . ARG D 1 53 ? 87.961 -24.310 -22.835 1.00 38.00 54 ARG D C 1
ATOM 10338 O O . ARG D 1 53 ? 88.821 -23.481 -23.144 1.00 37.92 54 ARG D O 1
ATOM 10346 N N . HIS D 1 54 ? 86.699 -24.253 -23.269 1.00 37.94 55 HIS D N 1
ATOM 10347 C CA . HIS D 1 54 ? 86.212 -23.229 -24.215 1.00 37.92 55 HIS D CA 1
ATOM 10348 C C . HIS D 1 54 ? 85.678 -21.997 -23.514 1.00 37.56 55 HIS D C 1
ATOM 10349 O O . HIS D 1 54 ? 85.166 -21.095 -24.162 1.00 36.96 55 HIS D O 1
ATOM 10356 N N . GLY D 1 55 ? 85.750 -21.989 -22.178 1.00 37.48 56 GLY D N 1
ATOM 10357 C CA . GLY D 1 55 ? 85.380 -20.822 -21.397 1.00 36.38 56 GLY D CA 1
ATOM 10358 C C . GLY D 1 55 ? 83.923 -20.764 -20.989 1.00 36.59 56 GLY D C 1
ATOM 10359 O O . GLY D 1 55 ? 83.505 -19.803 -20.337 1.00 36.42 56 GLY D O 1
ATOM 10360 N N . LEU D 1 56 ? 83.148 -21.794 -21.337 1.00 36.53 57 LEU D N 1
ATOM 10361 C CA . LEU D 1 56 ? 81.689 -21.717 -21.182 1.00 35.93 57 LEU D CA 1
ATOM 10362 C C . LEU D 1 56 ? 81.206 -21.717 -19.717 1.00 36.27 57 LEU D C 1
ATOM 10363 O O . LEU D 1 56 ? 80.199 -21.079 -19.416 1.00 36.98 57 LEU D O 1
ATOM 10368 N N . ILE D 1 57 ? 81.919 -22.394 -18.815 1.00 36.58 58 ILE D N 1
ATOM 10369 C CA . ILE D 1 57 ? 81.590 -22.294 -17.385 1.00 37.19 58 ILE D CA 1
ATOM 10370 C C . ILE D 1 57 ? 82.010 -20.918 -16.840 1.00 37.66 58 ILE D C 1
ATOM 10371 O O . ILE D 1 57 ? 81.237 -20.250 -16.143 1.00 37.36 58 ILE D O 1
ATOM 10376 N N . LYS D 1 58 ? 83.206 -20.457 -17.211 1.00 37.96 59 LYS D N 1
ATOM 10377 C CA . LYS D 1 58 ? 83.656 -19.138 -16.802 1.00 38.21 59 LYS D CA 1
ATOM 10378 C C . LYS D 1 58 ? 82.615 -18.108 -17.240 1.00 37.92 59 LYS D C 1
ATOM 10379 O O . LYS D 1 58 ? 82.300 -17.183 -16.479 1.00 37.86 59 LYS D O 1
ATOM 10385 N N . ALA D 1 59 ? 82.038 -18.320 -18.433 1.00 36.26 60 ALA D N 1
ATOM 10386 C CA . ALA D 1 59 ? 80.992 -17.457 -18.979 1.00 35.22 60 ALA D CA 1
ATOM 10387 C C . ALA D 1 59 ? 79.664 -17.476 -18.200 1.00 34.18 60 ALA D C 1
ATOM 10388 O O . ALA D 1 59 ? 78.759 -16.677 -18.480 1.00 33.23 60 ALA D O 1
ATOM 10390 N N . GLN D 1 60 ? 79.539 -18.388 -17.237 1.00 33.26 61 GLN D N 1
ATOM 10391 C CA . GLN D 1 60 ? 78.342 -18.412 -16.375 1.00 33.50 61 GLN D CA 1
ATOM 10392 C C . GLN D 1 60 ? 78.421 -17.468 -15.164 1.00 33.77 61 GLN D C 1
ATOM 10393 O O . GLN D 1 60 ? 77.472 -17.397 -14.380 1.00 34.58 61 GLN D O 1
ATOM 10399 N N . VAL D 1 61 ? 79.541 -16.761 -15.026 1.00 33.70 62 VAL D N 1
ATOM 10400 C CA . VAL D 1 61 ? 79.838 -15.931 -13.861 1.00 33.52 62 VAL D CA 1
ATOM 10401 C C . VAL D 1 61 ? 80.111 -14.497 -14.349 1.00 33.87 62 VAL D C 1
ATOM 10402 O O . VAL D 1 61 ? 80.916 -14.290 -15.270 1.00 33.44 62 VAL D O 1
ATOM 10406 N N . PRO D 1 62 ? 79.425 -13.501 -13.760 1.00 33.98 63 PRO D N 1
ATOM 10407 C CA . PRO D 1 62 ? 79.650 -12.089 -14.117 1.00 34.60 63 PRO D CA 1
ATOM 10408 C C . PRO D 1 62 ? 81.119 -11.640 -14.035 1.00 35.31 63 PRO D C 1
ATOM 10409 O O . PRO D 1 62 ? 81.888 -12.152 -13.223 1.00 34.94 63 PRO D O 1
ATOM 10413 N N . ILE D 1 63 ? 81.472 -10.699 -14.899 1.00 36.62 64 ILE D N 1
ATOM 10414 C CA . ILE D 1 63 ? 82.823 -10.151 -15.026 1.00 38.56 64 ILE D CA 1
ATOM 10415 C C . ILE D 1 63 ? 83.347 -9.588 -13.685 1.00 39.94 64 ILE D C 1
ATOM 10416 O O . ILE D 1 63 ? 84.458 -9.942 -13.269 1.00 40.17 64 ILE D O 1
ATOM 10421 N N . PRO D 1 64 ? 82.536 -8.760 -12.983 1.00 40.59 65 PRO D N 1
ATOM 10422 C CA . PRO D 1 64 ? 82.992 -8.265 -11.669 1.00 41.16 65 PRO D CA 1
ATOM 10423 C C . PRO D 1 64 ? 83.327 -9.376 -10.677 1.00 41.54 65 PRO D C 1
ATOM 10424 O O . PRO D 1 64 ? 83.971 -9.121 -9.663 1.00 41.45 65 PRO D O 1
ATOM 10428 N N . LEU D 1 65 ? 82.895 -10.601 -10.960 1.00 41.35 66 LEU D N 1
ATOM 10429 C CA . LEU D 1 65 ? 83.113 -11.685 -10.006 1.00 40.70 66 LEU D CA 1
ATOM 10430 C C . LEU D 1 65 ? 84.236 -12.579 -10.500 1.00 40.06 66 LEU D C 1
ATOM 10431 O O . LEU D 1 65 ? 84.434 -13.703 -10.008 1.00 40.65 66 LEU D O 1
ATOM 10436 N N . GLY D 1 66 ? 84.972 -12.085 -11.487 1.00 38.99 67 GLY D N 1
ATOM 10437 C CA . GLY D 1 66 ? 86.069 -12.849 -12.039 1.00 38.05 67 GLY D CA 1
ATOM 10438 C C . GLY D 1 66 ? 85.693 -13.751 -13.215 1.00 37.85 67 GLY D C 1
ATOM 10439 O O . GLY D 1 66 ? 86.570 -14.430 -13.778 1.00 36.52 67 GLY D O 1
ATOM 10440 N N . GLY D 1 67 ? 84.408 -13.749 -13.597 1.00 36.93 68 GLY D N 1
ATOM 10441 C CA . GLY D 1 67 ? 83.961 -14.529 -14.748 1.00 36.74 68 GLY D CA 1
ATOM 10442 C C . GLY D 1 67 ? 84.087 -13.784 -16.076 1.00 37.17 68 GLY D C 1
ATOM 10443 O O . GLY D 1 67 ? 84.754 -12.743 -16.164 1.00 36.30 68 GLY D O 1
ATOM 10444 N N . THR D 1 68 ? 83.439 -14.318 -17.116 1.00 36.72 69 THR D N 1
ATOM 10445 C CA . THR D 1 68 ? 83.450 -13.684 -18.441 1.00 36.96 69 THR D CA 1
ATOM 10446 C C . THR D 1 68 ? 82.045 -13.468 -19.047 1.00 37.05 69 THR D C 1
ATOM 10447 O O . THR D 1 68 ? 81.935 -13.194 -20.249 1.00 36.87 69 THR D O 1
ATOM 10451 N N . MET D 1 69 ? 80.982 -13.597 -18.245 1.00 36.74 70 MET D N 1
ATOM 10452 C CA . MET D 1 69 ? 79.635 -13.281 -18.741 1.00 36.63 70 MET D CA 1
ATOM 10453 C C . MET D 1 69 ? 79.534 -11.781 -19.091 1.00 36.79 70 MET D C 1
ATOM 10454 O O . MET D 1 69 ? 79.851 -10.925 -18.271 1.00 37.18 70 MET D O 1
ATOM 10459 N N . GLU D 1 70 ? 79.104 -11.474 -20.320 1.00 36.90 71 GLU D N 1
ATOM 10460 C CA . GLU D 1 70 ? 79.033 -10.088 -20.806 1.00 36.59 71 GLU D CA 1
ATOM 10461 C C . GLU D 1 70 ? 77.650 -9.517 -20.605 1.00 36.19 71 GLU D C 1
ATOM 10462 O O . GLU D 1 70 ? 77.490 -8.345 -20.269 1.00 36.38 71 GLU D O 1
ATOM 10468 N N . SER D 1 71 ? 76.632 -10.344 -20.832 1.00 35.16 72 SER D N 1
ATOM 10469 C CA . SER D 1 71 ? 75.238 -9.947 -20.578 1.00 34.55 72 SER D CA 1
ATOM 10470 C C . SER D 1 71 ? 74.356 -11.185 -20.621 1.00 33.63 72 SER D C 1
ATOM 10471 O O . SER D 1 71 ? 74.786 -12.269 -21.019 1.00 32.49 72 SER D O 1
ATOM 10474 N N . LEU D 1 72 ? 73.120 -10.999 -20.189 1.00 33.31 73 LEU D N 1
ATOM 10475 C CA . LEU D 1 72 ? 72.106 -12.041 -20.263 1.00 32.99 73 LEU D CA 1
ATOM 10476 C C . LEU D 1 72 ? 71.648 -12.284 -21.707 1.00 32.34 73 LEU D C 1
ATOM 10477 O O . LEU D 1 72 ? 71.290 -13.413 -22.035 1.00 32.82 73 LEU D O 1
ATOM 10482 N N . VAL D 1 73 ? 71.662 -11.248 -22.555 1.00 31.46 74 VAL D N 1
ATOM 10483 C CA . VAL D 1 73 ? 71.410 -11.449 -23.997 1.00 31.89 74 VAL D CA 1
ATOM 10484 C C . VAL D 1 73 ? 72.477 -12.353 -24.651 1.00 32.06 74 VAL D C 1
ATOM 10485 O O . VAL D 1 73 ? 72.119 -13.266 -25.382 1.00 33.46 74 VAL D O 1
ATOM 10489 N N . HIS D 1 74 ? 73.765 -12.110 -24.375 1.00 31.76 75 HIS D N 1
ATOM 10490 C CA . HIS D 1 74 ? 74.858 -13.024 -24.784 1.00 31.33 75 HIS D CA 1
ATOM 10491 C C . HIS D 1 74 ? 74.549 -14.432 -24.272 1.00 31.06 75 HIS D C 1
ATOM 10492 O O . HIS D 1 74 ? 74.654 -15.426 -25.014 1.00 31.09 75 HIS D O 1
ATOM 10499 N N . GLU D 1 75 ? 74.186 -14.528 -22.998 1.00 30.27 76 GLU D N 1
ATOM 10500 C CA . GLU D 1 75 ? 73.867 -15.825 -22.411 1.00 30.05 76 GLU D CA 1
ATOM 10501 C C . GLU D 1 75 ? 72.716 -16.542 -23.182 1.00 30.00 76 GLU D C 1
ATOM 10502 O O . GLU D 1 75 ? 72.844 -17.716 -23.550 1.00 30.17 76 GLU D O 1
ATOM 10508 N N . SER D 1 76 ? 71.631 -15.811 -23.439 1.00 29.35 77 SER D N 1
ATOM 10509 C CA . SER D 1 76 ? 70.452 -16.315 -24.184 1.00 30.45 77 SER D CA 1
ATOM 10510 C C . SER D 1 76 ? 70.796 -16.826 -25.555 1.00 30.23 77 SER D C 1
ATOM 10511 O O . SER D 1 76 ? 70.277 -17.882 -25.983 1.00 29.36 77 SER D O 1
ATOM 10514 N N . ILE D 1 77 ? 71.634 -16.049 -26.250 1.00 29.83 78 ILE D N 1
ATOM 10515 C CA . ILE D 1 77 ? 72.121 -16.434 -27.561 1.00 29.82 78 ILE D CA 1
ATOM 10516 C C . ILE D 1 77 ? 72.922 -17.742 -27.471 1.00 29.34 78 ILE D C 1
ATOM 10517 O O . ILE D 1 77 ? 72.724 -18.661 -28.256 1.00 29.17 78 ILE D O 1
ATOM 10522 N N . ILE D 1 78 ? 73.841 -17.804 -26.508 1.00 29.39 79 ILE D N 1
ATOM 10523 C CA . ILE D 1 78 ? 74.672 -18.976 -26.311 1.00 28.51 79 ILE D CA 1
ATOM 10524 C C . ILE D 1 78 ? 73.808 -20.222 -26.090 1.00 28.46 79 ILE D C 1
ATOM 10525 O O . ILE D 1 78 ? 74.016 -21.242 -26.766 1.00 28.32 79 ILE D O 1
ATOM 10530 N N . LEU D 1 79 ? 72.828 -20.134 -25.184 1.00 27.53 80 LEU D N 1
ATOM 10531 C CA . LEU D 1 79 ? 71.970 -21.299 -24.867 1.00 27.94 80 LEU D CA 1
ATOM 10532 C C . LEU D 1 79 ? 71.098 -21.734 -26.056 1.00 27.86 80 LEU D C 1
ATOM 10533 O O . LEU D 1 79 ? 70.846 -22.914 -26.241 1.00 28.16 80 LEU D O 1
ATOM 10538 N N . GLU D 1 80 ? 70.596 -20.780 -26.822 1.00 28.59 81 GLU D N 1
ATOM 10539 C CA . GLU D 1 80 ? 69.737 -21.134 -27.965 1.00 29.45 81 GLU D CA 1
ATOM 10540 C C . GLU D 1 80 ? 70.584 -21.962 -28.949 1.00 30.15 81 GLU D C 1
ATOM 10541 O O . GLU D 1 80 ? 70.155 -23.028 -29.402 1.00 32.20 81 GLU D O 1
ATOM 10547 N N . GLU D 1 81 ? 71.791 -21.497 -29.259 1.00 29.65 82 GLU D N 1
ATOM 10548 C CA . GLU D 1 81 ? 72.679 -22.254 -30.151 1.00 29.98 82 GLU D CA 1
ATOM 10549 C C . GLU D 1 81 ? 73.069 -23.620 -29.613 1.00 30.09 82 GLU D C 1
ATOM 10550 O O . GLU D 1 81 ? 73.165 -24.572 -30.367 1.00 29.52 82 GLU D O 1
ATOM 10556 N N . LEU D 1 82 ? 73.257 -23.732 -28.299 1.00 30.20 83 LEU D N 1
ATOM 10557 C CA . LEU D 1 82 ? 73.701 -24.980 -27.748 1.00 29.99 83 LEU D CA 1
ATOM 10558 C C . LEU D 1 82 ? 72.567 -25.996 -27.791 1.00 30.05 83 LEU D C 1
ATOM 10559 O O . LEU D 1 82 ? 72.766 -27.154 -28.204 1.00 30.02 83 LEU D O 1
ATOM 10564 N N . PHE D 1 83 ? 71.388 -25.566 -27.357 1.00 29.62 84 PHE D N 1
ATOM 10565 C CA . PHE D 1 83 ? 70.206 -26.453 -27.323 1.00 29.90 84 PHE D CA 1
ATOM 10566 C C . PHE D 1 83 ? 69.636 -26.771 -28.712 1.00 30.16 84 PHE D C 1
ATOM 10567 O O . PHE D 1 83 ? 69.001 -27.800 -28.909 1.00 31.25 84 PHE D O 1
ATOM 10575 N N . ALA D 1 84 ? 69.934 -25.921 -29.684 1.00 30.18 85 ALA D N 1
ATOM 10576 C CA . ALA D 1 84 ? 69.586 -26.206 -31.078 1.00 30.30 85 ALA D CA 1
ATOM 10577 C C . ALA D 1 84 ? 70.298 -27.429 -31.637 1.00 30.51 85 ALA D C 1
ATOM 10578 O O . ALA D 1 84 ? 69.821 -28.023 -32.608 1.00 31.22 85 ALA D O 1
ATOM 10580 N N . VAL D 1 85 ? 71.407 -27.822 -31.015 1.00 30.79 86 VAL D N 1
ATOM 10581 C CA . VAL D 1 85 ? 72.222 -28.960 -31.496 1.00 30.57 86 VAL D CA 1
ATOM 10582 C C . VAL D 1 85 ? 72.181 -30.169 -30.557 1.00 30.52 86 VAL D C 1
ATOM 10583 O O . VAL D 1 85 ? 71.853 -31.288 -30.990 1.00 30.98 86 VAL D O 1
ATOM 10587 N N . GLU D 1 86 ? 72.474 -29.964 -29.271 1.00 30.00 87 GLU D N 1
ATOM 10588 C CA . GLU D 1 86 ? 72.637 -31.088 -28.348 1.00 30.47 87 GLU D CA 1
ATOM 10589 C C . GLU D 1 86 ? 72.555 -30.626 -26.886 1.00 31.26 87 GLU D C 1
ATOM 10590 O O . GLU D 1 86 ? 73.449 -29.920 -26.433 1.00 31.96 87 GLU D O 1
ATOM 10596 N N . PRO D 1 87 ? 71.465 -30.981 -26.177 1.00 31.49 88 PRO D N 1
ATOM 10597 C CA . PRO D 1 87 ? 71.276 -30.625 -24.772 1.00 31.34 88 PRO D CA 1
ATOM 10598 C C . PRO D 1 87 ? 72.194 -31.345 -23.808 1.00 30.71 88 PRO D C 1
ATOM 10599 O O . PRO D 1 87 ? 72.316 -30.913 -22.677 1.00 30.22 88 PRO D O 1
ATOM 10603 N N . ALA D 1 88 ? 72.793 -32.459 -24.237 1.00 30.65 89 ALA D N 1
ATOM 10604 C CA . ALA D 1 88 ? 73.772 -33.187 -23.417 1.00 29.99 89 ALA D CA 1
ATOM 10605 C C . ALA D 1 88 ? 74.931 -32.225 -23.205 1.00 29.40 89 ALA D C 1
ATOM 10606 O O . ALA D 1 88 ? 75.310 -31.503 -24.137 1.00 29.93 89 ALA D O 1
ATOM 10608 N N . THR D 1 89 ? 75.461 -32.196 -21.987 1.00 29.67 90 THR D N 1
ATOM 10609 C CA . THR D 1 89 ? 76.505 -31.235 -21.580 1.00 29.68 90 THR D CA 1
ATOM 10610 C C . THR D 1 89 ? 75.997 -29.805 -21.506 1.00 30.24 90 THR D C 1
ATOM 10611 O O . THR D 1 89 ? 76.280 -29.117 -20.527 1.00 31.14 90 THR D O 1
ATOM 10615 N N . SER D 1 90 ? 75.249 -29.354 -22.508 1.00 30.34 91 SER D N 1
ATOM 10616 C CA . SER D 1 90 ? 74.617 -28.037 -22.429 1.00 30.24 91 SER D CA 1
ATOM 10617 C C . SER D 1 90 ? 73.770 -27.934 -21.163 1.00 30.52 91 SER D C 1
ATOM 10618 O O . SER D 1 90 ? 73.770 -26.882 -20.486 1.00 29.09 91 SER D O 1
ATOM 10621 N N . ILE D 1 91 ? 73.059 -29.016 -20.836 1.00 29.82 92 ILE D N 1
ATOM 10622 C CA . ILE D 1 91 ? 72.202 -29.027 -19.626 1.00 30.36 92 ILE D CA 1
ATOM 10623 C C . ILE D 1 91 ? 73.068 -28.884 -18.354 1.00 30.29 92 ILE D C 1
ATOM 10624 O O . ILE D 1 91 ? 72.719 -28.183 -17.403 1.00 29.60 92 ILE D O 1
ATOM 10629 N N . THR D 1 92 ? 74.213 -29.546 -18.368 1.00 30.89 93 THR D N 1
ATOM 10630 C CA . THR D 1 92 ? 75.129 -29.543 -17.242 1.00 31.54 93 THR D CA 1
ATOM 10631 C C . THR D 1 92 ? 75.682 -28.131 -16.996 1.00 31.47 93 THR D C 1
ATOM 10632 O O . THR D 1 92 ? 75.879 -27.721 -15.852 1.00 31.96 93 THR D O 1
ATOM 10636 N N . ILE D 1 93 ? 75.966 -27.420 -18.078 1.00 31.23 94 ILE D N 1
ATOM 10637 C CA . ILE D 1 93 ? 76.412 -26.046 -18.000 1.00 31.50 94 ILE D CA 1
ATOM 10638 C C . ILE D 1 93 ? 75.364 -25.169 -17.319 1.00 31.06 94 ILE D C 1
ATOM 10639 O O . ILE D 1 93 ? 75.688 -24.411 -16.404 1.00 30.59 94 ILE D O 1
ATOM 10644 N N . VAL D 1 94 ? 74.115 -25.262 -17.753 1.00 30.93 95 VAL D N 1
ATOM 10645 C CA . VAL D 1 94 ? 73.073 -24.384 -17.152 1.00 31.68 95 VAL D CA 1
ATOM 10646 C C . VAL D 1 94 ? 72.703 -24.786 -15.713 1.00 31.20 95 VAL D C 1
ATOM 10647 O O . VAL D 1 94 ? 72.383 -23.924 -14.915 1.00 31.79 95 VAL D O 1
ATOM 10651 N N . ALA D 1 95 ? 72.761 -26.082 -15.401 1.00 30.22 96 ALA D N 1
ATOM 10652 C CA . ALA D 1 95 ? 72.498 -26.555 -14.057 1.00 30.23 96 ALA D CA 1
ATOM 10653 C C . ALA D 1 95 ? 73.563 -26.009 -13.082 1.00 30.65 96 ALA D C 1
ATOM 10654 O O . ALA D 1 95 ? 73.256 -25.655 -11.953 1.00 31.00 96 ALA D O 1
ATOM 10656 N N . THR D 1 96 ? 74.817 -25.966 -13.537 1.00 30.54 97 THR D N 1
ATOM 10657 C CA . THR D 1 96 ? 75.932 -25.355 -12.791 1.00 30.48 97 THR D CA 1
ATOM 10658 C C . THR D 1 96 ? 75.736 -23.843 -12.606 1.00 29.66 97 THR D C 1
ATOM 10659 O O . THR D 1 96 ? 75.912 -23.314 -11.512 1.00 30.17 97 THR D O 1
ATOM 10663 N N . ALA D 1 97 ? 75.338 -23.170 -13.673 1.00 29.07 98 ALA D N 1
ATOM 10664 C CA . ALA D 1 97 ? 74.969 -21.776 -13.576 1.00 29.28 98 ALA D CA 1
ATOM 10665 C C . ALA D 1 97 ? 73.946 -21.570 -12.466 1.00 29.85 98 ALA D C 1
ATOM 10666 O O . ALA D 1 97 ? 74.118 -20.677 -11.638 1.00 29.49 98 ALA D O 1
ATOM 10668 N N . LEU D 1 98 ? 72.890 -22.406 -12.430 1.00 29.43 99 LEU D N 1
ATOM 10669 C CA . LEU D 1 98 ? 71.808 -22.175 -11.482 1.00 29.38 99 LEU D CA 1
ATOM 10670 C C . LEU D 1 98 ? 72.369 -22.388 -10.067 1.00 29.16 99 LEU D C 1
ATOM 10671 O O . LEU D 1 98 ? 72.006 -21.662 -9.126 1.00 27.79 99 LEU D O 1
ATOM 10676 N N . GLY D 1 99 ? 73.221 -23.405 -9.930 1.00 27.93 100 GLY D N 1
ATOM 10677 C CA . GLY D 1 99 ? 73.789 -23.751 -8.626 1.00 29.56 100 GLY D CA 1
ATOM 10678 C C . GLY D 1 99 ? 74.734 -22.672 -8.097 1.00 29.13 100 GLY D C 1
ATOM 10679 O O . GLY D 1 99 ? 74.923 -22.553 -6.885 1.00 29.87 100 GLY D O 1
ATOM 10680 N N . LEU D 1 100 ? 75.312 -21.887 -9.002 1.00 29.71 101 LEU D N 1
ATOM 10681 C CA . LEU D 1 100 ? 76.207 -20.748 -8.625 1.00 29.82 101 LEU D CA 1
ATOM 10682 C C . LEU D 1 100 ? 75.423 -19.474 -8.301 1.00 30.53 101 LEU D C 1
ATOM 10683 O O . LEU D 1 100 ? 75.890 -18.570 -7.575 1.00 30.05 101 LEU D O 1
ATOM 10688 N N . MET D 1 101 ? 74.199 -19.408 -8.824 1.00 31.21 102 MET D N 1
ATOM 10689 C CA . MET D 1 101 ? 73.402 -18.182 -8.705 1.00 31.55 102 MET D CA 1
ATOM 10690 C C . MET D 1 101 ? 73.213 -17.677 -7.268 1.00 31.71 102 MET D C 1
ATOM 10691 O O . MET D 1 101 ? 73.418 -16.490 -7.002 1.00 31.93 102 MET D O 1
ATOM 10696 N N . PRO D 1 102 ? 72.858 -18.566 -6.332 1.00 31.53 103 PRO D N 1
ATOM 10697 C CA . PRO D 1 102 ? 72.661 -17.990 -5.013 1.00 31.46 103 PRO D CA 1
ATOM 10698 C C . PRO D 1 102 ? 73.933 -17.288 -4.455 1.00 31.96 103 PRO D C 1
ATOM 10699 O O . PRO D 1 102 ? 73.801 -16.293 -3.743 1.00 32.12 103 PRO D O 1
ATOM 10703 N N . VAL D 1 103 ? 75.130 -17.764 -4.829 1.00 32.03 104 VAL D N 1
ATOM 10704 C CA . VAL D 1 103 ? 76.410 -17.149 -4.429 1.00 32.47 104 VAL D CA 1
ATOM 10705 C C . VAL D 1 103 ? 76.728 -15.892 -5.245 1.00 32.74 104 VAL D C 1
ATOM 10706 O O . VAL D 1 103 ? 77.183 -14.883 -4.697 1.00 33.63 104 VAL D O 1
ATOM 10710 N N . ILE D 1 104 ? 76.491 -15.953 -6.553 1.00 32.77 105 ILE D N 1
ATOM 10711 C CA . ILE D 1 104 ? 76.589 -14.786 -7.435 1.00 32.88 105 ILE D CA 1
ATOM 10712 C C . ILE D 1 104 ? 75.677 -13.658 -6.949 1.00 33.73 105 ILE D C 1
ATOM 10713 O O . ILE D 1 104 ? 76.042 -12.475 -7.010 1.00 33.45 105 ILE D O 1
ATOM 10718 N N . LEU D 1 105 ? 74.502 -14.019 -6.448 1.00 34.22 106 LEU D N 1
ATOM 10719 C CA . LEU D 1 105 ? 73.525 -12.996 -6.083 1.00 35.30 106 LEU D CA 1
ATOM 10720 C C . LEU D 1 105 ? 73.685 -12.503 -4.640 1.00 35.88 106 LEU D C 1
ATOM 10721 O O . LEU D 1 105 ? 73.115 -11.473 -4.294 1.00 36.08 106 LEU D O 1
ATOM 10726 N N . CYS D 1 106 ? 74.430 -13.223 -3.793 1.00 37.76 107 CYS D N 1
ATOM 10727 C CA . CYS D 1 106 ? 74.576 -12.780 -2.404 1.00 39.72 107 CYS D CA 1
ATOM 10728 C C . CYS D 1 106 ? 75.389 -11.470 -2.411 1.00 41.26 107 CYS D C 1
ATOM 10729 O O . CYS D 1 106 ? 75.961 -11.083 -3.430 1.00 41.93 107 CYS D O 1
ATOM 10732 N N . ASP D 1 107 ? 75.391 -10.731 -1.319 1.00 42.80 108 ASP D N 1
ATOM 10733 C CA . ASP D 1 107 ? 76.075 -9.430 -1.378 1.00 44.50 108 ASP D CA 1
ATOM 10734 C C . ASP D 1 107 ? 77.430 -9.509 -0.672 1.00 43.49 108 ASP D C 1
ATOM 10735 O O . ASP D 1 107 ? 77.920 -8.507 -0.185 1.00 43.17 108 ASP D O 1
ATOM 10740 N N . SER D 1 108 ? 78.025 -10.703 -0.642 1.00 42.60 109 SER D N 1
ATOM 10741 C CA . SER D 1 108 ? 79.184 -10.979 0.203 1.00 41.95 109 SER D CA 1
ATOM 10742 C C . SER D 1 108 ? 80.480 -11.365 -0.525 1.00 41.49 109 SER D C 1
ATOM 10743 O O . SER D 1 108 ? 80.716 -12.543 -0.756 1.00 41.55 109 SER D O 1
ATOM 10746 N N . PRO D 1 109 ? 81.326 -10.375 -0.885 1.00 41.63 110 PRO D N 1
ATOM 10747 C CA . PRO D 1 109 ? 82.555 -10.591 -1.683 1.00 41.37 110 PRO D CA 1
ATOM 10748 C C . PRO D 1 109 ? 83.476 -11.691 -1.177 1.00 41.05 110 PRO D C 1
ATOM 10749 O O . PRO D 1 109 ? 84.103 -12.379 -1.967 1.00 41.51 110 PRO D O 1
ATOM 10753 N N . SER D 1 110 ? 83.548 -11.855 0.131 1.00 40.22 111 SER D N 1
ATOM 10754 C CA . SER D 1 110 ? 84.390 -12.848 0.747 1.00 40.19 111 SER D CA 1
ATOM 10755 C C . SER D 1 110 ? 83.897 -14.283 0.431 1.00 40.04 111 SER D C 1
ATOM 10756 O O . SER D 1 110 ? 84.678 -15.165 0.011 1.00 38.34 111 SER D O 1
ATOM 10759 N N . LEU D 1 111 ? 82.597 -14.502 0.618 1.00 40.32 112 LEU D N 1
ATOM 10760 C CA . LEU D 1 111 ? 81.976 -15.777 0.268 1.00 40.47 112 LEU D CA 1
ATOM 10761 C C . LEU D 1 111 ? 82.179 -16.078 -1.236 1.00 39.80 112 LEU D C 1
ATOM 10762 O O . LEU D 1 111 ? 82.568 -17.193 -1.621 1.00 39.95 112 LEU D O 1
ATOM 10767 N N . GLN D 1 112 ? 81.948 -15.068 -2.061 1.00 38.45 113 GLN D N 1
ATOM 10768 C CA . GLN D 1 112 ? 82.033 -15.214 -3.495 1.00 38.44 113 GLN D CA 1
ATOM 10769 C C . GLN D 1 112 ? 83.413 -15.643 -3.975 1.00 39.45 113 GLN D C 1
ATOM 10770 O O . GLN D 1 112 ? 83.529 -16.597 -4.744 1.00 39.32 113 GLN D O 1
ATOM 10776 N N . GLU D 1 113 ? 84.449 -14.942 -3.508 1.00 39.67 114 GLU D N 1
ATOM 10777 C CA . GLU D 1 113 ? 85.831 -15.242 -3.847 1.00 41.39 114 GLU D CA 1
ATOM 10778 C C . GLU D 1 113 ? 86.113 -16.697 -3.511 1.00 40.63 114 GLU D C 1
ATOM 10779 O O . GLU D 1 113 ? 86.678 -17.430 -4.309 1.00 40.93 114 GLU D O 1
ATOM 10785 N N . LYS D 1 114 ? 85.685 -17.117 -2.330 1.00 39.72 115 LYS D N 1
ATOM 10786 C CA . LYS D 1 114 ? 85.900 -18.470 -1.888 1.00 39.06 115 LYS D CA 1
ATOM 10787 C C . LYS D 1 114 ? 85.198 -19.510 -2.800 1.00 39.00 115 LYS D C 1
ATOM 10788 O O . LYS D 1 114 ? 85.864 -20.390 -3.353 1.00 39.42 115 LYS D O 1
ATOM 10794 N N . PHE D 1 115 ? 83.878 -19.413 -2.969 1.00 37.85 116 PHE D N 1
ATOM 10795 C CA . PHE D 1 115 ? 83.142 -20.534 -3.621 1.00 37.51 116 PHE D CA 1
ATOM 10796 C C . PHE D 1 115 ? 83.126 -20.569 -5.155 1.00 36.91 116 PHE D C 1
ATOM 10797 O O . PHE D 1 115 ? 82.990 -21.640 -5.733 1.00 37.88 116 PHE D O 1
ATOM 10805 N N . LEU D 1 116 ? 83.311 -19.419 -5.794 1.00 36.40 117 LEU D N 1
ATOM 10806 C CA . LEU D 1 116 ? 83.311 -19.327 -7.249 1.00 36.16 117 LEU D CA 1
ATOM 10807 C C . LEU D 1 116 ? 84.666 -19.672 -7.834 1.00 37.03 117 LEU D C 1
ATOM 10808 O O . LEU D 1 116 ? 84.792 -19.876 -9.033 1.00 36.56 117 LEU D O 1
ATOM 10813 N N . LYS D 1 117 ? 85.686 -19.733 -6.983 1.00 37.44 118 LYS D N 1
ATOM 10814 C CA . LYS D 1 117 ? 87.053 -19.872 -7.464 1.00 38.19 118 LYS D CA 1
ATOM 10815 C C . LYS D 1 117 ? 87.233 -21.011 -8.486 1.00 36.53 118 LYS D C 1
ATOM 10816 O O . LYS D 1 117 ? 87.753 -20.764 -9.552 1.00 35.52 118 LYS D O 1
ATOM 10822 N N . PRO D 1 118 ? 86.791 -22.248 -8.171 1.00 36.61 119 PRO D N 1
ATOM 10823 C CA . PRO D 1 118 ? 87.010 -23.316 -9.175 1.00 36.54 119 PRO D CA 1
ATOM 10824 C C . PRO D 1 118 ? 86.225 -23.153 -10.480 1.00 36.68 119 PRO D C 1
ATOM 10825 O O . PRO D 1 118 ? 86.606 -23.725 -11.504 1.00 37.34 119 PRO D O 1
ATOM 10829 N N . PHE D 1 119 ? 85.173 -22.342 -10.465 1.00 36.81 120 PHE D N 1
ATOM 10830 C CA . PHE D 1 119 ? 84.318 -22.176 -11.646 1.00 36.48 120 PHE D CA 1
ATOM 10831 C C . PHE D 1 119 ? 84.865 -21.156 -12.627 1.00 37.11 120 PHE D C 1
ATOM 10832 O O . PHE D 1 119 ? 84.512 -21.157 -13.820 1.00 36.87 120 PHE D O 1
ATOM 10840 N N . ILE D 1 120 ? 85.760 -20.302 -12.143 1.00 37.56 121 ILE D N 1
ATOM 10841 C CA . ILE D 1 120 ? 86.364 -19.302 -13.034 1.00 37.95 121 ILE D CA 1
ATOM 10842 C C . ILE D 1 120 ? 87.808 -19.607 -13.421 1.00 37.89 121 ILE D C 1
ATOM 10843 O O . ILE D 1 120 ? 88.430 -18.803 -14.101 1.00 38.25 121 ILE D O 1
ATOM 10848 N N . SER D 1 121 ? 88.336 -20.751 -12.988 1.00 38.00 122 SER D N 1
ATOM 10849 C CA . SER D 1 121 ? 89.744 -21.117 -13.243 1.00 38.04 122 SER D CA 1
ATOM 10850 C C . SER D 1 121 ? 90.005 -21.580 -14.670 1.00 38.76 122 SER D C 1
ATOM 10851 O O . SER D 1 121 ? 91.123 -21.421 -15.179 1.00 38.56 122 SER D O 1
ATOM 10854 N N . GLY D 1 122 ? 88.983 -22.157 -15.318 1.00 38.84 123 GLY D N 1
ATOM 10855 C CA . GLY D 1 122 ? 89.130 -22.668 -16.683 1.00 37.84 123 GLY D CA 1
ATOM 10856 C C . GLY D 1 122 ? 89.751 -24.052 -16.694 1.00 37.89 123 GLY D C 1
ATOM 10857 O O . GLY D 1 122 ? 90.198 -24.519 -17.750 1.00 38.13 123 GLY D O 1
ATOM 10858 N N . GLU D 1 123 ? 89.741 -24.703 -15.526 1.00 37.41 124 GLU D N 1
ATOM 10859 C CA . GLU D 1 123 ? 90.309 -26.040 -15.294 1.00 37.69 124 GLU D CA 1
ATOM 10860 C C . GLU D 1 123 ? 89.302 -27.034 -14.720 1.00 36.58 124 GLU D C 1
ATOM 10861 O O . GLU D 1 123 ? 88.346 -26.642 -14.047 1.00 35.72 124 GLU D O 1
ATOM 10867 N N . GLY D 1 124 ? 89.572 -28.322 -14.943 1.00 35.91 125 GLY D N 1
ATOM 10868 C CA . GLY D 1 124 ? 88.815 -29.427 -14.378 1.00 34.72 125 GLY D CA 1
ATOM 10869 C C . GLY D 1 124 ? 87.414 -29.509 -14.952 1.00 35.19 125 GLY D C 1
ATOM 10870 O O . GLY D 1 124 ? 87.143 -28.974 -16.036 1.00 35.02 125 GLY D O 1
ATOM 10871 N N . GLU D 1 125 ? 86.515 -30.169 -14.218 1.00 34.79 126 GLU D N 1
ATOM 10872 C CA . GLU D 1 125 ? 85.103 -30.257 -14.614 1.00 34.40 126 GLU D CA 1
ATOM 10873 C C . GLU D 1 125 ? 84.242 -29.977 -13.370 1.00 33.69 126 GLU D C 1
ATOM 10874 O O . GLU D 1 125 ? 83.497 -30.875 -12.910 1.00 33.37 126 GLU D O 1
ATOM 10880 N N . PRO D 1 126 ? 84.359 -28.760 -12.800 1.00 32.32 127 PRO D N 1
ATOM 10881 C CA . PRO D 1 126 ? 83.628 -28.526 -11.567 1.00 32.61 127 PRO D CA 1
ATOM 10882 C C . PRO D 1 126 ? 82.104 -28.415 -11.789 1.00 31.95 127 PRO D C 1
ATOM 10883 O O . PRO D 1 126 ? 81.669 -27.852 -12.790 1.00 31.85 127 PRO D O 1
ATOM 10887 N N . LEU D 1 127 ? 81.317 -28.950 -10.859 1.00 31.97 128 LEU D N 1
ATOM 10888 C CA . LEU D 1 127 ? 79.858 -28.917 -10.966 1.00 31.17 128 LEU D CA 1
ATOM 10889 C C . LEU D 1 127 ? 79.193 -28.205 -9.784 1.00 31.37 128 LEU D C 1
ATOM 10890 O O . LEU D 1 127 ? 79.574 -28.387 -8.623 1.00 32.26 128 LEU D O 1
ATOM 10895 N N . ALA D 1 128 ? 78.175 -27.417 -10.085 1.00 30.40 129 ALA D N 1
ATOM 10896 C CA . ALA D 1 128 ? 77.347 -26.827 -9.060 1.00 30.10 129 ALA D CA 1
ATOM 10897 C C . ALA D 1 128 ? 75.904 -27.257 -9.261 1.00 30.33 129 ALA D C 1
ATOM 10898 O O . ALA D 1 128 ? 75.502 -27.634 -10.365 1.00 29.77 129 ALA D O 1
ATOM 10900 N N . SER D 1 129 ? 75.146 -27.208 -8.171 1.00 30.44 130 SER D N 1
ATOM 10901 C CA . SER D 1 129 ? 73.780 -27.689 -8.122 1.00 30.50 130 SER D CA 1
ATOM 10902 C C . SER D 1 129 ? 72.986 -26.891 -7.086 1.00 30.77 130 SER D C 1
ATOM 10903 O O . SER D 1 129 ? 73.438 -26.737 -5.948 1.00 31.50 130 SER D O 1
ATOM 10906 N N . LEU D 1 130 ? 71.823 -26.375 -7.485 1.00 29.68 131 LEU D N 1
ATOM 10907 C CA . LEU D 1 130 ? 70.913 -25.751 -6.537 1.00 29.55 131 LEU D CA 1
ATOM 10908 C C . LEU D 1 130 ? 69.861 -26.775 -6.077 1.00 29.44 131 LEU D C 1
ATOM 10909 O O . LEU D 1 130 ? 68.935 -27.123 -6.824 1.00 29.52 131 LEU D O 1
ATOM 10914 N N . MET D 1 131 ? 70.026 -27.281 -4.859 1.00 29.02 132 MET D N 1
ATOM 10915 C CA . MET D 1 131 ? 69.238 -28.409 -4.420 1.00 28.52 132 MET D CA 1
ATOM 10916 C C . MET D 1 131 ? 67.994 -27.936 -3.724 1.00 28.47 132 MET D C 1
ATOM 10917 O O . MET D 1 131 ? 68.002 -27.725 -2.520 1.00 29.09 132 MET D O 1
ATOM 10922 N N . HIS D 1 132 ? 66.925 -27.736 -4.495 1.00 27.84 133 HIS D N 1
ATOM 10923 C CA . HIS D 1 132 ? 65.671 -27.253 -3.942 1.00 27.24 133 HIS D CA 1
ATOM 10924 C C . HIS D 1 132 ? 64.606 -28.342 -3.922 1.00 26.53 133 HIS D C 1
ATOM 10925 O O . HIS D 1 132 ? 64.017 -28.611 -2.857 1.00 25.25 133 HIS D O 1
ATOM 10932 N N . SER D 1 133 ? 64.381 -28.983 -5.085 1.00 26.57 134 SER D N 1
ATOM 10933 C CA . SER D 1 133 ? 63.296 -29.957 -5.278 1.00 26.58 134 SER D CA 1
ATOM 10934 C C . SER D 1 133 ? 63.382 -31.185 -4.383 1.00 27.41 134 SER D C 1
ATOM 10935 O O . SER D 1 133 ? 64.469 -31.640 -4.040 1.00 27.27 134 SER D O 1
ATOM 10938 N N . GLU D 1 134 ? 62.224 -31.762 -4.093 1.00 27.51 135 GLU D N 1
ATOM 10939 C CA . GLU D 1 134 ? 62.093 -32.850 -3.140 1.00 28.61 135 GLU D CA 1
ATOM 10940 C C . GLU D 1 134 ? 61.153 -33.933 -3.671 1.00 29.03 135 GLU D C 1
ATOM 10941 O O . GLU D 1 134 ? 60.325 -33.672 -4.528 1.00 29.45 135 GLU D O 1
ATOM 10947 N N . PRO D 1 135 ? 61.259 -35.151 -3.127 1.00 29.86 136 PRO D N 1
ATOM 10948 C CA . PRO D 1 135 ? 60.369 -36.251 -3.503 1.00 30.11 136 PRO D CA 1
ATOM 10949 C C . PRO D 1 135 ? 58.869 -35.919 -3.339 1.00 30.87 136 PRO D C 1
ATOM 10950 O O . PRO D 1 135 ? 58.073 -36.325 -4.170 1.00 30.35 136 PRO D O 1
ATOM 10954 N N . ASN D 1 136 ? 58.499 -35.184 -2.283 1.00 30.78 137 ASN D N 1
ATOM 10955 C CA . ASN D 1 136 ? 57.097 -34.875 -2.009 1.00 31.14 137 ASN D CA 1
ATOM 10956 C C . ASN D 1 136 ? 56.613 -33.670 -2.814 1.00 30.53 137 ASN D C 1
ATOM 10957 O O . ASN D 1 136 ? 55.440 -33.334 -2.748 1.00 31.05 137 ASN D O 1
ATOM 10962 N N . GLY D 1 137 ? 57.514 -33.027 -3.551 1.00 29.79 138 GLY D N 1
ATOM 10963 C CA . GLY D 1 137 ? 57.193 -31.844 -4.366 1.00 29.70 138 GLY D CA 1
ATOM 10964 C C . GLY D 1 137 ? 57.540 -30.542 -3.675 1.00 29.37 138 GLY D C 1
ATOM 10965 O O . GLY D 1 137 ? 57.865 -30.550 -2.503 1.00 29.64 138 GLY D O 1
ATOM 10966 N N . THR D 1 138 ? 57.452 -29.426 -4.400 1.00 29.07 139 THR D N 1
ATOM 10967 C CA . THR D 1 138 ? 57.799 -28.126 -3.885 1.00 28.70 139 THR D CA 1
ATOM 10968 C C . THR D 1 138 ? 56.850 -26.990 -4.283 1.00 29.04 139 THR D C 1
ATOM 10969 O O . THR D 1 138 ? 57.032 -25.866 -3.830 1.00 28.89 139 THR D O 1
ATOM 10973 N N . ALA D 1 139 ? 55.854 -27.250 -5.129 1.00 28.84 140 ALA D N 1
ATOM 10974 C CA . ALA D 1 139 ? 54.904 -26.191 -5.529 1.00 28.62 140 ALA D CA 1
ATOM 10975 C C . ALA D 1 139 ? 54.293 -25.453 -4.330 1.00 29.25 140 ALA D C 1
ATOM 10976 O O . ALA D 1 139 ? 53.929 -24.263 -4.419 1.00 28.60 140 ALA D O 1
ATOM 10978 N N . ASN D 1 140 ? 54.172 -26.166 -3.213 1.00 28.94 141 ASN D N 1
ATOM 10979 C CA . ASN D 1 140 ? 53.577 -25.596 -2.005 1.00 30.20 141 ASN D CA 1
ATOM 10980 C C . ASN D 1 140 ? 54.606 -25.300 -0.873 1.00 30.80 141 ASN D C 1
ATOM 10981 O O . ASN D 1 140 ? 54.244 -25.091 0.291 1.00 31.55 141 ASN D O 1
ATOM 10986 N N . TRP D 1 141 ? 55.890 -25.252 -1.214 1.00 30.73 142 TRP D N 1
ATOM 10987 C CA . TRP D 1 141 ? 56.919 -25.027 -0.202 1.00 30.27 142 TRP D CA 1
ATOM 10988 C C . TRP D 1 141 ? 56.744 -23.748 0.658 1.00 30.95 142 TRP D C 1
ATOM 10989 O O . TRP D 1 141 ? 57.199 -23.723 1.821 1.00 30.39 142 TRP D O 1
ATOM 11000 N N . LEU D 1 142 ? 56.074 -22.722 0.125 1.00 30.46 143 LEU D N 1
ATOM 11001 C CA . LEU D 1 142 ? 55.822 -21.514 0.905 1.00 31.72 143 LEU D CA 1
ATOM 11002 C C . LEU D 1 142 ? 54.395 -21.388 1.392 1.00 32.04 143 LEU D C 1
ATOM 11003 O O . LEU D 1 142 ? 53.972 -20.309 1.782 1.00 32.50 143 LEU D O 1
ATOM 11008 N N . GLN D 1 143 ? 53.620 -22.465 1.346 1.00 33.32 144 GLN D N 1
ATOM 11009 C CA . GLN D 1 143 ? 52.209 -22.374 1.741 1.00 33.94 144 GLN D CA 1
ATOM 11010 C C . GLN D 1 143 ? 52.113 -22.264 3.264 1.00 34.07 144 GLN D C 1
ATOM 11011 O O . GLN D 1 143 ? 52.568 -23.155 3.992 1.00 33.66 144 GLN D O 1
ATOM 11017 N N . LYS D 1 144 ? 51.546 -21.161 3.741 1.00 35.10 145 LYS D N 1
ATOM 11018 C CA . LYS D 1 144 ? 51.306 -20.991 5.175 1.00 36.52 145 LYS D CA 1
ATOM 11019 C C . LYS D 1 144 ? 50.400 -22.121 5.691 1.00 36.69 145 LYS D C 1
ATOM 11020 O O . LYS D 1 144 ? 49.357 -22.436 5.068 1.00 37.28 145 LYS D O 1
ATOM 11026 N N . GLY D 1 145 ? 50.811 -22.765 6.783 1.00 35.67 146 GLY D N 1
ATOM 11027 C CA . GLY D 1 145 ? 49.980 -23.802 7.393 1.00 35.13 146 GLY D CA 1
ATOM 11028 C C . GLY D 1 145 ? 50.159 -25.153 6.728 1.00 35.29 146 GLY D C 1
ATOM 11029 O O . GLY D 1 145 ? 49.464 -26.137 7.052 1.00 34.71 146 GLY D O 1
ATOM 11030 N N . GLY D 1 146 ? 51.096 -25.205 5.783 1.00 35.08 147 GLY D N 1
ATOM 11031 C CA . GLY D 1 146 ? 51.393 -26.431 5.075 1.00 34.75 147 GLY D CA 1
ATOM 11032 C C . GLY D 1 146 ? 52.584 -27.106 5.704 1.00 34.19 147 GLY D C 1
ATOM 11033 O O . GLY D 1 146 ? 53.278 -26.514 6.537 1.00 34.40 147 GLY D O 1
ATOM 11034 N N . PRO D 1 147 ? 52.845 -28.346 5.298 1.00 34.20 148 PRO D N 1
ATOM 11035 C CA . PRO D 1 147 ? 54.003 -29.060 5.833 1.00 34.59 148 PRO D CA 1
ATOM 11036 C C . PRO D 1 147 ? 55.369 -28.426 5.534 1.00 33.97 148 PRO D C 1
ATOM 11037 O O . PRO D 1 147 ? 56.316 -28.700 6.257 1.00 33.86 148 PRO D O 1
ATOM 11041 N N . GLY D 1 148 ? 55.476 -27.586 4.502 1.00 32.88 149 GLY D N 1
ATOM 11042 C CA . GLY D 1 148 ? 56.749 -26.969 4.174 1.00 32.42 149 GLY D CA 1
ATOM 11043 C C . GLY D 1 148 ? 57.763 -27.947 3.594 1.00 32.03 149 GLY D C 1
ATOM 11044 O O . GLY D 1 148 ? 57.454 -29.120 3.401 1.00 31.63 149 GLY D O 1
ATOM 11045 N N . LEU D 1 149 ? 58.980 -27.476 3.333 1.00 31.75 150 LEU D N 1
ATOM 11046 C CA . LEU D 1 149 ? 60.052 -28.363 2.852 1.00 31.55 150 LEU D CA 1
ATOM 11047 C C . LEU D 1 149 ? 60.288 -29.532 3.800 1.00 32.74 150 LEU D C 1
ATOM 11048 O O . LEU D 1 149 ? 60.215 -29.390 5.035 1.00 31.55 150 LEU D O 1
ATOM 11053 N N . GLN D 1 150 ? 60.582 -30.691 3.226 1.00 32.99 151 GLN D N 1
ATOM 11054 C CA . GLN D 1 150 ? 60.833 -31.854 4.064 1.00 34.37 151 GLN D CA 1
ATOM 11055 C C . GLN D 1 150 ? 62.308 -32.032 4.369 1.00 33.56 151 GLN D C 1
ATOM 11056 O O . GLN D 1 150 ? 62.664 -32.873 5.167 1.00 33.84 151 GLN D O 1
ATOM 11062 N N . THR D 1 151 ? 63.146 -31.197 3.751 1.00 33.31 152 THR D N 1
ATOM 11063 C CA . THR D 1 151 ? 64.546 -31.080 4.109 1.00 32.14 152 THR D CA 1
ATOM 11064 C C . THR D 1 151 ? 64.659 -29.918 5.106 1.00 33.36 152 THR D C 1
ATOM 11065 O O . THR D 1 151 ? 64.467 -28.757 4.753 1.00 32.63 152 THR D O 1
ATOM 11069 N N . THR D 1 152 ? 64.959 -30.240 6.363 1.00 34.40 153 THR D N 1
ATOM 11070 C CA . THR D 1 152 ? 65.077 -29.218 7.401 1.00 34.43 153 THR D CA 1
ATOM 11071 C C . THR D 1 152 ? 66.499 -29.131 7.944 1.00 35.24 153 THR D C 1
ATOM 11072 O O . THR D 1 152 ? 67.313 -30.061 7.774 1.00 35.21 153 THR D O 1
ATOM 11076 N N . ALA D 1 153 ? 66.777 -28.031 8.643 1.00 35.38 154 ALA D N 1
ATOM 11077 C CA . ALA D 1 153 ? 68.066 -27.827 9.278 1.00 35.43 154 ALA D CA 1
ATOM 11078 C C . ALA D 1 153 ? 67.909 -27.194 10.675 1.00 36.39 154 ALA D C 1
ATOM 11079 O O . ALA D 1 153 ? 66.978 -26.407 10.923 1.00 35.66 154 ALA D O 1
ATOM 11081 N N . ARG D 1 154 ? 68.816 -27.565 11.582 1.00 37.65 155 ARG D N 1
ATOM 11082 C CA . ARG D 1 154 ? 68.852 -27.038 12.950 1.00 38.82 155 ARG D CA 1
ATOM 11083 C C . ARG D 1 154 ? 70.295 -26.769 13.316 1.00 40.24 155 ARG D C 1
ATOM 11084 O O . ARG D 1 154 ? 71.204 -27.509 12.898 1.00 40.04 155 ARG D O 1
ATOM 11092 N N . LYS D 1 155 ? 70.509 -25.699 14.071 1.00 41.38 156 LYS D N 1
ATOM 11093 C CA . LYS D 1 155 ? 71.838 -25.335 14.496 1.00 43.19 156 LYS D CA 1
ATOM 11094 C C . LYS D 1 155 ? 72.201 -26.184 15.730 1.00 44.24 156 LYS D C 1
ATOM 11095 O O . LYS D 1 155 ? 71.392 -26.357 16.647 1.00 43.82 156 LYS D O 1
ATOM 11101 N N . VAL D 1 156 ? 73.405 -26.749 15.728 1.00 45.72 157 VAL D N 1
ATOM 11102 C CA . VAL D 1 156 ? 73.889 -27.528 16.881 1.00 46.87 157 VAL D CA 1
ATOM 11103 C C . VAL D 1 156 ? 75.348 -27.180 17.122 1.00 47.08 157 VAL D C 1
ATOM 11104 O O . VAL D 1 156 ? 76.223 -27.621 16.371 1.00 48.15 157 VAL D O 1
ATOM 11108 N N . GLY D 1 157 ? 75.607 -26.378 18.156 1.00 47.18 158 GLY D N 1
ATOM 11109 C CA . GLY D 1 157 ? 76.952 -25.845 18.391 1.00 46.61 158 GLY D CA 1
ATOM 11110 C C . GLY D 1 157 ? 77.296 -24.855 17.304 1.00 46.66 158 GLY D C 1
ATOM 11111 O O . GLY D 1 157 ? 76.514 -23.946 17.024 1.00 47.50 158 GLY D O 1
ATOM 11112 N N . ASN D 1 158 ? 78.453 -25.017 16.670 1.00 46.21 159 ASN D N 1
ATOM 11113 C CA . ASN D 1 158 ? 78.799 -24.152 15.547 1.00 45.90 159 ASN D CA 1
ATOM 11114 C C . ASN D 1 158 ? 78.585 -24.850 14.200 1.00 44.37 159 ASN D C 1
ATOM 11115 O O . ASN D 1 158 ? 79.275 -24.560 13.201 1.00 44.13 159 ASN D O 1
ATOM 11120 N N . GLU D 1 159 ? 77.628 -25.778 14.195 1.00 42.60 160 GLU D N 1
ATOM 11121 C CA . GLU D 1 159 ? 77.273 -26.523 12.993 1.00 41.31 160 GLU D CA 1
ATOM 11122 C C . GLU D 1 159 ? 75.781 -26.547 12.718 1.00 39.72 160 GLU D C 1
ATOM 11123 O O . GLU D 1 159 ? 74.966 -26.473 13.634 1.00 39.97 160 GLU D O 1
ATOM 11129 N N . TRP D 1 160 ? 75.428 -26.684 11.447 1.00 38.06 161 TRP D N 1
ATOM 11130 C CA . TRP D 1 160 ? 74.042 -26.984 11.099 1.00 36.95 161 TRP D CA 1
ATOM 11131 C C . TRP D 1 160 ? 73.892 -28.468 10.788 1.00 35.72 161 TRP D C 1
ATOM 11132 O O . TRP D 1 160 ? 74.804 -29.105 10.301 1.00 34.34 161 TRP D O 1
ATOM 11143 N N . VAL D 1 161 ? 72.739 -29.026 11.104 1.00 35.23 162 VAL D N 1
ATOM 11144 C CA . VAL D 1 161 ? 72.508 -30.439 10.844 1.00 35.07 162 VAL D CA 1
ATOM 11145 C C . VAL D 1 161 ? 71.271 -30.571 9.939 1.00 35.36 162 VAL D C 1
ATOM 11146 O O . VAL D 1 161 ? 70.163 -30.150 10.319 1.00 35.66 162 VAL D O 1
ATOM 11150 N N . ILE D 1 162 ? 71.491 -31.134 8.746 1.00 34.92 163 ILE D N 1
ATOM 11151 C CA . ILE D 1 162 ? 70.467 -31.312 7.712 1.00 33.93 163 ILE D CA 1
ATOM 11152 C C . ILE D 1 162 ? 69.825 -32.683 7.804 1.00 33.97 163 ILE D C 1
ATOM 11153 O O . ILE D 1 162 ? 70.522 -33.697 7.825 1.00 33.43 163 ILE D O 1
ATOM 11158 N N . SER D 1 163 ? 68.495 -32.708 7.885 1.00 33.84 164 SER D N 1
ATOM 11159 C CA . SER D 1 163 ? 67.767 -33.948 7.712 1.00 34.23 164 SER D CA 1
ATOM 11160 C C . SER D 1 163 ? 66.789 -33.809 6.564 1.00 34.06 164 SER D C 1
ATOM 11161 O O . SER D 1 163 ? 65.936 -32.927 6.579 1.00 33.22 164 SER D O 1
ATOM 11164 N N . GLY D 1 164 ? 66.877 -34.707 5.587 1.00 33.83 165 GLY D N 1
ATOM 11165 C CA . GLY D 1 164 ? 65.803 -34.797 4.597 1.00 33.73 165 GLY D CA 1
ATOM 11166 C C . GLY D 1 164 ? 66.199 -35.412 3.283 1.00 32.93 165 GLY D C 1
ATOM 11167 O O . GLY D 1 164 ? 67.235 -36.076 3.187 1.00 33.32 165 GLY D O 1
ATOM 11168 N N . GLU D 1 165 ? 65.365 -35.197 2.269 1.00 32.27 166 GLU D N 1
ATOM 11169 C CA . GLU D 1 165 ? 65.622 -35.740 0.944 1.00 31.36 166 GLU D CA 1
ATOM 11170 C C . GLU D 1 165 ? 65.396 -34.692 -0.126 1.00 30.50 166 GLU D C 1
ATOM 11171 O O . GLU D 1 165 ? 64.491 -33.841 -0.030 1.00 29.65 166 GLU D O 1
ATOM 11177 N N . LYS D 1 166 ? 66.220 -34.778 -1.158 1.00 29.88 167 LYS D N 1
ATOM 11178 C CA . LYS D 1 166 ? 66.071 -33.969 -2.346 1.00 29.83 167 LYS D CA 1
ATOM 11179 C C . LYS D 1 166 ? 65.930 -34.915 -3.520 1.00 29.58 167 LYS D C 1
ATOM 11180 O O . LYS D 1 166 ? 66.326 -36.064 -3.414 1.00 29.76 167 LYS D O 1
ATOM 11186 N N . LEU D 1 167 ? 65.368 -34.419 -4.620 1.00 29.25 168 LEU D N 1
ATOM 11187 C CA . LEU D 1 167 ? 65.131 -35.196 -5.830 1.00 30.12 168 LEU D CA 1
ATOM 11188 C C . LEU D 1 167 ? 65.095 -34.167 -6.915 1.00 29.83 168 LEU D C 1
ATOM 11189 O O . LEU D 1 167 ? 64.498 -33.104 -6.721 1.00 29.38 168 LEU D O 1
ATOM 11194 N N . TRP D 1 168 ? 65.736 -34.498 -8.040 1.00 29.17 169 TRP D N 1
ATOM 11195 C CA . TRP D 1 168 ? 65.731 -33.732 -9.313 1.00 29.28 169 TRP D CA 1
ATOM 11196 C C . TRP D 1 168 ? 66.875 -32.758 -9.525 1.00 29.26 169 TRP D C 1
ATOM 11197 O O . TRP D 1 168 ? 67.090 -32.356 -10.669 1.00 30.22 169 TRP D O 1
ATOM 11208 N N . PRO D 1 169 ? 67.554 -32.290 -8.449 1.00 29.11 170 PRO D N 1
ATOM 11209 C CA . PRO D 1 169 ? 68.537 -31.209 -8.728 1.00 29.76 170 PRO D CA 1
ATOM 11210 C C . PRO D 1 169 ? 69.743 -31.679 -9.534 1.00 30.75 170 PRO D C 1
ATOM 11211 O O . PRO D 1 169 ? 70.523 -32.513 -9.092 1.00 30.09 170 PRO D O 1
ATOM 11215 N N . SER D 1 170 ? 69.860 -31.134 -10.733 1.00 31.98 171 SER D N 1
ATOM 11216 C CA . SER D 1 170 ? 70.856 -31.532 -11.684 1.00 32.79 171 SER D CA 1
ATOM 11217 C C . SER D 1 170 ? 72.268 -31.305 -11.124 1.00 32.81 171 SER D C 1
ATOM 11218 O O . SER D 1 170 ? 72.516 -30.292 -10.463 1.00 31.28 171 SER D O 1
ATOM 11221 N N . ASN D 1 171 ? 73.158 -32.275 -11.388 1.00 32.49 172 ASN D N 1
ATOM 11222 C CA . ASN D 1 171 ? 74.574 -32.249 -10.981 1.00 32.53 172 ASN D CA 1
ATOM 11223 C C . ASN D 1 171 ? 74.775 -32.521 -9.498 1.00 32.95 172 ASN D C 1
ATOM 11224 O O . ASN D 1 171 ? 75.922 -32.572 -9.044 1.00 33.01 172 ASN D O 1
ATOM 11229 N N . SER D 1 172 ? 73.687 -32.710 -8.735 1.00 33.17 173 SER D N 1
ATOM 11230 C CA . SER D 1 172 ? 73.822 -32.660 -7.271 1.00 33.02 173 SER D CA 1
ATOM 11231 C C . SER D 1 172 ? 74.852 -33.637 -6.697 1.00 33.35 173 SER D C 1
ATOM 11232 O O . SER D 1 172 ? 75.599 -33.284 -5.777 1.00 34.21 173 SER D O 1
ATOM 11235 N N . GLY D 1 173 ? 74.899 -34.854 -7.247 1.00 32.93 174 GLY D N 1
ATOM 11236 C CA . GLY D 1 173 ? 75.805 -35.910 -6.738 1.00 32.45 174 GLY D CA 1
ATOM 11237 C C . GLY D 1 173 ? 77.184 -35.864 -7.385 1.00 32.15 174 GLY D C 1
ATOM 11238 O O . GLY D 1 173 ? 78.040 -36.709 -7.084 1.00 32.17 174 GLY D O 1
ATOM 11239 N N . GLY D 1 174 ? 77.413 -34.878 -8.256 1.00 30.71 175 GLY D N 1
ATOM 11240 C CA . GLY D 1 174 ? 78.672 -34.793 -8.975 1.00 31.26 175 GLY D CA 1
ATOM 11241 C C . GLY D 1 174 ? 78.810 -35.918 -9.987 1.00 31.73 175 GLY D C 1
ATOM 11242 O O . GLY D 1 174 ? 77.841 -36.649 -10.257 1.00 32.17 175 GLY D O 1
ATOM 11243 N N . TRP D 1 175 ? 80.022 -36.088 -10.513 1.00 32.10 176 TRP D N 1
ATOM 11244 C CA . TRP D 1 175 ? 80.324 -37.099 -11.534 1.00 32.07 176 TRP D CA 1
ATOM 11245 C C . TRP D 1 175 ? 80.279 -38.504 -10.978 1.00 33.04 176 TRP D C 1
ATOM 11246 O O . TRP D 1 175 ? 80.092 -39.473 -11.724 1.00 33.50 176 TRP D O 1
ATOM 11257 N N . ASP D 1 176 ? 80.395 -38.608 -9.655 1.00 34.22 177 ASP D N 1
ATOM 11258 C CA . ASP D 1 176 ? 80.770 -39.864 -8.997 1.00 34.51 177 ASP D CA 1
ATOM 11259 C C . ASP D 1 176 ? 79.982 -40.181 -7.727 1.00 34.42 177 ASP D C 1
ATOM 11260 O O . ASP D 1 176 ? 80.321 -41.134 -7.004 1.00 34.40 177 ASP D O 1
ATOM 11265 N N . TYR D 1 177 ? 78.954 -39.382 -7.453 1.00 33.99 178 TYR D N 1
ATOM 11266 C CA . TYR D 1 177 ? 78.103 -39.555 -6.280 1.00 34.75 178 TYR D CA 1
ATOM 11267 C C . TYR D 1 177 ? 78.817 -39.226 -4.954 1.00 35.06 178 TYR D C 1
ATOM 11268 O O . TYR D 1 177 ? 78.314 -39.527 -3.881 1.00 35.45 178 TYR D O 1
ATOM 11277 N N . LYS D 1 178 ? 79.985 -38.606 -5.023 1.00 35.33 179 LYS D N 1
ATOM 11278 C CA . LYS D 1 178 ? 80.581 -38.059 -3.808 1.00 35.97 179 LYS D CA 1
ATOM 11279 C C . LYS D 1 178 ? 80.292 -36.553 -3.707 1.00 35.54 179 LYS D C 1
ATOM 11280 O O . LYS D 1 178 ? 80.894 -35.859 -2.871 1.00 35.10 179 LYS D O 1
ATOM 11286 N N . GLY D 1 179 ? 79.407 -36.054 -4.576 1.00 34.94 180 GLY D N 1
ATOM 11287 C CA . GLY D 1 179 ? 78.862 -34.706 -4.460 1.00 34.10 180 GLY D CA 1
ATOM 11288 C C . GLY D 1 179 ? 79.290 -33.731 -5.524 1.00 34.37 180 GLY D C 1
ATOM 11289 O O . GLY D 1 179 ? 80.348 -33.872 -6.101 1.00 34.44 180 GLY D O 1
ATOM 11290 N N . ALA D 1 180 ? 78.457 -32.731 -5.796 1.00 34.10 181 ALA D N 1
ATOM 11291 C CA . ALA D 1 180 ? 78.849 -31.652 -6.668 1.00 34.16 181 ALA D CA 1
ATOM 11292 C C . ALA D 1 180 ? 79.977 -30.869 -5.979 1.00 34.65 181 ALA D C 1
ATOM 11293 O O . ALA D 1 180 ? 80.092 -30.922 -4.746 1.00 34.87 181 ALA D O 1
ATOM 11295 N N . ASP D 1 181 ? 80.805 -30.154 -6.743 1.00 34.63 182 ASP D N 1
ATOM 11296 C CA . ASP D 1 181 ? 81.819 -29.298 -6.105 1.00 35.52 182 ASP D CA 1
ATOM 11297 C C . ASP D 1 181 ? 81.162 -28.220 -5.193 1.00 35.31 182 ASP D C 1
ATOM 11298 O O . ASP D 1 181 ? 81.721 -27.860 -4.146 1.00 35.66 182 ASP D O 1
ATOM 11303 N N . LEU D 1 182 ? 79.977 -27.739 -5.582 1.00 33.92 183 LEU D N 1
ATOM 11304 C CA . LEU D 1 182 ? 79.194 -26.826 -4.754 1.00 33.41 183 LEU D CA 1
ATOM 11305 C C . LEU D 1 182 ? 77.728 -27.143 -4.880 1.00 32.93 183 LEU D C 1
ATOM 11306 O O . LEU D 1 182 ? 77.197 -27.066 -5.969 1.00 32.94 183 LEU D O 1
ATOM 11311 N N . ALA D 1 183 ? 77.078 -27.457 -3.765 1.00 33.01 184 ALA D N 1
ATOM 11312 C CA . ALA D 1 183 ? 75.612 -27.611 -3.708 1.00 32.65 184 ALA D CA 1
ATOM 11313 C C . ALA D 1 183 ? 75.013 -26.548 -2.796 1.00 32.63 184 ALA D C 1
ATOM 11314 O O . ALA D 1 183 ? 75.498 -26.349 -1.666 1.00 32.00 184 ALA D O 1
ATOM 11316 N N . CYS D 1 184 ? 74.015 -25.813 -3.292 1.00 31.46 185 CYS D N 1
ATOM 11317 C CA . CYS D 1 184 ? 73.248 -24.951 -2.418 1.00 31.11 185 CYS D CA 1
ATOM 11318 C C . CYS D 1 184 ? 72.017 -25.721 -1.953 1.00 31.19 185 CYS D C 1
ATOM 11319 O O . CYS D 1 184 ? 71.082 -25.961 -2.737 1.00 30.88 185 CYS D O 1
ATOM 11322 N N . VAL D 1 185 ? 72.006 -26.120 -0.688 1.00 30.36 186 VAL D N 1
ATOM 11323 C CA . VAL D 1 185 ? 70.908 -26.931 -0.196 1.00 30.19 186 VAL D CA 1
ATOM 11324 C C . VAL D 1 185 ? 69.858 -26.038 0.477 1.00 30.68 186 VAL D C 1
ATOM 11325 O O . VAL D 1 185 ? 70.143 -25.384 1.487 1.00 30.84 186 VAL D O 1
ATOM 11329 N N . VAL D 1 186 ? 68.642 -26.027 -0.081 1.00 30.57 187 VAL D N 1
ATOM 11330 C CA . VAL D 1 186 ? 67.561 -25.206 0.459 1.00 29.64 187 VAL D CA 1
ATOM 11331 C C . VAL D 1 186 ? 66.817 -26.006 1.533 1.00 30.94 187 VAL D C 1
ATOM 11332 O O . VAL D 1 186 ? 66.242 -27.076 1.250 1.00 29.55 187 VAL D O 1
ATOM 11336 N N . CYS D 1 187 ? 66.838 -25.471 2.761 1.00 30.70 188 CYS D N 1
ATOM 11337 C CA . CYS D 1 187 ? 66.239 -26.107 3.917 1.00 31.39 188 CYS D CA 1
ATOM 11338 C C . CYS D 1 187 ? 65.225 -25.207 4.630 1.00 31.53 188 CYS D C 1
ATOM 11339 O O . CYS D 1 187 ? 65.307 -23.972 4.559 1.00 31.41 188 CYS D O 1
ATOM 11342 N N . ARG D 1 188 ? 64.272 -25.852 5.302 1.00 31.92 189 ARG D N 1
ATOM 11343 C CA . ARG D 1 188 ? 63.357 -25.190 6.230 1.00 32.97 189 ARG D CA 1
ATOM 11344 C C . ARG D 1 188 ? 63.929 -25.364 7.649 1.00 33.73 189 ARG D C 1
ATOM 11345 O O . ARG D 1 188 ? 64.151 -26.487 8.106 1.00 34.06 189 ARG D O 1
ATOM 11353 N N . VAL D 1 189 ? 64.127 -24.256 8.344 1.00 34.59 190 VAL D N 1
ATOM 11354 C CA . VAL D 1 189 ? 64.689 -24.304 9.703 1.00 36.26 190 VAL D CA 1
ATOM 11355 C C . VAL D 1 189 ? 63.719 -24.974 10.674 1.00 36.82 190 VAL D C 1
ATOM 11356 O O . VAL D 1 189 ? 62.536 -24.620 10.747 1.00 36.54 190 VAL D O 1
ATOM 11360 N N . SER D 1 190 ? 64.200 -25.997 11.367 1.00 38.43 191 SER D N 1
ATOM 11361 C CA . SER D 1 190 ? 63.377 -26.664 12.359 1.00 40.95 191 SER D CA 1
ATOM 11362 C C . SER D 1 190 ? 64.211 -27.301 13.449 1.00 43.23 191 SER D C 1
ATOM 11363 O O . SER D 1 190 ? 65.059 -28.176 13.150 1.00 42.79 191 SER D O 1
ATOM 11366 N N . ASP D 1 191 ? 63.930 -26.913 14.700 1.00 45.35 192 ASP D N 1
ATOM 11367 C CA . ASP D 1 191 ? 64.623 -27.499 15.856 1.00 48.52 192 ASP D CA 1
ATOM 11368 C C . ASP D 1 191 ? 64.156 -28.890 16.210 1.00 49.52 192 ASP D C 1
ATOM 11369 O O . ASP D 1 191 ? 64.919 -29.681 16.767 1.00 49.96 192 ASP D O 1
ATOM 11374 N N . ASP D 1 192 ? 62.916 -29.194 15.873 1.00 51.04 193 ASP D N 1
ATOM 11375 C CA . ASP D 1 192 ? 62.432 -30.555 16.000 1.00 52.83 193 ASP D CA 1
ATOM 11376 C C . ASP D 1 192 ? 61.742 -31.028 14.711 1.00 53.27 193 ASP D C 1
ATOM 11377 O O . ASP D 1 192 ? 60.548 -30.781 14.517 1.00 54.10 193 ASP D O 1
ATOM 11382 N N . PRO D 1 193 ? 62.505 -31.693 13.819 1.00 53.90 194 PRO D N 1
ATOM 11383 C CA . PRO D 1 193 ? 62.016 -32.204 12.537 1.00 54.38 194 PRO D CA 1
ATOM 11384 C C . PRO D 1 193 ? 60.875 -33.194 12.650 1.00 54.72 194 PRO D C 1
ATOM 11385 O O . PRO D 1 193 ? 60.211 -33.451 11.642 1.00 54.92 194 PRO D O 1
ATOM 11389 N N . SER D 1 194 ? 60.650 -33.746 13.847 1.00 54.93 195 SER D N 1
ATOM 11390 C CA . SER D 1 194 ? 59.520 -34.649 14.093 1.00 54.78 195 SER D CA 1
ATOM 11391 C C . SER D 1 194 ? 58.204 -33.875 14.256 1.00 54.73 195 SER D C 1
ATOM 11392 O O . SER D 1 194 ? 57.113 -34.439 14.099 1.00 54.84 195 SER D O 1
ATOM 11395 N N . LYS D 1 195 ? 58.314 -32.589 14.588 1.00 54.03 196 LYS D N 1
ATOM 11396 C CA . LYS D 1 195 ? 57.150 -31.718 14.738 1.00 53.63 196 LYS D CA 1
ATOM 11397 C C . LYS D 1 195 ? 56.860 -30.991 13.430 1.00 52.37 196 LYS D C 1
ATOM 11398 O O . LYS D 1 195 ? 57.784 -30.655 12.702 1.00 52.20 196 LYS D O 1
ATOM 11404 N N . PRO D 1 196 ? 55.574 -30.728 13.134 1.00 51.52 197 PRO D N 1
ATOM 11405 C CA . PRO D 1 196 ? 55.214 -30.118 11.851 1.00 50.27 197 PRO D CA 1
ATOM 11406 C C . PRO D 1 196 ? 55.554 -28.634 11.837 1.00 49.16 197 PRO D C 1
ATOM 11407 O O . PRO D 1 196 ? 55.704 -28.030 12.896 1.00 48.45 197 PRO D O 1
ATOM 11411 N N . GLN D 1 197 ? 55.677 -28.056 10.645 1.00 47.15 198 GLN D N 1
ATOM 11412 C CA . GLN D 1 197 ? 55.877 -26.622 10.527 1.00 45.72 198 GLN D CA 1
ATOM 11413 C C . GLN D 1 197 ? 54.758 -25.907 11.272 1.00 45.79 198 GLN D C 1
ATOM 11414 O O . GLN D 1 197 ? 53.567 -26.274 11.164 1.00 45.09 198 GLN D O 1
ATOM 11420 N N . ASP D 1 198 ? 55.158 -24.888 12.019 1.00 45.76 199 ASP D N 1
ATOM 11421 C CA . ASP D 1 198 ? 54.227 -24.059 12.762 1.00 46.32 199 ASP D CA 1
ATOM 11422 C C . ASP D 1 198 ? 53.275 -23.301 11.835 1.00 45.81 199 ASP D C 1
ATOM 11423 O O . ASP D 1 198 ? 53.706 -22.442 11.058 1.00 45.22 199 ASP D O 1
ATOM 11428 N N . PRO D 1 199 ? 51.970 -23.598 11.940 1.00 45.95 200 PRO D N 1
ATOM 11429 C CA . PRO D 1 199 ? 50.977 -23.043 11.018 1.00 46.31 200 PRO D CA 1
ATOM 11430 C C . PRO D 1 199 ? 50.750 -21.539 11.185 1.00 47.05 200 PRO D C 1
ATOM 11431 O O . PRO D 1 199 ? 50.054 -20.929 10.364 1.00 47.21 200 PRO D O 1
ATOM 11435 N N . ASN D 1 200 ? 51.337 -20.958 12.233 1.00 47.49 201 ASN D N 1
ATOM 11436 C CA . ASN D 1 200 ? 51.202 -19.533 12.520 1.00 47.72 201 ASN D CA 1
ATOM 11437 C C . ASN D 1 200 ? 52.409 -18.712 12.107 1.00 47.56 201 ASN D C 1
ATOM 11438 O O . ASN D 1 200 ? 52.412 -17.486 12.284 1.00 48.09 201 ASN D O 1
ATOM 11443 N N . VAL D 1 201 ? 53.440 -19.356 11.559 1.00 46.64 202 VAL D N 1
ATOM 11444 C CA . VAL D 1 201 ? 54.558 -18.572 11.018 1.00 45.81 202 VAL D CA 1
ATOM 11445 C C . VAL D 1 201 ? 54.661 -18.670 9.480 1.00 44.70 202 VAL D C 1
ATOM 11446 O O . VAL D 1 201 ? 54.538 -19.756 8.915 1.00 45.91 202 VAL D O 1
ATOM 11450 N N . ASP D 1 202 ? 54.810 -17.519 8.829 1.00 42.65 203 ASP D N 1
ATOM 11451 C CA . ASP D 1 202 ? 55.106 -17.406 7.407 1.00 40.66 203 ASP D CA 1
ATOM 11452 C C . ASP D 1 202 ? 56.322 -18.300 7.009 1.00 38.62 203 ASP D C 1
ATOM 11453 O O . ASP D 1 202 ? 57.429 -18.081 7.495 1.00 36.93 203 ASP D O 1
ATOM 11458 N N . PRO D 1 203 ? 56.098 -19.328 6.148 1.00 36.64 204 PRO D N 1
ATOM 11459 C CA . PRO D 1 203 ? 57.183 -20.251 5.769 1.00 35.42 204 PRO D CA 1
ATOM 11460 C C . PRO D 1 203 ? 58.437 -19.600 5.196 1.00 33.89 204 PRO D C 1
ATOM 11461 O O . PRO D 1 203 ? 59.519 -20.127 5.392 1.00 33.37 204 PRO D O 1
ATOM 11465 N N . ALA D 1 204 ? 58.296 -18.470 4.515 1.00 33.42 205 ALA D N 1
ATOM 11466 C CA . ALA D 1 204 ? 59.448 -17.769 3.946 1.00 33.49 205 ALA D CA 1
ATOM 11467 C C . ALA D 1 204 ? 60.437 -17.302 5.011 1.00 34.58 205 ALA D C 1
ATOM 11468 O O . ALA D 1 204 ? 61.624 -17.151 4.718 1.00 34.50 205 ALA D O 1
ATOM 11470 N N . THR D 1 205 ? 59.956 -17.061 6.244 1.00 34.50 206 THR D N 1
ATOM 11471 C CA . THR D 1 205 ? 60.857 -16.632 7.324 1.00 34.10 206 THR D CA 1
ATOM 11472 C C . THR D 1 205 ? 61.741 -17.750 7.833 1.00 34.59 206 THR D C 1
ATOM 11473 O O . THR D 1 205 ? 62.661 -17.506 8.606 1.00 35.05 206 THR D O 1
ATOM 11477 N N . GLN D 1 206 ? 61.481 -18.977 7.389 1.00 34.27 207 GLN D N 1
ATOM 11478 C CA . GLN D 1 206 ? 62.152 -20.137 7.967 1.00 33.18 207 GLN D CA 1
ATOM 11479 C C . GLN D 1 206 ? 63.167 -20.794 7.013 1.00 32.29 207 GLN D C 1
ATOM 11480 O O . GLN D 1 206 ? 63.709 -21.858 7.295 1.00 31.90 207 GLN D O 1
ATOM 11486 N N . ILE D 1 207 ? 63.460 -20.127 5.903 1.00 30.81 208 ILE D N 1
ATOM 11487 C CA . ILE D 1 207 ? 64.280 -20.711 4.863 1.00 29.91 208 ILE D CA 1
ATOM 11488 C C . ILE D 1 207 ? 65.770 -20.492 5.157 1.00 30.25 208 ILE D C 1
ATOM 11489 O O . ILE D 1 207 ? 66.184 -19.391 5.509 1.00 29.69 208 ILE D O 1
ATOM 11494 N N . ALA D 1 208 ? 66.569 -21.548 5.013 1.00 30.10 209 ALA D N 1
ATOM 11495 C CA . ALA D 1 208 ? 68.019 -21.396 5.076 1.00 30.14 209 ALA D CA 1
ATOM 11496 C C . ALA D 1 208 ? 68.621 -22.074 3.865 1.00 30.36 209 ALA D C 1
ATOM 11497 O O . ALA D 1 208 ? 68.103 -23.099 3.401 1.00 30.13 209 ALA D O 1
ATOM 11499 N N . VAL D 1 209 ? 69.733 -21.530 3.389 1.00 30.05 210 VAL D N 1
ATOM 11500 C CA . VAL D 1 209 ? 70.495 -22.170 2.339 1.00 31.14 210 VAL D CA 1
ATOM 11501 C C . VAL D 1 209 ? 71.883 -22.478 2.887 1.00 31.78 210 VAL D C 1
ATOM 11502 O O . VAL D 1 209 ? 72.611 -21.562 3.301 1.00 32.23 210 VAL D O 1
ATOM 11506 N N . LEU D 1 210 ? 72.222 -23.767 2.860 1.00 31.45 211 LEU D N 1
ATOM 11507 C CA . LEU D 1 210 ? 73.481 -24.301 3.352 1.00 31.43 211 LEU D CA 1
ATOM 11508 C C . LEU D 1 210 ? 74.326 -24.792 2.184 1.00 31.85 211 LEU D C 1
ATOM 11509 O O . LEU D 1 210 ? 73.861 -25.540 1.331 1.00 30.99 211 LEU D O 1
ATOM 11514 N N . LEU D 1 211 ? 75.562 -24.327 2.138 1.00 32.01 212 LEU D N 1
ATOM 11515 C CA . LEU D 1 211 ? 76.482 -24.651 1.045 1.00 33.22 212 LEU D CA 1
ATOM 11516 C C . LEU D 1 211 ? 77.162 -25.966 1.409 1.00 33.62 212 LEU D C 1
ATOM 11517 O O . LEU D 1 211 ? 77.617 -26.119 2.549 1.00 34.13 212 LEU D O 1
ATOM 11522 N N . VAL D 1 212 ? 77.163 -26.925 0.486 1.00 33.14 213 VAL D N 1
ATOM 11523 C CA . VAL D 1 212 ? 77.711 -28.255 0.744 1.00 33.24 213 VAL D CA 1
ATOM 11524 C C . VAL D 1 212 ? 78.691 -28.567 -0.395 1.00 34.29 213 VAL D C 1
ATOM 11525 O O . VAL D 1 212 ? 78.339 -28.474 -1.602 1.00 34.50 213 VAL D O 1
ATOM 11529 N N . THR D 1 213 ? 79.935 -28.880 -0.022 1.00 34.27 214 THR D N 1
ATOM 11530 C CA . THR D 1 213 ? 80.989 -29.183 -0.986 1.00 34.85 214 THR D CA 1
ATOM 11531 C C . THR D 1 213 ? 81.314 -30.655 -0.862 1.00 34.63 214 THR D C 1
ATOM 11532 O O . THR D 1 213 ? 80.782 -31.333 0.006 1.00 34.96 214 THR D O 1
ATOM 11536 N N . ARG D 1 214 ? 82.231 -31.127 -1.698 1.00 35.29 215 ARG D N 1
ATOM 11537 C CA . ARG D 1 214 ? 82.793 -32.476 -1.578 1.00 35.65 215 ARG D CA 1
ATOM 11538 C C . ARG D 1 214 ? 83.518 -32.720 -0.244 1.00 36.38 215 ARG D C 1
ATOM 11539 O O . ARG D 1 214 ? 83.393 -33.800 0.363 1.00 36.29 215 ARG D O 1
ATOM 11547 N N . GLU D 1 215 ? 84.236 -31.707 0.232 1.00 37.27 216 GLU D N 1
ATOM 11548 C CA . GLU D 1 215 ? 84.841 -31.742 1.577 1.00 38.13 216 GLU D CA 1
ATOM 11549 C C . GLU D 1 215 ? 83.782 -31.934 2.667 1.00 37.74 216 GLU D C 1
ATOM 11550 O O . GLU D 1 215 ? 83.925 -32.798 3.556 1.00 37.85 216 GLU D O 1
ATOM 11556 N N . THR D 1 216 ? 82.698 -31.163 2.578 1.00 37.45 217 THR D N 1
ATOM 11557 C CA . THR D 1 216 ? 81.587 -31.272 3.532 1.00 36.69 217 THR D CA 1
ATOM 11558 C C . THR D 1 216 ? 81.106 -32.712 3.679 1.00 37.13 217 THR D C 1
ATOM 11559 O O . THR D 1 216 ? 80.947 -33.221 4.808 1.00 36.88 217 THR D O 1
ATOM 11563 N N . ILE D 1 217 ? 80.892 -33.354 2.530 1.00 37.39 218 ILE D N 1
ATOM 11564 C CA . ILE D 1 217 ? 80.420 -34.743 2.433 1.00 37.21 218 ILE D CA 1
ATOM 11565 C C . ILE D 1 217 ? 81.455 -35.725 2.985 1.00 37.53 218 ILE D C 1
ATOM 11566 O O . ILE D 1 217 ? 81.100 -36.627 3.773 1.00 37.63 218 ILE D O 1
ATOM 11571 N N . ALA D 1 218 ? 82.715 -35.538 2.576 1.00 37.35 219 ALA D N 1
ATOM 11572 C CA . ALA D 1 218 ? 83.857 -36.311 3.090 1.00 38.04 219 ALA D CA 1
ATOM 11573 C C . ALA D 1 218 ? 83.973 -36.213 4.621 1.00 38.61 219 ALA D C 1
ATOM 11574 O O . ALA D 1 218 ? 84.329 -37.191 5.293 1.00 38.80 219 ALA D O 1
ATOM 11576 N N . ASN D 1 219 ? 83.633 -35.052 5.168 1.00 39.03 220 ASN D N 1
ATOM 11577 C CA . ASN D 1 219 ? 83.704 -34.848 6.610 1.00 39.81 220 ASN D CA 1
ATOM 11578 C C . ASN D 1 219 ? 82.571 -35.436 7.409 1.00 40.04 220 ASN D C 1
ATOM 11579 O O . ASN D 1 219 ? 82.549 -35.292 8.631 1.00 41.03 220 ASN D O 1
ATOM 11584 N N . ASN D 1 220 ? 81.626 -36.084 6.730 1.00 39.91 221 ASN D N 1
ATOM 11585 C CA . ASN D 1 220 ? 80.495 -36.729 7.379 1.00 39.95 221 ASN D CA 1
ATOM 11586 C C . ASN D 1 220 ? 80.600 -38.236 7.289 1.00 40.78 221 ASN D C 1
ATOM 11587 O O . ASN D 1 220 ? 81.245 -38.754 6.389 1.00 40.41 221 ASN D O 1
ATOM 11592 N N . LYS D 1 221 ? 79.939 -38.929 8.212 1.00 42.56 222 LYS D N 1
ATOM 11593 C CA . LYS D 1 221 ? 79.766 -40.383 8.157 1.00 44.49 222 LYS D CA 1
ATOM 11594 C C . LYS D 1 221 ? 79.128 -40.824 6.838 1.00 45.57 222 LYS D C 1
ATOM 11595 O O . LYS D 1 221 ? 78.395 -40.050 6.202 1.00 45.29 222 LYS D O 1
ATOM 11601 N N . LYS D 1 222 ? 79.405 -42.068 6.443 1.00 46.65 223 LYS D N 1
ATOM 11602 C CA . LYS D 1 222 ? 79.082 -42.572 5.090 1.00 48.31 223 LYS D CA 1
ATOM 11603 C C . LYS D 1 222 ? 77.579 -42.550 4.831 1.00 47.58 223 LYS D C 1
ATOM 11604 O O . LYS D 1 222 ? 77.109 -42.220 3.736 1.00 48.17 223 LYS D O 1
ATOM 11610 N N . ASP D 1 223 ? 76.842 -42.878 5.879 1.00 46.73 224 ASP D N 1
ATOM 11611 C CA . ASP D 1 223 ? 75.402 -43.021 5.839 1.00 46.02 224 ASP D CA 1
ATOM 11612 C C . ASP D 1 223 ? 74.667 -41.677 5.984 1.00 43.91 224 ASP D C 1
ATOM 11613 O O . ASP D 1 223 ? 73.440 -41.653 6.015 1.00 42.83 224 ASP D O 1
ATOM 11618 N N . ALA D 1 224 ? 75.405 -40.574 6.123 1.00 42.09 225 ALA D N 1
ATOM 11619 C CA . ALA D 1 224 ? 74.773 -39.259 6.363 1.00 41.12 225 ALA D CA 1
ATOM 11620 C C . ALA D 1 224 ? 74.356 -38.617 5.042 1.00 39.77 225 ALA D C 1
ATOM 11621 O O . ALA D 1 224 ? 73.512 -37.726 5.009 1.00 40.52 225 ALA D O 1
ATOM 11623 N N . TYR D 1 225 ? 74.982 -39.071 3.970 1.00 38.49 226 TYR D N 1
ATOM 11624 C CA . TYR D 1 225 ? 74.705 -38.612 2.624 1.00 37.70 226 TYR D CA 1
ATOM 11625 C C . TYR D 1 225 ? 74.619 -39.840 1.722 1.00 37.30 226 TYR D C 1
ATOM 11626 O O . TYR D 1 225 ? 75.624 -40.527 1.501 1.00 37.86 226 TYR D O 1
ATOM 11635 N N . GLN D 1 226 ? 73.428 -40.114 1.212 1.00 36.62 227 GLN D N 1
ATOM 11636 C CA . GLN D 1 226 ? 73.170 -41.334 0.470 1.00 36.37 227 GLN D CA 1
ATOM 11637 C C . GLN D 1 226 ? 72.413 -41.022 -0.808 1.00 36.05 227 GLN D C 1
ATOM 11638 O O . GLN D 1 226 ? 71.402 -40.316 -0.771 1.00 35.02 227 GLN D O 1
ATOM 11644 N N . ILE D 1 227 ? 72.924 -41.531 -1.932 1.00 35.59 228 ILE D N 1
ATOM 11645 C CA . ILE D 1 227 ? 72.192 -41.467 -3.201 1.00 35.82 228 ILE D CA 1
ATOM 11646 C C . ILE D 1 227 ? 71.342 -42.715 -3.286 1.00 35.74 228 ILE D C 1
ATOM 11647 O O . ILE D 1 227 ? 71.868 -43.826 -3.327 1.00 35.47 228 ILE D O 1
ATOM 11652 N N . LEU D 1 228 ? 70.022 -42.519 -3.292 1.00 35.84 229 LEU D N 1
ATOM 11653 C CA . LEU D 1 228 ? 69.079 -43.618 -3.239 1.00 35.77 229 LEU D CA 1
ATOM 11654 C C . LEU D 1 228 ? 68.599 -44.045 -4.622 1.00 35.83 229 LEU D C 1
ATOM 11655 O O . LEU D 1 228 ? 68.091 -45.147 -4.786 1.00 35.95 229 LEU D O 1
ATOM 11660 N N . GLY D 1 229 ? 68.766 -43.186 -5.616 1.00 35.13 230 GLY D N 1
ATOM 11661 C CA . GLY D 1 229 ? 68.340 -43.534 -6.963 1.00 33.61 230 GLY D CA 1
ATOM 11662 C C . GLY D 1 229 ? 68.591 -42.419 -7.955 1.00 32.80 230 GLY D C 1
ATOM 11663 O O . GLY D 1 229 ? 68.976 -41.307 -7.594 1.00 31.73 230 GLY D O 1
ATOM 11664 N N . GLU D 1 230 ? 68.358 -42.731 -9.222 1.00 32.25 231 GLU D N 1
ATOM 11665 C CA . GLU D 1 230 ? 68.616 -41.808 -10.307 1.00 32.66 231 GLU D CA 1
ATOM 11666 C C . GLU D 1 230 ? 67.463 -41.973 -11.293 1.00 32.79 231 GLU D C 1
ATOM 11667 O O . GLU D 1 230 ? 67.413 -42.978 -11.992 1.00 32.89 231 GLU D O 1
ATOM 11673 N N . PRO D 1 231 ? 66.528 -41.000 -11.338 1.00 32.91 232 PRO D N 1
ATOM 11674 C CA . PRO D 1 231 ? 65.407 -41.056 -12.286 1.00 32.45 232 PRO D CA 1
ATOM 11675 C C . PRO D 1 231 ? 65.855 -41.348 -13.702 1.00 31.94 232 PRO D C 1
ATOM 11676 O O . PRO D 1 231 ? 66.841 -40.775 -14.186 1.00 31.32 232 PRO D O 1
ATOM 11680 N N . GLU D 1 232 ? 65.127 -42.240 -14.374 1.00 32.16 233 GLU D N 1
ATOM 11681 C CA . GLU D 1 232 ? 65.345 -42.445 -15.815 1.00 31.23 233 GLU D CA 1
ATOM 11682 C C . GLU D 1 232 ? 64.374 -41.520 -16.514 1.00 30.64 233 GLU D C 1
ATOM 11683 O O . GLU D 1 232 ? 63.160 -41.687 -16.408 1.00 31.62 233 GLU D O 1
ATOM 11689 N N . LEU D 1 233 ? 64.903 -40.533 -17.211 1.00 29.75 234 LEU D N 1
ATOM 11690 C CA . LEU D 1 233 ? 64.091 -39.453 -17.755 1.00 29.20 234 LEU D CA 1
ATOM 11691 C C . LEU D 1 233 ? 63.605 -39.794 -19.158 1.00 29.88 234 LEU D C 1
ATOM 11692 O O . LEU D 1 233 ? 64.263 -40.577 -19.871 1.00 30.34 234 LEU D O 1
ATOM 11697 N N . ALA D 1 234 ? 62.459 -39.214 -19.540 1.00 29.90 235 ALA D N 1
ATOM 11698 C CA . ALA D 1 234 ? 61.943 -39.333 -20.909 1.00 30.27 235 ALA D CA 1
ATOM 11699 C C . ALA D 1 234 ? 62.927 -38.776 -21.938 1.00 30.46 235 ALA D C 1
ATOM 11700 O O . ALA D 1 234 ? 63.129 -39.383 -22.976 1.00 31.51 235 ALA D O 1
ATOM 11702 N N . GLY D 1 235 ? 63.488 -37.601 -21.658 1.00 30.73 236 GLY D N 1
ATOM 11703 C CA . GLY D 1 235 ? 64.426 -36.898 -22.547 1.00 30.29 236 GLY D CA 1
ATOM 11704 C C . GLY D 1 235 ? 65.490 -36.310 -21.630 1.00 30.71 236 GLY D C 1
ATOM 11705 O O . GLY D 1 235 ? 65.410 -36.481 -20.414 1.00 30.42 236 GLY D O 1
ATOM 11706 N N . HIS D 1 236 ? 66.475 -35.604 -22.177 1.00 30.35 237 HIS D N 1
ATOM 11707 C CA . HIS D 1 236 ? 67.668 -35.213 -21.385 1.00 30.26 237 HIS D CA 1
ATOM 11708 C C . HIS D 1 236 ? 68.224 -36.425 -20.613 1.00 30.28 237 HIS D C 1
ATOM 11709 O O . HIS D 1 236 ? 68.485 -36.380 -19.386 1.00 29.76 237 HIS D O 1
ATOM 11716 N N . ILE D 1 237 ? 68.372 -37.522 -21.355 1.00 29.43 238 ILE D N 1
ATOM 11717 C CA . ILE D 1 237 ? 68.713 -38.839 -20.783 1.00 28.88 238 ILE D CA 1
ATOM 11718 C C . ILE D 1 237 ? 70.188 -38.928 -20.282 1.00 28.69 238 ILE D C 1
ATOM 11719 O O . ILE D 1 237 ? 70.594 -39.938 -19.701 1.00 27.28 238 ILE D O 1
ATOM 11724 N N . THR D 1 238 ? 70.969 -37.878 -20.520 1.00 29.06 239 THR D N 1
ATOM 11725 C CA . THR D 1 238 ? 72.370 -37.826 -20.059 1.00 31.13 239 THR D CA 1
ATOM 11726 C C . THR D 1 238 ? 72.574 -36.882 -18.841 1.00 32.18 239 THR D C 1
ATOM 11727 O O . THR D 1 238 ? 73.697 -36.682 -18.382 1.00 32.71 239 THR D O 1
ATOM 11731 N N . THR D 1 239 ? 71.513 -36.257 -18.340 1.00 32.79 240 THR D N 1
ATOM 11732 C CA . THR D 1 239 ? 71.681 -35.473 -17.119 1.00 33.10 240 THR D CA 1
ATOM 11733 C C . THR D 1 239 ? 71.641 -36.339 -15.864 1.00 33.21 240 THR D C 1
ATOM 11734 O O . THR D 1 239 ? 71.186 -37.474 -15.921 1.00 33.88 240 THR D O 1
ATOM 11738 N N . SER D 1 240 ? 72.166 -35.837 -14.741 1.00 33.70 241 SER D N 1
ATOM 11739 C CA . SER D 1 240 ? 72.001 -36.494 -13.454 1.00 33.17 241 SER D CA 1
ATOM 11740 C C . SER D 1 240 ? 71.273 -35.560 -12.477 1.00 32.73 241 SER D C 1
ATOM 11741 O O . SER D 1 240 ? 71.568 -34.380 -12.411 1.00 33.60 241 SER D O 1
ATOM 11744 N N . GLY D 1 241 ? 70.323 -36.090 -11.717 1.00 31.70 242 GLY D N 1
ATOM 11745 C CA . GLY D 1 241 ? 69.508 -35.279 -10.817 1.00 30.24 242 GLY D CA 1
ATOM 11746 C C . GLY D 1 241 ? 68.899 -36.248 -9.820 1.00 30.05 242 GLY D C 1
ATOM 11747 O O . GLY D 1 241 ? 67.679 -36.523 -9.842 1.00 28.75 242 GLY D O 1
ATOM 11748 N N . PRO D 1 242 ? 69.756 -36.799 -8.948 1.00 29.54 243 PRO D N 1
ATOM 11749 C CA . PRO D 1 242 ? 69.384 -38.001 -8.220 1.00 29.12 243 PRO D CA 1
ATOM 11750 C C . PRO D 1 242 ? 68.493 -37.751 -6.990 1.00 29.34 243 PRO D C 1
ATOM 11751 O O . PRO D 1 242 ? 68.174 -36.600 -6.652 1.00 28.60 243 PRO D O 1
ATOM 11755 N N . HIS D 1 243 ? 68.094 -38.851 -6.352 1.00 29.43 244 HIS D N 1
ATOM 11756 C CA . HIS D 1 243 ? 67.339 -38.825 -5.111 1.00 30.34 244 HIS D CA 1
ATOM 11757 C C . HIS D 1 243 ? 68.389 -38.966 -4.019 1.00 30.35 244 HIS D C 1
ATOM 11758 O O . HIS D 1 243 ? 69.096 -39.968 -3.985 1.00 31.46 244 HIS D O 1
ATOM 11765 N N . THR D 1 244 ? 68.521 -37.936 -3.191 1.00 30.28 245 THR D N 1
ATOM 11766 C CA . THR D 1 244 ? 69.561 -37.825 -2.158 1.00 30.69 245 THR D CA 1
ATOM 11767 C C . THR D 1 244 ? 68.907 -37.796 -0.777 1.00 31.79 245 THR D C 1
ATOM 11768 O O . THR D 1 244 ? 67.907 -37.100 -0.584 1.00 31.69 245 THR D O 1
ATOM 11772 N N . ARG D 1 245 ? 69.459 -38.554 0.178 1.00 32.83 246 ARG D N 1
ATOM 11773 C CA . ARG D 1 245 ? 69.006 -38.491 1.577 1.00 33.07 246 ARG D CA 1
ATOM 11774 C C . ARG D 1 245 ? 70.099 -37.985 2.522 1.00 33.39 246 ARG D C 1
ATOM 11775 O O . ARG D 1 245 ? 71.241 -38.482 2.494 1.00 34.24 246 ARG D O 1
ATOM 11783 N N . PHE D 1 246 ? 69.746 -36.989 3.330 1.00 33.01 247 PHE D N 1
ATOM 11784 C CA . PHE D 1 246 ? 70.610 -36.446 4.378 1.00 32.98 247 PHE D CA 1
ATOM 11785 C C . PHE D 1 246 ? 70.113 -37.010 5.701 1.00 33.81 247 PHE D C 1
ATOM 11786 O O . PHE D 1 246 ? 68.929 -36.868 6.031 1.00 33.58 247 PHE D O 1
ATOM 11794 N N . THR D 1 247 ? 70.985 -37.685 6.449 1.00 33.99 248 THR D N 1
ATOM 11795 C CA . THR D 1 247 ? 70.605 -38.115 7.800 1.00 34.22 248 THR D CA 1
ATOM 11796 C C . THR D 1 247 ? 71.660 -37.546 8.742 1.00 34.87 248 THR D C 1
ATOM 11797 O O . THR D 1 247 ? 72.842 -37.873 8.612 1.00 34.98 248 THR D O 1
ATOM 11801 N N . GLU D 1 248 ? 71.238 -36.677 9.656 1.00 35.15 249 GLU D N 1
ATOM 11802 C CA . GLU D 1 248 ? 72.163 -36.031 10.602 1.00 36.03 249 GLU D CA 1
ATOM 11803 C C . GLU D 1 248 ? 73.413 -35.591 9.877 1.00 35.94 249 GLU D C 1
ATOM 11804 O O . GLU D 1 248 ? 74.514 -35.954 10.282 1.00 36.03 249 GLU D O 1
ATOM 11810 N N . PHE D 1 249 ? 73.236 -34.815 8.807 1.00 35.08 250 PHE D N 1
ATOM 11811 C CA . PHE D 1 249 ? 74.349 -34.376 7.969 1.00 35.01 250 PHE D CA 1
ATOM 11812 C C . PHE D 1 249 ? 74.881 -33.005 8.466 1.00 35.29 250 PHE D C 1
ATOM 11813 O O . PHE D 1 249 ? 74.136 -32.022 8.475 1.00 34.76 250 PHE D O 1
ATOM 11821 N N . HIS D 1 250 ? 76.154 -32.953 8.879 1.00 34.68 251 HIS D N 1
ATOM 11822 C CA . HIS D 1 250 ? 76.731 -31.761 9.546 1.00 35.32 251 HIS D CA 1
ATOM 11823 C C . HIS D 1 250 ? 77.395 -30.766 8.590 1.00 34.69 251 HIS D C 1
ATOM 11824 O O . HIS D 1 250 ? 78.189 -31.150 7.732 1.00 34.55 251 HIS D O 1
ATOM 11831 N N . VAL D 1 251 ? 77.072 -29.487 8.743 1.00 34.34 252 VAL D N 1
ATOM 11832 C CA . VAL D 1 251 ? 77.613 -28.436 7.878 1.00 35.04 252 VAL D CA 1
ATOM 11833 C C . VAL D 1 251 ? 78.185 -27.305 8.741 1.00 35.98 252 VAL D C 1
ATOM 11834 O O . VAL D 1 251 ? 77.521 -26.870 9.682 1.00 36.91 252 VAL D O 1
ATOM 11838 N N . PRO D 1 252 ? 79.410 -26.821 8.435 1.00 36.27 253 PRO D N 1
ATOM 11839 C CA . PRO D 1 252 ? 79.945 -25.746 9.302 1.00 36.55 253 PRO D CA 1
ATOM 11840 C C . PRO D 1 252 ? 79.116 -24.475 9.178 1.00 36.84 253 PRO D C 1
ATOM 11841 O O . PRO D 1 252 ? 78.568 -24.211 8.097 1.00 36.60 253 PRO D O 1
ATOM 11845 N N . HIS D 1 253 ? 78.985 -23.722 10.274 1.00 36.84 254 HIS D N 1
ATOM 11846 C CA . HIS D 1 253 ? 78.246 -22.440 10.259 1.00 37.62 254 HIS D CA 1
ATOM 11847 C C . HIS D 1 253 ? 78.745 -21.446 9.175 1.00 36.86 254 HIS D C 1
ATOM 11848 O O . HIS D 1 253 ? 77.949 -20.698 8.620 1.00 36.86 254 HIS D O 1
ATOM 11855 N N . GLU D 1 254 ? 80.040 -21.456 8.868 1.00 36.28 255 GLU D N 1
ATOM 11856 C CA . GLU D 1 254 ? 80.611 -20.603 7.820 1.00 36.67 255 GLU D CA 1
ATOM 11857 C C . GLU D 1 254 ? 80.065 -20.907 6.416 1.00 36.04 255 GLU D C 1
ATOM 11858 O O . GLU D 1 254 ? 80.334 -20.163 5.453 1.00 35.42 255 GLU D O 1
ATOM 11864 N N . ASN D 1 255 ? 79.321 -22.006 6.299 1.00 35.46 256 ASN D N 1
ATOM 11865 C CA . ASN D 1 255 ? 78.795 -22.448 5.003 1.00 35.40 256 ASN D CA 1
ATOM 11866 C C . ASN D 1 255 ? 77.347 -22.039 4.861 1.00 35.56 256 ASN D C 1
ATOM 11867 O O . ASN D 1 255 ? 76.726 -22.320 3.851 1.00 35.92 256 ASN D O 1
ATOM 11872 N N . LEU D 1 256 ? 76.793 -21.398 5.893 1.00 35.46 257 LEU D N 1
ATOM 11873 C CA . LEU D 1 256 ? 75.436 -20.850 5.799 1.00 35.38 257 LEU D CA 1
ATOM 11874 C C . LEU D 1 256 ? 75.533 -19.661 4.875 1.00 35.33 257 LEU D C 1
ATOM 11875 O O . LEU D 1 256 ? 76.364 -18.790 5.112 1.00 36.21 257 LEU D O 1
ATOM 11880 N N . LEU D 1 257 ? 74.714 -19.630 3.818 1.00 35.03 258 LEU D N 1
ATOM 11881 C CA . LEU D 1 257 ? 74.840 -18.589 2.771 1.00 34.64 258 LEU D CA 1
ATOM 11882 C C . LEU D 1 257 ? 74.524 -17.162 3.247 1.00 34.53 258 LEU D C 1
ATOM 11883 O O . LEU D 1 257 ? 75.195 -16.213 2.850 1.00 34.38 258 LEU D O 1
ATOM 11888 N N . CYS D 1 258 ? 73.490 -17.030 4.070 1.00 35.04 259 CYS D N 1
ATOM 11889 C CA . CYS D 1 258 ? 73.081 -15.747 4.663 1.00 36.38 259 CYS D CA 1
ATOM 11890 C C . CYS D 1 258 ? 72.256 -16.061 5.889 1.00 36.71 259 CYS D C 1
ATOM 11891 O O . CYS D 1 258 ? 72.013 -17.227 6.188 1.00 36.44 259 CYS D O 1
ATOM 11894 N N . THR D 1 259 ? 71.842 -15.021 6.601 1.00 37.87 260 THR D N 1
ATOM 11895 C CA . THR D 1 259 ? 70.878 -15.147 7.696 1.00 38.77 260 THR D CA 1
ATOM 11896 C C . THR D 1 259 ? 69.614 -15.867 7.208 1.00 38.16 260 THR D C 1
ATOM 11897 O O . THR D 1 259 ? 69.052 -15.488 6.175 1.00 38.59 260 THR D O 1
ATOM 11901 N N . PRO D 1 260 ? 69.179 -16.919 7.930 1.00 37.87 261 PRO D N 1
ATOM 11902 C CA . PRO D 1 260 ? 67.923 -17.606 7.584 1.00 37.81 261 PRO D CA 1
ATOM 11903 C C . PRO D 1 260 ? 66.710 -16.652 7.564 1.00 37.99 261 PRO D C 1
ATOM 11904 O O . PRO D 1 260 ? 66.661 -15.697 8.352 1.00 38.76 261 PRO D O 1
ATOM 11908 N N . GLY D 1 261 ? 65.754 -16.888 6.672 1.00 37.37 262 GLY D N 1
ATOM 11909 C CA . GLY D 1 261 ? 64.563 -16.023 6.580 1.00 36.31 262 GLY D CA 1
ATOM 11910 C C . GLY D 1 261 ? 64.342 -15.413 5.212 1.00 35.87 262 GLY D C 1
ATOM 11911 O O . GLY D 1 261 ? 64.774 -15.981 4.206 1.00 35.56 262 GLY D O 1
ATOM 11912 N N . LEU D 1 262 ? 63.686 -14.252 5.171 1.00 35.36 263 LEU D N 1
ATOM 11913 C CA . LEU D 1 262 ? 63.322 -13.612 3.897 1.00 35.61 263 LEU D CA 1
ATOM 11914 C C . LEU D 1 262 ? 64.501 -13.441 2.932 1.00 35.35 263 LEU D C 1
ATOM 11915 O O . LEU D 1 262 ? 64.332 -13.514 1.710 1.00 34.50 263 LEU D O 1
ATOM 11920 N N . LYS D 1 263 ? 65.690 -13.212 3.483 1.00 35.11 264 LYS D N 1
ATOM 11921 C CA . LYS D 1 263 ? 66.867 -12.963 2.674 1.00 35.56 264 LYS D CA 1
ATOM 11922 C C . LYS D 1 263 ? 67.309 -14.233 1.953 1.00 34.84 264 LYS D C 1
ATOM 11923 O O . LYS D 1 263 ? 67.662 -14.186 0.781 1.00 34.30 264 LYS D O 1
ATOM 11929 N N . ALA D 1 264 ? 67.280 -15.350 2.668 1.00 33.52 265 ALA D N 1
ATOM 11930 C CA . ALA D 1 264 ? 67.487 -16.657 2.072 1.00 33.95 265 ALA D CA 1
ATOM 11931 C C . ALA D 1 264 ? 66.427 -16.952 1.004 1.00 33.88 265 ALA D C 1
ATOM 11932 O O . ALA D 1 264 ? 66.765 -17.344 -0.120 1.00 33.69 265 ALA D O 1
ATOM 11934 N N . GLN D 1 265 ? 65.156 -16.737 1.351 1.00 33.62 266 GLN D N 1
ATOM 11935 C CA . GLN D 1 265 ? 64.071 -16.997 0.411 1.00 34.06 266 GLN D CA 1
ATOM 11936 C C . GLN D 1 265 ? 64.266 -16.117 -0.831 1.00 34.06 266 GLN D C 1
ATOM 11937 O O . GLN D 1 265 ? 64.136 -16.607 -1.966 1.00 33.67 266 GLN D O 1
ATOM 11943 N N . GLY D 1 266 ? 64.600 -14.840 -0.622 1.00 33.29 267 GLY D N 1
ATOM 11944 C CA . GLY D 1 266 ? 64.809 -13.914 -1.737 1.00 32.85 267 GLY D CA 1
ATOM 11945 C C . GLY D 1 266 ? 65.900 -14.376 -2.695 1.00 32.70 267 GLY D C 1
ATOM 11946 O O . GLY D 1 266 ? 65.804 -14.197 -3.912 1.00 32.27 267 GLY D O 1
ATOM 11947 N N . LEU D 1 267 ? 66.966 -14.933 -2.142 1.00 32.33 268 LEU D N 1
ATOM 11948 C CA . LEU D 1 267 ? 68.061 -15.438 -2.963 1.00 32.77 268 LEU D CA 1
ATOM 11949 C C . LEU D 1 267 ? 67.633 -16.626 -3.864 1.00 32.47 268 LEU D C 1
ATOM 11950 O O . LEU D 1 267 ? 67.980 -16.674 -5.063 1.00 31.88 268 LEU D O 1
ATOM 11955 N N . VAL D 1 268 ? 66.874 -17.558 -3.282 1.00 31.90 269 VAL D N 1
ATOM 11956 C CA . VAL D 1 268 ? 66.290 -18.668 -4.037 1.00 31.95 269 VAL D CA 1
ATOM 11957 C C . VAL D 1 268 ? 65.344 -18.169 -5.134 1.00 31.68 269 VAL D C 1
ATOM 11958 O O . VAL D 1 268 ? 65.471 -18.573 -6.308 1.00 30.85 269 VAL D O 1
ATOM 11962 N N . GLU D 1 269 ? 64.425 -17.270 -4.749 1.00 31.28 270 GLU D N 1
ATOM 11963 C CA . GLU D 1 269 ? 63.434 -16.697 -5.666 1.00 30.60 270 GLU D CA 1
ATOM 11964 C C . GLU D 1 269 ? 64.099 -15.977 -6.842 1.00 30.54 270 GLU D C 1
ATOM 11965 O O . GLU D 1 269 ? 63.676 -16.146 -7.987 1.00 29.78 270 GLU D O 1
ATOM 11971 N N . THR D 1 270 ? 65.133 -15.180 -6.540 1.00 29.78 271 THR D N 1
ATOM 11972 C CA . THR D 1 270 ? 65.867 -14.450 -7.550 1.00 29.64 271 THR D CA 1
ATOM 11973 C C . THR D 1 270 ? 66.571 -15.407 -8.525 1.00 29.25 271 THR D C 1
ATOM 11974 O O . THR D 1 270 ? 66.516 -15.207 -9.747 1.00 28.53 271 THR D O 1
ATOM 11978 N N . ALA D 1 271 ? 67.213 -16.433 -7.964 1.00 28.85 272 ALA D N 1
ATOM 11979 C CA . ALA D 1 271 ? 67.967 -17.415 -8.733 1.00 28.76 272 ALA D CA 1
ATOM 11980 C C . ALA D 1 271 ? 67.048 -18.135 -9.717 1.00 28.69 272 ALA D C 1
ATOM 11981 O O . ALA D 1 271 ? 67.386 -18.276 -10.891 1.00 28.31 272 ALA D O 1
ATOM 11983 N N . PHE D 1 272 ? 65.886 -18.558 -9.234 1.00 28.63 273 PHE D N 1
ATOM 11984 C CA . PHE D 1 272 ? 64.900 -19.219 -10.069 1.00 29.41 273 PHE D CA 1
ATOM 11985 C C . PHE D 1 272 ? 64.124 -18.296 -11.005 1.00 29.73 273 PHE D C 1
ATOM 11986 O O . PHE D 1 272 ? 63.477 -18.786 -11.942 1.00 30.34 273 PHE D O 1
ATOM 11994 N N . ALA D 1 273 ? 64.152 -16.986 -10.745 1.00 30.12 274 ALA D N 1
ATOM 11995 C CA . ALA D 1 273 ? 63.523 -16.020 -11.655 1.00 29.43 274 ALA D CA 1
ATOM 11996 C C . ALA D 1 273 ? 64.488 -15.723 -12.781 1.00 29.85 274 ALA D C 1
ATOM 11997 O O . ALA D 1 273 ? 64.072 -15.558 -13.936 1.00 30.54 274 ALA D O 1
ATOM 11999 N N . MET D 1 274 ? 65.782 -15.666 -12.480 1.00 29.36 275 MET D N 1
ATOM 12000 C CA . MET D 1 274 ? 66.769 -15.617 -13.562 1.00 30.39 275 MET D CA 1
ATOM 12001 C C . MET D 1 274 ? 66.670 -16.857 -14.469 1.00 29.30 275 MET D C 1
ATOM 12002 O O . MET D 1 274 ? 66.656 -16.735 -15.685 1.00 29.40 275 MET D O 1
ATOM 12007 N N . SER D 1 275 ? 66.610 -18.043 -13.874 1.00 28.25 276 SER D N 1
ATOM 12008 C CA . SER D 1 275 ? 66.528 -19.245 -14.674 1.00 28.07 276 SER D CA 1
ATOM 12009 C C . SER D 1 275 ? 65.202 -19.316 -15.393 1.00 27.21 276 SER D C 1
ATOM 12010 O O . SER D 1 275 ? 65.155 -19.837 -16.496 1.00 26.78 276 SER D O 1
ATOM 12013 N N . ALA D 1 276 ? 64.127 -18.808 -14.786 1.00 27.72 277 ALA D N 1
ATOM 12014 C CA . ALA D 1 276 ? 62.817 -18.792 -15.491 1.00 28.11 277 ALA D CA 1
ATOM 12015 C C . ALA D 1 276 ? 62.894 -18.126 -16.866 1.00 29.20 277 ALA D C 1
ATOM 12016 O O . ALA D 1 276 ? 62.316 -18.646 -17.816 1.00 29.04 277 ALA D O 1
ATOM 12018 N N . ALA D 1 277 ? 63.591 -16.987 -16.958 1.00 29.06 278 ALA D N 1
ATOM 12019 C CA . ALA D 1 277 ? 63.753 -16.269 -18.215 1.00 30.11 278 ALA D CA 1
ATOM 12020 C C . ALA D 1 277 ? 64.664 -17.031 -19.188 1.00 30.73 278 ALA D C 1
ATOM 12021 O O . ALA D 1 277 ? 64.341 -17.158 -20.371 1.00 30.98 278 ALA D O 1
ATOM 12023 N N . LEU D 1 278 ? 65.780 -17.560 -18.677 1.00 30.49 279 LEU D N 1
ATOM 12024 C CA . LEU D 1 278 ? 66.823 -18.154 -19.523 1.00 30.52 279 LEU D CA 1
ATOM 12025 C C . LEU D 1 278 ? 66.478 -19.538 -20.104 1.00 30.91 279 LEU D C 1
ATOM 12026 O O . LEU D 1 278 ? 67.009 -19.969 -21.144 1.00 29.82 279 LEU D O 1
ATOM 12031 N N . VAL D 1 279 ? 65.576 -20.216 -19.411 1.00 30.10 280 VAL D N 1
ATOM 12032 C CA . VAL D 1 279 ? 65.075 -21.529 -19.783 1.00 30.81 280 VAL D CA 1
ATOM 12033 C C . VAL D 1 279 ? 64.300 -21.436 -21.112 1.00 30.07 280 VAL D C 1
ATOM 12034 O O . VAL D 1 279 ? 64.266 -22.380 -21.911 1.00 30.12 280 VAL D O 1
ATOM 12038 N N . GLY D 1 280 ? 63.716 -20.270 -21.361 1.00 30.17 281 GLY D N 1
ATOM 12039 C CA . GLY D 1 280 ? 63.099 -19.960 -22.650 1.00 29.98 281 GLY D CA 1
ATOM 12040 C C . GLY D 1 280 ? 64.055 -20.112 -23.833 1.00 30.00 281 GLY D C 1
ATOM 12041 O O . GLY D 1 280 ? 63.634 -20.526 -24.916 1.00 30.12 281 GLY D O 1
ATOM 12042 N N . ALA D 1 281 ? 65.337 -19.790 -23.626 1.00 29.44 282 ALA D N 1
ATOM 12043 C CA . ALA D 1 281 ? 66.376 -19.955 -24.669 1.00 29.11 282 ALA D CA 1
ATOM 12044 C C . ALA D 1 281 ? 66.659 -21.434 -24.942 1.00 29.41 282 ALA D C 1
ATOM 12045 O O . ALA D 1 281 ? 66.907 -21.828 -26.095 1.00 30.37 282 ALA D O 1
ATOM 12047 N N . MET D 1 282 ? 66.617 -22.259 -23.896 1.00 29.20 283 MET D N 1
ATOM 12048 C CA . MET D 1 282 ? 66.695 -23.715 -24.071 1.00 29.36 283 MET D CA 1
ATOM 12049 C C . MET D 1 282 ? 65.502 -24.252 -24.879 1.00 29.06 283 MET D C 1
ATOM 12050 O O . MET D 1 282 ? 65.676 -25.076 -25.802 1.00 30.00 283 MET D O 1
ATOM 12055 N N . ALA D 1 283 ? 64.304 -23.828 -24.495 1.00 28.69 284 ALA D N 1
ATOM 12056 C CA . ALA D 1 283 ? 63.067 -24.199 -25.168 1.00 28.08 284 ALA D CA 1
ATOM 12057 C C . ALA D 1 283 ? 63.124 -23.772 -26.652 1.00 28.23 284 ALA D C 1
ATOM 12058 O O . ALA D 1 283 ? 62.755 -24.546 -27.558 1.00 27.63 284 ALA D O 1
ATOM 12060 N N . ILE D 1 284 ? 63.646 -22.573 -26.895 1.00 27.75 285 ILE D N 1
ATOM 12061 C CA . ILE D 1 284 ? 63.752 -22.056 -28.260 1.00 28.15 285 ILE D CA 1
ATOM 12062 C C . ILE D 1 284 ? 64.721 -22.883 -29.125 1.00 28.20 285 ILE D C 1
ATOM 12063 O O . ILE D 1 284 ? 64.433 -23.159 -30.286 1.00 28.44 285 ILE D O 1
ATOM 12068 N N . GLY D 1 285 ? 65.850 -23.285 -28.549 1.00 28.55 286 GLY D N 1
ATOM 12069 C CA . GLY D 1 285 ? 66.865 -24.090 -29.268 1.00 28.19 286 GLY D CA 1
ATOM 12070 C C . GLY D 1 285 ? 66.317 -25.449 -29.667 1.00 28.42 286 GLY D C 1
ATOM 12071 O O . GLY D 1 285 ? 66.468 -25.881 -30.826 1.00 28.26 286 GLY D O 1
ATOM 12072 N N . THR D 1 286 ? 65.684 -26.140 -28.719 1.00 27.50 287 THR D N 1
ATOM 12073 C CA . THR D 1 286 ? 65.018 -27.398 -29.035 1.00 27.42 287 THR D CA 1
ATOM 12074 C C . THR D 1 286 ? 63.971 -27.267 -30.162 1.00 28.31 287 THR D C 1
ATOM 12075 O O . THR D 1 286 ? 64.058 -27.969 -31.190 1.00 28.84 287 THR D O 1
ATOM 12079 N N . ALA D 1 287 ? 63.006 -26.361 -29.980 1.00 27.24 288 ALA D N 1
ATOM 12080 C CA . ALA D 1 287 ? 61.932 -26.146 -30.938 1.00 27.00 288 ALA D CA 1
ATOM 12081 C C . ALA D 1 287 ? 62.435 -25.595 -32.300 1.00 27.35 288 ALA D C 1
ATOM 12082 O O . ALA D 1 287 ? 61.864 -25.908 -33.376 1.00 27.16 288 ALA D O 1
ATOM 12084 N N . ARG D 1 288 ? 63.464 -24.747 -32.262 1.00 26.79 289 ARG D N 1
ATOM 12085 C CA . ARG D 1 288 ? 64.092 -24.261 -33.486 1.00 26.85 289 ARG D CA 1
ATOM 12086 C C . ARG D 1 288 ? 64.651 -25.434 -34.279 1.00 27.35 289 ARG D C 1
ATOM 12087 O O . ARG D 1 288 ? 64.480 -25.483 -35.492 1.00 27.92 289 ARG D O 1
ATOM 12095 N N . ALA D 1 289 ? 65.344 -26.359 -33.608 1.00 27.89 290 ALA D N 1
ATOM 12096 C CA . ALA D 1 289 ? 65.837 -27.582 -34.244 1.00 27.97 290 ALA D CA 1
ATOM 12097 C C . ALA D 1 289 ? 64.696 -28.323 -34.999 1.00 28.43 290 ALA D C 1
ATOM 12098 O O . ALA D 1 289 ? 64.868 -28.707 -36.157 1.00 28.80 290 ALA D O 1
ATOM 12100 N N . ALA D 1 290 ? 63.558 -28.509 -34.327 1.00 28.03 291 ALA D N 1
ATOM 12101 C CA . ALA D 1 290 ? 62.362 -29.141 -34.917 1.00 27.60 291 ALA D CA 1
ATOM 12102 C C . ALA D 1 290 ? 61.844 -28.352 -36.112 1.00 27.27 291 ALA D C 1
ATOM 12103 O O . ALA D 1 290 ? 61.576 -28.929 -37.150 1.00 28.02 291 ALA D O 1
ATOM 12105 N N . PHE D 1 291 ? 61.755 -27.040 -35.975 1.00 26.88 292 PHE D N 1
ATOM 12106 C CA . PHE D 1 291 ? 61.288 -26.196 -37.050 1.00 26.98 292 PHE D CA 1
ATOM 12107 C C . PHE D 1 291 ? 62.202 -26.251 -38.269 1.00 27.49 292 PHE D C 1
ATOM 12108 O O . PHE D 1 291 ? 61.718 -26.385 -39.387 1.00 27.73 292 PHE D O 1
ATOM 12116 N N . GLU D 1 292 ? 63.511 -26.166 -38.055 1.00 27.86 293 GLU D N 1
ATOM 12117 C CA . GLU D 1 292 ? 64.463 -26.146 -39.174 1.00 28.12 293 GLU D CA 1
ATOM 12118 C C . GLU D 1 292 ? 64.547 -27.493 -39.893 1.00 27.45 293 GLU D C 1
ATOM 12119 O O . GLU D 1 292 ? 64.643 -27.525 -41.109 1.00 27.58 293 GLU D O 1
ATOM 12125 N N . GLU D 1 293 ? 64.489 -28.592 -39.145 1.00 27.48 294 GLU D N 1
ATOM 12126 C CA . GLU D 1 293 ? 64.432 -29.915 -39.761 1.00 27.17 294 GLU D CA 1
ATOM 12127 C C . GLU D 1 293 ? 63.160 -30.093 -40.623 1.00 27.18 294 GLU D C 1
ATOM 12128 O O . GLU D 1 293 ? 63.237 -30.605 -41.730 1.00 27.32 294 GLU D O 1
ATOM 12134 N N . ALA D 1 294 ? 62.008 -29.614 -40.127 1.00 26.52 295 ALA D N 1
ATOM 12135 C CA . ALA D 1 294 ? 60.742 -29.696 -40.863 1.00 26.03 295 ALA D CA 1
ATOM 12136 C C . ALA D 1 294 ? 60.786 -28.786 -42.075 1.00 26.82 295 ALA D C 1
ATOM 12137 O O . ALA D 1 294 ? 60.288 -29.136 -43.165 1.00 26.03 295 ALA D O 1
ATOM 12139 N N . LEU D 1 295 ? 61.395 -27.614 -41.894 1.00 26.01 296 LEU D N 1
ATOM 12140 C CA . LEU D 1 295 ? 61.455 -26.644 -42.956 1.00 27.25 296 LEU D CA 1
ATOM 12141 C C . LEU D 1 295 ? 62.303 -27.157 -44.133 1.00 27.69 296 LEU D C 1
ATOM 12142 O O . LEU D 1 295 ? 61.879 -27.112 -45.306 1.00 28.72 296 LEU D O 1
ATOM 12147 N N . VAL D 1 296 ? 63.507 -27.617 -43.838 1.00 28.45 297 VAL D N 1
ATOM 12148 C CA . VAL D 1 296 ? 64.372 -28.124 -44.896 1.00 28.90 297 VAL D CA 1
ATOM 12149 C C . VAL D 1 296 ? 63.649 -29.271 -45.627 1.00 29.03 297 VAL D C 1
ATOM 12150 O O . VAL D 1 296 ? 63.601 -29.321 -46.868 1.00 27.99 297 VAL D O 1
ATOM 12154 N N . PHE D 1 297 ? 63.078 -30.184 -44.845 1.00 29.49 298 PHE D N 1
ATOM 12155 C CA . PHE D 1 297 ? 62.366 -31.331 -45.402 1.00 29.34 298 PHE D CA 1
ATOM 12156 C C . PHE D 1 297 ? 61.270 -30.881 -46.352 1.00 30.21 298 PHE D C 1
ATOM 12157 O O . PHE D 1 297 ? 61.201 -31.383 -47.488 1.00 30.70 298 PHE D O 1
ATOM 12165 N N . ALA D 1 298 ? 60.452 -29.901 -45.928 1.00 30.39 299 ALA D N 1
ATOM 12166 C CA . ALA D 1 298 ? 59.271 -29.509 -46.688 1.00 30.43 299 ALA D CA 1
ATOM 12167 C C . ALA D 1 298 ? 59.635 -28.794 -47.980 1.00 31.72 299 ALA D C 1
ATOM 12168 O O . ALA D 1 298 ? 58.802 -28.706 -48.921 1.00 31.77 299 ALA D O 1
ATOM 12170 N N . LYS D 1 299 ? 60.870 -28.304 -48.031 1.00 31.88 300 LYS D N 1
ATOM 12171 C CA . LYS D 1 299 ? 61.381 -27.575 -49.191 1.00 32.65 300 LYS D CA 1
ATOM 12172 C C . LYS D 1 299 ? 62.173 -28.470 -50.110 1.00 33.39 300 LYS D C 1
ATOM 12173 O O . LYS D 1 299 ? 62.566 -28.050 -51.189 1.00 34.24 300 LYS D O 1
ATOM 12179 N N . SER D 1 300 ? 62.404 -29.707 -49.685 1.00 33.93 301 SER D N 1
ATOM 12180 C CA . SER D 1 300 ? 63.216 -30.646 -50.438 1.00 34.65 301 SER D CA 1
ATOM 12181 C C . SER D 1 300 ? 62.463 -31.900 -50.820 1.00 34.25 301 SER D C 1
ATOM 12182 O O . SER D 1 300 ? 63.008 -32.730 -51.554 1.00 34.06 301 SER D O 1
ATOM 12185 N N . ASP D 1 301 ? 61.276 -32.113 -50.264 1.00 32.37 302 ASP D N 1
ATOM 12186 C CA . ASP D 1 301 ? 60.648 -33.412 -50.441 1.00 32.85 302 ASP D CA 1
ATOM 12187 C C . ASP D 1 301 ? 59.212 -33.224 -50.921 1.00 32.54 302 ASP D C 1
ATOM 12188 O O . ASP D 1 301 ? 58.505 -32.299 -50.450 1.00 32.72 302 ASP D O 1
ATOM 12193 N N . THR D 1 302 ? 58.783 -34.086 -51.847 1.00 32.12 303 THR D N 1
ATOM 12194 C CA . THR D 1 302 ? 57.453 -33.949 -52.488 1.00 31.90 303 THR D CA 1
ATOM 12195 C C . THR D 1 302 ? 56.458 -34.979 -51.954 1.00 31.57 303 THR D C 1
ATOM 12196 O O . THR D 1 302 ? 55.262 -34.954 -52.317 1.00 31.21 303 THR D O 1
ATOM 12200 N N . ARG D 1 303 ? 56.964 -35.888 -51.118 1.00 31.14 304 ARG D N 1
ATOM 12201 C CA . ARG D 1 303 ? 56.209 -37.039 -50.619 1.00 31.24 304 ARG D CA 1
ATOM 12202 C C . ARG D 1 303 ? 55.402 -37.779 -51.722 1.00 32.23 304 ARG D C 1
ATOM 12203 O O . ARG D 1 303 ? 54.171 -37.944 -51.619 1.00 30.65 304 ARG D O 1
ATOM 12211 N N . GLY D 1 304 ? 56.118 -38.223 -52.768 1.00 33.37 305 GLY D N 1
ATOM 12212 C CA . GLY D 1 304 ? 55.502 -38.839 -53.975 1.00 33.70 305 GLY D CA 1
ATOM 12213 C C . GLY D 1 304 ? 54.535 -37.960 -54.776 1.00 33.74 305 GLY D C 1
ATOM 12214 O O . GLY D 1 304 ? 53.852 -38.445 -55.659 1.00 34.98 305 GLY D O 1
ATOM 12215 N N . GLY D 1 305 ? 54.455 -36.677 -54.449 1.00 33.84 306 GLY D N 1
ATOM 12216 C CA . GLY D 1 305 ? 53.672 -35.720 -55.225 1.00 34.30 306 GLY D CA 1
ATOM 12217 C C . GLY D 1 305 ? 54.518 -35.043 -56.304 1.00 35.38 306 GLY D C 1
ATOM 12218 O O . GLY D 1 305 ? 55.665 -35.465 -56.583 1.00 34.56 306 GLY D O 1
ATOM 12219 N N . SER D 1 306 ? 53.963 -34.002 -56.918 1.00 35.17 307 SER D N 1
ATOM 12220 C CA . SER D 1 306 ? 54.699 -33.274 -57.948 1.00 36.49 307 SER D CA 1
ATOM 12221 C C . SER D 1 306 ? 55.429 -32.039 -57.386 1.00 36.71 307 SER D C 1
ATOM 12222 O O . SER D 1 306 ? 56.413 -31.576 -57.980 1.00 37.43 307 SER D O 1
ATOM 12225 N N . LYS D 1 307 ? 54.954 -31.513 -56.257 1.00 36.43 308 LYS D N 1
ATOM 12226 C CA . LYS D 1 307 ? 55.577 -30.334 -55.640 1.00 36.55 308 LYS D CA 1
ATOM 12227 C C . LYS D 1 307 ? 56.079 -30.555 -54.216 1.00 35.36 308 LYS D C 1
ATOM 12228 O O . LYS D 1 307 ? 55.582 -31.425 -53.488 1.00 35.10 308 LYS D O 1
ATOM 12234 N N . HIS D 1 308 ? 57.099 -29.778 -53.854 1.00 33.75 309 HIS D N 1
ATOM 12235 C CA . HIS D 1 308 ? 57.651 -29.790 -52.522 1.00 32.87 309 HIS D CA 1
ATOM 12236 C C . HIS D 1 308 ? 56.455 -29.545 -51.585 1.00 32.01 309 HIS D C 1
ATOM 12237 O O . HIS D 1 308 ? 55.554 -28.736 -51.907 1.00 30.73 309 HIS D O 1
ATOM 12244 N N . ILE D 1 309 ? 56.410 -30.287 -50.476 1.00 30.34 310 ILE D N 1
ATOM 12245 C CA . ILE D 1 309 ? 55.223 -30.241 -49.592 1.00 29.56 310 ILE D CA 1
ATOM 12246 C C . ILE D 1 309 ? 54.970 -28.862 -48.967 1.00 29.92 310 ILE D C 1
ATOM 12247 O O . ILE D 1 309 ? 53.834 -28.542 -48.572 1.00 29.32 310 ILE D O 1
ATOM 12252 N N . ILE D 1 310 ? 56.000 -28.013 -48.941 1.00 30.38 311 ILE D N 1
ATOM 12253 C CA . ILE D 1 310 ? 55.805 -26.600 -48.508 1.00 30.51 311 ILE D CA 1
ATOM 12254 C C . ILE D 1 310 ? 54.794 -25.829 -49.345 1.00 30.88 311 ILE D C 1
ATOM 12255 O O . ILE D 1 310 ? 54.254 -24.814 -48.901 1.00 31.18 311 ILE D O 1
ATOM 12260 N N . GLU D 1 311 ? 54.483 -26.334 -50.532 1.00 30.97 312 GLU D N 1
ATOM 12261 C CA . GLU D 1 311 ? 53.489 -25.700 -51.371 1.00 32.80 312 GLU D CA 1
ATOM 12262 C C . GLU D 1 311 ? 52.045 -26.010 -50.923 1.00 31.75 312 GLU D C 1
ATOM 12263 O O . GLU D 1 311 ? 51.093 -25.318 -51.323 1.00 32.57 312 GLU D O 1
ATOM 12269 N N . HIS D 1 312 ? 51.881 -27.044 -50.102 1.00 29.35 313 HIS D N 1
ATOM 12270 C CA . HIS D 1 312 ? 50.565 -27.385 -49.573 1.00 28.08 313 HIS D CA 1
ATOM 12271 C C . HIS D 1 312 ? 50.247 -26.431 -48.434 1.00 28.23 313 HIS D C 1
ATOM 12272 O O . HIS D 1 312 ? 51.036 -26.323 -47.484 1.00 28.82 313 HIS D O 1
ATOM 12279 N N . GLN D 1 313 ? 49.114 -25.741 -48.516 1.00 27.00 314 GLN D N 1
ATOM 12280 C CA . GLN D 1 313 ? 48.789 -24.742 -47.502 1.00 27.30 314 GLN D CA 1
ATOM 12281 C C . GLN D 1 313 ? 48.730 -25.283 -46.086 1.00 27.87 314 GLN D C 1
ATOM 12282 O O . GLN D 1 313 ? 49.146 -24.584 -45.164 1.00 28.68 314 GLN D O 1
ATOM 12288 N N . SER D 1 314 ? 48.227 -26.508 -45.897 1.00 27.67 315 SER D N 1
ATOM 12289 C CA . SER D 1 314 ? 48.194 -27.087 -44.543 1.00 28.35 315 SER D CA 1
ATOM 12290 C C . SER D 1 314 ? 49.596 -27.274 -43.962 1.00 28.49 315 SER D C 1
ATOM 12291 O O . SER D 1 314 ? 49.807 -27.088 -42.766 1.00 29.74 315 SER D O 1
ATOM 12294 N N . VAL D 1 315 ? 50.544 -27.645 -44.808 1.00 28.12 316 VAL D N 1
ATOM 12295 C CA . VAL D 1 315 ? 51.900 -27.899 -44.376 1.00 28.16 316 VAL D CA 1
ATOM 12296 C C . VAL D 1 315 ? 52.549 -26.562 -44.002 1.00 28.97 316 VAL D C 1
ATOM 12297 O O . VAL D 1 315 ? 53.196 -26.431 -42.948 1.00 28.24 316 VAL D O 1
ATOM 12301 N N . ALA D 1 316 ? 52.336 -25.577 -44.867 1.00 28.23 317 ALA D N 1
ATOM 12302 C CA . ALA D 1 316 ? 52.847 -24.238 -44.671 1.00 28.65 317 ALA D CA 1
ATOM 12303 C C . ALA D 1 316 ? 52.249 -23.588 -43.419 1.00 28.22 317 ALA D C 1
ATOM 12304 O O . ALA D 1 316 ? 52.959 -22.925 -42.688 1.00 28.73 317 ALA D O 1
ATOM 12306 N N . ASP D 1 317 ? 50.943 -23.749 -43.208 1.00 28.06 318 ASP D N 1
ATOM 12307 C CA . ASP D 1 317 ? 50.287 -23.332 -41.958 1.00 27.49 318 ASP D CA 1
ATOM 12308 C C . ASP D 1 317 ? 50.982 -23.811 -40.681 1.00 27.29 318 ASP D C 1
ATOM 12309 O O . ASP D 1 317 ? 51.181 -23.021 -39.758 1.00 27.37 318 ASP D O 1
ATOM 12314 N N . LYS D 1 318 ? 51.357 -25.088 -40.621 1.00 26.60 319 LYS D N 1
ATOM 12315 C CA . LYS D 1 318 ? 52.128 -25.604 -39.490 1.00 26.93 319 LYS D CA 1
ATOM 12316 C C . LYS D 1 318 ? 53.479 -24.898 -39.333 1.00 27.09 319 LYS D C 1
ATOM 12317 O O . LYS D 1 318 ? 53.848 -24.514 -38.216 1.00 26.75 319 LYS D O 1
ATOM 12323 N N . LEU D 1 319 ? 54.210 -24.733 -40.447 1.00 27.06 320 LEU D N 1
ATOM 12324 C CA . LEU D 1 319 ? 55.567 -24.150 -40.396 1.00 27.31 320 LEU D CA 1
ATOM 12325 C C . LEU D 1 319 ? 55.468 -22.704 -39.992 1.00 27.10 320 LEU D C 1
ATOM 12326 O O . LEU D 1 319 ? 56.289 -22.226 -39.253 1.00 27.20 320 LEU D O 1
ATOM 12331 N N . ILE D 1 320 ? 54.430 -22.024 -40.473 1.00 27.54 321 ILE D N 1
ATOM 12332 C CA . ILE D 1 320 ? 54.177 -20.628 -40.131 1.00 27.17 321 ILE D CA 1
ATOM 12333 C C . ILE D 1 320 ? 53.947 -20.496 -38.617 1.00 27.77 321 ILE D C 1
ATOM 12334 O O . ILE D 1 320 ? 54.509 -19.603 -37.954 1.00 25.85 321 ILE D O 1
ATOM 12339 N N . ASP D 1 321 ? 53.109 -21.391 -38.082 1.00 27.69 322 ASP D N 1
ATOM 12340 C CA . ASP D 1 321 ? 52.793 -21.371 -36.650 1.00 28.05 322 ASP D CA 1
ATOM 12341 C C . ASP D 1 321 ? 54.067 -21.680 -35.814 1.00 27.18 322 ASP D C 1
ATOM 12342 O O . ASP D 1 321 ? 54.297 -21.062 -34.801 1.00 26.34 322 ASP D O 1
ATOM 12347 N N . CYS D 1 322 ? 54.887 -22.634 -36.258 1.00 27.82 323 CYS D N 1
ATOM 12348 C CA . CYS D 1 322 ? 56.190 -22.894 -35.641 1.00 27.98 323 CYS D CA 1
ATOM 12349 C C . CYS D 1 322 ? 57.011 -21.597 -35.638 1.00 27.81 323 CYS D C 1
ATOM 12350 O O . CYS D 1 322 ? 57.457 -21.132 -34.593 1.00 28.04 323 CYS D O 1
ATOM 12353 N N . LYS D 1 323 ? 57.175 -20.988 -36.805 1.00 26.82 324 LYS D N 1
ATOM 12354 C CA . LYS D 1 323 ? 58.014 -19.782 -36.942 1.00 26.49 324 LYS D CA 1
ATOM 12355 C C . LYS D 1 323 ? 57.562 -18.675 -35.968 1.00 26.50 324 LYS D C 1
ATOM 12356 O O . LYS D 1 323 ? 58.351 -18.126 -35.187 1.00 27.02 324 LYS D O 1
ATOM 12362 N N . ILE D 1 324 ? 56.286 -18.361 -36.001 1.00 25.55 325 ILE D N 1
ATOM 12363 C CA . ILE D 1 324 ? 55.716 -17.345 -35.139 1.00 26.12 325 ILE D CA 1
ATOM 12364 C C . ILE D 1 324 ? 55.973 -17.624 -33.634 1.00 26.44 325 ILE D C 1
ATOM 12365 O O . ILE D 1 324 ? 56.364 -16.724 -32.894 1.00 27.94 325 ILE D O 1
ATOM 12370 N N . ARG D 1 325 ? 55.762 -18.865 -33.201 1.00 26.21 326 ARG D N 1
ATOM 12371 C CA . ARG D 1 325 ? 56.072 -19.282 -31.831 1.00 27.51 326 ARG D CA 1
ATOM 12372 C C . ARG D 1 325 ? 57.554 -19.069 -31.449 1.00 26.34 326 ARG D C 1
ATOM 12373 O O . ARG D 1 325 ? 57.862 -18.665 -30.343 1.00 26.29 326 ARG D O 1
ATOM 12381 N N . LEU D 1 326 ? 58.451 -19.339 -32.376 1.00 25.57 327 LEU D N 1
ATOM 12382 C CA . LEU D 1 326 ? 59.863 -19.160 -32.115 1.00 26.16 327 LEU D CA 1
ATOM 12383 C C . LEU D 1 326 ? 60.223 -17.660 -32.041 1.00 27.29 327 LEU D C 1
ATOM 12384 O O . LEU D 1 326 ? 61.020 -17.243 -31.176 1.00 28.70 327 LEU D O 1
ATOM 12389 N N . GLU D 1 327 ? 59.613 -16.859 -32.907 1.00 26.63 328 GLU D N 1
ATOM 12390 C CA . GLU D 1 327 ? 59.951 -15.455 -32.984 1.00 28.17 328 GLU D CA 1
ATOM 12391 C C . GLU D 1 327 ? 59.495 -14.680 -31.732 1.00 27.87 328 GLU D C 1
ATOM 12392 O O . GLU D 1 327 ? 60.304 -13.965 -31.121 1.00 28.47 328 GLU D O 1
ATOM 12398 N N . THR D 1 328 ? 58.210 -14.815 -31.397 1.00 26.87 329 THR D N 1
ATOM 12399 C CA . THR D 1 328 ? 57.641 -14.293 -30.167 1.00 27.14 329 THR D CA 1
ATOM 12400 C C . THR D 1 328 ? 58.370 -14.814 -28.911 1.00 27.53 329 THR D C 1
ATOM 12401 O O . THR D 1 328 ? 58.644 -14.028 -28.031 1.00 29.20 329 THR D O 1
ATOM 12405 N N . SER D 1 329 ? 58.726 -16.103 -28.848 1.00 27.16 330 SER D N 1
ATOM 12406 C CA . SER D 1 329 ? 59.500 -16.617 -27.713 1.00 27.69 330 SER D CA 1
ATOM 12407 C C . SER D 1 329 ? 60.855 -15.926 -27.545 1.00 27.76 330 SER D C 1
ATOM 12408 O O . SER D 1 329 ? 61.201 -15.529 -26.440 1.00 27.94 330 SER D O 1
ATOM 12411 N N . ARG D 1 330 ? 61.633 -15.822 -28.619 1.00 27.86 331 ARG D N 1
ATOM 12412 C CA . ARG D 1 330 ? 62.947 -15.159 -28.532 1.00 28.52 331 ARG D CA 1
ATOM 12413 C C . ARG D 1 330 ? 62.828 -13.697 -28.095 1.00 27.73 331 ARG D C 1
ATOM 12414 O O . ARG D 1 330 ? 63.531 -13.249 -27.205 1.00 29.54 331 ARG D O 1
ATOM 12422 N N . LEU D 1 331 ? 61.940 -12.956 -28.722 1.00 27.98 332 LEU D N 1
ATOM 12423 C CA . LEU D 1 331 ? 61.682 -11.569 -28.324 1.00 28.04 332 LEU D CA 1
ATOM 12424 C C . LEU D 1 331 ? 61.361 -11.432 -26.799 1.00 28.18 332 LEU D C 1
ATOM 12425 O O . LEU D 1 331 ? 61.859 -10.511 -26.104 1.00 27.29 332 LEU D O 1
ATOM 12430 N N . LEU D 1 332 ? 60.507 -12.331 -26.318 1.00 27.11 333 LEU D N 1
ATOM 12431 C CA . LEU D 1 332 ? 60.106 -12.360 -24.909 1.00 27.71 333 LEU D CA 1
ATOM 12432 C C . LEU D 1 332 ? 61.280 -12.681 -23.985 1.00 27.06 333 LEU D C 1
ATOM 12433 O O . LEU D 1 332 ? 61.441 -12.038 -22.964 1.00 26.56 333 LEU D O 1
ATOM 12438 N N . VAL D 1 333 ? 62.106 -13.663 -24.351 1.00 27.78 334 VAL D N 1
ATOM 12439 C CA . VAL D 1 333 ? 63.310 -13.976 -23.552 1.00 27.71 334 VAL D CA 1
ATOM 12440 C C . VAL D 1 333 ? 64.219 -12.746 -23.460 1.00 28.54 334 VAL D C 1
ATOM 12441 O O . VAL D 1 333 ? 64.674 -12.394 -22.369 1.00 28.76 334 VAL D O 1
ATOM 12445 N N . TRP D 1 334 ? 64.463 -12.085 -24.599 1.00 28.72 335 TRP D N 1
ATOM 12446 C CA . TRP D 1 334 ? 65.374 -10.935 -24.635 1.00 29.26 335 TRP D CA 1
ATOM 12447 C C . TRP D 1 334 ? 64.800 -9.764 -23.861 1.00 29.35 335 TRP D C 1
ATOM 12448 O O . TRP D 1 334 ? 65.533 -9.071 -23.173 1.00 29.95 335 TRP D O 1
ATOM 12459 N N . LYS D 1 335 ? 63.498 -9.543 -23.980 1.00 29.80 336 LYS D N 1
ATOM 12460 C CA . LYS D 1 335 ? 62.812 -8.552 -23.147 1.00 30.07 336 LYS D CA 1
ATOM 12461 C C . LYS D 1 335 ? 62.958 -8.934 -21.661 1.00 29.37 336 LYS D C 1
ATOM 12462 O O . LYS D 1 335 ? 63.196 -8.074 -20.805 1.00 31.21 336 LYS D O 1
ATOM 12468 N N . ALA D 1 336 ? 62.853 -10.216 -21.358 1.00 27.46 337 ALA D N 1
ATOM 12469 C CA . ALA D 1 336 ? 62.813 -10.624 -19.961 1.00 27.31 337 ALA D CA 1
ATOM 12470 C C . ALA D 1 336 ? 64.167 -10.441 -19.324 1.00 26.94 337 ALA D C 1
ATOM 12471 O O . ALA D 1 336 ? 64.239 -9.930 -18.218 1.00 27.03 337 ALA D O 1
ATOM 12473 N N . VAL D 1 337 ? 65.234 -10.825 -20.029 1.00 26.45 338 VAL D N 1
ATOM 12474 C CA . VAL D 1 337 ? 66.580 -10.735 -19.449 1.00 27.68 338 VAL D CA 1
ATOM 12475 C C . VAL D 1 337 ? 67.021 -9.253 -19.300 1.00 28.89 338 VAL D C 1
ATOM 12476 O O . VAL D 1 337 ? 67.586 -8.841 -18.276 1.00 29.43 338 VAL D O 1
ATOM 12480 N N . THR D 1 338 ? 66.741 -8.441 -20.301 1.00 29.29 339 THR D N 1
ATOM 12481 C CA . THR D 1 338 ? 67.040 -7.003 -20.180 1.00 30.44 339 THR D CA 1
ATOM 12482 C C . THR D 1 338 ? 66.213 -6.317 -19.067 1.00 30.83 339 THR D C 1
ATOM 12483 O O . THR D 1 338 ? 66.684 -5.371 -18.410 1.00 30.51 339 THR D O 1
ATOM 12487 N N . THR D 1 339 ? 64.989 -6.803 -18.868 1.00 31.13 340 THR D N 1
ATOM 12488 C CA . THR D 1 339 ? 64.138 -6.339 -17.764 1.00 31.49 340 THR D CA 1
ATOM 12489 C C . THR D 1 339 ? 64.804 -6.697 -16.425 1.00 32.17 340 THR D C 1
ATOM 12490 O O . THR D 1 339 ? 64.835 -5.881 -15.497 1.00 31.73 340 THR D O 1
ATOM 12494 N N . LEU D 1 340 ? 65.358 -7.905 -16.342 1.00 32.89 341 LEU D N 1
ATOM 12495 C CA . LEU D 1 340 ? 65.997 -8.351 -15.106 1.00 34.00 341 LEU D CA 1
ATOM 12496 C C . LEU D 1 340 ? 67.272 -7.557 -14.793 1.00 34.94 341 LEU D C 1
ATOM 12497 O O . LEU D 1 340 ? 67.622 -7.397 -13.632 1.00 35.49 341 LEU D O 1
ATOM 12502 N N . GLU D 1 341 ? 67.944 -7.074 -15.834 1.00 35.69 342 GLU D N 1
ATOM 12503 C CA . GLU D 1 341 ? 69.192 -6.295 -15.713 1.00 37.40 342 GLU D CA 1
ATOM 12504 C C . GLU D 1 341 ? 68.938 -4.819 -15.439 1.00 38.28 342 GLU D C 1
ATOM 12505 O O . GLU D 1 341 ? 69.881 -4.056 -15.189 1.00 38.80 342 GLU D O 1
ATOM 12511 N N . ASP D 1 342 ? 67.669 -4.418 -15.509 1.00 39.24 343 ASP D N 1
ATOM 12512 C CA . ASP D 1 342 ? 67.284 -3.031 -15.365 1.00 40.26 343 ASP D CA 1
ATOM 12513 C C . ASP D 1 342 ? 67.186 -2.626 -13.894 1.00 41.30 343 ASP D C 1
ATOM 12514 O O . ASP D 1 342 ? 66.244 -3.025 -13.191 1.00 40.22 343 ASP D O 1
ATOM 12519 N N . GLU D 1 343 ? 68.159 -1.807 -13.468 1.00 42.24 344 GLU D N 1
ATOM 12520 C CA . GLU D 1 343 ? 68.322 -1.368 -12.073 1.00 43.94 344 GLU D CA 1
ATOM 12521 C C . GLU D 1 343 ? 67.196 -0.494 -11.577 1.00 43.14 344 GLU D C 1
ATOM 12522 O O . GLU D 1 343 ? 66.970 -0.411 -10.375 1.00 43.88 344 GLU D O 1
ATOM 12528 N N . ALA D 1 344 ? 66.506 0.172 -12.498 1.00 42.80 345 ALA D N 1
ATOM 12529 C CA . ALA D 1 344 ? 65.441 1.117 -12.143 1.00 42.17 345 ALA D CA 1
ATOM 12530 C C . ALA D 1 344 ? 64.084 0.463 -11.866 1.00 42.04 345 ALA D C 1
ATOM 12531 O O . ALA D 1 344 ? 63.151 1.154 -11.435 1.00 42.47 345 ALA D O 1
ATOM 12533 N N . LEU D 1 345 ? 63.970 -0.848 -12.101 1.00 40.49 346 LEU D N 1
ATOM 12534 C CA . LEU D 1 345 ? 62.684 -1.550 -11.942 1.00 39.56 346 LEU D CA 1
ATOM 12535 C C . LEU D 1 345 ? 62.556 -2.315 -10.628 1.00 38.83 346 LEU D C 1
ATOM 12536 O O . LEU D 1 345 ? 63.489 -2.993 -10.192 1.00 38.75 346 LEU D O 1
ATOM 12541 N N . GLU D 1 346 ? 61.387 -2.181 -10.004 1.00 38.40 347 GLU D N 1
ATOM 12542 C CA . GLU D 1 346 ? 60.981 -2.992 -8.857 1.00 37.48 347 GLU D CA 1
ATOM 12543 C C . GLU D 1 346 ? 61.084 -4.508 -9.159 1.00 36.13 347 GLU D C 1
ATOM 12544 O O . GLU D 1 346 ? 60.786 -4.956 -10.289 1.00 34.13 347 GLU D O 1
ATOM 12550 N N . TRP D 1 347 ? 61.431 -5.275 -8.126 1.00 34.21 348 TRP D N 1
ATOM 12551 C CA . TRP D 1 347 ? 61.454 -6.719 -8.215 1.00 34.03 348 TRP D CA 1
ATOM 12552 C C . TRP D 1 347 ? 60.163 -7.323 -8.791 1.00 34.66 348 TRP D C 1
ATOM 12553 O O . TRP D 1 347 ? 60.242 -8.162 -9.689 1.00 34.34 348 TRP D O 1
ATOM 12564 N N . LYS D 1 348 ? 59.010 -6.876 -8.287 1.00 34.12 349 LYS D N 1
ATOM 12565 C CA . LYS D 1 348 ? 57.664 -7.265 -8.741 1.00 35.23 349 LYS D CA 1
ATOM 12566 C C . LYS D 1 348 ? 57.561 -7.280 -10.271 1.00 33.98 349 LYS D C 1
ATOM 12567 O O . LYS D 1 348 ? 56.932 -8.157 -10.864 1.00 33.14 349 LYS D O 1
ATOM 12573 N N . VAL D 1 349 ? 58.135 -6.264 -10.899 1.00 32.61 350 VAL D N 1
ATOM 12574 C CA . VAL D 1 349 ? 58.038 -6.115 -12.353 1.00 32.02 350 VAL D CA 1
ATOM 12575 C C . VAL D 1 349 ? 58.911 -7.141 -13.078 1.00 31.38 350 VAL D C 1
ATOM 12576 O O . VAL D 1 349 ? 58.483 -7.793 -14.031 1.00 32.05 350 VAL D O 1
ATOM 12580 N N . LYS D 1 350 ? 60.123 -7.291 -12.589 1.00 30.39 351 LYS D N 1
ATOM 12581 C CA . LYS D 1 350 ? 61.034 -8.303 -13.057 1.00 30.62 351 LYS D CA 1
ATOM 12582 C C . LYS D 1 350 ? 60.505 -9.709 -12.867 1.00 30.49 351 LYS D C 1
ATOM 12583 O O . LYS D 1 350 ? 60.623 -10.525 -13.781 1.00 31.42 351 LYS D O 1
ATOM 12589 N N . LEU D 1 351 ? 59.918 -9.994 -11.708 1.00 29.49 352 LEU D N 1
ATOM 12590 C CA . LEU D 1 351 ? 59.467 -11.320 -11.420 1.00 29.72 352 LEU D CA 1
ATOM 12591 C C . LEU D 1 351 ? 58.341 -11.649 -12.393 1.00 29.63 352 LEU D C 1
ATOM 12592 O O . LEU D 1 351 ? 58.359 -12.690 -13.008 1.00 30.26 352 LEU D O 1
ATOM 12597 N N . GLU D 1 352 ? 57.368 -10.762 -12.531 1.00 29.46 353 GLU D N 1
ATOM 12598 C CA . GLU D 1 352 ? 56.227 -11.023 -13.408 1.00 29.63 353 GLU D CA 1
ATOM 12599 C C . GLU D 1 352 ? 56.653 -11.264 -14.859 1.00 29.53 353 GLU D C 1
ATOM 12600 O O . GLU D 1 352 ? 56.147 -12.190 -15.507 1.00 29.64 353 GLU D O 1
ATOM 12606 N N . MET D 1 353 ? 57.601 -10.467 -15.353 1.00 29.26 354 MET D N 1
ATOM 12607 C CA . MET D 1 353 ? 58.138 -10.663 -16.711 1.00 29.66 354 MET D CA 1
ATOM 12608 C C . MET D 1 353 ? 58.809 -12.030 -16.866 1.00 29.96 354 MET D C 1
ATOM 12609 O O . MET D 1 353 ? 58.637 -12.708 -17.895 1.00 30.94 354 MET D O 1
ATOM 12614 N N . ALA D 1 354 ? 59.554 -12.440 -15.849 1.00 29.30 355 ALA D N 1
ATOM 12615 C CA . ALA D 1 354 ? 60.245 -13.699 -15.915 1.00 28.90 355 ALA D CA 1
ATOM 12616 C C . ALA D 1 354 ? 59.243 -14.866 -15.870 1.00 28.23 355 ALA D C 1
ATOM 12617 O O . ALA D 1 354 ? 59.458 -15.853 -16.542 1.00 27.38 355 ALA D O 1
ATOM 12619 N N . MET D 1 355 ? 58.147 -14.744 -15.105 1.00 28.26 356 MET D N 1
ATOM 12620 C CA . MET D 1 355 ? 57.130 -15.823 -15.038 1.00 27.80 356 MET D CA 1
ATOM 12621 C C . MET D 1 355 ? 56.463 -16.007 -16.385 1.00 28.33 356 MET D C 1
ATOM 12622 O O . MET D 1 355 ? 56.394 -17.120 -16.905 1.00 29.07 356 MET D O 1
ATOM 12627 N N . GLN D 1 356 ? 56.022 -14.900 -16.977 1.00 28.89 357 GLN D N 1
ATOM 12628 C CA . GLN D 1 356 ? 55.405 -14.868 -18.335 1.00 29.15 357 GLN D CA 1
ATOM 12629 C C . GLN D 1 356 ? 56.242 -15.567 -19.367 1.00 27.84 357 GLN D C 1
ATOM 12630 O O . GLN D 1 356 ? 55.723 -16.303 -20.217 1.00 28.30 357 GLN D O 1
ATOM 12636 N N . THR D 1 357 ? 57.527 -15.237 -19.334 1.00 27.40 358 THR D N 1
ATOM 12637 C CA . THR D 1 357 ? 58.519 -15.795 -20.249 1.00 27.68 358 THR D CA 1
ATOM 12638 C C . THR D 1 357 ? 58.621 -17.301 -20.088 1.00 27.20 358 THR D C 1
ATOM 12639 O O . THR D 1 357 ? 58.510 -18.029 -21.077 1.00 28.13 358 THR D O 1
ATOM 12643 N N . LYS D 1 358 ? 58.782 -17.775 -18.854 1.00 26.29 359 LYS D N 1
ATOM 12644 C CA . LYS D 1 358 ? 58.854 -19.197 -18.618 1.00 25.83 359 LYS D CA 1
ATOM 12645 C C . LYS D 1 358 ? 57.602 -19.933 -19.142 1.00 25.93 359 LYS D C 1
ATOM 12646 O O . LYS D 1 358 ? 57.696 -20.949 -19.846 1.00 26.66 359 LYS D O 1
ATOM 12652 N N . ILE D 1 359 ? 56.434 -19.434 -18.780 1.00 26.05 360 ILE D N 1
ATOM 12653 C CA . ILE D 1 359 ? 55.164 -20.070 -19.128 1.00 26.19 360 ILE D CA 1
ATOM 12654 C C . ILE D 1 359 ? 54.972 -20.127 -20.672 1.00 25.98 360 ILE D C 1
ATOM 12655 O O . ILE D 1 359 ? 54.770 -21.195 -21.241 1.00 26.10 360 ILE D O 1
ATOM 12660 N N . TYR D 1 360 ? 55.088 -18.977 -21.328 1.00 25.95 361 TYR D N 1
ATOM 12661 C CA . TYR D 1 360 ? 54.874 -18.880 -22.776 1.00 25.95 361 TYR D CA 1
ATOM 12662 C C . TYR D 1 360 ? 55.862 -19.718 -23.558 1.00 25.51 361 TYR D C 1
ATOM 12663 O O . TYR D 1 360 ? 55.456 -20.589 -24.334 1.00 25.59 361 TYR D O 1
ATOM 12672 N N . THR D 1 361 ? 57.153 -19.469 -23.350 1.00 25.18 362 THR D N 1
ATOM 12673 C CA . THR D 1 361 ? 58.163 -20.093 -24.206 1.00 25.52 362 THR D CA 1
ATOM 12674 C C . THR D 1 361 ? 58.191 -21.612 -24.050 1.00 25.88 362 THR D C 1
ATOM 12675 O O . THR D 1 361 ? 58.442 -22.339 -25.043 1.00 26.01 362 THR D O 1
ATOM 12679 N N . THR D 1 362 ? 57.985 -22.104 -22.819 1.00 25.50 363 THR D N 1
ATOM 12680 C CA . THR D 1 362 ? 58.009 -23.564 -22.600 1.00 25.16 363 THR D CA 1
ATOM 12681 C C . THR D 1 362 ? 56.724 -24.280 -23.107 1.00 25.33 363 THR D C 1
ATOM 12682 O O . THR D 1 362 ? 56.805 -25.333 -23.742 1.00 24.35 363 THR D O 1
ATOM 12686 N N . ASP D 1 363 ? 55.553 -23.692 -22.861 1.00 25.22 364 ASP D N 1
ATOM 12687 C CA . ASP D 1 363 ? 54.295 -24.261 -23.414 1.00 27.24 364 ASP D CA 1
ATOM 12688 C C . ASP D 1 363 ? 54.319 -24.267 -24.954 1.00 26.97 364 ASP D C 1
ATOM 12689 O O . ASP D 1 363 ? 53.957 -25.242 -25.590 1.00 26.92 364 ASP D O 1
ATOM 12694 N N . VAL D 1 364 ? 54.756 -23.163 -25.535 1.00 27.28 365 VAL D N 1
ATOM 12695 C CA . VAL D 1 364 ? 54.701 -22.977 -27.001 1.00 27.46 365 VAL D CA 1
ATOM 12696 C C . VAL D 1 364 ? 55.770 -23.816 -27.755 1.00 27.96 365 VAL D C 1
ATOM 12697 O O . VAL D 1 364 ? 55.607 -24.153 -28.939 1.00 28.77 365 VAL D O 1
ATOM 12701 N N . ALA D 1 365 ? 56.855 -24.176 -27.069 1.00 27.59 366 ALA D N 1
ATOM 12702 C CA . ALA D 1 365 ? 57.906 -24.977 -27.698 1.00 27.04 366 ALA D CA 1
ATOM 12703 C C . ALA D 1 365 ? 57.411 -26.410 -27.975 1.00 26.57 366 ALA D C 1
ATOM 12704 O O . ALA D 1 365 ? 57.799 -27.044 -28.961 1.00 24.97 366 ALA D O 1
ATOM 12706 N N . VAL D 1 366 ? 56.577 -26.904 -27.075 1.00 25.53 367 VAL D N 1
ATOM 12707 C CA . VAL D 1 366 ? 55.958 -28.201 -27.223 1.00 26.05 367 VAL D CA 1
ATOM 12708 C C . VAL D 1 366 ? 55.064 -28.192 -28.492 1.00 26.70 367 VAL D C 1
ATOM 12709 O O . VAL D 1 366 ? 55.148 -29.098 -29.306 1.00 25.81 367 VAL D O 1
ATOM 12713 N N . GLU D 1 367 ? 54.212 -27.174 -28.640 1.00 26.92 368 GLU D N 1
ATOM 12714 C CA . GLU D 1 367 ? 53.324 -27.114 -29.791 1.00 28.07 368 GLU D CA 1
ATOM 12715 C C . GLU D 1 367 ? 54.140 -27.052 -31.085 1.00 27.93 368 GLU D C 1
ATOM 12716 O O . GLU D 1 367 ? 53.826 -27.743 -32.040 1.00 28.08 368 GLU D O 1
ATOM 12722 N N . CYS D 1 368 ? 55.188 -26.237 -31.073 1.00 27.64 369 CYS D N 1
ATOM 12723 C CA . CYS D 1 368 ? 56.092 -26.093 -32.196 1.00 28.99 369 CYS D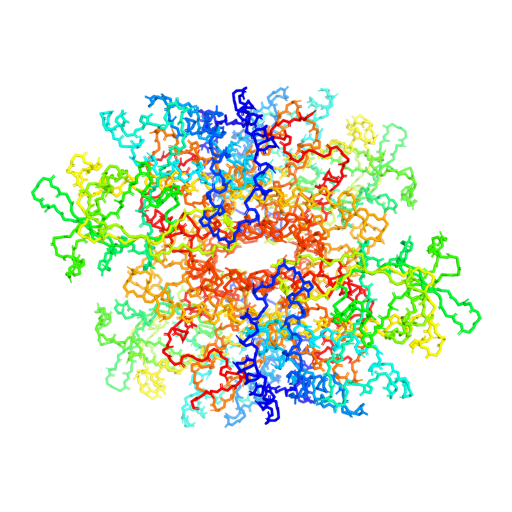 CA 1
ATOM 12724 C C . CYS D 1 368 ? 56.725 -27.453 -32.642 1.00 28.20 369 CYS D C 1
ATOM 12725 O O . CYS D 1 368 ? 56.702 -27.796 -33.823 1.00 27.99 369 CYS D O 1
ATOM 12728 N N . VAL D 1 369 ? 57.261 -28.223 -31.700 1.00 27.51 370 VAL D N 1
ATOM 12729 C CA . VAL D 1 369 ? 57.854 -29.517 -32.042 1.00 26.99 370 VAL D CA 1
ATOM 12730 C C . VAL D 1 369 ? 56.765 -30.432 -32.640 1.00 27.18 370 VAL D C 1
ATOM 12731 O O . VAL D 1 369 ? 56.981 -31.080 -33.647 1.00 28.06 370 VAL D O 1
ATOM 12735 N N . ILE D 1 370 ? 55.584 -30.439 -32.028 1.00 27.48 371 ILE D N 1
ATOM 12736 C CA . ILE D 1 370 ? 54.501 -31.336 -32.453 1.00 27.43 371 ILE D CA 1
ATOM 12737 C C . ILE D 1 370 ? 53.983 -30.975 -33.847 1.00 26.81 371 ILE D C 1
ATOM 12738 O O . ILE D 1 370 ? 53.866 -31.856 -34.697 1.00 27.25 371 ILE D O 1
ATOM 12743 N N . ASP D 1 371 ? 53.696 -29.697 -34.075 1.00 27.09 372 ASP D N 1
ATOM 12744 C CA . ASP D 1 371 ? 53.357 -29.197 -35.425 1.00 27.63 372 ASP D CA 1
ATOM 12745 C C . ASP D 1 371 ? 54.410 -29.474 -36.520 1.00 27.80 372 ASP D C 1
ATOM 12746 O O . ASP D 1 371 ? 54.077 -29.792 -37.680 1.00 28.88 372 ASP D O 1
ATOM 12751 N N . ALA D 1 372 ? 55.683 -29.334 -36.171 1.00 28.18 373 ALA D N 1
ATOM 12752 C CA . ALA D 1 372 ? 56.774 -29.743 -37.064 1.00 27.31 373 ALA D CA 1
ATOM 12753 C C . ALA D 1 372 ? 56.675 -31.248 -37.405 1.00 27.55 373 ALA D C 1
ATOM 12754 O O . ALA D 1 372 ? 56.837 -31.651 -38.567 1.00 28.15 373 ALA D O 1
ATOM 12756 N N . MET D 1 373 ? 56.414 -32.082 -36.399 1.00 26.55 374 MET D N 1
ATOM 12757 C CA . MET D 1 373 ? 56.305 -33.515 -36.628 1.00 26.36 374 MET D CA 1
ATOM 12758 C C . MET D 1 373 ? 55.102 -33.807 -37.520 1.00 26.64 374 MET D C 1
ATOM 12759 O O . MET D 1 373 ? 55.216 -34.599 -38.410 1.00 26.89 374 MET D O 1
ATOM 12764 N N . LYS D 1 374 ? 53.973 -33.133 -37.280 1.00 27.28 375 LYS D N 1
ATOM 12765 C CA . LYS D 1 374 ? 52.756 -33.316 -38.086 1.00 26.77 375 LYS D CA 1
ATOM 12766 C C . LYS D 1 374 ? 52.990 -32.938 -39.558 1.00 26.58 375 LYS D C 1
ATOM 12767 O O . LYS D 1 374 ? 52.488 -33.607 -40.454 1.00 25.92 375 LYS D O 1
ATOM 12773 N N . ALA D 1 375 ? 53.775 -31.895 -39.777 1.00 26.53 376 ALA D N 1
ATOM 12774 C CA . ALA D 1 375 ? 54.111 -31.412 -41.137 1.00 26.21 376 ALA D CA 1
ATOM 12775 C C . ALA D 1 375 ? 55.007 -32.386 -41.886 1.00 26.35 376 ALA D C 1
ATOM 12776 O O . ALA D 1 375 ? 54.798 -32.662 -43.066 1.00 28.32 376 ALA D O 1
ATOM 12778 N N . VAL D 1 376 ? 55.973 -32.967 -41.194 1.00 27.27 377 VAL D N 1
ATOM 12779 C CA . VAL D 1 376 ? 56.883 -33.929 -41.808 1.00 26.78 377 VAL D CA 1
ATOM 12780 C C . VAL D 1 376 ? 56.185 -35.271 -42.032 1.00 26.71 377 VAL D C 1
ATOM 12781 O O . VAL D 1 376 ? 56.486 -35.983 -42.998 1.00 25.02 377 VAL D O 1
ATOM 12785 N N . GLY D 1 377 ? 55.271 -35.614 -41.116 1.00 26.37 378 GLY D N 1
ATOM 12786 C CA . GLY D 1 377 ? 54.494 -36.843 -41.230 1.00 26.80 378 GLY D CA 1
ATOM 12787 C C . GLY D 1 377 ? 55.140 -38.064 -40.620 1.00 26.68 378 GLY D C 1
ATOM 12788 O O . GLY D 1 377 ? 55.938 -37.944 -39.690 1.00 26.78 378 GLY D O 1
ATOM 12789 N N . MET D 1 378 ? 54.794 -39.240 -41.141 1.00 26.25 379 MET D N 1
ATOM 12790 C CA . MET D 1 378 ? 55.258 -40.508 -40.554 1.00 26.62 379 MET D CA 1
ATOM 12791 C C . MET D 1 378 ? 56.789 -40.556 -40.306 1.00 27.68 379 MET D C 1
ATOM 12792 O O . MET D 1 378 ? 57.252 -41.074 -39.260 1.00 27.12 379 MET D O 1
ATOM 12797 N N . LYS D 1 379 ? 57.561 -40.004 -41.254 1.00 27.44 380 LYS D N 1
ATOM 12798 C CA . LYS D 1 379 ? 59.010 -40.016 -41.171 1.00 28.15 380 LYS D CA 1
ATOM 12799 C C . LYS D 1 379 ? 59.579 -39.394 -39.894 1.00 28.42 380 LYS D C 1
ATOM 12800 O O . LYS D 1 379 ? 60.675 -39.756 -39.466 1.00 29.64 380 LYS D O 1
ATOM 12806 N N . SER D 1 380 ? 58.815 -38.502 -39.274 1.00 28.04 381 SER D N 1
ATOM 12807 C CA . SER D 1 380 ? 59.236 -37.810 -38.057 1.00 27.75 381 SER D CA 1
ATOM 12808 C C . SER D 1 380 ? 59.253 -38.719 -36.823 1.00 27.76 381 SER D C 1
ATOM 12809 O O . SER D 1 380 ? 59.886 -38.376 -35.812 1.00 28.88 381 SER D O 1
ATOM 12812 N N . TYR D 1 381 ? 58.574 -39.861 -36.911 1.00 27.01 382 TYR D N 1
ATOM 12813 C CA . TYR D 1 381 ? 58.425 -40.808 -35.800 1.00 27.09 382 TYR D CA 1
ATOM 12814 C C . TYR D 1 381 ? 59.586 -41.797 -35.622 1.00 27.19 382 TYR D C 1
ATOM 12815 O O . TYR D 1 381 ? 59.649 -42.555 -34.622 1.00 28.29 382 TYR D O 1
ATOM 12824 N N . ALA D 1 382 ? 60.467 -41.840 -36.615 1.00 27.77 383 ALA D N 1
ATOM 12825 C CA . ALA D 1 382 ? 61.599 -42.793 -36.635 1.00 28.74 383 ALA D CA 1
ATOM 12826 C C . ALA D 1 382 ? 62.904 -42.092 -36.264 1.00 28.38 383 ALA D C 1
ATOM 12827 O O . ALA D 1 382 ? 63.054 -40.900 -36.515 1.00 27.93 383 ALA D O 1
ATOM 12829 N N . LYS D 1 383 ? 63.845 -42.845 -35.700 1.00 29.38 384 LYS D N 1
ATOM 12830 C CA . LYS D 1 383 ? 65.057 -42.249 -35.118 1.00 30.51 384 LYS D CA 1
ATOM 12831 C C . LYS D 1 383 ? 66.171 -41.815 -36.074 1.00 32.08 384 LYS D C 1
ATOM 12832 O O . LYS D 1 383 ? 67.247 -41.348 -35.628 1.00 32.55 384 LYS D O 1
ATOM 12838 N N . ASP D 1 384 ? 65.930 -41.942 -37.383 1.00 32.19 385 ASP D N 1
ATOM 12839 C CA . ASP D 1 384 ? 66.867 -41.368 -38.335 1.00 32.56 385 ASP D CA 1
ATOM 12840 C C . ASP D 1 384 ? 66.523 -39.909 -38.583 1.00 32.36 385 ASP D C 1
ATOM 12841 O O . ASP D 1 384 ? 67.184 -39.243 -39.371 1.00 32.40 385 ASP D O 1
ATOM 12846 N N . MET D 1 385 ? 65.484 -39.414 -37.898 1.00 31.88 386 MET D N 1
ATOM 12847 C CA . MET D 1 385 ? 65.235 -37.966 -37.800 1.00 31.11 386 MET D CA 1
ATOM 12848 C C . MET D 1 385 ? 65.404 -37.528 -36.352 1.00 30.35 386 MET D C 1
ATOM 12849 O O . MET D 1 385 ? 65.490 -38.364 -35.452 1.00 30.51 386 MET D O 1
ATOM 12854 N N . SER D 1 386 ? 65.444 -36.218 -36.127 1.00 30.16 387 SER D N 1
ATOM 12855 C CA . SER D 1 386 ? 65.685 -35.670 -34.777 1.00 29.69 387 SER D CA 1
ATOM 12856 C C . SER D 1 386 ? 64.460 -35.702 -33.905 1.00 29.23 387 SER D C 1
ATOM 12857 O O . SER D 1 386 ? 64.584 -35.668 -32.698 1.00 29.94 387 SER D O 1
ATOM 12860 N N . PHE D 1 387 ? 63.276 -35.767 -34.516 1.00 28.50 388 PHE D N 1
ATOM 12861 C CA . PHE D 1 387 ? 62.027 -35.553 -33.773 1.00 28.68 388 PHE D CA 1
ATOM 12862 C C . PHE D 1 387 ? 61.786 -36.405 -32.539 1.00 28.07 388 PHE D C 1
ATOM 12863 O O . PHE D 1 387 ? 61.375 -35.885 -31.517 1.00 28.41 388 PHE D O 1
ATOM 12871 N N . PRO D 1 388 ? 62.039 -37.712 -32.620 1.00 27.43 389 PRO D N 1
ATOM 12872 C CA . PRO D 1 388 ? 61.848 -38.481 -31.404 1.00 27.52 389 PRO D CA 1
ATOM 12873 C C . PRO D 1 388 ? 62.613 -37.910 -30.210 1.00 28.00 389 PRO D C 1
ATOM 12874 O O . PRO D 1 388 ? 62.060 -37.847 -29.084 1.00 28.26 389 PRO D O 1
ATOM 12878 N N . ARG D 1 389 ? 63.861 -37.495 -30.437 1.00 27.82 390 ARG D N 1
ATOM 12879 C CA . ARG D 1 389 ? 64.661 -36.922 -29.339 1.00 29.09 390 ARG D CA 1
ATOM 12880 C C . ARG D 1 389 ? 64.017 -35.609 -28.919 1.00 28.55 390 ARG D C 1
ATOM 12881 O O . ARG D 1 389 ? 63.719 -35.390 -27.732 1.00 28.64 390 ARG D O 1
ATOM 12889 N N . LEU D 1 390 ? 63.733 -34.779 -29.908 1.00 28.01 391 LEU D N 1
ATOM 12890 C CA . LEU D 1 390 ? 63.182 -33.454 -29.666 1.00 27.65 391 LEU D CA 1
ATOM 12891 C C . LEU D 1 390 ? 61.868 -33.436 -28.910 1.00 28.13 391 LEU D C 1
ATOM 12892 O O . LEU D 1 390 ? 61.669 -32.567 -28.039 1.00 28.57 391 LEU D O 1
ATOM 12897 N N . LEU D 1 391 ? 60.978 -34.391 -29.218 1.00 27.89 392 LEU D N 1
ATOM 12898 C CA . LEU D 1 391 ? 59.666 -34.471 -28.597 1.00 27.03 392 LEU D CA 1
ATOM 12899 C C . LEU D 1 391 ? 59.847 -34.776 -27.100 1.00 26.92 392 LEU D C 1
ATOM 12900 O O . LEU D 1 391 ? 59.187 -34.184 -26.229 1.00 25.16 392 LEU D O 1
ATOM 12905 N N . ASN D 1 392 ? 60.725 -35.717 -26.803 1.00 25.94 393 ASN D N 1
ATOM 12906 C CA . ASN D 1 392 ? 61.001 -36.044 -25.414 1.00 27.15 393 ASN D CA 1
ATOM 12907 C C . ASN D 1 392 ? 61.690 -34.902 -24.664 1.00 27.27 393 ASN D C 1
ATOM 12908 O O . ASN D 1 392 ? 61.322 -34.610 -23.521 1.00 28.13 393 ASN D O 1
ATOM 12913 N N . GLU D 1 393 ? 62.636 -34.240 -25.324 1.00 27.27 394 GLU D N 1
ATOM 12914 C CA . GLU D 1 393 ? 63.420 -33.144 -24.705 1.00 27.56 394 GLU D CA 1
ATOM 12915 C C . GLU D 1 393 ? 62.538 -31.947 -24.419 1.00 26.83 394 GLU D C 1
ATOM 12916 O O . GLU D 1 393 ? 62.596 -31.357 -23.324 1.00 25.96 394 GLU D O 1
ATOM 12922 N N . VAL D 1 394 ? 61.659 -31.647 -25.367 1.00 26.16 395 VAL D N 1
ATOM 12923 C CA . VAL D 1 394 ? 60.839 -30.437 -25.271 1.00 25.74 395 VAL D CA 1
ATOM 12924 C C . VAL D 1 394 ? 59.756 -30.525 -24.187 1.00 26.37 395 VAL D C 1
ATOM 12925 O O . VAL D 1 394 ? 59.376 -29.501 -23.586 1.00 26.59 395 VAL D O 1
ATOM 12929 N N . MET D 1 395 ? 59.281 -31.740 -23.926 1.00 27.16 396 MET D N 1
ATOM 12930 C CA . MET D 1 395 ? 58.315 -31.958 -22.860 1.00 28.56 396 MET D CA 1
ATOM 12931 C C . MET D 1 395 ? 58.870 -31.738 -21.430 1.00 28.37 396 MET D C 1
ATOM 12932 O O . MET D 1 395 ? 58.093 -31.599 -20.467 1.00 28.89 396 MET D O 1
ATOM 12937 N N . CYS D 1 396 ? 60.191 -31.699 -21.275 1.00 28.34 397 CYS D N 1
ATOM 12938 C CA . CYS D 1 396 ? 60.787 -31.318 -19.979 1.00 28.12 397 CYS D CA 1
ATOM 12939 C C . CYS D 1 396 ? 60.473 -29.860 -19.600 1.00 28.36 397 CYS D C 1
ATOM 12940 O O . CYS D 1 396 ? 60.355 -29.513 -18.410 1.00 28.13 397 CYS D O 1
ATOM 12943 N N . TYR D 1 397 ? 60.373 -28.998 -20.611 1.00 27.62 398 TYR D N 1
ATOM 12944 C CA . TYR D 1 397 ? 60.409 -27.554 -20.353 1.00 27.19 398 TYR D CA 1
ATOM 12945 C C . TYR D 1 397 ? 59.226 -26.989 -19.574 1.00 27.01 398 TYR D C 1
ATOM 12946 O O . TYR D 1 397 ? 59.457 -26.244 -18.637 1.00 27.29 398 TYR D O 1
ATOM 12955 N N . PRO D 1 398 ? 57.971 -27.309 -19.964 1.00 27.15 399 PRO D N 1
ATOM 12956 C CA . PRO D 1 398 ? 56.860 -26.761 -19.145 1.00 26.64 399 PRO D CA 1
ATOM 12957 C C . PRO D 1 398 ? 56.824 -27.278 -17.718 1.00 27.33 399 PRO D C 1
ATOM 12958 O O . PRO D 1 398 ? 56.185 -26.635 -16.860 1.00 28.37 399 PRO D O 1
ATOM 12962 N N . LEU D 1 399 ? 57.439 -28.444 -17.496 1.00 26.41 400 LEU D N 1
ATOM 12963 C CA . LEU D 1 399 ? 57.406 -29.142 -16.208 1.00 26.45 400 LEU D CA 1
ATOM 12964 C C . LEU D 1 399 ? 58.514 -28.740 -15.274 1.00 26.55 400 LEU D C 1
ATOM 12965 O O . LEU D 1 399 ? 58.299 -28.627 -14.078 1.00 27.69 400 LEU D O 1
ATOM 12970 N N . PHE D 1 400 ? 59.704 -28.511 -15.826 1.00 26.97 401 PHE D N 1
ATOM 12971 C CA . PHE D 1 400 ? 60.907 -28.300 -15.021 1.00 26.29 401 PHE D CA 1
ATOM 12972 C C . PHE D 1 400 ? 61.141 -26.837 -14.655 1.00 26.51 401 PHE D C 1
ATOM 12973 O O . PHE D 1 400 ? 60.309 -25.958 -14.961 1.00 26.36 401 PHE D O 1
ATOM 12981 N N . ASN D 1 401 ? 62.257 -26.575 -13.982 1.00 25.75 402 ASN D N 1
ATOM 12982 C CA . ASN D 1 401 ? 62.544 -25.245 -13.460 1.00 25.82 402 ASN D CA 1
ATOM 12983 C C . ASN D 1 401 ? 61.307 -24.548 -12.895 1.00 25.35 402 ASN D C 1
ATOM 12984 O O . ASN D 1 401 ? 61.014 -23.410 -13.247 1.00 25.01 402 ASN D O 1
ATOM 12989 N N . GLY D 1 402 ? 60.623 -25.246 -11.992 1.00 25.21 403 GLY D N 1
ATOM 12990 C CA . GLY D 1 402 ? 59.272 -24.841 -11.528 1.00 25.43 403 GLY D CA 1
ATOM 12991 C C . GLY D 1 402 ? 58.253 -24.980 -12.643 1.00 25.02 403 GLY D C 1
ATOM 12992 O O . GLY D 1 402 ? 58.208 -24.164 -13.544 1.00 24.41 403 GLY D O 1
ATOM 12993 N N . GLY D 1 403 ? 57.425 -26.016 -12.578 1.00 25.78 404 GLY D N 1
ATOM 12994 C CA . GLY D 1 403 ? 56.377 -26.192 -13.563 1.00 25.56 404 GLY D CA 1
ATOM 12995 C C . GLY D 1 403 ? 55.406 -25.027 -13.684 1.00 26.38 404 GLY D C 1
ATOM 12996 O O . GLY D 1 403 ? 55.150 -24.291 -12.712 1.00 25.21 404 GLY D O 1
ATOM 12997 N N . ASN D 1 404 ? 54.839 -24.879 -14.887 1.00 26.00 405 ASN D N 1
ATOM 12998 C CA . ASN D 1 404 ? 53.943 -23.750 -15.173 1.00 27.00 405 ASN D CA 1
ATOM 12999 C C . ASN D 1 404 ? 52.640 -23.756 -14.345 1.00 26.76 405 ASN D C 1
ATOM 13000 O O . ASN D 1 404 ? 52.176 -22.691 -13.958 1.00 27.11 405 ASN D O 1
ATOM 13005 N N . ILE D 1 405 ? 52.062 -24.938 -14.100 1.00 26.24 406 ILE D N 1
ATOM 13006 C CA . ILE D 1 405 ? 50.775 -25.053 -13.423 1.00 26.64 406 ILE D CA 1
ATOM 13007 C C . ILE D 1 405 ? 50.812 -24.734 -11.926 1.00 26.74 406 ILE D C 1
ATOM 13008 O O . ILE D 1 405 ? 49.961 -23.972 -11.437 1.00 25.65 406 ILE D O 1
ATOM 13013 N N . GLY D 1 406 ? 51.769 -25.348 -11.219 1.00 26.57 407 GLY D N 1
ATOM 13014 C CA . GLY D 1 406 ? 51.809 -25.311 -9.754 1.00 26.87 407 GLY D CA 1
ATOM 13015 C C . GLY D 1 406 ? 52.636 -24.155 -9.255 1.00 27.28 407 GLY D C 1
ATOM 13016 O O . GLY D 1 406 ? 52.359 -23.591 -8.191 1.00 28.93 407 GLY D O 1
ATOM 13017 N N . LEU D 1 407 ? 53.644 -23.775 -10.032 1.00 26.88 408 LEU D N 1
ATOM 13018 C CA . LEU D 1 407 ? 54.632 -22.800 -9.581 1.00 26.20 408 LEU D CA 1
ATOM 13019 C C . LEU D 1 407 ? 54.613 -21.467 -10.361 1.00 26.10 408 LEU D C 1
ATOM 13020 O O . LEU D 1 407 ? 54.249 -20.428 -9.802 1.00 24.87 408 LEU D O 1
ATOM 13025 N N . ARG D 1 408 ? 54.968 -21.477 -11.649 1.00 25.46 409 ARG D N 1
ATOM 13026 C CA . ARG D 1 408 ? 55.136 -20.171 -12.328 1.00 25.72 409 ARG D CA 1
ATOM 13027 C C . ARG D 1 408 ? 53.857 -19.329 -12.429 1.00 25.48 409 ARG D C 1
ATOM 13028 O O . ARG D 1 408 ? 53.859 -18.127 -12.147 1.00 26.03 409 ARG D O 1
ATOM 13036 N N . ARG D 1 409 ? 52.758 -19.969 -12.797 1.00 25.02 410 ARG D N 1
ATOM 13037 C CA . ARG D 1 409 ? 51.482 -19.280 -12.888 1.00 24.90 410 ARG D CA 1
ATOM 13038 C C . ARG D 1 409 ? 51.026 -18.780 -11.520 1.00 25.16 410 ARG D C 1
ATOM 13039 O O . ARG D 1 409 ? 50.396 -17.712 -11.454 1.00 25.46 410 ARG D O 1
ATOM 13047 N N . ARG D 1 410 ? 51.336 -19.519 -10.436 1.00 25.42 411 ARG D N 1
ATOM 13048 C CA . ARG D 1 410 ? 50.942 -19.087 -9.077 1.00 25.24 411 ARG D CA 1
ATOM 13049 C C . ARG D 1 410 ? 51.790 -17.887 -8.653 1.00 26.13 411 ARG D C 1
ATOM 13050 O O . ARG D 1 410 ? 51.279 -16.931 -8.036 1.00 26.34 411 ARG D O 1
ATOM 13058 N N . GLN D 1 411 ? 53.082 -17.929 -8.970 1.00 25.28 412 GLN D N 1
ATOM 13059 C CA . GLN D 1 411 ? 53.946 -16.794 -8.675 1.00 25.80 412 GLN D CA 1
ATOM 13060 C C . GLN D 1 411 ? 53.494 -15.581 -9.445 1.00 25.89 412 GLN D C 1
ATOM 13061 O O . GLN D 1 411 ? 53.538 -14.476 -8.916 1.00 25.85 412 GLN D O 1
ATOM 13067 N N . MET D 1 412 ? 53.110 -15.758 -10.713 1.00 26.32 413 MET D N 1
ATOM 13068 C CA . MET D 1 412 ? 52.612 -14.603 -11.499 1.00 27.43 413 MET D CA 1
ATOM 13069 C C . MET D 1 412 ? 51.254 -14.081 -10.953 1.00 27.74 413 MET D C 1
ATOM 13070 O O . MET D 1 412 ? 51.033 -12.876 -10.844 1.00 28.78 413 MET D O 1
ATOM 13075 N N . GLN D 1 413 ? 50.350 -15.008 -10.658 1.00 27.75 414 GLN D N 1
ATOM 13076 C CA . GLN D 1 413 ? 49.034 -14.689 -10.073 1.00 28.33 414 GLN D CA 1
ATOM 13077 C C . GLN D 1 413 ? 49.186 -13.837 -8.803 1.00 28.69 414 GLN D C 1
ATOM 13078 O O . GLN D 1 413 ? 48.454 -12.859 -8.629 1.00 28.86 414 GLN D O 1
ATOM 13084 N N . ARG D 1 414 ? 50.134 -14.186 -7.930 1.00 28.93 415 ARG D N 1
ATOM 13085 C CA . ARG D 1 414 ? 50.336 -13.403 -6.688 1.00 30.22 415 ARG D CA 1
ATOM 13086 C C . ARG D 1 414 ? 50.707 -11.950 -7.007 1.00 30.77 415 ARG D C 1
ATOM 13087 O O . ARG D 1 414 ? 50.161 -11.024 -6.387 1.00 30.44 415 ARG D O 1
ATOM 13089 N N . VAL D 1 415 ? 51.595 -11.753 -7.996 1.00 31.27 416 VAL D N 1
ATOM 13090 C CA . VAL D 1 415 ? 52.043 -10.382 -8.370 1.00 31.45 416 VAL D CA 1
ATOM 13091 C C . VAL D 1 415 ? 50.877 -9.573 -8.951 1.00 31.20 416 VAL D C 1
ATOM 13092 O O . VAL D 1 415 ? 50.668 -8.409 -8.596 1.00 31.92 416 VAL D O 1
ATOM 13096 N N . MET D 1 416 ? 50.089 -10.197 -9.808 1.00 31.16 417 MET D N 1
ATOM 13097 C CA . MET D 1 416 ? 48.966 -9.486 -10.442 1.00 31.41 417 MET D CA 1
ATOM 13098 C C . MET D 1 416 ? 47.914 -9.093 -9.435 1.00 31.46 417 MET D C 1
ATOM 13099 O O . MET D 1 416 ? 47.266 -8.077 -9.612 1.00 30.61 417 MET D O 1
ATOM 13104 N N . ALA D 1 417 ? 47.751 -9.909 -8.383 1.00 32.67 418 ALA D N 1
ATOM 13105 C CA . ALA D 1 417 ? 46.808 -9.635 -7.278 1.00 33.50 418 ALA D CA 1
ATOM 13106 C C . ALA D 1 417 ? 47.254 -8.459 -6.364 1.00 34.85 418 ALA D C 1
ATOM 13107 O O . ALA D 1 417 ? 46.460 -7.922 -5.576 1.00 35.08 418 ALA D O 1
ATOM 13109 N N . LEU D 1 418 ? 48.522 -8.079 -6.432 1.00 36.13 419 LEU D N 1
ATOM 13110 C CA . LEU D 1 418 ? 49.002 -6.993 -5.575 1.00 37.50 419 LEU D CA 1
ATOM 13111 C C . LEU D 1 418 ? 48.320 -5.674 -5.921 1.00 38.51 419 LEU D C 1
ATOM 13112 O O . LEU D 1 418 ? 48.106 -5.356 -7.101 1.00 38.19 419 LEU D O 1
ATOM 13117 N N . GLU D 1 419 ? 47.970 -4.906 -4.888 1.00 39.64 420 GLU D N 1
ATOM 13118 C CA . GLU D 1 419 ? 47.247 -3.648 -5.081 1.00 41.26 420 GLU D CA 1
ATOM 13119 C C . GLU D 1 419 ? 48.002 -2.678 -5.998 1.00 40.48 420 GLU D C 1
ATOM 13120 O O . GLU D 1 419 ? 47.373 -1.949 -6.757 1.00 39.55 420 GLU D O 1
ATOM 13126 N N . ASP D 1 420 ? 49.338 -2.688 -5.923 1.00 39.66 421 ASP D N 1
ATOM 13127 C CA . ASP D 1 420 ? 50.169 -1.792 -6.739 1.00 40.20 421 ASP D CA 1
ATOM 13128 C C . ASP D 1 420 ? 50.778 -2.423 -8.010 1.00 39.57 421 ASP D C 1
ATOM 13129 O O . ASP D 1 420 ? 51.776 -1.916 -8.548 1.00 40.15 421 ASP D O 1
ATOM 13134 N N . TYR D 1 421 ? 50.167 -3.505 -8.493 1.00 38.07 422 TYR D N 1
ATOM 13135 C CA . TYR D 1 421 ? 50.591 -4.149 -9.734 1.00 36.26 422 TYR D CA 1
ATOM 13136 C C . TYR D 1 421 ? 50.479 -3.181 -10.895 1.00 35.77 422 TYR D C 1
ATOM 13137 O O . TYR D 1 421 ? 49.402 -2.653 -11.174 1.00 35.01 422 TYR D O 1
ATOM 13146 N N . GLU D 1 422 ? 51.594 -2.966 -11.576 1.00 34.88 423 GLU D N 1
ATOM 13147 C CA . GLU D 1 422 ? 51.595 -2.183 -12.800 1.00 35.63 423 GLU D CA 1
ATOM 13148 C C . GLU D 1 422 ? 51.926 -3.077 -14.002 1.00 34.04 423 GLU D C 1
ATOM 13149 O O . GLU D 1 422 ? 53.096 -3.368 -14.267 1.00 33.53 423 GLU D O 1
ATOM 13155 N N . PRO D 1 423 ? 50.889 -3.511 -14.731 1.00 33.11 424 PRO D N 1
ATOM 13156 C CA . PRO D 1 423 ? 51.086 -4.483 -15.795 1.00 32.38 424 PRO D CA 1
ATOM 13157 C C . PRO D 1 423 ? 52.164 -4.087 -16.802 1.00 32.12 424 PRO D C 1
ATOM 13158 O O . PRO D 1 423 ? 52.994 -4.927 -17.151 1.00 31.41 424 PRO D O 1
ATOM 13162 N N . TRP D 1 424 ? 52.210 -2.809 -17.200 1.00 31.93 425 TRP D N 1
ATOM 13163 C CA . TRP D 1 424 ? 53.153 -2.377 -18.240 1.00 31.62 425 TRP D CA 1
ATOM 13164 C C . TRP D 1 424 ? 54.397 -1.659 -17.744 1.00 32.60 425 TRP D C 1
ATOM 13165 O O . TRP D 1 424 ? 55.095 -1.028 -18.548 1.00 33.08 425 TRP D O 1
ATOM 13176 N N . ALA D 1 425 ? 54.702 -1.743 -16.443 1.00 33.11 426 ALA D N 1
ATOM 13177 C CA . ALA D 1 425 ? 55.857 -0.998 -15.924 1.00 33.49 426 ALA D CA 1
ATOM 13178 C C . ALA D 1 425 ? 57.168 -1.297 -16.649 1.00 34.38 426 ALA D C 1
ATOM 13179 O O . ALA D 1 425 ? 57.997 -0.389 -16.832 1.00 35.02 426 ALA D O 1
ATOM 13181 N N . ALA D 1 426 ? 57.365 -2.550 -17.077 1.00 33.92 427 ALA D N 1
ATOM 13182 C CA . ALA D 1 426 ? 58.625 -2.936 -17.747 1.00 33.53 427 ALA D CA 1
ATOM 13183 C C . ALA D 1 426 ? 58.734 -2.308 -19.152 1.00 33.41 427 ALA D C 1
ATOM 13184 O O . ALA D 1 426 ? 59.803 -2.340 -19.788 1.00 32.31 427 ALA D O 1
ATOM 13186 N N . THR D 1 427 ? 57.629 -1.749 -19.628 1.00 32.84 428 THR D N 1
ATOM 13187 C CA . THR D 1 427 ? 57.574 -1.209 -20.980 1.00 33.97 428 THR D CA 1
ATOM 13188 C C . THR D 1 427 ? 57.431 0.312 -20.994 1.00 34.06 428 THR D C 1
ATOM 13189 O O . THR D 1 427 ? 58.236 1.010 -21.594 1.00 34.15 428 THR D O 1
ATOM 13193 N N . TYR D 1 428 ? 56.409 0.809 -20.319 1.00 34.49 429 TYR D N 1
ATOM 13194 C CA . TYR D 1 428 ? 56.075 2.221 -20.355 1.00 36.07 429 TYR D CA 1
ATOM 13195 C C . TYR D 1 428 ? 56.572 2.978 -19.102 1.00 37.84 429 TYR D C 1
ATOM 13196 O O . TYR D 1 428 ? 56.397 4.184 -18.995 1.00 38.25 429 TYR D O 1
ATOM 13205 N N . GLY D 1 429 ? 57.220 2.268 -18.181 1.00 39.11 430 GLY D N 1
ATOM 13206 C CA . GLY D 1 429 ? 57.729 2.878 -16.961 1.00 41.11 430 GLY D CA 1
ATOM 13207 C C . GLY D 1 429 ? 56.688 2.890 -15.872 1.00 42.65 430 GLY D C 1
ATOM 13208 O O . GLY D 1 429 ? 55.514 2.607 -16.115 1.00 42.23 430 GLY D O 1
ATOM 13209 N N . SER D 1 430 ? 57.123 3.199 -14.654 1.00 44.18 431 SER D N 1
ATOM 13210 C CA . SER D 1 430 ? 56.218 3.186 -13.514 1.00 45.61 431 SER D CA 1
ATOM 13211 C C . SER D 1 430 ? 55.582 4.550 -13.234 1.00 46.93 431 SER D C 1
ATOM 13212 O O . SER D 1 430 ? 56.117 5.589 -13.614 1.00 47.14 431 SER D O 1
ATOM 13215 N N . SER D 1 431 ? 54.429 4.533 -12.574 1.00 48.26 432 SER D N 1
ATOM 13216 C CA . SER D 1 431 ? 53.840 5.757 -12.031 1.00 49.26 432 SER D CA 1
ATOM 13217 C C . SER D 1 431 ? 53.912 5.723 -10.500 1.00 49.82 432 SER D C 1
ATOM 13218 O O . SER D 1 431 ? 54.377 6.675 -9.859 1.00 50.95 432 SER D O 1
#

B-factor: mean 36.17, std 7.77, range [20.93, 84.09]

Secondary structure (DSSP, 8-state):
-B-PPPHHHHHHHHHHHHHHHHTGGGHHHHHTT-SSHHHHHHHTHHHHHHHHHTTTTGGGSBGGGTS-B--HHHHHHHHHHHHTT--TTHHHHHHHHHHHHHHHHSS-HHHHHHHHHHHHSS-S---EEEE---TT-STTTT-TTS---S-EEEEETTEEEEEEEE---TTTTTTTSS--SEEEEEEEE-S-TTSPP-TTS-GGGGEEEEEE-HHHHHTS-GGGEEEEE---BSS-TT----EEEEEEEEEEGGGB-S-SSHHHHHHHHHHHHHHHHHHHHHHHHHHHHHHHHHHHHHHH--TTSSS-GGGSHHHHHHHHHHHHHHHHHHHHHHHHHHHHT-TTS-HHHHHHHHHHHHHHHHHHHHHHHHHHHHHH-GGGGBTTSSHHHHHHHHTTTTTSSS-IIIIIHHHHHHHHHSTT--TTHHHH----/-B-PPPHHHHHHHHHHHHHHHHTGGGHHHHHTT-SSHHHHHHHTHHHHHHHHHTTTTGGGSBGGGTS-B--HHHHHHHHHHHHHH--TTHHHHHHHHHHHHHHHHSS-HHHHHHHHGGGGSS-S---EEEE---TT-STTTT-TTS---S-EEEEETTEEEEEEEEE--TTTTTTTTS--SEEEEEEEE-SSTTSPPPTTS-GGGGEEEEEE-HHHHHTS-GGGEEEEE---BSS-TT----EEEEEEEEEEGGGB-S-TTHHHHHHHHHHHHHHHHHHHHHHHHHHHHHHHHHHHHHHH--TTSSS-GGGSHHHHHHHHHHHHHHHHHHHHHHHHHHHHT-TTS-HHHHHHHHHHHHHHHHHHHHHHHHHHHHHH-GGGGBTTSSHHHHHHHHTTTTTSSS-IIIIIHHHHHHHHHSTT--TTHHHH---/-B-PPPHHHHHHHHHHHHHHHHTGGGHHHHHTT-SSHHHHHHHTHHHHHHHHHTTTTGGGSBGGGTS-B--HHHHHHHHHHHHTT--TTHHHHHHHHHHHHHHHHS--HHHHHHHHHHHHSS-S---EEEE---TT-STTTT-TTS---S-EEEEETTEEEEEEEEES-TTTTTTTTS--SEEEEEEEE-SSTTSPPPTTS-GGGGEEEEEE-HHHHHTS-GGGEEEEE---BSS-TT----EEEEEEEEEEGGGB-S-TTHHHHHHHHHHHHHHHHHHHHHHHHHHHHHHHHHHHHHHH--TTSSS-GGGSHHHHHHHHHHHHHHHHHHHHHHHHHHHHH-TTS-HHHHHHHHHHHHHHHHHHHHHHHHHHHHHH-GGGGBTTSSHHHHHHHHTTTTTSSS-IIIIIHHHHHHHHHSTT--TTHHHH--/-B-PPPHHHHHHHHHHHHHHHHTGGGHHHHHTT-SSHHHHHHHTHHHHHHHHHTTTTGGGSBGGGT--B--HHHHHHHHHHHHTT--TTHHHHHHHHHHHHHHHHSS-HHHHHHHHGGGSSS-S---EEEE---TT-STTTT-TTS---S-EEEEETTEEEEEEEE---TTTTTTTSS--SEEEEEEEE-S-TTSPPPTTS-GGGGEEEEEE-HHHHHTS-GGGEEEEE---BSS-TT----EEEEEEEEEEGGGB-S-TTHHHHHHHHHHHHHHHHHHHHHHHHHHHHHHHHHHHHHHH--TTSSS-GGGSHHHHHHHHHHHHHHHHHHHHHHHHHHHHT-TTS-HHHHHHHHHHHHHHHHHHHHHHHHHHHHHH-GGGGBTTSSHHHHHHHHTTTTTSSS-IIIIIHHHHHHHHHSTT--TTHHHH---

Sequence (1724 aa):
VDFKLSPSQLEARRHAQAFANTVLTKASAEYSTQKDQLSRFQATRPFYREAVRHGLIKAQVPIPLGGTMESLVHESIILEELFAVEPATSITIVATALGLMPVILCDSPSLQEKFLKPFISGEGEPLASLMHSEPNGTANWLQKGGPGLQTTARKVGNEWVISGEKLWPSNSGGWDYKGADLACVVCRVSDDPSKPQDPNVDPATQIAVLLVTRETIANNKKDAYQILGEPELAGHITTSGPHTRFTEFHVPHENLLCTPGLKAQGLVETAFAMSAALVGAMAIGTARAAFEEALVFAKSDTRGGSKHIIEHQSVADKLIDCKIRLETSRLLVWKAVTTLEDEALEWKVKLEMAMQTKIYTTDVAVECVIDAMKAVGMKSYAKDMSFPRLLNEVMCYPLFNGGNIGLRRRQMQRVMALEDYEPWAATYGSSKVDFKLSPSQLEARRHAQAFANTVLTKASAEYSTQKDQLSRFQATRPFYREAVRHGLIKAQVPIPLGGTMESLVHESIILEELFAVEPATSITIVATALGLMPVILCDSPSLQEKFLKPFISGEGEPLASLMHSEPNGTANWLQKGGPGLQTTARKVGNEWVISGEKLWPSNSGGWDYKGADLACVVCRVSDDPSKPQDPNVDPATQIAVLLVTRETIANNKKDAYQILGEPELAGHITTSGPHTRFTEFHVPHENLLCTPGLKAQGLVETAFAMSAALVGAMAIGTARAAFEEALVFAKSDTRGGSKHIIEHQSVADKLIDCKIRLETSRLLVWKAVTTLEDEALEWKVKLEMAMQTKIYTTDVAVECVIDAMKAVGMKSYAKDMSFPRLLNEVMCYPLFNGGNIGLRRRQMQRVMALEDYEPWAATYGSSVDFKLSPSQLEARRHAQAFANTVLTKASAEYSTQKDQLSRFQATRPFYREAVRHGLIKAQVPIPLGGTMESLVHESIILEELFAVEPATSITIVATALGLMPVILCDSPSLQEKFLKPFISGEGEPLASLMHSEPNGTANWLQKGGPGLQTTARKVGNEWVISGEKLWPSNSGGWDYKGADLACVVCRVSDDPSKPQDPNVDPATQIAVLLVTRETIANNKKDAYQILGEPELAGHITTSGPHTRFTEFHVPHENLLCTPGLKAQGLVETAFAMSAALVGAMAIGTARAAFEEALVFAKSDTRGGSKHIIEHQSVADKLIDCKIRLETSRLLVWKAVTTLEDEALEWKVKLEMAMQTKIYTTDVAVECVIDAMKAVGMKSYAKDMSFPRLLNEVMCYPLFNGGNIGLRRRQMQRVMALEDYEPWAATYGSVDFKLSPSQLEARRHAQAFANTVLTKASAEYSTQKDQLSRFQATRPFYREAVRHGLIKAQVPIPLGGTMESLVHESIILEELFAVEPATSITIVATALGLMPVILCDSPSLQEKFLKPFISGEGEPLASLMHSEPNGTANWLQKGGPGLQTTARKVGNEWVISGEKLWPSNSGGWDYKGADLACVVCRVSDDPSKPQDPNVDPATQIAVLLVTRETIANNKKDAYQILGEPELAGHITTSGPHTRFTEFHVPHENLLCTPGLKAQGLVETAFAMSAALVGAMAIGTARAAFEEALVFAKSDTRGGSKHIIEHQSVADKLIDCKIRLETSRLLVWKAVTTLEDEALEWKVKLEMAMQTKIYTTDVAVECVIDAMKAVGMKSYAKDMSFPRLLNEVMCYPLFNGGNIGLRRRQMQRVMALEDYEPWAATYGSS

Organism: Fusarium oxysporum (NCBI:txid5507)

CATH classification: 1.10.540.10 (+2 more: 2.40.110.10, 1.20.140.10)

Solvent-accessible surface area: 57355 Å² total; per-residue (Å²): 40,52,7,136,26,43,116,46,16,77,86,11,43,122,46,0,59,39,1,0,83,85,18,0,74,136,0,46,73,90,16,74,107,73,181,48,1,36,17,22,0,74,20,0,105,77,16,0,50,49,0,6,159,69,25,3,1,71,15,4,0,35,102,121,43,35,7,58,30,97,26,12,5,17,5,2,0,16,4,2,2,0,2,18,40,12,2,5,0,0,15,1,2,20,12,0,11,26,0,0,18,0,0,22,42,5,123,39,100,90,23,17,102,102,14,2,116,59,4,43,61,32,120,35,31,9,1,0,1,9,2,12,35,5,31,82,12,17,34,25,22,63,54,124,39,3,53,6,4,78,0,6,1,53,89,70,68,109,67,17,2,0,25,18,45,0,19,45,10,26,0,1,0,2,17,54,56,128,1,1,49,2,5,0,0,0,0,12,34,15,121,44,62,101,130,122,17,74,81,126,42,63,1,11,53,50,2,0,0,0,0,2,28,88,128,8,24,85,117,20,172,198,84,3,21,67,37,76,32,36,23,56,18,11,3,9,61,5,8,0,8,0,43,0,93,4,65,82,0,64,0,52,61,119,9,22,6,20,104,47,6,110,106,0,19,26,13,3,39,33,0,32,0,33,8,0,0,14,9,0,2,3,0,3,0,0,0,15,18,0,0,58,48,1,9,99,21,1,43,78,37,38,32,15,5,74,102,81,11,5,82,37,32,4,10,0,21,43,0,0,34,0,0,9,40,3,1,0,2,2,3,0,1,3,6,0,0,29,3,18,82,29,176,96,32,78,86,49,15,25,14,7,2,0,0,0,0,0,2,18,1,0,30,19,4,5,82,1,0,14,13,0,0,32,8,4,17,43,43,0,0,3,126,120,32,33,0,5,84,1,0,16,10,0,0,9,0,3,7,32,22,16,18,3,21,30,36,4,25,44,43,0,16,60,8,0,33,74,184,81,21,48,26,18,3,15,14,17,40,57,118,117,40,52,14,138,24,45,116,45,17,76,89,11,41,122,49,0,60,36,0,0,83,87,12,0,75,135,0,47,77,90,15,76,102,67,205,61,1,37,29,26,0,74,20,0,100,80,15,0,65,42,0,6,155,61,24,5,0,74,17,5,0,36,100,122,45,35,7,60,31,97,26,13,5,15,6,2,0,17,2,2,3,0,1,17,42,12,2,6,0,0,16,1,1,26,10,0,14,29,0,0,16,0,0,24,49,6,153,28,104,80,26,20,128,126,14,3,129,56,3,46,64,33,126,37,34,8,0,0,0,10,1,13,33,5,30,80,13,17,37,24,24,63,56,106,38,2,52,6,3,79,0,6,1,52,100,70,70,119,57,19,2,0,26,16,43,0,20,43,10,34,0,1,0,1,15,58,59,133,0,1,46,1,4,0,0,0,0,15,35,15,123,82,62,98,47,121,15,76,85,126,44,79,7,22,54,47,2,0,0,0,0,2,25,86,122,7,22,84,121,22,163,195,86,5,19,72,40,73,31,37,23,59,19,13,4,11,60,5,12,0,8,0,42,0,91,3,62,82,0,64,0,52,71,119,8,22,5,29,99,43,4,114,153,0,16,27,23,3,40,31,0,34,0,32,13,0,0,19,7,0,1,1,0,3,0,0,0,15,18,0,0,57,48,0,10,100,20,2,43,78,36,42,33,15,4,75,109,80,11,3,77,32,31,4,9,1,23,43,0,0,38,0,0,9,39,4,2,0,3,4,8,0,0,6,9,0,0,28,5,14,78,27,176,95,31,100,85,31,18,24,14,6,3,0,0,0,0,0,2,19,0,0,28,17,4,4,87,0,0,12,10,0,0,31,9,4,19,42,46,0,1,4,121,122,31,32,0,3,81,1,0,15,11,0,0,9,0,3,7,32,23,16,16,3,18,32,39,4,22,40,41,0,16,61,9,1,30,77,185,88,22,58,27,19,2,15,14,16,43,69,135,41,54,9,139,26,46,114,46,14,80,85,12,41,126,50,0,55,39,1,0,85,87,13,0,77,127,0,47,78,93,14,78,106,64,183,35,2,32,23,25,0,73,21,0,87,63,12,0,115,46,0,8,168,55,24,3,1,74,15,3,0,35,104,126,41,38,7,56,28,99,28,16,5,16,7,1,0,15,3,2,3,1,0,17,40,12,1,5,0,0,13,0,1,22,11,0,13,26,0,0,19,0,0,27,46,6,138,36,100,81,22,18,134,92,13,3,118,54,3,45,55,38,128,46,22,8,0,0,0,9,1,12,34,5,30,80,13,17,38,22,24,60,56,123,43,2,53,5,3,78,0,5,1,49,104,72,62,120,57,16,1,0,26,17,46,0,19,45,10,34,0,1,0,1,17,62,58,116,0,1,48,1,4,0,0,0,0,14,33,16,121,58,60,99,140,114,14,70,84,124,51,66,2,12,54,48,3,0,0,0,0,1,23,85,131,8,10,86,119,22,161,145,80,4,10,66,40,81,32,37,24,58,20,13,3,9,58,6,11,0,8,0,42,0,93,3,63,82,0,66,0,44,78,114,8,20,6,27,95,43,7,111,155,0,16,27,23,2,37,33,0,32,0,20,13,0,0,12,8,0,2,3,0,4,0,0,0,16,18,0,0,54,51,1,9,101,20,1,45,78,34,40,32,13,4,74,101,83,8,4,76,31,32,3,9,0,24,44,0,0,35,0,0,8,47,3,1,0,2,3,5,0,1,4,6,0,0,26,3,11,78,26,180,92,27,78,83,39,11,30,14,6,2,0,0,0,0,0,2,19,1,0,29,16,4,4,81,0,0,12,13,0,0,32,7,5,16,41,46,0,1,4,118,122,31,31,0,4,83,1,0,15,10,0,0,9,0,3,7,33,23,17,19,3,19,30,36,4,24,41,45,0,14,61,8,1,27,79,179,81,22,73,26,18,3,17,11,17,43,97,36,54,12,139,24,45,117,47,14,79,85,11,39,122,48,0,59,38,1,0,83,87,15,0,77,135,0,47,73,90,15,76,104,64,168,50,1,35,21,21,0,73,19,1,102,76,17,0,69,42,0,5,154,56,26,4,1,70,16,5,0,35,102,121,44,37,7,58,33,97,26,20,4,16,6,1,0,16,3,2,4,0,1,18,42,11,2,5,1,0,13,1,2,21,12,0,13,25,0,0,24,0,0,27,50,12,147,42,101,92,21,23,131,106,14,3,123,56,3,42,60,32,125,37,36,8,0,0,0,10,1,13,34,3,30,76,13,14,36,23,22,64,54,125,39,3,52,4,3,78,0,5,1,54,92,70,67,119,61,18,1,0,23,14,43,0,19,46,9,28,0,0,0,1,16,52,57,127,1,1,49,2,4,0,0,0,0,12,34,16,119,57,63,99,131,117,16,73,80,123,50,66,1,12,56,53,3,0,0,0,0,1,30,83,128,8,23,81,116,21,162,193,84,4,19,69,40,73,30,36,23,58,17,10,4,8,61,5,8,0,8,0,42,0,92,4,69,82,0,67,0,51,84,118,8,22,8,33,96,43,6,117,152,0,16,26,23,2,40,30,0,32,0,23,10,0,0,19,8,0,2,5,0,4,0,0,1,17,17,0,0,55,48,1,9,97,21,1,47,75,36,41,33,14,5,73,98,78,9,4,77,34,35,4,10,1,22,41,0,0,36,0,0,9,42,3,1,0,3,3,4,0,1,6,7,0,0,28,4,15,82,30,175,96,30,95,85,39,14,26,13,6,2,0,0,0,0,0,2,20,1,0,30,17,4,4,84,1,0,13,14,0,0,30,7,5,17,41,47,0,1,5,120,122,31,31,0,5,83,1,0,16,10,0,0,9,0,2,7,32,22,19,17,3,19,31,36,4,23,43,45,0,16,60,9,1,30,76,182,85,20,53,25,20,3,16,15,18,42,81,136

Foldseek 3Di:
DDDDDDPVLVVLLVLLLCLLVVQVLCLCVQLVPDDAQLSSQLSCQVSLLVCLLSLLLLCLADVVLLRDPPFLSSVLSNLLSNLLRHCRSSVQSVQQSLQCQLLSPFPDNVSSCVQCVVSNPSDDNAGGWEFDAFPVGCLCLQPQQDQHDLWEWEDDDQKIFTFDKTFFIWCQCPSPNLGGQKYWHKHFYDPDSVDGPDNVDGRQFRIWIFIAGSVLSVVDDVVQKDFDAFDCALAPSNITTTMIGGDRRIGGNVRTSDPGGNSNSVSNLLSLLSVLLSLLSSLLSLLVSLLVLLVVQQQPDPPPDPHRNCVPPLLVVLSVLLVVLSVVLSVLSVLLRVLSPDPPDDPLLSSLSSLCSLQSSLVSSLSSLVSSDVSSDPVLCDPVGCSSNSNRVSPVRCCPSAHNPSHSVVSNVVSVPDPLRDPCCSPPNHPD/DDDDDDPVLVVLLVLLLCLLVVQVLCLCVQLVVDDALLNSQLSCQVSLLVCLLSQLLLLLADVVLQGNVPFLSSVLSSLLSNLLRHCRSSVQSLQQSLQCQLLSPFPDSPSSCVQCVVSNPSGDNAGGWEFDAFPVGCLCQQPQQDQHDLWAWEDDPQKIWIFGKTFFIWCQCPSPNLGGQKYWHKHFYDPDSVDGDDSVDRRLQGIWTFIDGSVLSVPDDVVQKDFPAFDCALAPSNITGTMIGGDRRIGGNVRTSDPRHNVRSVSNLLSLLSVLLSLLSSLLSLLVSLLVLLVVQQQPDPVPHDHRLCPDPLLVVLSVLSVVLSVVLSVLSVLLRVLSVDPQDDPLLSLLSSLVNQQSSLVVSLSSLVSSDVSSDPVLVDPVDCSSNSNRVSNCRCCPSAHNPSHSVVSNVVLCPDPLRDNCCSPPNHD/DDDDDDPVLVVLLVLLLCLLVVQVLPLCVQLVPDDALLNSLLSLQVSLLVCLLSQLLLCLADVVLLRDPPAVSSVLSSLLSNLLRHCRSSVQSVQQSLQCQLVRPFPDNVSSNVQCVVSNPSDHNAGGWEFDAFPVGALCLQPQQDQHDLWEWEDDPQKIWTFWKTFFIWCQCPSPNLGGQKYWHKHFYDNPSPDGDDSPDGSQFGIWTFIDGSVLSVPDDPVQKDFDAFDCALAVSNITTTIIGGDRRIGGNVRTSDDRGNVNSVSNLLSLLSVLLSVLSSLLSLLVSLLVLLVVQQQPDDPPDDHRNCPPVLLVVLSVLSVVLSVVLSVLSVLLSVLSPDPQDDPLLSSLSSLCNLQSSLVSSLSSLVSSDVSSDPVLVDPVHCNSNSNSVSPCRCCPSAHNPSHSVVSNVVSVPDPPRDPQCSPPHD/DDDDDDPVLVVLLVLLLCLLVVQVLCQCVQLVVDDAQLSSLLSCQVSLLVCLLSQLLLLLADVVLLGDPPFVSSVLSSLLSNLLRHCRSVVQSVQQSLQCQLVSPFPDSVSSCPQCVVSNPSDDNAGGWEFDAFPVGCLCQQPQQDQHDLWAWEDDPQKIWTFDKTFFIWCQCPSDNLGGQKYWHKHFYDPDSVDGPDNPDGSQFRIWTFIAGSVQSVPDDPVQKDFPAFDCALAPSNITTTMIGGDRRIGGNVRTSDPGHNSNSVSNLLSLLSCLLSLLSSLLSLLVSLLVLLVVQQQPDQPPHDHRNCVPVLLVVLSVLSVVLSVVLSVLSVLLRVLSVDPQDDPLQSSLSSLVSQQSSLVSSLSSLVSSDVSNDPVLVDDVGCSSNSNRSSVVRCVPSAHNPSHSVVSNVVSCPDPLRDPQCSPPNHD

Radius of gyration: 34.84 Å; Cα contacts (8 Å, |Δi|>4): 3653; chains: 4; bounding box: 94×95×94 Å

GO terms:
  GO:0052664 nitroalkane oxidase activity (F, IDA)
  GO:0071949 FAD binding (F, IDA)
  GO:0098754 detoxification (P, TAS)

Nearest PDB structures (foldseek):
  3d9e-assembly1_C  TM=1.002E+00  e=7.696E-65  Fusarium oxysporum
  2c12-assembly1_D  TM=1.002E+00  e=2.696E-64  Fusarium oxysporum
  3d9f-assembly1_D  TM=1.002E+00  e=5.276E-64  Fusarium oxysporum
  2zaf-assembly1_D  TM=1.001E+00  e=1.545E-63  unclassified
  2reh-assembly1_D  TM=1.002E+00  e=6.769E-63  unclassified